Protein AF-0000000083386459 (afdb_homodimer)

pLDDT: mean 83.09, std 17.52, range [23.34, 98.5]

Foldseek 3Di:
DPPPDDDDPPPPPPPPPVLPPLQPDDQPPLPQQQWFDQQLDIDGKDFFFQDFFDFQQDGPDQVPDDPVSVVLVVVLLLVLLLVLLQVLLVLLLVLLLLLQFLLVVQLVVLQVCLVVVNQVVSLCSLLVLLLVLLLVQQQLCAPFPSNLFFLLQLVLLLVQLGMFDFPLQDPSSLVSLSSLLSSNLSSLFLFANLSSLLSNLLNSLLCLQQQHDVVVPSHDPSSLPNLGSNSSSLSSLLRSLSSNCSRLVQLVLSLVCSVFPRHLDDDPVSSVSSSVSSVSSNVSLVVVCVVCCVVPSDDRCNSDRLQLQLPCPPPPQLDDDPLCVVVLLVLLLVLQVLQLVLLVLLLVLLVVLSVQCNVDSVSLSVLSSVLSNVLSCLLSPVLVVFDKAAADPPDDDADPVQHHDVQLQFRQRNHDRRIGGPSNSQSSDRLSSNLSNLLHWPCLPPDDLVSLVSQLVSLSVSLSSRSNRGGNGHNLSSLLNNQLSVQLNSCNVCVVPDSHTSSLSSLSSSLSNCLNAQVDAPSSLSSSCSSHVDCSCSVSSNVSSVSSSVNNLLADDHNSVSVSVVRSSDGQDLAAAPVLQVDFQSLLFRDDAAAAEQKHFQLVLLVPQVVDPDFKHWYWHDPPVDPDIDTQAMATPLLNLLCLQLLPWAADSPDDDDSVVVSVSDDPSSSRHHRRNDGDGSVVRDDDPSSSGTIDRCNSRGRRDAAEDERGHGSRVVSNVCSNSVRQKYWYAYPDPPDHRTRGIDGSSSRDPVSVCVSVVVVVPPPRVPPSSPSCVVVVVVVVVVVVVVVVD/DPDDDDDDPPPPPPCPPPLPPLFADDQPPLPQQQWFDQQLDIDGKDFFFQDFFDFQQDGPDQVPDDPVSVVLVVVLLLVLLLVLLQVLLVLLLVLLLLLQFLLVVQLVVLQVCLVVVNQVVSLCSLLVLLLVLLLVQQQLCAPFPSNLFFLLQLVLLLLLLGMFDFPLQDPSSLVSLSSLLSSNLSSLFLFANLSSLLSNLLNSLLCLQQQHDVVVPSHDPSSLPNLGSNSSSLSSLLRSLSSNCSRLVQLVLSLVCSVFPRHLDDDPVSSVSSSVSSVSSNVSLVVVCVVCCVVPSDDRCNSDRLQLQLPCPPPPALPDDPLCVVVLLVLLLVLQVLQLVLLVLLLVLLVVLSVQPNVDSVSLSVLSSVLSNVLSCLLSPVLVVFDKDAADPPDDDADPVQHHDVQLQFRQRNHDRRIGRPSNSQSSDRLSSNLSNLLHWPCLPPDDLVSLVSQLVSLSVSLSSRSNRGGNGHNLSSLLNNQLSVQLNSCNVCVVPDSHTSSLSSLSSSLSNCLNAQVDAPSSLSSSCSSHVDCSCSVSSNVSSVSSSVNNVLADDHNSVSVSVVRSSDGQDLAAAPVLQVDFQSLLFRDDAAAAEQKHFQLVLLVPQVVDPDFKHWYWHDPPVDPDIDTQAMATPLVNLLCLQLLPWAADSPDDDDSVVVSVSDDPSSSRHHRRNDGDGSVVRDDDPSSSGTIDRCNSRGRRDAAEDERGHGSRVVSNVCSNSVRQKYWYAYPDPPDHRTRGIDGSSSRDPVSVCVSVVVVVPDPSVPPSSPSCVVVVVVVVVVVVVVVVD

Organism: Setaria viridis (NCBI:txid4556)

InterPro domains:
  IPR000644 CBS domain [PF00571] (703-752)
  IPR000644 CBS domain [PS51371] (702-762)
  IPR000644 CBS domain [SM00116] (592-645)
  IPR000644 CBS domain [SM00116] (705-756)
  IPR001807 Chloride channel [PF00654] (134-553)
  IPR001807 Chloride channel [PR00762] (146-163)
  IPR001807 Chloride channel [PR00762] (177-196)
  IPR001807 Chloride channel [PR00762] (241-260)
  IPR001807 Chloride channel [PR00762] (471-491)
  IPR001807 Chloride channel [PR00762] (503-519)
  IPR001807 Chloride channel [PR00762] (521-540)
  IPR001807 Chloride channel [PR00762] (559-573)
  IPR002251 Chloride channel ClC-plant [PR01120] (51-59)
  IPR002251 Chloride channel ClC-plant [PR01120] (262-270)
  IPR002251 Chloride channel ClC-plant [PR01120] (276-286)
  IPR002251 Chloride channel ClC-plant [PR01120] (294-301)
  IPR002251 Chloride channel ClC-plant [PR01120] (423-439)
  IPR014743 Chloride channel, core [SSF81340] (55-574)
  IPR046342 CBS domain superfamily [G3DSA:3.10.580.10] (572-753)
  IPR046342 CBS domain superfamily [SSF54631] (575-752)

Secondary structure (DSSP, 8-state):
-----------TTS---GGGGGGG-------TTSEEEETTEEEE-EE---SPPB-SS-B--GGGS-HHHHHHHHHHHHHHHHHHHHHHHHHHHHHHHHHHHHHHHHHHHHHHHHHTT-HHHHHHHHHHHHHHHHHHHHHHHHHT-GGG-B-SHHHHHHHHHTEE-TTTT-HHHHHHHHHHHHHHHHTT-S-BSHHHHHHHHHHHHHHHHHT-BTTTTB--TTGGGG-SHHHHHHHHHHHHHHHHHHHHT-HHHHHHHIIIII-S---HHHHHHHHHHHHHHHHHHHHHHHHIIIIIS-SS-----S--------TTTT---GGGHHHHHHHHHHHHHHHHHHHHHHHHHHHHHHHHHTT-HHHHHHHHHHHHHHHHHHHHHGGGGSPEEEPP-SSS---TTS-S-GGGT---TTSPTTEEEHHHHHHTS-HHHHHHHHH-TT-TTTS-HHHHHHHHHHHHHHHHHHTTSSSB-BSHHHHHHHHHHHHHHHHHHSTTT----HHHHHHHHHHHHHHHHH---HHHHHHHHHHHT-GGGHHHHHHHHHHHHHHHHTT---HHHHHHHHTT-----SS--GGGGG-BGGGTPPSPPP-EESEEEHHHHHHHHHH---SEEEEEE-TTS-SS-EEEEEEEHHHHHHHHHHT--BSSTT----HHHHHHH--GGGGPPPSTT----GGG----HHHHTSEEE-GGGSBS---EEETTSBHHHHHHHHHHTT-S-EEEE-SSTTS-S--EEE-GGGGSHHHHHHH-THHHHSGGGG-S--HHHHHHHHHHHHHHHHHH-/-----------TTS---GGGTTSS-------TTSEEEETTEEEE-EE---SPPB-SS-B--GGGS-HHHHHHHHHHHHHHHHHHHHHHHHHHHHHHHHHHHHHHHHHHHHHHHHHTT-HHHHHHHHHHHHHHHHHHHHHHHHHT-GGG-B-SHHHHHHHHHTEE-TTTT-HHHHHHHHHHHHHHHHTT-S-BSHHHHHHHHHHHHHHHHTT-BTTTTB--TTGGGG-SHHHHHHHHHHHHHHHHHHHHT-HHHHHHHIIIII-S---HHHHHHHHHHHHHHHHHHHHHHHHIIIIIS-SS-----S--------TTTT---GGGHHHHHHHHHHHHHHHHHHHHHHHHHHHHHHHHHTT-HHHHHHHHHHHHHHHHHHHHHGGGGSPEEEPPSSSS---TTS-S-GGGT---TTSPTTEEEHHHHHHTS-HHHHHHHHH-TT-TTTS-HHHHHHHHHHHHHHHHHHTTSSSB-BSHHHHHHHHHHHHHHHHHHSTTT----HHHHHHHHHHHHHHHHH---HHHHHHHHHHHT-GGGHHHHHHHHHHHHHHHHTT---HHHHHHHHTT-----SS--GGGGG-BGGGTPPSPPP-EESEEEHHHHHHHHHH---SEEEEEE-TTS-SS-EEEEEEEHHHHHHHHHHT--BSSTT----HHHHHHH--GGGGPPPSTT----GGG----HHHHTSEEE-GGGSBS---EEETTSBHHHHHHHHHHTT-S-EEEE-SSTTS-S--EEE-GGGGSHHHHHHH-THHHHSGGGS-S--HHHHHHHHHHHHHHHHHH-

Sequence (1586 aa):
MASPLEDLPVEGEEQRPPLTRALLHRSATNNTSQVAMVGSNPCPIESLDYEMIENDLFDENWRTRSKADQVRYVVLKWTFCFAIGILTGIVGFVVNLAVENVAGFKHNAVSALMESSSYWTAFWVFAGSNLVLLLFASSITAFVSPAAGGSGIPEVKAYLNGVDAPNIFSLRTLAVKIAGNIAAVSSSLHVGKAGPMVHTGACIAAIFGQGGSRKYGLTCRWLRYFKNDRDRRDLVTIGAGAGVAAAFRAPVGGVLFALESLSSWWRSALIWRSFFTTAVVAVVLRLFIELCGSGRCGMFGQGGLIMYGVSTMFNDLITYHLKDIPIVILIGVAGALLGGLYNFLMMKVLRVYNMINEGGRAHKLLMAATVSILTSCCLFGLPWLAPCRPCPTTGSPPSPDGTCHALNRFRRFHCPPGHYNDLASLFLNINDDAIRNLYSTGTNDVYHTGSMITFFVASYALGVLSYGVVAPSGLFVPIILTGATYGRLVAMLLDGHSGLDHGLVAILGSASFLGGTLRMTVSVCVIILELTNNLLLLPLVMLVLLISKTVADSFNSSIYDLILQLKGLPHLDGHAEPYMRQLTVGDVVAGPLRSFNGVEKVGNIVHILRTTGHNAFPVVDEPPFSPAPVLYGLVLRAHLLVLLKKREFLRAQELRYPKEYVAGRFQAEDFDKRGSGKQDTIGAVQLSPEEMEMYVDLHPFTNTSPYTVVETMSLAKALVLFREVGLRHLLVVPKACDRSPVVGILTRHDFMPEHILGLHPVLLGSRWKRLRWQKGAVAKYFRSLLVWIANSSMASPLEDLPVEGEEQRPPLTRALLHRSATNNTSQVAMVGSNPCPIESLDYEMIENDLFDENWRTRSKADQVRYVVLKWTFCFAIGILTGIVGFVVNLAVENVAGFKHNAVSALMESSSYWTAFWVFAGSNLVLLLFASSITAFVSPAAGGSGIPEVKAYLNGVDAPNIFSLRTLAVKIAGNIAAVSSSLHVGKAGPMVHTGACIAAIFGQGGSRKYGLTCRWLRYFKNDRDRRDLVTIGAGAGVAAAFRAPVGGVLFALESLSSWWRSALIWRSFFTTAVVAVVLRLFIELCGSGRCGMFGQGGLIMYGVSTMFNDLITYHLKDIPIVILIGVAGALLGGLYNFLMMKVLRVYNMINEGGRAHKLLMAATVSILTSCCLFGLPWLAPCRPCPTTGSPPSPDGTCHALNRFRRFHCPPGHYNDLASLFLNINDDAIRNLYSTGTNDVYHTGSMITFFVASYALGVLSYGVVAPSGLFVPIILTGATYGRLVAMLLDGHSGLDHGLVAILGSASFLGGTLRMTVSVCVIILELTNNLLLLPLVMLVLLISKTVADSFNSSIYDLILQLKGLPHLDGHAEPYMRQLTVGDVVAGPLRSFNGVEKVGNIVHILRTTGHNAFPVVDEPPFSPAPVLYGLVLRAHLLVLLKKREFLRAQELRYPKEYVAGRFQAEDFDKRGSGKQDTIGAVQLSPEEMEMYVDLHPFTNTSPYTVVETMSLAKALVLFREVGLRHLLVVPKACDRSPVVGILTRHDFMPEHILGLHPVLLGSRWKRLRWQKGAVAKYFRSLLVWIANSS

Nearest PDB structures (foldseek):
  7xa9-assembly1_B  TM=9.669E-01  e=7.666E-63  Arabidopsis thaliana
  7cq7-assembly1_C  TM=8.995E-01  e=1.674E-40  Homo sapiens
  8jpo-assembly1_A  TM=8.703E-01  e=3.475E-40  Homo sapiens
  8jpr-assembly1_B  TM=8.722E-01  e=1.498E-39  Homo sapiens
  8jpj-assembly1_B  TM=8.695E-01  e=1.375E-39  Homo sapiens

Solvent-accessible surface area (backbone atoms only — not comparable to full-atom values): 80832 Å² total; per-residue (Å²): 134,81,77,77,82,79,82,79,81,86,71,78,77,70,79,59,69,72,78,69,69,64,64,84,64,80,67,65,78,85,65,83,75,40,51,24,46,46,53,85,39,81,36,68,47,45,71,40,58,50,60,81,56,48,34,76,67,45,74,70,53,55,79,69,47,55,60,70,54,34,51,48,51,54,52,50,54,52,49,49,37,51,49,42,10,46,51,31,14,50,50,33,49,50,44,53,42,50,27,35,40,55,31,40,52,52,45,48,53,30,51,55,29,30,71,70,68,36,56,69,62,23,48,50,50,50,35,48,52,19,35,53,29,34,48,50,12,26,46,45,18,66,72,73,26,34,45,24,30,30,26,36,54,45,59,50,29,27,38,54,66,33,32,45,55,55,43,58,51,35,72,63,20,44,53,42,30,55,55,13,27,34,26,28,46,40,28,71,45,47,40,20,62,40,29,31,28,21,32,44,14,20,25,54,21,32,33,52,20,38,16,40,39,75,90,76,63,47,58,44,80,79,30,48,69,40,27,41,55,46,58,21,47,53,36,22,46,34,17,26,10,25,10,34,11,34,54,43,61,15,34,70,20,7,39,37,35,27,52,71,71,35,43,77,74,87,52,73,68,54,51,52,51,23,48,50,18,10,46,40,17,51,52,44,43,51,52,50,30,57,51,13,64,74,63,72,45,54,96,56,16,64,38,68,63,68,58,50,61,42,71,71,80,54,74,78,72,67,65,81,51,81,83,49,50,64,58,42,51,50,43,4,49,50,17,4,54,53,14,33,48,49,44,54,52,31,53,54,46,39,54,53,40,49,61,45,41,66,72,36,70,66,45,39,50,50,50,38,46,51,52,37,49,53,49,38,49,50,48,65,51,54,34,76,75,43,66,70,37,70,46,75,82,86,69,69,72,53,45,89,85,48,42,42,38,67,88,55,60,53,29,36,65,88,40,59,91,48,26,26,21,56,41,34,25,41,52,69,44,57,68,69,52,28,42,38,48,50,40,35,68,90,50,70,82,67,62,55,72,68,45,42,51,52,50,29,54,48,41,50,50,41,32,46,60,44,61,55,41,55,21,19,31,10,61,60,48,32,41,38,44,32,12,24,36,48,18,27,47,54,37,63,75,39,44,93,79,42,94,64,51,31,9,59,35,6,49,45,15,16,46,3,22,39,7,14,27,57,59,48,53,73,27,54,51,43,30,52,30,50,28,32,58,41,64,80,48,46,67,59,46,49,49,17,23,53,43,0,27,60,56,11,57,47,43,4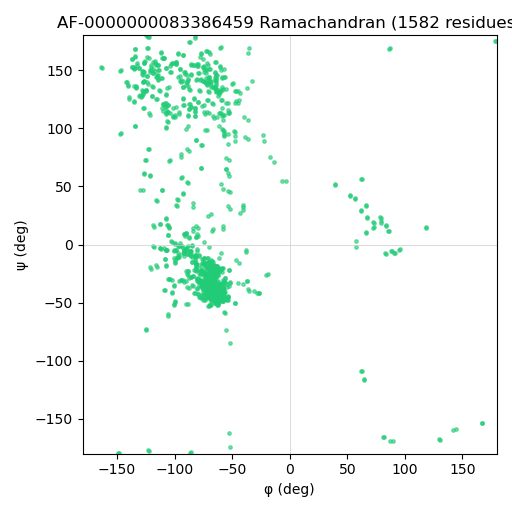5,76,31,44,54,59,52,50,25,54,72,32,41,49,75,74,86,68,98,69,67,59,58,72,32,59,81,31,32,39,53,74,60,47,62,56,86,72,66,66,41,43,38,64,29,46,39,41,58,54,53,51,49,57,72,76,42,90,69,59,61,31,44,25,35,32,42,70,89,80,24,96,55,64,30,68,52,28,37,31,44,43,72,54,49,50,46,50,60,68,68,61,77,62,31,87,45,81,82,62,72,79,54,68,68,58,51,54,73,74,49,56,70,72,71,68,45,49,63,45,67,69,53,72,90,56,72,86,77,60,83,77,54,77,71,54,34,70,17,20,36,75,42,63,51,70,20,20,46,50,62,58,49,38,49,30,66,25,30,32,30,59,49,47,51,53,38,59,65,66,39,53,47,65,38,37,24,25,50,72,53,63,86,56,61,62,60,66,28,60,43,44,71,61,59,71,34,63,72,49,46,40,66,75,39,52,70,61,64,74,38,77,71,74,58,66,52,72,48,28,41,53,57,39,45,46,43,45,46,41,45,48,45,49,53,66,68,94,135,83,77,79,83,78,80,79,82,83,72,77,76,68,79,62,71,70,80,68,70,63,56,83,66,80,66,66,78,83,66,83,77,38,50,23,46,46,51,87,38,80,36,68,48,46,71,40,57,51,59,78,55,47,35,76,68,46,76,70,50,55,77,67,46,54,62,69,53,34,52,48,50,53,52,48,53,51,49,49,38,50,49,45,10,46,51,30,15,49,51,32,49,50,45,52,42,48,27,36,38,56,31,41,53,51,46,49,51,31,50,54,29,30,71,69,70,36,56,69,62,22,48,50,52,50,36,47,52,20,35,53,29,35,46,49,13,26,47,44,17,67,72,72,25,34,46,24,29,29,25,36,54,44,59,51,29,27,39,53,68,33,33,45,56,57,43,58,50,35,72,63,20,44,54,42,30,54,55,12,28,36,25,29,45,40,28,71,44,47,40,21,65,42,28,32,28,22,34,43,15,21,24,53,22,31,33,51,20,39,15,41,39,74,90,76,64,47,56,47,80,78,30,49,70,40,26,39,55,46,58,22,47,53,35,22,46,33,16,26,11,25,9,35,11,33,55,46,61,15,32,69,20,8,38,37,36,28,54,73,72,36,42,77,74,86,53,73,67,55,52,53,51,23,48,50,18,8,46,41,17,50,51,44,43,50,54,51,30,56,51,13,64,74,64,72,46,54,94,56,14,64,39,67,63,68,59,49,61,41,72,70,80,54,74,79,72,66,64,80,52,81,83,47,49,63,59,43,52,49,44,4,48,50,16,4,52,52,14,33,48,48,44,54,51,31,53,55,46,40,54,53,40,50,60,46,39,66,72,36,70,65,44,38,51,50,48,41,46,50,53,35,49,52,49,37,49,49,48,66,49,54,33,75,74,42,66,71,37,70,46,73,82,86,70,67,73,53,44,90,86,48,40,39,37,66,90,54,58,52,29,35,66,88,40,59,92,49,26,28,20,56,40,33,24,41,50,68,44,56,68,69,53,28,42,38,48,50,39,35,66,88,49,69,82,66,62,56,72,70,44,40,51,52,49,28,53,49,42,50,52,40,34,46,60,44,60,54,38,54,21,20,31,10,62,60,48,32,39,37,45,32,13,24,37,49,18,27,47,53,38,63,74,40,43,92,78,42,95,67,51,31,10,60,33,5,50,46,16,17,46,2,22,38,7,13,27,58,60,49,52,71,26,54,51,42,30,53,30,49,26,33,59,42,66,80,47,45,65,60,46,49,51,18,23,53,43,0,27,60,57,11,58,48,46,45,76,31,44,54,59,51,49,26,55,72,32,41,50,74,74,85,66,96,67,67,57,58,70,32,60,78,30,32,39,48,70,58,45,62,53,85,72,66,66,40,45,37,63,28,47,40,41,57,52,53,50,49,57,71,74,42,90,69,61,63,30,44,25,36,31,42,69,92,80,24,96,55,66,30,68,51,28,38,32,44,42,72,54,50,53,45,50,60,71,68,62,74,62,31,88,45,80,84,62,72,78,54,68,67,59,52,53,71,73,50,56,71,73,72,67,45,48,63,44,67,68,54,72,91,57,72,85,76,60,84,76,54,77,72,55,34,70,16,21,36,77,42,62,50,70,20,19,46,49,63,60,48,39,49,28,67,23,29,33,30,59,49,48,50,52,38,59,67,66,38,53,47,65,37,36,25,24,51,70,52,60,86,57,60,60,60,66,27,60,42,43,71,61,58,70,34,63,72,50,47,40,65,76,40,53,71,62,63,76,35,76,73,73,57,66,50,71,51,30,40,53,58,39,43,45,45,45,47,43,45,49,44,47,54,68,70,93

Structure (mmCIF, N/CA/C/O backbone):
data_AF-0000000083386459-model_v1
#
loop_
_entity.id
_entity.type
_entity.pdbx_description
1 polymer 'Chloride channel protein'
#
loop_
_atom_site.group_PDB
_atom_site.id
_atom_site.type_symbol
_atom_site.label_atom_id
_atom_site.label_alt_id
_atom_site.label_comp_id
_atom_site.label_asym_id
_atom_site.label_entity_id
_atom_site.label_seq_id
_atom_site.pdbx_PDB_ins_code
_atom_site.Cartn_x
_atom_site.Cartn_y
_atom_site.Cartn_z
_atom_site.occupancy
_atom_site.B_iso_or_equiv
_atom_site.auth_seq_id
_atom_site.auth_comp_id
_atom_site.auth_asym_id
_atom_site.auth_atom_id
_atom_site.pdbx_PDB_model_num
ATOM 1 N N . MET A 1 1 ? -7.238 87.688 -13.25 1 23.59 1 MET A N 1
ATOM 2 C CA . MET A 1 1 ? -8.391 86.812 -13.008 1 23.59 1 MET A CA 1
ATOM 3 C C . MET A 1 1 ? -8.016 85.375 -13.219 1 23.59 1 MET A C 1
ATOM 5 O O . MET A 1 1 ? -7.926 84.875 -14.359 1 23.59 1 MET A O 1
ATOM 9 N N . ALA A 1 2 ? -7.094 85 -12.484 1 31.06 2 ALA A N 1
ATOM 10 C CA . ALA A 1 2 ? -6.305 83.75 -12.531 1 31.06 2 ALA A CA 1
ATOM 11 C C . ALA A 1 2 ? -7.203 82.562 -12.406 1 31.06 2 ALA A C 1
ATOM 13 O O . ALA A 1 2 ? -8 82.438 -11.469 1 31.06 2 ALA A O 1
ATOM 14 N N . SER A 1 3 ? -7.582 81.875 -13.516 1 30.53 3 SER A N 1
ATOM 15 C CA . SER A 1 3 ? -8.555 80.812 -13.711 1 30.53 3 SER A CA 1
ATOM 16 C C . SER A 1 3 ? -8.219 79.562 -12.859 1 30.53 3 SER A C 1
ATOM 18 O O . SER A 1 3 ? -7.062 79.188 -12.797 1 30.53 3 SER A O 1
ATOM 20 N N . PRO A 1 4 ? -8.992 79.188 -11.867 1 30.41 4 PRO A N 1
ATOM 21 C CA . PRO A 1 4 ? -8.812 78.188 -10.805 1 30.41 4 PRO A CA 1
ATOM 22 C C . PRO A 1 4 ? -8.641 76.812 -11.336 1 30.41 4 PRO A C 1
ATOM 24 O O . PRO A 1 4 ? -9.281 76.438 -12.32 1 30.41 4 PRO A O 1
ATOM 27 N N . LEU A 1 5 ? -7.426 76.312 -11.367 1 30.61 5 LEU A N 1
ATOM 28 C CA . LEU A 1 5 ? -7.023 75 -11.891 1 30.61 5 LEU A CA 1
ATOM 29 C C . LEU A 1 5 ? -7.934 73.875 -11.352 1 30.61 5 LEU A C 1
ATOM 31 O O . LEU A 1 5 ? -8.086 73.75 -10.141 1 30.61 5 LEU A O 1
ATOM 35 N N . GLU A 1 6 ? -8.961 73.375 -12.008 1 27.44 6 GLU A N 1
ATOM 36 C CA . GLU A 1 6 ? -10.023 72.375 -11.805 1 27.44 6 GLU A CA 1
ATOM 37 C C . GLU A 1 6 ? -9.445 71.062 -11.383 1 27.44 6 GLU A C 1
ATOM 39 O O . GLU A 1 6 ? -8.477 70.562 -11.984 1 27.44 6 GLU A O 1
ATOM 44 N N . ASP A 1 7 ? -9.68 70.5 -10.125 1 28.12 7 ASP A N 1
ATOM 45 C CA . ASP A 1 7 ? -9.305 69.312 -9.32 1 28.12 7 ASP A CA 1
ATOM 46 C C . ASP A 1 7 ? -9.656 68 -10.039 1 28.12 7 ASP A C 1
ATOM 48 O O . ASP A 1 7 ? -10.797 67.812 -10.453 1 28.12 7 ASP A O 1
ATOM 52 N N . LEU A 1 8 ? -8.742 67.375 -10.742 1 31.08 8 LEU A N 1
ATOM 53 C CA . LEU A 1 8 ? -8.938 66.125 -11.508 1 31.08 8 LEU A CA 1
ATOM 54 C C . LEU A 1 8 ? -9.445 65 -10.609 1 31.08 8 LEU A C 1
ATOM 56 O O . LEU A 1 8 ? -8.867 64.75 -9.555 1 31.08 8 LEU A O 1
ATOM 60 N N . PRO A 1 9 ? -10.734 64.438 -10.68 1 31.5 9 PRO A N 1
ATOM 61 C CA . PRO A 1 9 ? -11.375 63.438 -9.836 1 31.5 9 PRO A CA 1
ATOM 62 C C . PRO A 1 9 ? -10.609 62.125 -9.82 1 31.5 9 PRO A C 1
ATOM 64 O O . PRO A 1 9 ? -10.078 61.688 -10.844 1 31.5 9 PRO A O 1
ATOM 67 N N . VAL A 1 10 ? -9.938 61.688 -8.719 1 33.44 10 VAL A N 1
ATOM 68 C CA . VAL A 1 10 ? -9.219 60.469 -8.344 1 33.44 10 VAL A CA 1
ATOM 69 C C . VAL A 1 10 ? -10.109 59.25 -8.562 1 33.44 10 VAL A C 1
ATOM 71 O O . VAL A 1 10 ? -11.031 59 -7.785 1 33.44 10 VAL A O 1
ATOM 74 N N . GLU A 1 11 ? -10.617 58.875 -9.766 1 28.77 11 GLU A N 1
ATOM 75 C CA . GLU A 1 11 ? -11.539 57.812 -10.125 1 28.77 11 GLU A CA 1
ATOM 76 C C . GLU A 1 11 ? -10.953 56.438 -9.773 1 28.77 11 GLU A C 1
ATOM 78 O O . GLU A 1 11 ? -11.539 55.406 -10.109 1 28.77 11 GLU A O 1
ATOM 83 N N . GLY A 1 12 ? -9.656 56.312 -9.422 1 28.44 12 GLY A N 1
ATOM 84 C CA . GLY A 1 12 ? -9.062 55 -9.633 1 28.44 12 GLY A CA 1
ATOM 85 C C . GLY A 1 12 ? -9.539 53.938 -8.641 1 28.44 12 GLY A C 1
ATOM 86 O O . GLY A 1 12 ? -8.992 52.844 -8.578 1 28.44 12 GLY A O 1
ATOM 87 N N . GLU A 1 13 ? -10.172 54.281 -7.496 1 28.52 13 GLU A N 1
ATOM 88 C CA . GLU A 1 13 ? -10.336 53.344 -6.402 1 28.52 13 GLU A CA 1
ATOM 89 C C . GLU A 1 13 ? -11.281 52.188 -6.797 1 28.52 13 GLU A C 1
ATOM 91 O O . GLU A 1 13 ? -11.547 51.312 -6 1 28.52 13 GLU A O 1
ATOM 96 N N . GLU A 1 14 ? -12.094 52.312 -7.805 1 29.81 14 GLU A N 1
ATOM 97 C CA . GLU A 1 14 ? -13.289 51.469 -7.875 1 29.81 14 GLU A CA 1
ATOM 98 C C . GLU A 1 14 ? -12.922 50 -8.133 1 29.81 14 GLU A C 1
ATOM 100 O O . GLU A 1 14 ? -13.688 49.094 -7.801 1 29.81 14 GLU A O 1
ATOM 105 N N . GLN A 1 15 ? -12.031 49.719 -9.078 1 29.91 15 GLN A N 1
ATOM 106 C CA . GLN A 1 15 ? -12.188 48.375 -9.641 1 29.91 15 GLN A CA 1
ATOM 107 C C . GLN A 1 15 ? -11.484 47.344 -8.789 1 29.91 15 GLN A C 1
ATOM 109 O O . GLN A 1 15 ? -10.398 46.875 -9.133 1 29.91 15 GLN A O 1
ATOM 114 N N . ARG A 1 16 ? -11.414 47.531 -7.531 1 35.19 16 ARG A N 1
ATOM 115 C CA . ARG A 1 16 ? -10.852 46.406 -6.789 1 35.19 16 ARG A CA 1
ATOM 116 C C . ARG A 1 16 ? -11.594 45.094 -7.109 1 35.19 16 ARG A C 1
ATOM 118 O O . ARG A 1 16 ? -12.82 45.094 -7.215 1 35.19 16 ARG A O 1
ATOM 125 N N . PRO A 1 17 ? -10.922 44.156 -7.699 1 34.69 17 PRO A N 1
ATOM 126 C CA . PRO A 1 17 ? -11.602 42.969 -8.156 1 34.69 17 PRO A CA 1
ATOM 127 C C . PRO A 1 17 ? -12.562 42.375 -7.105 1 34.69 17 PRO A C 1
ATOM 129 O O . PRO A 1 17 ? -12.352 42.562 -5.906 1 34.69 17 PRO A O 1
ATOM 132 N N . PRO A 1 18 ? -13.922 42.188 -7.445 1 32.94 18 PRO A N 1
ATOM 133 C CA . PRO A 1 18 ? -15.07 41.781 -6.625 1 32.94 18 PRO A CA 1
ATOM 134 C C . PRO A 1 18 ? -14.758 40.625 -5.711 1 32.94 18 PRO A C 1
ATOM 136 O O . PRO A 1 18 ? -15.57 40.25 -4.855 1 32.94 18 PRO A O 1
ATOM 139 N N . LEU A 1 19 ? -13.664 39.969 -6.02 1 34.78 19 LEU A N 1
ATOM 140 C CA . LEU A 1 19 ? -13.625 38.719 -5.289 1 34.78 19 LEU A CA 1
ATOM 141 C C . LEU A 1 19 ? -13.438 38.969 -3.795 1 34.78 19 LEU A C 1
ATOM 143 O O . LEU A 1 19 ? -13.57 38.031 -2.99 1 34.78 19 LEU A O 1
ATOM 147 N N . THR A 1 20 ? -12.789 40.156 -3.373 1 32.25 20 THR A N 1
ATOM 148 C CA . THR A 1 20 ? -12.492 40.375 -1.961 1 32.25 20 THR A CA 1
ATOM 149 C C . THR A 1 20 ? -13.773 40.656 -1.176 1 32.25 20 THR A C 1
ATOM 151 O O . THR A 1 20 ? -13.742 40.75 0.052 1 32.25 20 THR A O 1
ATOM 154 N N . ARG A 1 21 ? -14.719 41.375 -1.732 1 33.41 21 ARG A N 1
ATOM 155 C CA . ARG A 1 21 ? -15.836 41.875 -0.94 1 33.41 21 ARG A CA 1
ATOM 156 C C . ARG A 1 21 ? -16.625 40.719 -0.323 1 33.41 21 ARG A C 1
ATOM 158 O O . ARG A 1 21 ? -17.625 40.938 0.354 1 33.41 21 ARG A O 1
ATOM 165 N N . ALA A 1 22 ? -16.547 39.594 -0.875 1 33.09 22 ALA A N 1
ATOM 166 C CA . ALA A 1 22 ? -17.516 38.594 -0.417 1 33.09 22 ALA A CA 1
ATOM 167 C C . ALA A 1 22 ? -17.234 38.188 1.03 1 33.09 22 ALA A C 1
ATOM 169 O O . ALA A 1 22 ? -17.656 37.125 1.472 1 33.09 22 ALA A O 1
ATOM 170 N N . LEU A 1 23 ? -16.391 38.875 1.764 1 31.92 23 LEU A N 1
ATOM 171 C CA . LEU A 1 23 ? -16.094 38.438 3.123 1 31.92 23 LEU A CA 1
ATOM 172 C C . LEU A 1 23 ? -17.375 38.312 3.939 1 31.92 23 LEU A C 1
ATOM 174 O O . LEU A 1 23 ? -17.516 37.375 4.723 1 31.92 23 LEU A O 1
ATOM 178 N N . LEU A 1 24 ? -18.016 39.562 4.348 1 31.33 24 LEU A N 1
ATOM 179 C CA . LEU A 1 24 ? -18.906 39.562 5.508 1 31.33 24 LEU A CA 1
ATOM 180 C C . LEU A 1 24 ? -20.203 38.812 5.188 1 31.33 24 LEU A C 1
ATOM 182 O O . LEU A 1 24 ? -21.266 39.219 5.676 1 31.33 24 LEU A O 1
ATOM 186 N N . HIS A 1 25 ? -20.406 38.312 4.004 1 31.94 25 HIS A N 1
ATOM 187 C CA . HIS A 1 25 ? -21.781 38 3.662 1 31.94 25 HIS A CA 1
ATOM 188 C C . HIS A 1 25 ? -22.438 37.125 4.738 1 31.94 25 HIS A C 1
ATOM 190 O O . HIS A 1 25 ? -21.75 36.531 5.559 1 31.94 25 HIS A O 1
ATOM 196 N N . ARG A 1 26 ? -23.797 36.656 4.398 1 33.31 26 ARG A N 1
ATOM 197 C CA . ARG A 1 26 ? -24.953 36 5.035 1 33.31 26 ARG A CA 1
ATOM 198 C C . ARG A 1 26 ? -24.562 34.656 5.59 1 33.31 26 ARG A C 1
ATOM 200 O O . ARG A 1 26 ? -23.719 33.969 5.023 1 33.31 26 ARG A O 1
ATOM 207 N N . SER A 1 27 ? -24.953 34.281 6.805 1 39.84 27 SER A N 1
ATOM 208 C CA . SER A 1 27 ? -25 33.062 7.605 1 39.84 27 SER A CA 1
ATOM 209 C C . SER A 1 27 ? -25.422 31.859 6.762 1 39.84 27 SER A C 1
ATOM 211 O O . SER A 1 27 ? -26.609 31.594 6.598 1 39.84 27 SER A O 1
ATOM 213 N N . ALA A 1 28 ? -25.125 31.703 5.551 1 41.16 28 ALA A N 1
ATOM 214 C CA . ALA A 1 28 ? -25.688 30.531 4.867 1 41.16 28 ALA A CA 1
ATOM 215 C C . ALA A 1 28 ? -25.281 29.25 5.566 1 41.16 28 ALA A C 1
ATOM 217 O O . ALA A 1 28 ? -24.094 28.953 5.707 1 41.16 28 ALA A O 1
ATOM 218 N N . THR A 1 29 ? -26.156 28.719 6.383 1 47.56 29 THR A N 1
ATOM 219 C CA . THR A 1 29 ? -26.047 27.391 6.969 1 47.56 29 THR A CA 1
ATOM 220 C C . THR A 1 29 ? -25.703 26.359 5.898 1 47.56 29 THR A C 1
ATOM 222 O O . THR A 1 29 ? -26.359 26.297 4.855 1 47.56 29 THR A O 1
ATOM 225 N N . ASN A 1 30 ? -24.5 26 5.711 1 49.66 30 ASN A N 1
ATOM 226 C CA . ASN A 1 30 ? -24.016 24.969 4.805 1 49.66 30 ASN A CA 1
ATOM 227 C C . ASN A 1 30 ? -24.703 23.625 5.078 1 49.66 30 ASN A C 1
ATOM 229 O O . ASN A 1 30 ? -24.219 22.844 5.891 1 49.66 30 ASN A O 1
ATOM 233 N N . ASN A 1 31 ? -26.016 23.406 4.691 1 55.12 31 ASN A N 1
ATOM 234 C CA . ASN A 1 31 ? -26.734 22.141 4.898 1 55.12 31 ASN A CA 1
ATOM 235 C C . ASN A 1 31 ? -26.594 21.219 3.695 1 55.12 31 ASN A C 1
ATOM 237 O O . ASN A 1 31 ? -27.297 20.219 3.594 1 55.12 31 ASN A O 1
ATOM 241 N N . THR A 1 32 ? -25.812 21.469 2.754 1 51.28 32 THR A N 1
ATOM 242 C CA . THR A 1 32 ? -25.875 20.734 1.491 1 51.28 32 THR A CA 1
ATOM 243 C C . THR A 1 32 ? -25.297 19.328 1.641 1 51.28 32 THR A C 1
ATOM 245 O O . THR A 1 32 ? -25.672 18.422 0.905 1 51.28 32 THR A O 1
ATOM 248 N N . SER A 1 33 ? -24.469 19 2.57 1 62.34 33 SER A N 1
ATOM 249 C CA . SER A 1 33 ? -23.812 17.688 2.602 1 62.34 33 SER A CA 1
ATOM 250 C C . SER A 1 33 ? -23.953 17.047 3.975 1 62.34 33 SER A C 1
ATOM 252 O O . SER A 1 33 ? -23.031 16.391 4.457 1 62.34 33 SER A O 1
ATOM 254 N N . GLN A 1 34 ? -25.25 17.156 4.379 1 72.06 34 GLN A N 1
ATOM 255 C CA . GLN A 1 34 ? -25.406 16.656 5.742 1 72.06 34 GLN A CA 1
ATOM 256 C C . GLN A 1 34 ? -26.344 15.453 5.781 1 72.06 34 GLN A C 1
ATOM 258 O O . GLN A 1 34 ? -26.547 14.859 6.84 1 72.06 34 GLN A O 1
ATOM 263 N N . VAL A 1 35 ? -26.875 15.141 4.512 1 72.12 35 VAL A N 1
ATOM 264 C CA . VAL A 1 35 ? -27.781 14 4.449 1 72.12 35 VAL A CA 1
ATOM 265 C C . VAL A 1 35 ? -27.312 13.023 3.369 1 72.12 35 VAL A C 1
ATOM 267 O O . VAL A 1 35 ? -26.812 13.445 2.324 1 72.12 35 VAL A O 1
ATOM 270 N N . ALA A 1 36 ? -27.406 11.75 3.676 1 73.06 36 ALA A N 1
ATOM 271 C CA . ALA A 1 36 ? -27.047 10.703 2.719 1 73.06 36 ALA A CA 1
ATOM 272 C C . ALA A 1 36 ? -28.062 9.57 2.742 1 73.06 36 ALA A C 1
ATOM 274 O O . ALA A 1 36 ? -28.844 9.453 3.684 1 73.06 36 ALA A O 1
ATOM 275 N N . MET A 1 37 ? -28.078 8.82 1.677 1 73 37 MET A N 1
ATOM 276 C CA . MET A 1 37 ? -29 7.691 1.578 1 73 37 MET A CA 1
ATOM 277 C C . MET A 1 37 ? -28.391 6.43 2.174 1 73 37 MET A C 1
ATOM 279 O O . MET A 1 37 ? -27.297 6.023 1.785 1 73 37 MET A O 1
ATOM 283 N N . VAL A 1 38 ? -28.984 5.957 3.178 1 71.44 38 VAL A N 1
ATOM 284 C CA . VAL A 1 38 ? -28.656 4.641 3.719 1 71.44 38 VAL A CA 1
ATOM 285 C C . VAL A 1 38 ? -29.766 3.648 3.367 1 71.44 38 VAL A C 1
ATOM 287 O O . VAL A 1 38 ? -30.906 3.799 3.811 1 71.44 38 VAL A O 1
ATOM 290 N N . GLY A 1 39 ? -29.391 2.777 2.623 1 67.44 39 GLY A N 1
ATOM 291 C CA . GLY A 1 39 ? -30.469 2.037 1.997 1 67.44 39 GLY A CA 1
ATOM 292 C C . GLY A 1 39 ? -31.328 2.891 1.075 1 67.44 39 GLY A C 1
ATOM 293 O O . GLY A 1 39 ? -30.828 3.451 0.1 1 67.44 39 GLY A O 1
ATOM 294 N N . SER A 1 40 ? -32.531 3.041 1.406 1 66.44 40 SER A N 1
ATOM 295 C CA . SER A 1 40 ? -33.438 3.869 0.604 1 66.44 40 SER A CA 1
ATOM 296 C C . SER A 1 40 ? -33.969 5.051 1.409 1 66.44 40 SER A C 1
ATOM 298 O O . SER A 1 40 ? -34.875 5.754 0.964 1 66.44 40 SER A O 1
ATOM 300 N N . ASN A 1 41 ? -33.219 5.285 2.607 1 72.06 41 ASN A N 1
ATOM 301 C CA . ASN A 1 41 ? -33.688 6.359 3.471 1 72.06 41 ASN A CA 1
ATOM 302 C C . ASN A 1 41 ? -32.656 7.453 3.646 1 72.06 41 ASN A C 1
ATOM 304 O O . ASN A 1 41 ? -31.469 7.16 3.838 1 72.06 41 ASN A O 1
ATOM 308 N N . PRO A 1 42 ? -33.094 8.648 3.561 1 77 42 PRO A N 1
ATOM 309 C CA . PRO A 1 42 ? -32.188 9.742 3.863 1 77 42 PRO A CA 1
ATOM 310 C C . PRO A 1 42 ? -31.859 9.852 5.352 1 77 42 PRO A C 1
ATOM 312 O O . PRO A 1 42 ? -32.781 9.844 6.184 1 77 42 PRO A O 1
ATOM 315 N N . CYS A 1 43 ? -30.609 9.82 5.633 1 77.94 43 CYS A N 1
ATOM 316 C CA . CYS A 1 43 ? -30.156 9.891 7.02 1 77.94 43 CYS A CA 1
ATOM 317 C C . CYS A 1 43 ? -29.109 10.984 7.203 1 77.94 43 CYS A C 1
ATOM 319 O O . CYS A 1 43 ? -28.344 11.273 6.285 1 77.94 43 CYS A O 1
ATOM 321 N N . PRO A 1 44 ? -29.172 11.562 8.391 1 79.94 44 PRO A N 1
ATOM 322 C CA . PRO A 1 44 ? -28.125 12.531 8.68 1 79.94 44 PRO A CA 1
ATOM 323 C C . PRO A 1 44 ? -26.75 11.875 8.883 1 79.94 44 PRO A C 1
ATOM 325 O O . PRO A 1 44 ? -26.672 10.773 9.445 1 79.94 44 PRO A O 1
ATOM 328 N N . ILE A 1 45 ? -25.75 12.477 8.406 1 82.94 45 ILE A N 1
ATOM 329 C CA . ILE A 1 45 ? -24.406 11.93 8.508 1 82.94 45 ILE A CA 1
ATOM 330 C C . ILE A 1 45 ? -23.547 12.836 9.383 1 82.94 45 ILE A C 1
ATOM 332 O O . ILE A 1 45 ? -23.766 14.047 9.445 1 82.94 45 ILE A O 1
ATOM 336 N N . GLU A 1 46 ? -22.656 12.234 10.109 1 83.19 46 GLU A N 1
ATOM 337 C CA . GLU A 1 46 ? -21.719 12.961 10.953 1 83.19 46 GLU A CA 1
ATOM 338 C C . GLU A 1 46 ? -20.266 12.594 10.617 1 83.19 46 GLU A C 1
ATOM 340 O O . GLU A 1 46 ? -19.984 11.445 10.266 1 83.19 46 GLU A O 1
ATOM 345 N N . SER A 1 47 ? -19.406 13.539 10.711 1 86.38 47 SER A N 1
ATOM 346 C CA . SER A 1 47 ? -17.984 13.281 10.484 1 86.38 47 SER A CA 1
ATOM 347 C C . SER A 1 47 ? -17.344 12.656 11.719 1 86.38 47 SER A C 1
ATOM 349 O O . SER A 1 47 ? -17.844 12.82 12.836 1 86.38 47 SER A O 1
ATOM 351 N N . LEU A 1 48 ? -16.344 11.945 11.477 1 86.81 48 LEU A N 1
ATOM 352 C CA . LEU A 1 48 ? -15.633 11.242 12.539 1 86.81 48 LEU A CA 1
ATOM 353 C C . LEU A 1 48 ? -14.383 12.016 12.961 1 86.81 48 LEU A C 1
ATOM 355 O O . LEU A 1 48 ? -13.891 12.859 12.211 1 86.81 48 LEU A O 1
ATOM 359 N N . ASP A 1 49 ? -13.969 11.719 14.188 1 87.62 49 ASP A N 1
ATOM 360 C CA . ASP A 1 49 ? -12.773 12.367 14.734 1 87.62 49 ASP A CA 1
ATOM 361 C C . ASP A 1 49 ? -11.594 11.398 14.781 1 87.62 49 ASP A C 1
ATOM 363 O O . ASP A 1 49 ? -11.453 10.633 15.734 1 87.62 49 ASP A O 1
ATOM 367 N N . TYR A 1 50 ? -10.672 11.578 13.898 1 84.5 50 TYR A N 1
ATOM 368 C CA . TYR A 1 50 ? -9.508 10.695 13.875 1 84.5 50 TYR A CA 1
ATOM 369 C C . TYR A 1 50 ? -8.32 11.344 14.586 1 84.5 50 TYR A C 1
ATOM 371 O O . TYR A 1 50 ? -7.305 10.688 14.82 1 84.5 50 TYR A O 1
ATOM 379 N N . GLU A 1 51 ? -8.477 12.586 15 1 85.94 51 GLU A N 1
ATOM 380 C CA . GLU A 1 51 ? -7.398 13.312 15.664 1 85.94 51 GLU A CA 1
ATOM 381 C C . GLU A 1 51 ? -7.246 12.875 17.109 1 85.94 51 GLU A C 1
ATOM 383 O O . GLU A 1 51 ? -8.234 12.641 17.812 1 85.94 51 GLU A O 1
ATOM 388 N N . MET A 1 52 ? -5.996 12.805 17.547 1 83.25 52 MET A N 1
ATOM 389 C CA . MET A 1 52 ? -5.727 12.516 18.953 1 83.25 52 MET A CA 1
ATOM 390 C C . MET A 1 52 ? -5.895 13.773 19.812 1 83.25 52 MET A C 1
ATOM 392 O O . MET A 1 52 ? -5.195 14.766 19.594 1 83.25 52 MET A O 1
ATOM 396 N N . ILE A 1 53 ? -6.758 13.648 20.75 1 86 53 ILE A N 1
ATOM 397 C CA . ILE A 1 53 ? -7 14.797 21.609 1 86 53 ILE A CA 1
ATOM 398 C C . ILE A 1 53 ? -5.949 14.852 22.719 1 86 53 ILE A C 1
ATOM 400 O O . ILE A 1 53 ? -5.695 13.844 23.391 1 86 53 ILE A O 1
ATOM 404 N N . GLU A 1 54 ? -5.348 15.938 22.766 1 86.75 54 GLU A N 1
ATOM 405 C CA . GLU A 1 54 ? -4.371 16.188 23.828 1 86.75 54 GLU A CA 1
ATOM 406 C C . GLU A 1 54 ? -4.906 17.172 24.859 1 86.75 54 GLU A C 1
ATOM 408 O O . GLU A 1 54 ? -4.973 18.375 24.594 1 86.75 54 GLU A O 1
ATOM 413 N N . ASN A 1 55 ? -5.355 16.656 25.953 1 86.38 55 ASN A N 1
ATOM 414 C CA . ASN A 1 55 ? -5.812 17.516 27.031 1 86.38 55 ASN A CA 1
ATOM 415 C C . ASN A 1 55 ? -5.086 17.203 28.344 1 86.38 55 ASN A C 1
ATOM 417 O O . ASN A 1 55 ? -4.188 16.359 28.375 1 86.38 55 ASN A O 1
ATOM 421 N N . ASP A 1 56 ? -5.375 17.859 29.344 1 79.88 56 ASP A N 1
ATOM 422 C CA . ASP A 1 56 ? -4.645 17.75 30.609 1 79.88 56 ASP A CA 1
ATOM 423 C C . ASP A 1 56 ? -5.109 16.547 31.406 1 79.88 56 ASP A C 1
ATOM 425 O O . ASP A 1 56 ? -4.383 16.062 32.281 1 79.88 56 ASP A O 1
ATOM 429 N N . LEU A 1 57 ? -6.234 16.141 31.109 1 77.56 57 LEU A N 1
ATOM 430 C CA . LEU A 1 57 ? -6.812 15.078 31.938 1 77.56 57 LEU A CA 1
ATOM 431 C C . LEU A 1 57 ? -6.441 13.703 31.391 1 77.56 57 LEU A C 1
ATOM 433 O O . LEU A 1 57 ? -6.082 12.805 32.156 1 77.56 57 LEU A O 1
ATOM 437 N N . PHE A 1 58 ? -6.688 13.531 30.062 1 73.75 58 PHE A N 1
ATOM 438 C CA . PHE A 1 58 ? -6.461 12.203 29.5 1 73.75 58 PHE A CA 1
ATOM 439 C C . PHE A 1 58 ? -5.473 12.273 28.344 1 73.75 58 PHE A C 1
ATOM 441 O O . PHE A 1 58 ? -5.434 13.258 27.609 1 73.75 58 PHE A O 1
ATOM 448 N N . ASP A 1 59 ? -4.586 11.203 28.422 1 69.62 59 ASP A N 1
ATOM 449 C CA . ASP A 1 59 ? -3.684 10.992 27.297 1 69.62 59 ASP A CA 1
ATOM 450 C C . ASP A 1 59 ? -4.199 9.883 26.375 1 69.62 59 ASP A C 1
ATOM 452 O O . ASP A 1 59 ? -4.254 8.711 26.781 1 69.62 59 ASP A O 1
ATOM 456 N N . GLU A 1 60 ? -4.621 10.305 25.234 1 72.62 60 GLU A N 1
ATOM 457 C CA . GLU A 1 60 ? -5.156 9.312 24.297 1 72.62 60 GLU A CA 1
ATOM 458 C C . GLU A 1 60 ? -4.035 8.492 23.656 1 72.62 60 GLU A C 1
ATOM 460 O O . GLU A 1 60 ? -4.285 7.426 23.109 1 72.62 60 GLU A O 1
ATOM 465 N N . ASN A 1 61 ? -2.836 9.023 23.875 1 70 61 ASN A N 1
ATOM 466 C CA . ASN A 1 61 ? -1.711 8.281 23.328 1 70 61 ASN A CA 1
ATOM 467 C C . ASN A 1 61 ? -1.285 7.133 24.234 1 70 61 ASN A C 1
ATOM 469 O O . ASN A 1 61 ? -0.757 7.363 25.328 1 70 61 ASN A O 1
ATOM 473 N N . TRP A 1 62 ? -1.501 5.938 23.828 1 68.38 62 TRP A N 1
ATOM 474 C CA . TRP A 1 62 ? -1.231 4.75 24.625 1 68.38 62 TRP A CA 1
ATOM 475 C C . TRP A 1 62 ? 0.25 4.652 24.984 1 68.38 62 TRP A C 1
ATOM 477 O O . TRP A 1 62 ? 0.623 4.023 25.969 1 68.38 62 TRP A O 1
ATOM 487 N N . ARG A 1 63 ? 1.046 5.348 24.203 1 69.06 63 ARG A N 1
ATOM 488 C CA . ARG A 1 63 ? 2.488 5.23 24.391 1 69.06 63 ARG A CA 1
ATOM 489 C C . ARG A 1 63 ? 2.938 6.008 25.625 1 69.06 63 ARG A C 1
ATOM 491 O O . ARG A 1 63 ? 4.043 5.801 26.125 1 69.06 63 ARG A O 1
ATOM 498 N N . THR A 1 64 ? 2.074 6.891 26.094 1 69.94 64 THR A N 1
ATOM 499 C CA . THR A 1 64 ? 2.422 7.703 27.25 1 69.94 64 THR A CA 1
ATOM 500 C C . THR A 1 64 ? 1.861 7.086 28.531 1 69.94 64 THR A C 1
ATOM 502 O O . THR A 1 64 ? 2.131 7.574 29.625 1 69.94 64 THR A O 1
ATOM 505 N N . ARG A 1 65 ? 1.18 5.992 28.328 1 76.38 65 ARG A N 1
ATOM 506 C CA . ARG A 1 65 ? 0.565 5.344 29.484 1 76.38 65 ARG A CA 1
ATOM 507 C C . ARG A 1 65 ? 1.572 4.469 30.219 1 76.38 65 ARG A C 1
ATOM 509 O O . ARG A 1 65 ? 2.756 4.449 29.875 1 76.38 65 ARG A O 1
ATOM 516 N N . SER A 1 66 ? 1.085 3.879 31.266 1 76.75 66 SER A N 1
ATOM 517 C CA . SER A 1 66 ? 1.947 2.986 32.031 1 76.75 66 SER A CA 1
ATOM 518 C C . SER A 1 66 ? 2.359 1.771 31.219 1 76.75 66 SER A C 1
ATOM 520 O O . SER A 1 66 ? 1.719 1.444 30.219 1 76.75 66 SER A O 1
ATOM 522 N N . LYS A 1 67 ? 3.406 1.169 31.547 1 80.12 67 LYS A N 1
ATOM 523 C CA . LYS A 1 67 ? 3.945 0.03 30.812 1 80.12 67 LYS A CA 1
ATOM 524 C C . LYS A 1 67 ? 2.92 -1.097 30.719 1 80.12 67 LYS A C 1
ATOM 526 O O . LYS A 1 67 ? 2.771 -1.723 29.656 1 80.12 67 LYS A O 1
ATOM 531 N N . ALA A 1 68 ? 2.314 -1.35 31.812 1 82.19 68 ALA A N 1
ATOM 532 C CA . ALA A 1 68 ? 1.305 -2.406 31.812 1 82.19 68 ALA A CA 1
ATOM 533 C C . ALA A 1 68 ? 0.175 -2.086 30.844 1 82.19 68 ALA A C 1
ATOM 535 O O . ALA A 1 68 ? -0.327 -2.975 30.156 1 82.19 68 ALA A O 1
ATOM 536 N N . ASP A 1 69 ? -0.124 -0.815 30.734 1 81.12 69 ASP A N 1
ATOM 537 C CA . ASP A 1 69 ? -1.197 -0.393 29.844 1 81.12 69 ASP A CA 1
ATOM 538 C C . ASP A 1 69 ? -0.746 -0.433 28.391 1 81.12 69 ASP A C 1
ATOM 540 O O . ASP A 1 69 ? -1.551 -0.689 27.484 1 81.12 69 ASP A O 1
ATOM 544 N N . GLN A 1 70 ? 0.523 -0.16 28.281 1 82.69 70 GLN A N 1
ATOM 545 C CA . GLN A 1 70 ? 1.063 -0.244 26.922 1 82.69 70 GLN A CA 1
ATOM 546 C C . GLN A 1 70 ? 1.014 -1.676 26.406 1 82.69 70 GLN A C 1
ATOM 548 O O . GLN A 1 70 ? 0.59 -1.913 25.266 1 82.69 70 GLN A O 1
ATOM 553 N N . VAL A 1 71 ? 1.463 -2.553 27.234 1 84.12 71 VAL A N 1
ATOM 554 C CA . VAL A 1 71 ? 1.476 -3.959 26.844 1 84.12 71 VAL A CA 1
ATOM 555 C C . VAL A 1 71 ? 0.044 -4.453 26.641 1 84.12 71 VAL A C 1
ATOM 557 O O . VAL A 1 71 ? -0.237 -5.191 25.703 1 84.12 71 VAL A O 1
ATOM 560 N N . ARG A 1 72 ? -0.801 -4.051 27.547 1 84.38 72 ARG A N 1
ATOM 561 C CA . ARG A 1 72 ? -2.203 -4.438 27.422 1 84.38 72 ARG A CA 1
ATOM 562 C C . ARG A 1 72 ? -2.803 -3.928 26.125 1 84.38 72 ARG A C 1
ATOM 564 O O . ARG A 1 72 ? -3.549 -4.645 25.453 1 84.38 72 ARG A O 1
ATOM 571 N N . TYR A 1 73 ? -2.488 -2.705 25.781 1 86.31 73 TYR A N 1
ATOM 572 C CA . TYR A 1 73 ? -3.002 -2.117 24.547 1 86.31 73 TYR A CA 1
ATOM 573 C C . TYR A 1 73 ? -2.547 -2.914 23.328 1 86.31 73 TYR A C 1
ATOM 575 O O . TYR A 1 73 ? -3.348 -3.221 22.438 1 86.31 73 TYR A O 1
ATOM 583 N N . VAL A 1 74 ? -1.307 -3.24 23.312 1 86.12 74 VAL A N 1
ATOM 584 C CA . VAL A 1 74 ? -0.732 -3.939 22.172 1 86.12 74 VAL A CA 1
ATOM 585 C C . VAL A 1 74 ? -1.289 -5.359 22.094 1 86.12 74 VAL A C 1
ATOM 587 O O . VAL A 1 74 ? -1.667 -5.832 21.016 1 86.12 74 VAL A O 1
ATOM 590 N N . VAL A 1 75 ? -1.388 -6.023 23.172 1 87.88 75 VAL A N 1
ATOM 591 C CA . VAL A 1 75 ? -1.876 -7.398 23.219 1 87.88 75 VAL A CA 1
ATOM 592 C C . VAL A 1 75 ? -3.352 -7.434 22.828 1 87.88 75 VAL A C 1
ATOM 594 O O . VAL A 1 75 ? -3.779 -8.305 22.078 1 87.88 75 VAL A O 1
ATOM 597 N N . LEU A 1 76 ? -4.074 -6.512 23.344 1 89.5 76 LEU A N 1
ATOM 598 C CA . LEU A 1 76 ? -5.5 -6.48 23.047 1 89.5 76 LEU A CA 1
ATOM 599 C C . LEU A 1 76 ? -5.73 -6.176 21.562 1 89.5 76 LEU A C 1
ATOM 601 O O . LEU A 1 76 ? -6.656 -6.715 20.953 1 89.5 76 LEU A O 1
ATOM 605 N N . LYS A 1 77 ? -4.961 -5.273 21.062 1 90.69 77 LYS A N 1
ATOM 606 C CA . LYS A 1 77 ? -5.102 -4.949 19.641 1 90.69 77 LYS A CA 1
ATOM 607 C C . LYS A 1 77 ? -4.852 -6.18 18.781 1 90.69 77 LYS A C 1
ATOM 609 O O . LYS A 1 77 ? -5.59 -6.43 17.828 1 90.69 77 LYS A O 1
ATOM 614 N N . TRP A 1 78 ? -3.898 -6.969 19.062 1 91.56 78 TRP A N 1
ATOM 615 C CA . TRP A 1 78 ? -3.576 -8.172 18.297 1 91.56 78 TRP A CA 1
ATOM 616 C C . TRP A 1 78 ? -4.613 -9.258 18.531 1 91.56 78 TRP A C 1
ATOM 618 O O . TRP A 1 78 ? -4.926 -10.039 17.625 1 91.56 78 TRP A O 1
ATOM 628 N N . THR A 1 79 ? -5.105 -9.305 19.719 1 93.12 79 THR A N 1
ATOM 629 C CA . THR A 1 79 ? -6.156 -10.273 20.016 1 93.12 79 THR A CA 1
ATOM 630 C C . THR A 1 79 ? -7.422 -9.961 19.219 1 93.12 79 THR A C 1
ATOM 632 O O . THR A 1 79 ? -8.086 -10.867 18.734 1 93.12 79 THR A O 1
ATOM 635 N N . PHE A 1 80 ? -7.715 -8.688 19.109 1 94.81 80 PHE A N 1
ATOM 636 C CA . PHE A 1 80 ? -8.867 -8.297 18.312 1 94.81 80 PHE A CA 1
ATOM 637 C C . PHE A 1 80 ? -8.656 -8.664 16.844 1 94.81 80 PHE A C 1
ATOM 639 O O . PHE A 1 80 ? -9.57 -9.18 16.188 1 94.81 80 PHE A O 1
ATOM 646 N N . CYS A 1 81 ? -7.445 -8.406 16.375 1 96.12 81 CYS A N 1
ATOM 647 C CA . CYS A 1 81 ? -7.141 -8.766 14.992 1 96.12 81 CYS A CA 1
ATOM 648 C C . CYS A 1 81 ? -7.289 -10.266 14.773 1 96.12 81 CYS A C 1
ATOM 650 O O . CYS A 1 81 ? -7.809 -10.695 13.742 1 96.12 81 CYS A O 1
ATOM 652 N N . PHE A 1 82 ? -6.852 -11.039 15.711 1 95.94 82 PHE A N 1
ATOM 653 C CA . PHE A 1 82 ? -6.961 -12.492 15.656 1 95.94 82 PHE A CA 1
ATOM 654 C C . PHE A 1 82 ? -8.422 -12.922 15.664 1 95.94 82 PHE A C 1
ATOM 656 O O . PHE A 1 82 ? -8.836 -13.758 14.852 1 95.94 82 PHE A O 1
ATOM 663 N N . ALA A 1 83 ? -9.188 -12.336 16.516 1 96.38 83 ALA A N 1
ATOM 664 C CA . ALA A 1 83 ? -10.602 -12.68 16.641 1 96.38 83 ALA A CA 1
ATOM 665 C C . ALA A 1 83 ? -11.375 -12.281 15.383 1 96.38 83 ALA A C 1
ATOM 667 O O . ALA A 1 83 ? -12.242 -13.031 14.922 1 96.38 83 ALA A O 1
ATOM 668 N N . ILE A 1 84 ? -11.086 -11.148 14.859 1 97.81 84 ILE A N 1
ATOM 669 C CA . ILE A 1 84 ? -11.734 -10.688 13.641 1 97.81 84 ILE A CA 1
ATOM 670 C C . ILE A 1 84 ? -11.438 -11.656 12.5 1 97.81 84 ILE A C 1
ATOM 672 O O . ILE A 1 84 ? -12.32 -11.992 11.711 1 97.81 84 ILE A O 1
ATOM 676 N N . GLY A 1 85 ? -10.148 -12.094 12.406 1 97.94 85 GLY A N 1
ATOM 677 C CA . GLY A 1 85 ? -9.789 -13.062 11.383 1 97.94 85 GLY A CA 1
ATOM 678 C C . GLY A 1 85 ? -10.539 -14.375 11.516 1 97.94 85 GLY A C 1
ATOM 679 O O . GLY A 1 85 ? -11.047 -14.906 10.523 1 97.94 85 GLY A O 1
ATOM 680 N N . ILE A 1 86 ? -10.688 -14.859 12.695 1 97.44 86 ILE A N 1
ATOM 681 C CA . ILE A 1 86 ? -11.352 -16.141 12.945 1 97.44 86 ILE A CA 1
ATOM 682 C C . ILE A 1 86 ? -12.844 -16.016 12.625 1 97.44 86 ILE A C 1
ATOM 684 O O . ILE A 1 86 ? -13.398 -16.844 11.898 1 97.44 86 ILE A O 1
ATOM 688 N N . LEU A 1 87 ? -13.422 -14.984 13.133 1 98.12 87 LEU A N 1
ATOM 689 C CA . LEU A 1 87 ? -14.859 -14.82 12.969 1 98.12 87 LEU A CA 1
ATOM 690 C C . LEU A 1 87 ? -15.219 -14.562 11.508 1 98.12 87 LEU A C 1
ATOM 692 O O . LEU A 1 87 ? -16.203 -15.117 11 1 98.12 87 LEU A O 1
ATOM 696 N N . THR A 1 88 ? -14.477 -13.688 10.883 1 98.12 88 THR A N 1
ATOM 697 C CA . THR A 1 88 ? -14.75 -13.414 9.477 1 98.12 88 THR A CA 1
ATOM 698 C C . THR A 1 88 ? -14.531 -14.672 8.633 1 98.12 88 THR A C 1
ATOM 700 O O . THR A 1 88 ? -15.281 -14.93 7.691 1 98.12 88 THR A O 1
ATOM 703 N N . GLY A 1 89 ? -13.461 -15.445 8.938 1 96.56 89 GLY A N 1
ATOM 704 C CA . GLY A 1 89 ? -13.234 -16.703 8.25 1 96.56 89 GLY A CA 1
ATOM 705 C C . GLY A 1 89 ? -14.375 -17.688 8.438 1 96.56 89 GLY A C 1
ATOM 706 O O . GLY A 1 89 ? -14.797 -18.344 7.484 1 96.56 89 GLY A O 1
ATOM 707 N N . ILE A 1 90 ? -14.922 -17.766 9.594 1 96.25 90 ILE A N 1
ATOM 708 C CA . ILE A 1 90 ? -16.031 -18.672 9.898 1 96.25 90 ILE A CA 1
ATOM 709 C C . ILE A 1 90 ? -17.281 -18.219 9.141 1 96.25 90 ILE A C 1
ATOM 711 O O . ILE A 1 90 ? -17.969 -19.047 8.531 1 96.25 90 ILE A O 1
ATOM 715 N N . VAL A 1 91 ? -17.516 -16.938 9.195 1 97.38 91 VAL A N 1
ATOM 716 C CA . VAL A 1 91 ? -18.688 -16.422 8.5 1 97.38 91 VAL A CA 1
ATOM 717 C C . VAL A 1 91 ? -18.562 -16.672 7.004 1 97.38 91 VAL A C 1
ATOM 719 O O . VAL A 1 91 ? -19.531 -17.062 6.34 1 97.38 91 VAL A O 1
ATOM 722 N N . GLY A 1 92 ? -17.375 -16.375 6.488 1 95.12 92 GLY A N 1
ATOM 723 C CA . GLY A 1 92 ? -17.156 -16.672 5.078 1 95.12 92 GLY A CA 1
ATOM 724 C C . GLY A 1 92 ? -17.391 -18.125 4.719 1 95.12 92 GLY A C 1
ATOM 725 O O . GLY A 1 92 ? -18.016 -18.422 3.699 1 95.12 92 GLY A O 1
ATOM 726 N N . PHE A 1 93 ? -17 -19.031 5.5 1 92.31 93 PHE A N 1
ATOM 727 C CA . PHE A 1 93 ? -17.203 -20.469 5.281 1 92.31 93 PHE A CA 1
ATOM 728 C C . PHE A 1 93 ? -18.688 -20.812 5.359 1 92.31 93 PHE A C 1
ATOM 730 O O . PHE A 1 93 ? -19.203 -21.562 4.516 1 92.31 93 PHE A O 1
ATOM 737 N N . VAL A 1 94 ? -19.344 -20.297 6.355 1 93 94 VAL A N 1
ATOM 738 C CA . VAL A 1 94 ? -20.75 -20.594 6.559 1 93 94 VAL A CA 1
ATOM 739 C C . VAL A 1 94 ? -21.578 -20.062 5.379 1 93 94 VAL A C 1
ATOM 741 O O . VAL A 1 94 ? -22.484 -20.734 4.898 1 93 94 VAL A O 1
ATOM 744 N N . VAL A 1 95 ? -21.266 -18.875 4.93 1 94.5 95 VAL A N 1
ATOM 745 C CA . VAL A 1 95 ? -21.969 -18.297 3.793 1 94.5 95 VAL A CA 1
ATOM 746 C C . VAL A 1 95 ? -21.766 -19.172 2.555 1 94.5 95 VAL A C 1
ATOM 748 O O . VAL A 1 95 ? -22.719 -19.484 1.84 1 94.5 95 VAL A O 1
ATOM 751 N N . ASN A 1 96 ? -20.578 -19.562 2.324 1 91.06 96 ASN A N 1
ATOM 752 C CA . ASN A 1 96 ? -20.297 -20.406 1.171 1 91.06 96 ASN A CA 1
ATOM 753 C C . ASN A 1 96 ? -21 -21.75 1.272 1 91.06 96 ASN A C 1
ATOM 755 O O . ASN A 1 96 ? -21.547 -22.25 0.286 1 91.06 96 ASN A O 1
ATOM 759 N N . LEU A 1 97 ? -20.938 -22.359 2.404 1 89.75 97 LEU A N 1
ATOM 760 C CA . LEU A 1 97 ? -21.562 -23.656 2.627 1 89.75 97 LEU A CA 1
ATOM 761 C C . LEU A 1 97 ? -23.078 -23.562 2.457 1 89.75 97 LEU A C 1
ATOM 763 O O . LEU A 1 97 ? -23.703 -24.438 1.841 1 89.75 97 LEU A O 1
ATOM 767 N N . ALA A 1 98 ? -23.625 -22.547 3.049 1 92.88 98 ALA A N 1
ATOM 768 C CA . ALA A 1 98 ? -25.062 -22.359 2.971 1 92.88 98 ALA A CA 1
ATOM 769 C C . ALA A 1 98 ? -25.516 -22.141 1.529 1 92.88 98 ALA A C 1
ATOM 771 O O . ALA A 1 98 ? -26.516 -22.719 1.091 1 92.88 98 ALA A O 1
ATOM 772 N N . VAL A 1 99 ? -24.844 -21.328 0.787 1 92.69 99 VAL A N 1
ATOM 773 C CA . VAL A 1 99 ? -25.203 -21.047 -0.601 1 92.69 99 VAL A CA 1
ATOM 774 C C . VAL A 1 99 ? -25.094 -22.328 -1.428 1 92.69 99 VAL A C 1
ATOM 776 O O . VAL A 1 99 ? -26 -22.641 -2.223 1 92.69 99 VAL A O 1
ATOM 779 N N . GLU A 1 100 ? -24.031 -23.094 -1.264 1 88.62 100 GLU A N 1
ATOM 780 C CA . GLU A 1 100 ? -23.828 -24.328 -2.025 1 88.62 100 GLU A CA 1
ATOM 781 C C . GLU A 1 100 ? -24.906 -25.359 -1.71 1 88.62 100 GLU A C 1
ATOM 783 O O . GLU A 1 100 ? -25.391 -26.062 -2.605 1 88.62 100 GLU A O 1
ATOM 788 N N . ASN A 1 101 ? -25.281 -25.422 -0.484 1 89.38 101 ASN A N 1
ATOM 789 C CA . ASN A 1 101 ? -26.266 -26.422 -0.099 1 89.38 101 ASN A CA 1
ATOM 790 C C . ASN A 1 101 ? -27.672 -26 -0.527 1 89.38 101 ASN A C 1
ATOM 792 O O . ASN A 1 101 ? -28.422 -26.812 -1.071 1 89.38 101 ASN A O 1
ATOM 796 N N . VAL A 1 102 ? -28.031 -24.766 -0.282 1 92.81 102 VAL A N 1
ATOM 797 C CA . VAL A 1 102 ? -29.359 -24.312 -0.642 1 92.81 102 VAL A CA 1
ATOM 798 C C . VAL A 1 102 ? -29.531 -24.328 -2.16 1 92.81 102 VAL A C 1
ATOM 800 O O . VAL A 1 102 ? -30.516 -24.859 -2.672 1 92.81 102 VAL A O 1
ATOM 803 N N . ALA A 1 103 ? -28.609 -23.75 -2.857 1 91.31 103 ALA A N 1
ATOM 804 C CA . ALA A 1 103 ? -28.656 -23.766 -4.316 1 91.31 103 ALA A CA 1
ATOM 805 C C . ALA A 1 103 ? -28.531 -25.188 -4.859 1 91.31 103 ALA A C 1
ATOM 807 O O . ALA A 1 103 ? -29.141 -25.531 -5.871 1 91.31 103 ALA A O 1
ATOM 808 N N . GLY A 1 104 ? -27.688 -25.984 -4.207 1 87 104 GLY A N 1
ATOM 809 C CA . GLY A 1 104 ? -27.531 -27.375 -4.617 1 87 104 GLY A CA 1
ATOM 810 C C . GLY A 1 104 ? -28.828 -28.172 -4.52 1 87 104 GLY A C 1
ATOM 811 O O . GLY A 1 104 ? -29.172 -28.922 -5.434 1 87 104 GLY A O 1
ATOM 812 N N . PHE A 1 105 ? -29.547 -28.016 -3.484 1 89.81 105 PHE A N 1
ATOM 813 C CA . PHE A 1 105 ? -30.828 -28.688 -3.303 1 89.81 105 PHE A CA 1
ATOM 814 C C . PHE A 1 105 ? -31.844 -28.219 -4.336 1 89.81 105 PHE A C 1
ATOM 816 O O . PHE A 1 105 ? -32.594 -29.031 -4.887 1 89.81 105 PHE A O 1
ATOM 823 N N . LYS A 1 106 ? -31.828 -27 -4.566 1 93.06 106 LYS A N 1
ATOM 824 C CA . LYS A 1 106 ? -32.719 -26.422 -5.555 1 93.06 106 LYS A CA 1
ATOM 825 C C . LYS A 1 106 ? -32.438 -26.969 -6.953 1 93.06 106 LYS A C 1
ATOM 827 O O . LYS A 1 106 ? -33.344 -27.422 -7.652 1 93.06 106 LYS A O 1
ATOM 832 N N . HIS A 1 107 ? -31.188 -26.922 -7.375 1 90.12 107 HIS A N 1
ATOM 833 C CA . HIS A 1 107 ? -30.797 -27.359 -8.711 1 90.12 107 HIS A CA 1
ATOM 834 C C . HIS A 1 107 ? -30.969 -28.875 -8.875 1 90.12 107 HIS A C 1
ATOM 836 O O . HIS A 1 107 ? -31.312 -29.344 -9.961 1 90.12 107 HIS A O 1
ATOM 842 N N . ASN A 1 108 ? -30.719 -29.578 -7.797 1 88.12 108 ASN A N 1
ATOM 843 C CA . ASN A 1 108 ? -30.938 -31.016 -7.859 1 88.12 108 ASN A CA 1
ATOM 844 C C . ASN A 1 108 ? -32.406 -31.359 -8.031 1 88.12 108 ASN A C 1
ATOM 846 O O . ASN A 1 108 ? -32.781 -32.281 -8.75 1 88.12 108 ASN A O 1
ATOM 850 N N . ALA A 1 109 ? -33.25 -30.672 -7.344 1 92.69 109 ALA A N 1
ATOM 851 C CA . ALA A 1 109 ? -34.688 -30.859 -7.488 1 92.69 109 ALA A CA 1
ATOM 852 C C . ALA A 1 109 ? -35.156 -30.547 -8.914 1 92.69 109 ALA A C 1
ATOM 854 O O . ALA A 1 109 ? -35.969 -31.281 -9.484 1 92.69 109 ALA A O 1
ATOM 855 N N . VAL A 1 110 ? -34.656 -29.516 -9.43 1 94 110 VAL A N 1
ATOM 856 C CA . VAL A 1 110 ? -35 -29.109 -10.789 1 94 110 VAL A CA 1
ATOM 857 C C . VAL A 1 110 ? -34.5 -30.141 -11.789 1 94 110 VAL A C 1
ATOM 859 O O . VAL A 1 110 ? -35.219 -30.5 -12.727 1 94 110 VAL A O 1
ATOM 862 N N . SER A 1 111 ? -33.25 -30.609 -11.633 1 89.62 111 SER A N 1
ATOM 863 C CA . SER A 1 111 ? -32.656 -31.594 -12.531 1 89.62 111 SER A CA 1
ATOM 864 C C . SER A 1 111 ? -33.438 -32.906 -12.492 1 89.62 111 SER A C 1
ATOM 866 O O . SER A 1 111 ? -33.625 -33.562 -13.523 1 89.62 111 SER A O 1
ATOM 868 N N . ALA A 1 112 ? -33.906 -33.312 -11.336 1 90.75 112 ALA A N 1
ATOM 869 C CA . ALA A 1 112 ? -34.688 -34.531 -11.195 1 90.75 112 ALA A CA 1
ATOM 870 C C . ALA A 1 112 ? -36 -34.406 -11.914 1 90.75 112 ALA A C 1
ATOM 872 O O . ALA A 1 112 ? -36.469 -35.375 -12.539 1 90.75 112 ALA A O 1
ATOM 873 N N . LEU A 1 113 ? -36.562 -33.25 -11.82 1 94.31 113 LEU A N 1
ATOM 874 C CA . LEU A 1 113 ? -37.844 -33.031 -12.477 1 94.31 113 LEU A CA 1
ATOM 875 C C . LEU A 1 113 ? -37.688 -32.938 -13.992 1 94.31 113 LEU A C 1
ATOM 877 O O . LEU A 1 113 ? -38.562 -33.375 -14.742 1 94.31 113 LEU A O 1
ATOM 881 N N . MET A 1 114 ? -36.625 -32.438 -14.43 1 91.62 114 MET A N 1
ATOM 882 C CA . MET A 1 114 ? -36.344 -32.344 -15.859 1 91.62 114 MET A CA 1
ATOM 883 C C . MET A 1 114 ? -36.094 -33.75 -16.438 1 91.62 114 MET A C 1
ATOM 885 O O . MET A 1 114 ? -36.5 -34.031 -17.562 1 91.62 114 MET A O 1
ATOM 889 N N . GLU A 1 115 ? -35.406 -34.562 -15.727 1 88.19 115 GLU A N 1
ATOM 890 C CA . GLU A 1 115 ? -35.156 -35.938 -16.172 1 88.19 115 GLU A CA 1
ATOM 891 C C . GLU A 1 115 ? -36.438 -36.75 -16.281 1 88.19 115 GLU A C 1
ATOM 893 O O . GLU A 1 115 ? -36.562 -37.656 -17.094 1 88.19 115 GLU A O 1
ATOM 898 N N . SER A 1 116 ? -37.438 -36.406 -15.516 1 91.12 116 SER A N 1
ATOM 899 C CA . SER A 1 116 ? -38.75 -37.094 -15.562 1 91.12 116 SER A CA 1
ATOM 900 C C . SER A 1 116 ? -39.656 -36.469 -16.609 1 91.12 116 SER A C 1
ATOM 902 O O . SER A 1 116 ? -40.844 -36.781 -16.672 1 91.12 116 SER A O 1
ATOM 904 N N . SER A 1 117 ? -39.156 -35.531 -17.375 1 90.06 117 SER A N 1
ATOM 905 C CA . SER A 1 117 ? -39.844 -34.875 -18.469 1 90.06 117 SER A CA 1
ATOM 906 C C . SER A 1 117 ? -41 -34.031 -17.969 1 90.06 117 SER A C 1
ATOM 908 O O . SER A 1 117 ? -42 -33.844 -18.672 1 90.06 117 SER A O 1
ATOM 910 N N . SER A 1 118 ? -40.938 -33.625 -16.734 1 94.12 118 SER A N 1
ATOM 911 C CA . SER A 1 118 ? -41.906 -32.656 -16.188 1 94.12 118 SER A CA 1
ATOM 912 C C . SER A 1 118 ? -41.344 -31.234 -16.281 1 94.12 118 SER A C 1
ATOM 914 O O . SER A 1 118 ? -41 -30.625 -15.25 1 94.12 118 SER A O 1
ATOM 916 N N . TYR A 1 119 ? -41.375 -30.656 -17.359 1 94.5 119 TYR A N 1
ATOM 917 C CA . TYR A 1 119 ? -40.688 -29.406 -17.641 1 94.5 119 TYR A CA 1
ATOM 918 C C . TYR A 1 119 ? -41.375 -28.234 -16.984 1 94.5 119 TYR A C 1
ATOM 920 O O . TYR A 1 119 ? -40.75 -27.344 -16.422 1 94.5 119 TYR A O 1
ATOM 928 N N . TRP A 1 120 ? -42.719 -28.188 -17 1 95.44 120 TRP A N 1
ATOM 929 C CA . TRP A 1 120 ? -43.469 -27.078 -16.422 1 95.44 120 TRP A CA 1
ATOM 930 C C . TRP A 1 120 ? -43.344 -27.078 -14.898 1 95.44 120 TRP A C 1
ATOM 932 O O . TRP A 1 120 ? -43.188 -26.016 -14.289 1 95.44 120 TRP A O 1
ATOM 942 N N . THR A 1 121 ? -43.375 -28.25 -14.289 1 96.44 121 THR A N 1
ATOM 943 C CA . THR A 1 121 ? -43.219 -28.328 -12.844 1 96.44 121 THR A CA 1
ATOM 944 C C . THR A 1 121 ? -41.781 -27.922 -12.453 1 96.44 121 THR A C 1
ATOM 946 O O . THR A 1 121 ? -41.594 -27.297 -11.406 1 96.44 121 THR A O 1
ATOM 949 N N . ALA A 1 122 ? -40.844 -28.359 -13.312 1 96.56 122 ALA A N 1
ATOM 950 C CA . ALA A 1 122 ? -39.469 -27.969 -13.062 1 96.56 122 ALA A CA 1
ATOM 951 C C . ALA A 1 122 ? -39.312 -26.438 -13.086 1 96.56 122 ALA A C 1
ATOM 953 O O . ALA A 1 122 ? -38.625 -25.875 -12.242 1 96.56 122 ALA A O 1
ATOM 954 N N . PHE A 1 123 ? -39.969 -25.734 -13.977 1 97 123 PHE A N 1
ATOM 955 C CA . PHE A 1 123 ? -39.906 -24.297 -14.094 1 97 123 PHE A CA 1
ATOM 956 C C . PHE A 1 123 ? -40.5 -23.625 -12.859 1 97 123 PHE A C 1
ATOM 958 O O . PHE A 1 123 ? -39.906 -22.672 -12.32 1 97 123 PHE A O 1
ATOM 965 N N . TRP A 1 124 ? -41.656 -24.078 -12.414 1 97.06 124 TRP A N 1
ATOM 966 C CA . TRP A 1 124 ? -42.344 -23.453 -11.289 1 97.06 124 TRP A CA 1
ATOM 967 C C . TRP A 1 124 ? -41.562 -23.688 -9.992 1 97.06 124 TRP A C 1
ATOM 969 O O . TRP A 1 124 ? -41.562 -22.828 -9.102 1 97.06 124 TRP A O 1
ATOM 979 N N . VAL A 1 125 ? -40.938 -24.844 -9.898 1 97.06 125 VAL A N 1
ATOM 980 C CA . VAL A 1 125 ? -40.094 -25.094 -8.719 1 97.06 125 VAL A CA 1
ATOM 981 C C . VAL A 1 125 ? -38.875 -24.172 -8.75 1 97.06 125 VAL A C 1
ATOM 983 O O . VAL A 1 125 ? -38.5 -23.609 -7.723 1 97.06 125 VAL A O 1
ATOM 986 N N . PHE A 1 126 ? -38.312 -24.078 -9.93 1 97.12 126 PHE A N 1
ATOM 987 C CA . PHE A 1 126 ? -37.156 -23.219 -10.086 1 97.12 126 PHE A CA 1
ATOM 988 C C . PHE A 1 126 ? -37.5 -21.766 -9.828 1 97.12 126 PHE A C 1
ATOM 990 O O . PHE A 1 126 ? -36.906 -21.094 -8.992 1 97.12 126 PHE A O 1
ATOM 997 N N . ALA A 1 127 ? -38.531 -21.234 -10.438 1 98.12 127 ALA A N 1
ATOM 998 C CA . ALA A 1 127 ? -38.969 -19.844 -10.312 1 98.12 127 ALA A CA 1
ATOM 999 C C . ALA A 1 127 ? -39.531 -19.562 -8.922 1 98.12 127 ALA A C 1
ATOM 1001 O O . ALA A 1 127 ? -39.312 -18.484 -8.367 1 98.12 127 ALA A O 1
ATOM 1002 N N . GLY A 1 128 ? -40.281 -20.516 -8.43 1 98 128 GLY A N 1
ATOM 1003 C CA . GLY A 1 128 ? -40.875 -20.359 -7.109 1 98 128 GLY A CA 1
ATOM 1004 C C . GLY A 1 128 ? -39.844 -20.297 -5.996 1 98 128 GLY A C 1
ATOM 1005 O O . GLY A 1 128 ? -39.969 -19.469 -5.086 1 98 128 GLY A O 1
ATOM 1006 N N . SER A 1 129 ? -38.938 -21.219 -6.051 1 98.12 129 SER A N 1
ATOM 1007 C CA . SER A 1 129 ? -37.875 -21.203 -5.043 1 98.12 129 SER A CA 1
ATOM 1008 C C . SER A 1 129 ? -37.062 -19.906 -5.117 1 98.12 129 SER A C 1
ATOM 1010 O O . SER A 1 129 ? -36.719 -19.328 -4.086 1 98.12 129 SER A O 1
ATOM 1012 N N . ASN A 1 130 ? -36.719 -19.453 -6.328 1 98.44 130 ASN A N 1
ATOM 1013 C CA . ASN A 1 130 ? -36 -18.203 -6.496 1 98.44 130 ASN A CA 1
ATOM 1014 C C . ASN A 1 130 ? -36.812 -17.016 -5.953 1 98.44 130 ASN A C 1
ATOM 1016 O O . ASN A 1 130 ? -36.25 -16.141 -5.309 1 98.44 130 ASN A O 1
ATOM 1020 N N . LEU A 1 131 ? -38.062 -17 -6.203 1 98.44 131 LEU A N 1
ATOM 1021 C CA . LEU A 1 131 ? -38.938 -15.93 -5.758 1 98.44 131 LEU A CA 1
ATOM 1022 C C . LEU A 1 131 ? -39 -15.867 -4.234 1 98.44 131 LEU A C 1
ATOM 1024 O O . LEU A 1 131 ? -38.875 -14.797 -3.645 1 98.44 131 LEU A O 1
ATOM 1028 N N . VAL A 1 132 ? -39.156 -17 -3.621 1 98.44 132 VAL A N 1
ATOM 1029 C CA . VAL A 1 132 ? -39.281 -17.062 -2.168 1 98.44 132 VAL A CA 1
ATOM 1030 C C . VAL A 1 132 ? -37.969 -16.609 -1.522 1 98.44 132 VAL A C 1
ATOM 1032 O O . VAL A 1 132 ? -37.969 -15.844 -0.562 1 98.44 132 VAL A O 1
ATOM 1035 N N . LEU A 1 133 ? -36.906 -17.094 -2.025 1 98.5 133 LEU A N 1
ATOM 1036 C CA . LEU A 1 133 ? -35.625 -16.75 -1.467 1 98.5 133 LEU A CA 1
ATOM 1037 C C . LEU A 1 133 ? -35.312 -15.266 -1.626 1 98.5 133 LEU A C 1
ATOM 1039 O O . LEU A 1 133 ? -34.875 -14.609 -0.68 1 98.5 133 LEU A O 1
ATOM 1043 N N . LEU A 1 134 ? -35.562 -14.695 -2.803 1 98.44 134 LEU A N 1
ATOM 1044 C CA . LEU A 1 134 ? -35.25 -13.289 -3.037 1 98.44 134 LEU A CA 1
ATOM 1045 C C . LEU A 1 134 ? -36.188 -12.391 -2.256 1 98.44 134 LEU A C 1
ATOM 1047 O O . LEU A 1 134 ? -35.781 -11.336 -1.759 1 98.44 134 LEU A O 1
ATOM 1051 N N . LEU A 1 135 ? -37.469 -12.789 -2.182 1 98.31 135 LEU A N 1
ATOM 1052 C CA . LEU A 1 135 ? -38.406 -12 -1.393 1 98.31 135 LEU A CA 1
ATOM 1053 C C . LEU A 1 135 ? -38.031 -12.023 0.085 1 98.31 135 LEU A C 1
ATOM 1055 O O . LEU A 1 135 ? -38.25 -11.039 0.796 1 98.31 135 LEU A O 1
ATOM 1059 N N . PHE A 1 136 ? -37.562 -13.086 0.496 1 98.31 136 PHE A N 1
ATOM 1060 C CA . PHE A 1 136 ? -37.094 -13.172 1.871 1 98.31 136 PHE A CA 1
ATOM 1061 C C . PHE A 1 136 ? -35.906 -12.219 2.096 1 98.31 136 PHE A C 1
ATOM 1063 O O . PHE A 1 136 ? -35.906 -11.461 3.064 1 98.31 136 PHE A O 1
ATOM 1070 N N . ALA A 1 137 ? -34.938 -12.258 1.229 1 98.19 137 ALA A N 1
ATOM 1071 C CA . ALA A 1 137 ? -33.781 -11.383 1.333 1 98.19 137 ALA A CA 1
ATOM 1072 C C . ALA A 1 137 ? -34.188 -9.914 1.299 1 98.19 137 ALA A C 1
ATOM 1074 O O . ALA A 1 137 ? -33.719 -9.109 2.098 1 98.19 137 ALA A O 1
ATOM 1075 N N . SER A 1 138 ? -35.062 -9.562 0.426 1 97.62 138 SER A N 1
ATOM 1076 C CA . SER A 1 138 ? -35.5 -8.18 0.272 1 97.62 138 SER A CA 1
ATOM 1077 C C . SER A 1 138 ? -36.344 -7.734 1.467 1 97.62 138 SER A C 1
ATOM 1079 O O . SER A 1 138 ? -36.25 -6.586 1.902 1 97.62 138 SER A O 1
ATOM 1081 N N . SER A 1 139 ? -37.156 -8.617 1.995 1 97.44 139 SER A N 1
ATOM 1082 C CA . SER A 1 139 ? -38.031 -8.281 3.119 1 97.44 139 SER A CA 1
ATOM 1083 C C . SER A 1 139 ? -37.219 -7.996 4.379 1 97.44 139 SER A C 1
ATOM 1085 O O . SER A 1 139 ? -37.438 -6.992 5.055 1 97.44 139 SER A O 1
ATOM 1087 N N . ILE A 1 140 ? -36.25 -8.797 4.645 1 97.31 140 ILE A N 1
ATOM 1088 C CA . ILE A 1 140 ? -35.469 -8.586 5.859 1 97.31 140 ILE A CA 1
ATOM 1089 C C . ILE A 1 140 ? -34.594 -7.348 5.703 1 97.31 140 ILE A C 1
ATOM 1091 O O . ILE A 1 140 ? -34.344 -6.641 6.68 1 97.31 140 ILE A O 1
ATOM 1095 N N . THR A 1 141 ? -34.188 -7.051 4.52 1 96.25 141 THR A N 1
ATOM 1096 C CA . THR A 1 141 ? -33.375 -5.863 4.289 1 96.25 141 THR A CA 1
ATOM 1097 C C . THR A 1 141 ? -34.219 -4.598 4.391 1 96.25 141 THR A C 1
ATOM 1099 O O . THR A 1 141 ? -33.781 -3.604 4.977 1 96.25 141 THR A O 1
ATOM 1102 N N . ALA A 1 142 ? -35.406 -4.645 3.908 1 94.19 142 ALA A N 1
ATOM 1103 C CA . ALA A 1 142 ? -36.25 -3.465 3.879 1 94.19 142 ALA A CA 1
ATOM 1104 C C . ALA A 1 142 ? -36.875 -3.201 5.25 1 94.19 142 ALA A C 1
ATOM 1106 O O . ALA A 1 142 ? -37.031 -2.045 5.652 1 94.19 142 ALA A O 1
ATOM 1107 N N . PHE A 1 143 ? -37.156 -4.277 6.012 1 93.94 143 PHE A N 1
ATOM 1108 C CA . PHE A 1 143 ? -37.938 -4.102 7.227 1 93.94 143 PHE A CA 1
ATOM 1109 C C . PHE A 1 143 ? -37.031 -4.121 8.461 1 93.94 143 PHE A C 1
ATOM 1111 O O . PHE A 1 143 ? -37.344 -3.469 9.461 1 93.94 143 PHE A O 1
ATOM 1118 N N . VAL A 1 144 ? -36 -4.82 8.391 1 94.38 144 VAL A N 1
ATOM 1119 C CA . VAL A 1 144 ? -35.219 -5.008 9.609 1 94.38 144 VAL A CA 1
ATOM 1120 C C . VAL A 1 144 ? -34 -4.066 9.594 1 94.38 144 VAL A C 1
ATOM 1122 O O . VAL A 1 144 ? -33.75 -3.35 10.57 1 94.38 144 VAL A O 1
ATOM 1125 N N . SER A 1 145 ? -33.219 -4.062 8.539 1 94.31 145 SER A N 1
ATOM 1126 C CA . SER A 1 145 ? -32.031 -3.207 8.469 1 94.31 145 SER A CA 1
ATOM 1127 C C . SER A 1 145 ? -31.781 -2.742 7.043 1 94.31 145 SER A C 1
ATOM 1129 O O . SER A 1 145 ? -31.016 -3.373 6.312 1 94.31 145 SER A O 1
ATOM 1131 N N . PRO A 1 146 ? -32.219 -1.62 6.719 1 91.5 146 PRO A N 1
ATOM 1132 C CA . PRO A 1 146 ? -32.031 -1.082 5.371 1 91.5 146 PRO A CA 1
ATOM 1133 C C . PRO A 1 146 ? -30.547 -0.8 5.062 1 91.5 146 PRO A C 1
ATOM 1135 O O . PRO A 1 146 ? -30.156 -0.777 3.893 1 91.5 146 PRO A O 1
ATOM 1138 N N . ALA A 1 147 ? -29.719 -0.687 6.094 1 92.25 147 ALA A N 1
ATOM 1139 C CA . ALA A 1 147 ? -28.297 -0.4 5.91 1 92.25 147 ALA A CA 1
ATOM 1140 C C . ALA A 1 147 ? -27.562 -1.605 5.332 1 92.25 147 ALA A C 1
ATOM 1142 O O . ALA A 1 147 ? -26.438 -1.479 4.836 1 92.25 147 ALA A O 1
ATOM 1143 N N . ALA A 1 148 ? -28.219 -2.711 5.32 1 95.5 148 ALA A N 1
ATOM 1144 C CA . ALA A 1 148 ? -27.609 -3.941 4.832 1 95.5 148 ALA A CA 1
ATOM 1145 C C . ALA A 1 148 ? -27.75 -4.066 3.318 1 95.5 148 ALA A C 1
ATOM 1147 O O . ALA A 1 148 ? -27.156 -4.957 2.703 1 95.5 148 ALA A O 1
ATOM 1148 N N . GLY A 1 149 ? -28.484 -3.146 2.699 1 93.25 149 GLY A N 1
ATOM 1149 C CA . GLY A 1 149 ? -28.719 -3.205 1.265 1 93.25 149 GLY A CA 1
ATOM 1150 C C . GLY A 1 149 ? -27.484 -2.9 0.444 1 93.25 149 GLY A C 1
ATOM 1151 O O . GLY A 1 149 ? -26.672 -2.047 0.819 1 93.25 149 GLY A O 1
ATOM 1152 N N . GLY A 1 150 ? -27.344 -3.598 -0.713 1 93.25 150 GLY A N 1
ATOM 1153 C CA . GLY A 1 150 ? -26.219 -3.369 -1.601 1 93.25 150 GLY A CA 1
ATOM 1154 C C . GLY A 1 150 ? -24.953 -4.094 -1.164 1 93.25 150 GLY A C 1
ATOM 1155 O O . GLY A 1 150 ? -25.016 -5.02 -0.352 1 93.25 150 GLY A O 1
ATOM 1156 N N . SER A 1 151 ? -23.859 -3.723 -1.712 1 94.69 151 SER A N 1
ATOM 1157 C CA . SER A 1 151 ? -22.594 -4.375 -1.401 1 94.69 151 SER A CA 1
ATOM 1158 C C . SER A 1 151 ? -22.062 -3.92 -0.048 1 94.69 151 SER A C 1
ATOM 1160 O O . SER A 1 151 ? -21.453 -4.711 0.687 1 94.69 151 SER A O 1
ATOM 1162 N N . GLY A 1 152 ? -22.234 -2.67 0.344 1 95.25 152 GLY A N 1
ATOM 1163 C CA . GLY A 1 152 ? -21.703 -2.1 1.571 1 95.25 152 GLY A CA 1
ATOM 1164 C C . GLY A 1 152 ? -20.344 -1.475 1.393 1 95.25 152 GLY A C 1
ATOM 1165 O O . GLY A 1 152 ? -19.844 -0.771 2.279 1 95.25 152 GLY A O 1
ATOM 1166 N N . ILE A 1 153 ? -19.703 -1.647 0.165 1 96 153 ILE A N 1
ATOM 1167 C CA . ILE A 1 153 ? -18.344 -1.177 -0.086 1 96 153 ILE A CA 1
ATOM 1168 C C . ILE A 1 153 ? -18.328 0.35 -0.114 1 96 153 ILE A C 1
ATOM 1170 O O . ILE A 1 153 ? -17.484 0.977 0.532 1 96 153 ILE A O 1
ATOM 1174 N N . PRO A 1 154 ? -19.328 1.057 -0.779 1 94.5 154 PRO A N 1
ATOM 1175 C CA . PRO A 1 154 ? -19.312 2.521 -0.762 1 94.5 154 PRO A CA 1
ATOM 1176 C C . PRO A 1 154 ? -19.484 3.096 0.643 1 94.5 154 PRO A C 1
ATOM 1178 O O . PRO A 1 154 ? -18.859 4.102 0.98 1 94.5 154 PRO A O 1
ATOM 1181 N N . GLU A 1 155 ? -20.297 2.459 1.476 1 94.19 155 GLU A N 1
ATOM 1182 C CA . GLU A 1 155 ? -20.5 2.916 2.846 1 94.19 155 GLU A CA 1
ATOM 1183 C C . GLU A 1 155 ? -19.234 2.75 3.684 1 94.19 155 GLU A C 1
ATOM 1185 O O . GLU A 1 155 ? -18.891 3.627 4.477 1 94.19 155 GLU A O 1
ATOM 1190 N N . VAL A 1 156 ? -18.594 1.604 3.508 1 95.81 156 VAL A N 1
ATOM 1191 C CA . VAL A 1 156 ? -17.344 1.368 4.234 1 95.81 156 VAL A CA 1
ATOM 1192 C C . VAL A 1 156 ? -16.281 2.367 3.779 1 95.81 156 VAL A C 1
ATOM 1194 O O . VAL A 1 156 ? -15.531 2.896 4.598 1 95.81 156 VAL A O 1
ATOM 1197 N N . LYS A 1 157 ? -16.219 2.592 2.492 1 94.94 157 LYS A N 1
ATOM 1198 C CA . LYS A 1 157 ? -15.281 3.568 1.933 1 94.94 157 LYS A CA 1
ATOM 1199 C C . LYS A 1 157 ? -15.531 4.961 2.506 1 94.94 157 LYS A C 1
ATOM 1201 O O . LYS A 1 157 ? -14.586 5.676 2.848 1 94.94 157 LYS A O 1
ATOM 1206 N N . ALA A 1 158 ? -16.781 5.359 2.633 1 93.56 158 ALA A N 1
ATOM 1207 C CA . ALA A 1 158 ? -17.141 6.656 3.199 1 93.56 158 ALA A CA 1
ATOM 1208 C C . ALA A 1 158 ? -16.75 6.734 4.676 1 93.56 158 ALA A C 1
ATOM 1210 O O . ALA A 1 158 ? -16.266 7.77 5.141 1 93.56 158 ALA A O 1
ATOM 1211 N N . TYR A 1 159 ? -17 5.664 5.402 1 93.38 159 TYR A N 1
ATOM 1212 C CA . TYR A 1 159 ? -16.641 5.621 6.816 1 93.38 159 TYR A CA 1
ATOM 1213 C C . TYR A 1 159 ? -15.141 5.82 7.004 1 93.38 159 TYR A C 1
ATOM 1215 O O . TYR A 1 159 ? -14.711 6.566 7.883 1 93.38 159 TYR A O 1
ATOM 1223 N N . LEU A 1 160 ? -14.375 5.156 6.168 1 93.81 160 LEU A N 1
ATOM 1224 C CA . LEU A 1 160 ? -12.922 5.219 6.289 1 93.81 160 LEU A CA 1
ATOM 1225 C C . LEU A 1 160 ? -12.398 6.578 5.852 1 93.81 160 LEU A C 1
ATOM 1227 O O . LEU A 1 160 ? -11.281 6.969 6.211 1 93.81 160 LEU A O 1
ATOM 1231 N N . ASN A 1 161 ? -13.234 7.289 5.066 1 92.88 161 ASN A N 1
ATOM 1232 C CA . ASN A 1 161 ? -12.891 8.656 4.68 1 92.88 161 ASN A CA 1
ATOM 1233 C C . ASN A 1 161 ? -13.305 9.664 5.746 1 92.88 161 ASN A C 1
ATOM 1235 O O . ASN A 1 161 ? -12.922 10.828 5.688 1 92.88 161 ASN A O 1
ATOM 1239 N N . GLY A 1 162 ? -14.125 9.227 6.777 1 90.94 162 GLY A N 1
ATOM 1240 C CA . GLY A 1 162 ? -14.43 10.078 7.918 1 90.94 162 GLY A CA 1
ATOM 1241 C C . GLY A 1 162 ? -15.906 10.383 8.055 1 90.94 162 GLY A C 1
ATOM 1242 O O . GLY A 1 162 ? -16.297 11.273 8.812 1 90.94 162 GLY A O 1
ATOM 1243 N N . VAL A 1 163 ? -16.75 9.641 7.352 1 90.62 163 VAL A N 1
ATOM 1244 C CA . VAL A 1 163 ? -18.188 9.898 7.402 1 90.62 163 VAL A CA 1
ATOM 1245 C C . VAL A 1 163 ? -18.906 8.711 8.031 1 90.62 163 VAL A C 1
ATOM 1247 O O . VAL A 1 163 ? -18.734 7.57 7.598 1 90.62 163 VAL A O 1
ATOM 1250 N N . ASP A 1 164 ? -19.625 8.992 9.008 1 87.75 164 ASP A N 1
ATOM 1251 C CA . ASP A 1 164 ? -20.375 7.945 9.703 1 87.75 164 ASP A CA 1
ATOM 1252 C C . ASP A 1 164 ? -21.844 7.953 9.281 1 87.75 164 ASP A C 1
ATOM 1254 O O . ASP A 1 164 ? -22.562 8.906 9.562 1 87.75 164 ASP A O 1
ATOM 1258 N N . ALA A 1 165 ? -22.219 6.969 8.578 1 85.44 165 ALA A N 1
ATOM 1259 C CA . ALA A 1 165 ? -23.625 6.773 8.273 1 85.44 165 ALA A CA 1
ATOM 1260 C C . ALA A 1 165 ? -24.312 5.922 9.344 1 85.44 165 ALA A C 1
ATOM 1262 O O . ALA A 1 165 ? -23.734 4.938 9.82 1 85.44 165 ALA A O 1
ATOM 1263 N N . PRO A 1 166 ? -25.438 6.234 9.703 1 85 166 PRO A N 1
ATOM 1264 C CA . PRO A 1 166 ? -26.078 5.562 10.828 1 85 166 PRO A CA 1
ATOM 1265 C C . PRO A 1 166 ? -26.359 4.09 10.562 1 85 166 PRO A C 1
ATOM 1267 O O . PRO A 1 166 ? -26.766 3.727 9.445 1 85 166 PRO A O 1
ATOM 1270 N N . ASN A 1 167 ? -26.094 3.219 11.461 1 86.69 167 ASN A N 1
ATOM 1271 C CA . ASN A 1 167 ? -26.5 1.816 11.547 1 86.69 167 ASN A CA 1
ATOM 1272 C C . ASN A 1 167 ? -25.75 0.961 10.523 1 86.69 167 ASN A C 1
ATOM 1274 O O . ASN A 1 167 ? -26.172 -0.16 10.227 1 86.69 167 ASN A O 1
ATOM 1278 N N . ILE A 1 168 ? -24.766 1.452 9.977 1 90.12 168 ILE A N 1
ATOM 1279 C CA . ILE A 1 168 ? -24.016 0.66 9.008 1 90.12 168 ILE A CA 1
ATOM 1280 C C . ILE A 1 168 ? -23.266 -0.459 9.727 1 90.12 168 ILE A C 1
ATOM 1282 O O . ILE A 1 168 ? -23.016 -1.516 9.148 1 90.12 168 ILE A O 1
ATOM 1286 N N . PHE A 1 169 ? -22.969 -0.177 11.023 1 92.31 169 PHE A N 1
ATOM 1287 C CA . PHE A 1 169 ? -22.203 -1.167 11.781 1 92.31 169 PHE A CA 1
ATOM 1288 C C . PHE A 1 169 ? -22.984 -1.611 13.016 1 92.31 169 PHE A C 1
ATOM 1290 O O . PHE A 1 169 ? -22.516 -1.415 14.141 1 92.31 169 PHE A O 1
ATOM 1297 N N . SER A 1 170 ? -24.125 -2.148 12.859 1 91 170 SER A N 1
ATOM 1298 C CA . SER A 1 170 ? -24.938 -2.686 13.953 1 91 170 SER A CA 1
ATOM 1299 C C . SER A 1 170 ? -25.016 -4.207 13.875 1 91 170 SER A C 1
ATOM 1301 O O . SER A 1 170 ? -24.719 -4.801 12.836 1 91 170 SER A O 1
ATOM 1303 N N . LEU A 1 171 ? -25.344 -4.844 14.93 1 92.19 171 LEU A N 1
ATOM 1304 C CA . LEU A 1 171 ? -25.5 -6.293 14.977 1 92.19 171 LEU A CA 1
ATOM 1305 C C . LEU A 1 171 ? -26.672 -6.738 14.109 1 92.19 171 LEU A C 1
ATOM 1307 O O . LEU A 1 171 ? -26.641 -7.824 13.523 1 92.19 171 LEU A O 1
ATOM 1311 N N . ARG A 1 172 ? -27.672 -5.926 14.078 1 93.19 172 ARG A N 1
ATOM 1312 C CA . ARG A 1 172 ? -28.812 -6.215 13.211 1 93.19 172 ARG A CA 1
ATOM 1313 C C . ARG A 1 172 ? -28.406 -6.195 11.742 1 93.19 172 ARG A C 1
ATOM 1315 O O . ARG A 1 172 ? -28.812 -7.07 10.969 1 93.19 172 ARG A O 1
ATOM 1322 N N . THR A 1 173 ? -27.656 -5.16 11.422 1 94.75 173 THR A N 1
ATOM 1323 C CA . THR A 1 173 ? -27.188 -5.055 10.047 1 94.75 173 THR A CA 1
ATOM 1324 C C . THR A 1 173 ? -26.297 -6.242 9.688 1 94.75 173 THR A C 1
ATOM 1326 O O . THR A 1 173 ? -26.375 -6.77 8.578 1 94.75 173 THR A O 1
ATOM 1329 N N . LEU A 1 174 ? -25.469 -6.711 10.617 1 96.69 174 LEU A N 1
ATOM 1330 C CA . LEU A 1 174 ? -24.594 -7.863 10.398 1 96.69 174 LEU A CA 1
ATOM 1331 C C . LEU A 1 174 ? -25.406 -9.117 10.125 1 96.69 174 LEU A C 1
ATOM 1333 O O . LEU A 1 174 ? -25.141 -9.844 9.164 1 96.69 174 LEU A O 1
ATOM 1337 N N . ALA A 1 175 ? -26.391 -9.414 10.891 1 96.88 175 ALA A N 1
ATOM 1338 C CA . ALA A 1 175 ? -27.219 -10.602 10.758 1 96.88 175 ALA A CA 1
ATOM 1339 C C . ALA A 1 175 ? -28 -10.586 9.438 1 96.88 175 ALA A C 1
ATOM 1341 O O . ALA A 1 175 ? -28.062 -11.594 8.742 1 96.88 175 ALA A O 1
ATOM 1342 N N . VAL A 1 176 ? -28.547 -9.43 9.133 1 97.69 176 VAL A N 1
ATOM 1343 C CA . VAL A 1 176 ? -29.344 -9.297 7.91 1 97.69 176 VAL A CA 1
ATOM 1344 C C . VAL A 1 176 ? -28.422 -9.414 6.691 1 97.69 176 VAL A C 1
ATOM 1346 O O . VAL A 1 176 ? -28.828 -9.977 5.668 1 97.69 176 VAL A O 1
ATOM 1349 N N . LYS A 1 177 ? -27.219 -8.852 6.789 1 97.81 177 LYS A N 1
ATOM 1350 C CA . LYS A 1 177 ? -26.266 -8.938 5.688 1 97.81 177 LYS A CA 1
ATOM 1351 C C . LYS A 1 177 ? -25.891 -10.383 5.402 1 97.81 177 LYS A C 1
ATOM 1353 O O . LYS A 1 177 ? -25.797 -10.789 4.242 1 97.81 177 LYS A O 1
ATOM 1358 N N . ILE A 1 178 ? -25.688 -11.203 6.41 1 98.06 178 ILE A N 1
ATOM 1359 C CA . ILE A 1 178 ? -25.297 -12.602 6.258 1 98.06 178 ILE A CA 1
ATOM 1360 C C . ILE A 1 178 ? -26.469 -13.406 5.703 1 98.06 178 ILE A C 1
ATOM 1362 O O . ILE A 1 178 ? -26.344 -14.047 4.656 1 98.06 178 ILE A O 1
ATOM 1366 N N . ALA A 1 179 ? -27.609 -13.336 6.312 1 98.31 179 ALA A N 1
ATOM 1367 C CA . ALA A 1 179 ? -28.781 -14.109 5.902 1 98.31 179 ALA A CA 1
ATOM 1368 C C . ALA A 1 179 ? -29.297 -13.648 4.539 1 98.31 179 ALA A C 1
ATOM 1370 O O . ALA A 1 179 ? -29.672 -14.469 3.701 1 98.31 179 ALA A O 1
ATOM 1371 N N . GLY A 1 180 ? -29.328 -12.305 4.391 1 98.06 180 GLY A N 1
ATOM 1372 C CA . GLY A 1 180 ? -29.766 -11.766 3.117 1 98.06 180 GLY A CA 1
ATOM 1373 C C . GLY A 1 180 ? -28.859 -12.133 1.963 1 98.06 180 GLY A C 1
ATOM 1374 O O . GLY A 1 180 ? -29.328 -12.391 0.852 1 98.06 180 GLY A O 1
ATOM 1375 N N . ASN A 1 181 ? -27.562 -12.133 2.211 1 97.56 181 ASN A N 1
ATOM 1376 C CA . ASN A 1 181 ? -26.609 -12.508 1.188 1 97.56 181 ASN A CA 1
ATOM 1377 C C . ASN A 1 181 ? -26.766 -13.969 0.767 1 97.56 181 ASN A C 1
ATOM 1379 O O . ASN A 1 181 ? -26.75 -14.281 -0.424 1 97.56 181 ASN A O 1
ATOM 1383 N N . ILE A 1 182 ? -26.938 -14.883 1.706 1 97 182 ILE A N 1
ATOM 1384 C CA . ILE A 1 182 ? -27.141 -16.297 1.431 1 97 182 ILE A CA 1
ATOM 1385 C C . ILE A 1 182 ? -28.391 -16.484 0.577 1 97 182 ILE A C 1
ATOM 1387 O O . ILE A 1 182 ? -28.359 -17.172 -0.443 1 97 182 ILE A O 1
ATOM 1391 N N . ALA A 1 183 ? -29.422 -15.797 0.953 1 98.19 183 ALA A N 1
ATOM 1392 C CA . ALA A 1 183 ? -30.688 -15.945 0.251 1 98.19 183 ALA A CA 1
ATOM 1393 C C . ALA A 1 183 ? -30.625 -15.328 -1.143 1 98.19 183 ALA A C 1
ATOM 1395 O O . ALA A 1 183 ? -31.109 -15.914 -2.111 1 98.19 183 ALA A O 1
ATOM 1396 N N . ALA A 1 184 ? -30.031 -14.188 -1.24 1 97.69 184 ALA A N 1
ATOM 1397 C CA . ALA A 1 184 ? -29.953 -13.5 -2.525 1 97.69 184 ALA A CA 1
ATOM 1398 C C . ALA A 1 184 ? -29.109 -14.289 -3.521 1 97.69 184 ALA A C 1
ATOM 1400 O O . ALA A 1 184 ? -29.516 -14.477 -4.672 1 97.69 184 ALA A O 1
ATOM 1401 N N . VAL A 1 185 ? -28 -14.797 -3.115 1 95.94 185 VAL A N 1
ATOM 1402 C CA . VAL A 1 185 ? -27.109 -15.531 -4.004 1 95.94 185 VAL A CA 1
ATOM 1403 C C . VAL A 1 185 ? -27.719 -16.875 -4.363 1 95.94 185 VAL A C 1
ATOM 1405 O O . VAL A 1 185 ? -27.594 -17.344 -5.496 1 95.94 185 VAL A O 1
ATOM 1408 N N . SER A 1 186 ? -28.453 -17.516 -3.447 1 95.88 186 SER A N 1
ATOM 1409 C CA . SER A 1 186 ? -29.062 -18.812 -3.68 1 95.88 186 SER A CA 1
ATOM 1410 C C . SER A 1 186 ? -30.281 -18.703 -4.578 1 95.88 186 SER A C 1
ATOM 1412 O O . SER A 1 186 ? -30.766 -19.703 -5.117 1 95.88 186 SER A O 1
ATOM 1414 N N . SER A 1 187 ? -30.828 -17.5 -4.742 1 97.12 187 SER A N 1
ATOM 1415 C CA . SER A 1 187 ? -32 -17.281 -5.586 1 97.12 187 SER A CA 1
ATOM 1416 C C . SER A 1 187 ? -31.609 -17.219 -7.062 1 97.12 187 SER A C 1
ATOM 1418 O O . SER A 1 187 ? -32.438 -16.844 -7.906 1 97.12 187 SER A O 1
ATOM 1420 N N . SER A 1 188 ? -30.391 -17.5 -7.469 1 95.06 188 SER A N 1
ATOM 1421 C CA . SER A 1 188 ? -29.859 -17.5 -8.836 1 95.06 188 SER A CA 1
ATOM 1422 C C . SER A 1 188 ? -29.844 -16.094 -9.414 1 95.06 188 SER A C 1
ATOM 1424 O O . SER A 1 188 ? -29.719 -15.922 -10.633 1 95.06 188 SER A O 1
ATOM 1426 N N . LEU A 1 189 ? -30.094 -15.102 -8.547 1 95.06 189 LEU A N 1
ATOM 1427 C CA . LEU A 1 189 ? -29.859 -13.727 -8.969 1 95.06 189 LEU A CA 1
ATOM 1428 C C . LEU A 1 189 ? -28.422 -13.523 -9.414 1 95.06 189 LEU A C 1
ATOM 1430 O O . LEU A 1 189 ? -27.5 -14.156 -8.883 1 95.06 189 LEU A O 1
ATOM 1434 N N . HIS A 1 190 ? -28.219 -12.672 -10.438 1 95.88 190 HIS A N 1
ATOM 1435 C CA . HIS A 1 190 ? -26.875 -12.43 -10.953 1 95.88 190 HIS A CA 1
ATOM 1436 C C . HIS A 1 190 ? -26.078 -11.5 -10.031 1 95.88 190 HIS A C 1
ATOM 1438 O O . HIS A 1 190 ? -25.734 -10.383 -10.422 1 95.88 190 HIS A O 1
ATOM 1444 N N . VAL A 1 191 ? -25.812 -12 -8.836 1 96.12 191 VAL A N 1
ATOM 1445 C CA . VAL A 1 191 ? -25.094 -11.234 -7.816 1 96.12 191 VAL A CA 1
ATOM 1446 C C . VAL A 1 191 ? -24.016 -12.102 -7.176 1 96.12 191 VAL A C 1
ATOM 1448 O O . VAL A 1 191 ? -23.938 -13.305 -7.438 1 96.12 191 VAL A O 1
ATOM 1451 N N . GLY A 1 192 ? -23.156 -11.453 -6.418 1 94.25 192 GLY A N 1
ATOM 1452 C CA . GLY A 1 192 ? -22.062 -12.172 -5.77 1 94.25 192 GLY A CA 1
ATOM 1453 C C . GLY A 1 192 ? -22.047 -11.992 -4.266 1 94.25 192 GLY A C 1
ATOM 1454 O O . GLY A 1 192 ? -22.766 -11.156 -3.725 1 94.25 192 GLY A O 1
ATOM 1455 N N . LYS A 1 193 ? -21.25 -12.773 -3.658 1 94.44 193 LYS A N 1
ATOM 1456 C CA . LYS A 1 193 ? -21.188 -12.758 -2.199 1 94.44 193 LYS A CA 1
ATOM 1457 C C . LYS A 1 193 ? -20.016 -11.906 -1.705 1 94.44 193 LYS A C 1
ATOM 1459 O O . LYS A 1 193 ? -19.953 -11.555 -0.524 1 94.44 193 LYS A O 1
ATOM 1464 N N . ALA A 1 194 ? -19.062 -11.461 -2.545 1 93.94 194 ALA A N 1
ATOM 1465 C CA . ALA A 1 194 ? -17.812 -10.82 -2.125 1 93.94 194 ALA A CA 1
ATOM 1466 C C . ALA A 1 194 ? -18.078 -9.43 -1.559 1 93.94 194 ALA A C 1
ATOM 1468 O O . ALA A 1 194 ? -17.516 -9.062 -0.525 1 93.94 194 ALA A O 1
ATOM 1469 N N . GLY A 1 195 ? -18.906 -8.656 -2.207 1 95.5 195 GLY A N 1
ATOM 1470 C CA . GLY A 1 195 ? -19.219 -7.324 -1.72 1 95.5 195 GLY A CA 1
ATOM 1471 C C . GLY A 1 195 ? -19.781 -7.32 -0.311 1 95.5 195 GLY A C 1
ATOM 1472 O O . GLY A 1 195 ? -19.188 -6.727 0.597 1 95.5 195 GLY A O 1
ATOM 1473 N N . PRO A 1 196 ? -20.844 -8.023 -0.165 1 97.62 196 PRO A N 1
ATOM 1474 C CA . PRO A 1 196 ? -21.422 -8.117 1.173 1 97.62 196 PRO A CA 1
ATOM 1475 C C . PRO A 1 196 ? -20.453 -8.68 2.207 1 97.62 196 PRO A C 1
ATOM 1477 O O . PRO A 1 196 ? -20.516 -8.305 3.381 1 97.62 196 PRO A O 1
ATOM 1480 N N . MET A 1 197 ? -19.562 -9.516 1.812 1 97.75 197 MET A N 1
ATOM 1481 C CA . MET A 1 197 ? -18.594 -10.078 2.746 1 97.75 197 MET A CA 1
ATOM 1482 C C . MET A 1 197 ? -17.609 -9.008 3.215 1 97.75 197 MET A C 1
ATOM 1484 O O . MET A 1 197 ? -17.141 -9.055 4.352 1 97.75 197 MET A O 1
ATOM 1488 N N . VAL A 1 198 ? -17.266 -8.047 2.357 1 97.75 198 VAL A N 1
ATOM 1489 C CA . VAL A 1 198 ? -16.422 -6.922 2.754 1 97.75 198 VAL A CA 1
ATOM 1490 C C . VAL A 1 198 ? -17.109 -6.133 3.867 1 97.75 198 VAL A C 1
ATOM 1492 O O . VAL A 1 198 ? -16.484 -5.793 4.875 1 97.75 198 VAL A O 1
ATOM 1495 N N . HIS A 1 199 ? -18.391 -5.902 3.66 1 97.94 199 HIS A N 1
ATOM 1496 C CA . HIS A 1 199 ? -19.172 -5.195 4.664 1 97.94 199 HIS A CA 1
ATOM 1497 C C . HIS A 1 199 ? -19.312 -6.016 5.945 1 97.94 199 HIS A C 1
ATOM 1499 O O . HIS A 1 199 ? -19.234 -5.465 7.047 1 97.94 199 HIS A O 1
ATOM 1505 N N . THR A 1 200 ? -19.5 -7.27 5.793 1 98.44 200 THR A N 1
ATOM 1506 C CA . THR A 1 200 ? -19.609 -8.164 6.941 1 98.44 200 THR A CA 1
ATOM 1507 C C . THR A 1 200 ? -18.328 -8.156 7.766 1 98.44 200 THR A C 1
ATOM 1509 O O . THR A 1 200 ? -18.375 -8.039 8.992 1 98.44 200 THR A O 1
ATOM 1512 N N . GLY A 1 201 ? -17.219 -8.312 7.074 1 98.44 201 GLY A N 1
ATOM 1513 C CA . GLY A 1 201 ? -15.945 -8.234 7.777 1 98.44 201 GLY A CA 1
ATOM 1514 C C . GLY A 1 201 ? -15.734 -6.906 8.484 1 98.44 201 GLY A C 1
ATOM 1515 O O . GLY A 1 201 ? -15.266 -6.871 9.625 1 98.44 201 GLY A O 1
ATOM 1516 N N . ALA A 1 202 ? -16.078 -5.824 7.855 1 98 202 ALA A N 1
ATOM 1517 C CA . ALA A 1 202 ? -15.977 -4.492 8.445 1 98 202 ALA A CA 1
ATOM 1518 C C . ALA A 1 202 ? -16.891 -4.359 9.656 1 98 202 ALA A C 1
ATOM 1520 O O . ALA A 1 202 ? -16.516 -3.752 10.664 1 98 202 ALA A O 1
ATOM 1521 N N . CYS A 1 203 ? -18.062 -4.941 9.562 1 97.19 203 CYS A N 1
ATOM 1522 C CA . CYS A 1 203 ? -19.047 -4.883 10.648 1 97.19 203 CYS A CA 1
ATOM 1523 C C . CYS A 1 203 ? -18.547 -5.641 11.875 1 97.19 203 CYS A C 1
ATOM 1525 O O . CYS A 1 203 ? -18.656 -5.156 13 1 97.19 203 CYS A O 1
ATOM 1527 N N . ILE A 1 204 ? -18 -6.777 11.656 1 97.5 204 ILE A N 1
ATOM 1528 C CA . ILE A 1 204 ? -17.453 -7.562 12.758 1 97.5 204 ILE A CA 1
ATOM 1529 C C . ILE A 1 204 ? -16.359 -6.762 13.469 1 97.5 204 ILE A C 1
ATOM 1531 O O . ILE A 1 204 ? -16.344 -6.672 14.695 1 97.5 204 ILE A O 1
ATOM 1535 N N . ALA A 1 205 ? -15.516 -6.207 12.695 1 97.06 205 ALA A N 1
ATOM 1536 C CA . ALA A 1 205 ? -14.422 -5.422 13.258 1 97.06 205 ALA A CA 1
ATOM 1537 C C . ALA A 1 205 ? -14.945 -4.199 14 1 97.06 205 ALA A C 1
ATOM 1539 O O . ALA A 1 205 ? -14.453 -3.857 15.078 1 97.06 205 ALA A O 1
ATOM 1540 N N . ALA A 1 206 ? -15.961 -3.551 13.422 1 94.62 206 ALA A N 1
ATOM 1541 C CA . ALA A 1 206 ? -16.531 -2.361 14.047 1 94.62 206 ALA A CA 1
ATOM 1542 C C . ALA A 1 206 ? -17.188 -2.707 15.383 1 94.62 206 ALA A C 1
ATOM 1544 O O . ALA A 1 206 ? -17.141 -1.92 16.328 1 94.62 206 ALA A O 1
ATOM 1545 N N . ILE A 1 207 ? -17.812 -3.811 15.453 1 92.25 207 ILE A N 1
ATOM 1546 C CA . ILE A 1 207 ? -18.484 -4.23 16.672 1 92.25 207 ILE A CA 1
ATOM 1547 C C . ILE A 1 207 ? -17.453 -4.461 17.781 1 92.25 207 ILE A C 1
ATOM 1549 O O . ILE A 1 207 ? -17.672 -4.094 18.938 1 92.25 207 ILE A O 1
ATOM 1553 N N . PHE A 1 208 ? -16.312 -4.984 17.406 1 89.75 208 PHE A N 1
ATOM 1554 C CA . PHE A 1 208 ? -15.227 -5.133 18.375 1 89.75 208 PHE A CA 1
ATOM 1555 C C . PHE A 1 208 ? -14.703 -3.768 18.797 1 89.75 208 PHE A C 1
ATOM 1557 O O . PHE A 1 208 ? -14.383 -3.568 19.984 1 89.75 208 PHE A O 1
ATOM 1564 N N . GLY A 1 209 ? -14.68 -2.826 17.875 1 88.06 209 GLY A N 1
ATOM 1565 C CA . GLY A 1 209 ? -14.164 -1.498 18.172 1 88.06 209 GLY A CA 1
ATOM 1566 C C . GLY A 1 209 ? -15.133 -0.641 18.969 1 88.06 209 GLY A C 1
ATOM 1567 O O . GLY A 1 209 ? -14.734 0.31 19.641 1 88.06 209 GLY A O 1
ATOM 1568 N N . GLN A 1 210 ? -16.406 -1.009 18.891 1 86.19 210 GLN A N 1
ATOM 1569 C CA . GLN A 1 210 ? -17.438 -0.239 19.594 1 86.19 210 GLN A CA 1
ATOM 1570 C C . GLN A 1 210 ? -17.625 -0.741 21.016 1 86.19 210 GLN A C 1
ATOM 1572 O O . GLN A 1 210 ? -18.328 -0.114 21.812 1 86.19 210 GLN A O 1
ATOM 1577 N N . GLY A 1 211 ? -16.922 -1.748 21.422 1 81.25 211 GLY A N 1
ATOM 1578 C CA . GLY A 1 211 ? -17.062 -2.285 22.766 1 81.25 211 GLY A CA 1
ATOM 1579 C C . GLY A 1 211 ? -18.219 -3.264 22.906 1 81.25 211 GLY A C 1
ATOM 1580 O O . GLY A 1 211 ? -18.672 -3.543 24.016 1 81.25 211 GLY A O 1
ATOM 1581 N N . GLY A 1 212 ? -18.641 -3.67 21.859 1 76.62 212 GLY A N 1
ATOM 1582 C CA . GLY A 1 212 ? -19.75 -4.598 21.875 1 76.62 212 GLY A CA 1
ATOM 1583 C C . GLY A 1 212 ? -21.109 -3.908 21.844 1 76.62 212 GLY A C 1
ATOM 1584 O O . GLY A 1 212 ? -21.219 -2.785 21.344 1 76.62 212 GLY A O 1
ATOM 1585 N N . SER A 1 213 ? -22.156 -4.617 22.062 1 71.88 213 SER A N 1
ATOM 1586 C CA . SER A 1 213 ? -23.516 -4.07 22.094 1 71.88 213 SER A CA 1
ATOM 1587 C C . SER A 1 213 ? -24.094 -4.078 23.5 1 71.88 213 SER A C 1
ATOM 1589 O O . SER A 1 213 ? -24.109 -5.121 24.156 1 71.88 213 SER A O 1
ATOM 1591 N N . ARG A 1 214 ? -24.438 -2.949 23.969 1 69.19 214 ARG A N 1
ATOM 1592 C CA . ARG A 1 214 ? -25.078 -2.865 25.281 1 69.19 214 ARG A CA 1
ATOM 1593 C C . ARG A 1 214 ? -26.453 -3.494 25.25 1 69.19 214 ARG A C 1
ATOM 1595 O O . ARG A 1 214 ? -26.875 -4.141 26.219 1 69.19 214 ARG A O 1
ATOM 1602 N N . LYS A 1 215 ? -27.125 -3.363 24.141 1 70.38 215 LYS A N 1
ATOM 1603 C CA . LYS A 1 215 ? -28.484 -3.865 23.984 1 70.38 215 LYS A CA 1
ATOM 1604 C C . LYS A 1 215 ? -28.531 -5.383 24.109 1 70.38 215 LYS A C 1
ATOM 1606 O O . LYS A 1 215 ? -29.453 -5.934 24.734 1 70.38 215 LYS A O 1
ATOM 1611 N N . TYR A 1 216 ? -27.516 -5.996 23.625 1 74.5 216 TYR A N 1
ATOM 1612 C CA . TYR A 1 216 ? -27.516 -7.457 23.625 1 74.5 216 TYR A CA 1
ATOM 1613 C C . TYR A 1 216 ? -26.594 -8.008 24.688 1 74.5 216 TYR A C 1
ATOM 1615 O O . TYR A 1 216 ? -26.25 -9.195 24.688 1 74.5 216 TYR A O 1
ATOM 1623 N N . GLY A 1 217 ? -26.078 -7.156 25.531 1 71.31 217 GLY A N 1
ATOM 1624 C CA . GLY A 1 217 ? -25.281 -7.543 26.688 1 71.31 217 GLY A CA 1
ATOM 1625 C C . GLY A 1 217 ? -23.891 -8.039 26.312 1 71.31 217 GLY A C 1
ATOM 1626 O O . GLY A 1 217 ? -23.312 -8.859 27.031 1 71.31 217 GLY A O 1
ATOM 1627 N N . LEU A 1 218 ? -23.484 -7.707 25.172 1 74.19 218 LEU A N 1
ATOM 1628 C CA . LEU A 1 218 ? -22.172 -8.156 24.719 1 74.19 218 LEU A CA 1
ATOM 1629 C C . LEU A 1 218 ? -21.094 -7.125 25.047 1 74.19 218 LEU A C 1
ATOM 1631 O O . LEU A 1 218 ? -20.438 -6.594 24.156 1 74.19 218 LEU A O 1
ATOM 1635 N N . THR A 1 219 ? -21.125 -6.586 26.266 1 75.62 219 THR A N 1
ATOM 1636 C CA . THR A 1 219 ? -20.125 -5.602 26.656 1 75.62 219 THR A CA 1
ATOM 1637 C C . THR A 1 219 ? -19.172 -6.18 27.703 1 75.62 219 THR A C 1
ATOM 1639 O O . THR A 1 219 ? -19.594 -6.93 28.578 1 75.62 219 THR A O 1
ATOM 1642 N N . CYS A 1 220 ? -17.938 -6.312 27.312 1 73.19 220 CYS A N 1
ATOM 1643 C CA . CYS A 1 220 ? -16.891 -6.723 28.25 1 73.19 220 CYS A CA 1
ATOM 1644 C C . CYS A 1 220 ? -15.844 -5.629 28.406 1 73.19 220 CYS A C 1
ATOM 1646 O O . CYS A 1 220 ? -15.719 -4.75 27.547 1 73.19 220 CYS A O 1
ATOM 1648 N N . ARG A 1 221 ? -15.281 -5.605 29.594 1 72.75 221 ARG A N 1
ATOM 1649 C CA . ARG A 1 221 ? -14.297 -4.586 29.922 1 72.75 221 ARG A CA 1
ATOM 1650 C C . ARG A 1 221 ? -13.188 -4.527 28.875 1 72.75 221 ARG A C 1
ATOM 1652 O O . ARG A 1 221 ? -12.719 -3.445 28.516 1 72.75 221 ARG A O 1
ATOM 1659 N N . TRP A 1 222 ? -12.922 -5.684 28.328 1 75.62 222 TRP A N 1
ATOM 1660 C CA . TRP A 1 222 ? -11.82 -5.75 27.375 1 75.62 222 TRP A CA 1
ATOM 1661 C C . TRP A 1 222 ? -12.234 -5.18 26.016 1 75.62 222 TRP A C 1
ATOM 1663 O O . TRP A 1 222 ? -11.406 -4.633 25.281 1 75.62 222 TRP A O 1
ATOM 1673 N N . LEU A 1 223 ? -13.5 -5.172 25.75 1 77.19 223 LEU A N 1
ATOM 1674 C CA . LEU A 1 223 ? -14 -4.695 24.469 1 77.19 223 LEU A CA 1
ATOM 1675 C C . LEU A 1 223 ? -14.094 -3.172 24.453 1 77.19 223 LEU A C 1
ATOM 1677 O O . LEU A 1 223 ? -14.109 -2.557 23.391 1 77.19 223 LEU A O 1
ATOM 1681 N N . ARG A 1 224 ? -14.086 -2.627 25.594 1 76.75 224 ARG A N 1
ATOM 1682 C CA . ARG A 1 224 ? -14.312 -1.189 25.703 1 76.75 224 ARG A CA 1
ATOM 1683 C C . ARG A 1 224 ? -12.992 -0.425 25.625 1 76.75 224 ARG A C 1
ATOM 1685 O O . ARG A 1 224 ? -12.984 0.808 25.656 1 76.75 224 ARG A O 1
ATOM 1692 N N . TYR A 1 225 ? -12.031 -1.088 25.312 1 76.44 225 TYR A N 1
ATOM 1693 C CA . TYR A 1 225 ? -10.703 -0.479 25.391 1 76.44 225 TYR A CA 1
ATOM 1694 C C . TYR A 1 225 ? -10.445 0.404 24.172 1 76.44 225 TYR A C 1
ATOM 1696 O O . TYR A 1 225 ? -9.773 1.434 24.281 1 76.44 225 TYR A O 1
ATOM 1704 N N . PHE A 1 226 ? -11.023 0.089 23.031 1 79.44 226 PHE A N 1
ATOM 1705 C CA . PHE A 1 226 ? -10.734 0.807 21.781 1 79.44 226 PHE A CA 1
ATOM 1706 C C . PHE A 1 226 ? -11.945 1.621 21.344 1 79.44 226 PHE A C 1
ATOM 1708 O O . PHE A 1 226 ? -12.289 1.625 20.156 1 79.44 226 PHE A O 1
ATOM 1715 N N . LYS A 1 227 ? -12.539 2.342 22.234 1 80.88 227 LYS A N 1
ATOM 1716 C CA . LYS A 1 227 ? -13.727 3.123 21.906 1 80.88 227 LYS A CA 1
ATOM 1717 C C . LYS A 1 227 ? -13.344 4.516 21.406 1 80.88 227 LYS A C 1
ATOM 1719 O O . LYS A 1 227 ? -13.781 5.52 21.969 1 80.88 227 LYS A O 1
ATOM 1724 N N . ASN A 1 228 ? -12.523 4.531 20.469 1 85.62 228 ASN A N 1
ATOM 1725 C CA . ASN A 1 228 ? -12.156 5.746 19.75 1 85.62 228 ASN A CA 1
ATOM 1726 C C . ASN A 1 228 ? -12.227 5.551 18.234 1 85.62 228 ASN A C 1
ATOM 1728 O O . ASN A 1 228 ? -12.164 4.422 17.75 1 85.62 228 ASN A O 1
ATOM 1732 N N . ASP A 1 229 ? -12.477 6.582 17.562 1 88.94 229 ASP A N 1
ATOM 1733 C CA . ASP A 1 229 ? -12.703 6.504 16.109 1 88.94 229 ASP A CA 1
ATOM 1734 C C . ASP A 1 229 ? -11.43 6.082 15.383 1 88.94 229 ASP A C 1
ATOM 1736 O O . ASP A 1 229 ? -11.492 5.426 14.344 1 88.94 229 ASP A O 1
ATOM 1740 N N . ARG A 1 230 ? -10.312 6.398 15.891 1 88.62 230 ARG A N 1
ATOM 1741 C CA . ARG A 1 230 ? -9.055 6.098 15.219 1 88.62 230 ARG A CA 1
ATOM 1742 C C . ARG A 1 230 ? -8.789 4.598 15.195 1 88.62 230 ARG A C 1
ATOM 1744 O O . ARG A 1 230 ? -8.484 4.031 14.148 1 88.62 230 ARG A O 1
ATOM 1751 N N . ASP A 1 231 ? -8.859 4 16.359 1 90.31 231 ASP A N 1
ATOM 1752 C CA . ASP A 1 231 ? -8.648 2.559 16.438 1 90.31 231 ASP A CA 1
ATOM 1753 C C . ASP A 1 231 ? -9.742 1.801 15.695 1 90.31 231 ASP A C 1
ATOM 1755 O O . ASP A 1 231 ? -9.477 0.773 15.07 1 90.31 231 ASP A O 1
ATOM 1759 N N . ARG A 1 232 ? -10.922 2.299 15.797 1 91.94 232 ARG A N 1
ATOM 1760 C CA . ARG A 1 232 ? -12.023 1.65 15.094 1 91.94 232 ARG A CA 1
ATOM 1761 C C . ARG A 1 232 ? -11.82 1.714 13.586 1 91.94 232 ARG A C 1
ATOM 1763 O O . ARG A 1 232 ? -12.141 0.763 12.867 1 91.94 232 ARG A O 1
ATOM 1770 N N . ARG A 1 233 ? -11.406 2.85 13.102 1 92.44 233 ARG A N 1
ATOM 1771 C CA . ARG A 1 233 ? -11.102 2.99 11.688 1 92.44 233 ARG A CA 1
ATOM 1772 C C . ARG A 1 233 ? -10.109 1.932 11.227 1 92.44 233 ARG A C 1
ATOM 1774 O O . ARG A 1 233 ? -10.289 1.307 10.18 1 92.44 233 ARG A O 1
ATOM 1781 N N . ASP A 1 234 ? -9.086 1.736 12.008 1 93.06 234 ASP A N 1
ATOM 1782 C CA . ASP A 1 234 ? -8.07 0.743 11.664 1 93.06 234 ASP A CA 1
ATOM 1783 C C . ASP A 1 234 ? -8.664 -0.666 11.664 1 93.06 234 ASP A C 1
ATOM 1785 O O . ASP A 1 234 ? -8.398 -1.455 10.75 1 93.06 234 ASP A O 1
ATOM 1789 N N . LEU A 1 235 ? -9.43 -0.922 12.695 1 95.56 235 LEU A N 1
ATOM 1790 C CA . LEU A 1 235 ? -10.039 -2.244 12.781 1 95.56 235 LEU A CA 1
ATOM 1791 C C . LEU A 1 235 ? -10.984 -2.488 11.609 1 95.56 235 LEU A C 1
ATOM 1793 O O . LEU A 1 235 ? -11 -3.578 11.031 1 95.56 235 LEU A O 1
ATOM 1797 N N . VAL A 1 236 ? -11.766 -1.502 11.266 1 96.19 236 VAL A N 1
ATOM 1798 C CA . VAL A 1 236 ? -12.719 -1.628 10.172 1 96.19 236 VAL A CA 1
ATOM 1799 C C . VAL A 1 236 ? -11.969 -1.876 8.859 1 96.19 236 VAL A C 1
ATOM 1801 O O . VAL A 1 236 ? -12.406 -2.676 8.031 1 96.19 236 VAL A O 1
ATOM 1804 N N . THR A 1 237 ? -10.844 -1.184 8.672 1 96.62 237 THR A N 1
ATOM 1805 C CA . THR A 1 237 ? -10.016 -1.418 7.492 1 96.62 237 THR A CA 1
ATOM 1806 C C . THR A 1 237 ? -9.531 -2.865 7.453 1 96.62 237 THR A C 1
ATOM 1808 O O . THR A 1 237 ? -9.602 -3.518 6.41 1 96.62 237 THR A O 1
ATOM 1811 N N . ILE A 1 238 ? -9.086 -3.357 8.57 1 97.25 238 ILE A N 1
ATOM 1812 C CA . ILE A 1 238 ? -8.602 -4.727 8.703 1 97.25 238 ILE A CA 1
ATOM 1813 C C . ILE A 1 238 ? -9.742 -5.707 8.438 1 97.25 238 ILE A C 1
ATOM 1815 O O . ILE A 1 238 ? -9.562 -6.695 7.719 1 97.25 238 ILE A O 1
ATOM 1819 N N . GLY A 1 239 ? -10.867 -5.402 8.984 1 98.31 239 GLY A N 1
ATOM 1820 C CA . GLY A 1 239 ? -12.023 -6.254 8.781 1 98.31 239 GLY A CA 1
ATOM 1821 C C . GLY A 1 239 ? -12.477 -6.309 7.332 1 98.31 239 GLY A C 1
ATOM 1822 O O . GLY A 1 239 ? -12.859 -7.371 6.832 1 98.31 239 GLY A O 1
ATOM 1823 N N . ALA A 1 240 ? -12.492 -5.207 6.668 1 98.12 240 ALA A N 1
ATOM 1824 C CA . ALA A 1 240 ? -12.875 -5.172 5.258 1 98.12 240 ALA A CA 1
ATOM 1825 C C . ALA A 1 240 ? -11.945 -6.047 4.418 1 98.12 240 ALA A C 1
ATOM 1827 O O . ALA A 1 240 ? -12.406 -6.793 3.549 1 98.12 240 ALA A O 1
ATOM 1828 N N . GLY A 1 241 ? -10.648 -5.934 4.652 1 97.69 241 GLY A N 1
ATOM 1829 C CA . GLY A 1 241 ? -9.711 -6.809 3.971 1 97.69 241 GLY A CA 1
ATOM 1830 C C . GLY A 1 241 ? -9.945 -8.281 4.258 1 97.69 241 GLY A C 1
ATOM 1831 O O . GLY A 1 241 ? -9.828 -9.117 3.363 1 97.69 241 GLY A O 1
ATOM 1832 N N . ALA A 1 242 ? -10.266 -8.594 5.504 1 98.25 242 ALA A N 1
ATOM 1833 C CA . ALA A 1 242 ? -10.57 -9.969 5.895 1 98.25 242 ALA A CA 1
ATOM 1834 C C . ALA A 1 242 ? -11.797 -10.492 5.145 1 98.25 242 ALA A C 1
ATOM 1836 O O . ALA A 1 242 ? -11.859 -11.672 4.805 1 98.25 242 ALA A O 1
ATOM 1837 N N . GLY A 1 243 ? -12.727 -9.617 4.957 1 98 243 GLY A N 1
ATOM 1838 C CA . GLY A 1 243 ? -13.898 -10.008 4.195 1 98 243 GLY A CA 1
ATOM 1839 C C . GLY A 1 243 ? -13.578 -10.453 2.783 1 98 243 GLY A C 1
ATOM 1840 O O . GLY A 1 243 ? -14.078 -11.477 2.322 1 98 243 GLY A O 1
ATOM 1841 N N . VAL A 1 244 ? -12.773 -9.711 2.102 1 96.44 244 VAL A N 1
ATOM 1842 C CA . VAL A 1 244 ? -12.367 -10.078 0.746 1 96.44 244 VAL A CA 1
ATOM 1843 C C . VAL A 1 244 ? -11.586 -11.391 0.774 1 96.44 244 VAL A C 1
ATOM 1845 O O . VAL A 1 244 ? -11.797 -12.258 -0.077 1 96.44 244 VAL A O 1
ATOM 1848 N N . ALA A 1 245 ? -10.688 -11.5 1.759 1 96.25 245 ALA A N 1
ATOM 1849 C CA . ALA A 1 245 ? -9.906 -12.727 1.909 1 96.25 245 ALA A CA 1
ATOM 1850 C C . ALA A 1 245 ? -10.812 -13.938 2.096 1 96.25 245 ALA A C 1
ATOM 1852 O O . ALA A 1 245 ? -10.562 -15.008 1.529 1 96.25 245 ALA A O 1
ATOM 1853 N N . ALA A 1 246 ? -11.836 -13.758 2.822 1 95.62 246 ALA A N 1
ATOM 1854 C CA . ALA A 1 246 ? -12.758 -14.859 3.096 1 95.62 246 ALA A CA 1
ATOM 1855 C C . ALA A 1 246 ? -13.617 -15.18 1.873 1 95.62 246 ALA A C 1
ATOM 1857 O O . ALA A 1 246 ? -13.945 -16.344 1.623 1 95.62 246 ALA A O 1
ATOM 1858 N N . ALA A 1 247 ? -13.922 -14.18 1.153 1 94.19 247 ALA A N 1
ATOM 1859 C CA . ALA A 1 247 ? -14.805 -14.367 0.006 1 94.19 247 ALA A CA 1
ATOM 1860 C C . ALA A 1 247 ? -14.07 -15.023 -1.154 1 94.19 247 ALA A C 1
ATOM 1862 O O . ALA A 1 247 ? -14.633 -15.867 -1.86 1 94.19 247 ALA A O 1
ATOM 1863 N N . PHE A 1 248 ? -12.82 -14.672 -1.393 1 91.25 248 PHE A N 1
ATOM 1864 C CA . PHE A 1 248 ? -12.102 -15.117 -2.578 1 91.25 248 PHE A CA 1
ATOM 1865 C C . PHE A 1 248 ? -10.969 -16.062 -2.197 1 91.25 248 PHE A C 1
ATOM 1867 O O . PHE A 1 248 ? -10.266 -16.578 -3.068 1 91.25 248 PHE A O 1
ATOM 1874 N N . ARG A 1 249 ? -10.781 -16.266 -0.894 1 89.94 249 ARG A N 1
ATOM 1875 C CA . ARG A 1 249 ? -9.602 -17 -0.443 1 89.94 249 ARG A CA 1
ATOM 1876 C C . ARG A 1 249 ? -8.32 -16.328 -0.943 1 89.94 249 ARG A C 1
ATOM 1878 O O . ARG A 1 249 ? -7.453 -17 -1.509 1 89.94 249 ARG A O 1
ATOM 1885 N N . ALA A 1 250 ? -8.32 -15.102 -0.916 1 93.62 250 ALA A N 1
ATOM 1886 C CA . ALA A 1 250 ? -7.191 -14.297 -1.371 1 93.62 250 ALA A CA 1
ATOM 1887 C C . ALA A 1 250 ? -6.695 -13.375 -0.262 1 93.62 250 ALA A C 1
ATOM 1889 O O . ALA A 1 250 ? -7.004 -12.18 -0.254 1 93.62 250 ALA A O 1
ATOM 1890 N N . PRO A 1 251 ? -5.891 -13.898 0.6 1 94.62 251 PRO A N 1
ATOM 1891 C CA . PRO A 1 251 ? -5.469 -13.117 1.762 1 94.62 251 PRO A CA 1
ATOM 1892 C C . PRO A 1 251 ? -4.648 -11.891 1.378 1 94.62 251 PRO A C 1
ATOM 1894 O O . PRO A 1 251 ? -4.871 -10.797 1.911 1 94.62 251 PRO A O 1
ATOM 1897 N N . VAL A 1 252 ? -3.678 -12.031 0.46 1 94.38 252 VAL A N 1
ATOM 1898 C CA . VAL A 1 252 ? -2.871 -10.883 0.053 1 94.38 252 VAL A CA 1
ATOM 1899 C C . VAL A 1 252 ? -3.729 -9.906 -0.75 1 94.38 252 VAL A C 1
ATOM 1901 O O . VAL A 1 252 ? -3.615 -8.688 -0.584 1 94.38 252 VAL A O 1
ATOM 1904 N N . GLY A 1 253 ? -4.582 -10.508 -1.599 1 95.12 253 GLY A N 1
ATOM 1905 C CA . GLY A 1 253 ? -5.516 -9.68 -2.342 1 95.12 253 GLY A CA 1
ATOM 1906 C C . GLY A 1 253 ? -6.434 -8.867 -1.447 1 95.12 253 GLY A C 1
ATOM 1907 O O . GLY A 1 253 ? -6.758 -7.719 -1.762 1 95.12 253 GLY A O 1
ATOM 1908 N N . GLY A 1 254 ? -6.82 -9.445 -0.353 1 96.31 254 GLY A N 1
ATOM 1909 C CA . GLY A 1 254 ? -7.668 -8.734 0.594 1 96.31 254 GLY A CA 1
ATOM 1910 C C . GLY A 1 254 ? -6.98 -7.543 1.233 1 96.31 254 GLY A C 1
ATOM 1911 O O . GLY A 1 254 ? -7.582 -6.48 1.382 1 96.31 254 GLY A O 1
ATOM 1912 N N . VAL A 1 255 ? -5.73 -7.703 1.593 1 95.06 255 VAL A N 1
ATOM 1913 C CA . VAL A 1 255 ? -4.961 -6.609 2.174 1 95.06 255 VAL A CA 1
ATOM 1914 C C . VAL A 1 255 ? -4.852 -5.465 1.169 1 95.06 255 VAL A C 1
ATOM 1916 O O . VAL A 1 255 ? -5.094 -4.305 1.512 1 95.06 255 VAL A O 1
ATOM 1919 N N . LEU A 1 256 ? -4.555 -5.812 -0.053 1 94 256 LEU A N 1
ATOM 1920 C CA . LEU A 1 256 ? -4.332 -4.812 -1.089 1 94 256 LEU A CA 1
ATOM 1921 C C . LEU A 1 256 ? -5.637 -4.129 -1.479 1 94 256 LEU A C 1
ATOM 1923 O O . LEU A 1 256 ? -5.648 -2.943 -1.812 1 94 256 LEU A O 1
ATOM 1927 N N . PHE A 1 257 ? -6.684 -4.871 -1.453 1 95 257 PHE A N 1
ATOM 1928 C CA . PHE A 1 257 ? -7.984 -4.281 -1.751 1 95 257 PHE A CA 1
ATOM 1929 C C . PHE A 1 257 ? -8.336 -3.205 -0.731 1 95 257 PHE A C 1
ATOM 1931 O O . PHE A 1 257 ? -8.812 -2.129 -1.097 1 95 257 PHE A O 1
ATOM 1938 N N . ALA A 1 258 ? -8.18 -3.545 0.522 1 94.62 258 ALA A N 1
ATOM 1939 C CA . ALA A 1 258 ? -8.453 -2.578 1.582 1 94.62 258 ALA A CA 1
ATOM 1940 C C . ALA A 1 258 ? -7.574 -1.34 1.436 1 94.62 258 ALA A C 1
ATOM 1942 O O . ALA A 1 258 ? -8.031 -0.216 1.661 1 94.62 258 ALA A O 1
ATOM 1943 N N . LEU A 1 259 ? -6.395 -1.55 0.981 1 87.94 259 LEU A N 1
ATOM 1944 C CA . LEU A 1 259 ? -5.434 -0.459 0.88 1 87.94 259 LEU A CA 1
ATOM 1945 C C . LEU A 1 259 ? -5.703 0.393 -0.355 1 87.94 259 LEU A C 1
ATOM 1947 O O . LEU A 1 259 ? -5.676 1.624 -0.284 1 87.94 259 LEU A O 1
ATOM 1951 N N . GLU A 1 260 ? -5.992 -0.195 -1.487 1 88.44 260 GLU A N 1
ATOM 1952 C CA . GLU A 1 260 ? -6.102 0.519 -2.756 1 88.44 260 GLU A CA 1
ATOM 1953 C C . GLU A 1 260 ? -7.496 1.112 -2.936 1 88.44 260 GLU A C 1
ATOM 1955 O O . GLU A 1 260 ? -7.645 2.223 -3.449 1 88.44 260 GLU A O 1
ATOM 1960 N N . SER A 1 261 ? -8.477 0.415 -2.463 1 88.44 261 SER A N 1
ATOM 1961 C CA . SER A 1 261 ? -9.836 0.821 -2.814 1 88.44 261 SER A CA 1
ATOM 1962 C C . SER A 1 261 ? -10.531 1.497 -1.638 1 88.44 261 SER A C 1
ATOM 1964 O O . SER A 1 261 ? -11.43 2.316 -1.83 1 88.44 261 SER A O 1
ATOM 1966 N N . LEU A 1 262 ? -10.18 1.127 -0.429 1 90.88 262 LEU A N 1
ATOM 1967 C CA . LEU A 1 262 ? -11.047 1.542 0.671 1 90.88 262 LEU A CA 1
ATOM 1968 C C . LEU A 1 262 ? -10.367 2.613 1.519 1 90.88 262 LEU A C 1
ATOM 1970 O O . LEU A 1 262 ? -11 3.605 1.893 1 90.88 262 LEU A O 1
ATOM 1974 N N . SER A 1 263 ? -9.117 2.455 1.73 1 87.19 263 SER A N 1
ATOM 1975 C CA . SER A 1 263 ? -8.469 3.295 2.73 1 87.19 263 SER A CA 1
ATOM 1976 C C . SER A 1 263 ? -7.965 4.598 2.117 1 87.19 263 SER A C 1
ATOM 1978 O O . SER A 1 263 ? -7.492 4.613 0.979 1 87.19 263 SER A O 1
ATOM 1980 N N . SER A 1 264 ? -8.102 5.664 2.918 1 79.81 264 SER A N 1
ATOM 1981 C CA . SER A 1 264 ? -7.566 6.969 2.535 1 79.81 264 SER A CA 1
ATOM 1982 C C . SER A 1 264 ? -6.172 7.18 3.111 1 79.81 264 SER A C 1
ATOM 1984 O O . SER A 1 264 ? -5.371 7.934 2.551 1 79.81 264 SER A O 1
ATOM 1986 N N . TRP A 1 265 ? -5.957 6.551 4.289 1 78.06 265 TRP A N 1
ATOM 1987 C CA . TRP A 1 265 ? -4.688 6.68 4.996 1 78.06 265 TRP A CA 1
ATOM 1988 C C . TRP A 1 265 ? -4.082 5.312 5.281 1 78.06 265 TRP A C 1
ATOM 1990 O O . TRP A 1 265 ? -4.797 4.367 5.629 1 78.06 265 TRP A O 1
ATOM 2000 N N . TRP A 1 266 ? -2.791 5.223 4.961 1 76.19 266 TRP A N 1
ATOM 2001 C CA . TRP A 1 266 ? -2.18 3.941 5.301 1 76.19 266 TRP A CA 1
ATOM 2002 C C . TRP A 1 266 ? -0.834 4.145 5.992 1 76.19 266 TRP A C 1
ATOM 2004 O O . TRP A 1 266 ? -0.088 5.066 5.648 1 76.19 266 TRP A O 1
ATOM 2014 N N . ARG A 1 267 ? -0.688 3.363 7.027 1 80.12 267 ARG A N 1
ATOM 2015 C CA . ARG A 1 267 ? 0.56 3.279 7.781 1 80.12 267 ARG A CA 1
ATOM 2016 C C . ARG A 1 267 ? 1.116 1.86 7.766 1 80.12 267 ARG A C 1
ATOM 2018 O O . ARG A 1 267 ? 0.372 0.898 7.566 1 80.12 267 ARG A O 1
ATOM 2025 N N . SER A 1 268 ? 2.34 1.73 7.926 1 81.56 268 SER A N 1
ATOM 2026 C CA . SER A 1 268 ? 3.008 0.434 7.902 1 81.56 268 SER A CA 1
ATOM 2027 C C . SER A 1 268 ? 2.426 -0.509 8.953 1 81.56 268 SER A C 1
ATOM 2029 O O . SER A 1 268 ? 2.289 -1.709 8.703 1 81.56 268 SER A O 1
ATOM 2031 N N . ALA A 1 269 ? 2.066 0.019 10.094 1 85.06 269 ALA A N 1
ATOM 2032 C CA . ALA A 1 269 ? 1.508 -0.81 11.156 1 85.06 269 ALA A CA 1
ATOM 2033 C C . ALA A 1 269 ? 0.159 -1.395 10.742 1 85.06 269 ALA A C 1
ATOM 2035 O O . ALA A 1 269 ? -0.173 -2.523 11.117 1 85.06 269 ALA A O 1
ATOM 2036 N N . LEU A 1 270 ? -0.55 -0.619 10.055 1 90.12 270 LEU A N 1
ATOM 2037 C CA . LEU A 1 270 ? -1.854 -1.078 9.586 1 90.12 270 LEU A CA 1
ATOM 2038 C C . LEU A 1 270 ? -1.704 -2.201 8.57 1 90.12 270 LEU A C 1
ATOM 2040 O O . LEU A 1 270 ? -2.479 -3.16 8.578 1 90.12 270 LEU A O 1
ATOM 2044 N N . ILE A 1 271 ? -0.721 -2.143 7.699 1 89.12 271 ILE A N 1
ATOM 2045 C CA . ILE A 1 271 ? -0.465 -3.182 6.707 1 89.12 271 ILE A CA 1
ATOM 2046 C C . ILE A 1 271 ? -0.106 -4.488 7.41 1 89.12 271 ILE A C 1
ATOM 2048 O O . ILE A 1 271 ? -0.598 -5.555 7.039 1 89.12 271 ILE A O 1
ATOM 2052 N N . TRP A 1 272 ? 0.659 -4.367 8.383 1 89.62 272 TRP A N 1
ATOM 2053 C CA . TRP A 1 272 ? 1.113 -5.527 9.141 1 89.62 272 TRP A CA 1
ATOM 2054 C C . TRP A 1 272 ? -0.058 -6.219 9.836 1 89.62 272 TRP A C 1
ATOM 2056 O O . TRP A 1 272 ? -0.19 -7.445 9.766 1 89.62 272 TRP A O 1
ATOM 2066 N N . ARG A 1 273 ? -0.86 -5.488 10.469 1 93.81 273 ARG A N 1
ATOM 2067 C CA . ARG A 1 273 ? -2.004 -6.059 11.18 1 93.81 273 ARG A CA 1
ATOM 2068 C C . ARG A 1 273 ? -3.021 -6.629 10.195 1 93.81 273 ARG A C 1
ATOM 2070 O O . ARG A 1 273 ? -3.65 -7.652 10.469 1 93.81 273 ARG A O 1
ATOM 2077 N N . SER A 1 274 ? -3.242 -5.914 9.086 1 95.19 274 SER A N 1
ATOM 2078 C CA . SER A 1 274 ? -4.145 -6.43 8.062 1 95.19 274 SER A CA 1
ATOM 2079 C C . SER A 1 274 ? -3.629 -7.742 7.484 1 95.19 274 SER A C 1
ATOM 2081 O O . SER A 1 274 ? -4.402 -8.68 7.262 1 95.19 274 SER A O 1
ATOM 2083 N N . PHE A 1 275 ? -2.32 -7.773 7.238 1 95.12 275 PHE A N 1
ATOM 2084 C CA . PHE A 1 275 ? -1.677 -8.977 6.727 1 95.12 275 PHE A CA 1
ATOM 2085 C C . PHE A 1 275 ? -1.852 -10.141 7.703 1 95.12 275 PHE A C 1
ATOM 2087 O O . PHE A 1 275 ? -2.172 -11.258 7.293 1 95.12 275 PHE A O 1
ATOM 2094 N N . PHE A 1 276 ? -1.715 -9.891 8.922 1 94.38 276 PHE A N 1
ATOM 2095 C CA . PHE A 1 276 ? -1.897 -10.883 9.969 1 94.38 276 PHE A CA 1
ATOM 2096 C C . PHE A 1 276 ? -3.33 -11.406 9.984 1 94.38 276 PHE A C 1
ATOM 2098 O O . PHE A 1 276 ? -3.557 -12.617 10 1 94.38 276 PHE A O 1
ATOM 2105 N N . THR A 1 277 ? -4.266 -10.516 10.031 1 97.06 277 THR A N 1
ATOM 2106 C CA . THR A 1 277 ? -5.672 -10.883 10.109 1 97.06 277 THR A CA 1
ATOM 2107 C C . THR A 1 277 ? -6.078 -11.719 8.898 1 97.06 277 THR A C 1
ATOM 2109 O O . THR A 1 277 ? -6.77 -12.734 9.031 1 97.06 277 THR A O 1
ATOM 2112 N N . THR A 1 278 ? -5.699 -11.32 7.688 1 96.81 278 THR A N 1
ATOM 2113 C CA . THR A 1 278 ? -6.059 -12.062 6.484 1 96.81 278 THR A CA 1
ATOM 2114 C C . THR A 1 278 ? -5.371 -13.422 6.465 1 96.81 278 THR A C 1
ATOM 2116 O O . THR A 1 278 ? -5.914 -14.391 5.93 1 96.81 278 THR A O 1
ATOM 2119 N N . ALA A 1 279 ? -4.184 -13.523 7.031 1 93.38 279 ALA A N 1
ATOM 2120 C CA . ALA A 1 279 ? -3.527 -14.82 7.164 1 93.38 279 ALA A CA 1
ATOM 2121 C C . ALA A 1 279 ? -4.34 -15.758 8.055 1 93.38 279 ALA A C 1
ATOM 2123 O O . ALA A 1 279 ? -4.453 -16.953 7.766 1 93.38 279 ALA A O 1
ATOM 2124 N N . VAL A 1 280 ? -4.836 -15.219 9.125 1 93.62 280 VAL A N 1
ATOM 2125 C CA . VAL A 1 280 ? -5.68 -16 10.016 1 93.62 280 VAL A CA 1
ATOM 2126 C C . VAL A 1 280 ? -6.906 -16.516 9.266 1 93.62 280 VAL A C 1
ATOM 2128 O O . VAL A 1 280 ? -7.301 -17.672 9.414 1 93.62 280 VAL A O 1
ATOM 2131 N N . VAL A 1 281 ? -7.484 -15.641 8.461 1 95.81 281 VAL A N 1
ATOM 2132 C CA . VAL A 1 281 ? -8.633 -16.047 7.66 1 95.81 281 VAL A CA 1
ATOM 2133 C C . VAL A 1 281 ? -8.25 -17.219 6.762 1 95.81 281 VAL A C 1
ATOM 2135 O O . VAL A 1 281 ? -9.008 -18.188 6.641 1 95.81 281 VAL A O 1
ATOM 2138 N N . ALA A 1 282 ? -7.105 -17.109 6.129 1 90.5 282 ALA A N 1
ATOM 2139 C CA . ALA A 1 282 ? -6.648 -18.156 5.227 1 90.5 282 ALA A CA 1
ATOM 2140 C C . ALA A 1 282 ? -6.5 -19.484 5.965 1 90.5 282 ALA A C 1
ATOM 2142 O O . ALA A 1 282 ? -6.863 -20.547 5.438 1 90.5 282 ALA A O 1
ATOM 2143 N N . VAL A 1 283 ? -6.012 -19.484 7.16 1 85.62 283 VAL A N 1
ATOM 2144 C CA . VAL A 1 283 ? -5.816 -20.688 7.957 1 85.62 283 VAL A CA 1
ATOM 2145 C C . VAL A 1 283 ? -7.172 -21.25 8.383 1 85.62 283 VAL A C 1
ATOM 2147 O O . VAL A 1 283 ? -7.387 -22.469 8.344 1 85.62 283 VAL A O 1
ATOM 2150 N N . VAL A 1 284 ? -8.031 -20.391 8.789 1 89.94 284 VAL A N 1
ATOM 2151 C CA . VAL A 1 284 ? -9.352 -20.812 9.219 1 89.94 284 VAL A CA 1
ATOM 2152 C C . VAL A 1 284 ? -10.094 -21.469 8.055 1 89.94 284 VAL A C 1
ATOM 2154 O O . VAL A 1 284 ? -10.695 -22.531 8.211 1 89.94 284 VAL A O 1
ATOM 2157 N N . LEU A 1 285 ? -10.055 -20.844 6.957 1 88.56 285 LEU A N 1
ATOM 2158 C CA . LEU A 1 285 ? -10.719 -21.406 5.789 1 88.56 285 LEU A CA 1
ATOM 2159 C C . LEU A 1 285 ? -10.109 -22.766 5.422 1 88.56 285 LEU A C 1
ATOM 2161 O O . LEU A 1 285 ? -10.836 -23.688 5.066 1 88.56 285 LEU A O 1
ATOM 2165 N N . ARG A 1 286 ? -8.844 -22.891 5.488 1 82.62 286 ARG A N 1
ATOM 2166 C CA . ARG A 1 286 ? -8.18 -24.156 5.176 1 82.62 286 ARG A CA 1
ATOM 2167 C C . ARG A 1 286 ? -8.602 -25.25 6.156 1 82.62 286 ARG A C 1
ATOM 2169 O O . ARG A 1 286 ? -8.781 -26.406 5.766 1 82.62 286 ARG A O 1
ATOM 2176 N N . LEU A 1 287 ? -8.703 -24.906 7.398 1 82.31 287 LEU A N 1
ATOM 2177 C CA . LEU A 1 287 ? -9.133 -25.859 8.414 1 82.31 287 LEU A CA 1
ATOM 2178 C C . LEU A 1 287 ? -10.539 -26.375 8.117 1 82.31 287 LEU A C 1
ATOM 2180 O O . LEU A 1 287 ? -10.789 -27.578 8.211 1 82.31 287 LEU A O 1
ATOM 2184 N N . PHE A 1 288 ? -11.359 -25.531 7.723 1 85.38 288 PHE A N 1
ATOM 2185 C CA . PHE A 1 288 ? -12.734 -25.938 7.469 1 85.38 288 PHE A CA 1
ATOM 2186 C C . PHE A 1 288 ? -12.844 -26.688 6.148 1 85.38 288 PHE A C 1
ATOM 2188 O O . PHE A 1 288 ? -13.672 -27.594 6.012 1 85.38 288 PHE A O 1
ATOM 2195 N N . ILE A 1 289 ? -12.055 -26.344 5.215 1 79.62 289 ILE A N 1
ATOM 2196 C CA . ILE A 1 289 ? -12.031 -27.094 3.959 1 79.62 289 ILE A CA 1
ATOM 2197 C C . ILE A 1 289 ? -11.586 -28.531 4.219 1 79.62 289 ILE A C 1
ATOM 2199 O O . ILE A 1 289 ? -12.156 -29.469 3.656 1 79.62 289 ILE A O 1
ATOM 2203 N N . GLU A 1 290 ? -10.594 -28.703 5.016 1 76.5 290 GLU A N 1
ATOM 2204 C CA . GLU A 1 290 ? -10.125 -30.047 5.367 1 76.5 290 GLU A CA 1
ATOM 2205 C C . GLU A 1 290 ? -11.195 -30.828 6.125 1 76.5 290 GLU A C 1
ATOM 2207 O O . GLU A 1 290 ? -11.344 -32.031 5.934 1 76.5 290 GLU A O 1
ATOM 2212 N N . LEU A 1 291 ? -11.906 -30.109 6.906 1 78.69 291 LEU A N 1
ATOM 2213 C CA . LEU A 1 291 ? -12.984 -30.75 7.645 1 78.69 291 LEU A CA 1
ATOM 2214 C C . LEU A 1 291 ? -14.102 -31.188 6.703 1 78.69 291 LEU A C 1
ATOM 2216 O O . LEU A 1 291 ? -14.695 -32.25 6.883 1 78.69 291 LEU A O 1
ATOM 2220 N N . CYS A 1 292 ? -14.391 -30.406 5.727 1 79.25 292 CYS A N 1
ATOM 2221 C CA . CYS A 1 292 ? -15.43 -30.734 4.762 1 79.25 292 CYS A CA 1
ATOM 2222 C C . CYS A 1 292 ? -14.977 -31.859 3.838 1 79.25 292 CYS A C 1
ATOM 2224 O O . CYS A 1 292 ? -15.805 -32.625 3.307 1 79.25 292 CYS A O 1
ATOM 2226 N N . GLY A 1 293 ? -13.688 -31.891 3.584 1 72.44 293 GLY A N 1
ATOM 2227 C CA . GLY A 1 293 ? -13.156 -33 2.787 1 72.44 293 GLY A CA 1
ATOM 2228 C C . GLY A 1 293 ? -13.43 -34.344 3.391 1 72.44 293 GLY A C 1
ATOM 2229 O O . GLY A 1 293 ? -13.477 -35.344 2.674 1 72.44 293 GLY A O 1
ATOM 2230 N N . SER A 1 294 ? -13.719 -34.406 4.668 1 71.19 294 SER A N 1
ATOM 2231 C CA . SER A 1 294 ? -14.039 -35.656 5.336 1 71.19 294 SER A CA 1
ATOM 2232 C C . SER A 1 294 ? -15.492 -36.062 5.109 1 71.19 294 SER A C 1
ATOM 2234 O O . SER A 1 294 ? -15.922 -37.125 5.543 1 71.19 294 SER A O 1
ATOM 2236 N N . GLY A 1 295 ? -16.25 -35.344 4.25 1 68.5 295 GLY A N 1
ATOM 2237 C CA . GLY A 1 295 ? -17.594 -35.688 3.848 1 68.5 295 GLY A CA 1
ATOM 2238 C C . GLY A 1 295 ? -18.656 -35.188 4.801 1 68.5 295 GLY A C 1
ATOM 2239 O O . GLY A 1 295 ? -19.828 -35.531 4.688 1 68.5 295 GLY A O 1
ATOM 2240 N N . ARG A 1 296 ? -18.438 -34.406 5.676 1 69.38 296 ARG A N 1
ATOM 2241 C CA . ARG A 1 296 ? -19.375 -34.031 6.723 1 69.38 296 ARG A CA 1
ATOM 2242 C C . ARG A 1 296 ? -20.094 -32.719 6.348 1 69.38 296 ARG A C 1
ATOM 2244 O O . ARG A 1 296 ? -20.891 -32.219 7.129 1 69.38 296 ARG A O 1
ATOM 2251 N N . CYS A 1 297 ? -19.734 -31.984 5.254 1 74.5 297 CYS A N 1
ATOM 2252 C CA . CYS A 1 297 ? -20.25 -30.641 5 1 74.5 297 CYS A CA 1
ATOM 2253 C C . CYS A 1 297 ? -21.406 -30.672 4.008 1 74.5 297 CYS A C 1
ATOM 2255 O O . CYS A 1 297 ? -21.656 -29.688 3.312 1 74.5 297 CYS A O 1
ATOM 2257 N N . GLY A 1 298 ? -22.156 -31.641 4.035 1 65.12 298 GLY A N 1
ATOM 2258 C CA . GLY A 1 298 ? -23.344 -31.75 3.213 1 65.12 298 GLY A CA 1
ATOM 2259 C C . GLY A 1 298 ? -23.078 -32.344 1.841 1 65.12 298 GLY A C 1
ATOM 2260 O O . GLY A 1 298 ? -21.922 -32.562 1.477 1 65.12 298 GLY A O 1
ATOM 2261 N N . MET A 1 299 ? -24.094 -32.656 1.169 1 54.81 299 MET A N 1
ATOM 2262 C CA . MET A 1 299 ? -24.047 -33.375 -0.108 1 54.81 299 MET A CA 1
ATOM 2263 C C . MET A 1 299 ? -23.328 -32.562 -1.163 1 54.81 299 MET A C 1
ATOM 2265 O O . MET A 1 299 ? -22.672 -33.094 -2.055 1 54.81 299 MET A O 1
ATOM 2269 N N . PHE A 1 300 ? -23.5 -31.234 -1.112 1 52.47 300 PHE A N 1
ATOM 2270 C CA . PHE A 1 300 ? -23 -30.438 -2.227 1 52.47 300 PHE A CA 1
ATOM 2271 C C . PHE A 1 300 ? -21.812 -29.578 -1.787 1 52.47 300 PHE A C 1
ATOM 2273 O O . PHE A 1 300 ? -21.25 -28.844 -2.59 1 52.47 300 PHE A O 1
ATOM 2280 N N . GLY A 1 301 ? -21.578 -29.688 -0.54 1 54.94 301 GLY A N 1
ATOM 2281 C CA . GLY A 1 301 ? -20.547 -28.781 -0.021 1 54.94 301 GLY A CA 1
ATOM 2282 C C . GLY A 1 301 ? -19.172 -29.406 -0.001 1 54.94 301 GLY A C 1
ATOM 2283 O O . GLY A 1 301 ? -18.891 -30.297 0.813 1 54.94 301 GLY A O 1
ATOM 2284 N N . GLN A 1 302 ? -18.578 -29.906 -1.223 1 52.31 302 GLN A N 1
ATOM 2285 C CA . GLN A 1 302 ? -17.203 -30.328 -1.076 1 52.31 302 GLN A CA 1
ATOM 2286 C C . GLN A 1 302 ? -16.344 -29.25 -0.421 1 52.31 302 GLN A C 1
ATOM 2288 O O . GLN A 1 302 ? -15.125 -29.391 -0.322 1 52.31 302 GLN A O 1
ATOM 2293 N N . GLY A 1 303 ? -17.188 -28.531 0.436 1 47.97 303 GLY A N 1
ATOM 2294 C CA . GLY A 1 303 ? -16.391 -27.547 1.15 1 47.97 303 GLY A CA 1
ATOM 2295 C C . GLY A 1 303 ? -15.641 -26.594 0.229 1 47.97 303 GLY A C 1
ATOM 2296 O O . GLY A 1 303 ? -14.742 -25.875 0.664 1 47.97 303 GLY A O 1
ATOM 2297 N N . GLY A 1 304 ? -15.703 -26.719 -1.087 1 46.28 304 GLY A N 1
ATOM 2298 C CA . GLY A 1 304 ? -14.867 -26.219 -2.158 1 46.28 304 GLY A CA 1
ATOM 2299 C C . GLY A 1 304 ? -14.781 -24.703 -2.178 1 46.28 304 GLY A C 1
ATOM 2300 O O . GLY A 1 304 ? -15.586 -24.031 -2.84 1 46.28 304 GLY A O 1
ATOM 2301 N N . LEU A 1 305 ? -14.477 -24.188 -1.149 1 49.66 305 LEU A N 1
ATOM 2302 C CA . LEU A 1 305 ? -14.109 -22.797 -1.333 1 49.66 305 LEU A CA 1
ATOM 2303 C C . LEU A 1 305 ? -13.445 -22.578 -2.689 1 49.66 305 LEU A C 1
ATOM 2305 O O . LEU A 1 305 ? -12.906 -23.516 -3.279 1 49.66 305 LEU A O 1
ATOM 2309 N N . ILE A 1 306 ? -13.742 -21.438 -3.412 1 47.06 306 ILE A N 1
ATOM 2310 C CA . ILE A 1 306 ? -13.562 -20.891 -4.754 1 47.06 306 ILE A CA 1
ATOM 2311 C C . ILE A 1 306 ? -12.141 -21.172 -5.234 1 47.06 306 ILE A C 1
ATOM 2313 O O . ILE A 1 306 ? -11.203 -20.453 -4.859 1 47.06 306 ILE A O 1
ATOM 2317 N N . MET A 1 307 ? -11.398 -22.266 -4.777 1 46.69 307 MET A N 1
ATOM 2318 C CA . MET A 1 307 ? -10.156 -22.312 -5.551 1 46.69 307 MET A CA 1
ATOM 2319 C C . MET A 1 307 ? -10.422 -22.812 -6.969 1 46.69 307 MET A C 1
ATOM 2321 O O . MET A 1 307 ? -10.961 -23.906 -7.16 1 46.69 307 MET A O 1
ATOM 2325 N N . TYR A 1 308 ? -10.531 -21.828 -7.953 1 43.59 308 TYR A N 1
ATOM 2326 C CA . TYR A 1 308 ? -10.727 -22.203 -9.352 1 43.59 308 TYR A CA 1
ATOM 2327 C C . TYR A 1 308 ? -9.594 -23.094 -9.836 1 43.59 308 TYR A C 1
ATOM 2329 O O . TYR A 1 308 ? -9.703 -23.719 -10.898 1 43.59 308 TYR A O 1
ATOM 2337 N N . GLY A 1 309 ? -8.734 -23.641 -8.75 1 47.56 309 GLY A N 1
ATOM 2338 C CA . GLY A 1 309 ? -7.559 -24.453 -9.008 1 47.56 309 GLY A CA 1
ATOM 2339 C C . GLY A 1 309 ? -7.344 -24.75 -10.484 1 47.56 309 GLY A C 1
ATOM 2340 O O . GLY A 1 309 ? -7.648 -25.844 -10.953 1 47.56 309 GLY A O 1
ATOM 2341 N N . VAL A 1 310 ? -7.27 -23.766 -11.398 1 43.38 310 VAL A N 1
ATOM 2342 C CA . VAL A 1 310 ? -6.992 -23.969 -12.812 1 43.38 310 VAL A CA 1
ATOM 2343 C C . VAL A 1 310 ? -5.68 -24.734 -12.977 1 43.38 310 VAL A C 1
ATOM 2345 O O . VAL A 1 310 ? -4.609 -24.219 -12.664 1 43.38 310 VAL A O 1
ATOM 2348 N N . SER A 1 311 ? -5.668 -26.094 -12.469 1 43.19 311 SER A N 1
ATOM 2349 C CA . SER A 1 311 ? -4.543 -27.016 -12.562 1 43.19 311 SER A CA 1
ATOM 2350 C C . SER A 1 311 ? -3.828 -26.875 -13.906 1 43.19 311 SER A C 1
ATOM 2352 O O . SER A 1 311 ? -4.461 -26.906 -14.961 1 43.19 311 SER A O 1
ATOM 2354 N N . THR A 1 312 ? -2.859 -26.094 -13.984 1 42.19 312 THR A N 1
ATOM 2355 C CA . THR A 1 312 ? -1.971 -26.047 -15.141 1 42.19 312 THR A CA 1
ATOM 2356 C C . THR A 1 312 ? -1.423 -27.438 -15.453 1 42.19 312 THR A C 1
ATOM 2358 O O . THR A 1 312 ? -0.355 -27.812 -14.969 1 42.19 312 THR A O 1
ATOM 2361 N N . MET A 1 313 ? -2.184 -28.453 -15.477 1 37.09 313 MET A N 1
ATOM 2362 C CA . MET A 1 313 ? -1.619 -29.719 -15.938 1 37.09 313 MET A CA 1
ATOM 2363 C C . MET A 1 313 ? -0.61 -29.484 -17.062 1 37.09 313 MET A C 1
ATOM 2365 O O . MET A 1 313 ? 0.175 -30.375 -17.391 1 37.09 313 MET A O 1
ATOM 2369 N N . PHE A 1 314 ? -0.808 -28.531 -18.094 1 35.31 314 PHE A N 1
ATOM 2370 C CA . PHE A 1 314 ? 0.029 -28.547 -19.281 1 35.31 314 PHE A CA 1
ATOM 2371 C C . PHE A 1 314 ? 1.055 -27.422 -19.219 1 35.31 314 PHE A C 1
ATOM 2373 O O . PHE A 1 314 ? 0.758 -26.281 -19.594 1 35.31 314 PHE A O 1
ATOM 2380 N N . ASN A 1 315 ? 2.002 -27.469 -18.469 1 42.69 315 ASN A N 1
ATOM 2381 C CA . ASN A 1 315 ? 3.182 -26.609 -18.391 1 42.69 315 ASN A CA 1
ATOM 2382 C C . ASN A 1 315 ? 3.5 -25.969 -19.734 1 42.69 315 ASN A C 1
ATOM 2384 O O . ASN A 1 315 ? 3.939 -24.812 -19.781 1 42.69 315 ASN A O 1
ATOM 2388 N N . ASP A 1 316 ? 3.393 -26.734 -20.797 1 43 316 ASP A N 1
ATOM 2389 C CA . ASP A 1 316 ? 3.797 -26.328 -22.141 1 43 316 ASP A CA 1
ATOM 2390 C C . ASP A 1 316 ? 2.82 -25.297 -22.719 1 43 316 ASP A C 1
ATOM 2392 O O . ASP A 1 316 ? 3.16 -24.562 -23.641 1 43 316 ASP A O 1
ATOM 2396 N N . LEU A 1 317 ? 1.659 -25.359 -22.359 1 40.69 317 LEU A N 1
ATOM 2397 C CA . LEU A 1 317 ? 0.58 -24.609 -23 1 40.69 317 LEU A CA 1
ATOM 2398 C C . LEU A 1 317 ? 0.526 -23.172 -22.5 1 40.69 317 LEU A C 1
ATOM 2400 O O . LEU A 1 317 ? -0.143 -22.328 -23.109 1 40.69 317 LEU A O 1
ATOM 2404 N N . ILE A 1 318 ? 1.083 -22.828 -21.312 1 49.41 318 ILE A N 1
ATOM 2405 C CA . ILE A 1 318 ? 0.898 -21.516 -20.703 1 49.41 318 ILE A CA 1
ATOM 2406 C C . ILE A 1 318 ? 2.02 -20.578 -21.141 1 49.41 318 ILE A C 1
ATOM 2408 O O . ILE A 1 318 ? 2.146 -19.453 -20.625 1 49.41 318 ILE A O 1
ATOM 2412 N N . THR A 1 319 ? 2.838 -21 -22.109 1 55 319 THR A N 1
ATOM 2413 C CA . THR A 1 319 ? 3.896 -20.094 -22.562 1 55 319 THR A CA 1
ATOM 2414 C C . THR A 1 319 ? 3.357 -19.078 -23.562 1 55 319 THR A C 1
ATOM 2416 O O . THR A 1 319 ? 2.795 -19.453 -24.594 1 55 319 THR A O 1
ATOM 2419 N N . TYR A 1 320 ? 2.896 -17.953 -22.984 1 61 320 TYR A N 1
ATOM 2420 C CA . TYR A 1 320 ? 2.506 -16.906 -23.922 1 61 320 TYR A CA 1
ATOM 2421 C C . TYR A 1 320 ? 3.697 -16.453 -24.75 1 61 320 TYR A C 1
ATOM 2423 O O . TYR A 1 320 ? 4.836 -16.469 -24.281 1 61 320 TYR A O 1
ATOM 2431 N N . HIS A 1 321 ? 3.377 -16.438 -26.031 1 68.19 321 HIS A N 1
ATOM 2432 C CA . HIS A 1 321 ? 4.348 -15.945 -27 1 68.19 321 HIS A CA 1
ATOM 2433 C C . HIS A 1 321 ? 4.059 -14.5 -27.391 1 68.19 321 HIS A C 1
ATOM 2435 O O . HIS A 1 321 ? 2.975 -13.984 -27.109 1 68.19 321 HIS A O 1
ATOM 2441 N N . LEU A 1 322 ? 4.996 -13.82 -27.797 1 69.19 322 LEU A N 1
ATOM 2442 C CA . LEU A 1 322 ? 4.875 -12.43 -28.203 1 69.19 322 LEU A CA 1
ATOM 2443 C C . LEU A 1 322 ? 3.756 -12.258 -29.234 1 69.19 322 LEU A C 1
ATOM 2445 O O . LEU A 1 322 ? 3.146 -11.195 -29.328 1 69.19 322 LEU A O 1
ATOM 2449 N N . LYS A 1 323 ? 3.4 -13.344 -29.922 1 73.81 323 LYS A N 1
ATOM 2450 C CA . LYS A 1 323 ? 2.35 -13.289 -30.922 1 73.81 323 LYS A CA 1
ATOM 2451 C C . LYS A 1 323 ? 0.978 -13.094 -30.281 1 73.81 323 LYS A C 1
ATOM 2453 O O . LYS A 1 323 ? 0.025 -12.688 -30.953 1 73.81 323 LYS A O 1
ATOM 2458 N N . ASP A 1 324 ? 0.935 -13.32 -28.984 1 78.06 324 ASP A N 1
ATOM 2459 C CA . ASP A 1 324 ? -0.345 -13.258 -28.281 1 78.06 324 ASP A CA 1
ATOM 2460 C C . ASP A 1 324 ? -0.621 -11.852 -27.75 1 78.06 324 ASP A C 1
ATOM 2462 O O . ASP A 1 324 ? -1.724 -11.562 -27.281 1 78.06 324 ASP A O 1
ATOM 2466 N N . ILE A 1 325 ? 0.322 -10.914 -27.906 1 79.94 325 ILE A N 1
ATOM 2467 C CA . ILE A 1 325 ? 0.227 -9.594 -27.297 1 79.94 325 ILE A CA 1
ATOM 2468 C C . ILE A 1 325 ? -0.888 -8.797 -27.969 1 79.94 325 ILE A C 1
ATOM 2470 O O . ILE A 1 325 ? -1.661 -8.109 -27.297 1 79.94 325 ILE A O 1
ATOM 2474 N N . PRO A 1 326 ? -1.093 -8.914 -29.266 1 83.69 326 PRO A N 1
ATOM 2475 C CA . PRO A 1 326 ? -2.18 -8.148 -29.891 1 83.69 326 PRO A CA 1
ATOM 2476 C C . PRO A 1 326 ? -3.559 -8.578 -29.391 1 83.69 326 PRO A C 1
ATOM 2478 O O . PRO A 1 326 ? -4.453 -7.742 -29.234 1 83.69 326 PRO A O 1
ATOM 2481 N N . ILE A 1 327 ? -3.74 -9.828 -29.172 1 86.25 327 ILE A N 1
ATOM 2482 C CA . ILE A 1 327 ? -5.016 -10.32 -28.656 1 86.25 327 ILE A CA 1
ATOM 2483 C C . ILE A 1 327 ? -5.246 -9.797 -27.25 1 86.25 327 ILE A C 1
ATOM 2485 O O . ILE A 1 327 ? -6.379 -9.484 -26.875 1 86.25 327 ILE A O 1
ATOM 2489 N N . VAL A 1 328 ? -4.188 -9.734 -26.562 1 88.19 328 VAL A N 1
ATOM 2490 C CA . VAL A 1 328 ? -4.277 -9.234 -25.188 1 88.19 328 VAL A CA 1
ATOM 2491 C C . VAL A 1 328 ? -4.656 -7.758 -25.203 1 88.19 328 VAL A C 1
ATOM 2493 O O . VAL A 1 328 ? -5.453 -7.309 -24.375 1 88.19 328 VAL A O 1
ATOM 2496 N N . ILE A 1 329 ? -4.129 -7.027 -26.141 1 90.62 329 ILE A N 1
ATOM 2497 C CA . ILE A 1 329 ? -4.449 -5.609 -26.281 1 90.62 329 ILE A CA 1
ATOM 2498 C C . ILE A 1 329 ? -5.918 -5.449 -26.672 1 90.62 329 ILE A C 1
ATOM 2500 O O . ILE A 1 329 ? -6.621 -4.598 -26.125 1 90.62 329 ILE A O 1
ATOM 2504 N N . LEU A 1 330 ? -6.344 -6.266 -27.484 1 93.44 330 LEU A N 1
ATOM 2505 C CA . LEU A 1 330 ? -7.73 -6.219 -27.938 1 93.44 330 LEU A CA 1
ATOM 2506 C C . LEU A 1 330 ? -8.68 -6.508 -26.781 1 93.44 330 LEU A C 1
ATOM 2508 O O . LEU A 1 330 ? -9.695 -5.82 -26.609 1 93.44 330 LEU A O 1
ATOM 2512 N N . ILE A 1 331 ? -8.336 -7.488 -26.016 1 95.44 331 ILE A N 1
ATOM 2513 C CA . ILE A 1 331 ? -9.156 -7.852 -24.859 1 95.44 331 ILE A CA 1
ATOM 2514 C C . ILE A 1 331 ? -9.18 -6.699 -23.859 1 95.44 331 ILE A C 1
ATOM 2516 O O . ILE A 1 331 ? -10.227 -6.391 -23.281 1 95.44 331 ILE A O 1
ATOM 2520 N N . GLY A 1 332 ? -8.016 -6.105 -23.656 1 95.88 332 GLY A N 1
ATOM 2521 C CA . GLY A 1 332 ? -7.934 -4.98 -22.75 1 95.88 332 GLY A CA 1
ATOM 2522 C C . GLY A 1 332 ? -8.805 -3.807 -23.156 1 95.88 332 GLY A C 1
ATOM 2523 O O . GLY A 1 332 ? -9.539 -3.25 -22.344 1 95.88 332 GLY A O 1
ATOM 2524 N N . VAL A 1 333 ? -8.781 -3.494 -24.391 1 96 333 VAL A N 1
ATOM 2525 C CA . VAL A 1 333 ? -9.547 -2.357 -24.906 1 96 333 VAL A CA 1
ATOM 2526 C C . VAL A 1 333 ? -11.031 -2.686 -24.891 1 96 333 VAL A C 1
ATOM 2528 O O . VAL A 1 333 ? -11.852 -1.864 -24.469 1 96 333 VAL A O 1
ATOM 2531 N N . ALA A 1 334 ? -11.367 -3.852 -25.312 1 96.44 334 ALA A N 1
ATOM 2532 C CA . ALA A 1 334 ? -12.766 -4.266 -25.312 1 96.44 334 ALA A CA 1
ATOM 2533 C C . ALA A 1 334 ? -13.328 -4.305 -23.906 1 96.44 334 ALA A C 1
ATOM 2535 O O . ALA A 1 334 ? -14.469 -3.891 -23.672 1 96.44 334 ALA A O 1
ATOM 2536 N N . GLY A 1 335 ? -12.547 -4.816 -23.031 1 96.56 335 GLY A N 1
ATOM 2537 C CA . GLY A 1 335 ? -12.977 -4.84 -21.641 1 96.56 335 GLY A CA 1
ATOM 2538 C C . GLY A 1 335 ? -13.203 -3.455 -21.062 1 96.56 335 GLY A C 1
ATOM 2539 O O . GLY A 1 335 ? -14.117 -3.254 -20.266 1 96.56 335 GLY A O 1
ATOM 2540 N N . ALA A 1 336 ? -12.414 -2.533 -21.469 1 96.81 336 ALA A N 1
ATOM 2541 C CA . ALA A 1 336 ? -12.555 -1.151 -21.016 1 96.81 336 ALA A CA 1
ATOM 2542 C C . ALA A 1 336 ? -13.852 -0.533 -21.531 1 96.81 336 ALA A C 1
ATOM 2544 O O . ALA A 1 336 ? -14.57 0.134 -20.781 1 96.81 336 ALA A O 1
ATOM 2545 N N . LEU A 1 337 ? -14.109 -0.77 -22.75 1 96.88 337 LEU A N 1
ATOM 2546 C CA . LEU A 1 337 ? -15.305 -0.203 -23.375 1 96.88 337 LEU A CA 1
ATOM 2547 C C . LEU A 1 337 ? -16.562 -0.833 -22.797 1 96.88 337 LEU A C 1
ATOM 2549 O O . LEU A 1 337 ? -17.516 -0.126 -22.453 1 96.88 337 LEU A O 1
ATOM 2553 N N . LEU A 1 338 ? -16.531 -2.102 -22.656 1 97.69 338 LEU A N 1
ATOM 2554 C CA . LEU A 1 338 ? -17.672 -2.803 -22.078 1 97.69 338 LEU A CA 1
ATOM 2555 C C . LEU A 1 338 ? -17.859 -2.441 -20.609 1 97.69 338 LEU A C 1
ATOM 2557 O O . LEU A 1 338 ? -19 -2.324 -20.141 1 97.69 338 LEU A O 1
ATOM 2561 N N . GLY A 1 339 ? -16.75 -2.316 -19.938 1 97.62 339 GLY A N 1
ATOM 2562 C CA . GLY A 1 339 ? -16.828 -1.924 -18.547 1 97.62 339 GLY A CA 1
ATOM 2563 C C . GLY A 1 339 ? -17.375 -0.519 -18.344 1 97.62 339 GLY A C 1
ATOM 2564 O O . GLY A 1 339 ? -18.203 -0.284 -17.469 1 97.62 339 GLY A O 1
ATOM 2565 N N . GLY A 1 340 ? -16.859 0.422 -19.141 1 96.88 340 GLY A N 1
ATOM 2566 C CA . GLY A 1 340 ? -17.406 1.772 -19.094 1 96.88 340 GLY A CA 1
ATOM 2567 C C . GLY A 1 340 ? -18.891 1.832 -19.391 1 96.88 340 GLY A C 1
ATOM 2568 O O . GLY A 1 340 ? -19.625 2.588 -18.75 1 96.88 340 GLY A O 1
ATOM 2569 N N . LEU A 1 341 ? -19.297 1.041 -20.297 1 97.06 341 LEU A N 1
ATOM 2570 C CA . LEU A 1 341 ? -20.719 0.979 -20.641 1 97.06 341 LEU A CA 1
ATOM 2571 C C . LEU A 1 341 ? -21.516 0.336 -19.5 1 97.06 341 LEU A C 1
ATOM 2573 O O . LEU A 1 341 ? -22.641 0.753 -19.219 1 97.06 341 LEU A O 1
ATOM 2577 N N . TYR A 1 342 ? -20.953 -0.667 -18.969 1 97.75 342 TYR A N 1
ATOM 2578 C CA . TYR A 1 342 ? -21.578 -1.332 -17.828 1 97.75 342 TYR A CA 1
ATOM 2579 C C . TYR A 1 342 ? -21.859 -0.343 -16.703 1 97.75 342 TYR A C 1
ATOM 2581 O O . TYR A 1 342 ? -22.953 -0.33 -16.141 1 97.75 342 TYR A O 1
ATOM 2589 N N . ASN A 1 343 ? -20.891 0.512 -16.344 1 97.62 343 ASN A N 1
ATOM 2590 C CA . ASN A 1 343 ? -21.047 1.512 -15.289 1 97.62 343 ASN A CA 1
ATOM 2591 C C . ASN A 1 343 ? -22.094 2.553 -15.656 1 97.62 343 ASN A C 1
ATOM 2593 O O . ASN A 1 343 ? -22.875 2.982 -14.797 1 97.62 343 ASN A O 1
ATOM 2597 N N . PHE A 1 344 ? -22.109 2.91 -16.875 1 96.62 344 PHE A N 1
ATOM 2598 C CA . PHE A 1 344 ? -23.078 3.898 -17.344 1 96.62 344 PHE A CA 1
ATOM 2599 C C . PHE A 1 344 ? -24.5 3.367 -17.234 1 96.62 344 PHE A C 1
ATOM 2601 O O . PHE A 1 344 ? -25.375 4.043 -16.703 1 96.62 344 PHE A O 1
ATOM 2608 N N . LEU A 1 345 ? -24.703 2.152 -17.703 1 96.69 345 LEU A N 1
ATOM 2609 C CA . LEU A 1 345 ? -26.016 1.54 -17.688 1 96.69 345 LEU A CA 1
ATOM 2610 C C . LEU A 1 345 ? -26.469 1.271 -16.25 1 96.69 345 LEU A C 1
ATOM 2612 O O . LEU A 1 345 ? -27.641 1.451 -15.906 1 96.69 345 LEU A O 1
ATOM 2616 N N . MET A 1 346 ? -25.578 0.835 -15.484 1 96.38 346 MET A N 1
ATOM 2617 C CA . MET A 1 346 ? -25.875 0.552 -14.086 1 96.38 346 MET A CA 1
ATOM 2618 C C . MET A 1 346 ? -26.375 1.807 -13.375 1 96.38 346 MET A C 1
ATOM 2620 O O . MET A 1 346 ? -27.328 1.75 -12.594 1 96.38 346 MET A O 1
ATOM 2624 N N . MET A 1 347 ? -25.781 2.945 -13.594 1 95 347 MET A N 1
ATOM 2625 C CA . MET A 1 347 ? -26.172 4.195 -12.953 1 95 347 MET A CA 1
ATOM 2626 C C . MET A 1 347 ? -27.578 4.602 -13.383 1 95 347 MET A C 1
ATOM 2628 O O . MET A 1 347 ? -28.375 5.09 -12.57 1 95 347 MET A O 1
ATOM 2632 N N . LYS A 1 348 ? -27.906 4.344 -14.594 1 94.81 348 LYS A N 1
ATOM 2633 C CA . LYS A 1 348 ? -29.25 4.668 -15.078 1 94.81 348 LYS A CA 1
ATOM 2634 C C . LYS A 1 348 ? -30.297 3.773 -14.438 1 94.81 348 LYS A C 1
ATOM 2636 O O . LYS A 1 348 ? -31.359 4.25 -14.023 1 94.81 348 LYS A O 1
ATOM 2641 N N . VAL A 1 349 ? -29.922 2.561 -14.375 1 95.12 349 VAL A N 1
ATOM 2642 C CA . VAL A 1 349 ? -30.859 1.604 -13.797 1 95.12 349 VAL A CA 1
ATOM 2643 C C . VAL A 1 349 ? -31.031 1.893 -12.305 1 95.12 349 VAL A C 1
ATOM 2645 O O . VAL A 1 349 ? -32.156 1.833 -11.781 1 95.12 349 VAL A O 1
ATOM 2648 N N . LEU A 1 350 ? -29.969 2.205 -11.633 1 94.31 350 LEU A N 1
ATOM 2649 C CA . LEU A 1 350 ? -30.031 2.49 -10.203 1 94.31 350 LEU A CA 1
ATOM 2650 C C . LEU A 1 350 ? -30.875 3.736 -9.938 1 94.31 350 LEU A C 1
ATOM 2652 O O . LEU A 1 350 ? -31.578 3.809 -8.93 1 94.31 350 LEU A O 1
ATOM 2656 N N . ARG A 1 351 ? -30.844 4.695 -10.781 1 93.06 351 ARG A N 1
ATOM 2657 C CA . ARG A 1 351 ? -31.656 5.895 -10.633 1 93.06 351 ARG A CA 1
ATOM 2658 C C . ARG A 1 351 ? -33.125 5.562 -10.75 1 93.06 351 ARG A C 1
ATOM 2660 O O . ARG A 1 351 ? -33.969 6.078 -9.984 1 93.06 351 ARG A O 1
ATOM 2667 N N . VAL A 1 352 ? -33.438 4.715 -11.703 1 93.19 352 VAL A N 1
ATOM 2668 C CA . VAL A 1 352 ? -34.812 4.297 -11.898 1 93.19 352 VAL A CA 1
ATOM 2669 C C . VAL A 1 352 ? -35.281 3.494 -10.688 1 93.19 352 VAL A C 1
ATOM 2671 O O . VAL A 1 352 ? -36.406 3.701 -10.195 1 93.19 352 VAL A O 1
ATOM 2674 N N . TYR A 1 353 ? -34.5 2.566 -10.25 1 93.56 353 TYR A N 1
ATOM 2675 C CA . TYR A 1 353 ? -34.844 1.752 -9.086 1 93.56 353 TYR A CA 1
ATOM 2676 C C . TYR A 1 353 ? -35.031 2.623 -7.852 1 93.56 353 TYR A C 1
ATOM 2678 O O . TYR A 1 353 ? -35.938 2.363 -7.047 1 93.56 353 TYR A O 1
ATOM 2686 N N . ASN A 1 354 ? -34.188 3.639 -7.668 1 88.56 354 ASN A N 1
ATOM 2687 C CA . ASN A 1 354 ? -34.344 4.539 -6.527 1 88.56 354 ASN A CA 1
ATOM 2688 C C . ASN A 1 354 ? -35.688 5.285 -6.562 1 88.56 354 ASN A C 1
ATOM 2690 O O . ASN A 1 354 ? -36.281 5.523 -5.52 1 88.56 354 ASN A O 1
ATOM 2694 N N . MET A 1 355 ? -36.125 5.609 -7.742 1 88.94 355 MET A N 1
ATOM 2695 C CA . MET A 1 355 ? -37.406 6.289 -7.891 1 88.94 355 MET A CA 1
ATOM 2696 C C . MET A 1 355 ? -38.562 5.375 -7.477 1 88.94 355 MET A C 1
ATOM 2698 O O . MET A 1 355 ? -39.531 5.82 -6.828 1 88.94 355 MET A O 1
ATOM 2702 N N . ILE A 1 356 ? -38.406 4.172 -7.789 1 90.06 356 ILE A N 1
ATOM 2703 C CA . ILE A 1 356 ? -39.438 3.205 -7.469 1 90.06 356 ILE A CA 1
ATOM 2704 C C . ILE A 1 356 ? -39.406 2.885 -5.977 1 90.06 356 ILE A C 1
ATOM 2706 O O . ILE A 1 356 ? -40.469 2.805 -5.324 1 90.06 356 ILE A O 1
ATOM 2710 N N . ASN A 1 357 ? -38.281 2.719 -5.477 1 86.75 357 ASN A N 1
ATOM 2711 C CA . ASN A 1 357 ? -38.094 2.34 -4.078 1 86.75 357 ASN A CA 1
ATOM 2712 C C . ASN A 1 357 ? -38.531 3.457 -3.135 1 86.75 357 ASN A C 1
ATOM 2714 O O . ASN A 1 357 ? -38.844 3.207 -1.967 1 86.75 357 ASN A O 1
ATOM 2718 N N . GLU A 1 358 ? -38.531 4.691 -3.641 1 84.81 358 GLU A N 1
ATOM 2719 C CA . GLU A 1 358 ? -39 5.82 -2.838 1 84.81 358 GLU A CA 1
ATOM 2720 C C . GLU A 1 358 ? -40.469 5.711 -2.521 1 84.81 358 GLU A C 1
ATOM 2722 O O . GLU A 1 358 ? -40.969 6.316 -1.562 1 84.81 358 GLU A O 1
ATOM 2727 N N . GLY A 1 359 ? -41.156 4.848 -3.324 1 84.44 359 GLY A N 1
ATOM 2728 C CA . GLY A 1 359 ? -42.594 4.691 -3.148 1 84.44 359 GLY A CA 1
ATOM 2729 C C . GLY A 1 359 ? -42.969 3.887 -1.916 1 84.44 359 GLY A C 1
ATOM 2730 O O . GLY A 1 359 ? -44.125 3.826 -1.533 1 84.44 359 GLY A O 1
ATOM 2731 N N . GLY A 1 360 ? -42 3.232 -1.279 1 87.06 360 GLY A N 1
ATOM 2732 C CA . GLY A 1 360 ? -42.281 2.514 -0.047 1 87.06 360 GLY A CA 1
ATOM 2733 C C . GLY A 1 360 ? -41.781 1.085 -0.057 1 87.06 360 GLY A C 1
ATOM 2734 O O . GLY A 1 360 ? -41.156 0.654 -1.019 1 87.06 360 GLY A O 1
ATOM 2735 N N . ARG A 1 361 ? -42.219 0.295 0.916 1 89.31 361 ARG A N 1
ATOM 2736 C CA . ARG A 1 361 ? -41.719 -1.062 1.129 1 89.31 361 ARG A CA 1
ATOM 2737 C C . ARG A 1 361 ? -42.375 -2.045 0.18 1 89.31 361 ARG A C 1
ATOM 2739 O O . ARG A 1 361 ? -41.75 -2.998 -0.287 1 89.31 361 ARG A O 1
ATOM 2746 N N . ALA A 1 362 ? -43.531 -1.769 -0.149 1 92.69 362 ALA A N 1
ATOM 2747 C CA . ALA A 1 362 ? -44.25 -2.646 -1.065 1 92.69 362 ALA A CA 1
ATOM 2748 C C . ALA A 1 362 ? -43.656 -2.592 -2.467 1 92.69 362 ALA A C 1
ATOM 2750 O O . ALA A 1 362 ? -43.562 -3.611 -3.156 1 92.69 362 ALA A O 1
ATOM 2751 N N . HIS A 1 363 ? -43.25 -1.457 -2.859 1 94.06 363 HIS A N 1
ATOM 2752 C CA . HIS A 1 363 ? -42.656 -1.297 -4.176 1 94.06 363 HIS A CA 1
ATOM 2753 C C . HIS A 1 363 ? -41.312 -1.984 -4.25 1 94.06 363 HIS A C 1
ATOM 2755 O O . HIS A 1 363 ? -40.906 -2.496 -5.301 1 94.06 363 HIS A O 1
ATOM 2761 N N . LYS A 1 364 ? -40.625 -1.952 -3.15 1 94.62 364 LYS A N 1
ATOM 2762 C CA . LYS A 1 364 ? -39.344 -2.648 -3.094 1 94.62 364 LYS A CA 1
ATOM 2763 C C . LYS A 1 364 ? -39.531 -4.148 -3.303 1 94.62 364 LYS A C 1
ATOM 2765 O O . LYS A 1 364 ? -38.781 -4.77 -4.055 1 94.62 364 LYS A O 1
ATOM 2770 N N . LEU A 1 365 ? -40.531 -4.738 -2.67 1 96.44 365 LEU A N 1
ATOM 2771 C CA . LEU A 1 365 ? -40.781 -6.172 -2.781 1 96.44 365 LEU A CA 1
ATOM 2772 C C . LEU A 1 365 ? -41.312 -6.523 -4.164 1 96.44 365 LEU A C 1
ATOM 2774 O O . LEU A 1 365 ? -40.969 -7.578 -4.711 1 96.44 365 LEU A O 1
ATOM 2778 N N . LEU A 1 366 ? -42.094 -5.613 -4.73 1 96.06 366 LEU A N 1
ATOM 2779 C CA . LEU A 1 366 ? -42.625 -5.855 -6.07 1 96.06 366 LEU A CA 1
ATOM 2780 C C . LEU A 1 366 ? -41.5 -5.84 -7.105 1 96.06 366 LEU A C 1
ATOM 2782 O O . LEU A 1 366 ? -41.5 -6.629 -8.047 1 96.06 366 LEU A O 1
ATOM 2786 N N . MET A 1 367 ? -40.719 -4.918 -6.883 1 95.62 367 MET A N 1
ATOM 2787 C CA . MET A 1 367 ? -39.562 -4.859 -7.789 1 95.62 367 MET A CA 1
ATOM 2788 C C . MET A 1 367 ? -38.719 -6.125 -7.676 1 95.62 367 MET A C 1
ATOM 2790 O O . MET A 1 367 ? -38.281 -6.676 -8.688 1 95.62 367 MET A O 1
ATOM 2794 N N . ALA A 1 368 ? -38.438 -6.59 -6.465 1 97.25 368 ALA A N 1
ATOM 2795 C CA . ALA A 1 368 ? -37.688 -7.82 -6.254 1 97.25 368 ALA A CA 1
ATOM 2796 C C . ALA A 1 368 ? -38.375 -9.016 -6.898 1 97.25 368 ALA A C 1
ATOM 2798 O O . ALA A 1 368 ? -37.719 -9.859 -7.52 1 97.25 368 ALA A O 1
ATOM 2799 N N . ALA A 1 369 ? -39.625 -9.062 -6.789 1 97.75 369 ALA A N 1
ATOM 2800 C CA . ALA A 1 369 ? -40.406 -10.156 -7.371 1 97.75 369 ALA A CA 1
ATOM 2801 C C . ALA A 1 369 ? -40.312 -10.133 -8.898 1 97.75 369 ALA A C 1
ATOM 2803 O O . ALA A 1 369 ? -40.188 -11.18 -9.531 1 97.75 369 ALA A O 1
ATOM 2804 N N . THR A 1 370 ? -40.438 -8.961 -9.43 1 97.19 370 THR A N 1
ATOM 2805 C CA . THR A 1 370 ? -40.375 -8.82 -10.883 1 97.19 370 THR A CA 1
ATOM 2806 C C . THR A 1 370 ? -39.031 -9.25 -11.422 1 97.19 370 THR A C 1
ATOM 2808 O O . THR A 1 370 ? -38.938 -9.977 -12.414 1 97.19 370 THR A O 1
ATOM 2811 N N . VAL A 1 371 ? -38 -8.773 -10.773 1 97.44 371 VAL A N 1
ATOM 2812 C CA . VAL A 1 371 ? -36.656 -9.117 -11.219 1 97.44 371 VAL A CA 1
ATOM 2813 C C . VAL A 1 371 ? -36.406 -10.625 -11.062 1 97.44 371 VAL A C 1
ATOM 2815 O O . VAL A 1 371 ? -35.75 -11.25 -11.906 1 97.44 371 VAL A O 1
ATOM 2818 N N . SER A 1 372 ? -36.906 -11.234 -9.977 1 98.06 372 SER A N 1
ATOM 2819 C CA . SER A 1 372 ? -36.781 -12.664 -9.75 1 98.06 372 SER A CA 1
ATOM 2820 C C . SER A 1 372 ? -37.469 -13.469 -10.852 1 98.06 372 SER A C 1
ATOM 2822 O O . SER A 1 372 ? -36.875 -14.43 -11.375 1 98.06 372 SER A O 1
ATOM 2824 N N . ILE A 1 373 ? -38.625 -13.086 -11.211 1 97.69 373 ILE A N 1
ATOM 2825 C CA . ILE A 1 373 ? -39.406 -13.789 -12.234 1 97.69 373 ILE A CA 1
ATOM 2826 C C . ILE A 1 373 ? -38.719 -13.617 -13.594 1 97.69 373 ILE A C 1
ATOM 2828 O O . ILE A 1 373 ? -38.594 -14.57 -14.367 1 97.69 373 ILE A O 1
ATOM 2832 N N . LEU A 1 374 ? -38.312 -12.438 -13.852 1 97.44 374 LEU A N 1
ATOM 2833 C CA . LEU A 1 374 ? -37.594 -12.18 -15.109 1 97.44 374 LEU A CA 1
ATOM 2834 C C . LEU A 1 374 ? -36.312 -12.992 -15.203 1 97.44 374 LEU A C 1
ATOM 2836 O O . LEU A 1 374 ? -36.031 -13.586 -16.25 1 97.44 374 LEU A O 1
ATOM 2840 N N . THR A 1 375 ? -35.594 -13 -14.156 1 97.69 375 THR A N 1
ATOM 2841 C CA . THR A 1 375 ? -34.344 -13.758 -14.117 1 97.69 375 THR A CA 1
ATOM 2842 C C . THR A 1 375 ? -34.594 -15.258 -14.281 1 97.69 375 THR A C 1
ATOM 2844 O O . THR A 1 375 ? -33.906 -15.945 -15.016 1 97.69 375 THR A O 1
ATOM 2847 N N . SER A 1 376 ? -35.656 -15.789 -13.625 1 97.88 376 SER A N 1
ATOM 2848 C CA . SER A 1 376 ? -35.969 -17.203 -13.727 1 97.88 376 SER A CA 1
ATOM 2849 C C . SER A 1 376 ? -36.438 -17.578 -15.133 1 97.88 376 SER A C 1
ATOM 2851 O O . SER A 1 376 ? -36.094 -18.656 -15.633 1 97.88 376 SER A O 1
ATOM 2853 N N . CYS A 1 377 ? -37.125 -16.672 -15.758 1 97.25 377 CYS A N 1
ATOM 2854 C CA . CYS A 1 377 ? -37.562 -16.891 -17.125 1 97.25 377 CYS A CA 1
ATOM 2855 C C . CYS A 1 377 ? -36.344 -16.938 -18.078 1 97.25 377 CYS A C 1
ATOM 2857 O O . CYS A 1 377 ? -36.281 -17.781 -18.969 1 97.25 377 CYS A O 1
ATOM 2859 N N . CYS A 1 378 ? -35.469 -16.125 -17.844 1 96.88 378 CYS A N 1
ATOM 2860 C CA . CYS A 1 378 ? -34.25 -16.078 -18.688 1 96.88 378 CYS A CA 1
ATOM 2861 C C . CYS A 1 378 ? -33.375 -17.297 -18.453 1 96.88 378 CYS A C 1
ATOM 2863 O O . CYS A 1 378 ? -32.938 -17.938 -19.422 1 96.88 378 CYS A O 1
ATOM 2865 N N . LEU A 1 379 ? -33.156 -17.672 -17.234 1 97 379 LEU A N 1
ATOM 2866 C CA . LEU A 1 379 ? -32.219 -18.766 -16.891 1 97 379 LEU A CA 1
ATOM 2867 C C . LEU A 1 379 ? -32.812 -20.109 -17.312 1 97 379 LEU A C 1
ATOM 2869 O O . LEU A 1 379 ? -32.062 -21.016 -17.703 1 97 379 LEU A O 1
ATOM 2873 N N . PHE A 1 380 ? -34.125 -20.266 -17.203 1 96.38 380 PHE A N 1
ATOM 2874 C CA . PHE A 1 380 ? -34.75 -21.531 -17.562 1 96.38 380 PHE A CA 1
ATOM 2875 C C . PHE A 1 380 ? -35.156 -21.531 -19.031 1 96.38 380 PHE A C 1
ATOM 2877 O O . PHE A 1 380 ? -35.188 -22.594 -19.656 1 96.38 380 PHE A O 1
ATOM 2884 N N . GLY A 1 381 ? -35.344 -20.391 -19.641 1 95.88 381 GLY A N 1
ATOM 2885 C CA . GLY A 1 381 ? -35.844 -20.297 -21 1 95.88 381 GLY A CA 1
ATOM 2886 C C . GLY A 1 381 ? -34.75 -20.312 -22.047 1 95.88 381 GLY A C 1
ATOM 2887 O O . GLY A 1 381 ? -34.875 -20.984 -23.078 1 95.88 381 GLY A O 1
ATOM 2888 N N . LEU A 1 382 ? -33.656 -19.734 -21.828 1 96.62 382 LEU A N 1
ATOM 2889 C CA . LEU A 1 382 ? -32.594 -19.547 -22.828 1 96.62 382 LEU A CA 1
ATOM 2890 C C . LEU A 1 382 ? -31.922 -20.875 -23.156 1 96.62 382 LEU A C 1
ATOM 2892 O O . LEU A 1 382 ? -31.516 -21.109 -24.297 1 96.62 382 LEU A O 1
ATOM 2896 N N . PRO A 1 383 ? -31.781 -21.766 -22.172 1 95.5 383 PRO A N 1
ATOM 2897 C CA . PRO A 1 383 ? -31.109 -23.031 -22.469 1 95.5 383 PRO A CA 1
ATOM 2898 C C . PRO A 1 383 ? -31.875 -23.875 -23.5 1 95.5 383 PRO A C 1
ATOM 2900 O O . PRO A 1 383 ? -31.297 -24.75 -24.141 1 95.5 383 PRO A O 1
ATOM 2903 N N . TRP A 1 384 ? -33.125 -23.609 -23.719 1 94.38 384 TRP A N 1
ATOM 2904 C CA . TRP A 1 384 ? -33.938 -24.328 -24.719 1 94.38 384 TRP A CA 1
ATOM 2905 C C . TRP A 1 384 ? -33.469 -24 -26.125 1 94.38 384 TRP A C 1
ATOM 2907 O O . TRP A 1 384 ? -33.75 -24.734 -27.078 1 94.38 384 TRP A O 1
ATOM 2917 N N . LEU A 1 385 ? -32.656 -22.922 -26.234 1 92 385 LEU A N 1
ATOM 2918 C CA . LEU A 1 385 ? -32.188 -22.5 -27.547 1 92 385 LEU A CA 1
ATOM 2919 C C . LEU A 1 385 ? -30.844 -23.141 -27.859 1 92 385 LEU A C 1
ATOM 2921 O O . LEU A 1 385 ? -30.391 -23.109 -29.016 1 92 385 LEU A O 1
ATOM 2925 N N . ALA A 1 386 ? -30.25 -23.812 -26.922 1 92.88 386 ALA A N 1
ATOM 2926 C CA . ALA A 1 386 ? -28.906 -24.359 -27.125 1 92.88 386 ALA A CA 1
ATOM 2927 C C . ALA A 1 386 ? -28.984 -25.812 -27.609 1 92.88 386 ALA A C 1
ATOM 2929 O O . ALA A 1 386 ? -29.859 -26.578 -27.172 1 92.88 386 ALA A O 1
ATOM 2930 N N . PRO A 1 387 ? -28.094 -26.219 -28.531 1 88.88 387 PRO A N 1
ATOM 2931 C CA . PRO A 1 387 ? -28.078 -27.594 -29 1 88.88 387 PRO A CA 1
ATOM 2932 C C . PRO A 1 387 ? -27.469 -28.562 -27.984 1 88.88 387 PRO A C 1
ATOM 2934 O O . PRO A 1 387 ? -26.672 -28.141 -27.141 1 88.88 387 PRO A O 1
ATOM 2937 N N . CYS A 1 388 ? -27.922 -29.797 -28.078 1 90.38 388 CYS A N 1
ATOM 2938 C CA . CYS A 1 388 ? -27.344 -30.844 -27.25 1 90.38 388 CYS A CA 1
ATOM 2939 C C . CYS A 1 388 ? -26.016 -31.312 -27.828 1 90.38 388 CYS A C 1
ATOM 2941 O O . CYS A 1 388 ? -25.891 -31.516 -29.031 1 90.38 388 CYS A O 1
ATOM 2943 N N . ARG A 1 389 ? -25.078 -31.406 -26.969 1 88.31 389 ARG A N 1
ATOM 2944 C CA . ARG A 1 389 ? -23.75 -31.828 -27.375 1 88.31 389 ARG A CA 1
ATOM 2945 C C . ARG A 1 389 ? -23.312 -33.094 -26.625 1 88.31 389 ARG A C 1
ATOM 2947 O O . ARG A 1 389 ? -23.703 -33.281 -25.484 1 88.31 389 ARG A O 1
ATOM 2954 N N . PRO A 1 390 ? -22.484 -33.875 -27.297 1 86.38 390 PRO A N 1
ATOM 2955 C CA . PRO A 1 390 ? -21.984 -35.062 -26.594 1 86.38 390 PRO A CA 1
ATOM 2956 C C . PRO A 1 390 ? -20.969 -34.719 -25.516 1 86.38 390 PRO A C 1
ATOM 2958 O O . PRO A 1 390 ? -20.219 -33.75 -25.656 1 86.38 390 PRO A O 1
ATOM 2961 N N . CYS A 1 391 ? -20.984 -35.531 -24.469 1 81.19 391 CYS A N 1
ATOM 2962 C CA . CYS A 1 391 ? -20.062 -35.312 -23.359 1 81.19 391 CYS A CA 1
ATOM 2963 C C . CYS A 1 391 ? -18.609 -35.406 -23.812 1 81.19 391 CYS A C 1
ATOM 2965 O O . CYS A 1 391 ? -18.266 -36.281 -24.625 1 81.19 391 CYS A O 1
ATOM 2967 N N . PRO A 1 392 ? -17.828 -34.406 -23.391 1 71.75 392 PRO A N 1
ATOM 2968 C CA . PRO A 1 392 ? -16.422 -34.438 -23.812 1 71.75 392 PRO A CA 1
ATOM 2969 C C . PRO A 1 392 ? -15.672 -35.656 -23.281 1 71.75 392 PRO A C 1
ATOM 2971 O O . PRO A 1 392 ? -15.945 -36.125 -22.172 1 71.75 392 PRO A O 1
ATOM 2974 N N . THR A 1 393 ? -14.961 -36.469 -24.125 1 58.5 393 THR A N 1
ATOM 2975 C CA . THR A 1 393 ? -14.219 -37.688 -23.797 1 58.5 393 THR A CA 1
ATOM 2976 C C . THR A 1 393 ? -12.93 -37.344 -23.062 1 58.5 393 THR A C 1
ATOM 2978 O O . THR A 1 393 ? -12.281 -38.219 -22.5 1 58.5 393 THR A O 1
ATOM 2981 N N . THR A 1 394 ? -12.359 -36.188 -23.234 1 49.81 394 THR A N 1
ATOM 2982 C CA . THR A 1 394 ? -11.039 -35.844 -22.734 1 49.81 394 THR A CA 1
ATOM 2983 C C . THR A 1 394 ? -11.133 -35.25 -21.328 1 49.81 394 THR A C 1
ATOM 2985 O O . THR A 1 394 ? -11.93 -34.344 -21.078 1 49.81 394 THR A O 1
ATOM 2988 N N . GLY A 1 395 ? -10.844 -36.156 -20.188 1 49.5 395 GLY A N 1
ATOM 2989 C CA . GLY A 1 395 ? -10.688 -35.906 -18.766 1 49.5 395 GLY A CA 1
ATOM 2990 C C . GLY A 1 395 ? -11.227 -37.031 -17.875 1 49.5 395 GLY A C 1
ATOM 2991 O O . GLY A 1 395 ? -11.359 -38.156 -18.328 1 49.5 395 GLY A O 1
ATOM 2992 N N . SER A 1 396 ? -11.539 -36.781 -16.609 1 48.31 396 SER A N 1
ATOM 2993 C CA . SER A 1 396 ? -11.906 -37.781 -15.633 1 48.31 396 SER A CA 1
ATOM 2994 C C . SER A 1 396 ? -13.148 -38.562 -16.078 1 48.31 396 SER A C 1
ATOM 2996 O O . SER A 1 396 ? -14.023 -38 -16.734 1 48.31 396 SER A O 1
ATOM 2998 N N . PRO A 1 397 ? -13.117 -39.906 -15.992 1 45.72 397 PRO A N 1
ATOM 2999 C CA . PRO A 1 397 ? -14.188 -40.812 -16.422 1 45.72 397 PRO A CA 1
ATOM 3000 C C . PRO A 1 397 ? -15.57 -40.312 -16.016 1 45.72 397 PRO A C 1
ATOM 3002 O O . PRO A 1 397 ? -15.719 -39.625 -14.984 1 45.72 397 PRO A O 1
ATOM 3005 N N . PRO A 1 398 ? -16.484 -40.281 -16.953 1 44.62 398 PRO A N 1
ATOM 3006 C CA . PRO A 1 398 ? -17.891 -39.938 -16.688 1 44.62 398 PRO A CA 1
ATOM 3007 C C . PRO A 1 398 ? -18.422 -40.656 -15.453 1 44.62 398 PRO A C 1
ATOM 3009 O O . PRO A 1 398 ? -17.984 -41.75 -15.125 1 44.62 398 PRO A O 1
ATOM 3012 N N . SER A 1 399 ? -18.875 -39.906 -14.508 1 47.16 399 SER A N 1
ATOM 3013 C CA . SER A 1 399 ? -19.562 -40.594 -13.414 1 47.16 399 SER A CA 1
ATOM 3014 C C . SER A 1 399 ? -20.578 -41.594 -13.945 1 47.16 399 SER A C 1
ATOM 3016 O O . SER A 1 399 ? -21.078 -41.438 -15.062 1 47.16 399 SER A O 1
ATOM 3018 N N . PRO A 1 400 ? -20.562 -42.812 -13.414 1 41.09 400 PRO A N 1
ATOM 3019 C CA . PRO A 1 400 ? -21.438 -43.906 -13.844 1 41.09 400 PRO A CA 1
ATOM 3020 C C . PRO A 1 400 ? -22.828 -43.438 -14.211 1 41.09 400 PRO A C 1
ATOM 3022 O O . PRO A 1 400 ? -23.594 -44.156 -14.859 1 41.09 400 PRO A O 1
ATOM 3025 N N . ASP A 1 401 ? -23.344 -42.438 -13.617 1 41.69 401 ASP A N 1
ATOM 3026 C CA . ASP A 1 401 ? -24.75 -42.094 -13.812 1 41.69 401 ASP A CA 1
ATOM 3027 C C . ASP A 1 401 ? -24.953 -41.344 -15.117 1 41.69 401 ASP A C 1
ATOM 3029 O O . ASP A 1 401 ? -26.047 -40.812 -15.367 1 41.69 401 ASP A O 1
ATOM 3033 N N . GLY A 1 402 ? -23.922 -41.344 -16.078 1 44.53 402 GLY A N 1
ATOM 3034 C CA . GLY A 1 402 ? -24.078 -40.75 -17.375 1 44.53 402 GLY A CA 1
ATOM 3035 C C . GLY A 1 402 ? -23.828 -39.25 -17.359 1 44.53 402 GLY A C 1
ATOM 3036 O O . GLY A 1 402 ? -24.078 -38.562 -18.359 1 44.53 402 GLY A O 1
ATOM 3037 N N . THR A 1 403 ? -23.688 -38.75 -16.266 1 53.47 403 THR A N 1
ATOM 3038 C CA . THR A 1 403 ? -23.453 -37.312 -16.141 1 53.47 403 THR A CA 1
ATOM 3039 C C . THR A 1 403 ? -22.031 -36.969 -16.578 1 53.47 403 THR A C 1
ATOM 3041 O O . THR A 1 403 ? -21.094 -37.75 -16.359 1 53.47 403 THR A O 1
ATOM 3044 N N . CYS A 1 404 ? -22.031 -36.25 -17.719 1 57.25 404 CYS A N 1
ATOM 3045 C CA . CYS A 1 404 ? -20.75 -35.844 -18.266 1 57.25 404 CYS A CA 1
ATOM 3046 C C . CYS A 1 404 ? -19.75 -35.5 -17.156 1 57.25 404 CYS A C 1
ATOM 3048 O O . CYS A 1 404 ? -20.141 -35.281 -16.016 1 57.25 404 CYS A O 1
ATOM 3050 N N . HIS A 1 405 ? -18.453 -35.406 -17.438 1 54.59 405 HIS A N 1
ATOM 3051 C CA . HIS A 1 405 ? -17.266 -35.25 -16.609 1 54.59 405 HIS A CA 1
ATOM 3052 C C . HIS A 1 405 ? -17.547 -34.344 -15.406 1 54.59 405 HIS A C 1
ATOM 3054 O O . HIS A 1 405 ? -18.109 -33.281 -15.547 1 54.59 405 HIS A O 1
ATOM 3060 N N . ALA A 1 406 ? -17.641 -35.031 -14.07 1 50.25 406 ALA A N 1
ATOM 3061 C CA . ALA A 1 406 ? -17.953 -34.594 -12.719 1 50.25 406 ALA A CA 1
ATOM 3062 C C . ALA A 1 406 ? -17.297 -33.219 -12.414 1 50.25 406 ALA A C 1
ATOM 3064 O O . ALA A 1 406 ? -17.859 -32.438 -11.664 1 50.25 406 ALA A O 1
ATOM 3065 N N . LEU A 1 407 ? -16.172 -33.031 -12.961 1 47.91 407 LEU A N 1
ATOM 3066 C CA . LEU A 1 407 ? -15.438 -31.859 -12.492 1 47.91 407 LEU A CA 1
ATOM 3067 C C . LEU A 1 407 ? -16.125 -30.578 -12.906 1 47.91 407 LEU A C 1
ATOM 3069 O O . LEU A 1 407 ? -16.125 -29.594 -12.164 1 47.91 407 LEU A O 1
ATOM 3073 N N . ASN A 1 408 ? -16.844 -30.578 -14.117 1 54.81 408 ASN A N 1
ATOM 3074 C CA . ASN A 1 408 ? -17.375 -29.312 -14.609 1 54.81 408 ASN A CA 1
ATOM 3075 C C . ASN A 1 408 ? -18.875 -29.219 -14.406 1 54.81 408 ASN A C 1
ATOM 3077 O O . ASN A 1 408 ? -19.484 -28.188 -14.727 1 54.81 408 ASN A O 1
ATOM 3081 N N . ARG A 1 409 ? -19.516 -30 -13.641 1 65.12 409 ARG A N 1
ATOM 3082 C CA . ARG A 1 409 ? -20.938 -29.969 -13.281 1 65.12 409 ARG A CA 1
ATOM 3083 C C . ARG A 1 409 ? -21.797 -29.609 -14.484 1 65.12 409 ARG A C 1
ATOM 3085 O O . ARG A 1 409 ? -22.625 -28.703 -14.422 1 65.12 409 ARG A O 1
ATOM 3092 N N . PHE A 1 410 ? -21.625 -30.312 -15.602 1 80.25 410 PHE A N 1
ATOM 3093 C CA . PHE A 1 410 ? -22.438 -30.109 -16.797 1 80.25 410 PHE A CA 1
ATOM 3094 C C . PHE A 1 410 ? -23.844 -30.656 -16.578 1 80.25 410 PHE A C 1
ATOM 3096 O O . PHE A 1 410 ? -24.016 -31.719 -15.961 1 80.25 410 PHE A O 1
ATOM 3103 N N . ARG A 1 411 ? -24.797 -29.906 -17.047 1 86.38 411 ARG A N 1
ATOM 3104 C CA . ARG A 1 411 ? -26.188 -30.281 -16.844 1 86.38 411 ARG A CA 1
ATOM 3105 C C . ARG A 1 411 ? -26.812 -30.797 -18.141 1 86.38 411 ARG A C 1
ATOM 3107 O O . ARG A 1 411 ? -26.578 -30.234 -19.219 1 86.38 411 ARG A O 1
ATOM 3114 N N . ARG A 1 412 ? -27.516 -31.875 -18.031 1 86.69 412 ARG A N 1
ATOM 3115 C CA . ARG A 1 412 ? -28.188 -32.5 -19.172 1 86.69 412 ARG A CA 1
ATOM 3116 C C . ARG A 1 412 ? -29.391 -31.672 -19.625 1 86.69 412 ARG A C 1
ATOM 3118 O O . ARG A 1 412 ? -29.516 -31.359 -20.812 1 86.69 412 ARG A O 1
ATOM 3125 N N . PHE A 1 413 ? -30.234 -31.156 -18.703 1 90.69 413 PHE A N 1
ATOM 3126 C CA . PHE A 1 413 ? -31.453 -30.391 -18.969 1 90.69 413 PHE A CA 1
ATOM 3127 C C . PHE A 1 413 ? -32.469 -31.234 -19.734 1 90.69 413 PHE A C 1
ATOM 3129 O O . PHE A 1 413 ? -32.938 -32.25 -19.234 1 90.69 413 PHE A O 1
ATOM 3136 N N . HIS A 1 414 ? -32.75 -30.984 -21.047 1 88.62 414 HIS A N 1
ATOM 3137 C CA . HIS A 1 414 ? -33.719 -31.75 -21.844 1 88.62 414 HIS A CA 1
ATOM 3138 C C . HIS A 1 414 ? -33 -32.719 -22.766 1 88.62 414 HIS A C 1
ATOM 3140 O O . HIS A 1 414 ? -33.656 -33.5 -23.469 1 88.62 414 HIS A O 1
ATOM 3146 N N . CYS A 1 415 ? -31.719 -32.812 -22.719 1 89.75 415 CYS A N 1
ATOM 3147 C CA . CYS A 1 415 ? -30.938 -33.625 -23.641 1 89.75 415 CYS A CA 1
ATOM 3148 C C . CYS A 1 415 ? -30.953 -35.094 -23.25 1 89.75 415 CYS A C 1
ATOM 3150 O O . CYS A 1 415 ? -31.188 -35.406 -22.078 1 89.75 415 CYS A O 1
ATOM 3152 N N . PRO A 1 416 ? -30.734 -35.969 -24.234 1 88 416 PRO A N 1
ATOM 3153 C CA . PRO A 1 416 ? -30.688 -37.406 -23.938 1 88 416 PRO A CA 1
ATOM 3154 C C . PRO A 1 416 ? -29.453 -37.812 -23.125 1 88 416 PRO A C 1
ATOM 3156 O O . PRO A 1 416 ? -28.531 -37 -22.969 1 88 416 PRO A O 1
ATOM 3159 N N . PRO A 1 417 ? -29.516 -39 -22.562 1 83.5 417 PRO A N 1
ATOM 3160 C CA . PRO A 1 417 ? -28.359 -39.469 -21.781 1 83.5 417 PRO A CA 1
ATOM 3161 C C . PRO A 1 417 ? -27.062 -39.438 -22.594 1 83.5 417 PRO A C 1
ATOM 3163 O O . PRO A 1 417 ? -27.062 -39.781 -23.781 1 83.5 417 PRO A O 1
ATOM 3166 N N . GLY A 1 418 ? -26 -38.938 -22.062 1 81.69 418 GLY A N 1
ATOM 3167 C CA . GLY A 1 418 ? -24.703 -38.844 -22.719 1 81.69 418 GLY A CA 1
ATOM 3168 C C . GLY A 1 418 ? -24.469 -37.5 -23.391 1 81.69 418 GLY A C 1
ATOM 3169 O O . GLY A 1 418 ? -23.422 -37.281 -24 1 81.69 418 GLY A O 1
ATOM 3170 N N . HIS A 1 419 ? -25.516 -36.719 -23.344 1 88.38 419 HIS A N 1
ATOM 3171 C CA . HIS A 1 419 ? -25.391 -35.375 -23.922 1 88.38 419 HIS A CA 1
ATOM 3172 C C . HIS A 1 419 ? -25.578 -34.312 -22.859 1 88.38 419 HIS A C 1
ATOM 3174 O O . HIS A 1 419 ? -26.109 -34.562 -21.766 1 88.38 419 HIS A O 1
ATOM 3180 N N . TYR A 1 420 ? -25.078 -33.125 -23.094 1 88.94 420 TYR A N 1
ATOM 3181 C CA . TYR A 1 420 ? -25.25 -32 -22.172 1 88.94 420 TYR A CA 1
ATOM 3182 C C . TYR A 1 420 ? -25.672 -30.75 -22.906 1 88.94 420 TYR A C 1
ATOM 3184 O O . TYR A 1 420 ? -25.531 -30.656 -24.125 1 88.94 420 TYR A O 1
ATOM 3192 N N . ASN A 1 421 ? -26.297 -29.906 -22.25 1 91.88 421 ASN A N 1
ATOM 3193 C CA . ASN A 1 421 ? -26.641 -28.562 -22.703 1 91.88 421 ASN A CA 1
ATOM 3194 C C . ASN A 1 421 ? -25.672 -27.516 -22.172 1 91.88 421 ASN A C 1
ATOM 3196 O O . ASN A 1 421 ? -25.609 -27.297 -20.953 1 91.88 421 ASN A O 1
ATOM 3200 N N . ASP A 1 422 ? -24.969 -26.828 -23.047 1 91.38 422 ASP A N 1
ATOM 3201 C CA . ASP A 1 422 ? -23.891 -25.938 -22.625 1 91.38 422 ASP A CA 1
ATOM 3202 C C . ASP A 1 422 ? -24.438 -24.719 -21.906 1 91.38 422 ASP A C 1
ATOM 3204 O O . ASP A 1 422 ? -23.875 -24.281 -20.906 1 91.38 422 ASP A O 1
ATOM 3208 N N . LEU A 1 423 ? -25.562 -24.219 -22.344 1 94.12 423 LEU A N 1
ATOM 3209 C CA . LEU A 1 423 ? -26.141 -23.047 -21.688 1 94.12 423 LEU A CA 1
ATOM 3210 C C . LEU A 1 423 ? -26.703 -23.406 -20.328 1 94.12 423 LEU A C 1
ATOM 3212 O O . LEU A 1 423 ? -26.562 -22.641 -19.359 1 94.12 423 LEU A O 1
ATOM 3216 N N . ALA A 1 424 ? -27.375 -24.531 -20.266 1 92.81 424 ALA A N 1
ATOM 3217 C CA . ALA A 1 424 ? -27.906 -25 -18.984 1 92.81 424 ALA A CA 1
ATOM 3218 C C . ALA A 1 424 ? -26.797 -25.266 -17.984 1 92.81 424 ALA A C 1
ATOM 3220 O O . ALA A 1 424 ? -26.953 -25.047 -16.781 1 92.81 424 ALA A O 1
ATOM 3221 N N . SER A 1 425 ? -25.656 -25.703 -18.484 1 90.69 425 SER A N 1
ATOM 3222 C CA . SER A 1 425 ? -24.5 -25.984 -17.641 1 90.69 425 SER A CA 1
ATOM 3223 C C . SER A 1 425 ? -23.906 -24.703 -17.062 1 90.69 425 SER A C 1
ATOM 3225 O O . SER A 1 425 ? -23.172 -24.734 -16.078 1 90.69 425 SER A O 1
ATOM 3227 N N . LEU A 1 426 ? -24.266 -23.562 -17.609 1 92.62 426 LEU A N 1
ATOM 3228 C CA . LEU A 1 426 ? -23.797 -22.281 -17.109 1 92.62 426 LEU A CA 1
ATOM 3229 C C . LEU A 1 426 ? -24.891 -21.594 -16.281 1 92.62 426 LEU A C 1
ATOM 3231 O O . LEU A 1 426 ? -24.625 -21.109 -15.18 1 92.62 426 LEU A O 1
ATOM 3235 N N . PHE A 1 427 ? -26.125 -21.656 -16.75 1 93.31 427 PHE A N 1
ATOM 3236 C CA . PHE A 1 427 ? -27.203 -20.906 -16.125 1 93.31 427 PHE A CA 1
ATOM 3237 C C . PHE A 1 427 ? -27.734 -21.625 -14.891 1 93.31 427 PHE A C 1
ATOM 3239 O O . PHE A 1 427 ? -28.125 -20.984 -13.914 1 93.31 427 PHE A O 1
ATOM 3246 N N . LEU A 1 428 ? -27.812 -22.938 -14.93 1 92.06 428 LEU A N 1
ATOM 3247 C CA . LEU A 1 428 ? -28.438 -23.703 -13.859 1 92.06 428 LEU A CA 1
ATOM 3248 C C . LEU A 1 428 ? -27.391 -24.234 -12.891 1 92.06 428 LEU A C 1
ATOM 3250 O O . LEU A 1 428 ? -27.422 -25.406 -12.508 1 92.06 428 LEU A O 1
ATOM 3254 N N . ASN A 1 429 ? -26.391 -23.484 -12.609 1 88.31 429 ASN A N 1
ATOM 3255 C CA . ASN A 1 429 ? -25.359 -23.688 -11.594 1 88.31 429 ASN A CA 1
ATOM 3256 C C . ASN A 1 429 ? -25.109 -22.406 -10.797 1 88.31 429 ASN A C 1
ATOM 3258 O O . ASN A 1 429 ? -25.562 -21.328 -11.172 1 88.31 429 ASN A O 1
ATOM 3262 N N . ILE A 1 430 ? -24.5 -22.594 -9.688 1 87.94 430 ILE A N 1
ATOM 3263 C CA . ILE A 1 430 ? -24.078 -21.406 -8.953 1 87.94 430 ILE A CA 1
ATOM 3264 C C . ILE A 1 430 ? -23.047 -20.625 -9.766 1 87.94 430 ILE A C 1
ATOM 3266 O O . ILE A 1 430 ? -22.281 -21.219 -10.539 1 87.94 430 ILE A O 1
ATOM 3270 N N . ASN A 1 431 ? -23.078 -19.375 -9.656 1 90.44 431 ASN A N 1
ATOM 3271 C CA . ASN A 1 431 ? -22.203 -18.5 -10.445 1 90.44 431 ASN A CA 1
ATOM 3272 C C . ASN A 1 431 ? -20.734 -18.875 -10.273 1 90.44 431 ASN A C 1
ATOM 3274 O O . ASN A 1 431 ? -19.953 -18.781 -11.211 1 90.44 431 ASN A O 1
ATOM 3278 N N . ASP A 1 432 ? -20.359 -19.328 -9.109 1 86.88 432 ASP A N 1
ATOM 3279 C CA . ASP A 1 432 ? -18.969 -19.734 -8.852 1 86.88 432 ASP A CA 1
ATOM 3280 C C . ASP A 1 432 ? -18.578 -20.938 -9.695 1 86.88 432 ASP A C 1
ATOM 3282 O O . ASP A 1 432 ? -17.453 -21 -10.211 1 86.88 432 ASP A O 1
ATOM 3286 N N . ASP A 1 433 ? -19.453 -21.859 -9.859 1 86.38 433 ASP A N 1
ATOM 3287 C CA . ASP A 1 433 ? -19.203 -23.031 -10.672 1 86.38 433 ASP A CA 1
ATOM 3288 C C . ASP A 1 433 ? -19.172 -22.688 -12.156 1 86.38 433 ASP A C 1
ATOM 3290 O O . ASP A 1 433 ? -18.422 -23.281 -12.93 1 86.38 433 ASP A O 1
ATOM 3294 N N . ALA A 1 434 ? -20.031 -21.828 -12.484 1 90.69 434 ALA A N 1
ATOM 3295 C CA . ALA A 1 434 ? -20 -21.359 -13.867 1 90.69 434 ALA A CA 1
ATOM 3296 C C . ALA A 1 434 ? -18.656 -20.719 -14.211 1 90.69 434 ALA A C 1
ATOM 3298 O O . ALA A 1 434 ? -18.141 -20.922 -15.312 1 90.69 434 ALA A O 1
ATOM 3299 N N . ILE A 1 435 ? -18.109 -19.953 -13.312 1 91.5 435 ILE A N 1
ATOM 3300 C CA . ILE A 1 435 ? -16.812 -19.328 -13.523 1 91.5 435 ILE A CA 1
ATOM 3301 C C . ILE A 1 435 ? -15.734 -20.406 -13.633 1 91.5 435 ILE A C 1
ATOM 3303 O O . ILE A 1 435 ? -14.859 -20.328 -14.5 1 91.5 435 ILE A O 1
ATOM 3307 N N . ARG A 1 436 ? -15.859 -21.406 -12.82 1 87 436 ARG A N 1
ATOM 3308 C CA . ARG A 1 436 ? -14.906 -22.5 -12.867 1 87 436 ARG A CA 1
ATOM 3309 C C . ARG A 1 436 ? -14.945 -23.203 -14.219 1 87 436 ARG A C 1
ATOM 3311 O O . ARG A 1 436 ? -13.906 -23.562 -14.773 1 87 436 ARG A O 1
ATOM 3318 N N . ASN A 1 437 ? -16.141 -23.391 -14.68 1 87.62 437 ASN A N 1
ATOM 3319 C CA . ASN A 1 437 ? -16.312 -24.031 -15.984 1 87.62 437 ASN A CA 1
ATOM 3320 C C . ASN A 1 437 ? -15.695 -23.188 -17.094 1 87.62 437 ASN A C 1
ATOM 3322 O O . ASN A 1 437 ? -15.062 -23.719 -18.016 1 87.62 437 ASN A O 1
ATOM 3326 N N . LEU A 1 438 ? -15.836 -21.984 -16.953 1 91.31 438 LEU A N 1
ATOM 3327 C CA . LEU A 1 438 ? -15.336 -21.094 -17.984 1 91.31 438 LEU A CA 1
ATOM 3328 C C . LEU A 1 438 ? -13.82 -20.984 -17.922 1 91.31 438 LEU A C 1
ATOM 3330 O O . LEU A 1 438 ? -13.156 -20.797 -18.953 1 91.31 438 LEU A O 1
ATOM 3334 N N . TYR A 1 439 ? -13.219 -21.094 -16.719 1 88.81 439 TYR A N 1
ATOM 3335 C CA . TYR A 1 439 ? -11.781 -20.938 -16.5 1 88.81 439 TYR A CA 1
ATOM 3336 C C . TYR A 1 439 ? -11.047 -22.234 -16.828 1 88.81 439 TYR A C 1
ATOM 3338 O O . TYR A 1 439 ? -9.82 -22.234 -16.984 1 88.81 439 TYR A O 1
ATOM 3346 N N . SER A 1 440 ? -11.773 -23.297 -16.969 1 83.31 440 SER A N 1
ATOM 3347 C CA . SER A 1 440 ? -11.141 -24.594 -17.172 1 83.31 440 SER A CA 1
ATOM 3348 C C . SER A 1 440 ? -10.375 -24.625 -18.484 1 83.31 440 SER A C 1
ATOM 3350 O O . SER A 1 440 ? -10.898 -24.25 -19.531 1 83.31 440 SER A O 1
ATOM 3352 N N . THR A 1 441 ? -9.164 -25.094 -18.391 1 78.94 441 THR A N 1
ATOM 3353 C CA . THR A 1 441 ? -8.312 -25.172 -19.562 1 78.94 441 THR A CA 1
ATOM 3354 C C . THR A 1 441 ? -8.555 -26.484 -20.328 1 78.94 441 THR A C 1
ATOM 3356 O O . THR A 1 441 ? -9.023 -27.469 -19.734 1 78.94 441 THR A O 1
ATOM 3359 N N . GLY A 1 442 ? -8.289 -26.516 -21.578 1 76.62 442 GLY A N 1
ATOM 3360 C CA . GLY A 1 442 ? -8.477 -27.703 -22.406 1 76.62 442 GLY A CA 1
ATOM 3361 C C . GLY A 1 442 ? -9.922 -27.922 -22.812 1 76.62 442 GLY A C 1
ATOM 3362 O O . GLY A 1 442 ? -10.32 -29.031 -23.156 1 76.62 442 GLY A O 1
ATOM 3363 N N . THR A 1 443 ? -10.727 -26.875 -22.75 1 81.62 443 THR A N 1
ATOM 3364 C CA . THR A 1 443 ? -12.148 -26.969 -23.062 1 81.62 443 THR A CA 1
ATOM 3365 C C . THR A 1 443 ? -12.492 -26.141 -24.297 1 81.62 443 THR A C 1
ATOM 3367 O O . THR A 1 443 ? -13.539 -25.484 -24.328 1 81.62 443 THR A O 1
ATOM 3370 N N . ASN A 1 444 ? -11.633 -26.141 -25.203 1 82.81 444 ASN A N 1
ATOM 3371 C CA . ASN A 1 444 ? -11.836 -25.297 -26.391 1 82.81 444 ASN A CA 1
ATOM 3372 C C . ASN A 1 444 ? -13.016 -25.781 -27.219 1 82.81 444 ASN A C 1
ATOM 3374 O O . ASN A 1 444 ? -13.617 -25 -27.969 1 82.81 444 ASN A O 1
ATOM 3378 N N . ASP A 1 445 ? -13.422 -27.062 -27.031 1 80.94 445 ASP A N 1
ATOM 3379 C CA . ASP A 1 445 ? -14.477 -27.594 -27.891 1 80.94 445 ASP A CA 1
ATOM 3380 C C . ASP A 1 445 ? -15.75 -27.859 -27.094 1 80.94 445 ASP A C 1
ATOM 3382 O O . ASP A 1 445 ? -16.656 -28.531 -27.562 1 80.94 445 ASP A O 1
ATOM 3386 N N . VAL A 1 446 ? -15.852 -27.312 -25.984 1 85.25 446 VAL A N 1
ATOM 3387 C CA . VAL A 1 446 ? -16.953 -27.641 -25.078 1 85.25 446 VAL A CA 1
ATOM 3388 C C . VAL A 1 446 ? -18.141 -26.719 -25.328 1 85.25 446 VAL A C 1
ATOM 3390 O O . VAL A 1 446 ? -19.297 -27.125 -25.203 1 85.25 446 VAL A O 1
ATOM 3393 N N . TYR A 1 447 ? -17.906 -25.484 -25.734 1 90.38 447 TYR A N 1
ATOM 3394 C CA . TYR A 1 447 ? -19 -24.531 -25.828 1 90.38 447 TYR A CA 1
ATOM 3395 C C . TYR A 1 447 ? -19.219 -24.094 -27.281 1 90.38 447 TYR A C 1
ATOM 3397 O O . TYR A 1 447 ? -18.25 -23.953 -28.047 1 90.38 447 TYR A O 1
ATOM 3405 N N . HIS A 1 448 ? -20.469 -23.891 -27.594 1 92.06 448 HIS A N 1
ATOM 3406 C CA . HIS A 1 448 ? -20.844 -23.359 -28.906 1 92.06 448 HIS A CA 1
ATOM 3407 C C . HIS A 1 448 ? -20.797 -21.828 -28.906 1 92.06 448 HIS A C 1
ATOM 3409 O O . HIS A 1 44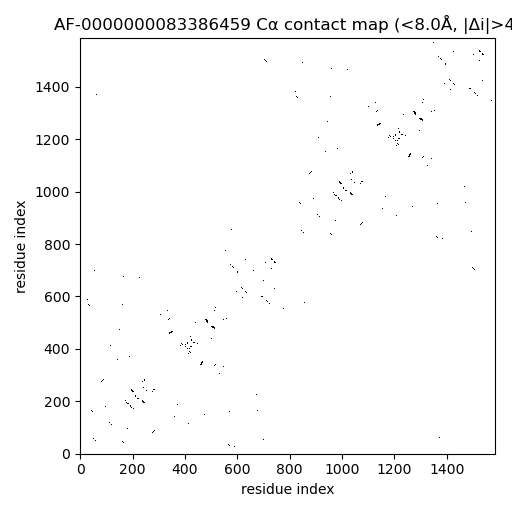8 ? -21.109 -21.188 -27.906 1 92.06 448 HIS A O 1
ATOM 3415 N N . THR A 1 449 ? -20.422 -21.219 -30.062 1 92.69 449 THR A N 1
ATOM 3416 C CA . THR A 1 449 ? -20.297 -19.781 -30.188 1 92.69 449 THR A CA 1
ATOM 3417 C C . THR A 1 449 ? -21.625 -19.078 -29.938 1 92.69 449 THR A C 1
ATOM 3419 O O . THR A 1 449 ? -21.688 -18.031 -29.281 1 92.69 449 THR A O 1
ATOM 3422 N N . GLY A 1 450 ? -22.734 -19.641 -30.453 1 93.88 450 GLY A N 1
ATOM 3423 C CA . GLY A 1 450 ? -24.047 -19.078 -30.219 1 93.88 450 GLY A CA 1
ATOM 3424 C C . GLY A 1 450 ? -24.453 -19.062 -28.75 1 93.88 450 GLY A C 1
ATOM 3425 O O . GLY A 1 450 ? -25.062 -18.109 -28.281 1 93.88 450 GLY A O 1
ATOM 3426 N N . SER A 1 451 ? -24.172 -20.141 -28.078 1 94 451 SER A N 1
ATOM 3427 C CA . SER A 1 451 ? -24.469 -20.219 -26.656 1 94 451 SER A CA 1
ATOM 3428 C C . SER A 1 451 ? -23.656 -19.219 -25.844 1 94 451 SER A C 1
ATOM 3430 O O . SER A 1 451 ? -24.156 -18.625 -24.891 1 94 451 SER A O 1
ATOM 3432 N N . MET A 1 452 ? -22.438 -19 -26.281 1 95.06 452 MET A N 1
ATOM 3433 C CA . MET A 1 452 ? -21.578 -18.062 -25.562 1 95.06 452 MET A CA 1
ATOM 3434 C C . MET A 1 452 ? -22.062 -16.625 -25.766 1 95.06 452 MET A C 1
ATOM 3436 O O . MET A 1 452 ? -21.984 -15.812 -24.844 1 95.06 452 MET A O 1
ATOM 3440 N N . ILE A 1 453 ? -22.5 -16.297 -26.891 1 96.62 453 ILE A N 1
ATOM 3441 C CA . ILE A 1 453 ? -23.047 -14.961 -27.156 1 96.62 453 ILE A CA 1
ATOM 3442 C C . ILE A 1 453 ? -24.297 -14.734 -26.312 1 96.62 453 ILE A C 1
ATOM 3444 O O . ILE A 1 453 ? -24.453 -13.672 -25.703 1 96.62 453 ILE A O 1
ATOM 3448 N N . THR A 1 454 ? -25.156 -15.742 -26.328 1 96.69 454 THR A N 1
ATOM 3449 C CA . THR A 1 454 ? -26.391 -15.641 -25.547 1 96.69 454 THR A CA 1
ATOM 3450 C C . THR A 1 454 ? -26.078 -15.484 -24.062 1 96.69 454 THR A C 1
ATOM 3452 O O . THR A 1 454 ? -26.688 -14.664 -23.375 1 96.69 454 THR A O 1
ATOM 3455 N N . PHE A 1 455 ? -25.156 -16.25 -23.609 1 97.06 455 PHE A N 1
ATOM 3456 C CA . PHE A 1 455 ? -24.781 -16.172 -22.203 1 97.06 455 PHE A CA 1
ATOM 3457 C C . PHE A 1 455 ? -24.172 -14.82 -21.875 1 97.06 455 PHE A C 1
ATOM 3459 O O . PHE A 1 455 ? -24.406 -14.266 -20.797 1 97.06 455 PHE A O 1
ATOM 3466 N N . PHE A 1 456 ? -23.359 -14.281 -22.75 1 97.75 456 PHE A N 1
ATOM 3467 C CA . PHE A 1 456 ? -22.719 -12.992 -22.562 1 97.75 456 PHE A CA 1
ATOM 3468 C C . PHE A 1 456 ? -23.75 -11.883 -22.453 1 97.75 456 PHE A C 1
ATOM 3470 O O . PHE A 1 456 ? -23.734 -11.078 -21.516 1 97.75 456 PHE A O 1
ATOM 3477 N N . VAL A 1 457 ? -24.656 -11.844 -23.312 1 97.38 457 VAL A N 1
ATOM 3478 C CA . VAL A 1 457 ? -25.672 -10.789 -23.344 1 97.38 457 VAL A CA 1
ATOM 3479 C C . VAL A 1 457 ? -26.594 -10.906 -22.125 1 97.38 457 VAL A C 1
ATOM 3481 O O . VAL A 1 457 ? -26.938 -9.898 -21.5 1 97.38 457 VAL A O 1
ATOM 3484 N N . ALA A 1 458 ? -26.938 -12.086 -21.812 1 97.31 458 ALA A N 1
ATOM 3485 C CA . ALA A 1 458 ? -27.812 -12.312 -20.672 1 97.31 458 ALA A CA 1
ATOM 3486 C C . ALA A 1 458 ? -27.109 -11.922 -19.359 1 97.31 458 ALA A C 1
ATOM 3488 O O . ALA A 1 458 ? -27.703 -11.25 -18.516 1 97.31 458 ALA A O 1
ATOM 3489 N N . SER A 1 459 ? -25.844 -12.391 -19.25 1 97 459 SER A N 1
ATOM 3490 C CA . SER A 1 459 ? -25.109 -12.078 -18.031 1 97 459 SER A CA 1
ATOM 3491 C C . SER A 1 459 ? -24.875 -10.578 -17.906 1 97 459 SER A C 1
ATOM 3493 O O . SER A 1 459 ? -24.938 -10.031 -16.797 1 97 459 SER A O 1
ATOM 3495 N N . TYR A 1 460 ? -24.594 -9.914 -18.969 1 97.88 460 TYR A N 1
ATOM 3496 C CA . TYR A 1 460 ? -24.391 -8.469 -18.984 1 97.88 460 TYR A CA 1
ATOM 3497 C C . TYR A 1 460 ? -25.672 -7.734 -18.562 1 97.88 460 TYR A C 1
ATOM 3499 O O . TYR A 1 460 ? -25.641 -6.875 -17.688 1 97.88 460 TYR A O 1
ATOM 3507 N N . ALA A 1 461 ? -26.766 -8.133 -19.078 1 97.31 461 ALA A N 1
ATOM 3508 C CA . ALA A 1 461 ? -28.047 -7.477 -18.797 1 97.31 461 ALA A CA 1
ATOM 3509 C C . ALA A 1 461 ? -28.531 -7.797 -17.391 1 97.31 461 ALA A C 1
ATOM 3511 O O . ALA A 1 461 ? -28.969 -6.902 -16.656 1 97.31 461 ALA A O 1
ATOM 3512 N N . LEU A 1 462 ? -28.469 -9.023 -17.047 1 97.19 462 LEU A N 1
ATOM 3513 C CA . LEU A 1 462 ? -28.938 -9.43 -15.734 1 97.19 462 LEU A CA 1
ATOM 3514 C C . LEU A 1 462 ? -28.031 -8.867 -14.641 1 97.19 462 LEU A C 1
ATOM 3516 O O . LEU A 1 462 ? -28.5 -8.578 -13.531 1 97.19 462 LEU A O 1
ATOM 3520 N N . GLY A 1 463 ? -26.734 -8.734 -15 1 96 463 GLY A N 1
ATOM 3521 C CA . GLY A 1 463 ? -25.844 -8.117 -14.031 1 96 463 GLY A CA 1
ATOM 3522 C C . GLY A 1 463 ? -26.219 -6.688 -13.695 1 96 463 GLY A C 1
ATOM 3523 O O . GLY A 1 463 ? -26.172 -6.285 -12.531 1 96 463 GLY A O 1
ATOM 3524 N N . VAL A 1 464 ? -26.625 -5.945 -14.609 1 96.25 464 VAL A N 1
ATOM 3525 C CA . VAL A 1 464 ? -27 -4.547 -14.438 1 96.25 464 VAL A CA 1
ATOM 3526 C C . VAL A 1 464 ? -28.344 -4.461 -13.719 1 96.25 464 VAL A C 1
ATOM 3528 O O . VAL A 1 464 ? -28.531 -3.621 -12.836 1 96.25 464 VAL A O 1
ATOM 3531 N N . LEU A 1 465 ? -29.203 -5.391 -13.945 1 95.75 465 LEU A N 1
ATOM 3532 C CA . LEU A 1 465 ? -30.578 -5.316 -13.438 1 95.75 465 LEU A CA 1
ATOM 3533 C C . LEU A 1 465 ? -30.656 -5.852 -12.008 1 95.75 465 LEU A C 1
ATOM 3535 O O . LEU A 1 465 ? -31.484 -5.406 -11.219 1 95.75 465 LEU A O 1
ATOM 3539 N N . SER A 1 466 ? -29.797 -6.727 -11.68 1 96.19 466 SER A N 1
ATOM 3540 C CA . SER A 1 466 ? -29.906 -7.418 -10.398 1 96.19 466 SER A CA 1
ATOM 3541 C C . SER A 1 466 ? -29.422 -6.535 -9.25 1 96.19 466 SER A C 1
ATOM 3543 O O . SER A 1 466 ? -29.922 -6.633 -8.133 1 96.19 466 SER A O 1
ATOM 3545 N N . TYR A 1 467 ? -28.5 -5.664 -9.453 1 92.56 467 TYR A N 1
ATOM 3546 C CA . TYR A 1 467 ? -27.844 -4.926 -8.383 1 92.56 467 TYR A CA 1
ATOM 3547 C C . TYR A 1 467 ? -28.797 -3.904 -7.762 1 92.56 467 TYR A C 1
ATOM 3549 O O . TYR A 1 467 ? -28.641 -3.533 -6.598 1 92.56 467 TYR A O 1
ATOM 3557 N N . GLY A 1 468 ? -29.844 -3.467 -8.367 1 89.81 468 GLY A N 1
ATOM 3558 C CA . GLY A 1 468 ? -30.734 -2.424 -7.871 1 89.81 468 GLY A CA 1
ATOM 3559 C C . GLY A 1 468 ? -31.766 -2.934 -6.879 1 89.81 468 GLY A C 1
ATOM 3560 O O . GLY A 1 468 ? -32.406 -2.146 -6.18 1 89.81 468 GLY A O 1
ATOM 3561 N N . VAL A 1 469 ? -31.844 -4.219 -6.766 1 94.5 469 VAL A N 1
ATOM 3562 C CA . VAL A 1 469 ? -32.812 -4.809 -5.844 1 94.5 469 VAL A CA 1
ATOM 3563 C C . VAL A 1 469 ? -32.344 -4.586 -4.402 1 94.5 469 VAL A C 1
ATOM 3565 O O . VAL A 1 469 ? -31.156 -4.613 -4.113 1 94.5 469 VAL A O 1
ATOM 3568 N N . VAL A 1 470 ? -33.344 -4.348 -3.514 1 95 470 VAL A N 1
ATOM 3569 C CA . VAL A 1 470 ? -33.031 -4.09 -2.111 1 95 470 VAL A CA 1
ATOM 3570 C C . VAL A 1 470 ? -32.688 -5.398 -1.406 1 95 470 VAL A C 1
ATOM 3572 O O . VAL A 1 470 ? -33.562 -6.012 -0.767 1 95 470 VAL A O 1
ATOM 3575 N N . ALA A 1 471 ? -31.516 -5.793 -1.483 1 96.62 471 ALA A N 1
ATOM 3576 C CA . ALA A 1 471 ? -30.938 -6.988 -0.875 1 96.62 471 ALA A CA 1
ATOM 3577 C C . ALA A 1 471 ? -29.406 -6.914 -0.849 1 96.62 471 ALA A C 1
ATOM 3579 O O . ALA A 1 471 ? -28.812 -6.148 -1.604 1 96.62 471 ALA A O 1
ATOM 3580 N N . PRO A 1 472 ? -28.797 -7.57 0.097 1 97 472 PRO A N 1
ATOM 3581 C CA . PRO A 1 472 ? -27.328 -7.648 0.04 1 97 472 PRO A CA 1
ATOM 3582 C C . PRO A 1 472 ? -26.828 -8.336 -1.225 1 97 472 PRO A C 1
ATOM 3584 O O . PRO A 1 472 ? -27.141 -9.508 -1.457 1 97 472 PRO A O 1
ATOM 3587 N N . SER A 1 473 ? -26.188 -7.59 -2.051 1 95.19 473 SER A N 1
ATOM 3588 C CA . SER A 1 473 ? -25.719 -8.109 -3.332 1 95.19 473 SER A CA 1
ATOM 3589 C C . SER A 1 473 ? -24.359 -7.543 -3.699 1 95.19 473 SER A C 1
ATOM 3591 O O . SER A 1 473 ? -24.062 -6.383 -3.402 1 95.19 473 SER A O 1
ATOM 3593 N N . GLY A 1 474 ? -23.5 -8.344 -4.242 1 95.38 474 GLY A N 1
ATOM 3594 C CA . GLY A 1 474 ? -22.172 -7.93 -4.676 1 95.38 474 GLY A CA 1
ATOM 3595 C C . GLY A 1 474 ? -22.016 -7.906 -6.184 1 95.38 474 GLY A C 1
ATOM 3596 O O . GLY A 1 474 ? -22.75 -8.609 -6.898 1 95.38 474 GLY A O 1
ATOM 3597 N N . LEU A 1 475 ? -21.016 -7.188 -6.641 1 95.81 475 LEU A N 1
ATOM 3598 C CA . LEU A 1 475 ? -20.844 -6.977 -8.078 1 95.81 475 LEU A CA 1
ATOM 3599 C C . LEU A 1 475 ? -19.656 -7.766 -8.602 1 95.81 475 LEU A C 1
ATOM 3601 O O . LEU A 1 475 ? -19.5 -7.93 -9.812 1 95.81 475 LEU A O 1
ATOM 3605 N N . PHE A 1 476 ? -18.812 -8.305 -7.809 1 94.62 476 PHE A N 1
ATOM 3606 C CA . PHE A 1 476 ? -17.562 -8.922 -8.242 1 94.62 476 PHE A CA 1
ATOM 3607 C C . PHE A 1 476 ? -17.844 -10.141 -9.117 1 94.62 476 PHE A C 1
ATOM 3609 O O . PHE A 1 476 ? -17.297 -10.266 -10.211 1 94.62 476 PHE A O 1
ATOM 3616 N N . VAL A 1 477 ? -18.703 -11.008 -8.641 1 94.31 477 VAL A N 1
ATOM 3617 C CA . VAL A 1 477 ? -18.922 -12.289 -9.305 1 94.31 477 VAL A CA 1
ATOM 3618 C C . VAL A 1 477 ? -19.594 -12.062 -10.656 1 94.31 477 VAL A C 1
ATOM 3620 O O . VAL A 1 477 ? -19.156 -12.594 -11.672 1 94.31 477 VAL A O 1
ATOM 3623 N N . PRO A 1 478 ? -20.609 -11.234 -10.727 1 96 478 PRO A N 1
ATOM 3624 C CA . PRO A 1 478 ? -21.203 -10.961 -12.039 1 96 478 PRO A CA 1
ATOM 3625 C C . PRO A 1 478 ? -20.203 -10.352 -13.023 1 96 478 PRO A C 1
ATOM 3627 O O . PRO A 1 478 ? -20.219 -10.68 -14.211 1 96 478 PRO A O 1
ATOM 3630 N N . ILE A 1 479 ? -19.344 -9.508 -12.547 1 97.69 479 ILE A N 1
ATOM 3631 C CA . ILE A 1 479 ? -18.359 -8.867 -13.406 1 97.69 479 ILE A CA 1
ATOM 3632 C C . ILE A 1 479 ? -17.344 -9.906 -13.883 1 97.69 479 ILE A C 1
ATOM 3634 O O . ILE A 1 479 ? -16.969 -9.922 -15.062 1 97.69 479 ILE A O 1
ATOM 3638 N N . ILE A 1 480 ? -16.953 -10.781 -13.016 1 96.56 480 ILE A N 1
ATOM 3639 C CA . ILE A 1 480 ? -16.016 -11.836 -13.375 1 96.56 480 ILE A CA 1
ATOM 3640 C C . ILE A 1 480 ? -16.656 -12.766 -14.398 1 96.56 480 ILE A C 1
ATOM 3642 O O . ILE A 1 480 ? -16.016 -13.125 -15.398 1 96.56 480 ILE A O 1
ATOM 3646 N N . LEU A 1 481 ? -17.906 -13.086 -14.164 1 96.38 481 LEU A N 1
ATOM 3647 C CA . LEU A 1 481 ? -18.625 -14.008 -15.039 1 96.38 481 LEU A CA 1
ATOM 3648 C C . LEU A 1 481 ? -18.797 -13.406 -16.438 1 96.38 481 LEU A C 1
ATOM 3650 O O . LEU A 1 481 ? -18.531 -14.07 -17.438 1 96.38 481 LEU A O 1
ATOM 3654 N N . THR A 1 482 ? -19.219 -12.211 -16.469 1 97.75 482 THR A N 1
ATOM 3655 C CA . THR A 1 482 ? -19.391 -11.531 -17.75 1 97.75 482 THR A CA 1
ATOM 3656 C C . THR A 1 482 ? -18.047 -11.375 -18.469 1 97.75 482 THR A C 1
ATOM 3658 O O . THR A 1 482 ? -17.969 -11.586 -19.672 1 97.75 482 THR A O 1
ATOM 3661 N N . GLY A 1 483 ? -17.047 -11.039 -17.719 1 97.88 483 GLY A N 1
ATOM 3662 C CA . GLY A 1 483 ? -15.719 -10.922 -18.297 1 97.88 483 GLY A CA 1
ATOM 3663 C C . GLY A 1 483 ? -15.188 -12.242 -18.828 1 97.88 483 GLY A C 1
ATOM 3664 O O . GLY A 1 483 ? -14.57 -12.273 -19.906 1 97.88 483 GLY A O 1
ATOM 3665 N N . ALA A 1 484 ? -15.438 -13.266 -18.125 1 96.88 484 ALA A N 1
ATOM 3666 C CA . ALA A 1 484 ? -14.977 -14.586 -18.547 1 96.88 484 ALA A CA 1
ATOM 3667 C C . ALA A 1 484 ? -15.656 -15.008 -19.844 1 96.88 484 ALA A C 1
ATOM 3669 O O . ALA A 1 484 ? -15.016 -15.586 -20.719 1 96.88 484 ALA A O 1
ATOM 3670 N N . THR A 1 485 ? -16.922 -14.703 -19.969 1 96.88 485 THR A N 1
ATOM 3671 C CA . THR A 1 485 ? -17.688 -15.094 -21.141 1 96.88 485 THR A CA 1
ATOM 3672 C C . THR A 1 485 ? -17.219 -14.328 -22.375 1 96.88 485 THR A C 1
ATOM 3674 O O . THR A 1 485 ? -17.016 -14.914 -23.438 1 96.88 485 THR A O 1
ATOM 3677 N N . TYR A 1 486 ? -17.031 -13.117 -22.156 1 96 486 TYR A N 1
ATOM 3678 C CA . TYR A 1 486 ? -16.609 -12.359 -23.328 1 96 486 TYR A CA 1
ATOM 3679 C C . TYR A 1 486 ? -15.172 -12.711 -23.719 1 96 486 TYR A C 1
ATOM 3681 O O . TYR A 1 486 ? -14.828 -12.75 -24.891 1 96 486 TYR A O 1
ATOM 3689 N N . GLY A 1 487 ? -14.289 -12.906 -22.719 1 95.19 487 GLY A N 1
ATOM 3690 C CA . GLY A 1 487 ? -12.945 -13.367 -23.016 1 95.19 487 GLY A CA 1
ATOM 3691 C C . GLY A 1 487 ? -12.922 -14.641 -23.844 1 95.19 487 GLY A C 1
ATOM 3692 O O . GLY A 1 487 ? -12.227 -14.727 -24.859 1 95.19 487 GLY A O 1
ATOM 3693 N N . ARG A 1 488 ? -13.703 -15.633 -23.453 1 94.06 488 ARG A N 1
ATOM 3694 C CA . ARG A 1 488 ? -13.797 -16.891 -24.188 1 94.06 488 ARG A CA 1
ATOM 3695 C C . ARG A 1 488 ? -14.359 -16.656 -25.594 1 94.06 488 ARG A C 1
ATOM 3697 O O . ARG A 1 488 ? -13.938 -17.297 -26.547 1 94.06 488 ARG A O 1
ATOM 3704 N N . LEU A 1 489 ? -15.328 -15.805 -25.672 1 94.62 489 LEU A N 1
ATOM 3705 C CA . LEU A 1 489 ? -15.938 -15.492 -26.969 1 94.62 489 LEU A CA 1
ATOM 3706 C C . LEU A 1 489 ? -14.906 -14.922 -27.922 1 94.62 489 LEU A C 1
ATOM 3708 O O . LEU A 1 489 ? -14.875 -15.289 -29.109 1 94.62 489 LEU A O 1
ATOM 3712 N N . VAL A 1 490 ? -14.086 -14.039 -27.438 1 92.81 490 VAL A N 1
ATOM 3713 C CA . VAL A 1 490 ? -13.039 -13.445 -28.266 1 92.81 490 VAL A CA 1
ATOM 3714 C C . VAL A 1 490 ? -12.062 -14.531 -28.703 1 92.81 490 VAL A C 1
ATOM 3716 O O . VAL A 1 490 ? -11.633 -14.547 -29.859 1 92.81 490 VAL A O 1
ATOM 3719 N N . ALA A 1 491 ? -11.727 -15.406 -27.797 1 91 491 ALA A N 1
ATOM 3720 C CA . ALA A 1 491 ? -10.82 -16.5 -28.125 1 91 491 ALA A CA 1
ATOM 3721 C C . ALA A 1 491 ? -11.438 -17.406 -29.188 1 91 491 ALA A C 1
ATOM 3723 O O . ALA A 1 491 ? -10.742 -17.875 -30.094 1 91 491 ALA A O 1
ATOM 3724 N N . MET A 1 492 ? -12.695 -17.672 -29.125 1 91.19 492 MET A N 1
ATOM 3725 C CA . MET A 1 492 ? -13.398 -18.547 -30.062 1 91.19 492 MET A CA 1
ATOM 3726 C C . MET A 1 492 ? -13.477 -17.906 -31.453 1 91.19 492 MET A C 1
ATOM 3728 O O . MET A 1 492 ? -13.344 -18.578 -32.469 1 91.19 492 MET A O 1
ATOM 3732 N N . LEU A 1 493 ? -13.617 -16.656 -31.422 1 89.12 493 LEU A N 1
ATOM 3733 C CA . LEU A 1 493 ? -13.75 -15.953 -32.688 1 89.12 493 LEU A CA 1
ATOM 3734 C C . LEU A 1 493 ? -12.398 -15.828 -33.375 1 89.12 493 LEU A C 1
ATOM 3736 O O . LEU A 1 493 ? -12.336 -15.781 -34.625 1 89.12 493 LEU A O 1
ATOM 3740 N N . LEU A 1 494 ? -11.367 -15.883 -32.562 1 84.44 494 LEU A N 1
ATOM 3741 C CA . LEU A 1 494 ? -10.039 -15.734 -33.125 1 84.44 494 LEU A CA 1
ATOM 3742 C C . LEU A 1 494 ? -9.359 -17.094 -33.281 1 84.44 494 LEU A C 1
ATOM 3744 O O . LEU A 1 494 ? -8.156 -17.172 -33.531 1 84.44 494 LEU A O 1
ATOM 3748 N N . ASP A 1 495 ? -9.836 -18.172 -32.75 1 72.31 495 ASP A N 1
ATOM 3749 C CA . ASP A 1 495 ? -9.305 -19.531 -32.688 1 72.31 495 ASP A CA 1
ATOM 3750 C C . ASP A 1 495 ? -8.453 -19.859 -33.906 1 72.31 495 ASP A C 1
ATOM 3752 O O . ASP A 1 495 ? -7.41 -20.5 -33.781 1 72.31 495 ASP A O 1
ATOM 3756 N N . GLY A 1 496 ? -8.711 -19.531 -35.031 1 61.16 496 GLY A N 1
ATOM 3757 C CA . GLY A 1 496 ? -7.895 -19.875 -36.188 1 61.16 496 GLY A CA 1
ATOM 3758 C C . GLY A 1 496 ? -6.543 -19.188 -36.188 1 61.16 496 GLY A C 1
ATOM 3759 O O . GLY A 1 496 ? -5.57 -19.719 -36.75 1 61.16 496 GLY A O 1
ATOM 3760 N N . HIS A 1 497 ? -6.367 -18.234 -35.406 1 63.47 497 HIS A N 1
ATOM 3761 C CA . HIS A 1 497 ? -5.164 -17.406 -35.5 1 63.47 497 HIS A CA 1
ATOM 3762 C C . HIS A 1 497 ? -4.391 -17.422 -34.188 1 63.47 497 HIS A C 1
ATOM 3764 O O . HIS A 1 497 ? -3.209 -17.078 -34.156 1 63.47 497 HIS A O 1
ATOM 3770 N N . SER A 1 498 ? -5.156 -17.828 -33.094 1 66.12 498 SER A N 1
ATOM 3771 C CA . SER A 1 498 ? -4.465 -17.734 -31.812 1 66.12 498 SER A CA 1
ATOM 3772 C C . SER A 1 498 ? -4.422 -19.094 -31.125 1 66.12 498 SER A C 1
ATOM 3774 O O . SER A 1 498 ? -5.348 -19.891 -31.25 1 66.12 498 SER A O 1
ATOM 3776 N N . GLY A 1 499 ? -3.348 -19.688 -30.953 1 68.5 499 GLY A N 1
ATOM 3777 C CA . GLY A 1 499 ? -3.154 -20.953 -30.25 1 68.5 499 GLY A CA 1
ATOM 3778 C C . GLY A 1 499 ? -3.346 -20.828 -28.75 1 68.5 499 GLY A C 1
ATOM 3779 O O . GLY A 1 499 ? -2.885 -21.688 -28 1 68.5 499 GLY A O 1
ATOM 3780 N N . LEU A 1 500 ? -4.117 -19.812 -28.375 1 77.81 500 LEU A N 1
ATOM 3781 C CA . LEU A 1 500 ? -4.273 -19.656 -26.938 1 77.81 500 LEU A CA 1
ATOM 3782 C C . LEU A 1 500 ? -5.465 -20.469 -26.422 1 77.81 500 LEU A C 1
ATOM 3784 O O . LEU A 1 500 ? -6.477 -20.594 -27.125 1 77.81 500 LEU A O 1
ATOM 3788 N N . ASP A 1 501 ? -5.316 -20.969 -25.25 1 84.69 501 ASP A N 1
ATOM 3789 C CA . ASP A 1 501 ? -6.387 -21.703 -24.578 1 84.69 501 ASP A CA 1
ATOM 3790 C C . ASP A 1 501 ? -7.555 -20.781 -24.234 1 84.69 501 ASP A C 1
ATOM 3792 O O . ASP A 1 501 ? -7.352 -19.641 -23.797 1 84.69 501 ASP A O 1
ATOM 3796 N N . HIS A 1 502 ? -8.781 -21.25 -24.5 1 89.62 502 HIS A N 1
ATOM 3797 C CA . HIS A 1 502 ? -9.977 -20.453 -24.25 1 89.62 502 HIS A CA 1
ATOM 3798 C C . HIS A 1 502 ? -10.141 -20.141 -22.766 1 89.62 502 HIS A C 1
ATOM 3800 O O . HIS A 1 502 ? -10.641 -19.078 -22.406 1 89.62 502 HIS A O 1
ATOM 3806 N N . GLY A 1 503 ? -9.789 -21.078 -21.906 1 88.31 503 GLY A N 1
ATOM 3807 C CA . GLY A 1 503 ? -9.867 -20.844 -20.469 1 88.31 503 GLY A CA 1
ATOM 3808 C C . GLY A 1 503 ? -8.938 -19.734 -20 1 88.31 503 GLY A C 1
ATOM 3809 O O . GLY A 1 503 ? -9.312 -18.922 -19.141 1 88.31 503 GLY A O 1
ATOM 3810 N N . LEU A 1 504 ? -7.781 -19.719 -20.594 1 87.62 504 LEU A N 1
ATOM 3811 C CA . LEU A 1 504 ? -6.816 -18.672 -20.234 1 87.62 504 LEU A CA 1
ATOM 3812 C C . LEU A 1 504 ? -7.297 -17.297 -20.688 1 87.62 504 LEU A C 1
ATOM 3814 O O . LEU A 1 504 ? -7.148 -16.328 -19.953 1 87.62 504 LEU A O 1
ATOM 3818 N N . VAL A 1 505 ? -7.848 -17.266 -21.812 1 91.94 505 VAL A N 1
ATOM 3819 C CA . VAL A 1 505 ? -8.32 -15.992 -22.344 1 91.94 505 VAL A CA 1
ATOM 3820 C C . VAL A 1 505 ? -9.555 -15.539 -21.562 1 91.94 505 VAL A C 1
ATOM 3822 O O . VAL A 1 505 ? -9.812 -14.336 -21.438 1 91.94 505 VAL A O 1
ATOM 3825 N N . ALA A 1 506 ? -10.297 -16.516 -21.031 1 94.56 506 ALA A N 1
ATOM 3826 C CA . ALA A 1 506 ? -11.43 -16.188 -20.156 1 94.56 506 ALA A CA 1
ATOM 3827 C C . ALA A 1 506 ? -10.961 -15.43 -18.922 1 94.56 506 ALA A C 1
ATOM 3829 O O . ALA A 1 506 ? -11.625 -14.5 -18.469 1 94.56 506 ALA A O 1
ATOM 3830 N N . ILE A 1 507 ? -9.844 -15.859 -18.406 1 94.19 507 ILE A N 1
ATOM 3831 C CA . ILE A 1 507 ? -9.289 -15.203 -17.219 1 94.19 507 ILE A CA 1
ATOM 3832 C C . ILE A 1 507 ? -8.883 -13.766 -17.578 1 94.19 507 ILE A C 1
ATOM 3834 O O . ILE A 1 507 ? -9.148 -12.836 -16.812 1 94.19 507 ILE A O 1
ATOM 3838 N N . LEU A 1 508 ? -8.312 -13.578 -18.719 1 94.81 508 LEU A N 1
ATOM 3839 C CA . LEU A 1 508 ? -7.918 -12.25 -19.172 1 94.81 508 LEU A CA 1
ATOM 3840 C C . LEU A 1 508 ? -9.141 -11.367 -19.406 1 94.81 508 LEU A C 1
ATOM 3842 O O . LEU A 1 508 ? -9.109 -10.164 -19.141 1 94.81 508 LEU A O 1
ATOM 3846 N N . GLY A 1 509 ? -10.148 -12.023 -19.891 1 97.25 509 GLY A N 1
ATOM 3847 C CA . GLY A 1 509 ? -11.398 -11.297 -20.047 1 97.25 509 GLY A CA 1
ATOM 3848 C C . GLY A 1 509 ? -11.969 -10.805 -18.734 1 97.25 509 GLY A C 1
ATOM 3849 O O . GLY A 1 509 ? -12.43 -9.664 -18.641 1 97.25 509 GLY A O 1
ATOM 3850 N N . SER A 1 510 ? -11.961 -11.625 -17.734 1 97.12 510 SER A N 1
ATOM 3851 C CA . SER A 1 510 ? -12.422 -11.219 -16.406 1 97.12 510 SER A CA 1
ATOM 3852 C C . SER A 1 510 ? -11.578 -10.07 -15.859 1 97.12 510 SER A C 1
ATOM 3854 O O . SER A 1 510 ? -12.117 -9.109 -15.32 1 97.12 510 SER A O 1
ATOM 3856 N N . ALA A 1 511 ? -10.289 -10.242 -16.016 1 96.94 511 ALA A N 1
ATOM 3857 C CA . ALA A 1 511 ? -9.383 -9.211 -15.523 1 96.94 511 ALA A CA 1
ATOM 3858 C C . ALA A 1 511 ? -9.648 -7.871 -16.203 1 96.94 511 ALA A C 1
ATOM 3860 O O . ALA A 1 511 ? -9.711 -6.832 -15.547 1 96.94 511 ALA A O 1
ATOM 3861 N N . SER A 1 512 ? -9.844 -7.898 -17.484 1 97.44 512 SER A N 1
ATOM 3862 C CA . SER A 1 512 ? -10.062 -6.668 -18.234 1 97.44 512 SER A CA 1
ATOM 3863 C C . SER A 1 512 ? -11.398 -6.027 -17.859 1 97.44 512 SER A C 1
ATOM 3865 O O . SER A 1 512 ? -11.492 -4.809 -17.734 1 97.44 512 SER A O 1
ATOM 3867 N N . PHE A 1 513 ? -12.398 -6.828 -17.719 1 98.19 513 PHE A N 1
ATOM 3868 C CA . PHE A 1 513 ? -13.711 -6.297 -17.375 1 98.19 513 PHE A CA 1
ATOM 3869 C C . PHE A 1 513 ? -13.719 -5.746 -15.953 1 98.19 513 PHE A C 1
ATOM 3871 O O . PHE A 1 513 ? -14.359 -4.73 -15.68 1 98.19 513 PHE A O 1
ATOM 3878 N N . LEU A 1 514 ? -13.047 -6.391 -15.094 1 97.44 514 LEU A N 1
ATOM 3879 C CA . LEU A 1 514 ? -12.891 -5.887 -13.734 1 97.44 514 LEU A CA 1
ATOM 3880 C C . LEU A 1 514 ? -12.141 -4.555 -13.727 1 97.44 514 LEU A C 1
ATOM 3882 O O . LEU A 1 514 ? -12.547 -3.617 -13.039 1 97.44 514 LEU A O 1
ATOM 3886 N N . GLY A 1 515 ? -11.047 -4.527 -14.484 1 95.81 515 GLY A N 1
ATOM 3887 C CA . GLY A 1 515 ? -10.305 -3.283 -14.594 1 95.81 515 GLY A CA 1
ATOM 3888 C C . GLY A 1 515 ? -11.133 -2.148 -15.172 1 95.81 515 GLY A C 1
ATOM 3889 O O . GLY A 1 515 ? -11 -1 -14.742 1 95.81 515 GLY A O 1
ATOM 3890 N N . GLY A 1 516 ? -11.984 -2.447 -16.078 1 96.5 516 GLY A N 1
ATOM 3891 C CA . GLY A 1 516 ? -12.812 -1.439 -16.719 1 96.5 516 GLY A CA 1
ATOM 3892 C C . GLY A 1 516 ? -13.953 -0.959 -15.844 1 96.5 516 GLY A C 1
ATOM 3893 O O . GLY A 1 516 ? -14.414 0.178 -15.977 1 96.5 516 GLY A O 1
ATOM 3894 N N . THR A 1 517 ? -14.359 -1.754 -14.938 1 97.19 517 THR A N 1
ATOM 3895 C CA . THR A 1 517 ? -15.516 -1.411 -14.117 1 97.19 517 THR A CA 1
ATOM 3896 C C . THR A 1 517 ? -15.078 -0.864 -12.766 1 97.19 517 THR A C 1
ATOM 3898 O O . THR A 1 517 ? -15.523 0.205 -12.344 1 97.19 517 THR A O 1
ATOM 3901 N N . LEU A 1 518 ? -14.172 -1.592 -12.117 1 95.81 518 LEU A N 1
ATOM 3902 C CA . LEU A 1 518 ? -13.773 -1.237 -10.766 1 95.81 518 LEU A CA 1
ATOM 3903 C C . LEU A 1 518 ? -12.609 -0.247 -10.781 1 95.81 518 LEU A C 1
ATOM 3905 O O . LEU A 1 518 ? -12.359 0.436 -9.789 1 95.81 518 LEU A O 1
ATOM 3909 N N . ARG A 1 519 ? -11.828 -0.144 -11.789 1 94.38 519 ARG A N 1
ATOM 3910 C CA . ARG A 1 519 ? -10.695 0.759 -11.961 1 94.38 519 ARG A CA 1
ATOM 3911 C C . ARG A 1 519 ? -9.617 0.503 -10.914 1 94.38 519 ARG A C 1
ATOM 3913 O O . ARG A 1 519 ? -9.055 1.445 -10.352 1 94.38 519 ARG A O 1
ATOM 3920 N N . MET A 1 520 ? -9.508 -0.702 -10.453 1 91.38 520 MET A N 1
ATOM 3921 C CA . MET A 1 520 ? -8.422 -1.128 -9.57 1 91.38 520 MET A CA 1
ATOM 3922 C C . MET A 1 520 ? -7.375 -1.925 -10.344 1 91.38 520 MET A C 1
ATOM 3924 O O . MET A 1 520 ? -7.684 -2.531 -11.367 1 91.38 520 MET A O 1
ATOM 3928 N N . THR A 1 521 ? -6.152 -1.931 -9.805 1 91.12 521 THR A N 1
ATOM 3929 C CA . THR A 1 521 ? -5.086 -2.543 -10.594 1 91.12 521 THR A CA 1
ATOM 3930 C C . THR A 1 521 ? -4.391 -3.641 -9.789 1 91.12 521 THR A C 1
ATOM 3932 O O . THR A 1 521 ? -4.758 -4.812 -9.891 1 91.12 521 THR A O 1
ATOM 3935 N N . VAL A 1 522 ? -3.547 -3.23 -8.758 1 91.94 522 VAL A N 1
ATOM 3936 C CA . VAL A 1 522 ? -2.691 -4.176 -8.047 1 91.94 522 VAL A CA 1
ATOM 3937 C C . VAL A 1 522 ? -3.553 -5.168 -7.27 1 91.94 522 VAL A C 1
ATOM 3939 O O . VAL A 1 522 ? -3.281 -6.371 -7.273 1 91.94 522 VAL A O 1
ATOM 3942 N N . SER A 1 523 ? -4.566 -4.727 -6.652 1 93.69 523 SER A N 1
ATOM 3943 C CA . SER A 1 523 ? -5.418 -5.598 -5.852 1 93.69 523 SER A CA 1
ATOM 3944 C C . SER A 1 523 ? -6.141 -6.621 -6.723 1 93.69 523 SER A C 1
ATOM 3946 O O . SER A 1 523 ? -6.148 -7.812 -6.414 1 93.69 523 SER A O 1
ATOM 3948 N N . VAL A 1 524 ? -6.727 -6.188 -7.844 1 95.25 524 VAL A N 1
ATOM 3949 C CA . VAL A 1 524 ? -7.449 -7.094 -8.734 1 95.25 524 VAL A CA 1
ATOM 3950 C C . VAL A 1 524 ? -6.473 -8.086 -9.359 1 95.25 524 VAL A C 1
ATOM 3952 O O . VAL A 1 524 ? -6.801 -9.266 -9.523 1 95.25 524 VAL A O 1
ATOM 3955 N N . CYS A 1 525 ? -5.301 -7.609 -9.688 1 94.75 525 CYS A N 1
ATOM 3956 C CA . CYS A 1 525 ? -4.277 -8.484 -10.25 1 94.75 525 CYS A CA 1
ATOM 3957 C C . CYS A 1 525 ? -3.951 -9.625 -9.305 1 94.75 525 CYS A C 1
ATOM 3959 O O . CYS A 1 525 ? -3.996 -10.797 -9.695 1 94.75 525 CYS A O 1
ATOM 3961 N N . VAL A 1 526 ? -3.727 -9.289 -8.062 1 93.75 526 VAL A N 1
ATOM 3962 C CA . VAL A 1 526 ? -3.326 -10.297 -7.082 1 93.75 526 VAL A CA 1
ATOM 3963 C C . VAL A 1 526 ? -4.516 -11.195 -6.746 1 93.75 526 VAL A C 1
ATOM 3965 O O . VAL A 1 526 ? -4.355 -12.406 -6.566 1 93.75 526 VAL A O 1
ATOM 3968 N N . ILE A 1 527 ? -5.68 -10.664 -6.703 1 93.88 527 ILE A N 1
ATOM 3969 C CA . ILE A 1 527 ? -6.871 -11.461 -6.414 1 93.88 527 ILE A CA 1
ATOM 3970 C C . ILE A 1 527 ? -7.074 -12.5 -7.512 1 93.88 527 ILE A C 1
ATOM 3972 O O . ILE A 1 527 ? -7.297 -13.68 -7.223 1 93.88 527 ILE A O 1
ATOM 3976 N N . ILE A 1 528 ? -6.977 -12.078 -8.758 1 93.5 528 ILE A N 1
ATOM 3977 C CA . ILE A 1 528 ? -7.188 -13 -9.875 1 93.5 528 ILE A CA 1
ATOM 3978 C C . ILE A 1 528 ? -6.117 -14.086 -9.859 1 93.5 528 ILE A C 1
ATOM 3980 O O . ILE A 1 528 ? -6.41 -15.258 -10.109 1 93.5 528 ILE A O 1
ATOM 3984 N N . LEU A 1 529 ? -4.902 -13.719 -9.547 1 91 529 LEU A N 1
ATOM 3985 C CA . LEU A 1 529 ? -3.822 -14.695 -9.508 1 91 529 LEU A CA 1
ATOM 3986 C C . LEU A 1 529 ? -4.02 -15.68 -8.359 1 91 529 LEU A C 1
ATOM 3988 O O . LEU A 1 529 ? -3.766 -16.875 -8.516 1 91 529 LEU A O 1
ATOM 3992 N N . GLU A 1 530 ? -4.418 -15.164 -7.223 1 89.69 530 GLU A N 1
ATOM 3993 C CA . GLU A 1 530 ? -4.668 -16.047 -6.082 1 89.69 530 GLU A CA 1
ATOM 3994 C C . GLU A 1 530 ? -5.859 -16.953 -6.344 1 89.69 530 GLU A C 1
ATOM 3996 O O . GLU A 1 530 ? -5.852 -18.125 -5.945 1 89.69 530 GLU A O 1
ATOM 4001 N N . LEU A 1 531 ? -6.805 -16.422 -7.07 1 87.12 531 LEU A N 1
ATOM 4002 C CA . LEU A 1 531 ? -8.008 -17.188 -7.375 1 87.12 531 LEU A CA 1
ATOM 4003 C C . LEU A 1 531 ? -7.695 -18.312 -8.367 1 87.12 531 LEU A C 1
ATOM 4005 O O . LEU A 1 531 ? -8.281 -19.391 -8.289 1 87.12 531 LEU A O 1
ATOM 4009 N N . THR A 1 532 ? -6.852 -18.031 -9.281 1 86.12 532 THR A N 1
ATOM 4010 C CA . THR A 1 532 ? -6.578 -18.984 -10.352 1 86.12 532 THR A CA 1
ATOM 4011 C C . THR A 1 532 ? -5.336 -19.812 -10.039 1 86.12 532 THR A C 1
ATOM 4013 O O . THR A 1 532 ? -5.07 -20.828 -10.703 1 86.12 532 THR A O 1
ATOM 4016 N N . ASN A 1 533 ? -4.594 -19.422 -9.016 1 82.38 533 ASN A N 1
ATOM 4017 C CA . ASN A 1 533 ? -3.35 -20.078 -8.641 1 82.38 533 ASN A CA 1
ATOM 4018 C C . ASN A 1 533 ? -2.4 -20.203 -9.828 1 82.38 533 ASN A C 1
ATOM 4020 O O . ASN A 1 533 ? -1.894 -21.297 -10.109 1 82.38 533 ASN A O 1
ATOM 4024 N N . ASN A 1 534 ? -2.318 -19.109 -10.617 1 81.19 534 ASN A N 1
ATOM 4025 C CA . ASN A 1 534 ? -1.47 -19.109 -11.805 1 81.19 534 ASN A CA 1
ATOM 4026 C C . ASN A 1 534 ? -0.644 -17.828 -11.898 1 81.19 534 ASN A C 1
ATOM 4028 O O . ASN A 1 534 ? -1.107 -16.828 -12.445 1 81.19 534 ASN A O 1
ATOM 4032 N N . LEU A 1 535 ? 0.569 -17.969 -11.531 1 82.62 535 LEU A N 1
ATOM 4033 C CA . LEU A 1 535 ? 1.436 -16.797 -11.516 1 82.62 535 LEU A CA 1
ATOM 4034 C C . LEU A 1 535 ? 2.035 -16.547 -12.898 1 82.62 535 LEU A C 1
ATOM 4036 O O . LEU A 1 535 ? 2.549 -15.461 -13.164 1 82.62 535 LEU A O 1
ATOM 4040 N N . LEU A 1 536 ? 1.961 -17.531 -13.789 1 76.75 536 LEU A N 1
ATOM 4041 C CA . LEU A 1 536 ? 2.529 -17.375 -15.117 1 76.75 536 LEU A CA 1
ATOM 4042 C C . LEU A 1 536 ? 1.734 -16.359 -15.938 1 76.75 536 LEU A C 1
ATOM 4044 O O . LEU A 1 536 ? 2.252 -15.797 -16.906 1 76.75 536 LEU A O 1
ATOM 4048 N N . LEU A 1 537 ? 0.513 -16.156 -15.484 1 82.56 537 LEU A N 1
ATOM 4049 C CA . LEU A 1 537 ? -0.346 -15.219 -16.203 1 82.56 537 LEU A CA 1
ATOM 4050 C C . LEU A 1 537 ? -0.096 -13.789 -15.734 1 82.56 537 LEU A C 1
ATOM 4052 O O . LEU A 1 537 ? -0.662 -12.844 -16.297 1 82.56 537 LEU A O 1
ATOM 4056 N N . LEU A 1 538 ? 0.757 -13.625 -14.844 1 87.44 538 LEU A N 1
ATOM 4057 C CA . LEU A 1 538 ? 0.931 -12.344 -14.164 1 87.44 538 LEU A CA 1
ATOM 4058 C C . LEU A 1 538 ? 1.226 -11.234 -15.164 1 87.44 538 LEU A C 1
ATOM 4060 O O . LEU A 1 538 ? 0.544 -10.203 -15.18 1 87.44 538 LEU A O 1
ATOM 4064 N N . PRO A 1 539 ? 2.146 -11.406 -16.125 1 83.38 539 PRO A N 1
ATOM 4065 C CA . PRO A 1 539 ? 2.436 -10.305 -17.047 1 83.38 539 PRO A CA 1
ATOM 4066 C C . PRO A 1 539 ? 1.259 -9.977 -17.969 1 83.38 539 PRO A C 1
ATOM 4068 O O . PRO A 1 539 ? 1.019 -8.805 -18.281 1 83.38 539 PRO A O 1
ATOM 4071 N N . LEU A 1 540 ? 0.549 -11 -18.359 1 87.81 540 LEU A N 1
ATOM 4072 C CA . LEU A 1 540 ? -0.593 -10.781 -19.25 1 87.81 540 LEU A CA 1
ATOM 4073 C C . LEU A 1 540 ? -1.729 -10.086 -18.5 1 87.81 540 LEU A C 1
ATOM 4075 O O . LEU A 1 540 ? -2.369 -9.18 -19.047 1 87.81 540 LEU A O 1
ATOM 4079 N N . VAL A 1 541 ? -1.934 -10.555 -17.297 1 92.69 541 VAL A N 1
ATOM 4080 C CA . VAL A 1 541 ? -2.988 -9.961 -16.484 1 92.69 541 VAL A CA 1
ATOM 4081 C C . VAL A 1 541 ? -2.656 -8.492 -16.203 1 92.69 541 VAL A C 1
ATOM 4083 O O . VAL A 1 541 ? -3.535 -7.633 -16.25 1 92.69 541 VAL A O 1
ATOM 4086 N N . MET A 1 542 ? -1.37 -8.195 -15.922 1 93.38 542 MET A N 1
ATOM 4087 C CA . MET A 1 542 ? -0.95 -6.82 -15.672 1 93.38 542 MET A CA 1
ATOM 4088 C C . MET A 1 542 ? -1.186 -5.949 -16.906 1 93.38 542 MET A C 1
ATOM 4090 O O . MET A 1 542 ? -1.685 -4.828 -16.781 1 93.38 542 MET A O 1
ATOM 4094 N N . LEU A 1 543 ? -0.888 -6.488 -18.047 1 89.19 543 LEU A N 1
ATOM 4095 C CA . LEU A 1 543 ? -1.014 -5.727 -19.281 1 89.19 543 LEU A CA 1
ATOM 4096 C C . LEU A 1 543 ? -2.475 -5.406 -19.578 1 89.19 543 LEU A C 1
ATOM 4098 O O . LEU A 1 543 ? -2.811 -4.27 -19.922 1 89.19 543 LEU A O 1
ATOM 4102 N N . VAL A 1 544 ? -3.293 -6.387 -19.453 1 93.94 544 VAL A N 1
ATOM 4103 C CA . VAL A 1 544 ? -4.707 -6.191 -19.766 1 93.94 544 VAL A CA 1
ATOM 4104 C C . VAL A 1 544 ? -5.316 -5.188 -18.797 1 93.94 544 VAL A C 1
ATOM 4106 O O . VAL A 1 544 ? -6.125 -4.344 -19.188 1 93.94 544 VAL A O 1
ATOM 4109 N N . LEU A 1 545 ? -4.965 -5.266 -17.547 1 95.5 545 LEU A N 1
ATOM 4110 C CA . LEU A 1 545 ? -5.504 -4.363 -16.531 1 95.5 545 LEU A CA 1
ATOM 4111 C C . LEU A 1 545 ? -5.055 -2.928 -16.797 1 95.5 545 LEU A C 1
ATOM 4113 O O . LEU A 1 545 ? -5.836 -1.989 -16.641 1 95.5 545 LEU A O 1
ATOM 4117 N N . LEU A 1 546 ? -3.834 -2.791 -17.203 1 91.94 546 LEU A N 1
ATOM 4118 C CA . LEU A 1 546 ? -3.289 -1.466 -17.484 1 91.94 546 LEU A CA 1
ATOM 4119 C C . LEU A 1 546 ? -4.008 -0.813 -18.656 1 91.94 546 LEU A C 1
ATOM 4121 O O . LEU A 1 546 ? -4.371 0.364 -18.594 1 91.94 546 LEU A O 1
ATOM 4125 N N . ILE A 1 547 ? -4.227 -1.584 -19.641 1 93.31 547 ILE A N 1
ATOM 4126 C CA . ILE A 1 547 ? -4.902 -1.063 -20.828 1 93.31 547 ILE A CA 1
ATOM 4127 C C . ILE A 1 547 ? -6.359 -0.76 -20.5 1 93.31 547 ILE A C 1
ATOM 4129 O O . ILE A 1 547 ? -6.871 0.312 -20.828 1 93.31 547 ILE A O 1
ATOM 4133 N N . SER A 1 548 ? -6.953 -1.684 -19.859 1 96.31 548 SER A N 1
ATOM 4134 C CA . SER A 1 548 ? -8.375 -1.544 -19.562 1 96.31 548 SER A CA 1
ATOM 4135 C C . SER A 1 548 ? -8.641 -0.335 -18.672 1 96.31 548 SER A C 1
ATOM 4137 O O . SER A 1 548 ? -9.539 0.46 -18.938 1 96.31 548 SER A O 1
ATOM 4139 N N . LYS A 1 549 ? -7.918 -0.158 -17.625 1 94 549 LYS A N 1
ATOM 4140 C CA . LYS A 1 549 ? -8.133 0.969 -16.719 1 94 549 LYS A CA 1
ATOM 4141 C C . LYS A 1 549 ? -7.875 2.297 -17.438 1 94 549 LYS A C 1
ATOM 4143 O O . LYS A 1 549 ? -8.641 3.25 -17.266 1 94 549 LYS A O 1
ATOM 4148 N N . THR A 1 550 ? -6.828 2.412 -18.234 1 89.94 550 THR A N 1
ATOM 4149 C CA . THR A 1 550 ? -6.465 3.652 -18.922 1 89.94 550 THR A CA 1
ATOM 4150 C C . THR A 1 550 ? -7.562 4.078 -19.891 1 89.94 550 THR A C 1
ATOM 4152 O O . THR A 1 550 ? -7.961 5.242 -19.906 1 89.94 550 THR A O 1
ATOM 4155 N N . VAL A 1 551 ? -8.023 3.119 -20.578 1 92.81 551 VAL A N 1
ATOM 4156 C CA . VAL A 1 551 ? -9.055 3.416 -21.578 1 92.81 551 VAL A CA 1
ATOM 4157 C C . VAL A 1 551 ? -10.375 3.727 -20.875 1 92.81 551 VAL A C 1
ATOM 4159 O O . VAL A 1 551 ? -11.07 4.684 -21.219 1 92.81 551 VAL A O 1
ATOM 4162 N N . ALA A 1 552 ? -10.688 3.008 -19.891 1 95.31 552 ALA A N 1
ATOM 4163 C CA . ALA A 1 552 ? -11.961 3.17 -19.203 1 95.31 552 ALA A CA 1
ATOM 4164 C C . ALA A 1 552 ? -12 4.484 -18.422 1 95.31 552 ALA A C 1
ATOM 4166 O O . ALA A 1 552 ? -13.062 5.09 -18.281 1 95.31 552 ALA A O 1
ATOM 4167 N N . ASP A 1 553 ? -10.875 4.914 -17.875 1 90.44 553 ASP A N 1
ATOM 4168 C CA . ASP A 1 553 ? -10.805 6.164 -17.125 1 90.44 553 ASP A CA 1
ATOM 4169 C C . ASP A 1 553 ? -11.203 7.355 -18 1 90.44 553 ASP A C 1
ATOM 4171 O O . ASP A 1 553 ? -11.594 8.406 -17.484 1 90.44 553 ASP A O 1
ATOM 4175 N N . SER A 1 554 ? -11.133 7.199 -19.234 1 88.38 554 SER A N 1
ATOM 4176 C CA . SER A 1 554 ? -11.477 8.289 -20.141 1 88.38 554 SER A CA 1
ATOM 4177 C C . SER A 1 554 ? -12.984 8.422 -20.297 1 88.38 554 SER A C 1
ATOM 4179 O O . SER A 1 554 ? -13.477 9.438 -20.781 1 88.38 554 SER A O 1
ATOM 4181 N N . PHE A 1 555 ? -13.727 7.441 -19.766 1 89.06 555 PHE A N 1
ATOM 4182 C CA . PHE A 1 555 ? -15.164 7.461 -19.969 1 89.06 555 PHE A CA 1
ATOM 4183 C C . PHE A 1 555 ? -15.891 7.867 -18.703 1 89.06 555 PHE A C 1
ATOM 4185 O O . PHE A 1 555 ? -16.656 8.836 -18.688 1 89.06 555 PHE A O 1
ATOM 4192 N N . ASN A 1 556 ? -15.711 7.121 -17.703 1 92.62 556 ASN A N 1
ATOM 4193 C CA . ASN A 1 556 ? -16.359 7.414 -16.422 1 92.62 556 ASN A CA 1
ATOM 4194 C C . ASN A 1 556 ? -15.5 6.949 -15.25 1 92.62 556 ASN A C 1
ATOM 4196 O O . ASN A 1 556 ? -14.359 6.531 -15.438 1 92.62 556 ASN A O 1
ATOM 4200 N N . SER A 1 557 ? -16.062 7.184 -14.055 1 92.56 557 SER A N 1
ATOM 4201 C CA . SER A 1 557 ? -15.352 6.812 -12.836 1 92.56 557 SER A CA 1
ATOM 4202 C C . SER A 1 557 ? -15.648 5.371 -12.445 1 92.56 557 SER A C 1
ATOM 4204 O O . SER A 1 557 ? -16.406 4.68 -13.117 1 92.56 557 SER A O 1
ATOM 4206 N N . SER A 1 558 ? -15 4.863 -11.453 1 94.38 558 SER A N 1
ATOM 4207 C CA . SER A 1 558 ? -15.219 3.51 -10.945 1 94.38 558 SER A CA 1
ATOM 4208 C C . SER A 1 558 ? -16.641 3.326 -10.453 1 94.38 558 SER A C 1
ATOM 4210 O O . SER A 1 558 ? -17.297 4.285 -10.023 1 94.38 558 SER A O 1
ATOM 4212 N N . ILE A 1 559 ? -17.125 2.189 -10.477 1 96 559 ILE A N 1
ATOM 4213 C CA . ILE A 1 559 ? -18.516 1.894 -10.148 1 96 559 ILE A CA 1
ATOM 4214 C C . ILE A 1 559 ? -18.797 2.264 -8.695 1 96 559 ILE A C 1
ATOM 4216 O O . ILE A 1 559 ? -19.859 2.814 -8.383 1 96 559 ILE A O 1
ATOM 4220 N N . TYR A 1 560 ? -17.938 2.023 -7.801 1 94.25 560 TYR A N 1
ATOM 4221 C CA . TYR A 1 560 ? -18.203 2.287 -6.391 1 94.25 560 TYR A CA 1
ATOM 4222 C C . TYR A 1 560 ? -18.125 3.779 -6.094 1 94.25 560 TYR A C 1
ATOM 4224 O O . TYR A 1 560 ? -18.844 4.277 -5.219 1 94.25 560 TYR A O 1
ATOM 4232 N N . ASP A 1 561 ? -17.312 4.516 -6.793 1 92.81 561 ASP A N 1
ATOM 4233 C CA . ASP A 1 561 ? -17.312 5.969 -6.652 1 92.81 561 ASP A CA 1
ATOM 4234 C C . ASP A 1 561 ? -18.609 6.57 -7.168 1 92.81 561 ASP A C 1
ATOM 4236 O O . ASP A 1 561 ? -19.125 7.535 -6.602 1 92.81 561 ASP A O 1
ATOM 4240 N N . LEU A 1 562 ? -19.094 5.977 -8.258 1 94.44 562 LEU A N 1
ATOM 4241 C CA . LEU A 1 562 ? -20.359 6.449 -8.812 1 94.44 562 LEU A CA 1
ATOM 4242 C C . LEU A 1 562 ? -21.516 6.176 -7.852 1 94.44 562 LEU A C 1
ATOM 4244 O O . LEU A 1 562 ? -22.391 7.023 -7.672 1 94.44 562 LEU A O 1
ATOM 4248 N N . ILE A 1 563 ? -21.484 5.047 -7.25 1 94.06 563 ILE A N 1
ATOM 4249 C CA . ILE A 1 563 ? -22.531 4.699 -6.301 1 94.06 563 ILE A CA 1
ATOM 4250 C C . ILE A 1 563 ? -22.422 5.578 -5.055 1 94.06 563 ILE A C 1
ATOM 4252 O O . ILE A 1 563 ? -23.422 6.004 -4.488 1 94.06 563 ILE A O 1
ATOM 4256 N N . LEU A 1 564 ? -21.234 5.84 -4.625 1 92.56 564 LEU A N 1
ATOM 4257 C CA . LEU A 1 564 ? -20.969 6.73 -3.494 1 92.56 564 LEU A CA 1
ATOM 4258 C C . LEU A 1 564 ? -21.562 8.109 -3.748 1 92.56 564 LEU A C 1
ATOM 4260 O O . LEU A 1 564 ? -22.203 8.695 -2.863 1 92.56 564 LEU A O 1
ATOM 4264 N N . GLN A 1 565 ? -21.406 8.594 -4.871 1 89.44 565 GLN A N 1
ATOM 4265 C CA . GLN A 1 565 ? -21.938 9.898 -5.25 1 89.44 565 GLN A CA 1
ATOM 4266 C C . GLN A 1 565 ? -23.469 9.867 -5.34 1 89.44 565 GLN A C 1
ATOM 4268 O O . GLN A 1 565 ? -24.141 10.82 -4.938 1 89.44 565 GLN A O 1
ATOM 4273 N N . LEU A 1 566 ? -23.922 8.797 -5.891 1 90.31 566 LEU A N 1
ATOM 4274 C CA . LEU A 1 566 ? -25.375 8.648 -6.023 1 90.31 566 LEU A CA 1
ATOM 4275 C C . LEU A 1 566 ? -26.047 8.617 -4.656 1 90.31 566 LEU A C 1
ATOM 4277 O O . LEU A 1 566 ? -27.141 9.148 -4.488 1 90.31 566 LEU A O 1
ATOM 4281 N N . LYS A 1 567 ? -25.375 8.031 -3.668 1 90.19 567 LYS A N 1
ATOM 4282 C CA . LYS A 1 567 ? -25.922 7.93 -2.318 1 90.19 567 LYS A CA 1
ATOM 4283 C C . LYS A 1 567 ? -25.719 9.227 -1.544 1 90.19 567 LYS A C 1
ATOM 4285 O O . LYS A 1 567 ? -26.219 9.375 -0.424 1 90.19 567 LYS A O 1
ATOM 4290 N N . GLY A 1 568 ? -24.938 10.125 -2.059 1 88.06 568 GLY A N 1
ATOM 4291 C CA . GLY A 1 568 ? -24.734 11.422 -1.443 1 88.06 568 GLY A CA 1
ATOM 4292 C C . GLY A 1 568 ? -23.766 11.383 -0.281 1 88.06 568 GLY A C 1
ATOM 4293 O O . GLY A 1 568 ? -23.844 12.203 0.638 1 88.06 568 GLY A O 1
ATOM 4294 N N . LEU A 1 569 ? -22.922 10.438 -0.229 1 89.19 569 LEU A N 1
ATOM 4295 C CA . LEU A 1 569 ? -21.906 10.352 0.817 1 89.19 569 LEU A CA 1
ATOM 4296 C C . LEU A 1 569 ? -20.703 11.227 0.479 1 89.19 569 LEU A C 1
ATOM 4298 O O . LEU A 1 569 ? -20.047 11.023 -0.546 1 89.19 569 LEU A O 1
ATOM 4302 N N . PRO A 1 570 ? -20.438 12.195 1.288 1 88.5 570 PRO A N 1
ATOM 4303 C CA . PRO A 1 570 ? -19.297 13.07 0.982 1 88.5 570 PRO A CA 1
ATOM 4304 C C . PRO A 1 570 ? -17.969 12.328 1.015 1 88.5 570 PRO A C 1
ATOM 4306 O O . PRO A 1 570 ? -17.75 11.477 1.88 1 88.5 570 PRO A O 1
ATOM 4309 N N . HIS A 1 571 ? -17.188 12.547 0.042 1 89.25 571 HIS A N 1
ATOM 4310 C CA . HIS A 1 571 ? -15.875 11.93 -0.066 1 89.25 571 HIS A CA 1
ATOM 4311 C C . HIS A 1 571 ? -14.812 12.945 -0.477 1 89.25 571 HIS A C 1
ATOM 4313 O O . HIS A 1 571 ? -14.977 13.641 -1.482 1 89.25 571 HIS A O 1
ATOM 4319 N N . LEU A 1 572 ? -13.773 13.078 0.334 1 88.62 572 LEU A N 1
ATOM 4320 C CA . LEU A 1 572 ? -12.656 13.953 0.003 1 88.62 572 LEU A CA 1
ATOM 4321 C C . LEU A 1 572 ? -11.633 13.227 -0.864 1 88.62 572 LEU A C 1
ATOM 4323 O O . LEU A 1 572 ? -11.031 12.242 -0.43 1 88.62 572 LEU A O 1
ATOM 4327 N N . ASP A 1 573 ? -11.453 13.734 -2.006 1 83.56 573 ASP A N 1
ATOM 4328 C CA . ASP A 1 573 ? -10.5 13.133 -2.93 1 83.56 573 ASP A CA 1
ATOM 4329 C C . ASP A 1 573 ? -9.062 13.477 -2.545 1 83.56 573 ASP A C 1
ATOM 4331 O O . ASP A 1 573 ? -8.828 14.406 -1.768 1 83.56 573 ASP A O 1
ATOM 4335 N N . GLY A 1 574 ? -8.156 12.773 -3.078 1 76.94 574 GLY A N 1
ATOM 4336 C CA . GLY A 1 574 ? -6.75 12.961 -2.746 1 76.94 574 GLY A CA 1
ATOM 4337 C C . GLY A 1 574 ? -6.117 14.125 -3.48 1 76.94 574 GLY A C 1
ATOM 4338 O O . GLY A 1 574 ? -4.969 14.484 -3.209 1 76.94 574 GLY A O 1
ATOM 4339 N N . HIS A 1 575 ? -6.848 14.781 -4.375 1 79.44 575 HIS A N 1
ATOM 4340 C CA . HIS A 1 575 ? -6.309 15.938 -5.09 1 79.44 575 HIS A CA 1
ATOM 4341 C C . HIS A 1 575 ? -7.246 17.141 -4.988 1 79.44 575 HIS A C 1
ATOM 4343 O O . HIS A 1 575 ? -8.461 16.969 -4.836 1 79.44 575 HIS A O 1
ATOM 4349 N N . ALA A 1 576 ? -6.617 18.328 -5.012 1 83.81 576 ALA A N 1
ATOM 4350 C CA . ALA A 1 576 ? -7.391 19.562 -4.973 1 83.81 576 ALA A CA 1
ATOM 4351 C C . ALA A 1 576 ? -7.754 20.031 -6.383 1 83.81 576 ALA A C 1
ATOM 4353 O O . ALA A 1 576 ? -6.941 19.922 -7.305 1 83.81 576 ALA A O 1
ATOM 4354 N N . GLU A 1 577 ? -8.953 20.438 -6.496 1 85.06 577 GLU A N 1
ATOM 4355 C CA . GLU A 1 577 ? -9.391 20.984 -7.773 1 85.06 577 GLU A CA 1
ATOM 4356 C C . GLU A 1 577 ? -8.734 22.328 -8.047 1 85.06 577 GLU A C 1
ATOM 4358 O O . GLU A 1 577 ? -8.445 23.094 -7.113 1 85.06 577 GLU A O 1
ATOM 4363 N N . PRO A 1 578 ? -8.547 22.656 -9.219 1 80.88 578 PRO A N 1
ATOM 4364 C CA . PRO A 1 578 ? -7.824 23.875 -9.578 1 80.88 578 PRO A CA 1
ATOM 4365 C C . PRO A 1 578 ? -8.484 25.141 -9.039 1 80.88 578 PRO A C 1
ATOM 4367 O O . PRO A 1 578 ? -7.793 26.094 -8.664 1 80.88 578 PRO A O 1
ATOM 4370 N N . TYR A 1 579 ? -9.781 25.156 -8.961 1 84.62 579 TYR A N 1
ATOM 4371 C CA . TYR A 1 579 ? -10.453 26.375 -8.508 1 84.62 579 TYR A CA 1
ATOM 4372 C C . TYR A 1 579 ? -10.164 26.641 -7.039 1 84.62 579 TYR A C 1
ATOM 4374 O O . TYR A 1 579 ? -10.305 27.781 -6.57 1 84.62 579 TYR A O 1
ATOM 4382 N N . MET A 1 580 ? -9.727 25.625 -6.363 1 88.12 580 MET A N 1
ATOM 4383 C CA . MET A 1 580 ? -9.477 25.766 -4.934 1 88.12 580 MET A CA 1
ATOM 4384 C C . MET A 1 580 ? -8.219 26.594 -4.68 1 88.12 580 MET A C 1
ATOM 4386 O O . MET A 1 580 ? -8.039 27.141 -3.592 1 88.12 580 MET A O 1
ATOM 4390 N N . ARG A 1 581 ? -7.43 26.703 -5.637 1 85 581 ARG A N 1
ATOM 4391 C CA . ARG A 1 581 ? -6.199 27.469 -5.488 1 85 581 ARG A CA 1
ATOM 4392 C C . ARG A 1 581 ? -6.48 28.969 -5.551 1 85 581 ARG A C 1
ATOM 4394 O O . ARG A 1 581 ? -5.695 29.781 -5.043 1 85 581 ARG A O 1
ATOM 4401 N N . GLN A 1 582 ? -7.547 29.25 -6.16 1 81.88 582 GLN A N 1
ATOM 4402 C CA . GLN A 1 582 ? -7.891 30.672 -6.32 1 81.88 582 GLN A CA 1
ATOM 4403 C C . GLN A 1 582 ? -8.656 31.188 -5.105 1 81.88 582 GLN A C 1
ATOM 4405 O O . GLN A 1 582 ? -8.875 32.406 -4.98 1 81.88 582 GLN A O 1
ATOM 4410 N N . LEU A 1 583 ? -8.922 30.266 -4.301 1 88.88 583 LEU A N 1
ATOM 4411 C CA . LEU A 1 583 ? -9.672 30.625 -3.104 1 88.88 583 LEU A CA 1
ATOM 4412 C C . LEU A 1 583 ? -8.805 30.5 -1.855 1 88.88 583 LEU A C 1
ATOM 4414 O O . LEU A 1 583 ? -7.93 29.625 -1.792 1 88.88 583 LEU A O 1
ATOM 4418 N N . THR A 1 584 ? -9.008 31.391 -0.966 1 89.94 584 THR A N 1
ATOM 4419 C CA . THR A 1 584 ? -8.367 31.266 0.342 1 89.94 584 THR A CA 1
ATOM 4420 C C . THR A 1 584 ? -9.328 30.641 1.354 1 89.94 584 THR A C 1
ATOM 4422 O O . THR A 1 584 ? -10.531 30.562 1.11 1 89.94 584 THR A O 1
ATOM 4425 N N . VAL A 1 585 ? -8.766 30.219 2.379 1 92.25 585 VAL A N 1
ATOM 4426 C CA . VAL A 1 585 ? -9.539 29.625 3.461 1 92.25 585 VAL A CA 1
ATOM 4427 C C . VAL A 1 585 ? -10.562 30.641 3.98 1 92.25 585 VAL A C 1
ATOM 4429 O O . VAL A 1 585 ? -11.695 30.266 4.301 1 92.25 585 VAL A O 1
ATOM 4432 N N . GLY A 1 586 ? -10.18 31.859 4.039 1 87 586 GLY A N 1
ATOM 4433 C CA . GLY A 1 586 ? -11.062 32.906 4.512 1 87 586 GLY A CA 1
ATOM 4434 C C . GLY A 1 586 ? -12.273 33.125 3.623 1 87 586 GLY A C 1
ATOM 4435 O O . GLY A 1 586 ? -13.32 33.562 4.086 1 87 586 GLY A O 1
ATOM 4436 N N . ASP A 1 587 ? -12.219 32.656 2.385 1 86.94 587 ASP A N 1
ATOM 4437 C CA . ASP A 1 587 ? -13.289 32.844 1.414 1 86.94 587 ASP A CA 1
ATOM 4438 C C . ASP A 1 587 ? -14.406 31.812 1.623 1 86.94 587 ASP A C 1
ATOM 4440 O O . ASP A 1 587 ? -15.516 32 1.119 1 86.94 587 ASP A O 1
ATOM 4444 N N . VAL A 1 588 ? -14.078 30.828 2.328 1 88.38 588 VAL A N 1
ATOM 4445 C CA . VAL A 1 588 ? -15.047 29.75 2.408 1 88.38 588 VAL A CA 1
ATOM 4446 C C . VAL A 1 588 ? -15.555 29.609 3.844 1 88.38 588 VAL A C 1
ATOM 4448 O O . VAL A 1 588 ? -16.609 29.016 4.086 1 88.38 588 VAL A O 1
ATOM 4451 N N . VAL A 1 589 ? -14.812 30.141 4.707 1 81.31 589 VAL A N 1
ATOM 4452 C CA . VAL A 1 589 ? -15.172 29.984 6.113 1 81.31 589 VAL A CA 1
ATOM 4453 C C . VAL A 1 589 ? -16.469 30.734 6.398 1 81.31 589 VAL A C 1
ATOM 4455 O O . VAL A 1 589 ? -16.656 31.875 5.953 1 81.31 589 VAL A O 1
ATOM 4458 N N . ALA A 1 590 ? -17.5 29.969 6.883 1 68.5 590 ALA A N 1
ATOM 4459 C CA . ALA A 1 590 ? -18.797 30.562 7.18 1 68.5 590 ALA A CA 1
ATOM 4460 C C . ALA A 1 590 ? -18.875 31 8.641 1 68.5 590 ALA A C 1
ATOM 4462 O O . ALA A 1 590 ? -18.25 30.391 9.516 1 68.5 590 ALA A O 1
ATOM 4463 N N . GLY A 1 591 ? -19.234 32.312 8.891 1 64.5 591 GLY A N 1
ATOM 4464 C CA . GLY A 1 591 ? -19.5 32.844 10.227 1 64.5 591 GLY A CA 1
ATOM 4465 C C . GLY A 1 591 ? -20.953 32.781 10.617 1 64.5 591 GLY A C 1
ATOM 4466 O O . GLY A 1 591 ? -21.797 32.312 9.836 1 64.5 591 GLY A O 1
ATOM 4467 N N . PRO A 1 592 ? -21.484 32.906 11.984 1 71.69 592 PRO A N 1
ATOM 4468 C CA . PRO A 1 592 ? -20.672 33.375 13.109 1 71.69 592 PRO A CA 1
ATOM 4469 C C . PRO A 1 592 ? -20.047 32.25 13.906 1 71.69 592 PRO A C 1
ATOM 4471 O O . PRO A 1 592 ? -20.672 31.203 14.117 1 71.69 592 PRO A O 1
ATOM 4474 N N . LEU A 1 593 ? -18.875 32.406 14.305 1 84.75 593 LEU A N 1
ATOM 4475 C CA . LEU A 1 593 ? -18.141 31.469 15.133 1 84.75 593 LEU A CA 1
ATOM 4476 C C . LEU A 1 593 ? -18.625 31.516 16.578 1 84.75 593 LEU A C 1
ATOM 4478 O O . LEU A 1 593 ? -18.828 32.594 17.141 1 84.75 593 LEU A O 1
ATOM 4482 N N . ARG A 1 594 ? -19.094 30.438 17.078 1 90.88 594 ARG A N 1
ATOM 4483 C CA . ARG A 1 594 ? -19.453 30.328 18.484 1 90.88 594 ARG A CA 1
ATOM 4484 C C . ARG A 1 594 ? -18.297 29.781 19.312 1 90.88 594 ARG A C 1
ATOM 4486 O O . ARG A 1 594 ? -17.75 28.719 19 1 90.88 594 ARG A O 1
ATOM 4493 N N . SER A 1 595 ? -17.828 30.531 20.281 1 92.94 595 SER A N 1
ATOM 4494 C CA . SER A 1 595 ? -16.719 30.125 21.141 1 92.94 595 SER A CA 1
ATOM 4495 C C . SER A 1 595 ? -17.109 30.156 22.609 1 92.94 595 SER A C 1
ATOM 4497 O O . SER A 1 595 ? -18.141 30.719 22.969 1 92.94 595 SER A O 1
ATOM 4499 N N . PHE A 1 596 ? -16.391 29.484 23.453 1 95.06 596 PHE A N 1
ATOM 4500 C CA . PHE A 1 596 ? -16.594 29.453 24.891 1 95.06 596 PHE A CA 1
ATOM 4501 C C . PHE A 1 596 ? -15.391 30.062 25.609 1 95.06 596 PHE A C 1
ATOM 4503 O O . PHE A 1 596 ? -14.273 30.031 25.094 1 95.06 596 PHE A O 1
ATOM 4510 N N . ASN A 1 597 ? -15.711 30.531 26.766 1 92.31 597 ASN A N 1
ATOM 4511 C CA . ASN A 1 597 ? -14.625 30.938 27.656 1 92.31 597 ASN A CA 1
ATOM 4512 C C . ASN A 1 597 ? -14.07 29.734 28.422 1 92.31 597 ASN A C 1
ATOM 4514 O O . ASN A 1 597 ? -14.75 28.719 28.594 1 92.31 597 ASN A O 1
ATOM 4518 N N . GLY A 1 598 ? -12.859 29.844 28.812 1 90.88 598 GLY A N 1
ATOM 4519 C CA . GLY A 1 598 ? -12.266 28.766 29.594 1 90.88 598 GLY A CA 1
ATOM 4520 C C . GLY A 1 598 ? -13.156 28.297 30.734 1 90.88 598 GLY A C 1
ATOM 4521 O O . GLY A 1 598 ? -13.273 27.109 30.984 1 90.88 598 GLY A O 1
ATOM 4522 N N . VAL A 1 599 ? -13.609 29.297 31.5 1 92.31 599 VAL A N 1
ATOM 4523 C CA . VAL A 1 599 ? -14.641 29.047 32.5 1 92.31 599 VAL A CA 1
ATOM 4524 C C . VAL A 1 599 ? -15.961 29.656 32.031 1 92.31 599 VAL A C 1
ATOM 4526 O O . VAL A 1 599 ? -16.078 30.875 31.922 1 92.31 599 VAL A O 1
ATOM 4529 N N . GLU A 1 600 ? -16.875 28.797 31.75 1 93.44 600 GLU A N 1
ATOM 4530 C CA . GLU A 1 600 ? -18.125 29.266 31.125 1 93.44 600 GLU A CA 1
ATOM 4531 C C . GLU A 1 600 ? -19.328 28.922 31.984 1 93.44 600 GLU A C 1
ATOM 4533 O O . GLU A 1 600 ? -19.312 27.922 32.719 1 93.44 600 GLU A O 1
ATOM 4538 N N . LYS A 1 601 ? -20.312 29.781 31.844 1 94.81 601 LYS A N 1
ATOM 4539 C CA . LYS A 1 601 ? -21.578 29.531 32.531 1 94.81 601 LYS A CA 1
ATOM 4540 C C . LYS A 1 601 ? -22.312 28.359 31.906 1 94.81 601 LYS A C 1
ATOM 4542 O O . LYS A 1 601 ? -22.375 28.25 30.672 1 94.81 601 LYS A O 1
ATOM 4547 N N . VAL A 1 602 ? -22.891 27.547 32.75 1 96.56 602 VAL A N 1
ATOM 4548 C CA . VAL A 1 602 ? -23.594 26.359 32.312 1 96.56 602 VAL A CA 1
ATOM 4549 C C . VAL A 1 602 ? -24.766 26.75 31.391 1 96.56 602 VAL A C 1
ATOM 4551 O O . VAL A 1 602 ? -25 26.141 30.359 1 96.56 602 VAL A O 1
ATOM 4554 N N . GLY A 1 603 ? -25.469 27.75 31.719 1 95.19 603 GLY A N 1
ATOM 4555 C CA . GLY A 1 603 ? -26.594 28.219 30.938 1 95.19 603 GLY A CA 1
ATOM 4556 C C . GLY A 1 603 ? -26.203 28.609 29.516 1 95.19 603 GLY A C 1
ATOM 4557 O O . GLY A 1 603 ? -26.953 28.359 28.578 1 95.19 603 GLY A O 1
ATOM 4558 N N . ASN A 1 604 ? -25.141 29.203 29.406 1 95.44 604 ASN A N 1
ATOM 4559 C CA . ASN A 1 604 ? -24.656 29.609 28.094 1 95.44 604 ASN A CA 1
ATOM 4560 C C . ASN A 1 604 ? -24.297 28.391 27.234 1 95.44 604 ASN A C 1
ATOM 4562 O O . ASN A 1 604 ? -24.531 28.375 26.031 1 95.44 604 ASN A O 1
ATOM 4566 N N . ILE A 1 605 ? -23.625 27.453 27.844 1 96.56 605 ILE A N 1
ATOM 4567 C CA . ILE A 1 605 ? -23.266 26.219 27.141 1 96.56 605 ILE A CA 1
ATOM 4568 C C . ILE A 1 605 ? -24.531 25.531 26.625 1 96.56 605 ILE A C 1
ATOM 4570 O O . ILE A 1 605 ? -24.609 25.125 25.469 1 96.56 605 ILE A O 1
ATOM 4574 N N . VAL A 1 606 ? -25.484 25.438 27.484 1 95.94 606 VAL A N 1
ATOM 4575 C CA . VAL A 1 606 ? -26.734 24.766 27.141 1 95.94 606 VAL A CA 1
ATOM 4576 C C . VAL A 1 606 ? -27.422 25.531 26.016 1 95.94 606 VAL A C 1
ATOM 4578 O O . VAL A 1 606 ? -27.953 24.938 25.062 1 95.94 606 VAL A O 1
ATOM 4581 N N . HIS A 1 607 ? -27.438 26.781 26.109 1 94.75 607 HIS A N 1
ATOM 4582 C CA . HIS A 1 607 ? -28.078 27.625 25.094 1 94.75 607 HIS A CA 1
ATOM 4583 C C . HIS A 1 607 ? -27.422 27.422 23.734 1 94.75 607 HIS A C 1
ATOM 4585 O O . HIS A 1 607 ? -28.125 27.234 22.719 1 94.75 607 HIS A O 1
ATOM 4591 N N . ILE A 1 608 ? -26.156 27.422 23.688 1 94.88 608 ILE A N 1
ATOM 4592 C CA . ILE A 1 608 ? -25.422 27.281 22.422 1 94.88 608 ILE A CA 1
ATOM 4593 C C . ILE A 1 608 ? -25.641 25.875 21.859 1 94.88 608 ILE A C 1
ATOM 4595 O O . ILE A 1 608 ? -25.797 25.719 20.656 1 94.88 608 ILE A O 1
ATOM 4599 N N . LEU A 1 609 ? -25.625 24.891 22.703 1 94.44 609 LEU A N 1
ATOM 4600 C CA . LEU A 1 609 ? -25.797 23.516 22.234 1 94.44 609 LEU A CA 1
ATOM 4601 C C . LEU A 1 609 ? -27.219 23.297 21.719 1 94.44 609 LEU A C 1
ATOM 4603 O O . LEU A 1 609 ? -27.438 22.484 20.812 1 94.44 609 LEU A O 1
ATOM 4607 N N . ARG A 1 610 ? -28.125 24 22.172 1 92.94 610 ARG A N 1
ATOM 4608 C CA . ARG A 1 610 ? -29.516 23.844 21.75 1 92.94 610 ARG A CA 1
ATOM 4609 C C . ARG A 1 610 ? -29.781 24.625 20.453 1 92.94 610 ARG A C 1
ATOM 4611 O O . ARG A 1 610 ? -30.625 24.234 19.656 1 92.94 610 ARG A O 1
ATOM 4618 N N . THR A 1 611 ? -29.047 25.641 20.234 1 90.81 611 THR A N 1
ATOM 4619 C CA . THR A 1 611 ? -29.328 26.547 19.125 1 90.81 611 THR A CA 1
ATOM 4620 C C . THR A 1 611 ? -28.422 26.234 17.922 1 90.81 611 THR A C 1
ATOM 4622 O O . THR A 1 611 ? -28.656 26.734 16.828 1 90.81 611 THR A O 1
ATOM 4625 N N . THR A 1 612 ? -27.422 25.516 18.188 1 88.69 612 THR A N 1
ATOM 4626 C CA . THR A 1 612 ? -26.531 25.188 17.094 1 88.69 612 THR A CA 1
ATOM 4627 C C . THR A 1 612 ? -26.312 23.688 16.984 1 88.69 612 THR A C 1
ATOM 4629 O O . THR A 1 612 ? -26.547 22.953 17.938 1 88.69 612 THR A O 1
ATOM 4632 N N . GLY A 1 613 ? -25.922 23.234 15.734 1 85.5 613 GLY A N 1
ATOM 4633 C CA . GLY A 1 613 ? -25.594 21.828 15.508 1 85.5 613 GLY A CA 1
ATOM 4634 C C . GLY A 1 613 ? -24.109 21.594 15.32 1 85.5 613 GLY A C 1
ATOM 4635 O O . GLY A 1 613 ? -23.703 20.578 14.734 1 85.5 613 GLY A O 1
ATOM 4636 N N . HIS A 1 614 ? -23.266 22.547 15.836 1 89.62 614 HIS A N 1
ATOM 4637 C CA . HIS A 1 614 ? -21.828 22.406 15.695 1 89.62 614 HIS A CA 1
ATOM 4638 C C . HIS A 1 614 ? -21.281 21.312 16.609 1 89.62 614 HIS A C 1
ATOM 4640 O O . HIS A 1 614 ? -21.844 21.047 17.672 1 89.62 614 HIS A O 1
ATOM 4646 N N . ASN A 1 615 ? -20.234 20.719 16.188 1 91.38 615 ASN A N 1
ATOM 4647 C CA . ASN A 1 615 ? -19.688 19.609 16.953 1 91.38 615 ASN A CA 1
ATOM 4648 C C . ASN A 1 615 ? -18.391 20 17.656 1 91.38 615 ASN A C 1
ATOM 4650 O O . ASN A 1 615 ? -17.828 19.219 18.438 1 91.38 615 ASN A O 1
ATOM 4654 N N . ALA A 1 616 ? -17.891 21.188 17.438 1 94.5 616 ALA A N 1
ATOM 4655 C CA . ALA A 1 616 ? -16.688 21.688 18.109 1 94.5 616 ALA A CA 1
ATOM 4656 C C . ALA A 1 616 ? -16.766 23.188 18.328 1 94.5 616 ALA A C 1
ATOM 4658 O O . ALA A 1 616 ? -17.391 23.906 17.547 1 94.5 616 ALA A O 1
ATOM 4659 N N . PHE A 1 617 ? -16.109 23.641 19.438 1 95.94 617 PHE A N 1
ATOM 4660 C CA . PHE A 1 617 ? -16.125 25.047 19.812 1 95.94 617 PHE A CA 1
ATOM 4661 C C . PHE A 1 617 ? -14.75 25.484 20.312 1 95.94 617 PHE A C 1
ATOM 4663 O O . PHE A 1 617 ? -14.156 24.844 21.172 1 95.94 617 PHE A O 1
ATOM 4670 N N . PRO A 1 618 ? -14.25 26.547 19.719 1 94.19 618 PRO A N 1
ATOM 4671 C CA . PRO A 1 618 ? -13.008 27.094 20.266 1 94.19 618 PRO A CA 1
ATOM 4672 C C . PRO A 1 618 ? -13.172 27.641 21.672 1 94.19 618 PRO A C 1
ATOM 4674 O O . PRO A 1 618 ? -14.211 28.219 22 1 94.19 618 PRO A O 1
ATOM 4677 N N . VAL A 1 619 ? -12.203 27.422 22.469 1 93.81 619 VAL A N 1
ATOM 4678 C CA . VAL A 1 619 ? -12.141 27.969 23.812 1 93.81 619 VAL A CA 1
ATOM 4679 C C . VAL A 1 619 ? -11.125 29.109 23.859 1 93.81 619 VAL A C 1
ATOM 4681 O O . VAL A 1 619 ? -9.945 28.906 23.562 1 93.81 619 VAL A O 1
ATOM 4684 N N . VAL A 1 620 ? -11.617 30.281 24.219 1 90.25 620 VAL A N 1
ATOM 4685 C CA . VAL A 1 620 ? -10.766 31.484 24.25 1 90.25 620 VAL A CA 1
ATOM 4686 C C . VAL A 1 620 ? -10.734 32.031 25.672 1 90.25 620 VAL A C 1
ATOM 4688 O O . VAL A 1 620 ? -11.781 32.219 26.281 1 90.25 620 VAL A O 1
ATOM 4691 N N . ASP A 1 621 ? -9.562 32.219 26.125 1 88.12 621 ASP A N 1
ATOM 4692 C CA . ASP A 1 621 ? -9.422 32.875 27.438 1 88.12 621 ASP A CA 1
ATOM 4693 C C . ASP A 1 621 ? -9.398 34.375 27.312 1 88.12 621 ASP A C 1
ATOM 4695 O O . ASP A 1 621 ? -8.586 34.938 26.578 1 88.12 621 ASP A O 1
ATOM 4699 N N . GLU A 1 622 ? -10.273 35.031 27.922 1 81.44 622 GLU A N 1
ATOM 4700 C CA . GLU A 1 622 ? -10.352 36.5 27.969 1 81.44 622 GLU A CA 1
ATOM 4701 C C . GLU A 1 622 ? -10.062 37 29.375 1 81.44 622 GLU A C 1
ATOM 4703 O O . GLU A 1 622 ? -10 36.219 30.328 1 81.44 622 GLU A O 1
ATOM 4708 N N . PRO A 1 623 ? -9.805 38.406 29.422 1 74.12 623 PRO A N 1
ATOM 4709 C CA . PRO A 1 623 ? -9.641 38.938 30.766 1 74.12 623 PRO A CA 1
ATOM 4710 C C . PRO A 1 623 ? -10.773 38.531 31.719 1 74.12 623 PRO A C 1
ATOM 4712 O O . PRO A 1 623 ? -11.93 38.469 31.312 1 74.12 623 PRO A O 1
ATOM 4715 N N . PRO A 1 624 ? -10.414 38.156 33 1 70.06 624 PRO A N 1
ATOM 4716 C CA . PRO A 1 624 ? -9.227 38.344 33.812 1 70.06 624 PRO A CA 1
ATOM 4717 C C . PRO A 1 624 ? -8.219 37.219 33.688 1 70.06 624 PRO A C 1
ATOM 4719 O O . PRO A 1 624 ? -7.133 37.281 34.281 1 70.06 624 PRO A O 1
ATOM 4722 N N . PHE A 1 625 ? -8.609 36.219 32.969 1 67.56 625 PHE A N 1
ATOM 4723 C CA . PHE A 1 625 ? -7.715 35.062 32.875 1 67.56 625 PHE A CA 1
ATOM 4724 C C . PHE A 1 625 ? -6.469 35.406 32.062 1 67.56 625 PHE A C 1
ATOM 4726 O O . PHE A 1 625 ? -5.387 34.875 32.344 1 67.56 625 PHE A O 1
ATOM 4733 N N . SER A 1 626 ? -6.664 36.219 31.031 1 70.38 626 SER A N 1
ATOM 4734 C CA . SER A 1 626 ? -5.547 36.656 30.203 1 70.38 626 SER A CA 1
ATOM 4735 C C . SER A 1 626 ? -5.691 38.125 29.812 1 70.38 626 SER A C 1
ATOM 4737 O O . SER A 1 626 ? -6.805 38.625 29.609 1 70.38 626 SER A O 1
ATOM 4739 N N . PRO A 1 627 ? -4.652 38.812 29.875 1 71.88 627 PRO A N 1
ATOM 4740 C CA . PRO A 1 627 ? -4.73 40.219 29.5 1 71.88 627 PRO A CA 1
ATOM 4741 C C . PRO A 1 627 ? -5.238 40.438 28.078 1 71.88 627 PRO A C 1
ATOM 4743 O O . PRO A 1 627 ? -5.938 41.438 27.812 1 71.88 627 PRO A O 1
ATOM 4746 N N . ALA A 1 628 ? -4.953 39.531 27.156 1 75.62 628 ALA A N 1
ATOM 4747 C CA . ALA A 1 628 ? -5.43 39.531 25.781 1 75.62 628 ALA A CA 1
ATOM 4748 C C . ALA A 1 628 ? -6.082 38.188 25.438 1 75.62 628 ALA A C 1
ATOM 4750 O O . ALA A 1 628 ? -5.797 37.188 26.062 1 75.62 628 ALA A O 1
ATOM 4751 N N . PRO A 1 629 ? -7.023 38.281 24.562 1 81.69 629 PRO A N 1
ATOM 4752 C CA . PRO A 1 629 ? -7.668 37.031 24.188 1 81.69 629 PRO A CA 1
ATOM 4753 C C . PRO A 1 629 ? -6.691 36 23.594 1 81.69 629 PRO A C 1
ATOM 4755 O O . PRO A 1 629 ? -5.922 36.344 22.688 1 81.69 629 PRO A O 1
ATOM 4758 N N . VAL A 1 630 ? -6.719 34.875 24.234 1 83.12 630 VAL A N 1
ATOM 4759 C CA . VAL A 1 630 ? -5.812 33.812 23.797 1 83.12 630 VAL A CA 1
ATOM 4760 C C . VAL A 1 630 ? -6.605 32.531 23.5 1 83.12 630 VAL A C 1
ATOM 4762 O O . VAL A 1 630 ? -7.516 32.188 24.25 1 83.12 630 VAL A O 1
ATOM 4765 N N . LEU A 1 631 ? -6.258 32 22.344 1 87.69 631 LEU A N 1
ATOM 4766 C CA . LEU A 1 631 ? -6.875 30.734 22 1 87.69 631 LEU A CA 1
ATOM 4767 C C . LEU A 1 631 ? -6.336 29.609 22.891 1 87.69 631 LEU A C 1
ATOM 4769 O O . LEU A 1 631 ? -5.148 29.297 22.844 1 87.69 631 LEU A O 1
ATOM 4773 N N . TYR A 1 632 ? -7.145 29.062 23.703 1 89.31 632 TYR A N 1
ATOM 4774 C CA . TYR A 1 632 ? -6.727 27.984 24.594 1 89.31 632 TYR A CA 1
ATOM 4775 C C . TYR A 1 632 ? -6.758 26.641 23.875 1 89.31 632 TYR A C 1
ATOM 4777 O O . TYR A 1 632 ? -5.883 25.797 24.078 1 89.31 632 TYR A O 1
ATOM 4785 N N . GLY A 1 633 ? -7.836 26.438 23.078 1 91.88 633 GLY A N 1
ATOM 4786 C CA . GLY A 1 633 ? -7.934 25.188 22.359 1 91.88 633 GLY A CA 1
ATOM 4787 C C . GLY A 1 633 ? -9.305 24.938 21.766 1 91.88 633 GLY A C 1
ATOM 4788 O O . GLY A 1 633 ? -9.977 25.875 21.328 1 91.88 633 GLY A O 1
ATOM 4789 N N . LEU A 1 634 ? -9.602 23.641 21.594 1 93.75 634 LEU A N 1
ATOM 4790 C CA . LEU A 1 634 ? -10.859 23.219 20.969 1 93.75 634 LEU A CA 1
ATOM 4791 C C . LEU A 1 634 ? -11.555 22.156 21.828 1 93.75 634 LEU A C 1
ATOM 4793 O O . LEU A 1 634 ? -10.922 21.203 22.266 1 93.75 634 LEU A O 1
ATOM 4797 N N . VAL A 1 635 ? -12.828 22.391 22.109 1 95.19 635 VAL A N 1
ATOM 4798 C CA . VAL A 1 635 ? -13.609 21.438 22.891 1 95.19 635 VAL A CA 1
ATOM 4799 C C . VAL A 1 635 ? -14.719 20.844 22.016 1 95.19 635 VAL A C 1
ATOM 4801 O O . VAL A 1 635 ? -15.344 21.562 21.234 1 95.19 635 VAL A O 1
ATOM 4804 N N . LEU A 1 636 ? -14.969 19.609 22.172 1 93.06 636 LEU A N 1
ATOM 4805 C CA . LEU A 1 636 ? -15.977 18.922 21.359 1 93.06 636 LEU A CA 1
ATOM 4806 C C . LEU A 1 636 ? -17.344 18.969 22.031 1 93.06 636 LEU A C 1
ATOM 4808 O O . LEU A 1 636 ? -17.422 19 23.266 1 93.06 636 LEU A O 1
ATOM 4812 N N . ARG A 1 637 ? -18.344 19 21.203 1 93.12 637 ARG A N 1
ATOM 4813 C CA . ARG A 1 637 ? -19.719 18.938 21.688 1 93.12 637 ARG A CA 1
ATOM 4814 C C . ARG A 1 637 ? -19.922 17.703 22.562 1 93.12 637 ARG A C 1
ATOM 4816 O O . ARG A 1 637 ? -20.562 17.797 23.625 1 93.12 637 ARG A O 1
ATOM 4823 N N . ALA A 1 638 ? -19.438 16.547 22.156 1 90 638 ALA A N 1
ATOM 4824 C CA . ALA A 1 638 ? -19.578 15.305 22.906 1 90 638 ALA A CA 1
ATOM 4825 C C . ALA A 1 638 ? -18.984 15.43 24.312 1 90 638 ALA A C 1
ATOM 4827 O O . ALA A 1 638 ? -19.516 14.867 25.266 1 90 638 ALA A O 1
ATOM 4828 N N . HIS A 1 639 ? -17.906 16.125 24.469 1 91.38 639 HIS A N 1
ATOM 4829 C CA . HIS A 1 639 ? -17.266 16.312 25.766 1 91.38 639 HIS A CA 1
ATOM 4830 C C . HIS A 1 639 ? -18.109 17.219 26.656 1 91.38 639 HIS A C 1
ATOM 4832 O O . HIS A 1 639 ? -18.219 16.984 27.859 1 91.38 639 HIS A O 1
ATOM 4838 N N . LEU A 1 640 ? -18.656 18.203 26.047 1 94.12 640 LEU A N 1
ATOM 4839 C CA . LEU A 1 640 ? -19.5 19.125 26.781 1 94.12 640 LEU A CA 1
ATOM 4840 C C . LEU A 1 640 ? -20.734 18.406 27.344 1 94.12 640 LEU A C 1
ATOM 4842 O O . LEU A 1 640 ? -21.156 18.672 28.469 1 94.12 640 LEU A O 1
ATOM 4846 N N . LEU A 1 641 ? -21.266 17.562 26.516 1 92.94 641 LEU A N 1
ATOM 4847 C CA . LEU A 1 641 ? -22.453 16.828 26.938 1 92.94 641 LEU A CA 1
ATOM 4848 C C . LEU A 1 641 ? -22.125 15.914 28.125 1 92.94 641 LEU A C 1
ATOM 4850 O O . LEU A 1 641 ? -22.953 15.758 29.031 1 92.94 641 LEU A O 1
ATOM 4854 N N . VAL A 1 642 ? -21 15.312 28.125 1 90.94 642 VAL A N 1
ATOM 4855 C CA . VAL A 1 642 ? -20.578 14.469 29.25 1 90.94 642 VAL A CA 1
ATOM 4856 C C . VAL A 1 642 ? -20.422 15.328 30.5 1 90.94 642 VAL A C 1
ATOM 4858 O O . VAL A 1 642 ? -20.797 14.906 31.594 1 90.94 642 VAL A O 1
ATOM 4861 N N . LEU A 1 643 ? -19.844 16.516 30.359 1 92.38 643 LEU A N 1
ATOM 4862 C CA . LEU A 1 643 ? -19.641 17.422 31.484 1 92.38 643 LEU A CA 1
ATOM 4863 C C . LEU A 1 643 ? -20.969 17.859 32.062 1 92.38 643 LEU A C 1
ATOM 4865 O O . LEU A 1 643 ? -21.125 17.953 33.281 1 92.38 643 LEU A O 1
ATOM 4869 N N . LEU A 1 644 ? -21.906 18.109 31.219 1 93.5 644 LEU A N 1
ATOM 4870 C CA . LEU A 1 644 ? -23.219 18.531 31.672 1 93.5 644 LEU A CA 1
ATOM 4871 C C . LEU A 1 644 ? -23.953 17.375 32.375 1 93.5 644 LEU A C 1
ATOM 4873 O O . LEU A 1 644 ? -24.688 17.609 33.344 1 93.5 644 LEU A O 1
ATOM 4877 N N . LYS A 1 645 ? -23.766 16.219 31.906 1 90.62 645 LYS A N 1
ATOM 4878 C CA . LYS A 1 645 ? -24.422 15.047 32.5 1 90.62 645 LYS A CA 1
ATOM 4879 C C . LYS A 1 645 ? -23.844 14.719 33.844 1 90.62 645 LYS A C 1
ATOM 4881 O O . LYS A 1 645 ? -24.562 14.266 34.75 1 90.62 645 LYS A O 1
ATOM 4886 N N . LYS A 1 646 ? -22.578 14.875 34 1 89.94 646 LYS A N 1
ATOM 4887 C CA . LYS A 1 646 ? -21.922 14.555 35.281 1 89.94 646 LYS A CA 1
ATOM 4888 C C . LYS A 1 646 ? -22.203 15.625 36.312 1 89.94 646 LYS A C 1
ATOM 4890 O O . LYS A 1 646 ? -22.094 15.367 37.531 1 89.94 646 LYS A O 1
ATOM 4895 N N . ARG A 1 647 ? -22.5 16.828 36 1 89.38 647 ARG A N 1
ATOM 4896 C CA . ARG A 1 647 ? -22.984 17.922 36.844 1 89.38 647 ARG A CA 1
ATOM 4897 C C . ARG A 1 647 ? -21.922 18.344 37.844 1 89.38 647 ARG A C 1
ATOM 4899 O O . ARG A 1 647 ? -22.219 18.531 39.031 1 89.38 647 ARG A O 1
ATOM 4906 N N . GLU A 1 648 ? -20.719 18.25 37.438 1 86.25 648 GLU A N 1
ATOM 4907 C CA . GLU A 1 648 ? -19.641 18.781 38.281 1 86.25 648 GLU A CA 1
ATOM 4908 C C . GLU A 1 648 ? -19.406 20.25 38 1 86.25 648 GLU A C 1
ATOM 4910 O O . GLU A 1 648 ? -18.422 20.625 37.344 1 86.25 648 GLU A O 1
ATOM 4915 N N . PHE A 1 649 ? -20.25 21.062 38.594 1 90.88 649 PHE A N 1
ATOM 4916 C CA . PHE A 1 649 ? -20.234 22.484 38.312 1 90.88 649 PHE A CA 1
ATOM 4917 C C . PHE A 1 649 ? -19.562 23.25 39.438 1 90.88 649 PHE A C 1
ATOM 4919 O O . PHE A 1 649 ? -19.484 22.766 40.562 1 90.88 649 PHE A O 1
ATOM 4926 N N . LEU A 1 650 ? -19.078 24.359 39.031 1 90.31 650 LEU A N 1
ATOM 4927 C CA . LEU A 1 650 ? -18.484 25.281 39.969 1 90.31 650 LEU A CA 1
ATOM 4928 C C . LEU A 1 650 ? -19.5 26.359 40.375 1 90.31 650 LEU A C 1
ATOM 4930 O O . LEU A 1 650 ? -20.281 26.828 39.562 1 90.31 650 LEU A O 1
ATOM 4934 N N . ARG A 1 651 ? -19.438 26.797 41.688 1 88 651 ARG A N 1
ATOM 4935 C CA . ARG A 1 651 ? -20.359 27.797 42.188 1 88 651 ARG A CA 1
ATOM 4936 C C . ARG A 1 651 ? -19.922 29.203 41.781 1 88 651 ARG A C 1
ATOM 4938 O O . ARG A 1 651 ? -20.75 30.109 41.688 1 88 651 ARG A O 1
ATOM 4945 N N . ALA A 1 652 ? -18.609 29.359 41.625 1 83.94 652 ALA A N 1
ATOM 4946 C CA . ALA A 1 652 ? -18.078 30.656 41.219 1 83.94 652 ALA A CA 1
ATOM 4947 C C . ALA A 1 652 ? -17.016 30.5 40.125 1 83.94 652 ALA A C 1
ATOM 4949 O O . ALA A 1 652 ? -16.359 29.453 40.031 1 83.94 652 ALA A O 1
ATOM 4950 N N . GLN A 1 653 ? -16.891 31.484 39.312 1 79.38 653 GLN A N 1
ATOM 4951 C CA . GLN A 1 653 ? -16 31.484 38.156 1 79.38 653 GLN A CA 1
ATOM 4952 C C . GLN A 1 653 ? -14.539 31.391 38.594 1 79.38 653 GLN A C 1
ATOM 4954 O O . GLN A 1 653 ? -13.703 30.844 37.875 1 79.38 653 GLN A O 1
ATOM 4959 N N . GLU A 1 654 ? -14.281 31.875 39.812 1 75.94 654 GLU A N 1
ATOM 4960 C CA . GLU A 1 654 ? -12.898 32 40.25 1 75.94 654 GLU A CA 1
ATOM 4961 C C . GLU A 1 654 ? -12.422 30.719 40.938 1 75.94 654 GLU A C 1
ATOM 4963 O O . GLU A 1 654 ? -11.219 30.516 41.094 1 75.94 654 GLU A O 1
ATOM 4968 N N . LEU A 1 655 ? -13.312 29.859 41.156 1 73.25 655 LEU A N 1
ATOM 4969 C CA . LEU A 1 655 ? -12.953 28.625 41.844 1 73.25 655 LEU A CA 1
ATOM 4970 C C . LEU A 1 655 ? -12.492 27.562 40.844 1 73.25 655 LEU A C 1
ATOM 4972 O O . LEU A 1 655 ? -13.133 27.344 39.812 1 73.25 655 LEU A O 1
ATOM 4976 N N . ARG A 1 656 ? -11.211 27.25 40.875 1 76.81 656 ARG A N 1
ATOM 4977 C CA . ARG A 1 656 ? -10.734 26.156 40.031 1 76.81 656 ARG A CA 1
ATOM 4978 C C . ARG A 1 656 ? -10.406 24.922 40.875 1 76.81 656 ARG A C 1
ATOM 4980 O O . ARG A 1 656 ? -9.789 25.031 41.938 1 76.81 656 ARG A O 1
ATOM 4987 N N . TYR A 1 657 ? -11.023 23.859 40.344 1 75.56 657 TYR A N 1
ATOM 4988 C CA . TYR A 1 657 ? -10.664 22.609 41.031 1 75.56 657 TYR A CA 1
ATOM 4989 C C . TYR A 1 657 ? -9.242 22.203 40.656 1 75.56 657 TYR A C 1
ATOM 4991 O O . TYR A 1 657 ? -8.789 22.406 39.531 1 75.56 657 TYR A O 1
ATOM 4999 N N . PRO A 1 658 ? -8.562 21.719 41.688 1 76 658 PRO A N 1
ATOM 5000 C CA . PRO A 1 658 ? -7.246 21.172 41.375 1 76 658 PRO A CA 1
ATOM 5001 C C . PRO A 1 658 ? -7.309 20.016 40.375 1 76 658 PRO A C 1
ATOM 5003 O O . PRO A 1 658 ? -8.336 19.344 40.25 1 76 658 PRO A O 1
ATOM 5006 N N . LYS A 1 659 ? -6.332 19.859 39.625 1 78.19 659 LYS A N 1
ATOM 5007 C CA . LYS A 1 659 ? -6.227 18.844 38.594 1 78.19 659 LYS A CA 1
ATOM 5008 C C . LYS A 1 659 ? -6.508 17.453 39.156 1 78.19 659 LYS A C 1
ATOM 5010 O O . LYS A 1 659 ? -7.145 16.625 38.5 1 78.19 659 LYS A O 1
ATOM 5015 N N . GLU A 1 660 ? -6.098 17.234 40.344 1 78 660 GLU A N 1
ATOM 5016 C CA . GLU A 1 660 ? -6.242 15.922 40.969 1 78 660 GLU A CA 1
ATOM 5017 C C . GLU A 1 660 ? -7.707 15.602 41.25 1 78 660 GLU A C 1
ATOM 5019 O O . GLU A 1 660 ? -8.133 14.453 41.125 1 78 660 GLU A O 1
ATOM 5024 N N . TYR A 1 661 ? -8.391 16.625 41.625 1 78.94 661 TYR A N 1
ATOM 5025 C CA . TYR A 1 661 ? -9.812 16.422 41.875 1 78.94 661 TYR A CA 1
ATOM 5026 C C . TYR A 1 661 ? -10.562 16.062 40.625 1 78.94 661 TYR A C 1
ATOM 5028 O O . TYR A 1 661 ? -11.383 15.133 40.625 1 78.94 661 TYR A O 1
ATOM 5036 N N . VAL A 1 662 ? -10.258 16.75 39.625 1 83.56 662 VAL A N 1
ATOM 5037 C CA . VAL A 1 662 ? -10.93 16.516 38.344 1 83.56 662 VAL A CA 1
ATOM 5038 C C . VAL A 1 662 ? -10.57 15.117 37.844 1 83.56 662 VAL A C 1
ATOM 5040 O O . VAL A 1 662 ? -11.422 14.414 37.281 1 83.56 662 VAL A O 1
ATOM 5043 N N . ALA A 1 663 ? -9.32 14.703 38.031 1 81.88 663 ALA A N 1
ATOM 5044 C CA . ALA A 1 663 ? -8.844 13.391 37.562 1 81.88 663 ALA A CA 1
ATOM 5045 C C . ALA A 1 663 ? -9.547 12.266 38.312 1 81.88 663 ALA A C 1
ATOM 5047 O O . ALA A 1 663 ? -9.68 11.156 37.781 1 81.88 663 ALA A O 1
ATOM 5048 N N . GLY A 1 664 ? -9.938 12.539 39.5 1 79.31 664 GLY A N 1
ATOM 5049 C CA . GLY A 1 664 ? -10.633 11.539 40.281 1 79.31 664 GLY A CA 1
ATOM 5050 C C . GLY A 1 664 ? -12.094 11.383 39.875 1 79.31 664 GLY A C 1
ATOM 5051 O O . GLY A 1 664 ? -12.688 10.328 40.094 1 79.31 664 GLY A O 1
ATOM 5052 N N . ARG A 1 665 ? -12.625 12.406 39.344 1 82.44 665 ARG A N 1
ATOM 5053 C CA . ARG A 1 665 ? -14.055 12.383 39.031 1 82.44 665 ARG A CA 1
ATOM 5054 C C . ARG A 1 665 ? -14.32 11.969 37.594 1 82.44 665 ARG A C 1
ATOM 5056 O O . ARG A 1 665 ? -15.398 11.461 37.281 1 82.44 665 ARG A O 1
ATOM 5063 N N . PHE A 1 666 ? -13.391 12.312 36.812 1 85.88 666 PHE A N 1
ATOM 5064 C CA . PHE A 1 666 ? -13.562 11.992 35.375 1 85.88 666 PHE A CA 1
ATOM 5065 C C . PHE A 1 666 ? -12.539 10.961 34.938 1 85.88 666 PHE A C 1
ATOM 5067 O O . PHE A 1 666 ? -11.359 11.055 35.281 1 85.88 666 PHE A O 1
ATOM 5074 N N . GLN A 1 667 ? -13.062 10.008 34.25 1 78.75 667 GLN A N 1
ATOM 5075 C CA . GLN A 1 667 ? -12.195 8.992 33.656 1 78.75 667 GLN A CA 1
ATOM 5076 C C . GLN A 1 667 ? -12.234 9.062 32.125 1 78.75 667 GLN A C 1
ATOM 5078 O O . GLN A 1 667 ? -13.195 9.594 31.562 1 78.75 667 GLN A O 1
ATOM 5083 N N . ALA A 1 668 ? -11.203 8.625 31.5 1 76.81 668 ALA A N 1
ATOM 5084 C CA . ALA A 1 668 ? -11.109 8.633 30.047 1 76.81 668 ALA A CA 1
ATOM 5085 C C . ALA A 1 668 ? -12.273 7.883 29.422 1 76.81 668 ALA A C 1
ATOM 5087 O O . ALA A 1 668 ? -12.742 8.25 28.328 1 76.81 668 ALA A O 1
ATOM 5088 N N . GLU A 1 669 ? -12.781 6.941 30.109 1 77.81 669 GLU A N 1
ATOM 5089 C CA . GLU A 1 669 ? -13.852 6.094 29.594 1 77.81 669 GLU A CA 1
ATOM 5090 C C . GLU A 1 669 ? -15.164 6.859 29.484 1 77.81 669 GLU A C 1
ATOM 5092 O O . GLU A 1 669 ? -16.047 6.492 28.703 1 77.81 669 GLU A O 1
ATOM 5097 N N . ASP A 1 670 ? -15.25 7.895 30.234 1 81.06 670 ASP A N 1
ATOM 5098 C CA . ASP A 1 670 ? -16.469 8.711 30.219 1 81.06 670 ASP A CA 1
ATOM 5099 C C . ASP A 1 670 ? -16.625 9.406 28.859 1 81.06 670 ASP A C 1
ATOM 5101 O O . ASP A 1 670 ? -17.734 9.758 28.469 1 81.06 670 ASP A O 1
ATOM 5105 N N . PHE A 1 671 ? -15.547 9.562 28.203 1 82.06 671 PHE A N 1
ATOM 5106 C CA . PHE A 1 671 ? -15.562 10.312 26.953 1 82.06 671 PHE A CA 1
ATOM 5107 C C . PHE A 1 671 ? -15.445 9.375 25.75 1 82.06 671 PHE A C 1
ATOM 5109 O O . PHE A 1 671 ? -15.148 9.82 24.641 1 82.06 671 PHE A O 1
ATOM 5116 N N . ASP A 1 672 ? -15.695 8.156 26 1 76.31 672 ASP A N 1
ATOM 5117 C CA . ASP A 1 672 ? -15.641 7.148 24.938 1 76.31 672 ASP A CA 1
ATOM 5118 C C . ASP A 1 672 ? -16.703 7.414 23.875 1 76.31 672 ASP A C 1
ATOM 5120 O O . ASP A 1 672 ? -17.812 7.836 24.188 1 76.31 672 ASP A O 1
ATOM 5124 N N . LYS A 1 673 ? -16.234 7.242 22.656 1 76.06 673 LYS A N 1
ATOM 5125 C CA . LYS A 1 673 ? -17.172 7.422 21.547 1 76.06 673 LYS A CA 1
ATOM 5126 C C . LYS A 1 673 ? -18.188 6.293 21.516 1 76.06 673 LYS A C 1
ATOM 5128 O O . LYS A 1 673 ? -17.844 5.125 21.703 1 76.06 673 LYS A O 1
ATOM 5133 N N . ARG A 1 674 ? -19.438 6.664 21.406 1 73.06 674 ARG A N 1
ATOM 5134 C CA . ARG A 1 674 ? -20.516 5.68 21.312 1 73.06 674 ARG A CA 1
ATOM 5135 C C . ARG A 1 674 ? -20.5 4.984 19.953 1 73.06 674 ARG A C 1
ATOM 5137 O O . ARG A 1 674 ? -19.703 5.336 19.078 1 73.06 674 ARG A O 1
ATOM 5144 N N . GLY A 1 675 ? -21.234 3.939 19.906 1 68.06 675 GLY A N 1
ATOM 5145 C CA . GLY A 1 675 ? -21.312 3.18 18.656 1 68.06 675 GLY A CA 1
ATOM 5146 C C . GLY A 1 675 ? -21.859 3.984 17.5 1 68.06 675 GLY A C 1
ATOM 5147 O O . GLY A 1 675 ? -22.328 5.109 17.688 1 68.06 675 GLY A O 1
ATOM 5148 N N . SER A 1 676 ? -21.75 3.473 16.359 1 67 676 SER A N 1
ATOM 5149 C CA . SER A 1 676 ? -22.156 4.113 15.109 1 67 676 SER A CA 1
ATOM 5150 C C . SER A 1 676 ? -23.609 4.578 15.156 1 67 676 SER A C 1
ATOM 5152 O O . SER A 1 676 ? -24.5 3.799 15.5 1 67 676 SER A O 1
ATOM 5154 N N . GLY A 1 677 ? -23.797 5.801 14.961 1 61.5 677 GLY A N 1
ATOM 5155 C CA . GLY A 1 677 ? -25.125 6.367 14.852 1 61.5 677 GLY A CA 1
ATOM 5156 C C . GLY A 1 677 ? -25.719 6.777 16.188 1 61.5 677 GLY A C 1
ATOM 5157 O O . GLY A 1 677 ? -26.812 7.336 16.234 1 61.5 677 GLY A O 1
ATOM 5158 N N . LYS A 1 678 ? -25.031 6.465 17.25 1 65 678 LYS A N 1
ATOM 5159 C CA . LYS A 1 678 ? -25.594 6.805 18.562 1 65 678 LYS A CA 1
ATOM 5160 C C . LYS A 1 678 ? -24.891 8.023 19.156 1 65 678 LYS A C 1
ATOM 5162 O O . LYS A 1 678 ? -23.656 8.078 19.203 1 65 678 LYS A O 1
ATOM 5167 N N . GLN A 1 679 ? -25.656 9.109 19.266 1 66.69 679 GLN A N 1
ATOM 5168 C CA . GLN A 1 679 ? -25.078 10.312 19.859 1 66.69 679 GLN A CA 1
ATOM 5169 C C . GLN A 1 679 ? -25.953 10.82 21.016 1 66.69 679 GLN A C 1
ATOM 5171 O O . GLN A 1 679 ? -27.172 10.648 21 1 66.69 679 GLN A O 1
ATOM 5176 N N . ASP A 1 680 ? -25.219 11.25 22 1 75.81 680 ASP A N 1
ATOM 5177 C CA . ASP A 1 680 ? -25.938 11.953 23.062 1 75.81 680 ASP A CA 1
ATOM 5178 C C . ASP A 1 680 ? -26.484 13.289 22.562 1 75.81 680 ASP A C 1
ATOM 5180 O O . ASP A 1 680 ? -25.891 13.922 21.703 1 75.81 680 ASP A O 1
ATOM 5184 N N . THR A 1 681 ? -27.688 13.555 22.953 1 83.94 681 THR A N 1
ATOM 5185 C CA . THR A 1 681 ? -28.297 14.812 22.531 1 83.94 681 THR A CA 1
ATOM 5186 C C . THR A 1 681 ? -28.531 15.734 23.734 1 83.94 681 THR A C 1
ATOM 5188 O O . THR A 1 681 ? -28.625 15.266 24.875 1 83.94 681 THR A O 1
ATOM 5191 N N . ILE A 1 682 ? -28.484 16.938 23.469 1 89.38 682 ILE A N 1
ATOM 5192 C CA . ILE A 1 682 ? -28.656 17.969 24.5 1 89.38 682 ILE A CA 1
ATOM 5193 C C . ILE A 1 682 ? -30.062 17.891 25.062 1 89.38 682 ILE A C 1
ATOM 5195 O O . ILE A 1 682 ? -30.297 18.281 26.219 1 89.38 682 ILE A O 1
ATOM 5199 N N . GLY A 1 683 ? -31 17.359 24.344 1 86.31 683 GLY A N 1
ATOM 5200 C CA . GLY A 1 683 ? -32.375 17.234 24.812 1 86.31 683 GLY A CA 1
ATOM 5201 C C . GLY A 1 683 ? -32.5 16.328 26.016 1 86.31 683 GLY A C 1
ATOM 5202 O O . GLY A 1 683 ? -33.438 16.469 26.797 1 86.31 683 GLY A O 1
ATOM 5203 N N . ALA A 1 684 ? -31.594 15.484 26.203 1 84.38 684 ALA A N 1
ATOM 5204 C CA . ALA A 1 684 ? -31.672 14.5 27.281 1 84.38 684 ALA A CA 1
ATOM 5205 C C . ALA A 1 684 ? -31.125 15.07 28.594 1 84.38 684 ALA A C 1
ATOM 5207 O O . ALA A 1 684 ? -31.281 14.461 29.656 1 84.38 684 ALA A O 1
ATOM 5208 N N . VAL A 1 685 ? -30.531 16.234 28.531 1 89.5 685 VAL A N 1
ATOM 5209 C CA . VAL A 1 685 ? -29.922 16.844 29.719 1 89.5 685 VAL A CA 1
ATOM 5210 C C . VAL A 1 685 ? -30.906 17.828 30.344 1 89.5 685 VAL A C 1
ATOM 5212 O O . VAL A 1 685 ? -31.312 18.797 29.719 1 89.5 685 VAL A O 1
ATOM 5215 N N . GLN A 1 686 ? -31.359 17.453 31.516 1 89 686 GLN A N 1
ATOM 5216 C CA . GLN A 1 686 ? -32.219 18.359 32.281 1 89 686 GLN A CA 1
ATOM 5217 C C . GLN A 1 686 ? -31.5 18.953 33.469 1 89 686 GLN A C 1
ATOM 5219 O O . GLN A 1 686 ? -31.031 18.234 34.344 1 89 686 GLN A O 1
ATOM 5224 N N . LEU A 1 687 ? -31.391 20.281 33.438 1 92.75 687 LEU A N 1
ATOM 5225 C CA . LEU A 1 687 ? -30.688 20.984 34.5 1 92.75 687 LEU A CA 1
ATOM 5226 C C . LEU A 1 687 ? -31.625 21.938 35.219 1 92.75 687 LEU A C 1
ATOM 5228 O O . LEU A 1 687 ? -32.562 22.484 34.625 1 92.75 687 LEU A O 1
ATOM 5232 N N . SER A 1 688 ? -31.391 22.125 36.531 1 93.12 688 SER A N 1
ATOM 5233 C CA . SER A 1 688 ? -32.156 23.062 37.375 1 93.12 688 SER A CA 1
ATOM 5234 C C . SER A 1 688 ? -31.75 24.5 37.094 1 93.12 688 SER A C 1
ATOM 5236 O O . SER A 1 688 ? -30.672 24.75 36.562 1 93.12 688 SER A O 1
ATOM 5238 N N . PRO A 1 689 ? -32.656 25.406 37.469 1 93.19 689 PRO A N 1
ATOM 5239 C CA . PRO A 1 689 ? -32.312 26.812 37.312 1 93.19 689 PRO A CA 1
ATOM 5240 C C . PRO A 1 689 ? -31.078 27.219 38.094 1 93.19 689 PRO A C 1
ATOM 5242 O O . PRO A 1 689 ? -30.312 28.078 37.656 1 93.19 689 PRO A O 1
ATOM 5245 N N . GLU A 1 690 ? -30.875 26.656 39.188 1 93.56 690 GLU A N 1
ATOM 5246 C CA . GLU A 1 690 ? -29.688 26.953 40 1 93.56 690 GLU A CA 1
ATOM 5247 C C . GLU A 1 690 ? -28.422 26.469 39.281 1 93.56 690 GLU A C 1
ATOM 5249 O O . GLU A 1 690 ? -27.391 27.156 39.312 1 93.56 690 GLU A O 1
ATOM 5254 N N . GLU A 1 691 ? -28.547 25.375 38.719 1 93.94 691 GLU A N 1
ATOM 5255 C CA . GLU A 1 691 ? -27.406 24.781 38 1 93.94 691 GLU A CA 1
ATOM 5256 C C . GLU A 1 691 ? -27.047 25.594 36.75 1 93.94 691 GLU A C 1
ATOM 5258 O O . GLU A 1 691 ? -25.875 25.672 36.375 1 93.94 691 GLU A O 1
ATOM 5263 N N . MET A 1 692 ? -28.016 26.172 36.156 1 94.69 692 MET A N 1
ATOM 5264 C CA . MET A 1 692 ? -27.797 26.953 34.938 1 94.69 692 MET A CA 1
ATOM 5265 C C . MET A 1 692 ? -26.984 28.219 35.25 1 94.69 692 MET A C 1
ATOM 5267 O O . MET A 1 692 ? -26.359 28.781 34.344 1 94.69 692 MET A O 1
ATOM 5271 N N . GLU A 1 693 ? -27.016 28.562 36.5 1 93.88 693 GLU A N 1
ATOM 5272 C CA . GLU A 1 693 ? -26.281 29.766 36.875 1 93.88 693 GLU A CA 1
ATOM 5273 C C . GLU A 1 693 ? -24.875 29.422 37.344 1 93.88 693 GLU A C 1
ATOM 5275 O O . GLU A 1 693 ? -24.047 30.312 37.562 1 93.88 693 GLU A O 1
ATOM 5280 N N . MET A 1 694 ? -24.562 28.203 37.375 1 94.88 694 MET A N 1
ATOM 5281 C CA . MET A 1 694 ? -23.25 27.766 37.812 1 94.88 694 MET A CA 1
ATOM 5282 C C . MET A 1 694 ? -22.266 27.781 36.625 1 94.88 694 MET A C 1
ATOM 5284 O O . MET A 1 694 ? -22.594 28.281 35.562 1 94.88 694 MET A O 1
ATOM 5288 N N . TYR A 1 695 ? -20.969 27.359 36.969 1 94.44 695 TYR A N 1
ATOM 5289 C CA . TYR A 1 695 ? -19.922 27.438 35.938 1 94.44 695 TYR A CA 1
ATOM 5290 C C . TYR A 1 695 ? -19.234 26.094 35.75 1 94.44 695 TYR A C 1
ATOM 5292 O O . TYR A 1 695 ? -19.328 25.219 36.625 1 94.44 695 TYR A O 1
ATOM 5300 N N . VAL A 1 696 ? -18.641 25.922 34.625 1 93.69 696 VAL A N 1
ATOM 5301 C CA . VAL A 1 696 ? -17.844 24.734 34.312 1 93.69 696 VAL A CA 1
ATOM 5302 C C . VAL A 1 696 ? -16.453 25.172 33.812 1 93.69 696 VAL A C 1
ATOM 5304 O O . VAL A 1 696 ? -16.344 26.078 33 1 93.69 696 VAL A O 1
ATOM 5307 N N . ASP A 1 697 ? -15.422 24.594 34.375 1 92.19 697 ASP A N 1
ATOM 5308 C CA . ASP A 1 697 ? -14.062 24.797 33.875 1 92.19 697 ASP A CA 1
ATOM 5309 C C . ASP A 1 697 ? -13.75 23.875 32.688 1 92.19 697 ASP A C 1
ATOM 5311 O O . ASP A 1 697 ? -13.633 22.656 32.875 1 92.19 697 ASP A O 1
ATOM 5315 N N . LEU A 1 698 ? -13.547 24.422 31.547 1 93.25 698 LEU A N 1
ATOM 5316 C CA . LEU A 1 698 ? -13.359 23.625 30.344 1 93.25 698 LEU A CA 1
ATOM 5317 C C . LEU A 1 698 ? -11.875 23.344 30.109 1 93.25 698 LEU A C 1
ATOM 5319 O O . LEU A 1 698 ? -11.531 22.516 29.266 1 93.25 698 LEU A O 1
ATOM 5323 N N . HIS A 1 699 ? -10.922 23.906 30.828 1 90.62 699 HIS A N 1
ATOM 5324 C CA . HIS A 1 699 ? -9.484 23.844 30.578 1 90.62 699 HIS A CA 1
ATOM 5325 C C . HIS A 1 699 ? -8.977 22.406 30.609 1 90.62 699 HIS A C 1
ATOM 5327 O O . HIS A 1 699 ? -8.273 21.984 29.688 1 90.62 699 HIS A O 1
ATOM 5333 N N . PRO A 1 700 ? -9.406 21.641 31.531 1 89.94 700 PRO A N 1
ATOM 5334 C CA . PRO A 1 700 ? -8.852 20.281 31.609 1 89.94 700 PRO A CA 1
ATOM 5335 C C . PRO A 1 700 ? -9.344 19.391 30.484 1 89.94 700 PRO A C 1
ATOM 5337 O O . PRO A 1 700 ? -8.719 18.359 30.188 1 89.94 700 PRO A O 1
ATOM 5340 N N . PHE A 1 701 ? -10.43 19.766 29.812 1 91.69 701 PHE A N 1
ATOM 5341 C CA . PHE A 1 701 ? -11.062 18.891 28.844 1 91.69 701 PHE A CA 1
ATOM 5342 C C . PHE A 1 701 ? -10.805 19.391 27.422 1 91.69 701 PHE A C 1
ATOM 5344 O O . PHE A 1 701 ? -11.164 18.719 26.453 1 91.69 701 PHE A O 1
ATOM 5351 N N . THR A 1 702 ? -10.195 20.484 27.281 1 92.19 702 THR A N 1
ATOM 5352 C CA . THR A 1 702 ? -9.984 21.141 25.984 1 92.19 702 THR A CA 1
ATOM 5353 C C . THR A 1 702 ? -8.703 20.609 25.328 1 92.19 702 THR A C 1
ATOM 5355 O O . THR A 1 702 ? -7.691 20.422 26 1 92.19 702 THR A O 1
ATOM 5358 N N . ASN A 1 703 ? -8.828 20.281 24 1 91.94 703 ASN A N 1
ATOM 5359 C CA . ASN A 1 703 ? -7.641 19.984 23.219 1 91.94 703 ASN A CA 1
ATOM 5360 C C . ASN A 1 703 ? -6.75 21.203 23.047 1 91.94 703 ASN A C 1
ATOM 5362 O O . ASN A 1 703 ? -7.082 22.125 22.297 1 91.94 703 ASN A O 1
ATOM 5366 N N . THR A 1 704 ? -5.641 21.234 23.641 1 89.31 704 THR A N 1
ATOM 5367 C CA . THR A 1 704 ? -4.781 22.406 23.703 1 89.31 704 THR A CA 1
ATOM 5368 C C . THR A 1 704 ? -3.945 22.531 22.438 1 89.31 704 THR A C 1
ATOM 5370 O O . THR A 1 704 ? -3.33 23.562 22.188 1 89.31 704 THR A O 1
ATOM 5373 N N . SER A 1 705 ? -3.99 21.484 21.609 1 90.25 705 SER A N 1
ATOM 5374 C CA . SER A 1 705 ? -3.146 21.516 20.422 1 90.25 705 SER A CA 1
ATOM 5375 C C . SER A 1 705 ? -3.965 21.266 19.156 1 90.25 705 SER A C 1
ATOM 5377 O O . SER A 1 705 ? -3.641 20.391 18.359 1 90.25 705 SER A O 1
ATOM 5379 N N . PRO A 1 706 ? -4.883 22.141 18.938 1 91.12 706 PRO A N 1
ATOM 5380 C CA . PRO A 1 706 ? -5.637 21.969 17.703 1 91.12 706 PRO A CA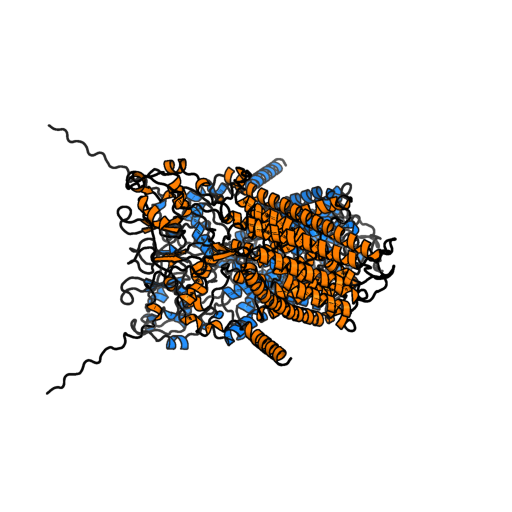 1
ATOM 5381 C C . PRO A 1 706 ? -4.836 22.375 16.453 1 91.12 706 PRO A C 1
ATOM 5383 O O . PRO A 1 706 ? -3.916 23.188 16.562 1 91.12 706 PRO A O 1
ATOM 5386 N N . TYR A 1 707 ? -5.129 21.828 15.367 1 94.12 707 TYR A N 1
ATOM 5387 C CA . TYR A 1 707 ? -4.516 22.234 14.109 1 94.12 707 TYR A CA 1
ATOM 5388 C C . TYR A 1 707 ? -5.098 23.562 13.625 1 94.12 707 TYR A C 1
ATOM 5390 O O . TYR A 1 707 ? -6.297 23.797 13.766 1 94.12 707 TYR A O 1
ATOM 5398 N N . THR A 1 708 ? -4.227 24.375 13.102 1 92.56 708 THR A N 1
ATOM 5399 C CA . THR A 1 708 ? -4.652 25.703 12.688 1 92.56 708 THR A CA 1
ATOM 5400 C C . THR A 1 708 ? -4.055 26.062 11.328 1 92.56 708 THR A C 1
ATOM 5402 O O . THR A 1 708 ? -3.041 25.5 10.922 1 92.56 708 THR A O 1
ATOM 5405 N N . VAL A 1 709 ? -4.777 26.938 10.602 1 92.44 709 VAL A N 1
ATOM 5406 C CA . VAL A 1 709 ? -4.281 27.516 9.359 1 92.44 709 VAL A CA 1
ATOM 5407 C C . VAL A 1 709 ? -4.559 29.016 9.328 1 92.44 709 VAL A C 1
ATOM 5409 O O . VAL A 1 709 ? -5.496 29.5 9.977 1 92.44 709 VAL A O 1
ATOM 5412 N N . VAL A 1 710 ? -3.734 29.719 8.625 1 88.88 710 VAL A N 1
ATOM 5413 C CA . VAL A 1 710 ? -3.945 31.156 8.484 1 88.88 710 VAL A CA 1
ATOM 5414 C C . VAL A 1 710 ? -5.027 31.422 7.441 1 88.88 710 VAL A C 1
ATOM 5416 O O . VAL A 1 710 ? -5.164 30.656 6.473 1 88.88 710 VAL A O 1
ATOM 5419 N N . GLU A 1 711 ? -5.746 32.406 7.594 1 88.44 711 GLU A N 1
ATOM 5420 C CA . GLU A 1 711 ? -6.902 32.719 6.758 1 88.44 711 GLU A CA 1
ATOM 5421 C C . GLU A 1 711 ? -6.492 32.938 5.309 1 88.44 711 GLU A C 1
ATOM 5423 O O . GLU A 1 711 ? -7.301 32.781 4.391 1 88.44 711 GLU A O 1
ATOM 5428 N N . THR A 1 712 ? -5.254 33.25 5.035 1 86.62 712 THR A N 1
ATOM 5429 C CA . THR A 1 712 ? -4.797 33.562 3.686 1 86.62 712 THR A CA 1
ATOM 5430 C C . THR A 1 712 ? -4.316 32.312 2.967 1 86.62 712 THR A C 1
ATOM 5432 O O . THR A 1 712 ? -3.955 32.375 1.789 1 86.62 712 THR A O 1
ATOM 5435 N N . MET A 1 713 ? -4.312 31.234 3.678 1 91.75 713 MET A N 1
ATOM 5436 C CA . MET A 1 713 ? -3.891 30 3.047 1 91.75 713 MET A CA 1
ATOM 5437 C C . MET A 1 713 ? -4.848 29.594 1.926 1 91.75 713 MET A C 1
ATOM 5439 O O . MET A 1 713 ? -6.055 29.812 2.031 1 91.75 713 MET A O 1
ATOM 5443 N N . SER A 1 714 ? -4.258 29.078 0.929 1 92.38 714 SER A N 1
ATOM 5444 C CA . SER A 1 714 ? -5.094 28.609 -0.169 1 92.38 714 SER A CA 1
ATOM 5445 C C . SER A 1 714 ? -5.984 27.453 0.273 1 92.38 714 SER A C 1
ATOM 5447 O O . SER A 1 714 ? -5.59 26.641 1.112 1 92.38 714 SER A O 1
ATOM 5449 N N . LEU A 1 715 ? -7.137 27.375 -0.313 1 93.12 715 LEU A N 1
ATOM 5450 C CA . LEU A 1 715 ? -8.07 26.312 0.015 1 93.12 715 LEU A CA 1
ATOM 5451 C C . LEU A 1 715 ? -7.516 24.953 -0.414 1 93.12 715 LEU A C 1
ATOM 5453 O O . LEU A 1 715 ? -7.781 23.938 0.234 1 93.12 715 LEU A O 1
ATOM 5457 N N . ALA A 1 716 ? -6.746 24.906 -1.454 1 92.06 716 ALA A N 1
ATOM 5458 C CA . ALA A 1 716 ? -6.141 23.672 -1.948 1 92.06 716 ALA A CA 1
ATOM 5459 C C . ALA A 1 716 ? -5.188 23.078 -0.915 1 92.06 716 ALA A C 1
ATOM 5461 O O . ALA A 1 716 ? -5.23 21.875 -0.642 1 92.06 716 ALA A O 1
ATOM 5462 N N . LYS A 1 717 ? -4.359 23.875 -0.377 1 93.19 717 LYS A N 1
ATOM 5463 C CA . LYS A 1 717 ? -3.402 23.406 0.619 1 93.19 717 LYS A CA 1
ATOM 5464 C C . LYS A 1 717 ? -4.102 23.031 1.92 1 93.19 717 LYS A C 1
ATOM 5466 O O . LYS A 1 717 ? -3.678 22.094 2.613 1 93.19 717 LYS A O 1
ATOM 5471 N N . ALA A 1 718 ? -5.102 23.797 2.221 1 94.81 718 ALA A N 1
ATOM 5472 C CA . ALA A 1 718 ? -5.879 23.453 3.412 1 94.81 718 ALA A CA 1
ATOM 5473 C C . ALA A 1 718 ? -6.539 22.094 3.27 1 94.81 718 ALA A C 1
ATOM 5475 O O . ALA A 1 718 ? -6.621 21.328 4.238 1 94.81 718 ALA A O 1
ATOM 5476 N N . LEU A 1 719 ? -7.023 21.844 2.08 1 94.44 719 LEU A N 1
ATOM 5477 C CA . LEU A 1 719 ? -7.641 20.547 1.824 1 94.44 719 LEU A CA 1
ATOM 5478 C C . LEU A 1 719 ? -6.629 19.422 2.004 1 94.44 719 LEU A C 1
ATOM 5480 O O . LEU A 1 719 ? -6.941 18.391 2.6 1 94.44 719 LEU A O 1
ATOM 5484 N N . VAL A 1 720 ? -5.449 19.609 1.504 1 91.38 720 VAL A N 1
ATOM 5485 C CA . VAL A 1 720 ? -4.406 18.594 1.602 1 91.38 720 VAL A CA 1
ATOM 5486 C C . VAL A 1 720 ? -4.082 18.328 3.068 1 91.38 720 VAL A C 1
ATOM 5488 O O . VAL A 1 720 ? -3.973 17.172 3.486 1 91.38 720 VAL A O 1
ATOM 5491 N N . LEU A 1 721 ? -3.945 19.344 3.791 1 93.56 721 LEU A N 1
ATOM 5492 C CA . LEU A 1 721 ? -3.672 19.219 5.219 1 93.56 721 LEU A CA 1
ATOM 5493 C C . LEU A 1 721 ? -4.82 18.5 5.926 1 93.56 721 LEU A C 1
ATOM 5495 O O . LEU A 1 721 ? -4.594 17.578 6.703 1 93.56 721 LEU A O 1
ATOM 5499 N N . PHE A 1 722 ? -6.012 18.938 5.621 1 93.56 722 PHE A N 1
ATOM 5500 C CA . PHE A 1 722 ? -7.211 18.391 6.246 1 93.56 722 PHE A CA 1
ATOM 5501 C C . PHE A 1 722 ? -7.324 16.891 5.984 1 93.56 722 PHE A C 1
ATOM 5503 O O . PHE A 1 722 ? -7.594 16.109 6.902 1 93.56 722 PHE A O 1
ATOM 5510 N N . ARG A 1 723 ? -7.086 16.516 4.844 1 91.44 723 ARG A N 1
ATOM 5511 C CA . ARG A 1 723 ? -7.262 15.125 4.434 1 91.44 723 ARG A CA 1
ATOM 5512 C C . ARG A 1 723 ? -6.105 14.258 4.914 1 91.44 723 ARG A C 1
ATOM 5514 O O . ARG A 1 723 ? -6.316 13.148 5.418 1 91.44 723 ARG A O 1
ATOM 5521 N N . GLU A 1 724 ? -4.875 14.711 4.754 1 88.88 724 GLU A N 1
ATOM 5522 C CA . GLU A 1 724 ? -3.705 13.891 5.043 1 88.88 724 GLU A CA 1
ATOM 5523 C C . GLU A 1 724 ? -3.576 13.617 6.535 1 88.88 724 GLU A C 1
ATOM 5525 O O . GLU A 1 724 ? -3.074 12.562 6.938 1 88.88 724 GLU A O 1
ATOM 5530 N N . VAL A 1 725 ? -4.105 14.562 7.359 1 89.56 725 VAL A N 1
ATOM 5531 C CA . VAL A 1 725 ? -3.986 14.375 8.805 1 89.56 725 VAL A CA 1
ATOM 5532 C C . VAL A 1 725 ? -5.297 13.828 9.359 1 89.56 725 VAL A C 1
ATOM 5534 O O . VAL A 1 725 ? -5.383 13.5 10.547 1 89.56 725 VAL A O 1
ATOM 5537 N N . GLY A 1 726 ? -6.293 13.586 8.531 1 88.94 726 GLY A N 1
ATOM 5538 C CA . GLY A 1 726 ? -7.559 13.008 8.953 1 88.94 726 GLY A CA 1
ATOM 5539 C C . GLY A 1 726 ? -8.305 13.875 9.945 1 88.94 726 GLY A C 1
ATOM 5540 O O . GLY A 1 726 ? -8.711 13.398 11.016 1 88.94 726 GLY A O 1
ATOM 5541 N N . LEU A 1 727 ? -8.57 15.117 9.578 1 92.81 727 LEU A N 1
ATOM 5542 C CA . LEU A 1 727 ? -9.156 16.078 10.508 1 92.81 727 LEU A CA 1
ATOM 5543 C C . LEU A 1 727 ? -10.672 16.125 10.359 1 92.81 727 LEU A C 1
ATOM 5545 O O . LEU A 1 727 ? -11.211 15.773 9.305 1 92.81 727 LEU A O 1
ATOM 5549 N N . ARG A 1 728 ? -11.312 16.453 11.445 1 93.44 728 ARG A N 1
ATOM 5550 C CA . ARG A 1 728 ? -12.734 16.797 11.445 1 93.44 728 ARG A CA 1
ATOM 5551 C C . ARG A 1 728 ? -12.922 18.312 11.484 1 93.44 728 ARG A C 1
ATOM 5553 O O . ARG A 1 728 ? -13.867 18.844 10.898 1 93.44 728 ARG A O 1
ATOM 5560 N N . HIS A 1 729 ? -12.023 18.969 12.203 1 94 729 HIS A N 1
ATOM 5561 C CA . HIS A 1 729 ? -12.07 20.406 12.375 1 94 729 HIS A CA 1
ATOM 5562 C C . HIS A 1 729 ? -10.695 21.031 12.156 1 94 729 HIS A C 1
ATOM 5564 O O . HIS A 1 729 ? -9.68 20.484 12.578 1 94 729 HIS A O 1
ATOM 5570 N N . LEU A 1 730 ? -10.68 22.062 11.453 1 94.88 730 LEU A N 1
ATOM 5571 C CA . LEU A 1 730 ? -9.484 22.859 11.211 1 94.88 730 LEU A CA 1
ATOM 5572 C C . LEU A 1 730 ? -9.727 24.328 11.547 1 94.88 730 LEU A C 1
ATOM 5574 O O . LEU A 1 730 ? -10.578 24.984 10.93 1 94.88 730 LEU A O 1
ATOM 5578 N N . LEU A 1 731 ? -8.977 24.859 12.547 1 93.5 731 LEU A N 1
ATOM 5579 C CA . LEU A 1 731 ? -9.188 26.234 13 1 93.5 731 LEU A CA 1
ATOM 5580 C C . LEU A 1 731 ? -8.492 27.219 12.07 1 93.5 731 LEU A C 1
ATOM 5582 O O . LEU A 1 731 ? -7.395 26.953 11.586 1 93.5 731 LEU A O 1
ATOM 5586 N N . VAL A 1 732 ? -9.148 28.312 11.867 1 91.69 732 VAL A N 1
ATOM 5587 C CA . VAL A 1 732 ? -8.602 29.375 11.039 1 91.69 732 VAL A CA 1
ATOM 5588 C C . VAL A 1 732 ? -8.195 30.562 11.922 1 91.69 732 VAL A C 1
ATOM 5590 O O . VAL A 1 732 ? -9.023 31.094 12.656 1 91.69 732 VAL A O 1
ATOM 5593 N N . VAL A 1 733 ? -6.98 30.922 11.867 1 86.69 733 VAL A N 1
ATOM 5594 C CA . VAL A 1 733 ? -6.465 32.062 12.641 1 86.69 733 VAL A CA 1
ATOM 5595 C C . VAL A 1 733 ? -6.281 33.25 11.727 1 86.69 733 VAL A C 1
ATOM 5597 O O . VAL A 1 733 ? -6.027 33.125 10.531 1 86.69 733 VAL A O 1
ATOM 5600 N N . PRO A 1 734 ? -6.469 34.375 12.297 1 81.5 734 PRO A N 1
ATOM 5601 C CA . PRO A 1 734 ? -6.355 35.594 11.484 1 81.5 734 PRO A CA 1
ATOM 5602 C C . PRO A 1 734 ? -4.914 35.906 11.094 1 81.5 734 PRO A C 1
ATOM 5604 O O . PRO A 1 734 ? -3.979 35.438 11.758 1 81.5 734 PRO A O 1
ATOM 5607 N N . LYS A 1 735 ? -4.859 36.656 10 1 76.19 735 LYS A N 1
ATOM 5608 C CA . LYS A 1 735 ? -3.551 37.094 9.539 1 76.19 735 LYS A CA 1
ATOM 5609 C C . LYS A 1 735 ? -3.01 38.219 10.422 1 76.19 735 LYS A C 1
ATOM 5611 O O . LYS A 1 735 ? -1.801 38.312 10.648 1 76.19 735 LYS A O 1
ATOM 5616 N N . ALA A 1 736 ? -3.957 39.094 10.852 1 69 736 ALA A N 1
ATOM 5617 C CA . ALA A 1 736 ? -3.562 40.25 11.633 1 69 736 ALA A CA 1
ATOM 5618 C C . ALA A 1 736 ? -3.957 40.094 13.094 1 69 736 ALA A C 1
ATOM 5620 O O . ALA A 1 736 ? -4.879 39.344 13.414 1 69 736 ALA A O 1
ATOM 5621 N N . CYS A 1 737 ? -3.219 40.719 13.977 1 64.88 737 CYS A N 1
ATOM 5622 C CA . CYS A 1 737 ? -3.414 40.562 15.414 1 64.88 737 CYS A CA 1
ATOM 5623 C C . CYS A 1 737 ? -4.508 41.5 15.914 1 64.88 737 CYS A C 1
ATOM 5625 O O . CYS A 1 737 ? -4.633 41.719 17.125 1 64.88 737 CYS A O 1
ATOM 5627 N N . ASP A 1 738 ? -5.27 42.062 15.086 1 63.84 738 ASP A N 1
ATOM 5628 C CA . ASP A 1 738 ? -6.246 43.062 15.539 1 63.84 738 ASP A CA 1
ATOM 5629 C C . ASP A 1 738 ? -7.613 42.406 15.758 1 63.84 738 ASP A C 1
ATOM 5631 O O . ASP A 1 738 ? -8.555 43.062 16.203 1 63.84 738 ASP A O 1
ATOM 5635 N N . ARG A 1 739 ? -7.676 41.188 15.508 1 72.94 739 ARG A N 1
ATOM 5636 C CA . ARG A 1 739 ? -8.977 40.5 15.586 1 72.94 739 ARG A CA 1
ATOM 5637 C C . ARG A 1 739 ? -8.938 39.344 16.578 1 72.94 739 ARG A C 1
ATOM 5639 O O . ARG A 1 739 ? -7.969 39.188 17.312 1 72.94 739 ARG A O 1
ATOM 5646 N N . SER A 1 740 ? -10.047 38.656 16.656 1 77.88 740 SER A N 1
ATOM 5647 C CA . SER A 1 740 ? -10.148 37.469 17.484 1 77.88 740 SER A CA 1
ATOM 5648 C C . SER A 1 740 ? -9.125 36.406 17.078 1 77.88 740 SER A C 1
ATOM 5650 O O . SER A 1 740 ? -8.773 36.312 15.898 1 77.88 740 SER A O 1
ATOM 5652 N N . PRO A 1 741 ? -8.633 35.75 18.062 1 83.12 741 PRO A N 1
ATOM 5653 C CA . PRO A 1 741 ? -7.602 34.781 17.766 1 83.12 741 PRO A CA 1
ATOM 5654 C C . PRO A 1 741 ? -8.086 33.688 16.812 1 83.12 741 PRO A C 1
ATOM 5656 O O . PRO A 1 741 ? -7.27 32.969 16.203 1 83.12 741 PRO A O 1
ATOM 5659 N N . VAL A 1 742 ? -9.352 33.469 16.703 1 87.06 742 VAL A N 1
ATOM 5660 C CA . VAL A 1 742 ? -9.922 32.5 15.781 1 87.06 742 VAL A CA 1
ATOM 5661 C C . VAL A 1 742 ? -11 33.188 14.93 1 87.06 742 VAL A C 1
ATOM 5663 O O . VAL A 1 742 ? -11.867 33.875 15.461 1 87.06 742 VAL A O 1
ATOM 5666 N N . VAL A 1 743 ? -10.938 32.969 13.633 1 86.12 743 VAL A N 1
ATOM 5667 C CA . VAL A 1 743 ? -11.859 33.625 12.727 1 86.12 743 VAL A CA 1
ATOM 5668 C C . VAL A 1 743 ? -12.883 32.625 12.195 1 86.12 743 VAL A C 1
ATOM 5670 O O . VAL A 1 743 ? -13.961 33.031 11.734 1 86.12 743 VAL A O 1
ATOM 5673 N N . GLY A 1 744 ? -12.578 31.391 12.312 1 89.88 744 GLY A N 1
ATOM 5674 C CA . GLY A 1 744 ? -13.516 30.391 11.82 1 89.88 744 GLY A CA 1
ATOM 5675 C C . GLY A 1 744 ? -13.016 28.969 12 1 89.88 744 GLY A C 1
ATOM 5676 O O . GLY A 1 744 ? -11.914 28.75 12.508 1 89.88 744 GLY A O 1
ATOM 5677 N N . ILE A 1 745 ? -13.922 27.984 11.648 1 93.12 745 ILE A N 1
ATOM 5678 C CA . ILE A 1 745 ? -13.602 26.562 11.68 1 93.12 745 ILE A CA 1
ATOM 5679 C C . ILE A 1 745 ? -13.961 25.922 10.336 1 93.12 745 ILE A C 1
ATOM 5681 O O . ILE A 1 745 ? -15.055 26.141 9.812 1 93.12 745 ILE A O 1
ATOM 5685 N N . LEU A 1 746 ? -13.023 25.25 9.789 1 93.44 746 LEU A N 1
ATOM 5686 C CA . LEU A 1 746 ? -13.281 24.5 8.57 1 93.44 746 LEU A CA 1
ATOM 5687 C C . LEU A 1 746 ? -13.672 23.062 8.891 1 93.44 746 LEU A C 1
ATOM 5689 O O . LEU A 1 746 ? -13.094 22.438 9.789 1 93.44 746 LEU A O 1
ATOM 5693 N N . THR A 1 747 ? -14.656 22.578 8.25 1 92.06 747 THR A N 1
ATOM 5694 C CA . THR A 1 747 ? -15.086 21.172 8.328 1 92.06 747 THR A CA 1
ATOM 5695 C C . THR A 1 747 ? -15.086 20.547 6.941 1 92.06 747 THR A C 1
ATOM 5697 O O . THR A 1 747 ? -14.766 21.203 5.949 1 92.06 747 THR A O 1
ATOM 5700 N N . ARG A 1 748 ? -15.414 19.328 6.863 1 90.56 748 ARG A N 1
ATOM 5701 C CA . ARG A 1 748 ? -15.438 18.578 5.613 1 90.56 748 ARG A CA 1
ATOM 5702 C C . ARG A 1 748 ? -16.391 19.219 4.609 1 90.56 748 ARG A C 1
ATOM 5704 O O . ARG A 1 748 ? -16.109 19.219 3.406 1 90.56 748 ARG A O 1
ATOM 5711 N N . HIS A 1 749 ? -17.438 19.75 5.027 1 87.06 749 HIS A N 1
ATOM 5712 C CA . HIS A 1 749 ? -18.469 20.328 4.172 1 87.06 749 HIS A CA 1
ATOM 5713 C C . HIS A 1 749 ? -17.938 21.562 3.443 1 87.06 749 HIS A C 1
ATOM 5715 O O . HIS A 1 749 ? -18.406 21.875 2.35 1 87.06 749 HIS A O 1
ATOM 5721 N N . ASP A 1 750 ? -17 22.172 4.051 1 90 750 ASP A N 1
ATOM 5722 C CA . ASP A 1 750 ? -16.469 23.406 3.48 1 90 750 ASP A CA 1
ATOM 5723 C C . ASP A 1 750 ? -15.602 23.125 2.26 1 90 750 ASP A C 1
ATOM 5725 O O . ASP A 1 750 ? -15.312 24.016 1.474 1 90 750 ASP A O 1
ATOM 5729 N N . PHE A 1 751 ? -15.211 21.875 2.117 1 91.19 751 PHE A N 1
ATOM 5730 C CA . PHE A 1 751 ? -14.352 21.516 0.998 1 91.19 751 PHE A CA 1
ATOM 5731 C C . PHE A 1 751 ? -15.156 20.875 -0.124 1 91.19 751 PHE A C 1
ATOM 5733 O O . PHE A 1 751 ? -14.625 20.594 -1.196 1 91.19 751 PHE A O 1
ATOM 5740 N N . MET A 1 752 ? -16.406 20.656 0.096 1 88.44 752 MET A N 1
ATOM 5741 C CA . MET A 1 752 ? -17.25 20 -0.908 1 88.44 752 MET A CA 1
ATOM 5742 C C . MET A 1 752 ? -17.547 20.953 -2.062 1 88.44 752 MET A C 1
ATOM 5744 O O . MET A 1 752 ? -17.766 22.141 -1.849 1 88.44 752 MET A O 1
ATOM 5748 N N . PRO A 1 753 ? -17.531 20.469 -3.232 1 84.06 753 PRO A N 1
ATOM 5749 C CA . PRO A 1 753 ? -17.766 21.312 -4.402 1 84.06 753 PRO A CA 1
ATOM 5750 C C . PRO A 1 753 ? -19.125 22 -4.359 1 84.06 753 PRO A C 1
ATOM 5752 O O . PRO A 1 753 ? -19.25 23.156 -4.793 1 84.06 753 PRO A O 1
ATOM 5755 N N . GLU A 1 754 ? -20.125 21.359 -3.852 1 80.94 754 GLU A N 1
ATOM 5756 C CA . GLU A 1 754 ? -21.469 21.938 -3.795 1 80.94 754 GLU A CA 1
ATOM 5757 C C . GLU A 1 754 ? -21.484 23.219 -2.945 1 80.94 754 GLU A C 1
ATOM 5759 O O . GLU A 1 754 ? -22.141 24.188 -3.289 1 80.94 754 GLU A O 1
ATOM 5764 N N . HIS A 1 755 ? -20.75 23.172 -1.932 1 82.25 755 HIS A N 1
ATOM 5765 C CA . HIS A 1 755 ? -20.688 24.328 -1.058 1 82.25 755 HIS A CA 1
ATOM 5766 C C . HIS A 1 755 ? -19.844 25.438 -1.687 1 82.25 755 HIS A C 1
ATOM 5768 O O . HIS A 1 755 ? -20.25 26.609 -1.708 1 82.25 755 HIS A O 1
ATOM 5774 N N . ILE A 1 756 ? -18.703 25.109 -2.172 1 85.25 756 ILE A N 1
ATOM 5775 C CA . ILE A 1 756 ? -17.766 26.078 -2.713 1 85.25 756 ILE A CA 1
ATOM 5776 C C . ILE A 1 756 ? -18.391 26.781 -3.922 1 85.25 756 ILE A C 1
ATOM 5778 O O . ILE A 1 756 ? -18.344 28 -4.031 1 85.25 756 ILE A O 1
ATOM 5782 N N . LEU A 1 757 ? -19 25.984 -4.793 1 81.88 757 LEU A N 1
ATOM 5783 C CA . LEU A 1 757 ? -19.547 26.531 -6.023 1 81.88 757 LEU A CA 1
ATOM 5784 C C . LEU A 1 757 ? -20.859 27.25 -5.758 1 81.88 757 LEU A C 1
ATOM 5786 O O . LEU A 1 757 ? -21.281 28.109 -6.539 1 81.88 757 LEU A O 1
ATOM 5790 N N . GLY A 1 758 ? -21.484 26.844 -4.703 1 78.44 758 GLY A N 1
ATOM 5791 C CA . GLY A 1 758 ? -22.656 27.609 -4.277 1 78.44 758 GLY A CA 1
ATOM 5792 C C . GLY A 1 758 ? -22.312 29 -3.783 1 78.44 758 GLY A C 1
ATOM 5793 O O . GLY A 1 758 ? -23.031 29.953 -4.066 1 78.44 758 GLY A O 1
ATOM 5794 N N . LEU A 1 759 ? -21.188 29.109 -3.1 1 80 759 LEU A N 1
ATOM 5795 C CA . LEU A 1 759 ? -20.719 30.375 -2.568 1 80 759 LEU A CA 1
ATOM 5796 C C . LEU A 1 759 ? -20.109 31.234 -3.67 1 80 759 LEU A C 1
ATOM 5798 O O . LEU A 1 759 ? -20.219 32.469 -3.643 1 80 759 LEU A O 1
ATOM 5802 N N . HIS A 1 760 ? -19.438 30.531 -4.559 1 81.62 760 HIS A N 1
ATOM 5803 C CA . HIS A 1 760 ? -18.75 31.219 -5.645 1 81.62 760 HIS A CA 1
ATOM 5804 C C . HIS A 1 760 ? -19.188 30.688 -7.004 1 81.62 760 HIS A C 1
ATOM 5806 O O . HIS A 1 760 ? -18.406 30.047 -7.703 1 81.62 760 HIS A O 1
ATOM 5812 N N . PRO A 1 761 ? -20.375 30.984 -7.465 1 76.81 761 PRO A N 1
ATOM 5813 C CA . PRO A 1 761 ? -20.922 30.438 -8.703 1 76.81 761 PRO A CA 1
ATOM 5814 C C . PRO A 1 761 ? -20.125 30.844 -9.938 1 76.81 761 PRO A C 1
ATOM 5816 O O . PRO A 1 761 ? -20.188 30.172 -10.969 1 76.81 761 PRO A O 1
ATOM 5819 N N . VAL A 1 762 ? -19.406 31.969 -9.836 1 70.62 762 VAL A N 1
ATOM 5820 C CA . VAL A 1 762 ? -18.641 32.469 -10.961 1 70.62 762 VAL A CA 1
ATOM 5821 C C . VAL A 1 762 ? -17.562 31.453 -11.352 1 70.62 762 VAL A C 1
ATOM 5823 O O . VAL A 1 762 ? -17.141 31.391 -12.508 1 70.62 762 VAL A O 1
ATOM 5826 N N . LEU A 1 763 ? -17.219 30.734 -10.398 1 73.06 763 LEU A N 1
ATOM 5827 C CA . LEU A 1 763 ? -16.188 29.75 -10.664 1 73.06 763 LEU A CA 1
ATOM 5828 C C . LEU A 1 763 ? -16.734 28.594 -11.492 1 73.06 763 LEU A C 1
ATOM 5830 O O . LEU A 1 763 ? -15.969 27.844 -12.102 1 73.06 763 LEU A O 1
ATOM 5834 N N . LEU A 1 764 ? -18.078 28.328 -11.445 1 62.28 764 LEU A N 1
ATOM 5835 C CA . LEU A 1 764 ? -18.719 27.266 -12.219 1 62.28 764 LEU A CA 1
ATOM 5836 C C . LEU A 1 764 ? -18.484 27.469 -13.711 1 62.28 764 LEU A C 1
ATOM 5838 O O . LEU A 1 764 ? -18.266 26.5 -14.445 1 62.28 764 LEU A O 1
ATOM 5842 N N . GLY A 1 765 ? -18.703 28.719 -14.188 1 54.09 765 GLY A N 1
ATOM 5843 C CA . GLY A 1 765 ? -18.547 29.062 -15.594 1 54.09 765 GLY A CA 1
ATOM 5844 C C . GLY A 1 765 ? -17.109 29.109 -16.047 1 54.09 765 GLY A C 1
ATOM 5845 O O . GLY A 1 765 ? -16.828 29.203 -17.25 1 54.09 765 GLY A O 1
ATOM 5846 N N . SER A 1 766 ? -16.391 29.375 -15.125 1 49.41 766 SER A N 1
ATOM 5847 C CA . SER A 1 766 ? -15 29.531 -15.555 1 49.41 766 SER A CA 1
ATOM 5848 C C . SER A 1 766 ? -14.43 28.219 -16.078 1 49.41 766 SER A C 1
ATOM 5850 O O . SER A 1 766 ? -14.922 27.141 -15.727 1 49.41 766 SER A O 1
ATOM 5852 N N . ARG A 1 767 ? -13.578 28.281 -17.188 1 44.06 767 ARG A N 1
ATOM 5853 C CA . ARG A 1 767 ? -12.922 27.281 -18.031 1 44.06 767 ARG A CA 1
ATOM 5854 C C . ARG A 1 767 ? -12.43 26.094 -17.219 1 44.06 767 ARG A C 1
ATOM 5856 O O . ARG A 1 767 ? -11.922 25.125 -17.766 1 44.06 767 ARG A O 1
ATOM 5863 N N . TRP A 1 768 ? -12.547 26.141 -15.953 1 44.5 768 TRP A N 1
ATOM 5864 C CA . TRP A 1 768 ? -11.719 25.188 -15.227 1 44.5 768 TRP A CA 1
ATOM 5865 C C . TRP A 1 768 ? -12.375 23.812 -15.195 1 44.5 768 TRP A C 1
ATOM 5867 O O . TRP A 1 768 ? -11.789 22.844 -14.688 1 44.5 768 TRP A O 1
ATOM 5877 N N . LYS A 1 769 ? -13.695 23.797 -15.414 1 40.31 769 LYS A N 1
ATOM 5878 C CA . LYS A 1 769 ? -14.359 22.484 -15.383 1 40.31 769 LYS A CA 1
ATOM 5879 C C . LYS A 1 769 ? -13.797 21.562 -16.453 1 40.31 769 LYS A C 1
ATOM 5881 O O . LYS A 1 769 ? -14.141 20.375 -16.5 1 40.31 769 LYS A O 1
ATOM 5886 N N . ARG A 1 770 ? -13.141 22.25 -17.516 1 35.25 770 ARG A N 1
ATOM 5887 C CA . ARG A 1 770 ? -12.984 21.547 -18.781 1 35.25 770 ARG A CA 1
ATOM 5888 C C . ARG A 1 770 ? -11.844 20.547 -18.703 1 35.25 770 ARG A C 1
ATOM 5890 O O . ARG A 1 770 ? -11.609 19.797 -19.656 1 35.25 770 ARG A O 1
ATOM 5897 N N . LEU A 1 771 ? -10.867 20.812 -17.938 1 35.78 771 LEU A N 1
ATOM 5898 C CA . LEU A 1 771 ? -9.602 20.109 -18.188 1 35.78 771 LEU A CA 1
ATOM 5899 C C . LEU A 1 771 ? -9.703 18.641 -17.797 1 35.78 771 LEU A C 1
ATOM 5901 O O . LEU A 1 771 ? -8.703 17.922 -17.844 1 35.78 771 LEU A O 1
ATOM 5905 N N . ARG A 1 772 ? -10.609 18.312 -16.891 1 36.09 772 ARG A N 1
ATOM 5906 C CA . ARG A 1 772 ? -10.766 16.859 -16.891 1 36.09 772 ARG A CA 1
ATOM 5907 C C . ARG A 1 772 ? -11.062 16.328 -18.297 1 36.09 772 ARG A C 1
ATOM 5909 O O . ARG A 1 772 ? -11.961 16.844 -18.969 1 36.09 772 ARG A O 1
ATOM 5916 N N . TRP A 1 773 ? -10.156 16.078 -19.016 1 36.69 773 TRP A N 1
ATOM 5917 C CA . TRP A 1 773 ? -10.57 15.359 -20.219 1 36.69 773 TRP A CA 1
ATOM 5918 C C . TRP A 1 773 ? -11.992 14.828 -20.078 1 36.69 773 TRP A C 1
ATOM 5920 O O . TRP A 1 773 ? -12.258 13.977 -19.219 1 36.69 773 TRP A O 1
ATOM 5930 N N . GLN A 1 774 ? -12.859 15.617 -20.094 1 35.09 774 GLN A N 1
ATOM 5931 C CA . GLN A 1 774 ? -14.289 15.375 -19.953 1 35.09 774 GLN A CA 1
ATOM 5932 C C . GLN A 1 774 ? -14.648 13.938 -20.344 1 35.09 774 GLN A C 1
ATOM 5934 O O . GLN A 1 774 ? -14.383 13.516 -21.469 1 35.09 774 GLN A O 1
ATOM 5939 N N . LYS A 1 775 ? -14.672 13.18 -19.391 1 38.62 775 LYS A N 1
ATOM 5940 C CA . LYS A 1 775 ? -15.32 11.875 -19.5 1 38.62 775 LYS A CA 1
ATOM 5941 C C . LYS A 1 775 ? -16.312 11.859 -20.672 1 38.62 775 LYS A C 1
ATOM 5943 O O . LYS A 1 775 ? -16.578 10.805 -21.25 1 38.62 775 LYS A O 1
ATOM 5948 N N . GLY A 1 776 ? -16.828 13.094 -21 1 36.72 776 GLY A N 1
ATOM 5949 C CA . GLY A 1 776 ? -17.969 13.172 -21.891 1 36.72 776 GLY A CA 1
ATOM 5950 C C . GLY A 1 776 ? -17.594 13.242 -23.359 1 36.72 776 GLY A C 1
ATOM 5951 O O . GLY A 1 776 ? -18.469 13.297 -24.234 1 36.72 776 GLY A O 1
ATOM 5952 N N . ALA A 1 777 ? -16.406 13.75 -23.547 1 39.03 777 ALA A N 1
ATOM 5953 C CA . ALA A 1 777 ? -16.312 13.953 -25 1 39.03 777 ALA A CA 1
ATOM 5954 C C . ALA A 1 777 ? -16.469 12.633 -25.75 1 39.03 777 ALA A C 1
ATOM 5956 O O . ALA A 1 777 ? -17.156 12.57 -26.766 1 39.03 777 ALA A O 1
ATOM 5957 N N . VAL A 1 778 ? -15.719 11.781 -25.172 1 41.34 778 VAL A N 1
ATOM 5958 C CA . VAL A 1 778 ? -15.961 10.516 -25.844 1 41.34 778 VAL A CA 1
ATOM 5959 C C . VAL A 1 778 ? -17.375 10.039 -25.547 1 41.34 778 VAL A C 1
ATOM 5961 O O . VAL A 1 778 ? -18.047 9.469 -26.406 1 41.34 778 VAL A O 1
ATOM 5964 N N . ALA A 1 779 ? -17.703 10.367 -24.312 1 42.94 779 ALA A N 1
ATOM 5965 C CA . ALA A 1 779 ? -19.094 10.078 -24 1 42.94 779 ALA A CA 1
ATOM 5966 C C . ALA A 1 779 ? -20.031 10.922 -24.844 1 42.94 779 ALA A C 1
ATOM 5968 O O . ALA A 1 779 ? -21.094 10.453 -25.266 1 42.94 779 ALA A O 1
ATOM 5969 N N . LYS A 1 780 ? -19.672 12.172 -25.078 1 47.5 780 LYS A N 1
ATOM 5970 C CA . LYS A 1 780 ? -20.469 12.969 -26 1 47.5 780 LYS A CA 1
ATOM 5971 C C . LYS A 1 780 ? -20.391 12.391 -27.422 1 47.5 780 LYS A C 1
ATOM 5973 O O . LYS A 1 780 ? -21.406 12.312 -28.109 1 47.5 780 LYS A O 1
ATOM 5978 N N . TYR A 1 781 ? -19.219 11.969 -27.672 1 46.59 781 TYR A N 1
ATOM 5979 C CA . TYR A 1 781 ? -19.141 11.352 -28.984 1 46.59 781 TYR A CA 1
ATOM 5980 C C . TYR A 1 781 ? -19.828 9.992 -29 1 46.59 781 TYR A C 1
ATOM 5982 O O . TYR A 1 781 ? -20.531 9.648 -29.953 1 46.59 781 TYR A O 1
ATOM 5990 N N . PHE A 1 782 ? -19.609 9.359 -27.859 1 46.5 782 PHE A N 1
ATOM 5991 C CA . PHE A 1 782 ? -20.359 8.109 -27.75 1 46.5 782 PHE A CA 1
ATOM 5992 C C . PHE A 1 782 ? -21.844 8.375 -27.609 1 46.5 782 PHE A C 1
ATOM 5994 O O . PHE A 1 782 ? -22.672 7.699 -28.234 1 46.5 782 PHE A O 1
ATOM 6001 N N . ARG A 1 783 ? -22.172 9.32 -26.844 1 48.81 783 ARG A N 1
ATOM 6002 C CA . ARG A 1 783 ? -23.562 9.742 -26.797 1 48.81 783 ARG A CA 1
ATOM 6003 C C . ARG A 1 783 ? -24.031 10.242 -28.156 1 48.81 783 ARG A C 1
ATOM 6005 O O . ARG A 1 783 ? -25.141 9.914 -28.594 1 48.81 783 ARG A O 1
ATOM 6012 N N . SER A 1 784 ? -23.203 11.055 -28.703 1 51.34 784 SER A N 1
ATOM 6013 C CA . SER A 1 784 ? -23.562 11.516 -30.047 1 51.34 784 SER A CA 1
ATOM 6014 C C . SER A 1 784 ? -23.625 10.352 -31.031 1 51.34 784 SER A C 1
ATOM 6016 O O . SER A 1 784 ? -24.484 10.312 -31.906 1 51.34 784 SER A O 1
ATOM 6018 N N . LEU A 1 785 ? -22.766 9.484 -30.75 1 47.06 785 LEU A N 1
ATOM 6019 C CA . LEU A 1 785 ? -22.797 8.289 -31.578 1 47.06 785 LEU A CA 1
ATOM 6020 C C . LEU A 1 785 ? -24.016 7.434 -31.266 1 47.06 785 LEU A C 1
ATOM 6022 O O . LEU A 1 785 ? -24.688 6.945 -32.188 1 47.06 785 LEU A O 1
ATOM 6026 N N . LEU A 1 786 ? -24.25 7.289 -30.078 1 47.69 786 LEU A N 1
ATOM 6027 C CA . LEU A 1 786 ? -25.438 6.535 -29.688 1 47.69 786 LEU A CA 1
ATOM 6028 C C . LEU A 1 786 ? -26.703 7.25 -30.156 1 47.69 786 LEU A C 1
ATOM 6030 O O . LEU A 1 786 ? -27.641 6.613 -30.656 1 47.69 786 LEU A O 1
ATOM 6034 N N . VAL A 1 787 ? -26.688 8.508 -29.859 1 51.97 787 VAL A N 1
ATOM 6035 C CA . VAL A 1 787 ? -27.812 9.297 -30.375 1 51.97 787 VAL A CA 1
ATOM 6036 C C . VAL A 1 787 ? -27.875 9.188 -31.891 1 51.97 787 VAL A C 1
ATOM 6038 O O . VAL A 1 787 ? -28.953 9.062 -32.469 1 51.97 787 VAL A O 1
ATOM 6041 N N . TRP A 1 788 ? -26.781 9.242 -32.469 1 51.84 788 TRP A N 1
ATOM 6042 C CA . TRP A 1 788 ? -26.719 9.078 -33.906 1 51.84 788 TRP A CA 1
ATOM 6043 C C . TRP A 1 788 ? -27.188 7.684 -34.312 1 51.84 788 TRP A C 1
ATOM 6045 O O . TRP A 1 788 ? -27.953 7.539 -35.281 1 51.84 788 TRP A O 1
ATOM 6055 N N . ILE A 1 789 ? -26.734 6.746 -33.594 1 48.62 789 ILE A N 1
ATOM 6056 C CA . ILE A 1 789 ? -27.156 5.383 -33.875 1 48.62 789 ILE A CA 1
ATOM 6057 C C . ILE A 1 789 ? -28.656 5.246 -33.625 1 48.62 789 ILE A C 1
ATOM 6059 O O . ILE A 1 789 ? -29.375 4.625 -34.406 1 48.62 789 ILE A O 1
ATOM 6063 N N . ALA A 1 790 ? -29.062 5.754 -32.562 1 47.69 790 ALA A N 1
ATOM 6064 C CA . ALA A 1 790 ? -30.484 5.719 -32.25 1 47.69 790 ALA A CA 1
ATOM 6065 C C . ALA A 1 790 ? -31.312 6.457 -33.281 1 47.69 790 ALA A C 1
ATOM 6067 O O . ALA A 1 790 ? -32.438 6.043 -33.625 1 47.69 790 ALA A O 1
ATOM 6068 N N . ASN A 1 791 ? -30.719 7.562 -33.594 1 50.88 791 ASN A N 1
ATOM 6069 C CA . ASN A 1 791 ? -31.453 8.305 -34.594 1 50.88 791 ASN A CA 1
ATOM 6070 C C . ASN A 1 791 ? -31.344 7.637 -35.969 1 50.88 791 ASN A C 1
ATOM 6072 O O . ASN A 1 791 ? -32.094 7.949 -36.875 1 50.88 791 ASN A O 1
ATOM 6076 N N . SER A 1 792 ? -30.281 7.031 -36.062 1 46.69 792 SER A N 1
ATOM 6077 C CA . SER A 1 792 ? -30.188 6.352 -37.375 1 46.69 792 SER A CA 1
ATOM 6078 C C . SER A 1 792 ? -31 5.059 -37.375 1 46.69 792 SER A C 1
ATOM 6080 O O . SER A 1 792 ? -31.109 4.395 -38.406 1 46.69 792 SER A O 1
ATOM 6082 N N . SER A 1 793 ? -31.328 4.562 -36.25 1 37.44 793 SER A N 1
ATOM 6083 C CA . SER A 1 793 ? -32.281 3.445 -36.312 1 37.44 793 SER A CA 1
ATOM 6084 C C . SER A 1 793 ? -33.719 3.936 -36.312 1 37.44 793 SER A C 1
ATOM 6086 O O . SER A 1 793 ? -34.062 4.859 -35.562 1 37.44 793 SER A O 1
ATOM 6088 N N . MET B 1 1 ? -0.743 49.25 73.938 1 23.34 1 MET B N 1
ATOM 6089 C CA . MET B 1 1 ? 0.364 49.156 73 1 23.34 1 MET B CA 1
ATOM 6090 C C . MET B 1 1 ? 0.139 48.031 72 1 23.34 1 MET B C 1
ATOM 6092 O O . MET B 1 1 ? 0.218 46.844 72.312 1 23.34 1 MET B O 1
ATOM 6096 N N . ALA B 1 2 ? -0.795 48.219 71.188 1 29.97 2 ALA B N 1
ATOM 6097 C CA . ALA B 1 2 ? -1.457 47.375 70.188 1 29.97 2 ALA B CA 1
ATOM 6098 C C . ALA B 1 2 ? -0.459 46.844 69.188 1 29.97 2 ALA B C 1
ATOM 6100 O O . ALA B 1 2 ? 0.251 47.594 68.5 1 29.97 2 ALA B O 1
ATOM 6101 N N . SER B 1 3 ? 0.116 45.656 69.375 1 30.14 3 SER B N 1
ATOM 6102 C CA . SER B 1 3 ? 1.214 45 68.625 1 30.14 3 SER B CA 1
ATOM 6103 C C . SER B 1 3 ? 0.88 44.812 67.188 1 30.14 3 SER B C 1
ATOM 6105 O O . SER B 1 3 ? -0.229 44.406 66.812 1 30.14 3 SER B O 1
ATOM 6107 N N . PRO B 1 4 ? 1.582 45.406 66.25 1 30.11 4 PRO B N 1
ATOM 6108 C CA . PRO B 1 4 ? 1.34 45.531 64.812 1 30.11 4 PRO B CA 1
ATOM 6109 C C . PRO B 1 4 ? 1.342 44.188 64.062 1 30.11 4 PRO B C 1
ATOM 6111 O O . PRO B 1 4 ? 2.051 43.25 64.5 1 30.11 4 PRO B O 1
ATOM 6114 N N . LEU B 1 5 ? 0.184 43.75 63.594 1 30.06 5 LEU B N 1
ATOM 6115 C CA . LEU B 1 5 ? -0.13 42.5 62.875 1 30.06 5 LEU B CA 1
ATOM 6116 C C . LEU B 1 5 ? 0.854 42.25 61.75 1 30.06 5 LEU B C 1
ATOM 6118 O O . LEU B 1 5 ? 0.977 43.094 60.844 1 30.06 5 LEU B O 1
ATOM 6122 N N . GLU B 1 6 ? 1.997 41.594 61.875 1 27.09 6 GLU B N 1
ATOM 6123 C CA . GLU B 1 6 ? 3.121 41.25 61 1 27.09 6 GLU B CA 1
ATOM 6124 C C . GLU B 1 6 ? 2.645 40.562 59.719 1 27.09 6 GLU B C 1
ATOM 6126 O O . GLU B 1 6 ? 1.79 39.688 59.75 1 27.09 6 GLU B O 1
ATOM 6131 N N . ASP B 1 7 ? 2.787 41.188 58.5 1 27.98 7 ASP B N 1
ATOM 6132 C CA . ASP B 1 7 ? 2.475 40.969 57.094 1 27.98 7 ASP B CA 1
ATOM 6133 C C . ASP B 1 7 ? 3.029 39.625 56.625 1 27.98 7 ASP B C 1
ATOM 6135 O O . ASP B 1 7 ? 4.219 39.344 56.781 1 27.98 7 ASP B O 1
ATOM 6139 N N . LEU B 1 8 ? 2.268 38.562 56.625 1 30.11 8 LEU B N 1
ATOM 6140 C CA . LEU B 1 8 ? 2.648 37.188 56.219 1 30.11 8 LEU B CA 1
ATOM 6141 C C . LEU B 1 8 ? 3.154 37.188 54.781 1 30.11 8 LEU B C 1
ATOM 6143 O O . LEU B 1 8 ? 2.486 37.688 53.875 1 30.11 8 LEU B O 1
ATOM 6147 N N . PRO B 1 9 ? 4.504 37.031 54.438 1 31.3 9 PRO B N 1
ATOM 6148 C CA . PRO B 1 9 ? 5.121 37.094 53.094 1 31.3 9 PRO B CA 1
ATOM 6149 C C . PRO B 1 9 ? 4.516 36.062 52.125 1 31.3 9 PRO B C 1
ATOM 6151 O O . PRO B 1 9 ? 4.168 34.969 52.531 1 31.3 9 PRO B O 1
ATOM 6154 N N . VAL B 1 10 ? 3.762 36.438 51.062 1 32.62 10 VAL B N 1
ATOM 6155 C CA . VAL B 1 10 ? 3.15 35.781 49.906 1 32.62 10 VAL B CA 1
ATOM 6156 C C . VAL B 1 10 ? 4.207 34.969 49.156 1 32.62 10 VAL B C 1
ATOM 6158 O O . VAL B 1 10 ? 5.051 35.531 48.469 1 32.62 10 VAL B O 1
ATOM 6161 N N . GLU B 1 11 ? 4.918 33.969 49.719 1 28.7 11 GLU B N 1
ATOM 6162 C CA . GLU B 1 11 ? 6 33.156 49.156 1 28.7 11 GLU B CA 1
ATOM 6163 C C . GLU B 1 11 ? 5.539 32.406 47.938 1 28.7 11 GLU B C 1
ATOM 6165 O O . GLU B 1 11 ? 6.266 31.531 47.406 1 28.7 11 GLU B O 1
ATOM 6170 N N . GLY B 1 12 ? 4.238 32.406 47.562 1 28.44 12 GLY B N 1
ATOM 6171 C CA . GLY B 1 12 ? 3.814 31.297 46.719 1 28.44 12 GLY B CA 1
ATOM 6172 C C . GLY B 1 12 ? 4.355 31.375 45.312 1 28.44 12 GLY B C 1
ATOM 6173 O O . GLY B 1 12 ? 3.934 30.625 44.438 1 28.44 12 GLY B O 1
ATOM 6174 N N . GLU B 1 13 ? 4.875 32.531 44.812 1 28.48 13 GLU B N 1
ATOM 6175 C CA . GLU B 1 13 ? 5.059 32.688 43.375 1 28.48 13 GLU B CA 1
ATOM 6176 C C . GLU B 1 13 ? 6.152 31.781 42.844 1 28.48 13 GLU B C 1
ATOM 6178 O O . GLU B 1 13 ? 6.457 31.797 41.656 1 28.48 13 GLU B O 1
ATOM 6183 N N . GLU B 1 14 ? 7.02 31.203 43.656 1 29.17 14 GLU B N 1
ATOM 6184 C CA . GLU B 1 14 ? 8.312 30.781 43.125 1 29.17 14 GLU B CA 1
ATOM 6185 C C . GLU B 1 14 ? 8.156 29.594 42.156 1 29.17 14 GLU B C 1
ATOM 6187 O O . GLU B 1 14 ? 8.945 29.422 41.25 1 29.17 14 GLU B O 1
ATOM 6192 N N . GLN B 1 15 ? 7.457 28.531 42.562 1 29.69 15 GLN B N 1
ATOM 6193 C CA . GLN B 1 15 ? 7.902 27.281 41.969 1 29.69 15 GLN B CA 1
ATOM 6194 C C . GLN B 1 15 ? 7.246 27.078 40.594 1 29.69 15 GLN B C 1
ATOM 6196 O O . GLN B 1 15 ? 6.262 26.344 40.5 1 29.69 15 GLN B O 1
ATOM 6201 N N . ARG B 1 16 ? 7.043 28.094 39.875 1 35.16 16 ARG B N 1
ATOM 6202 C CA . ARG B 1 16 ? 6.559 27.766 38.531 1 35.16 16 ARG B CA 1
ATOM 6203 C C . ARG B 1 16 ? 7.48 26.766 37.844 1 35.16 16 ARG B C 1
ATOM 6205 O O . ARG B 1 16 ? 8.703 26.875 37.938 1 35.16 16 ARG B O 1
ATOM 6212 N N . PRO B 1 17 ? 7.016 25.578 37.594 1 34.22 17 PRO B N 1
ATOM 6213 C CA . PRO B 1 17 ? 7.887 24.531 37.062 1 34.22 17 PRO B CA 1
ATOM 6214 C C . PRO B 1 17 ? 8.789 25.031 35.938 1 34.22 17 PRO B C 1
ATOM 6216 O O . PRO B 1 17 ? 8.438 25.984 35.219 1 34.22 17 PRO B O 1
ATOM 6219 N N . PRO B 1 18 ? 10.188 24.859 36.062 1 32.22 18 PRO B N 1
ATOM 6220 C CA . PRO B 1 18 ? 11.289 25.344 35.219 1 32.22 18 PRO B CA 1
ATOM 6221 C C . PRO B 1 18 ? 11.047 25.109 33.719 1 32.22 18 PRO B C 1
ATOM 6223 O O . PRO B 1 18 ? 11.852 25.547 32.906 1 32.22 18 PRO B O 1
ATOM 6226 N N . LEU B 1 19 ? 10.062 24.297 33.469 1 34.72 19 LEU B N 1
ATOM 6227 C CA . LEU B 1 19 ? 10.125 23.938 32.062 1 34.72 19 LEU B CA 1
ATOM 6228 C C . LEU B 1 19 ? 9.836 25.156 31.172 1 34.72 19 LEU B C 1
ATOM 6230 O O . LEU B 1 19 ? 10.023 25.094 29.953 1 34.72 19 LEU B O 1
ATOM 6234 N N . THR B 1 20 ? 9.062 26.219 31.719 1 31.95 20 THR B N 1
ATOM 6235 C CA . THR B 1 20 ? 8.672 27.344 30.875 1 31.95 20 THR B CA 1
ATOM 6236 C C . THR B 1 20 ? 9.867 28.219 30.547 1 31.95 20 THR B C 1
ATOM 6238 O O . THR B 1 20 ? 9.758 29.172 29.766 1 31.95 20 THR B O 1
ATOM 6241 N N . ARG B 1 21 ? 10.766 28.422 31.484 1 32.62 21 ARG B N 1
ATOM 6242 C CA . ARG B 1 21 ? 11.773 29.453 31.328 1 32.62 21 ARG B CA 1
ATOM 6243 C C . ARG B 1 21 ? 12.672 29.172 30.125 1 32.62 21 ARG B C 1
ATOM 6245 O O . ARG B 1 21 ? 13.625 29.922 29.859 1 32.62 21 ARG B O 1
ATOM 6252 N N . ALA B 1 22 ? 12.766 27.953 29.734 1 31.94 22 ALA B N 1
ATOM 6253 C CA . ALA B 1 22 ? 13.812 27.703 28.734 1 31.94 22 ALA B CA 1
ATOM 6254 C C . ALA B 1 22 ? 13.484 28.406 27.422 1 31.94 22 ALA B C 1
ATOM 6256 O O . ALA B 1 22 ? 13.992 28.016 26.359 1 31.94 22 ALA B O 1
ATOM 6257 N N . LEU B 1 23 ? 12.531 29.328 27.375 1 31.88 23 LEU B N 1
ATOM 6258 C CA . LEU B 1 23 ? 12.164 29.938 26.109 1 31.88 23 LEU B CA 1
ATOM 6259 C C . LEU B 1 23 ? 13.398 30.469 25.391 1 31.88 23 LEU B C 1
ATOM 6261 O O . LEU B 1 23 ? 13.578 30.234 24.188 1 31.88 23 LEU B O 1
ATOM 6265 N N . LEU B 1 24 ? 13.844 31.828 25.797 1 31.5 24 LEU B N 1
ATOM 6266 C CA . LEU B 1 24 ? 14.617 32.688 24.906 1 31.5 24 LEU B CA 1
ATOM 6267 C C . LEU B 1 24 ? 16.062 32.219 24.797 1 31.5 24 LEU B C 1
ATOM 6269 O O . LEU B 1 24 ? 16.969 33.031 24.578 1 31.5 24 LEU B O 1
ATOM 6273 N N . HIS B 1 25 ? 16.453 31.156 25.422 1 31.67 25 HIS B N 1
ATOM 6274 C CA . HIS B 1 25 ? 17.891 31 25.578 1 31.67 25 HIS B CA 1
ATOM 6275 C C . HIS B 1 25 ? 18.609 31.125 24.234 1 31.67 25 HIS B C 1
ATOM 6277 O O . HIS B 1 25 ? 17.969 31.078 23.172 1 31.67 25 HIS B O 1
ATOM 6283 N N . ARG B 1 26 ? 20.016 30.562 24.219 1 33.38 26 ARG B N 1
ATOM 6284 C CA . ARG B 1 26 ? 21.219 30.672 23.406 1 33.38 26 ARG B CA 1
ATOM 6285 C C . ARG B 1 26 ? 20.984 30.109 22.016 1 33.38 26 ARG B C 1
ATOM 6287 O O . ARG B 1 26 ? 20.219 29.156 21.844 1 33.38 26 ARG B O 1
ATOM 6294 N N . SER B 1 27 ? 21.406 30.766 20.938 1 39.28 27 SER B N 1
ATOM 6295 C CA . SER B 1 27 ? 21.578 30.531 19.516 1 39.28 27 SER B CA 1
ATOM 6296 C C . SER B 1 27 ? 22.141 29.141 19.25 1 39.28 27 SER B C 1
ATOM 6298 O O . SER B 1 27 ? 23.359 28.953 19.25 1 39.28 27 SER B O 1
ATOM 6300 N N . ALA B 1 28 ? 21.922 28.109 19.953 1 40.56 28 ALA B N 1
ATOM 6301 C CA . ALA B 1 28 ? 22.625 26.891 19.609 1 40.56 28 ALA B CA 1
ATOM 6302 C C . ALA B 1 28 ? 22.359 26.484 18.156 1 40.56 28 ALA B C 1
ATOM 6304 O O . ALA B 1 28 ? 21.203 26.25 17.781 1 40.56 28 ALA B O 1
ATOM 6305 N N . THR B 1 29 ? 23.266 26.828 17.281 1 47 29 THR B N 1
ATOM 6306 C CA . THR B 1 29 ? 23.281 26.344 15.898 1 47 29 THR B CA 1
ATOM 6307 C C . THR B 1 29 ? 23.078 24.828 15.852 1 47 29 THR B C 1
ATOM 6309 O O . THR B 1 29 ? 23.781 24.094 16.547 1 47 29 THR B O 1
ATOM 6312 N N . ASN B 1 30 ? 21.922 24.359 15.711 1 49.66 30 ASN B N 1
ATOM 6313 C CA . ASN B 1 30 ? 21.562 22.953 15.547 1 49.66 30 ASN B CA 1
ATOM 6314 C C . ASN B 1 30 ? 22.344 22.297 14.414 1 49.66 30 ASN B C 1
ATOM 6316 O O . ASN B 1 30 ? 21.906 22.297 13.266 1 49.66 30 ASN B O 1
ATOM 6320 N N . ASN B 1 31 ? 23.703 22 14.539 1 54.94 31 ASN B N 1
ATOM 6321 C CA . ASN B 1 31 ? 24.516 21.375 13.508 1 54.94 31 ASN B CA 1
ATOM 6322 C C . ASN B 1 31 ? 24.516 19.844 13.641 1 54.94 31 ASN B C 1
ATOM 6324 O O . ASN B 1 31 ? 25.281 19.156 12.977 1 54.94 31 ASN B O 1
ATOM 6328 N N . THR B 1 32 ? 23.781 19.234 14.445 1 51.44 32 THR B N 1
ATOM 6329 C CA . THR B 1 32 ? 23.969 17.828 14.766 1 51.44 32 THR B CA 1
ATOM 6330 C C . THR B 1 32 ? 23.5 16.938 13.625 1 51.44 32 THR B C 1
ATOM 6332 O O . THR B 1 32 ? 24 15.828 13.438 1 51.44 32 THR B O 1
ATOM 6335 N N . SER B 1 33 ? 22.625 17.297 12.742 1 62.16 33 SER B N 1
ATOM 6336 C CA . SER B 1 33 ? 22.094 16.375 11.742 1 62.16 33 SER B CA 1
ATOM 6337 C C . SER B 1 33 ? 22.234 16.953 10.336 1 62.16 33 SER B C 1
ATOM 6339 O O . SER B 1 33 ? 21.344 16.781 9.5 1 62.16 33 SER B O 1
ATOM 6341 N N . GLN B 1 34 ? 23.5 17.438 10.18 1 72 34 GLN B N 1
ATOM 6342 C CA . GLN B 1 34 ? 23.641 18.094 8.891 1 72 34 GLN B CA 1
ATOM 6343 C C . GLN B 1 34 ? 24.688 17.406 8.031 1 72 34 GLN B C 1
ATOM 6345 O O . GLN B 1 34 ? 24.922 17.797 6.883 1 72 34 GLN B O 1
ATOM 6350 N N . VAL B 1 35 ? 25.297 16.312 8.688 1 71.88 35 VAL B N 1
ATOM 6351 C CA . VAL B 1 35 ? 26.312 15.578 7.938 1 71.88 35 VAL B CA 1
ATOM 6352 C C . VAL B 1 35 ? 25.984 14.086 7.945 1 71.88 35 VAL B C 1
ATOM 6354 O O . VAL B 1 35 ? 25.484 13.562 8.945 1 71.88 35 VAL B O 1
ATOM 6357 N N . ALA B 1 36 ? 26.188 13.453 6.812 1 73.19 36 ALA B N 1
ATOM 6358 C CA . ALA B 1 36 ? 25.969 12.016 6.691 1 73.19 36 ALA B CA 1
ATOM 6359 C C . ALA B 1 36 ? 27.094 11.359 5.891 1 73.19 36 ALA B C 1
ATOM 6361 O O . ALA B 1 36 ? 27.844 12.039 5.195 1 73.19 36 ALA B O 1
ATOM 6362 N N . MET B 1 37 ? 27.219 10.07 6.086 1 73 37 MET B N 1
ATOM 6363 C CA . MET B 1 37 ? 28.25 9.32 5.375 1 73 37 MET B CA 1
ATOM 6364 C C . MET B 1 37 ? 27.75 8.836 4.023 1 73 37 MET B C 1
ATOM 6366 O O . MET B 1 37 ? 26.703 8.18 3.945 1 73 37 MET B O 1
ATOM 6370 N N . VAL B 1 38 ? 28.344 9.297 3.014 1 71.06 38 VAL B N 1
ATOM 6371 C CA . VAL B 1 38 ? 28.125 8.773 1.67 1 71.06 38 VAL B CA 1
ATOM 6372 C C . VAL B 1 38 ? 29.328 7.949 1.232 1 71.06 38 VAL B C 1
ATOM 6374 O O . VAL B 1 38 ? 30.438 8.484 1.094 1 71.06 38 VAL B O 1
ATOM 6377 N N . GLY B 1 39 ? 29.062 6.781 1.09 1 67.88 39 GLY B N 1
ATOM 6378 C CA . GLY B 1 39 ? 30.234 5.926 1.018 1 67.88 39 GLY B CA 1
ATOM 6379 C C . GLY B 1 39 ? 31.031 5.906 2.303 1 67.88 39 GLY B C 1
ATOM 6380 O O . GLY B 1 39 ? 30.531 5.527 3.359 1 67.88 39 GLY B O 1
ATOM 6381 N N . SER B 1 40 ? 32.219 6.371 2.23 1 66.5 40 SER B N 1
ATOM 6382 C CA . SER B 1 40 ? 33.062 6.426 3.416 1 66.5 40 SER B CA 1
ATOM 6383 C C . SER B 1 40 ? 33.469 7.859 3.758 1 66.5 40 SER B C 1
ATOM 6385 O O . SER B 1 40 ? 34.312 8.094 4.609 1 66.5 40 SER B O 1
ATOM 6387 N N . ASN B 1 41 ? 32.625 8.828 3.076 1 72.06 41 ASN B N 1
ATOM 6388 C CA . ASN B 1 41 ? 32.969 10.234 3.293 1 72.06 41 ASN B CA 1
ATOM 6389 C C . ASN B 1 41 ? 31.828 11 3.928 1 72.06 41 ASN B C 1
ATOM 6391 O O . ASN B 1 41 ? 30.672 10.828 3.539 1 72.06 41 ASN B O 1
ATOM 6395 N N . PRO B 1 42 ? 32.156 11.797 4.879 1 76.69 42 PRO B N 1
ATOM 6396 C CA . PRO B 1 42 ? 31.125 12.68 5.434 1 76.69 42 PRO B CA 1
ATOM 6397 C C . PRO B 1 42 ? 30.734 13.805 4.48 1 76.69 42 PRO B C 1
ATOM 6399 O O . PRO B 1 42 ? 31.609 14.484 3.936 1 76.69 42 PRO B O 1
ATOM 6402 N N . CYS B 1 43 ? 29.469 13.875 4.207 1 77.5 43 CYS B N 1
ATOM 6403 C CA . CYS B 1 43 ? 28.953 14.883 3.285 1 77.5 43 CYS B CA 1
ATOM 6404 C C . CYS B 1 43 ? 27.812 15.664 3.912 1 77.5 43 CYS B C 1
ATOM 6406 O O . CYS B 1 43 ? 27.047 15.109 4.711 1 77.5 43 CYS B O 1
ATOM 6408 N N . PRO B 1 44 ? 27.766 16.938 3.541 1 79.62 44 PRO B N 1
ATOM 6409 C CA . PRO B 1 44 ? 26.609 17.703 3.998 1 79.62 44 PRO B CA 1
ATOM 6410 C C . PRO B 1 44 ? 25.312 17.266 3.322 1 79.62 44 PRO B C 1
ATOM 6412 O O . PRO B 1 44 ? 25.312 16.922 2.137 1 79.62 44 PRO B O 1
ATOM 6415 N N . ILE B 1 45 ? 24.266 17.234 4.047 1 82.81 45 ILE B N 1
ATOM 6416 C CA . ILE B 1 45 ? 22.984 16.797 3.518 1 82.81 45 ILE B CA 1
ATOM 6417 C C . ILE B 1 45 ? 22 17.969 3.545 1 82.81 45 ILE B C 1
ATOM 6419 O O . ILE B 1 45 ? 22.109 18.859 4.387 1 82.81 45 ILE B O 1
ATOM 6423 N N . GLU B 1 46 ? 21.141 18 2.561 1 83.19 46 GLU B N 1
ATOM 6424 C CA . GLU B 1 46 ? 20.094 19.016 2.471 1 83.19 46 GLU B CA 1
ATOM 6425 C C . GLU B 1 46 ? 18.719 18.375 2.363 1 83.19 46 GLU B C 1
ATOM 6427 O O . GLU B 1 46 ? 18.547 17.312 1.759 1 83.19 46 GLU B O 1
ATOM 6432 N N . SER B 1 47 ? 17.766 19.016 2.949 1 86.5 47 SER B N 1
ATOM 6433 C CA . SER B 1 47 ? 16.391 18.531 2.85 1 86.5 47 SER B CA 1
ATOM 6434 C C . SER B 1 47 ? 15.75 18.938 1.521 1 86.5 47 SER B C 1
ATOM 6436 O O . SER B 1 47 ? 16.188 19.906 0.895 1 86.5 47 SER B O 1
ATOM 6438 N N . LEU B 1 48 ? 14.844 18.188 1.127 1 87.12 48 LEU B N 1
ATOM 6439 C CA . LEU B 1 48 ? 14.164 18.406 -0.143 1 87.12 48 LEU B CA 1
ATOM 6440 C C . LEU B 1 48 ? 12.836 19.125 0.073 1 87.12 48 LEU B C 1
ATOM 6442 O O . LEU B 1 48 ? 12.297 19.125 1.183 1 87.12 48 LEU B O 1
ATOM 6446 N N . ASP B 1 49 ? 12.398 19.781 -1.003 1 87.75 49 ASP B N 1
ATOM 6447 C CA . ASP B 1 49 ? 11.141 20.516 -0.961 1 87.75 49 ASP B CA 1
ATOM 6448 C C . ASP B 1 49 ? 10.047 19.766 -1.732 1 87.75 49 ASP B C 1
ATOM 6450 O O . ASP B 1 49 ? 9.93 19.922 -2.949 1 87.75 49 ASP B O 1
ATOM 6454 N N . TYR B 1 50 ? 9.148 19.172 -1.022 1 84.69 50 TYR B N 1
ATOM 6455 C CA . TYR B 1 50 ? 8.07 18.438 -1.683 1 84.69 50 TYR B CA 1
ATOM 6456 C C . TYR B 1 50 ? 6.797 19.281 -1.744 1 84.69 50 TYR B C 1
ATOM 6458 O O . TYR B 1 50 ? 5.836 18.922 -2.428 1 84.69 50 TYR B O 1
ATOM 6466 N N . GLU B 1 51 ? 6.824 20.438 -1.13 1 86.12 51 GLU B N 1
ATOM 6467 C CA . GLU B 1 51 ? 5.656 21.312 -1.094 1 86.12 51 GLU B CA 1
ATOM 6468 C C . GLU B 1 51 ? 5.48 22.062 -2.414 1 86.12 51 GLU B C 1
ATOM 6470 O O . GLU B 1 51 ? 6.461 22.5 -3.02 1 86.12 51 GLU B O 1
ATOM 6475 N N . MET B 1 52 ? 4.215 22.203 -2.807 1 83.88 52 MET B N 1
ATOM 6476 C CA . MET B 1 52 ? 3.918 23.016 -3.984 1 83.88 52 MET B CA 1
ATOM 6477 C C . MET B 1 52 ? 3.92 24.5 -3.641 1 83.88 52 MET B C 1
ATOM 6479 O O . MET B 1 52 ? 3.131 24.953 -2.811 1 83.88 52 MET B O 1
ATOM 6483 N N . ILE B 1 53 ? 4.754 25.188 -4.336 1 86.5 53 ILE B N 1
ATOM 6484 C CA . ILE B 1 53 ? 4.844 26.625 -4.07 1 86.5 53 ILE B CA 1
ATOM 6485 C C . ILE B 1 53 ? 3.748 27.359 -4.836 1 86.5 53 ILE B C 1
ATOM 6487 O O . ILE B 1 53 ? 3.57 27.141 -6.039 1 86.5 53 ILE B O 1
ATOM 6491 N N . GLU B 1 54 ? 3.045 28.078 -4.109 1 87.25 54 GLU B N 1
ATOM 6492 C CA . GLU B 1 54 ? 2.006 28.922 -4.699 1 87.25 54 GLU B CA 1
ATOM 6493 C C . GLU B 1 54 ? 2.4 30.391 -4.656 1 87.25 54 GLU B C 1
ATOM 6495 O O . GLU B 1 54 ? 2.354 31.016 -3.596 1 87.25 54 GLU B O 1
ATOM 6500 N N . ASN B 1 55 ? 2.85 30.875 -5.762 1 86.81 55 ASN B N 1
ATOM 6501 C CA . ASN B 1 55 ? 3.176 32.281 -5.859 1 86.81 55 ASN B CA 1
ATOM 6502 C C . ASN B 1 55 ? 2.42 32.969 -7.004 1 86.81 55 ASN B C 1
ATOM 6504 O O . ASN B 1 55 ? 1.602 32.344 -7.672 1 86.81 55 ASN B O 1
ATOM 6508 N N . ASP B 1 56 ? 2.592 34.188 -7.207 1 80.44 56 ASP B N 1
ATOM 6509 C CA . ASP B 1 56 ? 1.818 34.969 -8.172 1 80.44 56 ASP B CA 1
ATOM 6510 C C . ASP B 1 56 ? 2.361 34.781 -9.586 1 80.44 56 ASP B C 1
ATOM 6512 O O . ASP B 1 56 ? 1.65 35 -10.562 1 80.44 56 ASP B O 1
ATOM 6516 N N . LEU B 1 57 ? 3.541 34.406 -9.641 1 78 57 LEU B N 1
ATOM 6517 C CA . LEU B 1 57 ? 4.18 34.344 -10.945 1 78 57 LEU B CA 1
ATOM 6518 C C . LEU B 1 57 ? 3.953 32.969 -11.602 1 78 57 LEU B C 1
ATOM 6520 O O . LEU B 1 57 ? 3.639 32.906 -12.789 1 78 57 LEU B O 1
ATOM 6524 N N . PHE B 1 58 ? 4.273 31.906 -10.82 1 74.5 58 PHE B N 1
ATOM 6525 C CA . PHE B 1 58 ? 4.18 30.578 -11.422 1 74.5 58 PHE B CA 1
ATOM 6526 C C . PHE B 1 58 ? 3.262 29.688 -10.609 1 74.5 58 PHE B C 1
ATOM 6528 O O . PHE B 1 58 ? 3.189 29.797 -9.383 1 74.5 58 PHE B O 1
ATOM 6535 N N . ASP B 1 59 ? 2.471 28.922 -11.469 1 70.44 59 ASP B N 1
ATOM 6536 C CA . ASP B 1 59 ? 1.653 27.859 -10.883 1 70.44 59 ASP B CA 1
ATOM 6537 C C . ASP B 1 59 ? 2.32 26.5 -11.047 1 70.44 59 ASP B C 1
ATOM 6539 O O . ASP B 1 59 ? 2.482 26 -12.164 1 70.44 59 ASP B O 1
ATOM 6543 N N . GLU B 1 60 ? 2.738 25.969 -9.922 1 73.44 60 GLU B N 1
ATOM 6544 C CA . GLU B 1 60 ? 3.412 24.672 -9.984 1 73.44 60 GLU B CA 1
ATOM 6545 C C . GLU B 1 60 ? 2.414 23.547 -10.195 1 73.44 60 GLU B C 1
ATOM 6547 O O . GLU B 1 60 ? 2.795 22.438 -10.578 1 73.44 60 GLU B O 1
ATOM 6552 N N . ASN B 1 61 ? 1.156 23.922 -10.023 1 71 61 ASN B N 1
ATOM 6553 C CA . ASN B 1 61 ? 0.139 22.906 -10.234 1 71 61 ASN B CA 1
ATOM 6554 C C . ASN B 1 61 ? -0.199 22.734 -11.711 1 71 61 ASN B C 1
ATOM 6556 O O . ASN B 1 61 ? -0.78 23.641 -12.32 1 71 61 ASN B O 1
ATOM 6560 N N . TRP B 1 62 ? 0.157 21.641 -12.281 1 70.06 62 TRP B N 1
ATOM 6561 C CA . TRP B 1 62 ? -0.022 21.391 -13.703 1 70.06 62 TRP B CA 1
ATOM 6562 C C . TRP B 1 62 ? -1.499 21.422 -14.078 1 70.06 62 TRP B C 1
ATOM 6564 O O . TRP B 1 62 ? -1.844 21.672 -15.234 1 70.06 62 TRP B O 1
ATOM 6574 N N . ARG B 1 63 ? -2.33 21.25 -13.078 1 70.75 63 ARG B N 1
ATOM 6575 C CA . ARG B 1 63 ? -3.76 21.172 -13.359 1 70.75 63 ARG B CA 1
ATOM 6576 C C . ARG B 1 63 ? -4.34 22.547 -13.656 1 70.75 63 ARG B C 1
ATOM 6578 O O . ARG B 1 63 ? -5.441 22.656 -14.195 1 70.75 63 ARG B O 1
ATOM 6585 N N . THR B 1 64 ? -3.586 23.578 -13.297 1 70.75 64 THR B N 1
ATOM 6586 C CA . THR B 1 64 ? -4.066 24.938 -13.523 1 70.75 64 THR B CA 1
ATOM 6587 C C . THR B 1 64 ? -3.496 25.5 -14.812 1 70.75 64 THR B C 1
ATOM 6589 O O . THR B 1 64 ? -3.855 26.609 -15.219 1 70.75 64 THR B O 1
ATOM 6592 N N . ARG B 1 65 ? -2.703 24.703 -15.438 1 76.88 65 ARG B N 1
ATOM 6593 C CA . ARG B 1 65 ? -2.074 25.156 -16.672 1 76.88 65 ARG B CA 1
ATOM 6594 C C . ARG B 1 65 ? -3.016 25 -17.859 1 76.88 65 ARG B C 1
ATOM 6596 O O . ARG B 1 65 ? -4.176 24.625 -17.688 1 76.88 65 ARG B O 1
ATOM 6603 N N . SER B 1 66 ? -2.514 25.438 -18.984 1 77.31 66 SER B N 1
ATOM 6604 C CA . SER B 1 66 ? -3.312 25.312 -20.203 1 77.31 66 SER B CA 1
ATOM 6605 C C . SER B 1 66 ? -3.561 23.844 -20.547 1 77.31 66 SER B C 1
ATOM 6607 O O . SER B 1 66 ? -2.846 22.953 -20.078 1 77.31 66 SER B O 1
ATOM 6609 N N . LYS B 1 67 ? -4.551 23.562 -21.266 1 80.62 67 LYS B N 1
ATOM 6610 C CA . LYS B 1 67 ? -4.941 22.188 -21.609 1 80.62 67 LYS B CA 1
ATOM 6611 C C . LYS B 1 67 ? -3.805 21.469 -22.328 1 80.62 67 LYS B C 1
ATOM 6613 O O . LYS B 1 67 ? -3.551 20.281 -22.047 1 80.62 67 LYS B O 1
ATOM 6618 N N . ALA B 1 68 ? -3.227 22.156 -23.219 1 82.44 68 ALA B N 1
ATOM 6619 C CA . ALA B 1 68 ? -2.117 21.547 -23.938 1 82.44 68 ALA B CA 1
ATOM 6620 C C . ALA B 1 68 ? -0.986 21.156 -23 1 82.44 68 ALA B C 1
ATOM 6622 O O . ALA B 1 68 ? -0.372 20.094 -23.141 1 82.44 68 ALA B O 1
ATOM 6623 N N . ASP B 1 69 ? -0.812 21.969 -21.984 1 81.5 69 ASP B N 1
ATOM 6624 C CA . ASP B 1 69 ? 0.249 21.719 -21.016 1 81.5 69 ASP B CA 1
ATOM 6625 C C . ASP B 1 69 ? -0.139 20.578 -20.062 1 81.5 69 ASP B C 1
ATOM 6627 O O . ASP B 1 69 ? 0.722 19.828 -19.609 1 81.5 69 ASP B O 1
ATOM 6631 N N . GLN B 1 70 ? -1.415 20.562 -19.859 1 83.31 70 GLN B N 1
ATOM 6632 C CA . GLN B 1 70 ? -1.892 19.469 -19.016 1 83.31 70 GLN B CA 1
ATOM 6633 C C . GLN B 1 70 ? -1.682 18.125 -19.703 1 83.31 70 GLN B C 1
ATOM 6635 O O . GLN B 1 70 ? -1.191 17.172 -19.094 1 83.31 70 GLN B O 1
ATOM 6640 N N . VAL B 1 71 ? -2.074 18.094 -20.938 1 84.5 71 VAL B N 1
ATOM 6641 C CA . VAL B 1 71 ? -1.934 16.844 -21.703 1 84.5 71 VAL B CA 1
ATOM 6642 C C . VAL B 1 71 ? -0.454 16.5 -21.859 1 84.5 71 VAL B C 1
ATOM 6644 O O . VAL B 1 71 ? -0.065 15.344 -21.734 1 84.5 71 VAL B O 1
ATOM 6647 N N . ARG B 1 72 ? 0.309 17.516 -22.141 1 84.81 72 ARG B N 1
ATOM 6648 C CA . ARG B 1 72 ? 1.746 17.297 -22.281 1 84.81 72 ARG B CA 1
ATOM 6649 C C . ARG B 1 72 ? 2.344 16.75 -20.984 1 84.81 72 ARG B C 1
ATOM 6651 O O . ARG B 1 72 ? 3.186 15.844 -21.016 1 84.81 72 ARG B O 1
ATOM 6658 N N . TYR B 1 73 ? 1.921 17.297 -19.875 1 86.75 73 TYR B N 1
ATOM 6659 C CA . TYR B 1 73 ? 2.424 16.844 -18.578 1 86.75 73 TYR B CA 1
ATOM 6660 C C . TYR B 1 73 ? 2.096 15.375 -18.344 1 86.75 73 TYR B C 1
ATOM 6662 O O . TYR B 1 73 ? 2.959 14.602 -17.938 1 86.75 73 TYR B O 1
ATOM 6670 N N . VAL B 1 74 ? 0.906 15.023 -18.625 1 86.38 74 VAL B N 1
ATOM 6671 C CA . VAL B 1 74 ? 0.448 13.656 -18.375 1 86.38 74 VAL B CA 1
ATOM 6672 C C . VAL B 1 74 ? 1.141 12.695 -19.344 1 86.38 74 VAL B C 1
ATOM 6674 O O . VAL B 1 74 ? 1.607 11.633 -18.938 1 86.38 74 VAL B O 1
ATOM 6677 N N . VAL B 1 75 ? 1.258 13.039 -20.562 1 88.25 75 VAL B N 1
ATOM 6678 C CA . VAL B 1 75 ? 1.875 12.188 -21.578 1 88.25 75 VAL B CA 1
ATOM 6679 C C . VAL B 1 75 ? 3.363 12.023 -21.266 1 88.25 75 VAL B C 1
ATOM 6681 O O . VAL B 1 75 ? 3.904 10.922 -21.375 1 88.25 75 VAL B O 1
ATOM 6684 N N . LEU B 1 76 ? 3.971 13.094 -20.906 1 89.75 76 LEU B N 1
ATOM 6685 C CA . LEU B 1 76 ? 5.398 13.031 -20.625 1 89.75 76 LEU B CA 1
ATOM 6686 C C . LEU B 1 76 ? 5.656 12.18 -19.375 1 89.75 76 LEU B C 1
ATOM 6688 O O . LEU B 1 76 ? 6.656 11.461 -19.312 1 89.75 76 LEU B O 1
ATOM 6692 N N . LYS B 1 77 ? 4.816 12.359 -18.422 1 90.94 77 LYS B N 1
ATOM 6693 C CA . LYS B 1 77 ? 4.98 11.562 -17.203 1 90.94 77 LYS B CA 1
ATOM 6694 C C . LYS B 1 77 ? 4.891 10.07 -17.516 1 90.94 77 LYS B C 1
ATOM 6696 O O . LYS B 1 77 ? 5.688 9.273 -17.016 1 90.94 77 LYS B O 1
ATOM 6701 N N . TRP B 1 78 ? 4.004 9.648 -18.328 1 91.81 78 TRP B N 1
ATOM 6702 C CA . TRP B 1 78 ? 3.83 8.25 -18.688 1 91.81 78 TRP B CA 1
ATOM 6703 C C . TRP B 1 78 ? 4.961 7.785 -19.594 1 91.81 78 TRP B C 1
ATOM 6705 O O . TRP B 1 78 ? 5.383 6.629 -19.531 1 91.81 78 TRP B O 1
ATOM 6715 N N . THR B 1 79 ? 5.402 8.648 -20.422 1 93.31 79 THR B N 1
ATOM 6716 C CA . THR B 1 79 ? 6.531 8.32 -21.281 1 93.31 79 THR B CA 1
ATOM 6717 C C . THR B 1 79 ? 7.789 8.07 -20.453 1 93.31 79 THR B C 1
ATOM 6719 O O . THR B 1 79 ? 8.562 7.16 -20.75 1 93.31 79 THR B O 1
ATOM 6722 N N . PHE B 1 80 ? 7.961 8.891 -19.438 1 94.94 80 PHE B N 1
ATOM 6723 C CA . PHE B 1 80 ? 9.102 8.68 -18.547 1 94.94 80 PHE B CA 1
ATOM 6724 C C . PHE B 1 80 ? 8.992 7.348 -17.828 1 94.94 80 PHE B C 1
ATOM 6726 O O . PHE B 1 80 ? 9.977 6.613 -17.703 1 94.94 80 PHE B O 1
ATOM 6733 N N . CYS B 1 81 ? 7.777 7.059 -17.375 1 96.25 81 CYS B N 1
ATOM 6734 C CA . CYS B 1 81 ? 7.562 5.785 -16.703 1 96.25 81 CYS B CA 1
ATOM 6735 C C . CYS B 1 81 ? 7.863 4.617 -17.625 1 96.25 81 CYS B C 1
ATOM 6737 O O . CYS B 1 81 ? 8.461 3.623 -17.219 1 96.25 81 CYS B O 1
ATOM 6739 N N . PHE B 1 82 ? 7.469 4.727 -18.859 1 96 82 PHE B N 1
ATOM 6740 C CA . PHE B 1 82 ? 7.723 3.711 -19.875 1 96 82 PHE B CA 1
ATOM 6741 C C . PHE B 1 82 ? 9.219 3.562 -20.125 1 96 82 PHE B C 1
ATOM 6743 O O . PHE B 1 82 ? 9.742 2.445 -20.156 1 96 82 PHE B O 1
ATOM 6750 N N . ALA B 1 83 ? 9.883 4.656 -20.25 1 96.44 83 ALA B N 1
ATOM 6751 C CA . ALA B 1 83 ? 11.312 4.652 -20.516 1 96.44 83 ALA B CA 1
ATOM 6752 C C . ALA B 1 83 ? 12.094 4.078 -19.344 1 96.44 83 ALA B C 1
ATOM 6754 O O . ALA B 1 83 ? 13.047 3.322 -19.531 1 96.44 83 ALA B O 1
ATOM 6755 N N . ILE B 1 84 ? 11.727 4.445 -18.172 1 97.88 84 ILE B N 1
ATOM 6756 C CA . ILE B 1 84 ? 12.375 3.932 -16.969 1 97.88 84 ILE B CA 1
ATOM 6757 C C . ILE B 1 84 ? 12.219 2.414 -16.906 1 97.88 84 ILE B C 1
ATOM 6759 O O . ILE B 1 84 ? 13.172 1.7 -16.578 1 97.88 84 ILE B O 1
ATOM 6763 N N . GLY B 1 85 ? 10.984 1.926 -17.219 1 97.94 85 GLY B N 1
ATOM 6764 C CA . GLY B 1 85 ? 10.766 0.489 -17.234 1 97.94 85 GLY B CA 1
ATOM 6765 C C . GLY B 1 85 ? 11.633 -0.235 -18.25 1 97.94 85 GLY B C 1
ATOM 6766 O O . GLY B 1 85 ? 12.227 -1.269 -17.938 1 97.94 85 GLY B O 1
ATOM 6767 N N . ILE B 1 86 ? 11.773 0.3 -19.406 1 97.44 86 ILE B N 1
ATOM 6768 C CA . ILE B 1 86 ? 12.555 -0.315 -20.469 1 97.44 86 ILE B CA 1
ATOM 6769 C C . ILE B 1 86 ? 14.031 -0.322 -20.094 1 97.44 86 ILE B C 1
ATOM 6771 O O . ILE B 1 86 ? 14.695 -1.359 -20.172 1 97.44 86 ILE B O 1
ATOM 6775 N N . LEU B 1 87 ? 14.492 0.798 -19.672 1 98.12 87 LEU B N 1
ATOM 6776 C CA . LEU B 1 87 ? 15.914 0.931 -19.391 1 98.12 87 LEU B CA 1
ATOM 6777 C C . LEU B 1 87 ? 16.312 0.083 -18.188 1 98.12 87 LEU B C 1
ATOM 6779 O O . LEU B 1 87 ? 17.359 -0.569 -18.188 1 98.12 87 LEU B O 1
ATOM 6783 N N . THR B 1 88 ? 15.5 0.154 -17.141 1 98.19 88 THR B N 1
ATOM 6784 C CA . THR B 1 88 ? 15.812 -0.659 -15.969 1 98.19 88 THR B CA 1
ATOM 6785 C C . THR B 1 88 ? 15.75 -2.145 -16.312 1 98.19 88 THR B C 1
ATOM 6787 O O . THR B 1 88 ? 16.562 -2.932 -15.82 1 98.19 88 THR B O 1
ATOM 6790 N N . GLY B 1 89 ? 14.75 -2.557 -17.141 1 96.5 89 GLY B N 1
ATOM 6791 C CA . GLY B 1 89 ? 14.68 -3.936 -17.594 1 96.5 89 GLY B CA 1
ATOM 6792 C C . GLY B 1 89 ? 15.898 -4.363 -18.391 1 96.5 89 GLY B C 1
ATOM 6793 O O . GLY B 1 89 ? 16.422 -5.461 -18.188 1 96.5 89 GLY B O 1
ATOM 6794 N N . ILE B 1 90 ? 16.406 -3.514 -19.203 1 96.19 90 ILE B N 1
ATOM 6795 C CA . ILE B 1 90 ? 17.578 -3.803 -20.031 1 96.19 90 ILE B CA 1
ATOM 6796 C C . ILE B 1 90 ? 18.812 -3.93 -19.125 1 96.19 90 ILE B C 1
ATOM 6798 O O . ILE B 1 90 ? 19.594 -4.863 -19.281 1 96.19 90 ILE B O 1
ATOM 6802 N N . VAL B 1 91 ? 18.922 -2.986 -18.219 1 97.31 91 VAL B N 1
ATOM 6803 C CA . VAL B 1 91 ? 20.062 -3.031 -17.312 1 97.31 91 VAL B CA 1
ATOM 6804 C C . VAL B 1 91 ? 20.016 -4.309 -16.484 1 97.31 91 VAL B C 1
ATOM 6806 O O . VAL B 1 91 ? 21.047 -4.957 -16.266 1 97.31 91 VAL B O 1
ATOM 6809 N N . GLY B 1 92 ? 18.828 -4.605 -15.969 1 95 92 GLY B N 1
ATOM 6810 C CA . GLY B 1 92 ? 18.703 -5.848 -15.219 1 95 92 GLY B CA 1
ATOM 6811 C C . GLY B 1 92 ? 19.094 -7.074 -16.016 1 95 92 GLY B C 1
ATOM 6812 O O . GLY B 1 92 ? 19.781 -7.957 -15.508 1 95 92 GLY B O 1
ATOM 6813 N N . PHE B 1 93 ? 18.75 -7.16 -17.234 1 92.25 93 PHE B N 1
ATOM 6814 C CA . PHE B 1 93 ? 19.109 -8.273 -18.125 1 92.25 93 PHE B CA 1
ATOM 6815 C C . PHE B 1 93 ? 20.609 -8.312 -18.359 1 92.25 93 PHE B C 1
ATOM 6817 O O . PHE B 1 93 ? 21.219 -9.383 -18.312 1 92.25 93 PHE B O 1
ATOM 6824 N N . VAL B 1 94 ? 21.172 -7.168 -18.641 1 92.88 94 VAL B N 1
ATOM 6825 C CA . VAL B 1 94 ? 22.594 -7.09 -18.938 1 92.88 94 VAL B CA 1
ATOM 6826 C C . VAL B 1 94 ? 23.406 -7.508 -17.703 1 92.88 94 VAL B C 1
ATOM 6828 O O . VAL B 1 94 ? 24.406 -8.219 -17.828 1 92.88 94 VAL B O 1
ATOM 6831 N N . VAL B 1 95 ? 23 -7.059 -16.547 1 94.38 95 VAL B N 1
ATOM 6832 C CA . VAL B 1 95 ? 23.703 -7.422 -15.32 1 94.38 95 VAL B CA 1
ATOM 6833 C C . VAL B 1 95 ? 23.625 -8.938 -15.109 1 94.38 95 VAL B C 1
ATOM 6835 O O . VAL B 1 95 ? 24.625 -9.578 -14.805 1 94.38 95 VAL B O 1
ATOM 6838 N N . ASN B 1 96 ? 22.5 -9.484 -15.289 1 90.88 96 ASN B N 1
ATOM 6839 C CA . ASN B 1 96 ? 22.344 -10.93 -15.125 1 90.88 96 ASN B CA 1
ATOM 6840 C C . ASN B 1 96 ? 23.172 -11.703 -16.141 1 90.88 96 ASN B C 1
ATOM 6842 O O . ASN B 1 96 ? 23.797 -12.703 -15.805 1 90.88 96 ASN B O 1
ATOM 6846 N N . LEU B 1 97 ? 23.125 -11.297 -17.359 1 89.5 97 LEU B N 1
ATOM 6847 C CA . LEU B 1 97 ? 23.859 -11.953 -18.422 1 89.5 97 LEU B CA 1
ATOM 6848 C C . LEU B 1 97 ? 25.375 -11.867 -18.172 1 89.5 97 LEU B C 1
ATOM 6850 O O . LEU B 1 97 ? 26.094 -12.852 -18.359 1 89.5 97 LEU B O 1
ATOM 6854 N N . ALA B 1 98 ? 25.781 -10.695 -17.812 1 92.75 98 ALA B N 1
ATOM 6855 C CA . ALA B 1 98 ? 27.203 -10.492 -17.562 1 92.75 98 ALA B CA 1
ATOM 6856 C C . ALA B 1 98 ? 27.688 -11.352 -16.406 1 92.75 98 ALA B C 1
ATOM 6858 O O . ALA B 1 98 ? 28.75 -11.961 -16.469 1 92.75 98 ALA B O 1
ATOM 6859 N N . VAL B 1 99 ? 26.984 -11.398 -15.336 1 92.56 99 VAL B N 1
ATOM 6860 C CA . VAL B 1 99 ? 27.359 -12.188 -14.164 1 92.56 99 VAL B CA 1
ATOM 6861 C C . VAL B 1 99 ? 27.422 -13.664 -14.531 1 92.56 99 VAL B C 1
ATOM 6863 O O . VAL B 1 99 ? 28.359 -14.367 -14.172 1 92.56 99 VAL B O 1
ATOM 6866 N N . GLU B 1 100 ? 26.422 -14.172 -15.25 1 88.56 100 GLU B N 1
ATOM 6867 C CA . GLU B 1 100 ? 26.359 -15.586 -15.633 1 88.56 100 GLU B CA 1
ATOM 6868 C C . GLU B 1 100 ? 27.531 -15.945 -16.547 1 88.56 100 GLU B C 1
ATOM 6870 O O . GLU B 1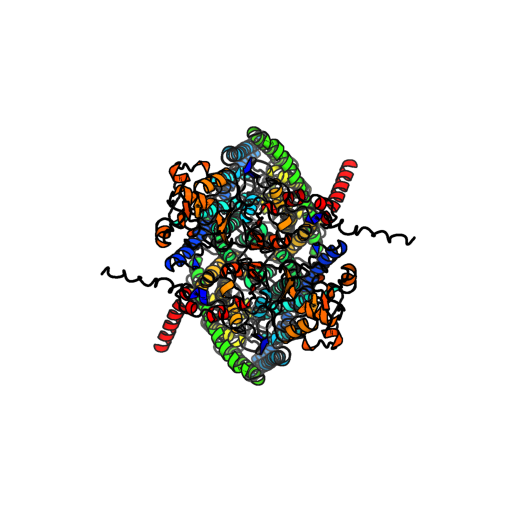 100 ? 28.109 -17.031 -16.422 1 88.56 100 GLU B O 1
ATOM 6875 N N . ASN B 1 101 ? 27.844 -15.062 -17.422 1 89.19 101 ASN B N 1
ATOM 6876 C CA . ASN B 1 101 ? 28.922 -15.359 -18.359 1 89.19 101 ASN B CA 1
ATOM 6877 C C . ASN B 1 101 ? 30.297 -15.25 -17.703 1 89.19 101 ASN B C 1
ATOM 6879 O O . ASN B 1 101 ? 31.141 -16.125 -17.891 1 89.19 101 ASN B O 1
ATOM 6883 N N . VAL B 1 102 ? 30.516 -14.195 -16.969 1 92.69 102 VAL B N 1
ATOM 6884 C CA . VAL B 1 102 ? 31.812 -14.016 -16.328 1 92.69 102 VAL B CA 1
ATOM 6885 C C . VAL B 1 102 ? 32.031 -15.117 -15.297 1 92.69 102 VAL B C 1
ATOM 6887 O O . VAL B 1 102 ? 33.094 -15.758 -15.289 1 92.69 102 VAL B O 1
ATOM 6890 N N . ALA B 1 103 ? 31.094 -15.328 -14.438 1 91.19 103 ALA B N 1
ATOM 6891 C CA . ALA B 1 103 ? 31.219 -16.391 -13.438 1 91.19 103 ALA B CA 1
ATOM 6892 C C . ALA B 1 103 ? 31.234 -17.766 -14.109 1 91.19 103 ALA B C 1
ATOM 6894 O O . ALA B 1 103 ? 31.938 -18.672 -13.641 1 91.19 103 ALA B O 1
ATOM 6895 N N . GLY B 1 104 ? 30.453 -17.922 -15.172 1 86.88 104 GLY B N 1
ATOM 6896 C CA . GLY B 1 104 ? 30.453 -19.172 -15.898 1 86.88 104 GLY B CA 1
ATOM 6897 C C . GLY B 1 104 ? 31.812 -19.516 -16.484 1 86.88 104 GLY B C 1
ATOM 6898 O O . GLY B 1 104 ? 32.25 -20.672 -16.406 1 86.88 104 GLY B O 1
ATOM 6899 N N . PHE B 1 105 ? 32.469 -18.594 -17.047 1 89.75 105 PHE B N 1
ATOM 6900 C CA . PHE B 1 105 ? 33.781 -18.812 -17.625 1 89.75 105 PHE B CA 1
ATOM 6901 C C . PHE B 1 105 ? 34.812 -19.141 -16.531 1 89.75 105 PHE B C 1
ATOM 6903 O O . PHE B 1 105 ? 35.656 -20.016 -16.703 1 89.75 105 PHE B O 1
ATOM 6910 N N . LYS B 1 106 ? 34.688 -18.484 -15.484 1 93 106 LYS B N 1
ATOM 6911 C CA . LYS B 1 106 ? 35.562 -18.719 -14.352 1 93 106 LYS B CA 1
ATOM 6912 C C . LYS B 1 106 ? 35.375 -20.125 -13.797 1 93 106 LYS B C 1
ATOM 6914 O O . LYS B 1 106 ? 36.344 -20.859 -13.609 1 93 106 LYS B O 1
ATOM 6919 N N . HIS B 1 107 ? 34.156 -20.531 -13.531 1 90.12 107 HIS B N 1
ATOM 6920 C CA . HIS B 1 107 ? 33.875 -21.828 -12.945 1 90.12 107 HIS B CA 1
ATOM 6921 C C . HIS B 1 107 ? 34.188 -22.969 -13.922 1 90.12 107 HIS B C 1
ATOM 6923 O O . HIS B 1 107 ? 34.625 -24.047 -13.508 1 90.12 107 HIS B O 1
ATOM 6929 N N . ASN B 1 108 ? 33.969 -22.688 -15.188 1 88.12 108 ASN B N 1
ATOM 6930 C CA . ASN B 1 108 ? 34.344 -23.688 -16.188 1 88.12 108 ASN B CA 1
ATOM 6931 C C . ASN B 1 108 ? 35.844 -23.906 -16.25 1 88.12 108 ASN B C 1
ATOM 6933 O O . ASN B 1 108 ? 36.312 -25.031 -16.422 1 88.12 108 ASN B O 1
ATOM 6937 N N . ALA B 1 109 ? 36.594 -22.844 -16.188 1 92.62 109 ALA B N 1
ATOM 6938 C CA . ALA B 1 109 ? 38.031 -22.953 -16.172 1 92.62 109 ALA B CA 1
ATOM 6939 C C . ALA B 1 109 ? 38.531 -23.719 -14.945 1 92.62 109 ALA B C 1
ATOM 6941 O O . ALA B 1 109 ? 39.406 -24.562 -15.047 1 92.62 109 ALA B O 1
ATOM 6942 N N . VAL B 1 110 ? 37.938 -23.453 -13.852 1 93.94 110 VAL B N 1
ATOM 6943 C CA . VAL B 1 110 ? 38.312 -24.125 -12.617 1 93.94 110 VAL B CA 1
ATOM 6944 C C . VAL B 1 110 ? 37.938 -25.609 -12.703 1 93.94 110 VAL B C 1
ATOM 6946 O O . VAL B 1 110 ? 38.719 -26.469 -12.305 1 93.94 110 VAL B O 1
ATOM 6949 N N . SER B 1 111 ? 36.75 -25.922 -13.211 1 89.62 111 SER B N 1
ATOM 6950 C CA . SER B 1 111 ? 36.312 -27.312 -13.336 1 89.62 111 SER B CA 1
ATOM 6951 C C . SER B 1 111 ? 37.188 -28.094 -14.281 1 89.62 111 SER B C 1
ATOM 6953 O O . SER B 1 111 ? 37.5 -29.266 -14.039 1 89.62 111 SER B O 1
ATOM 6955 N N . ALA B 1 112 ? 37.625 -27.484 -15.344 1 90.75 112 ALA B N 1
ATOM 6956 C CA . ALA B 1 112 ? 38.531 -28.141 -16.297 1 90.75 112 ALA B CA 1
ATOM 6957 C C . ALA B 1 112 ? 39.875 -28.438 -15.656 1 90.75 112 ALA B C 1
ATOM 6959 O O . ALA B 1 112 ? 40.469 -29.5 -15.906 1 90.75 112 ALA B O 1
ATOM 6960 N N . LEU B 1 113 ? 40.312 -27.547 -14.867 1 94.31 113 LEU B N 1
ATOM 6961 C CA . LEU B 1 113 ? 41.594 -27.734 -14.188 1 94.31 113 LEU B CA 1
ATOM 6962 C C . LEU B 1 113 ? 41.469 -28.797 -13.102 1 94.31 113 LEU B C 1
ATOM 6964 O O . LEU B 1 113 ? 42.406 -29.562 -12.875 1 94.31 113 LEU B O 1
ATOM 6968 N N . MET B 1 114 ? 40.406 -28.875 -12.477 1 91.56 114 MET B N 1
ATOM 6969 C CA . MET B 1 114 ? 40.156 -29.891 -11.453 1 91.56 114 MET B CA 1
ATOM 6970 C C . MET B 1 114 ? 40.094 -31.281 -12.078 1 91.56 114 MET B C 1
ATOM 6972 O O . MET B 1 114 ? 40.562 -32.25 -11.492 1 91.56 114 MET B O 1
ATOM 6976 N N . GLU B 1 115 ? 39.469 -31.391 -13.188 1 88.19 115 GLU B N 1
ATOM 6977 C CA . GLU B 1 115 ? 39.344 -32.656 -13.891 1 88.19 115 GLU B CA 1
ATOM 6978 C C . GLU B 1 115 ? 40.719 -33.156 -14.344 1 88.19 115 GLU B C 1
ATOM 6980 O O . GLU B 1 115 ? 40.938 -34.375 -14.438 1 88.19 115 GLU B O 1
ATOM 6985 N N . SER B 1 116 ? 41.656 -32.281 -14.586 1 91.12 116 SER B N 1
ATOM 6986 C CA . SER B 1 116 ? 43 -32.656 -14.984 1 91.12 116 SER B CA 1
ATOM 6987 C C . SER B 1 116 ? 43.906 -32.906 -13.773 1 91.12 116 SER B C 1
ATOM 6989 O O . SER B 1 116 ? 45.125 -33.062 -13.914 1 91.12 116 SER B O 1
ATOM 6991 N N . SER B 1 117 ? 43.344 -32.875 -12.609 1 90.12 117 SER B N 1
ATOM 6992 C CA . SER B 1 117 ? 44.031 -33.156 -11.344 1 90.12 117 SER B CA 1
ATOM 6993 C C . SER B 1 117 ? 45.062 -32.094 -11.023 1 90.12 117 SER B C 1
ATOM 6995 O O . SER B 1 117 ? 46.094 -32.375 -10.383 1 90.12 117 SER B O 1
ATOM 6997 N N . SER B 1 118 ? 44.906 -30.922 -11.57 1 94.12 118 SER B N 1
ATOM 6998 C CA . SER B 1 118 ? 45.719 -29.781 -11.203 1 94.12 118 SER B CA 1
ATOM 6999 C C . SER B 1 118 ? 45.062 -28.922 -10.133 1 94.12 118 SER B C 1
ATOM 7001 O O . SER B 1 118 ? 44.625 -27.812 -10.406 1 94.12 118 SER B O 1
ATOM 7003 N N . TYR B 1 119 ? 45.062 -29.328 -8.977 1 94.5 119 TYR B N 1
ATOM 7004 C CA . TYR B 1 119 ? 44.281 -28.75 -7.895 1 94.5 119 TYR B CA 1
ATOM 7005 C C . TYR B 1 119 ? 44.844 -27.391 -7.473 1 94.5 119 TYR B C 1
ATOM 7007 O O . TYR B 1 119 ? 44.094 -26.453 -7.227 1 94.5 119 TYR B O 1
ATOM 7015 N N . TRP B 1 120 ? 46.188 -27.25 -7.379 1 95.44 120 TRP B N 1
ATOM 7016 C CA . TRP B 1 120 ? 46.781 -26 -6.941 1 95.44 120 TRP B CA 1
ATOM 7017 C C . TRP B 1 120 ? 46.594 -24.906 -7.984 1 95.44 120 TRP B C 1
ATOM 7019 O O . TRP B 1 120 ? 46.312 -23.75 -7.637 1 95.44 120 TRP B O 1
ATOM 7029 N N . THR B 1 121 ? 46.719 -25.25 -9.242 1 96.44 121 THR B N 1
ATOM 7030 C CA . THR B 1 121 ? 46.469 -24.281 -10.305 1 96.44 121 THR B CA 1
ATOM 7031 C C . THR B 1 121 ? 45.031 -23.859 -10.336 1 96.44 121 THR B C 1
ATOM 7033 O O . THR B 1 121 ? 44.719 -22.688 -10.602 1 96.44 121 THR B O 1
ATOM 7036 N N . ALA B 1 122 ? 44.156 -24.859 -10.094 1 96.5 122 ALA B N 1
ATOM 7037 C CA . ALA B 1 122 ? 42.75 -24.562 -10.039 1 96.5 122 ALA B CA 1
ATOM 7038 C C . ALA B 1 122 ? 42.438 -23.547 -8.922 1 96.5 122 ALA B C 1
ATOM 7040 O O . ALA B 1 122 ? 41.656 -22.609 -9.117 1 96.5 122 ALA B O 1
ATOM 7041 N N . PHE B 1 123 ? 43.062 -23.656 -7.781 1 97 123 PHE B N 1
ATOM 7042 C CA . PHE B 1 123 ? 42.844 -22.766 -6.652 1 97 123 PHE B CA 1
ATOM 7043 C C . PHE B 1 123 ? 43.312 -21.359 -6.988 1 97 123 PHE B C 1
ATOM 7045 O O . PHE B 1 123 ? 42.625 -20.375 -6.699 1 97 123 PHE B O 1
ATOM 7052 N N . TRP B 1 124 ? 44.5 -21.219 -7.578 1 97.12 124 TRP B N 1
ATOM 7053 C CA . TRP B 1 124 ? 45.062 -19.906 -7.855 1 97.12 124 TRP B CA 1
ATOM 7054 C C . TRP B 1 124 ? 44.281 -19.203 -8.953 1 97.12 124 TRP B C 1
ATOM 7056 O O . TRP B 1 124 ? 44.156 -17.969 -8.938 1 97.12 124 TRP B O 1
ATOM 7066 N N . VAL B 1 125 ? 43.75 -19.984 -9.891 1 97 125 VAL B N 1
ATOM 7067 C CA . VAL B 1 125 ? 42.906 -19.375 -10.906 1 97 125 VAL B CA 1
ATOM 7068 C C . VAL B 1 125 ? 41.594 -18.891 -10.273 1 97 125 VAL B C 1
ATOM 7070 O O . VAL B 1 125 ? 41.125 -17.797 -10.586 1 97 125 VAL B O 1
ATOM 7073 N N . PHE B 1 126 ? 41.062 -19.75 -9.422 1 97.06 126 PHE B N 1
ATOM 7074 C CA . PHE B 1 126 ? 39.844 -19.391 -8.742 1 97.06 126 PHE B CA 1
ATOM 7075 C C . PHE B 1 126 ? 40.031 -18.172 -7.848 1 97.06 126 PHE B C 1
ATOM 7077 O O . PHE B 1 126 ? 39.312 -17.172 -7.965 1 97.06 126 PHE B O 1
ATOM 7084 N N . ALA B 1 127 ? 41.031 -18.156 -7.004 1 98.12 127 ALA B N 1
ATOM 7085 C CA . ALA B 1 127 ? 41.312 -17.078 -6.059 1 98.12 127 ALA B CA 1
ATOM 7086 C C . ALA B 1 127 ? 41.812 -15.828 -6.785 1 98.12 127 ALA B C 1
ATOM 7088 O O . ALA B 1 127 ? 41.469 -14.711 -6.398 1 98.12 127 ALA B O 1
ATOM 7089 N N . GLY B 1 128 ? 42.625 -16.031 -7.781 1 97.94 128 GLY B N 1
ATOM 7090 C CA . GLY B 1 128 ? 43.156 -14.914 -8.547 1 97.94 128 GLY B CA 1
ATOM 7091 C C . GLY B 1 128 ? 42.062 -14.164 -9.305 1 97.94 128 GLY B C 1
ATOM 7092 O O . GLY B 1 128 ? 42.062 -12.93 -9.336 1 97.94 128 GLY B O 1
ATOM 7093 N N . SER B 1 129 ? 41.25 -14.922 -9.977 1 98.06 129 SER B N 1
ATOM 7094 C CA . SER B 1 129 ? 40.156 -14.281 -10.695 1 98.06 129 SER B CA 1
ATOM 7095 C C . SER B 1 129 ? 39.219 -13.539 -9.742 1 98.06 129 SER B C 1
ATOM 7097 O O . SER B 1 129 ? 38.75 -12.43 -10.047 1 98.06 129 SER B O 1
ATOM 7099 N N . ASN B 1 130 ? 38.906 -14.141 -8.602 1 98.44 130 ASN B N 1
ATOM 7100 C CA . ASN B 1 130 ? 38.062 -13.477 -7.602 1 98.44 130 ASN B CA 1
ATOM 7101 C C . ASN B 1 130 ? 38.719 -12.203 -7.082 1 98.44 130 ASN B C 1
ATOM 7103 O O . ASN B 1 130 ? 38.062 -11.188 -6.906 1 98.44 130 ASN B O 1
ATOM 7107 N N . LEU B 1 131 ? 39.969 -12.242 -6.848 1 98.44 131 LEU B N 1
ATOM 7108 C CA . LEU B 1 131 ? 40.719 -11.102 -6.34 1 98.44 131 LEU B CA 1
ATOM 7109 C C . LEU B 1 131 ? 40.719 -9.953 -7.34 1 98.44 131 LEU B C 1
ATOM 7111 O O . LEU B 1 131 ? 40.469 -8.805 -6.973 1 98.44 131 LEU B O 1
ATOM 7115 N N . VAL B 1 132 ? 40.938 -10.266 -8.586 1 98.38 132 VAL B N 1
ATOM 7116 C CA . VAL B 1 132 ? 41 -9.242 -9.617 1 98.38 132 VAL B CA 1
ATOM 7117 C C . VAL B 1 132 ? 39.656 -8.594 -9.789 1 98.38 132 VAL B C 1
ATOM 7119 O O . VAL B 1 132 ? 39.531 -7.367 -9.883 1 98.38 132 VAL B O 1
ATOM 7122 N N . LEU B 1 133 ? 38.656 -9.383 -9.828 1 98.5 133 LEU B N 1
ATOM 7123 C CA . LEU B 1 133 ? 37.312 -8.867 -10.016 1 98.5 133 LEU B CA 1
ATOM 7124 C C . LEU B 1 133 ? 36.875 -8 -8.836 1 98.5 133 LEU B C 1
ATOM 7126 O O . LEU B 1 133 ? 36.344 -6.91 -9.031 1 98.5 133 LEU B O 1
ATOM 7130 N N . LEU B 1 134 ? 37.125 -8.445 -7.609 1 98.44 134 LEU B N 1
ATOM 7131 C CA . LEU B 1 134 ? 36.688 -7.688 -6.441 1 98.44 134 LEU B CA 1
ATOM 7132 C C . LEU B 1 134 ? 37.531 -6.414 -6.285 1 98.44 134 LEU B C 1
ATOM 7134 O O . LEU B 1 134 ? 37 -5.375 -5.879 1 98.44 134 LEU B O 1
ATOM 7138 N N . LEU B 1 135 ? 38.812 -6.504 -6.578 1 98.31 135 LEU B N 1
ATOM 7139 C CA . LEU B 1 135 ? 39.625 -5.309 -6.512 1 98.31 135 LEU B CA 1
ATOM 7140 C C . LEU B 1 135 ? 39.219 -4.285 -7.559 1 98.31 135 LEU B C 1
ATOM 7142 O O . LEU B 1 135 ? 39.281 -3.078 -7.32 1 98.31 135 LEU B O 1
ATOM 7146 N N . PHE B 1 136 ? 38.812 -4.762 -8.625 1 98.31 136 PHE B N 1
ATOM 7147 C CA . PHE B 1 136 ? 38.281 -3.869 -9.648 1 98.31 136 PHE B CA 1
ATOM 7148 C C . PHE B 1 136 ? 37.031 -3.172 -9.164 1 98.31 136 PHE B C 1
ATOM 7150 O O . PHE B 1 136 ? 36.906 -1.951 -9.281 1 98.31 136 PHE B O 1
ATOM 7157 N N . ALA B 1 137 ? 36.094 -3.91 -8.633 1 98.19 137 ALA B N 1
ATOM 7158 C CA . ALA B 1 137 ? 34.875 -3.35 -8.117 1 98.19 137 ALA B CA 1
ATOM 7159 C C . ALA B 1 137 ? 35.125 -2.334 -7.008 1 98.19 137 ALA B C 1
ATOM 7161 O O . ALA B 1 137 ? 34.562 -1.25 -6.992 1 98.19 137 ALA B O 1
ATOM 7162 N N . SER B 1 138 ? 36.031 -2.648 -6.117 1 97.62 138 SER B N 1
ATOM 7163 C CA . SER B 1 138 ? 36.344 -1.777 -4.992 1 97.62 138 SER B CA 1
ATOM 7164 C C . SER B 1 138 ? 37.062 -0.526 -5.453 1 97.62 138 SER B C 1
ATOM 7166 O O . SER B 1 138 ? 36.844 0.563 -4.918 1 97.62 138 SER B O 1
ATOM 7168 N N . SER B 1 139 ? 37.938 -0.667 -6.426 1 97.38 139 SER B N 1
ATOM 7169 C CA . SER B 1 139 ? 38.719 0.466 -6.918 1 97.38 139 SER B CA 1
ATOM 7170 C C . SER B 1 139 ? 37.812 1.493 -7.605 1 97.38 139 SER B C 1
ATOM 7172 O O . SER B 1 139 ? 37.938 2.691 -7.332 1 97.38 139 SER B O 1
ATOM 7174 N N . ILE B 1 140 ? 36.938 1.056 -8.414 1 97.31 140 ILE B N 1
ATOM 7175 C CA . ILE B 1 140 ? 36.094 2.004 -9.125 1 97.31 140 ILE B CA 1
ATOM 7176 C C . ILE B 1 140 ? 35.125 2.652 -8.148 1 97.31 140 ILE B C 1
ATOM 7178 O O . ILE B 1 140 ? 34.75 3.818 -8.312 1 97.31 140 ILE B O 1
ATOM 7182 N N . THR B 1 141 ? 34.719 1.948 -7.141 1 96.25 141 THR B N 1
ATOM 7183 C CA . THR B 1 141 ? 33.812 2.51 -6.152 1 96.25 141 THR B CA 1
ATOM 7184 C C . THR B 1 141 ? 34.5 3.525 -5.266 1 96.25 141 THR B C 1
ATOM 7186 O O . THR B 1 141 ? 33.969 4.59 -4.969 1 96.25 141 THR B O 1
ATOM 7189 N N . ALA B 1 142 ? 35.719 3.258 -4.922 1 94.25 142 ALA B N 1
ATOM 7190 C CA . ALA B 1 142 ? 36.469 4.121 -4.012 1 94.25 142 ALA B CA 1
ATOM 7191 C C . ALA B 1 142 ? 37 5.359 -4.734 1 94.25 142 ALA B C 1
ATOM 7193 O O . ALA B 1 142 ? 37 6.453 -4.168 1 94.25 142 ALA B O 1
ATOM 7194 N N . PHE B 1 143 ? 37.312 5.207 -6.031 1 94 143 PHE B N 1
ATOM 7195 C CA . PHE B 1 143 ? 38.031 6.285 -6.703 1 94 143 PHE B CA 1
ATOM 7196 C C . PHE B 1 143 ? 37.094 7.078 -7.602 1 94 143 PHE B C 1
ATOM 7198 O O . PHE B 1 143 ? 37.281 8.273 -7.812 1 94 143 PHE B O 1
ATOM 7205 N N . VAL B 1 144 ? 36.125 6.449 -8.094 1 94.31 144 VAL B N 1
ATOM 7206 C CA . VAL B 1 144 ? 35.312 7.125 -9.102 1 94.31 144 VAL B CA 1
ATOM 7207 C C . VAL B 1 144 ? 34.031 7.641 -8.461 1 94.31 144 VAL B C 1
ATOM 7209 O O . VAL B 1 144 ? 33.656 8.805 -8.625 1 94.31 144 VAL B O 1
ATOM 7212 N N . SER B 1 145 ? 33.312 6.797 -7.762 1 94.25 145 SER B N 1
ATOM 7213 C CA . SER B 1 145 ? 32.031 7.215 -7.145 1 94.25 145 SER B CA 1
ATOM 7214 C C . SER B 1 145 ? 31.797 6.469 -5.84 1 94.25 145 SER B C 1
ATOM 7216 O O . SER B 1 145 ? 31.141 5.43 -5.828 1 94.25 145 SER B O 1
ATOM 7218 N N . PRO B 1 146 ? 32.156 7.043 -4.781 1 91.5 146 PRO B N 1
ATOM 7219 C CA . PRO B 1 146 ? 31.938 6.41 -3.475 1 91.5 146 PRO B CA 1
ATOM 7220 C C . PRO B 1 146 ? 30.469 6.238 -3.121 1 91.5 146 PRO B C 1
ATOM 7222 O O . PRO B 1 146 ? 30.125 5.367 -2.32 1 91.5 146 PRO B O 1
ATOM 7225 N N . ALA B 1 147 ? 29.594 6.988 -3.787 1 92.25 147 ALA B N 1
ATOM 7226 C CA . ALA B 1 147 ? 28.172 6.91 -3.518 1 92.25 147 ALA B CA 1
ATOM 7227 C C . ALA B 1 147 ? 27.578 5.598 -4.023 1 92.25 147 ALA B C 1
ATOM 7229 O O . ALA B 1 147 ? 26.469 5.211 -3.639 1 92.25 147 ALA B O 1
ATOM 7230 N N . ALA B 1 148 ? 28.344 4.902 -4.789 1 95.56 148 ALA B N 1
ATOM 7231 C CA . ALA B 1 148 ? 27.859 3.652 -5.371 1 95.56 148 ALA B CA 1
ATOM 7232 C C . ALA B 1 148 ? 28.078 2.482 -4.414 1 95.56 148 ALA B C 1
ATOM 7234 O O . ALA B 1 148 ? 27.609 1.374 -4.664 1 95.56 148 ALA B O 1
ATOM 7235 N N . GLY B 1 149 ? 28.75 2.727 -3.291 1 93.31 149 GLY B N 1
ATOM 7236 C CA . GLY B 1 149 ? 29.062 1.668 -2.338 1 93.31 149 GLY B CA 1
ATOM 7237 C C . GLY B 1 149 ? 27.828 1.163 -1.605 1 93.31 149 GLY B C 1
ATOM 7238 O O . GLY B 1 149 ? 26.938 1.942 -1.271 1 93.31 149 GLY B O 1
ATOM 7239 N N . GLY B 1 150 ? 27.797 -0.176 -1.328 1 93.19 150 GLY B N 1
ATOM 7240 C CA . GLY B 1 150 ? 26.688 -0.773 -0.602 1 93.19 150 GLY B CA 1
ATOM 7241 C C . GLY B 1 150 ? 25.484 -1.065 -1.48 1 93.19 150 GLY B C 1
ATOM 7242 O O . GLY B 1 150 ? 25.594 -1.079 -2.707 1 93.19 150 GLY B O 1
ATOM 7243 N N . SER B 1 151 ? 24.391 -1.317 -0.877 1 94.69 151 SER B N 1
ATOM 7244 C CA . SER B 1 151 ? 23.172 -1.653 -1.616 1 94.69 151 SER B CA 1
ATOM 7245 C C . SER B 1 151 ? 22.547 -0.412 -2.234 1 94.69 151 SER B C 1
ATOM 7247 O O . SER B 1 151 ? 21.984 -0.472 -3.334 1 94.69 151 SER B O 1
ATOM 7249 N N . GLY B 1 152 ? 22.594 0.739 -1.588 1 95.19 152 GLY B N 1
ATOM 7250 C CA . GLY B 1 152 ? 21.953 1.968 -2.033 1 95.19 152 GLY B CA 1
ATOM 7251 C C . GLY B 1 152 ? 20.547 2.129 -1.511 1 95.19 152 GLY B C 1
ATOM 7252 O O . GLY B 1 152 ? 19.953 3.205 -1.625 1 95.19 152 GLY B O 1
ATOM 7253 N N . ILE B 1 153 ? 19.984 1.059 -0.826 1 95.94 153 ILE B N 1
ATOM 7254 C CA . ILE B 1 153 ? 18.594 1.064 -0.368 1 95.94 153 ILE B CA 1
ATOM 7255 C C . ILE B 1 153 ? 18.438 2.08 0.759 1 95.94 153 ILE B C 1
ATOM 7257 O O . ILE B 1 153 ? 17.516 2.896 0.737 1 95.94 153 ILE B O 1
ATOM 7261 N N . PRO B 1 154 ? 19.391 2.174 1.769 1 94.5 154 PRO B N 1
ATOM 7262 C CA . PRO B 1 154 ? 19.234 3.18 2.822 1 94.5 154 PRO B CA 1
ATOM 7263 C C . PRO B 1 154 ? 19.281 4.609 2.283 1 94.5 154 PRO B C 1
ATOM 7265 O O . PRO B 1 154 ? 18.547 5.473 2.758 1 94.5 154 PRO B O 1
ATOM 7268 N N . GLU B 1 155 ? 20.109 4.859 1.273 1 94.19 155 GLU B N 1
ATOM 7269 C CA . GLU B 1 155 ? 20.219 6.188 0.674 1 94.19 155 GLU B CA 1
ATOM 7270 C C . GLU B 1 155 ? 18.938 6.559 -0.073 1 94.19 155 GLU B C 1
ATOM 7272 O O . GLU B 1 155 ? 18.469 7.699 0.006 1 94.19 155 GLU B O 1
ATOM 7277 N N . VAL B 1 156 ? 18.406 5.59 -0.81 1 95.81 156 VAL B N 1
ATOM 7278 C CA . VAL B 1 156 ? 17.172 5.836 -1.53 1 95.81 156 VAL B CA 1
ATOM 7279 C C . VAL B 1 156 ? 16.031 6.082 -0.536 1 95.81 156 VAL B C 1
ATOM 7281 O O . VAL B 1 156 ? 15.195 6.961 -0.745 1 95.81 156 VAL B O 1
ATOM 7284 N N . LYS B 1 157 ? 15.992 5.293 0.512 1 94.88 157 LYS B N 1
ATOM 7285 C CA . LYS B 1 157 ? 15 5.461 1.565 1 94.88 157 LYS B CA 1
ATOM 7286 C C . LYS B 1 157 ? 15.094 6.848 2.193 1 94.88 157 LYS B C 1
ATOM 7288 O O . LYS B 1 157 ? 14.07 7.492 2.445 1 94.88 157 LYS B O 1
ATOM 7293 N N . ALA B 1 158 ? 16.281 7.332 2.445 1 93.5 158 ALA B N 1
ATOM 7294 C CA . ALA B 1 158 ? 16.5 8.664 3.014 1 93.5 158 ALA B CA 1
ATOM 7295 C C . ALA B 1 158 ? 16.047 9.75 2.045 1 93.5 158 ALA B C 1
ATOM 7297 O O . ALA B 1 158 ? 15.438 10.742 2.455 1 93.5 158 ALA B O 1
ATOM 7298 N N . TYR B 1 159 ? 16.359 9.57 0.777 1 93.38 159 TYR B N 1
ATOM 7299 C CA . TYR B 1 159 ? 15.938 10.531 -0.236 1 93.38 159 TYR B CA 1
ATOM 7300 C C . TYR B 1 159 ? 14.422 10.656 -0.284 1 93.38 159 TYR B C 1
ATOM 7302 O O . TYR B 1 159 ? 13.883 11.766 -0.363 1 93.38 159 TYR B O 1
ATOM 7310 N N . LEU B 1 160 ? 13.758 9.531 -0.227 1 93.81 160 LEU B N 1
ATOM 7311 C CA . LEU B 1 160 ? 12.305 9.516 -0.326 1 93.81 160 LEU B CA 1
ATOM 7312 C C . LEU B 1 160 ? 11.664 10.07 0.944 1 93.81 160 LEU B C 1
ATOM 7314 O O . LEU B 1 160 ? 10.508 10.484 0.932 1 93.81 160 LEU B O 1
ATOM 7318 N N . ASN B 1 161 ? 12.469 10.07 2.031 1 92.81 161 ASN B N 1
ATOM 7319 C CA . ASN B 1 161 ? 12.008 10.688 3.275 1 92.81 161 ASN B CA 1
ATOM 7320 C C . ASN B 1 161 ? 12.289 12.188 3.293 1 92.81 161 ASN B C 1
ATOM 7322 O O . ASN B 1 161 ? 11.781 12.906 4.156 1 92.81 161 ASN B O 1
ATOM 7326 N N . GLY B 1 162 ? 13.086 12.719 2.309 1 90.88 162 GLY B N 1
ATOM 7327 C CA . GLY B 1 162 ? 13.258 14.148 2.158 1 90.88 162 GLY B CA 1
ATOM 7328 C C . GLY B 1 162 ? 14.695 14.602 2.344 1 90.88 162 GLY B C 1
ATOM 7329 O O . GLY B 1 162 ? 14.961 15.797 2.492 1 90.88 162 GLY B O 1
ATOM 7330 N N . VAL B 1 163 ? 15.648 13.672 2.312 1 90.5 163 VAL B N 1
ATOM 7331 C CA . VAL B 1 163 ? 17.047 14.031 2.525 1 90.5 163 VAL B CA 1
ATOM 7332 C C . VAL B 1 163 ? 17.844 13.734 1.26 1 90.5 163 VAL B C 1
ATOM 7334 O O . VAL B 1 163 ? 17.812 12.625 0.73 1 90.5 163 VAL B O 1
ATOM 7337 N N . ASP B 1 164 ? 18.484 14.695 0.813 1 87.69 164 ASP B N 1
ATOM 7338 C CA . ASP B 1 164 ? 19.297 14.555 -0.386 1 87.69 164 ASP B CA 1
ATOM 7339 C C . ASP B 1 164 ? 20.781 14.398 -0.027 1 87.69 164 ASP B C 1
ATOM 7341 O O . ASP B 1 164 ? 21.391 15.32 0.508 1 87.69 164 ASP B O 1
ATOM 7345 N N . ALA B 1 165 ? 21.281 13.25 -0.25 1 85.31 165 ALA B N 1
ATOM 7346 C CA . ALA B 1 165 ? 22.719 13.031 -0.125 1 85.31 165 ALA B CA 1
ATOM 7347 C C . ALA B 1 165 ? 23.438 13.305 -1.448 1 85.31 165 ALA B C 1
ATOM 7349 O O . ALA B 1 165 ? 22.938 12.922 -2.514 1 85.31 165 ALA B O 1
ATOM 7350 N N . PRO B 1 166 ? 24.516 13.891 -1.412 1 84.88 166 PRO B N 1
ATOM 7351 C CA . PRO B 1 166 ? 25.172 14.32 -2.648 1 84.88 166 PRO B CA 1
ATOM 7352 C C . PRO B 1 166 ? 25.609 13.148 -3.525 1 84.88 166 PRO B C 1
ATOM 7354 O O . PRO B 1 166 ? 26.078 12.133 -3.012 1 84.88 166 PRO B O 1
ATOM 7357 N N . ASN B 1 167 ? 25.375 13.18 -4.781 1 86.62 167 ASN B N 1
ATOM 7358 C CA . ASN B 1 167 ? 25.906 12.328 -5.848 1 86.62 167 ASN B CA 1
ATOM 7359 C C . ASN B 1 167 ? 25.297 10.93 -5.801 1 86.62 167 ASN B C 1
ATOM 7361 O O . ASN B 1 167 ? 25.828 10 -6.402 1 86.62 167 ASN B O 1
ATOM 7365 N N . ILE B 1 168 ? 24.281 10.781 -5.109 1 90.12 168 ILE B N 1
ATOM 7366 C CA . ILE B 1 168 ? 23.656 9.469 -5.051 1 90.12 168 ILE B CA 1
ATOM 7367 C C . ILE B 1 168 ? 23 9.156 -6.391 1 90.12 168 ILE B C 1
ATOM 7369 O O . ILE B 1 168 ? 22.875 7.984 -6.766 1 90.12 168 ILE B O 1
ATOM 7373 N N . PHE B 1 169 ? 22.609 10.25 -7.082 1 92.38 169 PHE B N 1
ATOM 7374 C CA . PHE B 1 169 ? 21.922 10.047 -8.352 1 92.38 169 PHE B CA 1
ATOM 7375 C C . PHE B 1 169 ? 22.688 10.719 -9.492 1 92.38 169 PHE B C 1
ATOM 7377 O O . PHE B 1 169 ? 22.156 11.602 -10.164 1 92.38 169 PHE B O 1
ATOM 7384 N N . SER B 1 170 ? 23.875 10.359 -9.711 1 91.06 170 SER B N 1
ATOM 7385 C CA . SER B 1 170 ? 24.688 10.867 -10.812 1 91.06 170 SER B CA 1
ATOM 7386 C C . SER B 1 170 ? 24.922 9.789 -11.867 1 91.06 170 SER B C 1
ATOM 7388 O O . SER B 1 170 ? 24.734 8.594 -11.594 1 91.06 170 SER B O 1
ATOM 7390 N N . LEU B 1 171 ? 25.281 10.148 -13.039 1 92.25 171 LEU B N 1
ATOM 7391 C CA . LEU B 1 171 ? 25.578 9.211 -14.117 1 92.25 171 LEU B CA 1
ATOM 7392 C C . LEU B 1 171 ? 26.828 8.391 -13.797 1 92.25 171 LEU B C 1
ATOM 7394 O O . LEU B 1 171 ? 26.922 7.227 -14.18 1 92.25 171 LEU B O 1
ATOM 7398 N N . ARG B 1 172 ? 27.734 9.023 -13.133 1 93.19 172 ARG B N 1
ATOM 7399 C CA . ARG B 1 172 ? 28.922 8.312 -12.703 1 93.19 172 ARG B CA 1
ATOM 7400 C C . ARG B 1 172 ? 28.578 7.219 -11.703 1 93.19 172 ARG B C 1
ATOM 7402 O O . ARG B 1 172 ? 29.094 6.102 -11.789 1 93.19 172 ARG B O 1
ATOM 7409 N N . THR B 1 173 ? 27.766 7.613 -10.766 1 94.75 173 THR B N 1
ATOM 7410 C CA . THR B 1 173 ? 27.328 6.637 -9.766 1 94.75 173 THR B CA 1
ATOM 7411 C C . THR B 1 173 ? 26.578 5.484 -10.422 1 94.75 173 THR B C 1
ATOM 7413 O O . THR B 1 173 ? 26.75 4.324 -10.039 1 94.75 173 THR B O 1
ATOM 7416 N N . LEU B 1 174 ? 25.766 5.766 -11.43 1 96.75 174 LEU B N 1
ATOM 7417 C CA . LEU B 1 174 ? 25.016 4.742 -12.156 1 96.75 174 LEU B CA 1
ATOM 7418 C C . LEU B 1 174 ? 25.969 3.766 -12.852 1 96.75 174 LEU B C 1
ATOM 7420 O O . LEU B 1 174 ? 25.812 2.549 -12.727 1 96.75 174 LEU B O 1
ATOM 7424 N N . ALA B 1 175 ? 26.922 4.215 -13.539 1 96.81 175 ALA B N 1
ATOM 7425 C CA . ALA B 1 175 ? 27.875 3.385 -14.281 1 96.81 175 ALA B CA 1
ATOM 7426 C C . ALA B 1 175 ? 28.703 2.52 -13.336 1 96.81 175 ALA B C 1
ATOM 7428 O O . ALA B 1 175 ? 28.906 1.331 -13.586 1 96.81 175 ALA B O 1
ATOM 7429 N N . VAL B 1 176 ? 29.156 3.135 -12.258 1 97.69 176 VAL B N 1
ATOM 7430 C CA . VAL B 1 176 ? 29.984 2.416 -11.297 1 97.69 176 VAL B CA 1
ATOM 7431 C C . VAL B 1 176 ? 29.141 1.361 -10.578 1 97.69 176 VAL B C 1
ATOM 7433 O O . VAL B 1 176 ? 29.625 0.272 -10.273 1 97.69 176 VAL B O 1
ATOM 7436 N N . LYS B 1 177 ? 27.875 1.692 -10.289 1 97.81 177 LYS B N 1
ATOM 7437 C CA . LYS B 1 177 ? 26.984 0.739 -9.633 1 97.81 177 LYS B CA 1
ATOM 7438 C C . LYS B 1 177 ? 26.766 -0.493 -10.508 1 97.81 177 LYS B C 1
ATOM 7440 O O . LYS B 1 177 ? 26.766 -1.621 -10.008 1 97.81 177 LYS B O 1
ATOM 7445 N N . ILE B 1 178 ? 26.594 -0.332 -11.797 1 98.06 178 ILE B N 1
ATOM 7446 C CA . ILE B 1 178 ? 26.344 -1.432 -12.727 1 98.06 178 ILE B CA 1
ATOM 7447 C C . ILE B 1 178 ? 27.609 -2.27 -12.883 1 98.06 178 ILE B C 1
ATOM 7449 O O . ILE B 1 178 ? 27.609 -3.479 -12.641 1 98.06 178 ILE B O 1
ATOM 7453 N N . ALA B 1 179 ? 28.734 -1.674 -13.211 1 98.31 179 ALA B N 1
ATOM 7454 C CA . ALA B 1 179 ? 29.984 -2.379 -13.438 1 98.31 179 ALA B CA 1
ATOM 7455 C C . ALA B 1 179 ? 30.5 -3.008 -12.148 1 98.31 179 ALA B C 1
ATOM 7457 O O . ALA B 1 179 ? 31 -4.137 -12.156 1 98.31 179 ALA B O 1
ATOM 7458 N N . GLY B 1 180 ? 30.406 -2.199 -11.07 1 98 180 GLY B N 1
ATOM 7459 C CA . GLY B 1 180 ? 30.859 -2.713 -9.781 1 98 180 GLY B CA 1
ATOM 7460 C C . GLY B 1 180 ? 30.031 -3.891 -9.297 1 98 180 GLY B C 1
ATOM 7461 O O . GLY B 1 180 ? 30.562 -4.824 -8.695 1 98 180 GLY B O 1
ATOM 7462 N N . ASN B 1 181 ? 28.734 -3.83 -9.523 1 97.5 181 ASN B N 1
ATOM 7463 C CA . ASN B 1 181 ? 27.859 -4.926 -9.133 1 97.5 181 ASN B CA 1
ATOM 7464 C C . ASN B 1 181 ? 28.188 -6.207 -9.891 1 97.5 181 ASN B C 1
ATOM 7466 O O . ASN B 1 181 ? 28.234 -7.289 -9.305 1 97.5 181 ASN B O 1
ATOM 7470 N N . ILE B 1 182 ? 28.391 -6.133 -11.195 1 96.88 182 ILE B N 1
ATOM 7471 C CA . ILE B 1 182 ? 28.734 -7.281 -12.023 1 96.88 182 ILE B CA 1
ATOM 7472 C C . ILE B 1 182 ? 30.047 -7.906 -11.516 1 96.88 182 ILE B C 1
ATOM 7474 O O . ILE B 1 182 ? 30.109 -9.117 -11.32 1 96.88 182 ILE B O 1
ATOM 7478 N N . ALA B 1 183 ? 30.984 -7.066 -11.227 1 98.12 183 ALA B N 1
ATOM 7479 C CA . ALA B 1 183 ? 32.281 -7.551 -10.805 1 98.12 183 ALA B CA 1
ATOM 7480 C C . ALA B 1 183 ? 32.219 -8.148 -9.398 1 98.12 183 ALA B C 1
ATOM 7482 O O . ALA B 1 183 ? 32.812 -9.203 -9.141 1 98.12 183 ALA B O 1
ATOM 7483 N N . ALA B 1 184 ? 31.531 -7.508 -8.539 1 97.69 184 ALA B N 1
ATOM 7484 C CA . ALA B 1 184 ? 31.438 -7.98 -7.156 1 97.69 184 ALA B CA 1
ATOM 7485 C C . ALA B 1 184 ? 30.719 -9.32 -7.082 1 97.69 184 ALA B C 1
ATOM 7487 O O . ALA B 1 184 ? 31.172 -10.25 -6.41 1 97.69 184 ALA B O 1
ATOM 7488 N N . VAL B 1 185 ? 29.641 -9.477 -7.777 1 95.81 185 VAL B N 1
ATOM 7489 C CA . VAL B 1 185 ? 28.859 -10.703 -7.738 1 95.81 185 VAL B CA 1
ATOM 7490 C C . VAL B 1 185 ? 29.625 -11.82 -8.445 1 95.81 185 VAL B C 1
ATOM 7492 O O . VAL B 1 185 ? 29.578 -12.977 -8.016 1 95.81 185 VAL B O 1
ATOM 7495 N N . SER B 1 186 ? 30.359 -11.523 -9.508 1 95.75 186 SER B N 1
ATOM 7496 C CA . SER B 1 186 ? 31.109 -12.523 -10.266 1 95.75 186 SER B CA 1
ATOM 7497 C C . SER B 1 186 ? 32.344 -12.977 -9.516 1 95.75 186 SER B C 1
ATOM 7499 O O . SER B 1 186 ? 32.938 -14 -9.852 1 95.75 186 SER B O 1
ATOM 7501 N N . SER B 1 187 ? 32.781 -12.227 -8.508 1 97.12 187 SER B N 1
ATOM 7502 C CA . SER B 1 187 ? 33.969 -12.578 -7.719 1 97.12 187 SER B CA 1
ATOM 7503 C C . SER B 1 187 ? 33.625 -13.633 -6.676 1 97.12 187 SER B C 1
ATOM 7505 O O . SER B 1 187 ? 34.438 -13.93 -5.801 1 97.12 187 SER B O 1
ATOM 7507 N N . SER B 1 188 ? 32.469 -14.25 -6.652 1 94.94 188 SER B N 1
ATOM 7508 C CA . SER B 1 188 ? 32 -15.289 -5.742 1 94.94 188 SER B CA 1
ATOM 7509 C C . SER B 1 188 ? 31.859 -14.758 -4.32 1 94.94 188 SER B C 1
ATOM 7511 O O . SER B 1 188 ? 31.766 -15.539 -3.367 1 94.94 188 SER B O 1
ATOM 7513 N N . LEU B 1 189 ? 31.984 -13.43 -4.176 1 95 189 LEU B N 1
ATOM 7514 C CA . LEU B 1 189 ? 31.641 -12.812 -2.898 1 95 189 LEU B CA 1
ATOM 7515 C C . LEU B 1 189 ? 30.203 -13.141 -2.506 1 95 189 LEU B C 1
ATOM 7517 O O . LEU B 1 189 ? 29.328 -13.266 -3.371 1 95 189 LEU B O 1
ATOM 7521 N N . HIS B 1 190 ? 29.953 -13.328 -1.197 1 95.88 190 HIS B N 1
ATOM 7522 C CA . HIS B 1 190 ? 28.609 -13.664 -0.726 1 95.88 190 HIS B CA 1
ATOM 7523 C C . HIS B 1 190 ? 27.703 -12.438 -0.712 1 95.88 190 HIS B C 1
ATOM 7525 O O . HIS B 1 190 ? 27.266 -12 0.352 1 95.88 190 HIS B O 1
ATOM 7531 N N . VAL B 1 191 ? 27.438 -11.93 -1.915 1 96.06 191 VAL B N 1
ATOM 7532 C CA . VAL B 1 191 ? 26.609 -10.734 -2.09 1 96.06 191 VAL B CA 1
ATOM 7533 C C . VAL B 1 191 ? 25.594 -10.961 -3.205 1 96.06 191 VAL B C 1
ATOM 7535 O O . VAL B 1 191 ? 25.656 -11.977 -3.902 1 96.06 191 VAL B O 1
ATOM 7538 N N . GLY B 1 192 ? 24.641 -10.055 -3.291 1 94.19 192 GLY B N 1
ATOM 7539 C CA . GLY B 1 192 ? 23.594 -10.18 -4.301 1 94.19 192 GLY B CA 1
ATOM 7540 C C . GLY B 1 192 ? 23.5 -8.969 -5.207 1 94.19 192 GLY B C 1
ATOM 7541 O O . GLY B 1 192 ? 24.125 -7.945 -4.953 1 94.19 192 GLY B O 1
ATOM 7542 N N . LYS B 1 193 ? 22.75 -9.141 -6.219 1 94.25 193 LYS B N 1
ATOM 7543 C CA . LYS B 1 193 ? 22.625 -8.078 -7.219 1 94.25 193 LYS B CA 1
ATOM 7544 C C . LYS B 1 193 ? 21.359 -7.25 -6.984 1 94.25 193 LYS B C 1
ATOM 7546 O O . LYS B 1 193 ? 21.219 -6.164 -7.547 1 94.25 193 LYS B O 1
ATOM 7551 N N . ALA B 1 194 ? 20.406 -7.648 -6.129 1 93.88 194 ALA B N 1
ATOM 7552 C CA . ALA B 1 194 ? 19.078 -7.031 -6.008 1 93.88 194 ALA B CA 1
ATOM 7553 C C . ALA B 1 194 ? 19.188 -5.648 -5.371 1 93.88 194 ALA B C 1
ATOM 7555 O O . ALA B 1 194 ? 18.547 -4.699 -5.832 1 93.88 194 ALA B O 1
ATOM 7556 N N . GLY B 1 195 ? 19.969 -5.504 -4.332 1 95.5 195 GLY B N 1
ATOM 7557 C CA . GLY B 1 195 ? 20.141 -4.215 -3.686 1 95.5 195 GLY B CA 1
ATOM 7558 C C . GLY B 1 195 ? 20.625 -3.135 -4.629 1 95.5 195 GLY B C 1
ATOM 7559 O O . GLY B 1 195 ? 19.953 -2.131 -4.848 1 95.5 195 GLY B O 1
ATOM 7560 N N . PRO B 1 196 ? 21.734 -3.4 -5.191 1 97.62 196 PRO B N 1
ATOM 7561 C CA . PRO B 1 196 ? 22.281 -2.439 -6.16 1 97.62 196 PRO B CA 1
ATOM 7562 C C . PRO B 1 196 ? 21.312 -2.164 -7.312 1 97.62 196 PRO B C 1
ATOM 7564 O O . PRO B 1 196 ? 21.297 -1.051 -7.848 1 97.62 196 PRO B O 1
ATOM 7567 N N . MET B 1 197 ? 20.531 -3.111 -7.684 1 97.75 197 MET B N 1
ATOM 7568 C CA . MET B 1 197 ? 19.578 -2.91 -8.773 1 97.75 197 MET B CA 1
ATOM 7569 C C . MET B 1 197 ? 18.484 -1.938 -8.359 1 97.75 197 MET B C 1
ATOM 7571 O O . MET B 1 197 ? 17.969 -1.19 -9.188 1 97.75 197 MET B O 1
ATOM 7575 N N . VAL B 1 198 ? 18.078 -1.938 -7.086 1 97.75 198 VAL B N 1
ATOM 7576 C CA . VAL B 1 198 ? 17.125 -0.965 -6.578 1 97.75 198 VAL B CA 1
ATOM 7577 C C . VAL B 1 198 ? 17.688 0.447 -6.734 1 97.75 198 VAL B C 1
ATOM 7579 O O . VAL B 1 198 ? 16.984 1.35 -7.203 1 97.75 198 VAL B O 1
ATOM 7582 N N . HIS B 1 199 ? 18.938 0.578 -6.375 1 97.94 199 HIS B N 1
ATOM 7583 C CA . HIS B 1 199 ? 19.609 1.862 -6.516 1 97.94 199 HIS B CA 1
ATOM 7584 C C . HIS B 1 199 ? 19.766 2.248 -7.984 1 97.94 199 HIS B C 1
ATOM 7586 O O . HIS B 1 199 ? 19.609 3.418 -8.344 1 97.94 199 HIS B O 1
ATOM 7592 N N . THR B 1 200 ? 20.078 1.305 -8.781 1 98.44 200 THR B N 1
ATOM 7593 C CA . THR B 1 200 ? 20.234 1.54 -10.211 1 98.44 200 THR B CA 1
ATOM 7594 C C . THR B 1 200 ? 18.922 2.021 -10.82 1 98.44 200 THR B C 1
ATOM 7596 O O . THR B 1 200 ? 18.906 2.992 -11.586 1 98.44 200 THR B O 1
ATOM 7599 N N . GLY B 1 201 ? 17.859 1.302 -10.508 1 98.44 201 GLY B N 1
ATOM 7600 C CA . GLY B 1 201 ? 16.562 1.745 -10.984 1 98.44 201 GLY B CA 1
ATOM 7601 C C . GLY B 1 201 ? 16.188 3.141 -10.516 1 98.44 201 GLY B C 1
ATOM 7602 O O . GLY B 1 201 ? 15.68 3.947 -11.297 1 98.44 201 GLY B O 1
ATOM 7603 N N . ALA B 1 202 ? 16.453 3.453 -9.289 1 98.06 202 ALA B N 1
ATOM 7604 C CA . ALA B 1 202 ? 16.203 4.781 -8.727 1 98.06 202 ALA B CA 1
ATOM 7605 C C . ALA B 1 202 ? 17.047 5.84 -9.43 1 98.06 202 ALA B C 1
ATOM 7607 O O . ALA B 1 202 ? 16.578 6.945 -9.695 1 98.06 202 ALA B O 1
ATOM 7608 N N . CYS B 1 203 ? 18.266 5.48 -9.734 1 97.25 203 CYS B N 1
ATOM 7609 C CA . CYS B 1 203 ? 19.188 6.402 -10.391 1 97.25 203 CYS B CA 1
ATOM 7610 C C . CYS B 1 203 ? 18.719 6.727 -11.805 1 97.25 203 CYS B C 1
ATOM 7612 O O . CYS B 1 203 ? 18.75 7.883 -12.227 1 97.25 203 CYS B O 1
ATOM 7614 N N . ILE B 1 204 ? 18.297 5.754 -12.508 1 97.5 204 ILE B N 1
ATOM 7615 C CA . ILE B 1 204 ? 17.781 5.965 -13.852 1 97.5 204 ILE B CA 1
ATOM 7616 C C . ILE B 1 204 ? 16.594 6.922 -13.805 1 97.5 204 ILE B C 1
ATOM 7618 O O . ILE B 1 204 ? 16.531 7.875 -14.586 1 97.5 204 ILE B O 1
ATOM 7622 N N . ALA B 1 205 ? 15.727 6.656 -12.914 1 97.19 205 ALA B N 1
ATOM 7623 C CA . ALA B 1 205 ? 14.539 7.492 -12.773 1 97.19 205 ALA B CA 1
ATOM 7624 C C . ALA B 1 205 ? 14.914 8.922 -12.375 1 97.19 205 ALA B C 1
ATOM 7626 O O . ALA B 1 205 ? 14.344 9.883 -12.891 1 97.19 205 ALA B O 1
ATOM 7627 N N . ALA B 1 206 ? 15.891 9.031 -11.469 1 94.75 206 ALA B N 1
ATOM 7628 C CA . ALA B 1 206 ? 16.312 10.352 -11.008 1 94.75 206 ALA B CA 1
ATOM 7629 C C . ALA B 1 206 ? 16.953 11.148 -12.148 1 94.75 206 ALA B C 1
ATOM 7631 O O . ALA B 1 206 ? 16.781 12.367 -12.227 1 94.75 206 ALA B O 1
ATOM 7632 N N . ILE B 1 207 ? 17.672 10.508 -12.969 1 92.44 207 ILE B N 1
ATOM 7633 C CA . ILE B 1 207 ? 18.328 11.172 -14.086 1 92.44 207 ILE B CA 1
ATOM 7634 C C . ILE B 1 207 ? 17.281 11.719 -15.055 1 92.44 207 ILE B C 1
ATOM 7636 O O . ILE B 1 207 ? 17.422 12.836 -15.57 1 92.44 207 ILE B O 1
ATOM 7640 N N . PHE B 1 208 ? 16.219 10.992 -15.219 1 89.94 208 PHE B N 1
ATOM 7641 C CA . PHE B 1 208 ? 15.109 11.492 -16.031 1 89.94 208 PHE B CA 1
ATOM 7642 C C . PHE B 1 208 ? 14.445 12.688 -15.359 1 89.94 208 PHE B C 1
ATOM 7644 O O . PHE B 1 208 ? 14.055 13.648 -16.031 1 89.94 208 PHE B O 1
ATOM 7651 N N . GLY B 1 209 ? 14.359 12.648 -14.031 1 88.19 209 GLY B N 1
ATOM 7652 C CA . GLY B 1 209 ? 13.703 13.711 -13.289 1 88.19 209 GLY B CA 1
ATOM 7653 C C . GLY B 1 209 ? 14.555 14.961 -13.164 1 88.19 209 GLY B C 1
ATOM 7654 O O . GLY B 1 209 ? 14.031 16.062 -12.953 1 88.19 209 GLY B O 1
ATOM 7655 N N . GLN B 1 210 ? 15.859 14.781 -13.344 1 86.31 210 GLN B N 1
ATOM 7656 C CA . GLN B 1 210 ? 16.781 15.906 -13.219 1 86.31 210 GLN B CA 1
ATOM 7657 C C . GLN B 1 210 ? 16.953 16.625 -14.555 1 86.31 210 GLN B C 1
ATOM 7659 O O . GLN B 1 210 ? 17.562 17.688 -14.609 1 86.31 210 GLN B O 1
ATOM 7664 N N . GLY B 1 211 ? 16.344 16.172 -15.586 1 81.69 211 GLY B N 1
ATOM 7665 C CA . GLY B 1 211 ? 16.484 16.797 -16.891 1 81.69 211 GLY B CA 1
ATOM 7666 C C . GLY B 1 211 ? 17.719 16.344 -17.641 1 81.69 211 GLY B C 1
ATOM 7667 O O . GLY B 1 211 ? 18.156 17 -18.594 1 81.69 211 GLY B O 1
ATOM 7668 N N . GLY B 1 212 ? 18.203 15.32 -17.203 1 76.94 212 GLY B N 1
ATOM 7669 C CA . GLY B 1 212 ? 19.406 14.812 -17.844 1 76.94 212 GLY B CA 1
ATOM 7670 C C . GLY B 1 212 ? 20.688 15.391 -17.281 1 76.94 212 GLY B C 1
ATOM 7671 O O . GLY B 1 212 ? 20.719 15.812 -16.109 1 76.94 212 GLY B O 1
ATOM 7672 N N . SER B 1 213 ? 21.797 15.172 -17.906 1 72.25 213 SER B N 1
ATOM 7673 C CA . SER B 1 213 ? 23.094 15.695 -17.484 1 72.25 213 SER B CA 1
ATOM 7674 C C . SER B 1 213 ? 23.594 16.766 -18.438 1 72.25 213 SER B C 1
ATOM 7676 O O . SER B 1 213 ? 23.703 16.531 -19.641 1 72.25 213 SER B O 1
ATOM 7678 N N . ARG B 1 214 ? 23.812 17.906 -17.922 1 69.25 214 ARG B N 1
ATOM 7679 C CA . ARG B 1 214 ? 24.375 18.984 -18.734 1 69.25 214 ARG B CA 1
ATOM 7680 C C . ARG B 1 214 ? 25.828 18.672 -19.109 1 69.25 214 ARG B C 1
ATOM 7682 O O . ARG B 1 214 ? 26.25 18.984 -20.219 1 69.25 214 ARG B O 1
ATOM 7689 N N . LYS B 1 215 ? 26.5 18.016 -18.219 1 70.19 215 LYS B N 1
ATOM 7690 C CA . LYS B 1 215 ? 27.922 17.703 -18.406 1 70.19 215 LYS B CA 1
ATOM 7691 C C . LYS B 1 215 ? 28.109 16.766 -19.609 1 70.19 215 LYS B C 1
ATOM 7693 O O . LYS B 1 215 ? 29.062 16.938 -20.375 1 70.19 215 LYS B O 1
ATOM 7698 N N . TYR B 1 216 ? 27.172 15.891 -19.766 1 74.5 216 TYR B N 1
ATOM 7699 C CA . TYR B 1 216 ? 27.328 14.906 -20.828 1 74.5 216 TYR B CA 1
ATOM 7700 C C . TYR B 1 216 ? 26.422 15.219 -22 1 74.5 216 TYR B C 1
ATOM 7702 O O . TYR B 1 216 ? 26.203 14.375 -22.875 1 74.5 216 TYR B O 1
ATOM 7710 N N . GLY B 1 217 ? 25.781 16.359 -21.984 1 71.5 217 GLY B N 1
ATOM 7711 C CA . GLY B 1 217 ? 24.984 16.844 -23.094 1 71.5 217 GLY B CA 1
ATOM 7712 C C . GLY B 1 217 ? 23.672 16.094 -23.25 1 71.5 217 GLY B C 1
ATOM 7713 O O . GLY B 1 217 ? 23.141 16 -24.359 1 71.5 217 GLY B O 1
ATOM 7714 N N . LEU B 1 218 ? 23.281 15.445 -22.25 1 74.25 218 LEU B N 1
ATOM 7715 C CA . LEU B 1 218 ? 22.047 14.672 -22.312 1 74.25 218 LEU B CA 1
ATOM 7716 C C . LEU B 1 218 ? 20.859 15.492 -21.828 1 74.25 218 LEU B C 1
ATOM 7718 O O . LEU B 1 218 ? 20.203 15.133 -20.859 1 74.25 218 LEU B O 1
ATOM 7722 N N . THR B 1 219 ? 20.781 16.75 -22.25 1 75.75 219 THR B N 1
ATOM 7723 C CA . THR B 1 219 ? 19.656 17.594 -21.844 1 75.75 219 THR B CA 1
ATOM 7724 C C . THR B 1 219 ? 18.75 17.891 -23.031 1 75.75 219 THR B C 1
ATOM 7726 O O . THR B 1 219 ? 19.219 18.062 -24.156 1 75.75 219 THR B O 1
ATOM 7729 N N . CYS B 1 220 ? 17.531 17.438 -22.922 1 73.75 220 CYS B N 1
ATOM 7730 C CA . CYS B 1 220 ? 16.516 17.766 -23.906 1 73.75 220 CYS B CA 1
ATOM 7731 C C . CYS B 1 220 ? 15.359 18.516 -23.266 1 73.75 220 CYS B C 1
ATOM 7733 O O . CYS B 1 220 ? 15.188 18.484 -22.047 1 73.75 220 CYS B O 1
ATOM 7735 N N . ARG B 1 221 ? 14.742 19.344 -24.078 1 73.06 221 ARG B N 1
ATOM 7736 C CA . ARG B 1 221 ? 13.641 20.172 -23.594 1 73.06 221 ARG B CA 1
ATOM 7737 C C . ARG B 1 221 ? 12.586 19.344 -22.875 1 73.06 221 ARG B C 1
ATOM 7739 O O . ARG B 1 221 ? 12.031 19.781 -21.875 1 73.06 221 ARG B O 1
ATOM 7746 N N . TRP B 1 222 ? 12.445 18.125 -23.359 1 76.19 222 TRP B N 1
ATOM 7747 C CA . TRP B 1 222 ? 11.398 17.281 -22.781 1 76.19 222 TRP B CA 1
ATOM 7748 C C . TRP B 1 222 ? 11.82 16.734 -21.438 1 76.19 222 TRP B C 1
ATOM 7750 O O . TRP B 1 222 ? 10.977 16.484 -20.562 1 76.19 222 TRP B O 1
ATOM 7760 N N . LEU B 1 223 ? 13.078 16.672 -21.203 1 77.62 223 LEU B N 1
ATOM 7761 C CA . LEU B 1 223 ? 13.594 16.109 -19.953 1 77.62 223 LEU B CA 1
ATOM 7762 C C . LEU B 1 223 ? 13.539 17.125 -18.828 1 77.62 223 LEU B C 1
ATOM 7764 O O . LEU B 1 223 ? 13.547 16.766 -17.656 1 77.62 223 LEU B O 1
ATOM 7768 N N . ARG B 1 224 ? 13.438 18.344 -19.219 1 77.19 224 ARG B N 1
ATOM 7769 C CA . ARG B 1 224 ? 13.523 19.422 -18.234 1 77.19 224 ARG B CA 1
ATOM 7770 C C . ARG B 1 224 ? 12.141 19.766 -17.672 1 77.19 224 ARG B C 1
ATOM 7772 O O . ARG B 1 224 ? 12.016 20.609 -16.797 1 77.19 224 ARG B O 1
ATOM 7779 N N . TYR B 1 225 ? 11.258 18.984 -17.984 1 76.44 225 TYR B N 1
ATOM 7780 C CA . TYR B 1 225 ? 9.883 19.312 -17.641 1 76.44 225 TYR B CA 1
ATOM 7781 C C . TYR B 1 225 ? 9.586 19.016 -16.172 1 76.44 225 TYR B C 1
ATOM 7783 O O . TYR B 1 225 ? 8.812 19.719 -15.523 1 76.44 225 TYR B O 1
ATOM 7791 N N . PHE B 1 226 ? 10.25 18.016 -15.609 1 79.25 226 PHE B N 1
ATOM 7792 C CA . PHE B 1 226 ? 9.945 17.578 -14.25 1 79.25 226 PHE B CA 1
ATOM 7793 C C . PHE B 1 226 ? 11.086 17.922 -13.297 1 79.25 226 PHE B C 1
ATOM 7795 O O . PHE B 1 226 ? 11.477 17.109 -12.469 1 79.25 226 PHE B O 1
ATOM 7802 N N . LYS B 1 227 ? 11.562 19.125 -13.367 1 80.94 227 LYS B N 1
ATOM 7803 C CA . LYS B 1 227 ? 12.68 19.516 -12.516 1 80.94 227 LYS B CA 1
ATOM 7804 C C . LYS B 1 227 ? 12.188 20.078 -11.18 1 80.94 227 LYS B C 1
ATOM 7806 O O . LYS B 1 227 ? 12.484 21.219 -10.828 1 80.94 227 LYS B O 1
ATOM 7811 N N . ASN B 1 228 ? 11.406 19.312 -10.562 1 85.81 228 ASN B N 1
ATOM 7812 C CA . ASN B 1 228 ? 10.945 19.578 -9.203 1 85.81 228 ASN B CA 1
ATOM 7813 C C . ASN B 1 228 ? 11.102 18.359 -8.305 1 85.81 228 ASN B C 1
ATOM 7815 O O . ASN B 1 228 ? 11.156 17.234 -8.797 1 85.81 228 ASN B O 1
ATOM 7819 N N . ASP B 1 229 ? 11.273 18.594 -7.074 1 89.12 229 ASP B N 1
ATOM 7820 C CA . ASP B 1 229 ? 11.562 17.516 -6.137 1 89.12 229 ASP B CA 1
ATOM 7821 C C . ASP B 1 229 ? 10.375 16.578 -5.996 1 89.12 229 ASP B C 1
ATOM 7823 O O . ASP B 1 229 ? 10.547 15.375 -5.758 1 89.12 229 ASP B O 1
ATOM 7827 N N . ARG B 1 230 ? 9.211 17.047 -6.176 1 88.81 230 ARG B N 1
ATOM 7828 C CA . ARG B 1 230 ? 8.016 16.234 -5.988 1 88.81 230 ARG B CA 1
ATOM 7829 C C . ARG B 1 230 ? 7.895 15.164 -7.074 1 88.81 230 ARG B C 1
ATOM 7831 O O . ARG B 1 230 ? 7.695 13.984 -6.777 1 88.81 230 ARG B O 1
ATOM 7838 N N . ASP B 1 231 ? 7.977 15.617 -8.297 1 90.56 231 ASP B N 1
ATOM 7839 C CA . ASP B 1 231 ? 7.902 14.672 -9.406 1 90.56 231 ASP B CA 1
ATOM 7840 C C . ASP B 1 231 ? 9.094 13.719 -9.398 1 90.56 231 ASP B C 1
ATOM 7842 O O . ASP B 1 231 ? 8.953 12.539 -9.727 1 90.56 231 ASP B O 1
ATOM 7846 N N . ARG B 1 232 ? 10.211 14.25 -9.055 1 92.12 232 ARG B N 1
ATOM 7847 C CA . ARG B 1 232 ? 11.398 13.406 -9 1 92.12 232 ARG B CA 1
ATOM 7848 C C . ARG B 1 232 ? 11.25 12.328 -7.922 1 92.12 232 ARG B C 1
ATOM 7850 O O . ARG B 1 232 ? 11.695 11.195 -8.109 1 92.12 232 ARG B O 1
ATOM 7857 N N . ARG B 1 233 ? 10.75 12.711 -6.785 1 92.5 233 ARG B N 1
ATOM 7858 C CA . ARG B 1 233 ? 10.492 11.75 -5.719 1 92.5 233 ARG B CA 1
ATOM 7859 C C . ARG B 1 233 ? 9.617 10.602 -6.219 1 92.5 233 ARG B C 1
ATOM 7861 O O . ARG B 1 233 ? 9.898 9.438 -5.945 1 92.5 233 ARG B O 1
ATOM 7868 N N . ASP B 1 234 ? 8.594 10.93 -6.941 1 93.12 234 ASP B N 1
ATOM 7869 C CA . ASP B 1 234 ? 7.699 9.914 -7.473 1 93.12 234 ASP B CA 1
ATOM 7870 C C . ASP B 1 234 ? 8.422 9.008 -8.469 1 93.12 234 ASP B C 1
ATOM 7872 O O . ASP B 1 234 ? 8.273 7.785 -8.43 1 93.12 234 ASP B O 1
ATOM 7876 N N . LEU B 1 235 ? 9.172 9.656 -9.328 1 95.69 235 LEU B N 1
ATOM 7877 C CA . LEU B 1 235 ? 9.898 8.883 -10.328 1 95.69 235 LEU B CA 1
ATOM 7878 C C . LEU B 1 235 ? 10.914 7.957 -9.656 1 95.69 235 LEU B C 1
ATOM 7880 O O . LEU B 1 235 ? 11.055 6.801 -10.055 1 95.69 235 LEU B O 1
ATOM 7884 N N . VAL B 1 236 ? 11.602 8.461 -8.672 1 96.19 236 VAL B N 1
ATOM 7885 C CA . VAL B 1 236 ? 12.609 7.668 -7.969 1 96.19 236 VAL B CA 1
ATOM 7886 C C . VAL B 1 236 ? 11.945 6.477 -7.281 1 96.19 236 VAL B C 1
ATOM 7888 O O . VAL B 1 236 ? 12.492 5.371 -7.273 1 96.19 236 VAL B O 1
ATOM 7891 N N . THR B 1 237 ? 10.766 6.695 -6.695 1 96.62 237 THR B N 1
ATOM 7892 C CA . THR B 1 237 ? 10.008 5.602 -6.094 1 96.62 237 THR B CA 1
ATOM 7893 C C . THR B 1 237 ? 9.672 4.543 -7.137 1 96.62 237 THR B C 1
ATOM 7895 O O . THR B 1 237 ? 9.844 3.346 -6.895 1 96.62 237 THR B O 1
ATOM 7898 N N . ILE B 1 238 ? 9.234 4.984 -8.281 1 97.25 238 ILE B N 1
ATOM 7899 C CA . ILE B 1 238 ? 8.875 4.098 -9.391 1 97.25 238 ILE B CA 1
ATOM 7900 C C . ILE B 1 238 ? 10.117 3.348 -9.867 1 97.25 238 ILE B C 1
ATOM 7902 O O . ILE B 1 238 ? 10.062 2.137 -10.102 1 97.25 238 ILE B O 1
ATOM 7906 N N . GLY B 1 239 ? 11.188 4.062 -9.977 1 98.38 239 GLY B N 1
ATOM 7907 C CA . GLY B 1 239 ? 12.438 3.443 -10.406 1 98.38 239 GLY B CA 1
ATOM 7908 C C . GLY B 1 239 ? 12.945 2.398 -9.438 1 98.38 239 GLY B C 1
ATOM 7909 O O . GLY B 1 239 ? 13.453 1.351 -9.852 1 98.38 239 GLY B O 1
ATOM 7910 N N . ALA B 1 240 ? 12.883 2.666 -8.18 1 98.12 240 ALA B N 1
ATOM 7911 C CA . ALA B 1 240 ? 13.312 1.701 -7.172 1 98.12 240 ALA B CA 1
ATOM 7912 C C . ALA B 1 240 ? 12.516 0.407 -7.273 1 98.12 240 ALA B C 1
ATOM 7914 O O . ALA B 1 240 ? 13.078 -0.688 -7.195 1 98.12 240 ALA B O 1
ATOM 7915 N N . GLY B 1 241 ? 11.203 0.529 -7.406 1 97.75 241 GLY B N 1
ATOM 7916 C CA . GLY B 1 241 ? 10.383 -0.653 -7.613 1 97.75 241 GLY B CA 1
ATOM 7917 C C . GLY B 1 241 ? 10.75 -1.422 -8.867 1 97.75 241 GLY B C 1
ATOM 7918 O O . GLY B 1 241 ? 10.75 -2.654 -8.867 1 97.75 241 GLY B O 1
ATOM 7919 N N . ALA B 1 242 ? 11.039 -0.7 -9.945 1 98.31 242 ALA B N 1
ATOM 7920 C CA . ALA B 1 242 ? 11.469 -1.319 -11.195 1 98.31 242 ALA B CA 1
ATOM 7921 C C . ALA B 1 242 ? 12.758 -2.104 -11.008 1 98.31 242 ALA B C 1
ATOM 7923 O O . ALA B 1 242 ? 12.961 -3.148 -11.633 1 98.31 242 ALA B O 1
ATOM 7924 N N . GLY B 1 243 ? 13.609 -1.56 -10.195 1 98 243 GLY B N 1
ATOM 7925 C CA . GLY B 1 243 ? 14.852 -2.264 -9.906 1 98 243 GLY B CA 1
ATOM 7926 C C . GLY B 1 243 ? 14.633 -3.627 -9.281 1 98 243 GLY B C 1
ATOM 7927 O O . GLY B 1 243 ? 15.25 -4.609 -9.688 1 98 243 GLY B O 1
ATOM 7928 N N . VAL B 1 244 ? 13.789 -3.697 -8.312 1 96.44 244 VAL B N 1
ATOM 7929 C CA . VAL B 1 244 ? 13.477 -4.969 -7.664 1 96.44 244 VAL B CA 1
ATOM 7930 C C . VAL B 1 244 ? 12.828 -5.914 -8.672 1 96.44 244 VAL B C 1
ATOM 7932 O O . VAL B 1 244 ? 13.148 -7.105 -8.711 1 96.44 244 VAL B O 1
ATOM 7935 N N . ALA B 1 245 ? 11.898 -5.363 -9.461 1 96.19 245 ALA B N 1
ATOM 7936 C CA . ALA B 1 245 ? 11.234 -6.16 -10.492 1 96.19 245 ALA B CA 1
ATOM 7937 C C . ALA B 1 245 ? 12.25 -6.762 -11.461 1 96.19 245 ALA B C 1
ATOM 7939 O O . ALA B 1 245 ? 12.117 -7.922 -11.859 1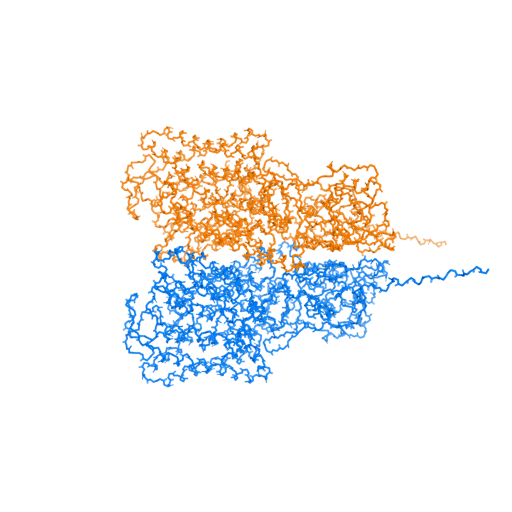 96.19 245 ALA B O 1
ATOM 7940 N N . ALA B 1 246 ? 13.219 -6.012 -11.781 1 95.56 246 ALA B N 1
ATOM 7941 C CA . ALA B 1 246 ? 14.227 -6.473 -12.734 1 95.56 246 ALA B CA 1
ATOM 7942 C C . ALA B 1 246 ? 15.156 -7.496 -12.094 1 95.56 246 ALA B C 1
ATOM 7944 O O . ALA B 1 246 ? 15.602 -8.438 -12.75 1 95.56 246 ALA B O 1
ATOM 7945 N N . ALA B 1 247 ? 15.406 -7.316 -10.859 1 94.06 247 ALA B N 1
ATOM 7946 C CA . ALA B 1 247 ? 16.344 -8.195 -10.172 1 94.06 247 ALA B CA 1
ATOM 7947 C C . ALA B 1 247 ? 15.727 -9.555 -9.891 1 94.06 247 ALA B C 1
ATOM 7949 O O . ALA B 1 247 ? 16.391 -10.586 -9.992 1 94.06 247 ALA B O 1
ATOM 7950 N N . PHE B 1 248 ? 14.461 -9.602 -9.516 1 91.19 248 PHE B N 1
ATOM 7951 C CA . PHE B 1 248 ? 13.836 -10.844 -9.062 1 91.19 248 PHE B CA 1
ATOM 7952 C C . PHE B 1 248 ? 12.781 -11.312 -10.055 1 91.19 248 PHE B C 1
ATOM 7954 O O . PHE B 1 248 ? 12.164 -12.359 -9.859 1 91.19 248 PHE B O 1
ATOM 7961 N N . ARG B 1 249 ? 12.562 -10.523 -11.102 1 89.94 249 ARG B N 1
ATOM 7962 C CA . ARG B 1 249 ? 11.445 -10.805 -11.992 1 89.94 249 ARG B CA 1
ATOM 7963 C C . ARG B 1 249 ? 10.125 -10.836 -11.227 1 89.94 249 ARG B C 1
ATOM 7965 O O . ARG B 1 249 ? 9.352 -11.789 -11.352 1 89.94 249 ARG B O 1
ATOM 7972 N N . ALA B 1 250 ? 10 -9.984 -10.344 1 93.62 250 ALA B N 1
ATOM 7973 C CA . ALA B 1 250 ? 8.82 -9.867 -9.484 1 93.62 250 ALA B CA 1
ATOM 7974 C C . ALA B 1 250 ? 8.195 -8.484 -9.602 1 93.62 250 ALA B C 1
ATOM 7976 O O . ALA B 1 250 ? 8.383 -7.637 -8.727 1 93.62 250 ALA B O 1
ATOM 7977 N N . PRO B 1 251 ? 7.41 -8.289 -10.617 1 94.62 251 PRO B N 1
ATOM 7978 C CA . PRO B 1 251 ? 6.867 -6.957 -10.859 1 94.62 251 PRO B CA 1
ATOM 7979 C C . PRO B 1 251 ? 5.945 -6.477 -9.742 1 94.62 251 PRO B C 1
ATOM 7981 O O . PRO B 1 251 ? 6.035 -5.328 -9.312 1 94.62 251 PRO B O 1
ATOM 7984 N N . VAL B 1 252 ? 5.031 -7.332 -9.258 1 94.5 252 VAL B N 1
ATOM 7985 C CA . VAL B 1 252 ? 4.133 -6.926 -8.18 1 94.5 252 VAL B CA 1
ATOM 7986 C C . VAL B 1 252 ? 4.922 -6.762 -6.887 1 94.5 252 VAL B C 1
ATOM 7988 O O . VAL B 1 252 ? 4.684 -5.824 -6.121 1 94.5 252 VAL B O 1
ATOM 7991 N N . GLY B 1 253 ? 5.867 -7.711 -6.711 1 95.19 253 GLY B N 1
ATOM 7992 C CA . GLY B 1 253 ? 6.746 -7.598 -5.559 1 95.19 253 GLY B CA 1
ATOM 7993 C C . GLY B 1 253 ? 7.543 -6.309 -5.539 1 95.19 253 GLY B C 1
ATOM 7994 O O . GLY B 1 253 ? 7.77 -5.723 -4.477 1 95.19 253 GLY B O 1
ATOM 7995 N N . GLY B 1 254 ? 7.941 -5.867 -6.691 1 96.38 254 GLY B N 1
ATOM 7996 C CA . GLY B 1 254 ? 8.68 -4.617 -6.789 1 96.38 254 GLY B CA 1
ATOM 7997 C C . GLY B 1 254 ? 7.852 -3.404 -6.391 1 96.38 254 GLY B C 1
ATOM 7998 O O . GLY B 1 254 ? 8.344 -2.514 -5.695 1 96.38 254 GLY B O 1
ATOM 7999 N N . VAL B 1 255 ? 6.613 -3.371 -6.801 1 95.12 255 VAL B N 1
ATOM 8000 C CA . VAL B 1 255 ? 5.715 -2.277 -6.438 1 95.12 255 VAL B CA 1
ATOM 8001 C C . VAL B 1 255 ? 5.539 -2.238 -4.922 1 95.12 255 VAL B C 1
ATOM 8003 O O . VAL B 1 255 ? 5.656 -1.177 -4.305 1 95.12 255 VAL B O 1
ATOM 8006 N N . LEU B 1 256 ? 5.328 -3.393 -4.352 1 94 256 LEU B N 1
ATOM 8007 C CA . LEU B 1 256 ? 5.051 -3.482 -2.922 1 94 256 LEU B CA 1
ATOM 8008 C C . LEU B 1 256 ? 6.301 -3.176 -2.104 1 94 256 LEU B C 1
ATOM 8010 O O . LEU B 1 256 ? 6.207 -2.609 -1.012 1 94 256 LEU B O 1
ATOM 8014 N N . PHE B 1 257 ? 7.406 -3.564 -2.617 1 94.88 257 PHE B N 1
ATOM 8015 C CA . PHE B 1 257 ? 8.656 -3.254 -1.928 1 94.88 257 PHE B CA 1
ATOM 8016 C C . PHE B 1 257 ? 8.859 -1.748 -1.832 1 94.88 257 PHE B C 1
ATOM 8018 O O . PHE B 1 257 ? 9.25 -1.234 -0.781 1 94.88 257 PHE B O 1
ATOM 8025 N N . ALA B 1 258 ? 8.688 -1.079 -2.941 1 94.62 258 ALA B N 1
ATOM 8026 C CA . ALA B 1 258 ? 8.828 0.375 -2.957 1 94.62 258 ALA B CA 1
ATOM 8027 C C . ALA B 1 258 ? 7.836 1.029 -1.996 1 94.62 258 ALA B C 1
ATOM 8029 O O . ALA B 1 258 ? 8.172 2.002 -1.316 1 94.62 258 ALA B O 1
ATOM 8030 N N . LEU B 1 259 ? 6.707 0.444 -1.887 1 87.81 259 LEU B N 1
ATOM 8031 C CA . LEU B 1 259 ? 5.652 1.03 -1.068 1 87.81 259 LEU B CA 1
ATOM 8032 C C . LEU B 1 259 ? 5.879 0.731 0.409 1 87.81 259 LEU B C 1
ATOM 8034 O O . LEU B 1 259 ? 5.727 1.613 1.257 1 87.81 259 LEU B O 1
ATOM 8038 N N . GLU B 1 260 ? 6.258 -0.471 0.767 1 88.25 260 GLU B N 1
ATOM 8039 C CA . GLU B 1 260 ? 6.352 -0.9 2.16 1 88.25 260 GLU B CA 1
ATOM 8040 C C . GLU B 1 260 ? 7.688 -0.495 2.775 1 88.25 260 GLU B C 1
ATOM 8042 O O . GLU B 1 260 ? 7.742 -0.1 3.943 1 88.25 260 GLU B O 1
ATOM 8047 N N . SER B 1 261 ? 8.711 -0.534 1.987 1 88.12 261 SER B N 1
ATOM 8048 C CA . SER B 1 261 ? 10.039 -0.385 2.584 1 88.12 261 SER B CA 1
ATOM 8049 C C . SER B 1 261 ? 10.617 0.996 2.301 1 88.12 261 SER B C 1
ATOM 8051 O O . SER B 1 261 ? 11.445 1.495 3.064 1 88.12 261 SER B O 1
ATOM 8053 N N . LEU B 1 262 ? 10.258 1.587 1.188 1 91 262 LEU B N 1
ATOM 8054 C CA . LEU B 1 262 ? 11.031 2.75 0.774 1 91 262 LEU B CA 1
ATOM 8055 C C . LEU B 1 262 ? 10.227 4.031 0.944 1 91 262 LEU B C 1
ATOM 8057 O O . LEU B 1 262 ? 10.742 5.039 1.434 1 91 262 LEU B O 1
ATOM 8061 N N . SER B 1 263 ? 8.977 3.955 0.633 1 87.25 263 SER B N 1
ATOM 8062 C CA . SER B 1 263 ? 8.203 5.191 0.535 1 87.25 263 SER B CA 1
ATOM 8063 C C . SER B 1 263 ? 7.609 5.578 1.885 1 87.25 263 SER B C 1
ATOM 8065 O O . SER B 1 263 ? 7.184 4.715 2.652 1 87.25 263 SER B O 1
ATOM 8067 N N . SER B 1 264 ? 7.621 6.898 2.125 1 79.88 264 SER B N 1
ATOM 8068 C CA . SER B 1 264 ? 6.98 7.449 3.314 1 79.88 264 SER B CA 1
ATOM 8069 C C . SER B 1 264 ? 5.543 7.867 3.023 1 79.88 264 SER B C 1
ATOM 8071 O O . SER B 1 264 ? 4.699 7.883 3.924 1 79.88 264 SER B O 1
ATOM 8073 N N . TRP B 1 265 ? 5.344 8.273 1.73 1 77.56 265 TRP B N 1
ATOM 8074 C CA . TRP B 1 265 ? 4.035 8.742 1.286 1 77.56 265 TRP B CA 1
ATOM 8075 C C . TRP B 1 265 ? 3.564 7.969 0.06 1 77.56 265 TRP B C 1
ATOM 8077 O O . TRP B 1 265 ? 4.359 7.668 -0.834 1 77.56 265 TRP B O 1
ATOM 8087 N N . TRP B 1 266 ? 2.316 7.523 0.154 1 76.06 266 TRP B N 1
ATOM 8088 C CA . TRP B 1 266 ? 1.848 6.887 -1.073 1 76.06 266 TRP B CA 1
ATOM 8089 C C . TRP B 1 266 ? 0.435 7.348 -1.419 1 76.06 266 TRP B C 1
ATOM 8091 O O . TRP B 1 266 ? -0.392 7.555 -0.528 1 76.06 266 TRP B O 1
ATOM 8101 N N . ARG B 1 267 ? 0.309 7.621 -2.688 1 80.06 267 ARG B N 1
ATOM 8102 C CA . ARG B 1 267 ? -0.963 7.98 -3.305 1 80.06 267 ARG B CA 1
ATOM 8103 C C . ARG B 1 267 ? -1.377 6.945 -4.344 1 80.06 267 ARG B C 1
ATOM 8105 O O . ARG B 1 267 ? -0.534 6.215 -4.875 1 80.06 267 ARG B O 1
ATOM 8112 N N . SER B 1 268 ? -2.59 6.863 -4.609 1 81.56 268 SER B N 1
ATOM 8113 C CA . SER B 1 268 ? -3.125 5.898 -5.566 1 81.56 268 SER B CA 1
ATOM 8114 C C . SER B 1 268 ? -2.498 6.074 -6.941 1 81.56 268 SER B C 1
ATOM 8116 O O . SER B 1 268 ? -2.234 5.094 -7.641 1 81.56 268 SER B O 1
ATOM 8118 N N . ALA B 1 269 ? -2.24 7.297 -7.324 1 85.19 269 ALA B N 1
ATOM 8119 C CA . ALA B 1 269 ? -1.649 7.562 -8.633 1 85.19 269 ALA B CA 1
ATOM 8120 C C . ALA B 1 269 ? -0.236 6.996 -8.719 1 85.19 269 ALA B C 1
ATOM 8122 O O . ALA B 1 269 ? 0.187 6.531 -9.781 1 85.19 269 ALA B O 1
ATOM 8123 N N . LEU B 1 270 ? 0.429 7.09 -7.648 1 90.19 270 LEU B N 1
ATOM 8124 C CA . LEU B 1 270 ? 1.789 6.562 -7.613 1 90.19 270 LEU B CA 1
ATOM 8125 C C . LEU B 1 270 ? 1.788 5.043 -7.738 1 90.19 270 LEU B C 1
ATOM 8127 O O . LEU B 1 270 ? 2.646 4.473 -8.414 1 90.19 270 LEU B O 1
ATOM 8131 N N . ILE B 1 271 ? 0.835 4.352 -7.148 1 89.25 271 ILE B N 1
ATOM 8132 C CA . ILE B 1 271 ? 0.718 2.898 -7.238 1 89.25 271 ILE B CA 1
ATOM 8133 C C . ILE B 1 271 ? 0.456 2.492 -8.688 1 89.25 271 ILE B C 1
ATOM 8135 O O . ILE B 1 271 ? 1.062 1.544 -9.195 1 89.25 271 ILE B O 1
ATOM 8139 N N . TRP B 1 272 ? -0.346 3.217 -9.305 1 89.75 272 TRP B N 1
ATOM 8140 C CA . TRP B 1 272 ? -0.718 2.943 -10.688 1 89.75 272 TRP B CA 1
ATOM 8141 C C . TRP B 1 272 ? 0.486 3.084 -11.617 1 89.75 272 TRP B C 1
ATOM 8143 O O . TRP B 1 272 ? 0.738 2.213 -12.453 1 89.75 272 TRP B O 1
ATOM 8153 N N . ARG B 1 273 ? 1.188 4.121 -11.492 1 93.81 273 ARG B N 1
ATOM 8154 C CA . ARG B 1 273 ? 2.352 4.352 -12.336 1 93.81 273 ARG B CA 1
ATOM 8155 C C . ARG B 1 273 ? 3.459 3.348 -12.039 1 93.81 273 ARG B C 1
ATOM 8157 O O . ARG B 1 273 ? 4.172 2.914 -12.945 1 93.81 273 ARG B O 1
ATOM 8164 N N . SER B 1 274 ? 3.65 3.055 -10.742 1 95.31 274 SER B N 1
ATOM 8165 C CA . SER B 1 274 ? 4.641 2.047 -10.375 1 95.31 274 SER B CA 1
ATOM 8166 C C . SER B 1 274 ? 4.277 0.682 -10.953 1 95.31 274 SER B C 1
ATOM 8168 O O . SER B 1 274 ? 5.145 -0.04 -11.453 1 95.31 274 SER B O 1
ATOM 8170 N N . PHE B 1 275 ? 2.986 0.364 -10.867 1 95.19 275 PHE B N 1
ATOM 8171 C CA . PHE B 1 275 ? 2.482 -0.888 -11.422 1 95.19 275 PHE B CA 1
ATOM 8172 C C . PHE B 1 275 ? 2.729 -0.953 -12.93 1 95.19 275 PHE B C 1
ATOM 8174 O O . PHE B 1 275 ? 3.168 -1.981 -13.445 1 95.19 275 PHE B O 1
ATOM 8181 N N . PHE B 1 276 ? 2.533 0.084 -13.586 1 94.31 276 PHE B N 1
ATOM 8182 C CA . PHE B 1 276 ? 2.77 0.188 -15.016 1 94.31 276 PHE B CA 1
ATOM 8183 C C . PHE B 1 276 ? 4.242 -0.021 -15.344 1 94.31 276 PHE B C 1
ATOM 8185 O O . PHE B 1 276 ? 4.586 -0.809 -16.219 1 94.31 276 PHE B O 1
ATOM 8192 N N . THR B 1 277 ? 5.074 0.708 -14.688 1 97.06 277 THR B N 1
ATOM 8193 C CA . THR B 1 277 ? 6.508 0.646 -14.953 1 97.06 277 THR B CA 1
ATOM 8194 C C . THR B 1 277 ? 7.043 -0.763 -14.711 1 97.06 277 THR B C 1
ATOM 8196 O O . THR B 1 277 ? 7.824 -1.284 -15.508 1 97.06 277 THR B O 1
ATOM 8199 N N . THR B 1 278 ? 6.672 -1.403 -13.602 1 96.88 278 THR B N 1
ATOM 8200 C CA . THR B 1 278 ? 7.152 -2.748 -13.305 1 96.88 278 THR B CA 1
ATOM 8201 C C . THR B 1 278 ? 6.602 -3.756 -14.305 1 96.88 278 THR B C 1
ATOM 8203 O O . THR B 1 278 ? 7.254 -4.75 -14.617 1 96.88 278 THR B O 1
ATOM 8206 N N . ALA B 1 279 ? 5.414 -3.525 -14.82 1 93.38 279 ALA B N 1
ATOM 8207 C CA . ALA B 1 279 ? 4.879 -4.371 -15.883 1 93.38 279 ALA B CA 1
ATOM 8208 C C . ALA B 1 279 ? 5.746 -4.285 -17.141 1 93.38 279 ALA B C 1
ATOM 8210 O O . ALA B 1 279 ? 5.984 -5.297 -17.812 1 93.38 279 ALA B O 1
ATOM 8211 N N . VAL B 1 280 ? 6.145 -3.094 -17.453 1 93.62 280 VAL B N 1
ATOM 8212 C CA . VAL B 1 280 ? 7.02 -2.898 -18.609 1 93.62 280 VAL B CA 1
ATOM 8213 C C . VAL B 1 280 ? 8.32 -3.676 -18.406 1 93.62 280 VAL B C 1
ATOM 8215 O O . VAL B 1 280 ? 8.82 -4.316 -19.328 1 93.62 280 VAL B O 1
ATOM 8218 N N . VAL B 1 281 ? 8.844 -3.613 -17.203 1 95.75 281 VAL B N 1
ATOM 8219 C CA . VAL B 1 281 ? 10.055 -4.363 -16.891 1 95.75 281 VAL B CA 1
ATOM 8220 C C . VAL B 1 281 ? 9.828 -5.852 -17.141 1 95.75 281 VAL B C 1
ATOM 8222 O O . VAL B 1 281 ? 10.672 -6.527 -17.734 1 95.75 281 VAL B O 1
ATOM 8225 N N . ALA B 1 282 ? 8.703 -6.348 -16.688 1 90.44 282 ALA B N 1
ATOM 8226 C CA . ALA B 1 282 ? 8.383 -7.766 -16.844 1 90.44 282 ALA B CA 1
ATOM 8227 C C . ALA B 1 282 ? 8.328 -8.148 -18.328 1 90.44 282 ALA B C 1
ATOM 8229 O O . ALA B 1 282 ? 8.82 -9.211 -18.719 1 90.44 282 ALA B O 1
ATOM 8230 N N . VAL B 1 283 ? 7.805 -7.32 -19.156 1 85.56 283 VAL B N 1
ATOM 8231 C CA . VAL B 1 283 ? 7.695 -7.582 -20.594 1 85.56 283 VAL B CA 1
ATOM 8232 C C . VAL B 1 283 ? 9.078 -7.523 -21.234 1 85.56 283 VAL B C 1
ATOM 8234 O O . VAL B 1 283 ? 9.414 -8.359 -22.078 1 85.56 283 VAL B O 1
ATOM 8237 N N . VAL B 1 284 ? 9.828 -6.555 -20.844 1 89.75 284 VAL B N 1
ATOM 8238 C CA . VAL B 1 284 ? 11.172 -6.406 -21.391 1 89.75 284 VAL B CA 1
ATOM 8239 C C . VAL B 1 284 ? 12.016 -7.629 -21.047 1 89.75 284 VAL B C 1
ATOM 8241 O O . VAL B 1 284 ? 12.711 -8.18 -21.906 1 89.75 284 VAL B O 1
ATOM 8244 N N . LEU B 1 285 ? 11.969 -8 -19.844 1 88.38 285 LEU B N 1
ATOM 8245 C CA . LEU B 1 285 ? 12.727 -9.172 -19.422 1 88.38 285 LEU B CA 1
ATOM 8246 C C . LEU B 1 285 ? 12.266 -10.422 -20.188 1 88.38 285 LEU B C 1
ATOM 8248 O O . LEU B 1 285 ? 13.094 -11.242 -20.594 1 88.38 285 LEU B O 1
ATOM 8252 N N . ARG B 1 286 ? 11.023 -10.578 -20.375 1 82.62 286 ARG B N 1
ATOM 8253 C CA . ARG B 1 286 ? 10.5 -11.727 -21.109 1 82.62 286 ARG B CA 1
ATOM 8254 C C . ARG B 1 286 ? 10.977 -11.719 -22.547 1 82.62 286 ARG B C 1
ATOM 8256 O O . ARG B 1 286 ? 11.281 -12.773 -23.125 1 82.62 286 ARG B O 1
ATOM 8263 N N . LEU B 1 287 ? 10.992 -10.578 -23.156 1 82.12 287 LEU B N 1
ATOM 8264 C CA . LEU B 1 287 ? 11.469 -10.445 -24.531 1 82.12 287 LEU B CA 1
ATOM 8265 C C . LEU B 1 287 ? 12.922 -10.875 -24.641 1 82.12 287 LEU B C 1
ATOM 8267 O O . LEU B 1 287 ? 13.289 -11.609 -25.578 1 82.12 287 LEU B O 1
ATOM 8271 N N . PHE B 1 288 ? 13.68 -10.516 -23.734 1 85.25 288 PHE B N 1
ATOM 8272 C CA . PHE B 1 288 ? 15.102 -10.844 -23.797 1 85.25 288 PHE B CA 1
ATOM 8273 C C . PHE B 1 288 ? 15.336 -12.305 -23.422 1 85.25 288 PHE B C 1
ATOM 8275 O O . PHE B 1 288 ? 16.25 -12.938 -23.953 1 85.25 288 PHE B O 1
ATOM 8282 N N . ILE B 1 289 ? 14.555 -12.836 -22.578 1 79.56 289 ILE B N 1
ATOM 8283 C CA . ILE B 1 289 ? 14.656 -14.25 -22.25 1 79.56 289 ILE B CA 1
ATOM 8284 C C . ILE B 1 289 ? 14.336 -15.086 -23.5 1 79.56 289 ILE B C 1
ATOM 8286 O O . ILE B 1 289 ? 15.008 -16.078 -23.766 1 79.56 289 ILE B O 1
ATOM 8290 N N . GLU B 1 290 ? 13.336 -14.727 -24.219 1 76.38 290 GLU B N 1
ATOM 8291 C CA . GLU B 1 290 ? 12.992 -15.422 -25.453 1 76.38 290 GLU B CA 1
ATOM 8292 C C . GLU B 1 290 ? 14.102 -15.297 -26.484 1 76.38 290 GLU B C 1
ATOM 8294 O O . GLU B 1 290 ? 14.375 -16.234 -27.234 1 76.38 290 GLU B O 1
ATOM 8299 N N . LEU B 1 291 ? 14.703 -14.172 -26.484 1 78.44 291 LEU B N 1
ATOM 8300 C CA . LEU B 1 291 ? 15.805 -13.961 -27.406 1 78.44 291 LEU B CA 1
ATOM 8301 C C . LEU B 1 291 ? 17 -14.836 -27.031 1 78.44 291 LEU B C 1
ATOM 8303 O O . LEU B 1 291 ? 17.672 -15.375 -27.922 1 78.44 291 LEU B O 1
ATOM 8307 N N . CYS B 1 292 ? 17.25 -14.984 -25.797 1 79.25 292 CYS B N 1
ATOM 8308 C CA . CYS B 1 292 ? 18.359 -15.812 -25.328 1 79.25 292 CYS B CA 1
ATOM 8309 C C . CYS B 1 292 ? 18.047 -17.297 -25.531 1 79.25 292 CYS B C 1
ATOM 8311 O O . CYS B 1 292 ? 18.969 -18.109 -25.672 1 79.25 292 CYS B O 1
ATOM 8313 N N . GLY B 1 293 ? 16.781 -17.625 -25.438 1 72.56 293 GLY B N 1
ATOM 8314 C CA . GLY B 1 293 ? 16.391 -19 -25.703 1 72.56 293 GLY B CA 1
ATOM 8315 C C . GLY B 1 293 ? 16.781 -19.453 -27.094 1 72.56 293 GLY B C 1
ATOM 8316 O O . GLY B 1 293 ? 16.953 -20.656 -27.328 1 72.56 293 GLY B O 1
ATOM 8317 N N . SER B 1 294 ? 17.016 -18.547 -27.984 1 71.19 294 SER B N 1
ATOM 8318 C CA . SER B 1 294 ? 17.422 -18.875 -29.344 1 71.19 294 SER B CA 1
ATOM 8319 C C . SER B 1 294 ? 18.922 -19.172 -29.422 1 71.19 294 SER B C 1
ATOM 8321 O O . SER B 1 294 ? 19.438 -19.531 -30.484 1 71.19 294 SER B O 1
ATOM 8323 N N . GLY B 1 295 ? 19.641 -19.234 -28.266 1 68.19 295 GLY B N 1
ATOM 8324 C CA . GLY B 1 295 ? 21.031 -19.625 -28.188 1 68.19 295 GLY B CA 1
ATOM 8325 C C . GLY B 1 295 ? 22 -18.469 -28.422 1 68.19 295 GLY B C 1
ATOM 8326 O O . GLY B 1 295 ? 23.203 -18.688 -28.578 1 68.19 295 GLY B O 1
ATOM 8327 N N . ARG B 1 296 ? 21.688 -17.359 -28.453 1 67.88 296 ARG B N 1
ATOM 8328 C CA . ARG B 1 296 ? 22.531 -16.234 -28.844 1 67.88 296 ARG B CA 1
ATOM 8329 C C . ARG B 1 296 ? 23.141 -15.555 -27.625 1 67.88 296 ARG B C 1
ATOM 8331 O O . ARG B 1 296 ? 23.859 -14.562 -27.766 1 67.88 296 ARG B O 1
ATOM 8338 N N . CYS B 1 297 ? 22.75 -15.867 -26.359 1 74.19 297 CYS B N 1
ATOM 8339 C CA . CYS B 1 297 ? 23.125 -15.086 -25.203 1 74.19 297 CYS B CA 1
ATOM 8340 C C . CYS B 1 297 ? 24.328 -15.711 -24.5 1 74.19 297 CYS B C 1
ATOM 8342 O O . CYS B 1 297 ? 24.531 -15.5 -23.297 1 74.19 297 CYS B O 1
ATOM 8344 N N . GLY B 1 298 ? 25.188 -16.297 -25.172 1 64.56 298 GLY B N 1
ATOM 8345 C CA . GLY B 1 298 ? 26.422 -16.859 -24.641 1 64.56 298 GLY B CA 1
ATOM 8346 C C . GLY B 1 298 ? 26.25 -18.266 -24.125 1 64.56 298 GLY B C 1
ATOM 8347 O O . GLY B 1 298 ? 25.141 -18.797 -24.094 1 64.56 298 GLY B O 1
ATOM 8348 N N . MET B 1 299 ? 27.312 -18.891 -23.859 1 54.56 299 MET B N 1
ATOM 8349 C CA . MET B 1 299 ? 27.391 -20.297 -23.5 1 54.56 299 MET B CA 1
ATOM 8350 C C . MET B 1 299 ? 26.609 -20.578 -22.219 1 54.56 299 MET B C 1
ATOM 8352 O O . MET B 1 299 ? 26.062 -21.656 -22.047 1 54.56 299 MET B O 1
ATOM 8356 N N . PHE B 1 300 ? 26.672 -19.641 -21.281 1 52.25 300 PHE B N 1
ATOM 8357 C CA . PHE B 1 300 ? 26.125 -19.953 -19.969 1 52.25 300 PHE B CA 1
ATOM 8358 C C . PHE B 1 300 ? 24.844 -19.172 -19.703 1 52.25 300 PHE B C 1
ATOM 8360 O O . PHE B 1 300 ? 24.234 -19.297 -18.641 1 52.25 300 PHE B O 1
ATOM 8367 N N . GLY B 1 301 ? 24.531 -18.359 -20.656 1 54.91 301 GLY B N 1
ATOM 8368 C CA . GLY B 1 301 ? 23.406 -17.469 -20.406 1 54.91 301 GLY B CA 1
ATOM 8369 C C . GLY B 1 301 ? 22.094 -18.016 -20.922 1 54.91 301 GLY B C 1
ATOM 8370 O O . GLY B 1 301 ? 21.875 -18.062 -22.141 1 54.91 301 GLY B O 1
ATOM 8371 N N . GLN B 1 302 ? 21.625 -19.312 -20.469 1 52.38 302 GLN B N 1
ATOM 8372 C CA . GLN B 1 302 ? 20.281 -19.609 -20.938 1 52.38 302 GLN B CA 1
ATOM 8373 C C . GLN B 1 302 ? 19.312 -18.484 -20.578 1 52.38 302 GLN B C 1
ATOM 8375 O O . GLN B 1 302 ? 18.094 -18.625 -20.75 1 52.38 302 GLN B O 1
ATOM 8380 N N . GLY B 1 303 ? 20.031 -17.312 -20.625 1 47.53 303 GLY B N 1
ATOM 8381 C CA . GLY B 1 303 ? 19.125 -16.188 -20.391 1 47.53 303 GLY B CA 1
ATOM 8382 C C . GLY B 1 303 ? 18.375 -16.281 -19.078 1 47.53 303 GLY B C 1
ATOM 8383 O O . GLY B 1 303 ? 17.375 -15.602 -18.875 1 47.53 303 GLY B O 1
ATOM 8384 N N . GLY B 1 304 ? 18.594 -17.266 -18.219 1 46.47 304 GLY B N 1
ATOM 8385 C CA . GLY B 1 304 ? 17.844 -17.828 -17.109 1 46.47 304 GLY B CA 1
ATOM 8386 C C . GLY B 1 304 ? 17.516 -16.797 -16.031 1 46.47 304 GLY B C 1
ATOM 8387 O O . GLY B 1 304 ? 18.25 -16.672 -15.055 1 46.47 304 GLY B O 1
ATOM 8388 N N . LEU B 1 305 ? 17.062 -15.758 -16.422 1 50.16 305 LEU B N 1
ATOM 8389 C CA . LEU B 1 305 ? 16.547 -14.977 -15.32 1 50.16 305 LEU B CA 1
ATOM 8390 C C . LEU B 1 305 ? 15.898 -15.875 -14.273 1 50.16 305 LEU B C 1
ATOM 8392 O O . LEU B 1 305 ? 15.461 -16.984 -14.586 1 50.16 305 LEU B O 1
ATOM 8396 N N . ILE B 1 306 ? 16.172 -15.68 -12.953 1 46.69 306 ILE B N 1
ATOM 8397 C CA . ILE B 1 306 ? 15.992 -16.344 -11.672 1 46.69 306 ILE B CA 1
ATOM 8398 C C . ILE B 1 306 ? 14.602 -16.984 -11.617 1 46.69 306 ILE B C 1
ATOM 8400 O O . ILE B 1 306 ? 13.602 -16.281 -11.422 1 46.69 306 ILE B O 1
ATOM 8404 N N . MET B 1 307 ? 13.938 -17.453 -12.742 1 46.97 307 MET B N 1
ATOM 8405 C CA . MET B 1 307 ? 12.734 -18.141 -12.297 1 46.97 307 MET B CA 1
ATOM 8406 C C . MET B 1 307 ? 13.086 -19.469 -11.641 1 46.97 307 MET B C 1
ATOM 8408 O O . MET B 1 307 ? 13.75 -20.312 -12.25 1 46.97 307 MET B O 1
ATOM 8412 N N . TYR B 1 308 ? 13.125 -19.469 -10.242 1 44.16 308 TYR B N 1
ATOM 8413 C CA . TYR B 1 308 ? 13.391 -20.719 -9.547 1 44.16 308 TYR B CA 1
ATOM 8414 C C . TYR B 1 308 ? 12.352 -21.781 -9.914 1 44.16 308 TYR B C 1
ATOM 8416 O O . TYR B 1 308 ? 12.523 -22.953 -9.602 1 44.16 308 TYR B O 1
ATOM 8424 N N . GLY B 1 309 ? 11.555 -21.484 -11.125 1 47.16 309 GLY B N 1
ATOM 8425 C CA . GLY B 1 309 ? 10.469 -22.328 -11.594 1 47.16 309 GLY B CA 1
ATOM 8426 C C . GLY B 1 309 ? 10.344 -23.625 -10.805 1 47.16 309 GLY B C 1
ATOM 8427 O O . GLY B 1 309 ? 10.781 -24.672 -11.258 1 47.16 309 GLY B O 1
ATOM 8428 N N . VAL B 1 310 ? 10.219 -23.625 -9.461 1 42.66 310 VAL B N 1
ATOM 8429 C CA . VAL B 1 310 ? 10.023 -24.828 -8.664 1 42.66 310 VAL B CA 1
ATOM 8430 C C . VAL B 1 310 ? 8.797 -25.594 -9.172 1 42.66 310 VAL B C 1
ATOM 8432 O O . VAL B 1 310 ? 7.668 -25.109 -9.062 1 42.66 310 VAL B O 1
ATOM 8435 N N . SER B 1 311 ? 8.891 -26.125 -10.508 1 42.75 311 SER B N 1
ATOM 8436 C CA . SER B 1 311 ? 7.875 -26.938 -11.164 1 42.75 311 SER B CA 1
ATOM 8437 C C . SER B 1 311 ? 7.195 -27.875 -10.172 1 42.75 311 SER B C 1
ATOM 8439 O O . SER B 1 311 ? 7.863 -28.609 -9.438 1 42.75 311 SER B O 1
ATOM 8441 N N . THR B 1 312 ? 6.172 -27.484 -9.586 1 41.88 312 THR B N 1
ATOM 8442 C CA . THR B 1 312 ? 5.32 -28.375 -8.797 1 41.88 312 THR B CA 1
ATOM 8443 C C . THR B 1 312 ? 4.922 -29.594 -9.609 1 41.88 312 THR B C 1
ATOM 8445 O O . THR B 1 312 ? 3.879 -29.609 -10.266 1 41.88 312 THR B O 1
ATOM 8448 N N . MET B 1 313 ? 5.77 -30.234 -10.305 1 36.84 313 MET B N 1
ATOM 8449 C CA . MET B 1 313 ? 5.352 -31.484 -10.914 1 36.84 313 MET B CA 1
ATOM 8450 C C . MET B 1 313 ? 4.387 -32.25 -10.008 1 36.84 313 MET B C 1
ATOM 8452 O O . MET B 1 313 ? 3.719 -33.188 -10.453 1 36.84 313 MET B O 1
ATOM 8456 N N . PHE B 1 314 ? 4.539 -32.281 -8.617 1 35.09 314 PHE B N 1
ATOM 8457 C CA . PHE B 1 314 ? 3.77 -33.25 -7.824 1 35.09 314 PHE B CA 1
ATOM 8458 C C . PHE B 1 314 ? 2.619 -32.531 -7.109 1 35.09 314 PHE B C 1
ATOM 8460 O O . PHE B 1 314 ? 2.797 -32 -6.02 1 35.09 314 PHE B O 1
ATOM 8467 N N . ASN B 1 315 ? 1.659 -32.125 -7.723 1 42.47 315 ASN B N 1
ATOM 8468 C CA . ASN B 1 315 ? 0.387 -31.609 -7.23 1 42.47 315 ASN B CA 1
ATOM 8469 C C . ASN B 1 315 ? 0.049 -32.188 -5.852 1 42.47 315 ASN B C 1
ATOM 8471 O O . ASN B 1 315 ? -0.504 -31.469 -5.008 1 42.47 315 ASN B O 1
ATOM 8475 N N . ASP B 1 316 ? 0.282 -33.469 -5.664 1 43.03 316 ASP B N 1
ATOM 8476 C CA . ASP B 1 316 ? -0.111 -34.188 -4.461 1 43.03 316 ASP B CA 1
ATOM 8477 C C . ASP B 1 316 ? 0.773 -33.812 -3.277 1 43.03 316 ASP B C 1
ATOM 8479 O O . ASP B 1 316 ? 0.398 -34 -2.121 1 43.03 316 ASP B O 1
ATOM 8483 N N . LEU B 1 317 ? 1.929 -33.469 -3.504 1 40.66 317 LEU B N 1
ATOM 8484 C CA . LEU B 1 317 ? 2.951 -33.344 -2.471 1 40.66 317 LEU B CA 1
ATOM 8485 C C . LEU B 1 317 ? 2.844 -31.984 -1.765 1 40.66 317 LEU B C 1
ATOM 8487 O O . LEU B 1 317 ? 3.455 -31.781 -0.714 1 40.66 317 LEU B O 1
ATOM 8491 N N . ILE B 1 318 ? 2.23 -30.922 -2.355 1 49.38 318 ILE B N 1
ATOM 8492 C CA . ILE B 1 318 ? 2.271 -29.562 -1.804 1 49.38 318 ILE B CA 1
ATOM 8493 C C . ILE B 1 318 ? 1.087 -29.359 -0.864 1 49.38 318 ILE B C 1
ATOM 8495 O O . ILE B 1 318 ? 0.822 -28.234 -0.43 1 49.38 318 ILE B O 1
ATOM 8499 N N . THR B 1 319 ? 0.35 -30.438 -0.541 1 54.81 319 THR B N 1
ATOM 8500 C CA . THR B 1 319 ? -0.77 -30.25 0.375 1 54.81 319 THR B CA 1
ATOM 8501 C C . THR B 1 319 ? -0.287 -30.234 1.822 1 54.81 319 THR B C 1
ATOM 8503 O O . THR B 1 319 ? 0.354 -31.172 2.283 1 54.81 319 THR B O 1
ATOM 8506 N N . TYR B 1 320 ? 0.043 -29 2.268 1 60.75 320 TYR B N 1
ATOM 8507 C CA . TYR B 1 320 ? 0.367 -28.938 3.688 1 60.75 320 TYR B CA 1
ATOM 8508 C C . TYR B 1 320 ? -0.826 -29.359 4.539 1 60.75 320 TYR B C 1
ATOM 8510 O O . TYR B 1 320 ? -1.977 -29.125 4.16 1 60.75 320 TYR B O 1
ATOM 8518 N N . HIS B 1 321 ? -0.452 -30.25 5.434 1 68.06 321 HIS B N 1
ATOM 8519 C CA . HIS B 1 321 ? -1.423 -30.719 6.414 1 68.06 321 HIS B CA 1
ATOM 8520 C C . HIS B 1 321 ? -1.258 -29.984 7.746 1 68.06 321 HIS B C 1
ATOM 8522 O O . HIS B 1 321 ? -0.238 -29.344 7.977 1 68.06 321 HIS B O 1
ATOM 8528 N N . LEU B 1 322 ? -2.242 -29.922 8.477 1 68.69 322 LEU B N 1
ATOM 8529 C CA . LEU B 1 322 ? -2.236 -29.25 9.781 1 68.69 322 LEU B CA 1
ATOM 8530 C C . LEU B 1 322 ? -1.095 -29.781 10.648 1 68.69 322 LEU B C 1
ATOM 8532 O O . LEU B 1 322 ? -0.59 -29.062 11.508 1 68.69 322 LEU B O 1
ATOM 8536 N N . LYS B 1 323 ? -0.608 -30.969 10.352 1 73.62 323 LYS B N 1
ATOM 8537 C CA . LYS B 1 323 ? 0.477 -31.562 11.125 1 73.62 323 LYS B CA 1
ATOM 8538 C C . LYS B 1 323 ? 1.795 -30.828 10.875 1 73.62 323 LYS B C 1
ATOM 8540 O O . LYS B 1 323 ? 2.732 -30.953 11.664 1 73.62 323 LYS B O 1
ATOM 8545 N N . ASP B 1 324 ? 1.792 -30.031 9.82 1 77.94 324 ASP B N 1
ATOM 8546 C CA . ASP B 1 324 ? 3.029 -29.359 9.43 1 77.94 324 ASP B CA 1
ATOM 8547 C C . ASP B 1 324 ? 3.146 -28 10.109 1 77.94 324 ASP B C 1
ATOM 8549 O O . ASP B 1 324 ? 4.199 -27.359 10.047 1 77.94 324 ASP B O 1
ATOM 8553 N N . ILE B 1 325 ? 2.133 -27.562 10.844 1 79.62 325 ILE B N 1
ATOM 8554 C CA . ILE B 1 325 ? 2.076 -26.219 11.406 1 79.62 325 ILE B CA 1
ATOM 8555 C C . ILE B 1 325 ? 3.139 -26.062 12.492 1 79.62 325 ILE B C 1
ATOM 8557 O O . ILE B 1 325 ? 3.814 -25.031 12.562 1 79.62 325 ILE B O 1
ATOM 8561 N N . PRO B 1 326 ? 3.406 -27.062 13.297 1 83.56 326 PRO B N 1
ATOM 8562 C CA . PRO B 1 326 ? 4.441 -26.891 14.32 1 83.56 326 PRO B CA 1
ATOM 8563 C C . PRO B 1 326 ? 5.832 -26.688 13.719 1 83.56 326 PRO B C 1
ATOM 8565 O O . PRO B 1 326 ? 6.633 -25.922 14.266 1 83.56 326 PRO B O 1
ATOM 8568 N N . ILE B 1 327 ? 6.121 -27.359 12.672 1 86.25 327 ILE B N 1
ATOM 8569 C CA . ILE B 1 327 ? 7.414 -27.203 12.016 1 86.25 327 ILE B CA 1
ATOM 8570 C C . ILE B 1 327 ? 7.535 -25.797 11.445 1 86.25 327 ILE B C 1
ATOM 8572 O O . ILE B 1 327 ? 8.617 -25.203 11.461 1 86.25 327 ILE B O 1
ATOM 8576 N N . VAL B 1 328 ? 6.441 -25.359 10.969 1 88.12 328 VAL B N 1
ATOM 8577 C CA . VAL B 1 328 ? 6.426 -24.016 10.398 1 88.12 328 VAL B CA 1
ATOM 8578 C C . VAL B 1 328 ? 6.664 -22.984 11.492 1 88.12 328 VAL B C 1
ATOM 8580 O O . VAL B 1 328 ? 7.379 -22 11.289 1 88.12 328 VAL B O 1
ATOM 8583 N N . ILE B 1 329 ? 6.109 -23.219 12.656 1 90.5 329 ILE B N 1
ATOM 8584 C CA . ILE B 1 329 ? 6.305 -22.312 13.781 1 90.5 329 ILE B CA 1
ATOM 8585 C C . ILE B 1 329 ? 7.766 -22.344 14.227 1 90.5 329 ILE B C 1
ATOM 8587 O O . ILE B 1 329 ? 8.359 -21.297 14.5 1 90.5 329 ILE B O 1
ATOM 8591 N N . LEU B 1 330 ? 8.297 -23.469 14.219 1 93.38 330 LEU B N 1
ATOM 8592 C CA . LEU B 1 330 ? 9.695 -23.625 14.609 1 93.38 330 LEU B CA 1
ATOM 8593 C C . LEU B 1 330 ? 10.617 -22.891 13.648 1 93.38 330 LEU B C 1
ATOM 8595 O O . LEU B 1 330 ? 11.547 -22.203 14.078 1 93.38 330 LEU B O 1
ATOM 8599 N N . ILE B 1 331 ? 10.328 -23.031 12.398 1 95.38 331 ILE B N 1
ATOM 8600 C CA . ILE B 1 331 ? 11.133 -22.375 11.383 1 95.38 331 ILE B CA 1
ATOM 8601 C C . ILE B 1 331 ? 11.008 -20.859 11.531 1 95.38 331 ILE B C 1
ATOM 8603 O O . ILE B 1 331 ? 11.992 -20.125 11.406 1 95.38 331 ILE B O 1
ATOM 8607 N N . GLY B 1 332 ? 9.781 -20.422 11.773 1 95.81 332 GLY B N 1
ATOM 8608 C CA . GLY B 1 332 ? 9.555 -19 11.961 1 95.81 332 GLY B CA 1
ATOM 8609 C C . GLY B 1 332 ? 10.32 -18.406 13.133 1 95.81 332 GLY B C 1
ATOM 8610 O O . GLY B 1 332 ? 10.969 -17.375 13.008 1 95.81 332 GLY B O 1
ATOM 8611 N N . VAL B 1 333 ? 10.328 -19.094 14.211 1 95.94 333 VAL B N 1
ATOM 8612 C CA . VAL B 1 333 ? 10.992 -18.625 15.414 1 95.94 333 VAL B CA 1
ATOM 8613 C C . VAL B 1 333 ? 12.508 -18.688 15.234 1 95.94 333 VAL B C 1
ATOM 8615 O O . VAL B 1 333 ? 13.227 -17.75 15.578 1 95.94 333 VAL B O 1
ATOM 8618 N N . ALA B 1 334 ? 12.961 -19.766 14.688 1 96.25 334 ALA B N 1
ATOM 8619 C CA . ALA B 1 334 ? 14.398 -19.906 14.445 1 96.25 334 ALA B CA 1
ATOM 8620 C C . ALA B 1 334 ? 14.898 -18.844 13.477 1 96.25 334 ALA B C 1
ATOM 8622 O O . ALA B 1 334 ? 15.984 -18.297 13.664 1 96.25 334 ALA B O 1
ATOM 8623 N N . GLY B 1 335 ? 14.133 -18.641 12.477 1 96.44 335 GLY B N 1
ATOM 8624 C CA . GLY B 1 335 ? 14.508 -17.609 11.523 1 96.44 335 GLY B CA 1
ATOM 8625 C C . GLY B 1 335 ? 14.578 -16.234 12.148 1 96.44 335 GLY B C 1
ATOM 8626 O O . GLY B 1 335 ? 15.43 -15.414 11.781 1 96.44 335 GLY B O 1
ATOM 8627 N N . ALA B 1 336 ? 13.727 -15.969 13.055 1 96.75 336 ALA B N 1
ATOM 8628 C CA . ALA B 1 336 ? 13.711 -14.688 13.758 1 96.75 336 ALA B CA 1
ATOM 8629 C C . ALA B 1 336 ? 14.961 -14.516 14.617 1 96.75 336 ALA B C 1
ATOM 8631 O O . ALA B 1 336 ? 15.578 -13.453 14.617 1 96.75 336 ALA B O 1
ATOM 8632 N N . LEU B 1 337 ? 15.281 -15.539 15.281 1 96.75 337 LEU B N 1
ATOM 8633 C CA . LEU B 1 337 ? 16.438 -15.492 16.172 1 96.75 337 LEU B CA 1
ATOM 8634 C C . LEU B 1 337 ? 17.734 -15.383 15.375 1 96.75 337 LEU B C 1
ATOM 8636 O O . LEU B 1 337 ? 18.594 -14.555 15.688 1 96.75 337 LEU B O 1
ATOM 8640 N N . LEU B 1 338 ? 17.812 -16.141 14.352 1 97.62 338 LEU B N 1
ATOM 8641 C CA . LEU B 1 338 ? 19 -16.094 13.5 1 97.62 338 LEU B CA 1
ATOM 8642 C C . LEU B 1 338 ? 19.094 -14.766 12.766 1 97.62 338 LEU B C 1
ATOM 8644 O O . LEU B 1 338 ? 20.188 -14.227 12.57 1 97.62 338 LEU B O 1
ATOM 8648 N N . GLY B 1 339 ? 17.938 -14.297 12.352 1 97.62 339 GLY B N 1
ATOM 8649 C CA . GLY B 1 339 ? 17.922 -13 11.68 1 97.62 339 GLY B CA 1
ATOM 8650 C C . GLY B 1 339 ? 18.312 -11.852 12.594 1 97.62 339 GLY B C 1
ATOM 8651 O O . GLY B 1 339 ? 19.078 -10.977 12.195 1 97.62 339 GLY B O 1
ATOM 8652 N N . GLY B 1 340 ? 17.75 -11.836 13.805 1 96.81 340 GLY B N 1
ATOM 8653 C CA . GLY B 1 340 ? 18.156 -10.828 14.773 1 96.81 340 GLY B CA 1
ATOM 8654 C C . GLY B 1 340 ? 19.641 -10.859 15.078 1 96.81 340 GLY B C 1
ATOM 8655 O O . GLY B 1 340 ? 20.281 -9.805 15.211 1 96.81 340 GLY B O 1
ATOM 8656 N N . LEU B 1 341 ? 20.172 -12.023 15.141 1 97 341 LEU B N 1
ATOM 8657 C CA . LEU B 1 341 ? 21.609 -12.172 15.383 1 97 341 LEU B CA 1
ATOM 8658 C C . LEU B 1 341 ? 22.422 -11.711 14.18 1 97 341 LEU B C 1
ATOM 8660 O O . LEU B 1 341 ? 23.484 -11.117 14.328 1 97 341 LEU B O 1
ATOM 8664 N N . TYR B 1 342 ? 21.922 -12.062 13.055 1 97.69 342 TYR B N 1
ATOM 8665 C CA . TYR B 1 342 ? 22.562 -11.625 11.82 1 97.69 342 TYR B CA 1
ATOM 8666 C C . TYR B 1 342 ? 22.703 -10.109 11.781 1 97.69 342 TYR B C 1
ATOM 8668 O O . TYR B 1 342 ? 23.766 -9.586 11.445 1 97.69 342 TYR B O 1
ATOM 8676 N N . ASN B 1 343 ? 21.641 -9.359 12.109 1 97.56 343 ASN B N 1
ATOM 8677 C CA . ASN B 1 343 ? 21.656 -7.898 12.117 1 97.56 343 ASN B CA 1
ATOM 8678 C C . ASN B 1 343 ? 22.625 -7.352 13.172 1 97.56 343 ASN B C 1
ATOM 8680 O O . ASN B 1 343 ? 23.312 -6.367 12.922 1 97.56 343 ASN B O 1
ATOM 8684 N N . PHE B 1 344 ? 22.656 -7.98 14.266 1 96.5 344 PHE B N 1
ATOM 8685 C CA . PHE B 1 344 ? 23.531 -7.562 15.344 1 96.5 344 PHE B CA 1
ATOM 8686 C C . PHE B 1 344 ? 25 -7.707 14.945 1 96.5 344 PHE B C 1
ATOM 8688 O O . PHE B 1 344 ? 25.781 -6.773 15.102 1 96.5 344 PHE B O 1
ATOM 8695 N N . LEU B 1 345 ? 25.328 -8.859 14.398 1 96.56 345 LEU B N 1
ATOM 8696 C CA . LEU B 1 345 ? 26.703 -9.125 13.984 1 96.56 345 LEU B CA 1
ATOM 8697 C C . LEU B 1 345 ? 27.109 -8.227 12.828 1 96.56 345 LEU B C 1
ATOM 8699 O O . LEU B 1 345 ? 28.25 -7.746 12.773 1 96.56 345 LEU B O 1
ATOM 8703 N N . MET B 1 346 ? 26.234 -8.062 11.945 1 96.31 346 MET B N 1
ATOM 8704 C CA . MET B 1 346 ? 26.5 -7.211 10.797 1 96.31 346 MET B CA 1
ATOM 8705 C C . MET B 1 346 ? 26.844 -5.789 11.234 1 96.31 346 MET B C 1
ATOM 8707 O O . MET B 1 346 ? 27.766 -5.168 10.703 1 96.31 346 MET B O 1
ATOM 8711 N N . MET B 1 347 ? 26.141 -5.234 12.195 1 94.88 347 MET B N 1
ATOM 8712 C CA . MET B 1 347 ? 26.391 -3.879 12.68 1 94.88 347 MET B CA 1
ATOM 8713 C C . MET B 1 347 ? 27.766 -3.779 13.328 1 94.88 347 MET B C 1
ATOM 8715 O O . MET B 1 347 ? 28.469 -2.781 13.156 1 94.88 347 MET B O 1
ATOM 8719 N N . LYS B 1 348 ? 28.172 -4.797 13.984 1 94.62 348 LYS B N 1
ATOM 8720 C CA . LYS B 1 348 ? 29.484 -4.797 14.609 1 94.62 348 LYS B CA 1
ATOM 8721 C C . LYS B 1 348 ? 30.594 -4.84 13.555 1 94.62 348 LYS B C 1
ATOM 8723 O O . LYS B 1 348 ? 31.594 -4.113 13.664 1 94.62 348 LYS B O 1
ATOM 8728 N N . VAL B 1 349 ? 30.344 -5.66 12.625 1 95.06 349 VAL B N 1
ATOM 8729 C CA . VAL B 1 349 ? 31.344 -5.801 11.57 1 95.06 349 VAL B CA 1
ATOM 8730 C C . VAL B 1 349 ? 31.422 -4.504 10.766 1 95.06 349 VAL B C 1
ATOM 8732 O O . VAL B 1 349 ? 32.531 -4.059 10.406 1 95.06 349 VAL B O 1
ATOM 8735 N N . LEU B 1 350 ? 30.312 -3.902 10.484 1 94.31 350 LEU B N 1
ATOM 8736 C CA . LEU B 1 350 ? 30.281 -2.664 9.711 1 94.31 350 LEU B CA 1
ATOM 8737 C C . LEU B 1 350 ? 30.984 -1.542 10.469 1 94.31 350 LEU B C 1
ATOM 8739 O O . LEU B 1 350 ? 31.641 -0.694 9.859 1 94.31 350 LEU B O 1
ATOM 8743 N N . ARG B 1 351 ? 30.906 -1.497 11.742 1 93 351 ARG B N 1
ATOM 8744 C CA . ARG B 1 351 ? 31.594 -0.494 12.547 1 93 351 ARG B CA 1
ATOM 8745 C C . ARG B 1 351 ? 33.094 -0.662 12.445 1 93 351 ARG B C 1
ATOM 8747 O O . ARG B 1 351 ? 33.844 0.323 12.336 1 93 351 ARG B O 1
ATOM 8754 N N . VAL B 1 352 ? 33.531 -1.909 12.492 1 93.12 352 VAL B N 1
ATOM 8755 C CA . VAL B 1 352 ? 34.938 -2.201 12.383 1 93.12 352 VAL B CA 1
ATOM 8756 C C . VAL B 1 352 ? 35.438 -1.82 10.984 1 93.12 352 VAL B C 1
ATOM 8758 O O . VAL B 1 352 ? 36.5 -1.213 10.844 1 93.12 352 VAL B O 1
ATOM 8761 N N . TYR B 1 353 ? 34.719 -2.213 9.977 1 93.56 353 TYR B N 1
ATOM 8762 C CA . TYR B 1 353 ? 35.094 -1.888 8.609 1 93.56 353 TYR B CA 1
ATOM 8763 C C . TYR B 1 353 ? 35.156 -0.379 8.398 1 93.56 353 TYR B C 1
ATOM 8765 O O . TYR B 1 353 ? 36.031 0.118 7.699 1 93.56 353 TYR B O 1
ATOM 8773 N N . ASN B 1 354 ? 34.219 0.36 8.984 1 88.56 354 ASN B N 1
ATOM 8774 C CA . ASN B 1 354 ? 34.219 1.813 8.867 1 88.56 354 ASN B CA 1
ATOM 8775 C C . ASN B 1 354 ? 35.469 2.426 9.484 1 88.56 354 ASN B C 1
ATOM 8777 O O . ASN B 1 354 ? 36 3.406 8.969 1 88.56 354 ASN B O 1
ATOM 8781 N N . MET B 1 355 ? 35.938 1.843 10.547 1 88.94 355 MET B N 1
ATOM 8782 C CA . MET B 1 355 ? 37.156 2.318 11.195 1 88.94 355 MET B CA 1
ATOM 8783 C C . MET B 1 355 ? 38.375 2.111 10.289 1 88.94 355 MET B C 1
ATOM 8785 O O . MET B 1 355 ? 39.25 2.977 10.211 1 88.94 355 MET B O 1
ATOM 8789 N N . ILE B 1 356 ? 38.344 1.039 9.617 1 90.12 356 ILE B N 1
ATOM 8790 C CA . ILE B 1 356 ? 39.469 0.718 8.734 1 90.12 356 ILE B CA 1
ATOM 8791 C C . ILE B 1 356 ? 39.375 1.581 7.48 1 90.12 356 ILE B C 1
ATOM 8793 O O . ILE B 1 356 ? 40.406 2.104 7.016 1 90.12 356 ILE B O 1
ATOM 8797 N N . ASN B 1 357 ? 38.25 1.721 6.973 1 86.88 357 ASN B N 1
ATOM 8798 C CA . ASN B 1 357 ? 38.062 2.463 5.734 1 86.88 357 ASN B CA 1
ATOM 8799 C C . ASN B 1 357 ? 38.344 3.951 5.918 1 86.88 357 ASN B C 1
ATOM 8801 O O . ASN B 1 357 ? 38.625 4.66 4.949 1 86.88 357 ASN B O 1
ATOM 8805 N N . GLU B 1 358 ? 38.25 4.426 7.16 1 85 358 GLU B N 1
ATOM 8806 C CA . GLU B 1 358 ? 38.562 5.82 7.453 1 85 358 GLU B CA 1
ATOM 8807 C C . GLU B 1 358 ? 40.031 6.117 7.219 1 85 358 GLU B C 1
ATOM 8809 O O . GLU B 1 358 ? 40.406 7.273 7.02 1 85 358 GLU B O 1
ATOM 8814 N N . GLY B 1 359 ? 40.844 5.008 7.164 1 84.56 359 GLY B N 1
ATOM 8815 C CA . GLY B 1 359 ? 42.25 5.168 6.996 1 84.56 359 GLY B CA 1
ATOM 8816 C C . GLY B 1 359 ? 42.656 5.551 5.582 1 84.56 359 GLY B C 1
ATOM 8817 O O . GLY B 1 359 ? 43.812 5.902 5.324 1 84.56 359 GLY B O 1
ATOM 8818 N N . GLY B 1 360 ? 41.75 5.473 4.637 1 87.19 360 GLY B N 1
ATOM 8819 C CA . GLY B 1 360 ? 42.062 5.906 3.283 1 87.19 360 GLY B CA 1
ATOM 8820 C C . GLY B 1 360 ? 41.688 4.879 2.229 1 87.19 360 GLY B C 1
ATOM 8821 O O . GLY B 1 360 ? 41.156 3.824 2.547 1 87.19 360 GLY B O 1
ATOM 8822 N N . ARG B 1 361 ? 42.156 5.102 1 1 89.31 361 ARG B N 1
ATOM 8823 C CA . ARG B 1 361 ? 41.781 4.285 -0.153 1 89.31 361 ARG B CA 1
ATOM 8824 C C . ARG B 1 361 ? 42.594 2.992 -0.185 1 89.31 361 ARG B C 1
ATOM 8826 O O . ARG B 1 361 ? 42.062 1.944 -0.58 1 89.31 361 ARG B O 1
ATOM 8833 N N . ALA B 1 362 ? 43.719 3.045 0.294 1 92.75 362 ALA B N 1
ATOM 8834 C CA . ALA B 1 362 ? 44.562 1.851 0.318 1 92.75 362 ALA B CA 1
ATOM 8835 C C . ALA B 1 362 ? 44 0.813 1.292 1 92.75 362 ALA B C 1
ATOM 8837 O O . ALA B 1 362 ? 44.062 -0.389 1.022 1 92.75 362 ALA B O 1
ATOM 8838 N N . HIS B 1 363 ? 43.531 1.255 2.371 1 94.06 363 HIS B N 1
ATOM 8839 C CA . HIS B 1 363 ? 42.969 0.349 3.365 1 94.06 363 HIS B CA 1
ATOM 8840 C C . HIS B 1 363 ? 41.688 -0.302 2.857 1 94.06 363 HIS B C 1
ATOM 8842 O O . HIS B 1 363 ? 41.375 -1.452 3.193 1 94.06 363 HIS B O 1
ATOM 8848 N N . LYS B 1 364 ? 40.969 0.456 2.098 1 94.62 364 LYS B N 1
ATOM 8849 C CA . LYS B 1 364 ? 39.75 -0.1 1.497 1 94.62 364 LYS B CA 1
ATOM 8850 C C . LYS B 1 364 ? 40.094 -1.257 0.56 1 94.62 364 LYS B C 1
ATOM 8852 O O . LYS B 1 364 ? 39.438 -2.299 0.592 1 94.62 364 LYS B O 1
ATOM 8857 N N . LEU B 1 365 ? 41.094 -1.095 -0.257 1 96.5 365 LEU B N 1
ATOM 8858 C CA . LEU B 1 365 ? 41.5 -2.123 -1.211 1 96.5 365 LEU B CA 1
ATOM 8859 C C . LEU B 1 365 ? 42.125 -3.318 -0.493 1 96.5 365 LEU B C 1
ATOM 8861 O O . LEU B 1 365 ? 41.906 -4.465 -0.901 1 96.5 365 LEU B O 1
ATOM 8865 N N . LEU B 1 366 ? 42.844 -3.035 0.583 1 96.06 366 LEU B N 1
ATOM 8866 C CA . LEU B 1 366 ? 43.438 -4.125 1.349 1 96.06 366 LEU B CA 1
ATOM 8867 C C . LEU B 1 366 ? 42.375 -4.969 2.023 1 96.06 366 LEU B C 1
ATOM 8869 O O . LEU B 1 366 ? 42.5 -6.195 2.098 1 96.06 366 LEU B O 1
ATOM 8873 N N . MET B 1 367 ? 41.469 -4.266 2.5 1 95.56 367 MET B N 1
ATOM 8874 C CA . MET B 1 367 ? 40.375 -4.992 3.115 1 95.56 367 MET B CA 1
ATOM 8875 C C . MET B 1 367 ? 39.656 -5.852 2.084 1 95.56 367 MET B C 1
ATOM 8877 O O . MET B 1 367 ? 39.312 -7.008 2.359 1 95.56 367 MET B O 1
ATOM 8881 N N . ALA B 1 368 ? 39.344 -5.32 0.91 1 97.19 368 ALA B N 1
ATOM 8882 C CA . ALA B 1 368 ? 38.719 -6.078 -0.162 1 97.19 368 ALA B CA 1
ATOM 8883 C C . ALA B 1 368 ? 39.531 -7.289 -0.556 1 97.19 368 ALA B C 1
ATOM 8885 O O . ALA B 1 368 ? 39 -8.383 -0.77 1 97.19 368 ALA B O 1
ATOM 8886 N N . ALA B 1 369 ? 40.812 -7.121 -0.614 1 97.75 369 ALA B N 1
ATOM 8887 C CA . ALA B 1 369 ? 41.719 -8.211 -0.975 1 97.75 369 ALA B CA 1
ATOM 8888 C C . ALA B 1 369 ? 41.688 -9.312 0.082 1 97.75 369 ALA B C 1
ATOM 8890 O O . ALA B 1 369 ? 41.656 -10.5 -0.249 1 97.75 369 ALA B O 1
ATOM 8891 N N . THR B 1 370 ? 41.688 -8.898 1.297 1 97.25 370 THR B N 1
ATOM 8892 C CA . THR B 1 370 ? 41.688 -9.859 2.391 1 97.25 370 THR B CA 1
ATOM 8893 C C . THR B 1 370 ? 40.406 -10.68 2.396 1 97.25 370 THR B C 1
ATOM 8895 O O . THR B 1 370 ? 40.438 -11.898 2.545 1 97.25 370 THR B O 1
ATOM 8898 N N . VAL B 1 371 ? 39.312 -9.977 2.262 1 97.44 371 VAL B N 1
ATOM 8899 C CA . VAL B 1 371 ? 38.031 -10.664 2.262 1 97.44 371 VAL B CA 1
ATOM 8900 C C . VAL B 1 371 ? 37.938 -11.602 1.057 1 97.44 371 VAL B C 1
ATOM 8902 O O . VAL B 1 371 ? 37.375 -12.695 1.152 1 97.44 371 VAL B O 1
ATOM 8905 N N . SER B 1 372 ? 38.438 -11.172 -0.11 1 98.06 372 SER B N 1
ATOM 8906 C CA . SER B 1 372 ? 38.438 -12 -1.314 1 98.06 372 SER B CA 1
ATOM 8907 C C . SER B 1 372 ? 39.219 -13.281 -1.119 1 98.06 372 SER B C 1
ATOM 8909 O O . SER B 1 372 ? 38.781 -14.367 -1.475 1 98.06 372 SER B O 1
ATOM 8911 N N . ILE B 1 373 ? 40.375 -13.172 -0.542 1 97.69 373 ILE B N 1
ATOM 8912 C CA . ILE B 1 373 ? 41.25 -14.32 -0.326 1 97.69 373 ILE B CA 1
ATOM 8913 C C . ILE B 1 373 ? 40.625 -15.25 0.707 1 97.69 373 ILE B C 1
ATOM 8915 O O . ILE B 1 373 ? 40.625 -16.469 0.535 1 97.69 373 ILE B O 1
ATOM 8919 N N . LEU B 1 374 ? 40.094 -14.68 1.729 1 97.38 374 LEU B N 1
ATOM 8920 C CA . LEU B 1 374 ? 39.438 -15.484 2.75 1 97.38 374 LEU B CA 1
ATOM 8921 C C . LEU B 1 374 ? 38.25 -16.234 2.166 1 97.38 374 LEU B C 1
ATOM 8923 O O . LEU B 1 374 ? 38.062 -17.422 2.445 1 97.38 374 LEU B O 1
ATOM 8927 N N . THR B 1 375 ? 37.469 -15.547 1.411 1 97.62 375 THR B N 1
ATOM 8928 C CA . THR B 1 375 ? 36.312 -16.156 0.788 1 97.62 375 THR B CA 1
ATOM 8929 C C . THR B 1 375 ? 36.719 -17.266 -0.176 1 97.62 375 THR B C 1
ATOM 8931 O O . THR B 1 375 ? 36.125 -18.328 -0.201 1 97.62 375 THR B O 1
ATOM 8934 N N . SER B 1 376 ? 37.781 -17.047 -0.973 1 97.88 376 SER B N 1
ATOM 8935 C CA . SER B 1 376 ? 38.25 -18.047 -1.922 1 97.88 376 SER B CA 1
ATOM 8936 C C . SER B 1 376 ? 38.781 -19.281 -1.203 1 97.88 376 SER B C 1
ATOM 8938 O O . SER B 1 376 ? 38.594 -20.406 -1.656 1 97.88 376 SER B O 1
ATOM 8940 N N . CYS B 1 377 ? 39.438 -19.047 -0.083 1 97.25 377 CYS B N 1
ATOM 8941 C CA . CYS B 1 377 ? 39.938 -20.172 0.711 1 97.25 377 CYS B CA 1
ATOM 8942 C C . CYS B 1 377 ? 38.781 -21 1.274 1 97.25 377 CYS B C 1
ATOM 8944 O O . CYS B 1 377 ? 38.844 -22.219 1.278 1 97.25 377 CYS B O 1
ATOM 8946 N N . CYS B 1 378 ? 37.812 -20.359 1.668 1 96.81 378 CYS B N 1
ATOM 8947 C CA . CYS B 1 378 ? 36.656 -21.047 2.23 1 96.81 378 CYS B CA 1
ATOM 8948 C C . CYS B 1 378 ? 35.875 -21.812 1.147 1 96.81 378 CYS B C 1
ATOM 8950 O O . CYS B 1 378 ? 35.562 -22.984 1.321 1 96.81 378 CYS B O 1
ATOM 8952 N N . LEU B 1 379 ? 35.625 -21.203 0.018 1 96.94 379 LEU B N 1
ATOM 8953 C CA . LEU B 1 379 ? 34.812 -21.781 -1.034 1 96.94 379 LEU B CA 1
ATOM 8954 C C . LEU B 1 379 ? 35.531 -22.953 -1.702 1 96.94 379 LEU B C 1
ATOM 8956 O O . LEU B 1 379 ? 34.875 -23.922 -2.131 1 96.94 379 LEU B O 1
ATOM 8960 N N . PHE B 1 380 ? 36.844 -22.844 -1.833 1 96.31 380 PHE B N 1
ATOM 8961 C CA . PHE B 1 380 ? 37.625 -23.906 -2.479 1 96.31 380 PHE B CA 1
ATOM 8962 C C . PHE B 1 380 ? 38.062 -24.938 -1.459 1 96.31 380 PHE B C 1
ATOM 8964 O O . PHE B 1 380 ? 38.25 -26.109 -1.792 1 96.31 380 PHE B O 1
ATOM 8971 N N . GLY B 1 381 ? 38.188 -24.578 -0.208 1 95.88 381 GLY B N 1
ATOM 8972 C CA . GLY B 1 381 ? 38.719 -25.453 0.825 1 95.88 381 GLY B CA 1
ATOM 8973 C C . GLY B 1 381 ? 37.688 -26.328 1.477 1 95.88 381 GLY B C 1
ATOM 8974 O O . GLY B 1 381 ? 37.906 -27.516 1.699 1 95.88 381 GLY B O 1
ATOM 8975 N N . LEU B 1 382 ? 36.531 -25.891 1.701 1 96.56 382 LEU B N 1
ATOM 8976 C CA . LEU B 1 382 ? 35.5 -26.594 2.482 1 96.56 382 LEU B CA 1
ATOM 8977 C C . LEU B 1 382 ? 34.969 -27.797 1.717 1 96.56 382 LEU B C 1
ATOM 8979 O O . LEU B 1 382 ? 34.625 -28.828 2.316 1 96.56 382 LEU B O 1
ATOM 8983 N N . PRO B 1 383 ? 34.875 -27.703 0.383 1 95.44 383 PRO B N 1
ATOM 8984 C CA . PRO B 1 383 ? 34.344 -28.859 -0.353 1 95.44 383 PRO B CA 1
ATOM 8985 C C . PRO B 1 383 ? 35.219 -30.094 -0.223 1 95.44 383 PRO B C 1
ATOM 8987 O O . PRO B 1 383 ? 34.75 -31.219 -0.455 1 95.44 383 PRO B O 1
ATOM 8990 N N . TRP B 1 384 ? 36.469 -29.953 0.167 1 94.25 384 TRP B N 1
ATOM 8991 C CA . TRP B 1 384 ? 37.375 -31.094 0.348 1 94.25 384 TRP B CA 1
ATOM 8992 C C . TRP B 1 384 ? 36.938 -31.938 1.546 1 94.25 384 TRP B C 1
ATOM 8994 O O . TRP B 1 384 ? 37.344 -33.094 1.668 1 94.25 384 TRP B O 1
ATOM 9004 N N . LEU B 1 385 ? 36.031 -31.359 2.357 1 91.88 385 LEU B N 1
ATOM 9005 C CA . LEU B 1 385 ? 35.562 -32.062 3.545 1 91.88 385 LEU B CA 1
ATOM 9006 C C . LEU B 1 385 ? 34.312 -32.875 3.238 1 91.88 385 LEU B C 1
ATOM 9008 O O . LEU B 1 385 ? 33.906 -33.719 4.031 1 91.88 385 LEU B O 1
ATOM 9012 N N . ALA B 1 386 ? 33.75 -32.688 2.09 1 92.75 386 ALA B N 1
ATOM 9013 C CA . ALA B 1 386 ? 32.469 -33.344 1.766 1 92.75 386 ALA B CA 1
ATOM 9014 C C . ALA B 1 386 ? 32.688 -34.688 1.045 1 92.75 386 ALA B C 1
ATOM 9016 O O . ALA B 1 386 ? 33.625 -34.781 0.23 1 92.75 386 ALA B O 1
ATOM 9017 N N . PRO B 1 387 ? 31.906 -35.688 1.35 1 88.81 387 PRO B N 1
ATOM 9018 C CA . PRO B 1 387 ? 32.031 -37 0.665 1 88.81 387 PRO B CA 1
ATOM 9019 C C . PRO B 1 387 ? 31.484 -36.969 -0.754 1 88.81 387 PRO B C 1
ATOM 9021 O O . PRO B 1 387 ? 30.609 -36.156 -1.06 1 88.81 387 PRO B O 1
ATOM 9024 N N . CYS B 1 388 ? 32.062 -37.812 -1.556 1 90.38 388 CYS B N 1
ATOM 9025 C CA . CYS B 1 388 ? 31.547 -38 -2.91 1 90.38 388 CYS B CA 1
ATOM 9026 C C . CYS B 1 388 ? 30.297 -38.875 -2.916 1 90.38 388 CYS B C 1
ATOM 9028 O O . CYS B 1 388 ? 30.234 -39.875 -2.229 1 90.38 388 CYS B O 1
ATOM 9030 N N . ARG B 1 389 ? 29.328 -38.375 -3.615 1 88.31 389 ARG B N 1
ATOM 9031 C CA . ARG B 1 389 ? 28.062 -39.125 -3.697 1 88.31 389 ARG B CA 1
ATOM 9032 C C . ARG B 1 389 ? 27.719 -39.469 -5.145 1 88.31 389 ARG B C 1
ATOM 9034 O O . ARG B 1 389 ? 28.094 -38.719 -6.066 1 88.31 389 ARG B O 1
ATOM 9041 N N . PRO B 1 390 ? 26.984 -40.562 -5.289 1 86.38 390 PRO B N 1
ATOM 9042 C CA . PRO B 1 390 ? 26.594 -40.906 -6.652 1 86.38 390 PRO B CA 1
ATOM 9043 C C . PRO B 1 390 ? 25.5 -40 -7.195 1 86.38 390 PRO B C 1
ATOM 9045 O O . PRO B 1 390 ? 24.672 -39.5 -6.43 1 86.38 390 PRO B O 1
ATOM 9048 N N . CYS B 1 391 ? 25.547 -39.781 -8.5 1 81.31 391 CYS B N 1
ATOM 9049 C CA . CYS B 1 391 ? 24.562 -38.906 -9.156 1 81.31 391 CYS B CA 1
ATOM 9050 C C . CYS B 1 391 ? 23.156 -39.438 -8.969 1 81.31 391 CYS B C 1
ATOM 9052 O O . CYS B 1 391 ? 22.922 -40.656 -9.047 1 81.31 391 CYS B O 1
ATOM 9054 N N . PRO B 1 392 ? 22.25 -38.5 -8.547 1 72 392 PRO B N 1
ATOM 9055 C CA . PRO B 1 392 ? 20.875 -38.969 -8.336 1 72 392 PRO B CA 1
ATOM 9056 C C . PRO B 1 392 ? 20.234 -39.5 -9.609 1 72 392 PRO B C 1
ATOM 9058 O O . PRO B 1 392 ? 20.5 -39 -10.703 1 72 392 PRO B O 1
ATOM 9061 N N . THR B 1 393 ? 19.609 -40.75 -9.641 1 58.97 393 THR B N 1
ATOM 9062 C CA . THR B 1 393 ? 18.984 -41.406 -10.773 1 58.97 393 THR B CA 1
ATOM 9063 C C . THR B 1 393 ? 17.641 -40.75 -11.102 1 58.97 393 THR B C 1
ATOM 9065 O O . THR B 1 393 ? 17.062 -41 -12.156 1 58.97 393 THR B O 1
ATOM 9068 N N . THR B 1 394 ? 16.969 -40.156 -10.164 1 50.5 394 THR B N 1
ATOM 9069 C CA . THR B 1 394 ? 15.594 -39.656 -10.336 1 50.5 394 THR B CA 1
ATOM 9070 C C . THR B 1 394 ? 15.594 -38.219 -10.859 1 50.5 394 THR B C 1
ATOM 9072 O O . THR B 1 394 ? 16.297 -37.375 -10.32 1 50.5 394 THR B O 1
ATOM 9075 N N . GLY B 1 395 ? 15.312 -38.031 -12.32 1 49.91 395 GLY B N 1
ATOM 9076 C CA . GLY B 1 395 ? 15.102 -36.812 -13.086 1 49.91 395 GLY B CA 1
ATOM 9077 C C . GLY B 1 395 ? 15.727 -36.875 -14.477 1 49.91 395 GLY B C 1
ATOM 9078 O O . GLY B 1 395 ? 15.977 -37.938 -15.008 1 49.91 395 GLY B O 1
ATOM 9079 N N . SER B 1 396 ? 15.977 -35.75 -15.133 1 49.12 396 SER B N 1
ATOM 9080 C CA . SER B 1 396 ? 16.406 -35.688 -16.531 1 49.12 396 SER B CA 1
ATOM 9081 C C . SER B 1 396 ? 17.734 -36.406 -16.719 1 49.12 396 SER B C 1
ATOM 9083 O O . SER B 1 396 ? 18.594 -36.406 -15.828 1 49.12 396 SER B O 1
ATOM 9085 N N . PRO B 1 397 ? 17.828 -37.25 -17.75 1 46.16 397 PRO B N 1
ATOM 9086 C CA . PRO B 1 397 ? 19 -38.094 -18.062 1 46.16 397 PRO B CA 1
ATOM 9087 C C . PRO B 1 397 ? 20.312 -37.312 -17.938 1 46.16 397 PRO B C 1
ATOM 9089 O O . PRO B 1 397 ? 20.359 -36.125 -18.156 1 46.16 397 PRO B O 1
ATOM 9092 N N . PRO B 1 398 ? 21.281 -37.906 -17.234 1 44.88 398 PRO B N 1
ATOM 9093 C CA . PRO B 1 398 ? 22.625 -37.344 -17.125 1 44.88 398 PRO B CA 1
ATOM 9094 C C . PRO B 1 398 ? 23.188 -36.906 -18.484 1 44.88 398 PRO B C 1
ATOM 9096 O O . PRO B 1 398 ? 22.828 -37.438 -19.516 1 44.88 398 PRO B O 1
ATOM 9099 N N . SER B 1 399 ? 23.516 -35.656 -18.562 1 47.5 399 SER B N 1
ATOM 9100 C CA . SER B 1 399 ? 24.219 -35.25 -19.781 1 47.5 399 SER B CA 1
ATOM 9101 C C . SER B 1 399 ? 25.344 -36.219 -20.125 1 47.5 399 SER B C 1
ATOM 9103 O O . SER B 1 399 ? 25.891 -36.875 -19.234 1 47.5 399 SER B O 1
ATOM 9105 N N . PRO B 1 400 ? 25.422 -36.656 -21.375 1 41.19 400 PRO B N 1
ATOM 9106 C CA . PRO B 1 400 ? 26.422 -37.625 -21.844 1 41.19 400 PRO B CA 1
ATOM 9107 C C . PRO B 1 400 ? 27.781 -37.438 -21.188 1 41.19 400 PRO B C 1
ATOM 9109 O O . PRO B 1 400 ? 28.641 -38.312 -21.234 1 41.19 400 PRO B O 1
ATOM 9112 N N . ASP B 1 401 ? 28.156 -36.281 -20.844 1 41.97 401 ASP B N 1
ATOM 9113 C CA . ASP B 1 401 ? 29.531 -36.062 -20.422 1 41.97 401 ASP B CA 1
ATOM 9114 C C . ASP B 1 401 ? 29.734 -36.469 -18.953 1 41.97 401 ASP B C 1
ATOM 9116 O O . ASP B 1 401 ? 30.781 -36.188 -18.359 1 41.97 401 ASP B O 1
ATOM 9120 N N . GLY B 1 402 ? 28.75 -37.281 -18.359 1 44.56 402 GLY B N 1
ATOM 9121 C CA . GLY B 1 402 ? 28.906 -37.781 -17.016 1 44.56 402 GLY B CA 1
ATOM 9122 C C . GLY B 1 402 ? 28.5 -36.812 -15.938 1 44.56 402 GLY B C 1
ATOM 9123 O O . GLY B 1 402 ? 28.734 -37.031 -14.75 1 44.56 402 GLY B O 1
ATOM 9124 N N . THR B 1 403 ? 28.234 -35.688 -16.359 1 53.81 403 THR B N 1
ATOM 9125 C CA . THR B 1 403 ? 27.844 -34.656 -15.398 1 53.81 403 THR B CA 1
ATOM 9126 C C . THR B 1 403 ? 26.422 -34.906 -14.906 1 53.81 403 THR B C 1
ATOM 9128 O O . THR B 1 403 ? 25.562 -35.375 -15.664 1 53.81 403 THR B O 1
ATOM 9131 N N . CYS B 1 404 ? 26.391 -35.219 -13.594 1 57.84 404 CYS B N 1
ATOM 9132 C CA . CYS B 1 404 ? 25.094 -35.469 -12.977 1 57.84 404 CYS B CA 1
ATOM 9133 C C . CYS B 1 404 ? 24.016 -34.562 -13.562 1 57.84 404 CYS B C 1
ATOM 9135 O O . CYS B 1 404 ? 24.328 -33.562 -14.203 1 57.84 404 CYS B O 1
ATOM 9137 N N . HIS B 1 405 ? 22.719 -34.781 -13.289 1 54.72 405 HIS B N 1
ATOM 9138 C CA . HIS B 1 405 ? 21.5 -34.188 -13.789 1 54.72 405 HIS B CA 1
ATOM 9139 C C . HIS B 1 405 ? 21.656 -32.688 -13.969 1 54.72 405 HIS B C 1
ATOM 9141 O O . HIS B 1 405 ? 22.125 -31.984 -13.07 1 54.72 405 HIS B O 1
ATOM 9147 N N . ALA B 1 406 ? 21.703 -32.156 -15.367 1 50.31 406 ALA B N 1
ATOM 9148 C CA . ALA B 1 406 ? 21.938 -30.844 -15.961 1 50.31 406 ALA B CA 1
ATOM 9149 C C . ALA B 1 406 ? 21.141 -29.766 -15.219 1 50.31 406 ALA B C 1
ATOM 9151 O O . ALA B 1 406 ? 21.594 -28.625 -15.117 1 50.31 406 ALA B O 1
ATOM 9152 N N . LEU B 1 407 ? 20.031 -30.125 -14.742 1 48.16 407 LEU B N 1
ATOM 9153 C CA . LEU B 1 407 ? 19.172 -29.062 -14.242 1 48.16 407 LEU B CA 1
ATOM 9154 C C . LEU B 1 407 ? 19.766 -28.438 -12.984 1 48.16 407 LEU B C 1
ATOM 9156 O O . LEU B 1 407 ? 19.656 -27.219 -12.781 1 48.16 407 LEU B O 1
ATOM 9160 N N . ASN B 1 408 ? 20.531 -29.266 -12.133 1 54.06 408 ASN B N 1
ATOM 9161 C CA . ASN B 1 408 ? 20.969 -28.719 -10.859 1 54.06 408 ASN B CA 1
ATOM 9162 C C . ASN B 1 408 ? 22.453 -28.359 -10.883 1 54.06 408 ASN B C 1
ATOM 9164 O O . ASN B 1 408 ? 22.984 -27.844 -9.898 1 54.06 408 ASN B O 1
ATOM 9168 N N . ARG B 1 409 ? 23.109 -28.281 -11.945 1 64.56 409 ARG B N 1
ATOM 9169 C CA . ARG B 1 409 ? 24.5 -27.875 -12.125 1 64.56 409 ARG B CA 1
ATOM 9170 C C . ARG B 1 409 ? 25.391 -28.422 -11.008 1 64.56 409 ARG B C 1
ATOM 9172 O O . ARG B 1 409 ? 26.125 -27.672 -10.367 1 64.56 409 ARG B O 1
ATOM 9179 N N . PHE B 1 410 ? 25.312 -29.75 -10.758 1 79.88 410 PHE B N 1
ATOM 9180 C CA . PHE B 1 410 ? 26.156 -30.391 -9.766 1 79.88 410 PHE B CA 1
ATOM 9181 C C . PHE B 1 410 ? 27.609 -30.469 -10.25 1 79.88 410 PHE B C 1
ATOM 9183 O O . PHE B 1 410 ? 27.859 -30.719 -11.43 1 79.88 410 PHE B O 1
ATOM 9190 N N . ARG B 1 411 ? 28.484 -30.188 -9.344 1 86.25 411 ARG B N 1
ATOM 9191 C CA . ARG B 1 411 ? 29.906 -30.172 -9.688 1 86.25 411 ARG B CA 1
ATOM 9192 C C . ARG B 1 411 ? 30.625 -31.406 -9.148 1 86.25 411 ARG B C 1
ATOM 9194 O O . ARG B 1 411 ? 30.391 -31.828 -8.016 1 86.25 411 ARG B O 1
ATOM 9201 N N . ARG B 1 412 ? 31.438 -31.969 -9.969 1 86.62 412 ARG B N 1
ATOM 9202 C CA . ARG B 1 412 ? 32.188 -33.156 -9.609 1 86.62 412 ARG B CA 1
ATOM 9203 C C . ARG B 1 412 ? 33.344 -32.812 -8.656 1 86.62 412 ARG B C 1
ATOM 9205 O O . ARG B 1 412 ? 33.5 -33.438 -7.605 1 86.62 412 ARG B O 1
ATOM 9212 N N . PHE B 1 413 ? 34.094 -31.719 -8.891 1 90.56 413 PHE B N 1
ATOM 9213 C CA . PHE B 1 413 ? 35.25 -31.266 -8.102 1 90.56 413 PHE B CA 1
ATOM 9214 C C . PHE B 1 413 ? 36.375 -32.312 -8.141 1 90.56 413 PHE B C 1
ATOM 9216 O O . PHE B 1 413 ? 36.906 -32.594 -9.211 1 90.56 413 PHE B O 1
ATOM 9223 N N . HIS B 1 414 ? 36.688 -33.062 -7.059 1 88.56 414 HIS B N 1
ATOM 9224 C CA . HIS B 1 414 ? 37.75 -34.062 -7.02 1 88.56 414 HIS B CA 1
ATOM 9225 C C . HIS B 1 414 ? 37.188 -35.469 -7.129 1 88.56 414 HIS B C 1
ATOM 9227 O O . HIS B 1 414 ? 37.938 -36.438 -7.172 1 88.56 414 HIS B O 1
ATOM 9233 N N . CYS B 1 415 ? 35.906 -35.625 -7.281 1 89.69 415 CYS B N 1
ATOM 9234 C CA . CYS B 1 415 ? 35.25 -36.906 -7.262 1 89.69 415 CYS B CA 1
ATOM 9235 C C . CYS B 1 415 ? 35.375 -37.625 -8.602 1 89.69 415 CYS B C 1
ATOM 9237 O O . CYS B 1 415 ? 35.594 -36.969 -9.625 1 89.69 415 CYS B O 1
ATOM 9239 N N . PRO B 1 416 ? 35.281 -38.969 -8.586 1 88 416 PRO B N 1
ATOM 9240 C CA . PRO B 1 416 ? 35.375 -39.719 -9.828 1 88 416 PRO B CA 1
ATOM 9241 C C . PRO B 1 416 ? 34.156 -39.531 -10.719 1 88 416 PRO B C 1
ATOM 9243 O O . PRO B 1 416 ? 33.125 -38.969 -10.289 1 88 416 PRO B O 1
ATOM 9246 N N . PRO B 1 417 ? 34.281 -39.938 -11.969 1 83.62 417 PRO B N 1
ATOM 9247 C CA . PRO B 1 417 ? 33.156 -39.781 -12.875 1 83.62 417 PRO B CA 1
ATOM 9248 C C . PRO B 1 417 ? 31.906 -40.5 -12.359 1 83.62 417 PRO B C 1
ATOM 9250 O O . PRO B 1 417 ? 31.984 -41.594 -11.797 1 83.62 417 PRO B O 1
ATOM 9253 N N . GLY B 1 418 ? 30.766 -39.875 -12.391 1 81.81 418 GLY B N 1
ATOM 9254 C CA . GLY B 1 418 ? 29.5 -40.406 -11.922 1 81.81 418 GLY B CA 1
ATOM 9255 C C . GLY B 1 418 ? 29.156 -40 -10.5 1 81.81 418 GLY B C 1
ATOM 9256 O O . GLY B 1 418 ? 28.125 -40.406 -9.961 1 81.81 418 GLY B O 1
ATOM 9257 N N . HIS B 1 419 ? 30.109 -39.312 -9.922 1 88.38 419 HIS B N 1
ATOM 9258 C CA . HIS B 1 419 ? 29.891 -38.844 -8.562 1 88.38 419 HIS B CA 1
ATOM 9259 C C . HIS B 1 419 ? 29.938 -37.312 -8.508 1 88.38 419 HIS B C 1
ATOM 9261 O O . HIS B 1 419 ? 30.438 -36.656 -9.43 1 88.38 419 HIS B O 1
ATOM 9267 N N . TYR B 1 420 ? 29.328 -36.75 -7.512 1 89 420 TYR B N 1
ATOM 9268 C CA . TYR B 1 420 ? 29.359 -35.281 -7.328 1 89 420 TYR B CA 1
ATOM 9269 C C . TYR B 1 420 ? 29.703 -34.938 -5.887 1 89 420 TYR B C 1
ATOM 9271 O O . TYR B 1 420 ? 29.594 -35.781 -4.988 1 89 420 TYR B O 1
ATOM 9279 N N . ASN B 1 421 ? 30.203 -33.812 -5.695 1 91.88 421 ASN B N 1
ATOM 9280 C CA . ASN B 1 421 ? 30.453 -33.219 -4.395 1 91.88 421 ASN B CA 1
ATOM 9281 C C . ASN B 1 421 ? 29.359 -32.188 -4.043 1 91.88 421 ASN B C 1
ATOM 9283 O O . ASN B 1 421 ? 29.203 -31.172 -4.723 1 91.88 421 ASN B O 1
ATOM 9287 N N . ASP B 1 422 ? 28.625 -32.438 -2.982 1 91.31 422 ASP B N 1
ATOM 9288 C CA . ASP B 1 422 ? 27.453 -31.625 -2.668 1 91.31 422 ASP B CA 1
ATOM 9289 C C . ASP B 1 422 ? 27.844 -30.219 -2.25 1 91.31 422 ASP B C 1
ATOM 9291 O O . ASP B 1 422 ? 27.203 -29.25 -2.641 1 91.31 422 ASP B O 1
ATOM 9295 N N . LEU B 1 423 ? 28.938 -30.094 -1.521 1 94.12 423 LEU B N 1
ATOM 9296 C CA . LEU B 1 423 ? 29.375 -28.766 -1.1 1 94.12 423 LEU B CA 1
ATOM 9297 C C . LEU B 1 423 ? 29.906 -27.969 -2.281 1 94.12 423 LEU B C 1
ATOM 9299 O O . LEU B 1 423 ? 29.656 -26.766 -2.391 1 94.12 423 LEU B O 1
ATOM 9303 N N . ALA B 1 424 ? 30.672 -28.625 -3.127 1 92.81 424 ALA B N 1
ATOM 9304 C CA . ALA B 1 424 ? 31.203 -27.953 -4.312 1 92.81 424 ALA B CA 1
ATOM 9305 C C . ALA B 1 424 ? 30.062 -27.516 -5.242 1 92.81 424 ALA B C 1
ATOM 9307 O O . ALA B 1 424 ? 30.172 -26.484 -5.902 1 92.81 424 ALA B O 1
ATOM 9308 N N . SER B 1 425 ? 29 -28.281 -5.254 1 90.69 425 SER B N 1
ATOM 9309 C CA . SER B 1 425 ? 27.844 -27.984 -6.086 1 90.69 425 SER B CA 1
ATOM 9310 C C . SER B 1 425 ? 27.109 -26.75 -5.574 1 90.69 425 SER B C 1
ATOM 9312 O O . SER B 1 425 ? 26.328 -26.125 -6.309 1 90.69 425 SER B O 1
ATOM 9314 N N . LEU B 1 426 ? 27.391 -26.344 -4.363 1 92.56 426 LEU B N 1
ATOM 9315 C CA . LEU B 1 426 ? 26.781 -25.141 -3.795 1 92.56 426 LEU B CA 1
ATOM 9316 C C . LEU B 1 426 ? 27.75 -23.969 -3.814 1 92.56 426 LEU B C 1
ATOM 9318 O O . LEU B 1 426 ? 27.391 -22.859 -4.23 1 92.56 426 LEU B O 1
ATOM 9322 N N . PHE B 1 427 ? 29.016 -24.234 -3.494 1 93.25 427 PHE B N 1
ATOM 9323 C CA . PHE B 1 427 ? 30 -23.172 -3.33 1 93.25 427 PHE B CA 1
ATOM 9324 C C . PHE B 1 427 ? 30.531 -22.703 -4.684 1 93.25 427 PHE B C 1
ATOM 9326 O O . PHE B 1 427 ? 30.812 -21.531 -4.875 1 93.25 427 PHE B O 1
ATOM 9333 N N . LEU B 1 428 ? 30.719 -23.625 -5.598 1 92 428 LEU B N 1
ATOM 9334 C CA . LEU B 1 428 ? 31.375 -23.297 -6.863 1 92 428 LEU B CA 1
ATOM 9335 C C . LEU B 1 428 ? 30.344 -23.062 -7.961 1 92 428 LEU B C 1
ATOM 9337 O O . LEU B 1 428 ? 30.484 -23.578 -9.07 1 92 428 LEU B O 1
ATOM 9341 N N . ASN B 1 429 ? 29.281 -22.438 -7.648 1 88.25 429 ASN B N 1
ATOM 9342 C CA . ASN B 1 429 ? 28.219 -21.938 -8.531 1 88.25 429 ASN B CA 1
ATOM 9343 C C . ASN B 1 429 ? 27.812 -20.516 -8.164 1 88.25 429 ASN B C 1
ATOM 9345 O O . ASN B 1 429 ? 28.188 -20.016 -7.102 1 88.25 429 ASN B O 1
ATOM 9349 N N . ILE B 1 430 ? 27.188 -19.891 -9.094 1 87.94 430 ILE B N 1
ATOM 9350 C CA . ILE B 1 430 ? 26.625 -18.594 -8.75 1 87.94 430 ILE B CA 1
ATOM 9351 C C . ILE B 1 430 ? 25.562 -18.75 -7.668 1 87.94 430 ILE B C 1
ATOM 9353 O O . ILE B 1 430 ? 24.891 -19.797 -7.598 1 87.94 430 ILE B O 1
ATOM 9357 N N . ASN B 1 431 ? 25.453 -17.812 -6.828 1 90.38 431 ASN B N 1
ATOM 9358 C CA . ASN B 1 431 ? 24.547 -17.875 -5.695 1 90.38 431 ASN B CA 1
ATOM 9359 C C . ASN B 1 431 ? 23.109 -18.141 -6.148 1 90.38 431 ASN B C 1
ATOM 9361 O O . ASN B 1 431 ? 22.359 -18.844 -5.465 1 90.38 431 ASN B O 1
ATOM 9365 N N . ASP B 1 432 ? 22.719 -17.656 -7.289 1 86.69 432 ASP B N 1
ATOM 9366 C CA . ASP B 1 432 ? 21.375 -17.875 -7.816 1 86.69 432 ASP B CA 1
ATOM 9367 C C . ASP B 1 432 ? 21.141 -19.344 -8.125 1 86.69 432 ASP B C 1
ATOM 9369 O O . ASP B 1 432 ? 20.062 -19.875 -7.867 1 86.69 432 ASP B O 1
ATOM 9373 N N . ASP B 1 433 ? 22.109 -20 -8.641 1 86.19 433 ASP B N 1
ATOM 9374 C CA . ASP B 1 433 ? 22 -21.422 -8.953 1 86.19 433 ASP B CA 1
ATOM 9375 C C . ASP B 1 433 ? 22 -22.266 -7.68 1 86.19 433 ASP B C 1
ATOM 9377 O O . ASP B 1 433 ? 21.344 -23.312 -7.613 1 86.19 433 ASP B O 1
ATOM 9381 N N . ALA B 1 434 ? 22.797 -21.828 -6.797 1 90.56 434 ALA B N 1
ATOM 9382 C CA . ALA B 1 434 ? 22.781 -22.516 -5.512 1 90.56 434 ALA B CA 1
ATOM 9383 C C . ALA B 1 434 ? 21.406 -22.469 -4.867 1 90.56 434 ALA B C 1
ATOM 9385 O O . ALA B 1 434 ? 20.953 -23.453 -4.273 1 90.56 434 ALA B O 1
ATOM 9386 N N . ILE B 1 435 ? 20.75 -21.359 -4.949 1 91.44 435 ILE B N 1
ATOM 9387 C CA . ILE B 1 435 ? 19.406 -21.203 -4.41 1 91.44 435 ILE B CA 1
ATOM 9388 C C . ILE B 1 435 ? 18.438 -22.125 -5.156 1 91.44 435 ILE B C 1
ATOM 9390 O O . ILE B 1 435 ? 17.594 -22.781 -4.543 1 91.44 435 ILE B O 1
ATOM 9394 N N . ARG B 1 436 ? 18.625 -22.188 -6.43 1 86.88 436 ARG B N 1
ATOM 9395 C CA . ARG B 1 436 ? 17.781 -23.062 -7.238 1 86.88 436 ARG B CA 1
ATOM 9396 C C . ARG B 1 436 ? 17.953 -24.531 -6.816 1 86.88 436 ARG B C 1
ATOM 9398 O O . ARG B 1 436 ? 16.969 -25.266 -6.742 1 86.88 436 ARG B O 1
ATOM 9405 N N . ASN B 1 437 ? 19.172 -24.875 -6.59 1 87.56 437 ASN B N 1
ATOM 9406 C CA . ASN B 1 437 ? 19.453 -26.234 -6.141 1 87.56 437 ASN B CA 1
ATOM 9407 C C . ASN B 1 437 ? 18.812 -26.531 -4.793 1 87.56 437 ASN B C 1
ATOM 9409 O O . ASN B 1 437 ? 18.266 -27.609 -4.582 1 87.56 437 ASN B O 1
ATOM 9413 N N . LEU B 1 438 ? 18.828 -25.594 -4.016 1 91.25 438 LEU B N 1
ATOM 9414 C CA . LEU B 1 438 ? 18.281 -25.781 -2.678 1 91.25 438 LEU B CA 1
ATOM 9415 C C . LEU B 1 438 ? 16.75 -25.812 -2.709 1 91.25 438 LEU B C 1
ATOM 9417 O O . LEU B 1 438 ? 16.125 -26.5 -1.907 1 91.25 438 LEU B O 1
ATOM 9421 N N . TYR B 1 439 ? 16.125 -25.062 -3.643 1 88.75 439 TYR B N 1
ATOM 9422 C CA . TYR B 1 439 ? 14.672 -24.938 -3.736 1 88.75 439 TYR B CA 1
ATOM 9423 C C . TYR B 1 439 ? 14.07 -26.125 -4.484 1 88.75 439 TYR B C 1
ATOM 9425 O O . TYR B 1 439 ? 12.867 -26.359 -4.422 1 88.75 439 TYR B O 1
ATOM 9433 N N . SER B 1 440 ? 14.898 -26.875 -5.141 1 83.25 440 SER B N 1
ATOM 9434 C CA . SER B 1 440 ? 14.406 -27.969 -5.973 1 83.25 440 SER B CA 1
ATOM 9435 C C . SER B 1 440 ? 13.703 -29.031 -5.129 1 83.25 440 SER B C 1
ATOM 9437 O O . SER B 1 440 ? 14.242 -29.469 -4.113 1 83.25 440 SER B O 1
ATOM 9439 N N . THR B 1 441 ? 12.539 -29.391 -5.574 1 78.69 441 THR B N 1
ATOM 9440 C CA . THR B 1 441 ? 11.758 -30.391 -4.859 1 78.69 441 THR B CA 1
ATOM 9441 C C . THR B 1 441 ? 12.156 -31.797 -5.289 1 78.69 441 THR B C 1
ATOM 9443 O O . THR B 1 441 ? 12.688 -32 -6.383 1 78.69 441 THR B O 1
ATOM 9446 N N . GLY B 1 442 ? 11.945 -32.781 -4.461 1 76.62 442 GLY B N 1
ATOM 9447 C CA . GLY B 1 442 ? 12.289 -34.156 -4.754 1 76.62 442 GLY B CA 1
ATOM 9448 C C . GLY B 1 442 ? 13.758 -34.469 -4.562 1 76.62 442 GLY B C 1
ATOM 9449 O O . GLY B 1 442 ? 14.281 -35.406 -5.133 1 76.62 442 GLY B O 1
ATOM 9450 N N . THR B 1 443 ? 14.453 -33.625 -3.809 1 81.44 443 THR B N 1
ATOM 9451 C CA . THR B 1 443 ? 15.891 -33.781 -3.609 1 81.44 443 THR B CA 1
ATOM 9452 C C . THR B 1 443 ? 16.203 -34.062 -2.146 1 81.44 443 THR B C 1
ATOM 9454 O O . THR B 1 443 ? 17.188 -33.562 -1.601 1 81.44 443 THR B O 1
ATOM 9457 N N . ASN B 1 444 ? 15.391 -34.812 -1.549 1 82.56 444 ASN B N 1
ATOM 9458 C CA . ASN B 1 444 ? 15.547 -35.094 -0.123 1 82.56 444 ASN B CA 1
ATOM 9459 C C . ASN B 1 444 ? 16.797 -35.906 0.155 1 82.56 444 ASN B C 1
ATOM 9461 O O . ASN B 1 444 ? 17.359 -35.844 1.254 1 82.56 444 ASN B O 1
ATOM 9465 N N . ASP B 1 445 ? 17.312 -36.594 -0.891 1 80.81 445 ASP B N 1
ATOM 9466 C CA . ASP B 1 445 ? 18.453 -37.5 -0.652 1 80.81 445 ASP B CA 1
ATOM 9467 C C . ASP B 1 445 ? 19.703 -36.969 -1.341 1 80.81 445 ASP B C 1
ATOM 9469 O O . ASP B 1 445 ? 20.703 -37.688 -1.453 1 80.81 445 ASP B O 1
ATOM 9473 N N . VAL B 1 446 ? 19.719 -35.781 -1.688 1 85.06 446 VAL B N 1
ATOM 9474 C CA . VAL B 1 446 ? 20.812 -35.25 -2.506 1 85.06 446 VAL B CA 1
ATOM 9475 C C . VAL B 1 446 ? 21.906 -34.688 -1.608 1 85.06 446 VAL B C 1
ATOM 9477 O O . VAL B 1 446 ? 23.094 -34.75 -1.938 1 85.06 446 VAL B O 1
ATOM 9480 N N . TYR B 1 447 ? 21.578 -34.156 -0.465 1 90.31 447 TYR B N 1
ATOM 9481 C CA . TYR B 1 447 ? 22.578 -33.469 0.351 1 90.31 447 TYR B CA 1
ATOM 9482 C C . TYR B 1 447 ? 22.797 -34.188 1.667 1 90.31 447 TYR B C 1
ATOM 9484 O O . TYR B 1 447 ? 21.859 -34.75 2.254 1 90.31 447 TYR B O 1
ATOM 9492 N N . HIS B 1 448 ? 24.047 -34.156 2.096 1 92.06 448 HIS B N 1
ATOM 9493 C CA . HIS B 1 448 ? 24.422 -34.719 3.396 1 92.06 448 HIS B CA 1
ATOM 9494 C C . HIS B 1 448 ? 24.219 -33.688 4.504 1 92.06 448 HIS B C 1
ATOM 9496 O O . HIS B 1 448 ? 24.438 -32.5 4.293 1 92.06 448 HIS B O 1
ATOM 9502 N N . THR B 1 449 ? 23.844 -34.156 5.711 1 92.62 449 THR B N 1
ATOM 9503 C CA . THR B 1 449 ? 23.578 -33.25 6.84 1 92.62 449 THR B CA 1
ATOM 9504 C C . THR B 1 449 ? 24.828 -32.469 7.223 1 92.62 449 THR B C 1
ATOM 9506 O O . THR B 1 449 ? 24.75 -31.281 7.543 1 92.62 449 THR B O 1
ATOM 9509 N N . GLY B 1 450 ? 26 -33.125 7.219 1 93.81 450 GLY B N 1
ATOM 9510 C CA . GLY B 1 450 ? 27.234 -32.438 7.539 1 93.81 450 GLY B CA 1
ATOM 9511 C C . GLY B 1 450 ? 27.578 -31.344 6.555 1 93.81 450 GLY B C 1
ATOM 9512 O O . GLY B 1 450 ? 28.078 -30.281 6.949 1 93.81 450 GLY B O 1
ATOM 9513 N N . SER B 1 451 ? 27.375 -31.609 5.305 1 93.94 451 SER B N 1
ATOM 9514 C CA . SER B 1 451 ? 27.625 -30.609 4.273 1 93.94 451 SER B CA 1
ATOM 9515 C C . SER B 1 451 ? 26.688 -29.422 4.418 1 93.94 451 SER B C 1
ATOM 9517 O O . SER B 1 451 ? 27.094 -28.266 4.215 1 93.94 451 SER B O 1
ATOM 9519 N N . MET B 1 452 ? 25.484 -29.703 4.801 1 95 452 MET B N 1
ATOM 9520 C CA . MET B 1 452 ? 24.5 -28.625 4.957 1 95 452 MET B CA 1
ATOM 9521 C C . MET B 1 452 ? 24.844 -27.75 6.152 1 95 452 MET B C 1
ATOM 9523 O O . MET B 1 452 ? 24.641 -26.531 6.109 1 95 452 MET B O 1
ATOM 9527 N N . ILE B 1 453 ? 25.297 -28.297 7.191 1 96.62 453 ILE B N 1
ATOM 9528 C CA . ILE B 1 453 ? 25.719 -27.531 8.367 1 96.62 453 ILE B CA 1
ATOM 9529 C C . ILE B 1 453 ? 26.906 -26.641 8.016 1 96.62 453 ILE B C 1
ATOM 9531 O O . ILE B 1 453 ? 26.922 -25.469 8.367 1 96.62 453 ILE B O 1
ATOM 9535 N N . THR B 1 454 ? 27.859 -27.25 7.32 1 96.62 454 THR B N 1
ATOM 9536 C CA . THR B 1 454 ? 29.047 -26.5 6.918 1 96.62 454 THR B CA 1
ATOM 9537 C C . THR B 1 454 ? 28.656 -25.344 6 1 96.62 454 THR B C 1
ATOM 9539 O O . THR B 1 454 ? 29.172 -24.219 6.152 1 96.62 454 THR B O 1
ATOM 9542 N N . PHE B 1 455 ? 27.797 -25.625 5.09 1 97 455 PHE B N 1
ATOM 9543 C CA . PHE B 1 455 ? 27.359 -24.594 4.164 1 97 455 PHE B CA 1
ATOM 9544 C C . PHE B 1 455 ? 26.609 -23.484 4.898 1 97 455 PHE B C 1
ATOM 9546 O O . PHE B 1 455 ? 26.75 -22.312 4.574 1 97 455 PHE B O 1
ATOM 9553 N N . PHE B 1 456 ? 25.781 -23.844 5.855 1 97.75 456 PHE B N 1
ATOM 9554 C CA . PHE B 1 456 ? 25.016 -22.875 6.633 1 97.75 456 PHE B CA 1
ATOM 9555 C C . PHE B 1 456 ? 25.938 -21.953 7.418 1 97.75 456 PHE B C 1
ATOM 9557 O O . PHE B 1 456 ? 25.797 -20.734 7.355 1 97.75 456 PHE B O 1
ATOM 9564 N N . VAL B 1 457 ? 26.875 -22.469 8.07 1 97.38 457 VAL B N 1
ATOM 9565 C CA . VAL B 1 457 ? 27.781 -21.672 8.898 1 97.38 457 VAL B CA 1
ATOM 9566 C C . VAL B 1 457 ? 28.641 -20.781 8.023 1 97.38 457 VAL B C 1
ATOM 9568 O O . VAL B 1 457 ? 28.859 -19.609 8.336 1 97.38 457 VAL B O 1
ATOM 9571 N N . ALA B 1 458 ? 29.094 -21.312 6.957 1 97.25 458 ALA B N 1
ATOM 9572 C CA . ALA B 1 458 ? 29.938 -20.547 6.047 1 97.25 458 ALA B CA 1
ATOM 9573 C C . ALA B 1 458 ? 29.156 -19.406 5.41 1 97.25 458 ALA B C 1
ATOM 9575 O O . ALA B 1 458 ? 29.641 -18.266 5.344 1 97.25 458 ALA B O 1
ATOM 9576 N N . SER B 1 459 ? 27.938 -19.766 4.938 1 97 459 SER B N 1
ATOM 9577 C CA . SER B 1 459 ? 27.109 -18.734 4.301 1 97 459 SER B CA 1
ATOM 9578 C C . SER B 1 459 ? 26.734 -17.641 5.289 1 97 459 SER B C 1
ATOM 9580 O O . SER B 1 459 ? 26.688 -16.469 4.934 1 97 459 SER B O 1
ATOM 9582 N N . TYR B 1 460 ? 26.438 -18 6.496 1 97.81 460 TYR B N 1
ATOM 9583 C CA . TYR B 1 460 ? 26.109 -17.047 7.547 1 97.81 460 TYR B CA 1
ATOM 9584 C C . TYR B 1 460 ? 27.281 -16.125 7.848 1 97.81 460 TYR B C 1
ATOM 9586 O O . TYR B 1 460 ? 27.125 -14.898 7.863 1 97.81 460 TYR B O 1
ATOM 9594 N N . ALA B 1 461 ? 28.422 -16.656 7.945 1 97.31 461 ALA B N 1
ATOM 9595 C CA . ALA B 1 461 ? 29.625 -15.883 8.289 1 97.31 461 ALA B CA 1
ATOM 9596 C C . ALA B 1 461 ? 30.078 -15.031 7.109 1 97.31 461 ALA B C 1
ATOM 9598 O O . ALA B 1 461 ? 30.391 -13.852 7.277 1 97.31 461 ALA B O 1
ATOM 9599 N N . LEU B 1 462 ? 30.125 -15.633 5.984 1 97.12 462 LEU B N 1
ATOM 9600 C CA . LEU B 1 462 ? 30.578 -14.898 4.805 1 97.12 462 LEU B CA 1
ATOM 9601 C C . LEU B 1 462 ? 29.578 -13.805 4.43 1 97.12 462 LEU B C 1
ATOM 9603 O O . LEU B 1 462 ? 29.969 -12.766 3.898 1 97.12 462 LEU B O 1
ATOM 9607 N N . GLY B 1 463 ? 28.281 -14.102 4.715 1 95.94 463 GLY B N 1
ATOM 9608 C CA . GLY B 1 463 ? 27.297 -13.062 4.469 1 95.94 463 GLY B CA 1
ATOM 9609 C C . GLY B 1 463 ? 27.516 -11.812 5.293 1 95.94 463 GLY B C 1
ATOM 9610 O O . GLY B 1 463 ? 27.391 -10.695 4.785 1 95.94 463 GLY B O 1
ATOM 9611 N N . VAL B 1 464 ? 27.891 -11.938 6.473 1 96.19 464 VAL B N 1
ATOM 9612 C CA . VAL B 1 464 ? 28.125 -10.82 7.387 1 96.19 464 VAL B CA 1
ATOM 9613 C C . VAL B 1 464 ? 29.422 -10.109 7.02 1 96.19 464 VAL B C 1
ATOM 9615 O O . VAL B 1 464 ? 29.5 -8.875 7.039 1 96.19 464 VAL B O 1
ATOM 9618 N N . LEU B 1 465 ? 30.375 -10.828 6.523 1 95.75 465 LEU B N 1
ATOM 9619 C CA . LEU B 1 465 ? 31.703 -10.281 6.289 1 95.75 465 LEU B CA 1
ATOM 9620 C C . LEU B 1 465 ? 31.781 -9.594 4.93 1 95.75 465 LEU B C 1
ATOM 9622 O O . LEU B 1 465 ? 32.562 -8.648 4.746 1 95.75 465 LEU B O 1
ATOM 9626 N N . SER B 1 466 ? 31 -10.031 4.031 1 96.19 466 SER B N 1
ATOM 9627 C CA . SER B 1 466 ? 31.125 -9.562 2.656 1 96.19 466 SER B CA 1
ATOM 9628 C C . SER B 1 466 ? 30.516 -8.172 2.49 1 96.19 466 SER B C 1
ATOM 9630 O O . SER B 1 466 ? 30.984 -7.375 1.677 1 96.19 466 SER B O 1
ATOM 9632 N N . TYR B 1 467 ? 29.516 -7.812 3.209 1 92.56 467 TYR B N 1
ATOM 9633 C CA . TYR B 1 467 ? 28.75 -6.594 2.979 1 92.56 467 TYR B CA 1
ATOM 9634 C C . TYR B 1 467 ? 29.562 -5.355 3.342 1 92.56 467 TYR B C 1
ATOM 9636 O O . TYR B 1 467 ? 29.312 -4.27 2.809 1 92.56 467 TYR B O 1
ATOM 9644 N N . GLY B 1 468 ? 30.594 -5.395 4.117 1 89.75 468 GLY B N 1
ATOM 9645 C CA . GLY B 1 468 ? 31.359 -4.242 4.578 1 89.75 468 GLY B CA 1
ATOM 9646 C C . GLY B 1 468 ? 32.375 -3.764 3.572 1 89.75 468 GLY B C 1
ATOM 9647 O O . GLY B 1 468 ? 32.938 -2.66 3.699 1 89.75 468 GLY B O 1
ATOM 9648 N N . VAL B 1 469 ? 32.594 -4.547 2.555 1 94.5 469 VAL B N 1
ATOM 9649 C CA . VAL B 1 469 ? 33.562 -4.188 1.535 1 94.5 469 VAL B CA 1
ATOM 9650 C C . VAL B 1 469 ? 33.031 -3.033 0.689 1 94.5 469 VAL B C 1
ATOM 9652 O O . VAL B 1 469 ? 31.844 -2.953 0.424 1 94.5 469 VAL B O 1
ATOM 9655 N N . VAL B 1 470 ? 33.969 -2.135 0.296 1 95 470 VAL B N 1
ATOM 9656 C CA . VAL B 1 470 ? 33.594 -0.97 -0.493 1 95 470 VAL B CA 1
ATOM 9657 C C . VAL B 1 470 ? 33.344 -1.385 -1.941 1 95 470 VAL B C 1
ATOM 9659 O O . VAL B 1 470 ? 34.219 -1.257 -2.789 1 95 470 VAL B O 1
ATOM 9662 N N . ALA B 1 471 ? 32.188 -1.812 -2.225 1 96.62 471 ALA B N 1
ATOM 9663 C CA . ALA B 1 471 ? 31.703 -2.242 -3.533 1 96.62 471 ALA B CA 1
ATOM 9664 C C . ALA B 1 471 ? 30.188 -2.316 -3.559 1 96.62 471 ALA B C 1
ATOM 9666 O O . ALA B 1 471 ? 29.547 -2.389 -2.508 1 96.62 471 ALA B O 1
ATOM 9667 N N . PRO B 1 472 ? 29.594 -2.137 -4.711 1 97 472 PRO B N 1
ATOM 9668 C CA . PRO B 1 472 ? 28.156 -2.371 -4.781 1 97 472 PRO B CA 1
ATOM 9669 C C . PRO B 1 472 ? 27.766 -3.811 -4.438 1 97 472 PRO B C 1
ATOM 9671 O O . PRO B 1 472 ? 28.203 -4.746 -5.113 1 97 472 PRO B O 1
ATOM 9674 N N . SER B 1 473 ? 27.094 -3.961 -3.35 1 95.06 473 SER B N 1
ATOM 9675 C CA . SER B 1 473 ? 26.734 -5.293 -2.871 1 95.06 473 SER B CA 1
ATOM 9676 C C . SER B 1 473 ? 25.328 -5.309 -2.264 1 95.06 473 SER B C 1
ATOM 9678 O O . SER B 1 473 ? 24.922 -4.332 -1.638 1 95.06 473 SER B O 1
ATOM 9680 N N . GLY B 1 474 ? 24.578 -6.332 -2.516 1 95.31 474 GLY B N 1
ATOM 9681 C CA . GLY B 1 474 ? 23.25 -6.5 -1.978 1 95.31 474 GLY B CA 1
ATOM 9682 C C . GLY B 1 474 ? 23.156 -7.594 -0.927 1 95.31 474 GLY B C 1
ATOM 9683 O O . GLY B 1 474 ? 23.969 -8.516 -0.911 1 95.31 474 GLY B O 1
ATOM 9684 N N . LEU B 1 475 ? 22.109 -7.527 -0.134 1 95.75 475 LEU B N 1
ATOM 9685 C CA . LEU B 1 475 ? 21.984 -8.445 0.996 1 95.75 475 LEU B CA 1
ATOM 9686 C C . LEU B 1 475 ? 20.891 -9.477 0.735 1 95.75 475 LEU B C 1
ATOM 9688 O O . LEU B 1 475 ? 20.797 -10.484 1.44 1 95.75 475 LEU B O 1
ATOM 9692 N N . PHE B 1 476 ? 20.062 -9.352 -0.233 1 94.5 476 PHE B N 1
ATOM 9693 C CA . PHE B 1 476 ? 18.906 -10.211 -0.434 1 94.5 476 PHE B CA 1
ATOM 9694 C C . PHE B 1 476 ? 19.344 -11.641 -0.718 1 94.5 476 PHE B C 1
ATOM 9696 O O . PHE B 1 476 ? 18.859 -12.578 -0.076 1 94.5 476 PHE B O 1
ATOM 9703 N N . VAL B 1 477 ? 20.25 -11.805 -1.633 1 94.25 477 VAL B N 1
ATOM 9704 C CA . VAL B 1 477 ? 20.625 -13.133 -2.102 1 94.25 477 VAL B CA 1
ATOM 9705 C C . VAL B 1 477 ? 21.344 -13.891 -0.983 1 94.25 477 VAL B C 1
ATOM 9707 O O . VAL B 1 477 ? 20.984 -15.039 -0.693 1 94.25 477 VAL B O 1
ATOM 9710 N N . PRO B 1 478 ? 22.266 -13.289 -0.29 1 96 478 PRO B N 1
ATOM 9711 C CA . PRO B 1 478 ? 22.891 -14.008 0.831 1 96 478 PRO B CA 1
ATOM 9712 C C . PRO B 1 478 ? 21.875 -14.398 1.905 1 96 478 PRO B C 1
ATOM 9714 O O . PRO B 1 478 ? 21.984 -15.484 2.486 1 96 478 PRO B O 1
ATOM 9717 N N . ILE B 1 479 ? 20.906 -13.562 2.158 1 97.62 479 ILE B N 1
ATOM 9718 C CA . ILE B 1 479 ? 19.906 -13.852 3.172 1 97.62 479 ILE B CA 1
ATOM 9719 C C . ILE B 1 479 ? 19.016 -15 2.705 1 97.62 479 ILE B C 1
ATOM 9721 O O . ILE B 1 479 ? 18.703 -15.906 3.482 1 97.62 479 ILE B O 1
ATOM 9725 N N . ILE B 1 480 ? 18.672 -14.992 1.456 1 96.5 480 ILE B N 1
ATOM 9726 C CA . ILE B 1 480 ? 17.859 -16.062 0.893 1 96.5 480 ILE B CA 1
ATOM 9727 C C . ILE B 1 480 ? 18.625 -17.375 0.949 1 96.5 480 ILE B C 1
ATOM 9729 O O . ILE B 1 480 ? 18.078 -18.406 1.344 1 96.5 480 ILE B O 1
ATOM 9733 N N . LEU B 1 481 ? 19.906 -17.297 0.607 1 96.31 481 LEU B N 1
ATOM 9734 C CA . LEU B 1 481 ? 20.734 -18.5 0.573 1 96.31 481 LEU B CA 1
ATOM 9735 C C . LEU B 1 481 ? 20.906 -19.078 1.971 1 96.31 481 LEU B C 1
ATOM 9737 O O . LEU B 1 481 ? 20.75 -20.297 2.164 1 96.31 481 LEU B O 1
ATOM 9741 N N . THR B 1 482 ? 21.203 -18.266 2.883 1 97.75 482 THR B N 1
ATOM 9742 C CA . THR B 1 482 ? 21.375 -18.719 4.262 1 97.75 482 THR B CA 1
ATOM 9743 C C . THR B 1 482 ? 20.047 -19.25 4.812 1 97.75 482 THR B C 1
ATOM 9745 O O . THR B 1 482 ? 20.031 -20.281 5.488 1 97.75 482 THR B O 1
ATOM 9748 N N . GLY B 1 483 ? 18.984 -18.578 4.504 1 97.88 483 GLY B N 1
ATOM 9749 C CA . GLY B 1 483 ? 17.672 -19.047 4.926 1 97.88 483 GLY B CA 1
ATOM 9750 C C . GLY B 1 483 ? 17.297 -20.391 4.32 1 97.88 483 GLY B C 1
ATOM 9751 O O . GLY B 1 483 ? 16.734 -21.234 5.004 1 97.88 483 GLY B O 1
ATOM 9752 N N . ALA B 1 484 ? 17.609 -20.547 3.088 1 96.81 484 ALA B N 1
ATOM 9753 C CA . ALA B 1 484 ? 17.297 -21.797 2.402 1 96.81 484 ALA B CA 1
ATOM 9754 C C . ALA B 1 484 ? 18.062 -22.953 3.014 1 96.81 484 ALA B C 1
ATOM 9756 O O . ALA B 1 484 ? 17.531 -24.062 3.17 1 96.81 484 ALA B O 1
ATOM 9757 N N . THR B 1 485 ? 19.312 -22.719 3.369 1 96.81 485 THR B N 1
ATOM 9758 C CA . THR B 1 485 ? 20.172 -23.766 3.922 1 96.81 485 THR B CA 1
ATOM 9759 C C . THR B 1 485 ? 19.672 -24.188 5.301 1 96.81 485 THR B C 1
ATOM 9761 O O . THR B 1 485 ? 19.594 -25.375 5.594 1 96.81 485 THR B O 1
ATOM 9764 N N . TYR B 1 486 ? 19.375 -23.234 6.039 1 95.94 486 TYR B N 1
ATOM 9765 C CA . TYR B 1 486 ? 18.922 -23.625 7.367 1 95.94 486 TYR B CA 1
ATOM 9766 C C . TYR B 1 486 ? 17.547 -24.266 7.312 1 95.94 486 TYR B C 1
ATOM 9768 O O . TYR B 1 486 ? 17.25 -25.188 8.078 1 95.94 486 TYR B O 1
ATOM 9776 N N . GLY B 1 487 ? 16.641 -23.766 6.453 1 95.19 487 GLY B N 1
ATOM 9777 C CA . GLY B 1 487 ? 15.359 -24.422 6.266 1 95.19 487 GLY B CA 1
ATOM 9778 C C . GLY B 1 487 ? 15.492 -25.891 5.902 1 95.19 487 GLY B C 1
ATOM 9779 O O . GLY B 1 487 ? 14.844 -26.734 6.508 1 95.19 487 GLY B O 1
ATOM 9780 N N . ARG B 1 488 ? 16.344 -26.188 4.945 1 94 488 ARG B N 1
ATOM 9781 C CA . ARG B 1 488 ? 16.594 -27.578 4.551 1 94 488 ARG B CA 1
ATOM 9782 C C . ARG B 1 488 ? 17.188 -28.391 5.703 1 94 488 ARG B C 1
ATOM 9784 O O . ARG B 1 488 ? 16.859 -29.562 5.871 1 94 488 ARG B O 1
ATOM 9791 N N . LEU B 1 489 ? 18.078 -27.766 6.422 1 94.56 489 LEU B N 1
ATOM 9792 C CA . LEU B 1 489 ? 18.703 -28.438 7.555 1 94.56 489 LEU B CA 1
ATOM 9793 C C . LEU B 1 489 ? 17.656 -28.844 8.586 1 94.56 489 LEU B C 1
ATOM 9795 O O . LEU B 1 489 ? 17.719 -29.953 9.125 1 94.56 489 LEU B O 1
ATOM 9799 N N . VAL B 1 490 ? 16.734 -27.969 8.859 1 92.75 490 VAL B N 1
ATOM 9800 C CA . VAL B 1 490 ? 15.672 -28.281 9.812 1 92.75 490 VAL B CA 1
ATOM 9801 C C . VAL B 1 490 ? 14.828 -29.438 9.289 1 92.75 490 VAL B C 1
ATOM 9803 O O . VAL B 1 490 ? 14.445 -30.328 10.055 1 92.75 490 VAL B O 1
ATOM 9806 N N . ALA B 1 491 ? 14.539 -29.375 8.016 1 90.88 491 ALA B N 1
ATOM 9807 C CA . ALA B 1 491 ? 13.766 -30.453 7.41 1 90.88 491 ALA B CA 1
ATOM 9808 C C . ALA B 1 491 ? 14.508 -31.797 7.504 1 90.88 491 ALA B C 1
ATOM 9810 O O . ALA B 1 491 ? 13.898 -32.844 7.762 1 90.88 491 ALA B O 1
ATOM 9811 N N . MET B 1 492 ? 15.781 -31.797 7.328 1 91 492 MET B N 1
ATOM 9812 C CA . MET B 1 492 ? 16.594 -33 7.371 1 91 492 MET B CA 1
ATOM 9813 C C . MET B 1 492 ? 16.672 -33.562 8.789 1 91 492 MET B C 1
ATOM 9815 O O . MET B 1 492 ? 16.656 -34.781 8.984 1 91 492 MET B O 1
ATOM 9819 N N . LEU B 1 493 ? 16.688 -32.688 9.672 1 89.06 493 LEU B N 1
ATOM 9820 C CA . LEU B 1 493 ? 16.812 -33.125 11.062 1 89.06 493 LEU B CA 1
ATOM 9821 C C . LEU B 1 493 ? 15.484 -33.656 11.57 1 89.06 493 LEU B C 1
ATOM 9823 O O . LEU B 1 493 ? 15.461 -34.531 12.453 1 89.06 493 LEU B O 1
ATOM 9827 N N . LEU B 1 494 ? 14.438 -33.188 10.922 1 84.12 494 LEU B N 1
ATOM 9828 C CA . LEU B 1 494 ? 13.117 -33.625 11.367 1 84.12 494 LEU B CA 1
ATOM 9829 C C . LEU B 1 494 ? 12.586 -34.75 10.461 1 84.12 494 LEU B C 1
ATOM 9831 O O . LEU B 1 494 ? 11.414 -35.094 10.547 1 84.12 494 LEU B O 1
ATOM 9835 N N . ASP B 1 495 ? 13.133 -35.031 9.312 1 71.88 495 ASP B N 1
ATOM 9836 C CA . ASP B 1 495 ? 12.742 -35.969 8.258 1 71.88 495 ASP B CA 1
ATOM 9837 C C . ASP B 1 495 ? 11.977 -37.156 8.836 1 71.88 495 ASP B C 1
ATOM 9839 O O . ASP B 1 495 ? 10.992 -37.625 8.25 1 71.88 495 ASP B O 1
ATOM 9843 N N . GLY B 1 496 ? 12.266 -37.75 9.867 1 61.03 496 GLY B N 1
ATOM 9844 C CA . GLY B 1 496 ? 11.547 -38.906 10.383 1 61.03 496 GLY B CA 1
ATOM 9845 C C . GLY B 1 496 ? 10.133 -38.562 10.82 1 61.03 496 GLY B C 1
ATOM 9846 O O . GLY B 1 496 ? 9.242 -39.406 10.75 1 61.03 496 GLY B O 1
ATOM 9847 N N . HIS B 1 497 ? 9.836 -37.344 10.977 1 63.09 497 HIS B N 1
ATOM 9848 C CA . HIS B 1 497 ? 8.562 -36.969 11.586 1 63.09 497 HIS B CA 1
ATOM 9849 C C . HIS B 1 497 ? 7.734 -36.125 10.648 1 63.09 497 HIS B C 1
ATOM 9851 O O . HIS B 1 497 ? 6.52 -36 10.82 1 63.09 497 HIS B O 1
ATOM 9857 N N . SER B 1 498 ? 8.484 -35.5 9.641 1 66 498 SER B N 1
ATOM 9858 C CA . SER B 1 498 ? 7.73 -34.594 8.797 1 66 498 SER B CA 1
ATOM 9859 C C . SER B 1 498 ? 7.797 -35 7.328 1 66 498 SER B C 1
ATOM 9861 O O . SER B 1 498 ? 8.805 -35.562 6.875 1 66 498 SER B O 1
ATOM 9863 N N . GLY B 1 499 ? 6.77 -35.438 6.734 1 68.62 499 GLY B N 1
ATOM 9864 C CA . GLY B 1 499 ? 6.664 -35.812 5.332 1 68.62 499 GLY B CA 1
ATOM 9865 C C . GLY B 1 499 ? 6.77 -34.594 4.398 1 68.62 499 GLY B C 1
ATOM 9866 O O . GLY B 1 499 ? 6.34 -34.688 3.246 1 68.62 499 GLY B O 1
ATOM 9867 N N . LEU B 1 500 ? 7.457 -33.562 4.891 1 77.69 500 LEU B N 1
ATOM 9868 C CA . LEU B 1 500 ? 7.531 -32.406 4.027 1 77.69 500 LEU B CA 1
ATOM 9869 C C . LEU B 1 500 ? 8.766 -32.469 3.137 1 77.69 500 LEU B C 1
ATOM 9871 O O . LEU B 1 500 ? 9.812 -32.969 3.553 1 77.69 500 LEU B O 1
ATOM 9875 N N . ASP B 1 501 ? 8.617 -31.938 1.956 1 84.5 501 ASP B N 1
ATOM 9876 C CA . ASP B 1 501 ? 9.719 -31.844 1.007 1 84.5 501 ASP B CA 1
ATOM 9877 C C . ASP B 1 501 ? 10.781 -30.859 1.492 1 84.5 501 ASP B C 1
ATOM 9879 O O . ASP B 1 501 ? 10.445 -29.797 2.008 1 84.5 501 ASP B O 1
ATOM 9883 N N . HIS B 1 502 ? 12.047 -31.25 1.371 1 89.44 502 HIS B N 1
ATOM 9884 C CA . HIS B 1 502 ? 13.148 -30.422 1.842 1 89.44 502 HIS B CA 1
ATOM 9885 C C . HIS B 1 502 ? 13.219 -29.109 1.061 1 89.44 502 HIS B C 1
ATOM 9887 O O . HIS B 1 502 ? 13.594 -28.078 1.61 1 89.44 502 HIS B O 1
ATOM 9893 N N . GLY B 1 503 ? 12.922 -29.141 -0.228 1 88.25 503 GLY B N 1
ATOM 9894 C CA . GLY B 1 503 ? 12.914 -27.938 -1.035 1 88.25 503 GLY B CA 1
ATOM 9895 C C . GLY B 1 503 ? 11.867 -26.922 -0.596 1 88.25 503 GLY B C 1
ATOM 9896 O O . GLY B 1 503 ? 12.125 -25.719 -0.577 1 88.25 503 GLY B O 1
ATOM 9897 N N . LEU B 1 504 ? 10.742 -27.469 -0.216 1 87.5 504 LEU B N 1
ATOM 9898 C CA . LEU B 1 504 ? 9.664 -26.594 0.247 1 87.5 504 LEU B CA 1
ATOM 9899 C C . LEU B 1 504 ? 10.031 -25.938 1.574 1 87.5 504 LEU B C 1
ATOM 9901 O O . LEU B 1 504 ? 9.758 -24.75 1.782 1 87.5 504 LEU B O 1
ATOM 9905 N N . VAL B 1 505 ? 10.617 -26.688 2.4 1 91.81 505 VAL B N 1
ATOM 9906 C CA . VAL B 1 505 ? 10.984 -26.156 3.709 1 91.81 505 VAL B CA 1
ATOM 9907 C C . VAL B 1 505 ? 12.133 -25.156 3.559 1 91.81 505 VAL B C 1
ATOM 9909 O O . VAL B 1 505 ? 12.273 -24.234 4.359 1 91.81 505 VAL B O 1
ATOM 9912 N N . ALA B 1 506 ? 12.945 -25.359 2.508 1 94.5 506 ALA B N 1
ATOM 9913 C CA . ALA B 1 506 ? 14 -24.391 2.209 1 94.5 506 ALA B CA 1
ATOM 9914 C C . ALA B 1 506 ? 13.414 -23.031 1.877 1 94.5 506 ALA B C 1
ATOM 9916 O O . ALA B 1 506 ? 13.969 -22 2.273 1 94.5 506 ALA B O 1
ATOM 9917 N N . ILE B 1 507 ? 12.328 -23.047 1.164 1 94.12 507 ILE B N 1
ATOM 9918 C CA . ILE B 1 507 ? 11.656 -21.797 0.811 1 94.12 507 ILE B CA 1
ATOM 9919 C C . ILE B 1 507 ? 11.133 -21.125 2.074 1 94.12 507 ILE B C 1
ATOM 9921 O O . ILE B 1 507 ? 11.273 -19.906 2.238 1 94.12 507 ILE B O 1
ATOM 9925 N N . LEU B 1 508 ? 10.594 -21.875 2.967 1 94.75 508 LEU B N 1
ATOM 9926 C CA . LEU B 1 508 ? 10.086 -21.344 4.227 1 94.75 508 LEU B CA 1
ATOM 9927 C C . LEU B 1 508 ? 11.234 -20.797 5.078 1 94.75 508 LEU B C 1
ATOM 9929 O O . LEU B 1 508 ? 11.07 -19.797 5.773 1 94.75 508 LEU B O 1
ATOM 9933 N N . GLY B 1 509 ? 12.312 -21.5 4.98 1 97.19 509 GLY B N 1
ATOM 9934 C CA . GLY B 1 509 ? 13.492 -21 5.668 1 97.19 509 GLY B CA 1
ATOM 9935 C C . GLY B 1 509 ? 13.953 -19.656 5.152 1 97.19 509 GLY B C 1
ATOM 9936 O O . GLY B 1 509 ? 14.297 -18.766 5.938 1 97.19 509 GLY B O 1
ATOM 9937 N N . SER B 1 510 ? 13.984 -19.484 3.867 1 97.12 510 SER B N 1
ATOM 9938 C CA . SER B 1 510 ? 14.352 -18.203 3.273 1 97.12 510 SER B CA 1
ATOM 9939 C C . SER B 1 510 ? 13.383 -17.109 3.697 1 97.12 510 SER B C 1
ATOM 9941 O O . SER B 1 510 ? 13.805 -16 4.055 1 97.12 510 SER B O 1
ATOM 9943 N N . ALA B 1 511 ? 12.117 -17.469 3.635 1 96.94 511 ALA B N 1
ATOM 9944 C CA . ALA B 1 511 ? 11.102 -16.484 4.008 1 96.94 511 ALA B CA 1
ATOM 9945 C C . ALA B 1 511 ? 11.266 -16.047 5.461 1 96.94 511 ALA B C 1
ATOM 9947 O O . ALA B 1 511 ? 11.195 -14.852 5.766 1 96.94 511 ALA B O 1
ATOM 9948 N N . SER B 1 512 ? 11.516 -16.969 6.316 1 97.44 512 SER B N 1
ATOM 9949 C CA . SER B 1 512 ? 11.648 -16.656 7.734 1 97.44 512 SER B CA 1
ATOM 9950 C C . SER B 1 512 ? 12.898 -15.836 8.008 1 97.44 512 SER B C 1
ATOM 9952 O O . SER B 1 512 ? 12.867 -14.898 8.805 1 97.44 512 SER B O 1
ATOM 9954 N N . PHE B 1 513 ? 13.961 -16.172 7.359 1 98.19 513 PHE B N 1
ATOM 9955 C CA . PHE B 1 513 ? 15.203 -15.43 7.562 1 98.19 513 PHE B CA 1
ATOM 9956 C C . PHE B 1 513 ? 15.094 -14.023 6.992 1 98.19 513 PHE B C 1
ATOM 9958 O O . PHE B 1 513 ? 15.625 -13.07 7.57 1 98.19 513 PHE B O 1
ATOM 9965 N N . LEU B 1 514 ? 14.445 -13.898 5.906 1 97.44 514 LEU B N 1
ATOM 9966 C CA . LEU B 1 514 ? 14.188 -12.586 5.332 1 97.44 514 LEU B CA 1
ATOM 9967 C C . LEU B 1 514 ? 13.312 -11.75 6.266 1 97.44 514 LEU B C 1
ATOM 9969 O O . LEU B 1 514 ? 13.594 -10.57 6.492 1 97.44 514 LEU B O 1
ATOM 9973 N N . GLY B 1 515 ? 12.258 -12.383 6.758 1 95.75 515 GLY B N 1
ATOM 9974 C CA . GLY B 1 515 ? 11.406 -11.695 7.711 1 95.75 515 GLY B CA 1
ATOM 9975 C C . GLY B 1 515 ? 12.141 -11.258 8.969 1 95.75 515 GLY B C 1
ATOM 9976 O O . GLY B 1 515 ? 11.875 -10.18 9.5 1 95.75 515 GLY B O 1
ATOM 9977 N N . GLY B 1 516 ? 13.055 -12.039 9.406 1 96.5 516 GLY B N 1
ATOM 9978 C CA . GLY B 1 516 ? 13.812 -11.742 10.609 1 96.5 516 GLY B CA 1
ATOM 9979 C C . GLY B 1 516 ? 14.867 -10.664 10.406 1 96.5 516 GLY B C 1
ATOM 9980 O O . GLY B 1 516 ? 15.211 -9.945 11.344 1 96.5 516 GLY B O 1
ATOM 9981 N N . THR B 1 517 ? 15.305 -10.508 9.219 1 97.19 517 THR B N 1
ATOM 9982 C CA . THR B 1 517 ? 16.391 -9.562 8.953 1 97.19 517 THR B CA 1
ATOM 9983 C C . THR B 1 517 ? 15.836 -8.25 8.398 1 97.19 517 THR B C 1
ATOM 9985 O O . THR B 1 517 ? 16.172 -7.176 8.906 1 97.19 517 THR B O 1
ATOM 9988 N N . LEU B 1 518 ? 14.977 -8.367 7.398 1 95.81 518 LEU B N 1
ATOM 9989 C CA . LEU B 1 518 ? 14.484 -7.18 6.711 1 95.81 518 LEU B CA 1
ATOM 9990 C C . LEU B 1 518 ? 13.234 -6.633 7.395 1 95.81 518 LEU B C 1
ATOM 9992 O O . LEU B 1 518 ? 12.875 -5.469 7.199 1 95.81 518 LEU B O 1
ATOM 9996 N N . ARG B 1 519 ? 12.484 -7.367 8.125 1 94.31 519 ARG B N 1
ATOM 9997 C CA . ARG B 1 519 ? 11.281 -6.992 8.859 1 94.31 519 ARG B CA 1
ATOM 9998 C C . ARG B 1 519 ? 10.195 -6.504 7.906 1 94.31 519 ARG B C 1
ATOM 10000 O O . ARG B 1 519 ? 9.508 -5.52 8.195 1 94.31 519 ARG B O 1
ATOM 10007 N N . MET B 1 520 ? 10.188 -6.988 6.707 1 91.38 520 MET B N 1
ATOM 10008 C CA . MET B 1 520 ? 9.117 -6.742 5.746 1 91.38 520 MET B CA 1
ATOM 10009 C C . MET B 1 520 ? 8.18 -7.945 5.652 1 91.38 520 MET B C 1
ATOM 10011 O O . MET B 1 520 ? 8.594 -9.078 5.93 1 91.38 520 MET B O 1
ATOM 10015 N N . THR B 1 521 ? 6.945 -7.688 5.223 1 91.12 521 THR B N 1
ATOM 10016 C CA . THR B 1 521 ? 5.984 -8.781 5.273 1 91.12 521 THR B CA 1
ATOM 10017 C C . THR B 1 521 ? 5.359 -9.016 3.898 1 91.12 521 THR B C 1
ATOM 10019 O O . THR B 1 521 ? 5.836 -9.852 3.129 1 91.12 521 THR B O 1
ATOM 10022 N N . VAL B 1 522 ? 4.438 -8.055 3.455 1 91.94 522 VAL B N 1
ATOM 10023 C CA . VAL B 1 522 ? 3.648 -8.266 2.246 1 91.94 522 VAL B CA 1
ATOM 10024 C C . VAL B 1 522 ? 4.57 -8.297 1.027 1 91.94 522 VAL B C 1
ATOM 10026 O O . VAL B 1 522 ? 4.414 -9.141 0.145 1 91.94 522 VAL B O 1
ATOM 10029 N N . SER B 1 523 ? 5.504 -7.441 0.964 1 93.75 523 SER B N 1
ATOM 10030 C CA . SER B 1 523 ? 6.402 -7.371 -0.182 1 93.75 523 SER B CA 1
ATOM 10031 C C . SER B 1 523 ? 7.254 -8.633 -0.296 1 93.75 523 SER B C 1
ATOM 10033 O O . SER B 1 523 ? 7.367 -9.211 -1.375 1 93.75 523 SER B O 1
ATOM 10035 N N . VAL B 1 524 ? 7.844 -9.102 0.816 1 95.25 524 VAL B N 1
ATOM 10036 C CA . VAL B 1 524 ? 8.688 -10.289 0.798 1 95.25 524 VAL B CA 1
ATOM 10037 C C . VAL B 1 524 ? 7.84 -11.516 0.462 1 95.25 524 VAL B C 1
ATOM 10039 O O . VAL B 1 524 ? 8.289 -12.406 -0.268 1 95.25 524 VAL B O 1
ATOM 10042 N N . CYS B 1 525 ? 6.641 -11.547 0.989 1 94.75 525 CYS B N 1
ATOM 10043 C CA . CYS B 1 525 ? 5.734 -12.648 0.703 1 94.75 525 CYS B CA 1
ATOM 10044 C C . CYS B 1 525 ? 5.48 -12.773 -0.795 1 94.75 525 CYS B C 1
ATOM 10046 O O . CYS B 1 525 ? 5.652 -13.852 -1.372 1 94.75 525 CYS B O 1
ATOM 10048 N N . VAL B 1 526 ? 5.172 -11.664 -1.413 1 93.81 526 VAL B N 1
ATOM 10049 C CA . VAL B 1 526 ? 4.828 -11.672 -2.832 1 93.81 526 VAL B CA 1
ATOM 10050 C C . VAL B 1 526 ? 6.082 -11.922 -3.666 1 93.81 526 VAL B C 1
ATOM 10052 O O . VAL B 1 526 ? 6.031 -12.633 -4.676 1 93.81 526 VAL B O 1
ATOM 10055 N N . ILE B 1 527 ? 7.195 -11.406 -3.266 1 93.94 527 ILE B N 1
ATOM 10056 C CA . ILE B 1 527 ? 8.445 -11.625 -3.99 1 93.94 527 ILE B CA 1
ATOM 10057 C C . ILE B 1 527 ? 8.789 -13.109 -3.986 1 93.94 527 ILE B C 1
ATOM 10059 O O . ILE B 1 527 ? 9.117 -13.68 -5.031 1 93.94 527 ILE B O 1
ATOM 10063 N N . ILE B 1 528 ? 8.703 -13.75 -2.83 1 93.5 528 ILE B N 1
ATOM 10064 C CA . ILE B 1 528 ? 9.047 -15.164 -2.721 1 93.5 528 ILE B CA 1
ATOM 10065 C C . ILE B 1 528 ? 8.086 -15.992 -3.568 1 93.5 528 ILE B C 1
ATOM 10067 O O . ILE B 1 528 ? 8.5 -16.938 -4.238 1 93.5 528 ILE B O 1
ATOM 10071 N N . LEU B 1 529 ? 6.836 -15.633 -3.568 1 90.94 529 LEU B N 1
ATOM 10072 C CA . LEU B 1 529 ? 5.852 -16.375 -4.348 1 90.94 529 LEU B CA 1
ATOM 10073 C C . LEU B 1 529 ? 6.094 -16.203 -5.844 1 90.94 529 LEU B C 1
ATOM 10075 O O . LEU B 1 529 ? 5.965 -17.156 -6.613 1 90.94 529 LEU B O 1
ATOM 10079 N N . GLU B 1 530 ? 6.398 -14.977 -6.227 1 89.81 530 GLU B N 1
ATOM 10080 C CA . GLU B 1 530 ? 6.684 -14.727 -7.637 1 89.81 530 GLU B CA 1
ATOM 10081 C C . GLU B 1 530 ? 7.969 -15.422 -8.07 1 89.81 530 GLU B C 1
ATOM 10083 O O . GLU B 1 530 ? 8.055 -15.93 -9.195 1 89.81 530 GLU B O 1
ATOM 10088 N N . LEU B 1 531 ? 8.883 -15.492 -7.148 1 87.12 531 LEU B N 1
ATOM 10089 C CA . LEU B 1 531 ? 10.164 -16.125 -7.445 1 87.12 531 LEU B CA 1
ATOM 10090 C C . LEU B 1 531 ? 10.008 -17.625 -7.586 1 87.12 531 LEU B C 1
ATOM 10092 O O . LEU B 1 531 ? 10.688 -18.25 -8.406 1 87.12 531 LEU B O 1
ATOM 10096 N N . THR B 1 532 ? 9.18 -18.188 -6.793 1 86.06 532 THR B N 1
ATOM 10097 C CA . THR B 1 532 ? 9.047 -19.641 -6.762 1 86.06 532 THR B CA 1
ATOM 10098 C C . THR B 1 532 ? 7.879 -20.094 -7.629 1 86.06 532 THR B C 1
ATOM 10100 O O . THR B 1 532 ? 7.738 -21.281 -7.918 1 86.06 532 THR B O 1
ATOM 10103 N N . ASN B 1 533 ? 7.059 -19.172 -8.086 1 82.38 533 ASN B N 1
ATOM 10104 C CA . ASN B 1 533 ? 5.867 -19.469 -8.875 1 82.38 533 ASN B CA 1
ATOM 10105 C C . ASN B 1 533 ? 4.984 -20.5 -8.188 1 82.38 533 ASN B C 1
ATOM 10107 O O . ASN B 1 533 ? 4.594 -21.484 -8.805 1 82.38 533 ASN B O 1
ATOM 10111 N N . ASN B 1 534 ? 4.832 -20.344 -6.859 1 81.31 534 ASN B N 1
ATOM 10112 C CA . ASN B 1 534 ? 4.035 -21.281 -6.078 1 81.31 534 ASN B CA 1
ATOM 10113 C C . ASN B 1 534 ? 3.094 -20.547 -5.121 1 81.31 534 ASN B C 1
ATOM 10115 O O . ASN B 1 534 ? 3.477 -20.219 -3.994 1 81.31 534 ASN B O 1
ATOM 10119 N N . LEU B 1 535 ? 1.892 -20.5 -5.531 1 82.62 535 LEU B N 1
ATOM 10120 C CA . LEU B 1 535 ? 0.915 -19.766 -4.73 1 82.62 535 LEU B CA 1
ATOM 10121 C C . LEU B 1 535 ? 0.349 -20.656 -3.627 1 82.62 535 LEU B C 1
ATOM 10123 O O . LEU B 1 535 ? -0.26 -20.156 -2.676 1 82.62 535 LEU B O 1
ATOM 10127 N N . LEU B 1 536 ? 0.552 -21.953 -3.721 1 76.81 536 LEU B N 1
ATOM 10128 C CA . LEU B 1 536 ? 0.027 -22.875 -2.723 1 76.81 536 LEU B CA 1
ATOM 10129 C C . LEU B 1 536 ? 0.752 -22.719 -1.392 1 76.81 536 LEU B C 1
ATOM 10131 O O . LEU B 1 536 ? 0.223 -23.078 -0.341 1 76.81 536 LEU B O 1
ATOM 10135 N N . LEU B 1 537 ? 1.931 -22.125 -1.494 1 82.56 537 LEU B N 1
ATOM 10136 C CA . LEU B 1 537 ? 2.723 -21.922 -0.285 1 82.56 537 LEU B CA 1
ATOM 10137 C C . LEU B 1 537 ? 2.314 -20.641 0.429 1 82.56 537 LEU B C 1
ATOM 10139 O O . LEU B 1 537 ? 2.803 -20.359 1.523 1 82.56 537 LEU B O 1
ATOM 10143 N N . LEU B 1 538 ? 1.419 -19.953 -0.105 1 87.44 538 LEU B N 1
ATOM 10144 C CA . LEU B 1 538 ? 1.095 -18.609 0.351 1 87.44 538 LEU B CA 1
ATOM 10145 C C . LEU B 1 538 ? 0.735 -18.609 1.833 1 87.44 538 LEU B C 1
ATOM 10147 O O . LEU B 1 538 ? 1.314 -17.859 2.615 1 87.44 538 LEU B O 1
ATOM 10151 N N . PRO B 1 539 ? -0.126 -19.516 2.332 1 83.31 539 PRO B N 1
ATOM 10152 C CA . PRO B 1 539 ? -0.482 -19.469 3.752 1 83.31 539 PRO B CA 1
ATOM 10153 C C . PRO B 1 539 ? 0.695 -19.797 4.668 1 83.31 539 PRO B C 1
ATOM 10155 O O . PRO B 1 539 ? 0.833 -19.203 5.738 1 83.31 539 PRO B O 1
ATOM 10158 N N . LEU B 1 540 ? 1.512 -20.719 4.23 1 87.81 540 LEU B N 1
ATOM 10159 C CA . LEU B 1 540 ? 2.662 -21.094 5.039 1 87.81 540 LEU B CA 1
ATOM 10160 C C . LEU B 1 540 ? 3.695 -19.984 5.082 1 87.81 540 LEU B C 1
ATOM 10162 O O . LEU B 1 540 ? 4.266 -19.688 6.137 1 87.81 540 LEU B O 1
ATOM 10166 N N . VAL B 1 541 ? 3.893 -19.406 3.928 1 92.69 541 VAL B N 1
ATOM 10167 C CA . VAL B 1 541 ? 4.852 -18.297 3.852 1 92.69 541 VAL B CA 1
ATOM 10168 C C . VAL B 1 541 ? 4.367 -17.141 4.703 1 92.69 541 VAL B C 1
ATOM 10170 O O . VAL B 1 541 ? 5.16 -16.5 5.398 1 92.69 541 VAL B O 1
ATOM 10173 N N . MET B 1 542 ? 3.055 -16.859 4.672 1 93.31 542 MET B N 1
ATOM 10174 C CA . MET B 1 542 ? 2.492 -15.781 5.488 1 93.31 542 MET B CA 1
ATOM 10175 C C . MET B 1 542 ? 2.697 -16.062 6.973 1 93.31 542 MET B C 1
ATOM 10177 O O . MET B 1 542 ? 3.08 -15.172 7.73 1 93.31 542 MET B O 1
ATOM 10181 N N . LEU B 1 543 ? 2.502 -17.281 7.348 1 89.19 543 LEU B N 1
ATOM 10182 C CA . LEU B 1 543 ? 2.604 -17.656 8.75 1 89.19 543 LEU B CA 1
ATOM 10183 C C . LEU B 1 543 ? 4.035 -17.516 9.25 1 89.19 543 LEU B C 1
ATOM 10185 O O . LEU B 1 543 ? 4.273 -16.953 10.32 1 89.19 543 LEU B O 1
ATOM 10189 N N . VAL B 1 544 ? 4.941 -18 8.492 1 94 544 VAL B N 1
ATOM 10190 C CA . VAL B 1 544 ? 6.34 -17.969 8.906 1 94 544 VAL B CA 1
ATOM 10191 C C . VAL B 1 544 ? 6.812 -16.516 8.992 1 94 544 VAL B C 1
ATOM 10193 O O . VAL B 1 544 ? 7.551 -16.156 9.914 1 94 544 VAL B O 1
ATOM 10196 N N . LEU B 1 545 ? 6.414 -15.695 8.062 1 95.56 545 LEU B N 1
ATOM 10197 C CA . LEU B 1 545 ? 6.82 -14.289 8.055 1 95.56 545 LEU B CA 1
ATOM 10198 C C . LEU B 1 545 ? 6.246 -13.547 9.258 1 95.56 545 LEU B C 1
ATOM 10200 O O . LEU B 1 545 ? 6.93 -12.727 9.867 1 95.56 545 LEU B O 1
ATOM 10204 N N . LEU B 1 546 ? 5.035 -13.875 9.578 1 91.88 546 LEU B N 1
ATOM 10205 C CA . LEU B 1 546 ? 4.371 -13.227 10.711 1 91.88 546 LEU B CA 1
ATOM 10206 C C . LEU B 1 546 ? 5.074 -13.57 12.016 1 91.88 546 LEU B C 1
ATOM 10208 O O . LEU B 1 546 ? 5.32 -12.688 12.844 1 91.88 546 LEU B O 1
ATOM 10212 N N . ILE B 1 547 ? 5.402 -14.789 12.141 1 93.25 547 ILE B N 1
ATOM 10213 C CA . ILE B 1 547 ? 6.07 -15.227 13.359 1 93.25 547 ILE B CA 1
ATOM 10214 C C . ILE B 1 547 ? 7.48 -14.648 13.422 1 93.25 547 ILE B C 1
ATOM 10216 O O . ILE B 1 547 ? 7.895 -14.117 14.453 1 93.25 547 ILE B O 1
ATOM 10220 N N . SER B 1 548 ? 8.133 -14.75 12.336 1 96.31 548 SER B N 1
ATOM 10221 C CA . SER B 1 548 ? 9.523 -14.305 12.297 1 96.31 548 SER B CA 1
ATOM 10222 C C . SER B 1 548 ? 9.625 -12.812 12.578 1 96.31 548 SER B C 1
ATOM 10224 O O . SER B 1 548 ? 10.461 -12.383 13.383 1 96.31 548 SER B O 1
ATOM 10226 N N . LYS B 1 549 ? 8.859 -12 11.961 1 93.94 549 LYS B N 1
ATOM 10227 C CA . LYS B 1 549 ? 8.922 -10.555 12.172 1 93.94 549 LYS B CA 1
ATOM 10228 C C . LYS B 1 549 ? 8.57 -10.195 13.609 1 93.94 549 LYS B C 1
ATOM 10230 O O . LYS B 1 549 ? 9.227 -9.359 14.227 1 93.94 549 LYS B O 1
ATOM 10235 N N . THR B 1 550 ? 7.551 -10.805 14.203 1 89.69 550 THR B N 1
ATOM 10236 C CA . THR B 1 550 ? 7.102 -10.492 15.555 1 89.69 550 THR B CA 1
ATOM 10237 C C . THR B 1 550 ? 8.195 -10.805 16.578 1 89.69 550 THR B C 1
ATOM 10239 O O . THR B 1 550 ? 8.477 -9.992 17.453 1 89.69 550 THR B O 1
ATOM 10242 N N . VAL B 1 551 ? 8.773 -11.914 16.375 1 92.56 551 VAL B N 1
ATOM 10243 C CA . VAL B 1 551 ? 9.812 -12.328 17.312 1 92.56 551 VAL B CA 1
ATOM 10244 C C . VAL B 1 551 ? 11.062 -11.477 17.109 1 92.56 551 VAL B C 1
ATOM 10246 O O . VAL B 1 551 ? 11.68 -11.023 18.078 1 92.56 551 VAL B O 1
ATOM 10249 N N . ALA B 1 552 ? 11.398 -11.227 15.922 1 95.19 552 ALA B N 1
ATOM 10250 C CA . ALA B 1 552 ? 12.617 -10.484 15.617 1 95.19 552 ALA B CA 1
ATOM 10251 C C . ALA B 1 552 ? 12.5 -9.023 16.047 1 95.19 552 ALA B C 1
ATOM 10253 O O . ALA B 1 552 ? 13.492 -8.406 16.438 1 95.19 552 ALA B O 1
ATOM 10254 N N . ASP B 1 553 ? 11.312 -8.445 15.945 1 90.19 553 ASP B N 1
ATOM 10255 C CA . ASP B 1 553 ? 11.086 -7.055 16.328 1 90.19 553 ASP B CA 1
ATOM 10256 C C . ASP B 1 553 ? 11.406 -6.844 17.812 1 90.19 553 ASP B C 1
ATOM 10258 O O . ASP B 1 553 ? 11.664 -5.719 18.25 1 90.19 553 ASP B O 1
ATOM 10262 N N . SER B 1 554 ? 11.398 -7.852 18.547 1 87.94 554 SER B N 1
ATOM 10263 C CA . SER B 1 554 ? 11.68 -7.742 19.969 1 87.94 554 SER B CA 1
ATOM 10264 C C . SER B 1 554 ? 13.18 -7.621 20.234 1 87.94 554 SER B C 1
ATOM 10266 O O . SER B 1 554 ? 13.594 -7.242 21.328 1 87.94 554 SER B O 1
ATOM 10268 N N . PHE B 1 555 ? 13.984 -7.832 19.203 1 88.94 555 PHE B N 1
ATOM 10269 C CA . PHE B 1 555 ? 15.422 -7.828 19.406 1 88.94 555 PHE B CA 1
ATOM 10270 C C . PHE B 1 555 ? 16.047 -6.551 18.859 1 88.94 555 PHE B C 1
ATOM 10272 O O . PHE B 1 555 ? 16.688 -5.805 19.594 1 88.94 555 PHE B O 1
ATOM 10279 N N . ASN B 1 556 ? 15.906 -6.359 17.609 1 92.5 556 ASN B N 1
ATOM 10280 C CA . ASN B 1 556 ? 16.453 -5.168 16.984 1 92.5 556 ASN B CA 1
ATOM 10281 C C . ASN B 1 556 ? 15.602 -4.711 15.805 1 92.5 556 ASN B C 1
ATOM 10283 O O . ASN B 1 556 ? 14.516 -5.246 15.57 1 92.5 556 ASN B O 1
ATOM 10287 N N . SER B 1 557 ? 16.078 -3.623 15.188 1 92.44 557 SER B N 1
ATOM 10288 C CA . SER B 1 557 ? 15.359 -3.059 14.055 1 92.44 557 SER B CA 1
ATOM 10289 C C . SER B 1 557 ? 15.781 -3.725 12.75 1 92.44 557 SER B C 1
ATOM 10291 O O . SER B 1 557 ? 16.641 -4.609 12.742 1 92.44 557 SER B O 1
ATOM 10293 N N . SER B 1 558 ? 15.148 -3.416 11.664 1 94.31 558 SER B N 1
ATOM 10294 C CA . SER B 1 558 ? 15.469 -3.949 10.344 1 94.31 558 SER B CA 1
ATOM 10295 C C . SER B 1 558 ? 16.891 -3.578 9.93 1 94.31 558 SER B C 1
ATOM 10297 O O . SER B 1 558 ? 17.422 -2.553 10.367 1 94.31 558 SER B O 1
ATOM 10299 N N . ILE B 1 559 ? 17.484 -4.316 9.133 1 95.94 559 ILE B N 1
ATOM 10300 C CA . ILE B 1 559 ? 18.875 -4.148 8.758 1 95.94 559 ILE B CA 1
ATOM 10301 C C . ILE B 1 559 ? 19.062 -2.811 8.039 1 95.94 559 ILE B C 1
ATOM 10303 O O . ILE B 1 559 ? 20.047 -2.107 8.273 1 95.94 559 ILE B O 1
ATOM 10307 N N . TYR B 1 560 ? 18.203 -2.412 7.223 1 94.25 560 TYR B N 1
ATOM 10308 C CA . TYR B 1 560 ? 18.375 -1.184 6.457 1 94.25 560 TYR B CA 1
ATOM 10309 C C . TYR B 1 560 ? 18.141 0.043 7.336 1 94.25 560 TYR B C 1
ATOM 10311 O O . TYR B 1 560 ? 18.781 1.084 7.125 1 94.25 560 TYR B O 1
ATOM 10319 N N . ASP B 1 561 ? 17.297 -0.045 8.312 1 92.75 561 ASP B N 1
ATOM 10320 C CA . ASP B 1 561 ? 17.141 1.045 9.273 1 92.75 561 ASP B CA 1
ATOM 10321 C C . ASP B 1 561 ? 18.406 1.205 10.117 1 92.75 561 ASP B C 1
ATOM 10323 O O . ASP B 1 561 ? 18.797 2.326 10.453 1 92.75 561 ASP B O 1
ATOM 10327 N N . LEU B 1 562 ? 18.984 0.058 10.453 1 94.31 562 LEU B N 1
ATOM 10328 C CA . LEU B 1 562 ? 20.219 0.095 11.234 1 94.31 562 LEU B CA 1
ATOM 10329 C C . LEU B 1 562 ? 21.359 0.718 10.422 1 94.31 562 LEU B C 1
ATOM 10331 O O . LEU B 1 562 ? 22.141 1.51 10.953 1 94.31 562 LEU B O 1
ATOM 10335 N N . ILE B 1 563 ? 21.406 0.388 9.188 1 94.06 563 ILE B N 1
ATOM 10336 C CA . ILE B 1 563 ? 22.453 0.944 8.328 1 94.06 563 ILE B CA 1
ATOM 10337 C C . ILE B 1 563 ? 22.188 2.434 8.109 1 94.06 563 ILE B C 1
ATOM 10339 O O . ILE B 1 563 ? 23.141 3.232 8.07 1 94.06 563 ILE B O 1
ATOM 10343 N N . LEU B 1 564 ? 20.969 2.814 7.961 1 92.5 564 LEU B N 1
ATOM 10344 C CA . LEU B 1 564 ? 20.594 4.215 7.824 1 92.5 564 LEU B CA 1
ATOM 10345 C C . LEU B 1 564 ? 21.062 5.027 9.023 1 92.5 564 LEU B C 1
ATOM 10347 O O . LEU B 1 564 ? 21.594 6.129 8.867 1 92.5 564 LEU B O 1
ATOM 10351 N N . GLN B 1 565 ? 20.891 4.523 10.141 1 89.25 565 GLN B N 1
ATOM 10352 C CA . GLN B 1 565 ? 21.312 5.184 11.367 1 89.25 565 GLN B CA 1
ATOM 10353 C C . GLN B 1 565 ? 22.844 5.242 11.469 1 89.25 565 GLN B C 1
ATOM 10355 O O . GLN B 1 565 ? 23.406 6.246 11.914 1 89.25 565 GLN B O 1
ATOM 10360 N N . LEU B 1 566 ? 23.422 4.16 11.078 1 90.12 566 LEU B N 1
ATOM 10361 C CA . LEU B 1 566 ? 24.875 4.098 11.125 1 90.12 566 LEU B CA 1
ATOM 10362 C C . LEU B 1 566 ? 25.5 5.137 10.188 1 90.12 566 LEU B C 1
ATOM 10364 O O . LEU B 1 566 ? 26.531 5.719 10.5 1 90.12 566 LEU B O 1
ATOM 10368 N N . LYS B 1 567 ? 24.828 5.395 9.062 1 90.19 567 LYS B N 1
ATOM 10369 C CA . LYS B 1 567 ? 25.328 6.363 8.086 1 90.19 567 LYS B CA 1
ATOM 10370 C C . LYS B 1 567 ? 24.969 7.789 8.492 1 90.19 567 LYS B C 1
ATOM 10372 O O . LYS B 1 567 ? 25.406 8.75 7.852 1 90.19 567 LYS B O 1
ATOM 10377 N N . GLY B 1 568 ? 24.141 7.957 9.469 1 88 568 GLY B N 1
ATOM 10378 C CA . GLY B 1 568 ? 23.781 9.266 9.984 1 88 568 GLY B CA 1
ATOM 10379 C C . GLY B 1 568 ? 22.766 9.992 9.117 1 88 568 GLY B C 1
ATOM 10380 O O . GLY B 1 568 ? 22.734 11.227 9.086 1 88 568 GLY B O 1
ATOM 10381 N N . LEU B 1 569 ? 22.016 9.305 8.359 1 89.12 569 LEU B N 1
ATOM 10382 C CA . LEU B 1 569 ? 20.969 9.906 7.539 1 89.12 569 LEU B CA 1
ATOM 10383 C C . LEU B 1 569 ? 19.703 10.141 8.359 1 89.12 569 LEU B C 1
ATOM 10385 O O . LEU B 1 569 ? 19.125 9.188 8.883 1 89.12 569 LEU B O 1
ATOM 10389 N N . PRO B 1 570 ? 19.312 11.359 8.492 1 88.44 570 PRO B N 1
ATOM 10390 C CA . PRO B 1 570 ? 18.109 11.617 9.289 1 88.44 570 PRO B CA 1
ATOM 10391 C C . PRO B 1 570 ? 16.859 11.008 8.672 1 88.44 570 PRO B C 1
ATOM 10393 O O . PRO B 1 570 ? 16.688 11.039 7.453 1 88.44 570 PRO B O 1
ATOM 10396 N N . HIS B 1 571 ? 16.094 10.375 9.461 1 89.25 571 HIS B N 1
ATOM 10397 C CA . HIS B 1 571 ? 14.859 9.742 9.031 1 89.25 571 HIS B CA 1
ATOM 10398 C C . HIS B 1 571 ? 13.727 10.031 10.008 1 89.25 571 HIS B C 1
ATOM 10400 O O . HIS B 1 571 ? 13.852 9.789 11.211 1 89.25 571 HIS B O 1
ATOM 10406 N N . LEU B 1 572 ? 12.641 10.625 9.516 1 88.75 572 LEU B N 1
ATOM 10407 C CA . LEU B 1 572 ? 11.461 10.875 10.336 1 88.75 572 LEU B CA 1
ATOM 10408 C C . LEU B 1 572 ? 10.547 9.656 10.352 1 88.75 572 LEU B C 1
ATOM 10410 O O . LEU B 1 572 ? 10.023 9.25 9.312 1 88.75 572 LEU B O 1
ATOM 10414 N N . ASP B 1 573 ? 10.359 9.141 11.492 1 83.56 573 ASP B N 1
ATOM 10415 C CA . ASP B 1 573 ? 9.508 7.965 11.641 1 83.56 573 ASP B CA 1
ATOM 10416 C C . ASP B 1 573 ? 8.031 8.344 11.57 1 83.56 573 ASP B C 1
ATOM 10418 O O . ASP B 1 573 ? 7.68 9.523 11.711 1 83.56 573 ASP B O 1
ATOM 10422 N N . GLY B 1 574 ? 7.23 7.398 11.391 1 76.75 574 GLY B N 1
ATOM 10423 C CA . GLY B 1 574 ? 5.801 7.633 11.242 1 76.75 574 GLY B CA 1
ATOM 10424 C C . GLY B 1 574 ? 5.094 7.84 12.57 1 76.75 574 GLY B C 1
ATOM 10425 O O . GLY B 1 574 ? 3.912 8.195 12.594 1 76.75 574 GLY B O 1
ATOM 10426 N N . HIS B 1 575 ? 5.785 7.68 13.688 1 79.5 575 HIS B N 1
ATOM 10427 C CA . HIS B 1 575 ? 5.172 7.891 14.992 1 79.5 575 HIS B CA 1
ATOM 10428 C C . HIS B 1 575 ? 5.988 8.867 15.836 1 79.5 575 HIS B C 1
ATOM 10430 O O . HIS B 1 575 ? 7.207 8.969 15.672 1 79.5 575 HIS B O 1
ATOM 10436 N N . ALA B 1 576 ? 5.25 9.617 16.688 1 83.75 576 ALA B N 1
ATOM 10437 C CA . ALA B 1 576 ? 5.902 10.555 17.594 1 83.75 576 ALA B CA 1
ATOM 10438 C C . ALA B 1 576 ? 6.281 9.875 18.906 1 83.75 576 ALA B C 1
ATOM 10440 O O . ALA B 1 576 ? 5.523 9.062 19.422 1 83.75 576 ALA B O 1
ATOM 10441 N N . GLU B 1 577 ? 7.438 10.172 19.312 1 84.94 577 GLU B N 1
ATOM 10442 C CA . GLU B 1 577 ? 7.879 9.656 20.609 1 84.94 577 GLU B CA 1
ATOM 10443 C C . GLU B 1 577 ? 7.109 10.305 21.75 1 84.94 577 GLU B C 1
ATOM 10445 O O . GLU B 1 577 ? 6.707 11.469 21.656 1 84.94 577 GLU B O 1
ATOM 10450 N N . PRO B 1 578 ? 6.945 9.656 22.797 1 80.44 578 PRO B N 1
ATOM 10451 C CA . PRO B 1 578 ? 6.125 10.141 23.906 1 80.44 578 PRO B CA 1
ATOM 10452 C C . PRO B 1 578 ? 6.633 11.461 24.484 1 80.44 578 PRO B C 1
ATOM 10454 O O . PRO B 1 578 ? 5.836 12.305 24.891 1 80.44 578 PRO B O 1
ATOM 10457 N N . TYR B 1 579 ? 7.914 11.656 24.484 1 84.31 579 TYR B N 1
ATOM 10458 C CA . TYR B 1 579 ? 8.445 12.875 25.094 1 84.31 579 TYR B CA 1
ATOM 10459 C C . TYR B 1 579 ? 8.07 14.102 24.281 1 84.31 579 TYR B C 1
ATOM 10461 O O . TYR B 1 579 ? 8.086 15.227 24.781 1 84.31 579 TYR B O 1
ATOM 10469 N N . MET B 1 580 ? 7.703 13.859 23.062 1 87.94 580 MET B N 1
ATOM 10470 C CA . MET B 1 580 ? 7.379 14.977 22.172 1 87.94 580 MET B CA 1
ATOM 10471 C C . MET B 1 580 ? 6.035 15.594 22.547 1 87.94 580 MET B C 1
ATOM 10473 O O . MET B 1 580 ? 5.754 16.734 22.188 1 87.94 580 MET B O 1
ATOM 10477 N N . ARG B 1 581 ? 5.277 14.891 23.25 1 84.5 581 ARG B N 1
ATOM 10478 C CA . ARG B 1 581 ? 3.975 15.398 23.656 1 84.5 581 ARG B CA 1
ATOM 10479 C C . ARG B 1 581 ? 4.109 16.391 24.812 1 84.5 581 ARG B C 1
ATOM 10481 O O . ARG B 1 581 ? 3.23 17.234 25.016 1 84.5 581 ARG B O 1
ATOM 10488 N N . GLN B 1 582 ? 5.18 16.25 25.469 1 81.5 582 GLN B N 1
ATOM 10489 C CA . GLN B 1 582 ? 5.395 17.125 26.609 1 81.5 582 GLN B CA 1
ATOM 10490 C C . GLN B 1 582 ? 6.055 18.438 26.203 1 81.5 582 GLN B C 1
ATOM 10492 O O . GLN B 1 582 ? 6.168 19.359 27 1 81.5 582 GLN B O 1
ATOM 10497 N N . LEU B 1 583 ? 6.367 18.422 24.969 1 88.69 583 LEU B N 1
ATOM 10498 C CA . LEU B 1 583 ? 7.023 19.609 24.453 1 88.69 583 LEU B CA 1
ATOM 10499 C C . LEU B 1 583 ? 6.125 20.344 23.469 1 88.69 583 LEU B C 1
ATOM 10501 O O . LEU B 1 583 ? 5.344 19.719 22.75 1 88.69 583 LEU B O 1
ATOM 10505 N N . THR B 1 584 ? 6.211 21.625 23.516 1 89.69 584 THR B N 1
ATOM 10506 C CA . THR B 1 584 ? 5.535 22.438 22.5 1 89.69 584 THR B CA 1
ATOM 10507 C C . THR B 1 584 ? 6.504 22.844 21.391 1 89.69 584 THR B C 1
ATOM 10509 O O . THR B 1 584 ? 7.719 22.734 21.562 1 89.69 584 THR B O 1
ATOM 10512 N N . VAL B 1 585 ? 5.934 23.266 20.375 1 92.12 585 VAL B N 1
ATOM 10513 C CA . VAL B 1 585 ? 6.719 23.719 19.234 1 92.12 585 VAL B CA 1
ATOM 10514 C C . VAL B 1 585 ? 7.613 24.875 19.656 1 92.12 585 VAL B C 1
ATOM 10516 O O . VAL B 1 585 ? 8.766 24.969 19.203 1 92.12 585 VAL B O 1
ATOM 10519 N N . GLY B 1 586 ? 7.117 25.703 20.484 1 86.69 586 GLY B N 1
ATOM 10520 C CA . GLY B 1 586 ? 7.871 26.859 20.953 1 86.69 586 GLY B CA 1
ATOM 10521 C C . GLY B 1 586 ? 9.094 26.469 21.781 1 86.69 586 GLY B C 1
ATOM 10522 O O . GLY B 1 586 ? 10.07 27.219 21.828 1 86.69 586 GLY B O 1
ATOM 10523 N N . ASP B 1 587 ? 9.125 25.234 22.281 1 86.75 587 ASP B N 1
ATOM 10524 C CA . ASP B 1 587 ? 10.219 24.766 23.125 1 86.75 587 ASP B CA 1
ATOM 10525 C C . ASP B 1 587 ? 11.422 24.328 22.281 1 86.75 587 ASP B C 1
ATOM 10527 O O . ASP B 1 587 ? 12.531 24.188 22.812 1 86.75 587 ASP B O 1
ATOM 10531 N N . VAL B 1 588 ? 11.156 24.141 21.078 1 88.12 588 VAL B N 1
ATOM 10532 C CA . VAL B 1 588 ? 12.227 23.562 20.281 1 88.12 588 VAL B CA 1
ATOM 10533 C C . VAL B 1 588 ? 12.672 24.547 19.203 1 88.12 588 VAL B C 1
ATOM 10535 O O . VAL B 1 588 ? 13.773 24.422 18.656 1 88.12 588 VAL B O 1
ATOM 10538 N N . VAL B 1 589 ? 11.852 25.469 18.969 1 80.88 589 VAL B N 1
ATOM 10539 C CA . VAL B 1 589 ? 12.164 26.422 17.891 1 80.88 589 VAL B CA 1
ATOM 10540 C C . VAL B 1 589 ? 13.375 27.266 18.297 1 80.88 589 VAL B C 1
ATOM 10542 O O . VAL B 1 589 ? 13.453 27.734 19.438 1 80.88 589 VAL B O 1
ATOM 10545 N N . ALA B 1 590 ? 14.453 27.203 17.453 1 67.62 590 ALA B N 1
ATOM 10546 C CA . ALA B 1 590 ? 15.672 27.953 17.734 1 67.62 590 ALA B CA 1
ATOM 10547 C C . ALA B 1 590 ? 15.648 29.312 17.047 1 67.62 590 ALA B C 1
ATOM 10549 O O . ALA B 1 590 ? 15.062 29.469 15.977 1 67.62 590 ALA B O 1
ATOM 10550 N N . GLY B 1 591 ? 15.844 30.422 17.844 1 63.97 591 GLY B N 1
ATOM 10551 C CA . GLY B 1 591 ? 15.992 31.781 17.312 1 63.97 591 GLY B CA 1
ATOM 10552 C C . GLY B 1 591 ? 17.438 32.156 17.078 1 63.97 591 GLY B C 1
ATOM 10553 O O . GLY B 1 591 ? 18.344 31.359 17.297 1 63.97 591 GLY B O 1
ATOM 10554 N N . PRO B 1 592 ? 17.922 33.281 16.234 1 70.81 592 PRO B N 1
ATOM 10555 C CA . PRO B 1 592 ? 17.031 34.344 15.781 1 70.81 592 PRO B CA 1
ATOM 10556 C C . PRO B 1 592 ? 16.469 34.094 14.383 1 70.81 592 PRO B C 1
ATOM 10558 O O . PRO B 1 592 ? 17.172 33.625 13.508 1 70.81 592 PRO B O 1
ATOM 10561 N N . LEU B 1 593 ? 15.281 34.406 14.195 1 84.31 593 LEU B N 1
ATOM 10562 C CA . LEU B 1 593 ? 14.586 34.281 12.922 1 84.31 593 LEU B CA 1
ATOM 10563 C C . LEU B 1 593 ? 15.016 35.406 11.984 1 84.31 593 LEU B C 1
ATOM 10565 O O . LEU B 1 593 ? 15.102 36.562 12.398 1 84.31 593 LEU B O 1
ATOM 10569 N N . ARG B 1 594 ? 15.578 35.094 10.875 1 90.81 594 ARG B N 1
ATOM 10570 C CA . ARG B 1 594 ? 15.883 36.094 9.844 1 90.81 594 ARG B CA 1
ATOM 10571 C C . ARG B 1 594 ? 14.75 36.219 8.836 1 90.81 594 ARG B C 1
ATOM 10573 O O . ARG B 1 594 ? 14.32 35.219 8.25 1 90.81 594 ARG B O 1
ATOM 10580 N N . SER B 1 595 ? 14.164 37.375 8.711 1 92.88 595 SER B N 1
ATOM 10581 C CA . SER B 1 595 ? 13.062 37.625 7.789 1 92.88 595 SER B CA 1
ATOM 10582 C C . SER B 1 595 ? 13.383 38.75 6.809 1 92.88 595 SER B C 1
ATOM 10584 O O . SER B 1 595 ? 14.336 39.5 7.02 1 92.88 595 SER B O 1
ATOM 10586 N N . PHE B 1 596 ? 12.711 38.844 5.715 1 95 596 PHE B N 1
ATOM 10587 C CA . PHE B 1 596 ? 12.852 39.906 4.719 1 95 596 PHE B CA 1
ATOM 10588 C C . PHE B 1 596 ? 11.562 40.719 4.617 1 95 596 PHE B C 1
ATOM 10590 O O . PHE B 1 596 ? 10.477 40.219 4.91 1 95 596 PHE B O 1
ATOM 10597 N N . ASN B 1 597 ? 11.781 41.906 4.184 1 92.19 597 ASN B N 1
ATOM 10598 C CA . ASN B 1 597 ? 10.625 42.719 3.82 1 92.19 597 ASN B CA 1
ATOM 10599 C C . ASN B 1 597 ? 10.156 42.406 2.4 1 92.19 597 ASN B C 1
ATOM 10601 O O . ASN B 1 597 ? 10.93 41.906 1.58 1 92.19 597 ASN B O 1
ATOM 10605 N N . GLY B 1 598 ? 8.922 42.656 2.17 1 90.81 598 GLY B N 1
ATOM 10606 C CA . GLY B 1 598 ? 8.406 42.438 0.828 1 90.81 598 GLY B CA 1
ATOM 10607 C C . GLY B 1 598 ? 9.281 43.031 -0.255 1 90.81 598 GLY B C 1
ATOM 10608 O O . GLY B 1 598 ? 9.5 42.406 -1.3 1 90.81 598 GLY B O 1
ATOM 10609 N N . VAL B 1 599 ? 9.617 44.312 -0.039 1 92.31 599 VAL B N 1
ATOM 10610 C CA . VAL B 1 599 ? 10.625 44.969 -0.868 1 92.31 599 VAL B CA 1
ATOM 10611 C C . VAL B 1 599 ? 11.906 45.156 -0.057 1 92.31 599 VAL B C 1
ATOM 10613 O O . VAL B 1 599 ? 11.914 45.938 0.918 1 92.31 599 VAL B O 1
ATOM 10616 N N . GLU B 1 600 ? 12.906 44.469 -0.446 1 93.44 600 GLU B N 1
ATOM 10617 C CA . GLU B 1 600 ? 14.117 44.438 0.367 1 93.44 600 GLU B CA 1
ATOM 10618 C C . GLU B 1 600 ? 15.32 44.938 -0.422 1 93.44 600 GLU B C 1
ATOM 10620 O O . GLU B 1 600 ? 15.367 44.781 -1.646 1 93.44 600 GLU B O 1
ATOM 10625 N N . LYS B 1 601 ? 16.203 45.531 0.346 1 94.75 601 LYS B N 1
ATOM 10626 C CA . LYS B 1 601 ? 17.453 45.969 -0.253 1 94.75 601 LYS B CA 1
ATOM 10627 C C . LYS B 1 601 ? 18.328 44.812 -0.643 1 94.75 601 LYS B C 1
ATOM 10629 O O . LYS B 1 601 ? 18.453 43.844 0.113 1 94.75 601 LYS B O 1
ATOM 10634 N N . VAL B 1 602 ? 18.953 44.938 -1.795 1 96.56 602 VAL B N 1
ATOM 10635 C CA . VAL B 1 602 ? 19.781 43.844 -2.32 1 96.56 602 VAL B CA 1
ATOM 10636 C C . VAL B 1 602 ? 20.953 43.594 -1.361 1 96.56 602 VAL B C 1
ATOM 10638 O O . VAL B 1 602 ? 21.281 42.438 -1.093 1 96.56 602 VAL B O 1
ATOM 10641 N N . GLY B 1 603 ? 21.531 44.562 -0.83 1 95.12 603 GLY B N 1
ATOM 10642 C CA . GLY B 1 603 ? 22.641 44.438 0.1 1 95.12 603 GLY B CA 1
ATOM 10643 C C . GLY B 1 603 ? 22.281 43.625 1.331 1 95.12 603 GLY B C 1
ATOM 10644 O O . GLY B 1 603 ? 23.109 42.844 1.831 1 95.12 603 GLY B O 1
ATOM 10645 N N . ASN B 1 604 ? 21.172 43.844 1.798 1 95.44 604 ASN B N 1
ATOM 10646 C CA . ASN B 1 604 ? 20.703 43.094 2.967 1 95.44 604 ASN B CA 1
ATOM 10647 C C . ASN B 1 604 ? 20.5 41.625 2.646 1 95.44 604 ASN B C 1
ATOM 10649 O O . ASN B 1 604 ? 20.797 40.75 3.473 1 95.44 604 ASN B O 1
ATOM 10653 N N . ILE B 1 605 ? 19.906 41.344 1.526 1 96.56 605 ILE B N 1
ATOM 10654 C CA . ILE B 1 605 ? 19.703 39.969 1.104 1 96.56 605 ILE B CA 1
ATOM 10655 C C . ILE B 1 605 ? 21.047 39.25 0.998 1 96.56 605 ILE B C 1
ATOM 10657 O O . ILE B 1 605 ? 21.203 38.156 1.504 1 96.56 605 ILE B O 1
ATOM 10661 N N . VAL B 1 606 ? 21.969 39.906 0.378 1 96 606 VAL B N 1
ATOM 10662 C CA . VAL B 1 606 ? 23.297 39.312 0.192 1 96 606 VAL B CA 1
ATOM 10663 C C . VAL B 1 606 ? 23.953 39.094 1.55 1 96 606 VAL B C 1
ATOM 10665 O O . VAL B 1 606 ? 24.562 38.031 1.779 1 96 606 VAL B O 1
ATOM 10668 N N . HIS B 1 607 ? 23.828 40 2.395 1 94.69 607 HIS B N 1
ATOM 10669 C CA . HIS B 1 607 ? 24.438 39.906 3.721 1 94.69 607 HIS B CA 1
ATOM 10670 C C . HIS B 1 607 ? 23.859 38.719 4.48 1 94.69 607 HIS B C 1
ATOM 10672 O O . HIS B 1 607 ? 24.609 37.906 5.062 1 94.69 607 HIS B O 1
ATOM 10678 N N . ILE B 1 608 ? 22.594 38.562 4.461 1 94.88 608 ILE B N 1
ATOM 10679 C CA . ILE B 1 608 ? 21.938 37.469 5.191 1 94.88 608 ILE B CA 1
ATOM 10680 C C . ILE B 1 608 ? 22.312 36.125 4.562 1 94.88 608 ILE B C 1
ATOM 10682 O O . ILE B 1 608 ? 22.547 35.156 5.273 1 94.88 608 ILE B O 1
ATOM 10686 N N . LEU B 1 609 ? 22.359 36.062 3.262 1 94.44 609 LEU B N 1
ATOM 10687 C CA . LEU B 1 609 ? 22.688 34.812 2.592 1 94.44 609 LEU B CA 1
ATOM 10688 C C . LEU B 1 609 ? 24.141 34.438 2.848 1 94.44 609 LEU B C 1
ATOM 10690 O O . LEU B 1 609 ? 24.469 33.25 2.881 1 94.44 609 LEU B O 1
ATOM 10694 N N . ARG B 1 610 ? 24.969 35.312 3.08 1 92.88 610 ARG B N 1
ATOM 10695 C CA . ARG B 1 610 ? 26.375 35.031 3.322 1 92.88 610 ARG B CA 1
ATOM 10696 C C . ARG B 1 610 ? 26.609 34.656 4.777 1 92.88 610 ARG B C 1
ATOM 10698 O O . ARG B 1 610 ? 27.547 33.906 5.082 1 92.88 610 ARG B O 1
ATOM 10705 N N . THR B 1 611 ? 25.781 35.125 5.648 1 90.69 611 THR B N 1
ATOM 10706 C CA . THR B 1 611 ? 26.031 34.938 7.074 1 90.69 611 THR B CA 1
ATOM 10707 C C . THR B 1 611 ? 25.219 33.781 7.629 1 90.69 611 THR B C 1
ATOM 10709 O O . THR B 1 611 ? 25.438 33.344 8.758 1 90.69 611 THR B O 1
ATOM 10712 N N . THR B 1 612 ? 24.281 33.375 6.887 1 88.56 612 THR B N 1
ATOM 10713 C CA . THR B 1 612 ? 23.453 32.281 7.371 1 88.56 612 THR B CA 1
ATOM 10714 C C . THR B 1 612 ? 23.406 31.156 6.344 1 88.56 612 THR B C 1
ATOM 10716 O O . THR B 1 612 ? 23.672 31.375 5.16 1 88.56 612 THR B O 1
ATOM 10719 N N . GLY B 1 613 ? 23.109 29.891 6.859 1 85.31 613 GLY B N 1
ATOM 10720 C CA . GLY B 1 613 ? 22.922 28.734 5.988 1 85.31 613 GLY B CA 1
ATOM 10721 C C . GLY B 1 613 ? 21.484 28.297 5.875 1 85.31 613 GLY B C 1
ATOM 10722 O O . GLY B 1 613 ? 21.203 27.156 5.516 1 85.31 613 GLY B O 1
ATOM 10723 N N . HIS B 1 614 ? 20.531 29.234 6.176 1 89.56 614 HIS B N 1
ATOM 10724 C CA . HIS B 1 614 ? 19.109 28.906 6.113 1 89.56 614 HIS B CA 1
ATOM 10725 C C . HIS B 1 614 ? 18.641 28.781 4.672 1 89.56 614 HIS B C 1
ATOM 10727 O O . HIS B 1 614 ? 19.188 29.438 3.775 1 89.56 614 HIS B O 1
ATOM 10733 N N . ASN B 1 615 ? 17.672 27.969 4.484 1 91.31 615 ASN B N 1
ATOM 10734 C CA . ASN B 1 615 ? 17.203 27.719 3.125 1 91.31 615 ASN B CA 1
ATOM 10735 C C . ASN B 1 615 ? 15.852 28.375 2.873 1 91.31 615 ASN B C 1
ATOM 10737 O O . ASN B 1 615 ? 15.352 28.359 1.747 1 91.31 615 ASN B O 1
ATOM 10741 N N . ALA B 1 616 ? 15.25 28.969 3.869 1 94.44 616 ALA B N 1
ATOM 10742 C CA . ALA B 1 616 ? 13.984 29.672 3.717 1 94.44 616 ALA B CA 1
ATOM 10743 C C . ALA B 1 616 ? 13.914 30.875 4.66 1 94.44 616 ALA B C 1
ATOM 10745 O O . ALA B 1 616 ? 14.484 30.844 5.75 1 94.44 616 ALA B O 1
ATOM 10746 N N . PHE B 1 617 ? 13.164 31.922 4.203 1 95.88 617 PHE B N 1
ATOM 10747 C CA . PHE B 1 617 ? 13.031 33.156 4.965 1 95.88 617 PHE B CA 1
ATOM 10748 C C . PHE B 1 617 ? 11.602 33.688 4.898 1 95.88 617 PHE B C 1
ATOM 10750 O O . PHE B 1 617 ? 11.031 33.812 3.814 1 95.88 617 PHE B O 1
ATOM 10757 N N . PRO B 1 618 ? 11.016 33.906 6.059 1 94.12 618 PRO B N 1
ATOM 10758 C CA . PRO B 1 618 ? 9.695 34.562 6.027 1 94.12 618 PRO B CA 1
ATOM 10759 C C . PRO B 1 618 ? 9.75 35.969 5.465 1 94.12 618 PRO B C 1
ATOM 10761 O O . PRO B 1 618 ? 10.719 36.719 5.695 1 94.12 618 PRO B O 1
ATOM 10764 N N . VAL B 1 619 ? 8.781 36.312 4.715 1 93.88 619 VAL B N 1
ATOM 10765 C CA . VAL B 1 619 ? 8.617 37.656 4.195 1 93.88 619 VAL B CA 1
ATOM 10766 C C . VAL B 1 619 ? 7.488 38.375 4.949 1 93.88 619 VAL B C 1
ATOM 10768 O O . VAL B 1 619 ? 6.348 37.906 4.961 1 93.88 619 VAL B O 1
ATOM 10771 N N . VAL B 1 620 ? 7.84 39.469 5.582 1 90.19 620 VAL B N 1
ATOM 10772 C CA . VAL B 1 620 ? 6.883 40.219 6.387 1 90.19 620 VAL B CA 1
ATOM 10773 C C . VAL B 1 620 ? 6.73 41.656 5.824 1 90.19 620 VAL B C 1
ATOM 10775 O O . VAL B 1 620 ? 7.727 42.312 5.562 1 90.19 620 VAL B O 1
ATOM 10778 N N . ASP B 1 621 ? 5.527 42 5.609 1 88 621 ASP B N 1
ATOM 10779 C CA . ASP B 1 621 ? 5.266 43.344 5.164 1 88 621 ASP B CA 1
ATOM 10780 C C . ASP B 1 621 ? 5.105 44.312 6.355 1 88 621 ASP B C 1
ATOM 10782 O O . ASP B 1 621 ? 4.277 44.062 7.234 1 88 621 ASP B O 1
ATOM 10786 N N . GLU B 1 622 ? 5.879 45.281 6.449 1 81.12 622 GLU B N 1
ATOM 10787 C CA . GLU B 1 622 ? 5.82 46.312 7.473 1 81.12 622 GLU B CA 1
ATOM 10788 C C . GLU B 1 622 ? 5.418 47.656 6.875 1 81.12 622 GLU B C 1
ATOM 10790 O O . GLU B 1 622 ? 5.391 47.812 5.652 1 81.12 622 GLU B O 1
ATOM 10795 N N . PRO B 1 623 ? 5.023 48.594 7.84 1 73.75 623 PRO B N 1
ATOM 10796 C CA . PRO B 1 623 ? 4.75 49.938 7.301 1 73.75 623 PRO B CA 1
ATOM 10797 C C . PRO B 1 623 ? 5.867 50.438 6.395 1 73.75 623 PRO B C 1
ATOM 10799 O O . PRO B 1 623 ? 7.047 50.219 6.68 1 73.75 623 PRO B O 1
ATOM 10802 N N . PRO B 1 624 ? 5.504 51.094 5.246 1 69.75 624 PRO B N 1
ATOM 10803 C CA . PRO B 1 624 ? 4.262 51.719 4.777 1 69.75 624 PRO B CA 1
ATOM 10804 C C . PRO B 1 624 ? 3.377 50.719 3.998 1 69.75 624 PRO B C 1
ATOM 10806 O O . PRO B 1 624 ? 2.266 51.094 3.6 1 69.75 624 PRO B O 1
ATOM 10809 N N . PHE B 1 625 ? 3.898 49.562 3.787 1 67.62 625 PHE B N 1
ATOM 10810 C CA . PHE B 1 625 ? 3.123 48.625 2.963 1 67.62 625 PHE B CA 1
ATOM 10811 C C . PHE B 1 625 ? 1.89 48.156 3.711 1 67.62 625 PHE B C 1
ATOM 10813 O O . PHE B 1 625 ? 0.855 47.875 3.1 1 67.62 625 PHE B O 1
ATOM 10820 N N . SER B 1 626 ? 2.051 47.969 5.031 1 70.31 626 SER B N 1
ATOM 10821 C CA . SER B 1 626 ? 0.934 47.562 5.871 1 70.31 626 SER B CA 1
ATOM 10822 C C . SER B 1 626 ? 0.954 48.281 7.215 1 70.31 626 SER B C 1
ATOM 10824 O O . SER B 1 626 ? 2.023 48.562 7.754 1 70.31 626 SER B O 1
ATOM 10826 N N . PRO B 1 627 ? -0.152 48.719 7.625 1 71.81 627 PRO B N 1
ATOM 10827 C CA . PRO B 1 627 ? -0.195 49.406 8.914 1 71.81 627 PRO B CA 1
ATOM 10828 C C . PRO B 1 627 ? 0.351 48.562 10.062 1 71.81 627 PRO B C 1
ATOM 10830 O O . PRO B 1 627 ? 0.961 49.094 10.992 1 71.81 627 PRO B O 1
ATOM 10833 N N . ALA B 1 628 ? 0.188 47.25 10.023 1 75.38 628 ALA B N 1
ATOM 10834 C CA . ALA B 1 628 ? 0.725 46.281 10.984 1 75.38 628 ALA B CA 1
ATOM 10835 C C . ALA B 1 628 ? 1.517 45.188 10.273 1 75.38 628 ALA B C 1
ATOM 10837 O O . ALA B 1 628 ? 1.287 44.938 9.094 1 75.38 628 ALA B O 1
ATOM 10838 N N . PRO B 1 629 ? 2.494 44.719 10.977 1 81.56 629 PRO B N 1
ATOM 10839 C CA . PRO B 1 629 ? 3.275 43.656 10.352 1 81.56 629 PRO B CA 1
ATOM 10840 C C . PRO B 1 629 ? 2.424 42.438 9.977 1 81.56 629 PRO B C 1
ATOM 10842 O O . PRO B 1 629 ? 1.667 41.938 10.812 1 81.56 629 PRO B O 1
ATOM 10845 N N . VAL B 1 630 ? 2.527 42.125 8.711 1 83.06 630 VAL B N 1
ATOM 10846 C CA . VAL B 1 630 ? 1.748 41 8.203 1 83.06 630 VAL B CA 1
ATOM 10847 C C . VAL B 1 630 ? 2.674 40 7.52 1 83.06 630 VAL B C 1
ATOM 10849 O O . VAL B 1 630 ? 3.58 40.375 6.777 1 83.06 630 VAL B O 1
ATOM 10852 N N . LEU B 1 631 ? 2.424 38.75 7.91 1 87.75 631 LEU B N 1
ATOM 10853 C CA . LEU B 1 631 ? 3.174 37.719 7.234 1 87.75 631 LEU B CA 1
ATOM 10854 C C . LEU B 1 631 ? 2.705 37.531 5.793 1 87.75 631 LEU B C 1
ATOM 10856 O O . LEU B 1 631 ? 1.559 37.156 5.547 1 87.75 631 LEU B O 1
ATOM 10860 N N . TYR B 1 632 ? 3.535 37.844 4.867 1 89.38 632 TYR B N 1
ATOM 10861 C CA . TYR B 1 632 ? 3.186 37.719 3.457 1 89.38 632 TYR B CA 1
ATOM 10862 C C . TYR B 1 632 ? 3.379 36.281 2.969 1 89.38 632 TYR B C 1
ATOM 10864 O O . TYR B 1 632 ? 2.582 35.781 2.174 1 89.38 632 TYR B O 1
ATOM 10872 N N . GLY B 1 633 ? 4.492 35.688 3.408 1 92 633 GLY B N 1
ATOM 10873 C CA . GLY B 1 633 ? 4.738 34.312 2.994 1 92 633 GLY B CA 1
ATOM 10874 C C . GLY B 1 633 ? 6.156 33.844 3.279 1 92 633 GLY B C 1
ATOM 10875 O O . GLY B 1 633 ? 6.75 34.25 4.285 1 92 633 GLY B O 1
ATOM 10876 N N . LEU B 1 634 ? 6.594 32.875 2.467 1 93.88 634 LEU B N 1
ATOM 10877 C CA . LEU B 1 634 ? 7.906 32.25 2.635 1 93.88 634 LEU B CA 1
ATOM 10878 C C . LEU B 1 634 ? 8.664 32.219 1.31 1 93.88 634 LEU B C 1
ATOM 10880 O O . LEU B 1 634 ? 8.109 31.828 0.285 1 93.88 634 LEU B O 1
ATOM 10884 N N . VAL B 1 635 ? 9.906 32.719 1.33 1 95.31 635 VAL B N 1
ATOM 10885 C CA . VAL B 1 635 ? 10.734 32.688 0.13 1 95.31 635 VAL B CA 1
ATOM 10886 C C . VAL B 1 635 ? 11.93 31.766 0.345 1 95.31 635 VAL B C 1
ATOM 10888 O O . VAL B 1 635 ? 12.516 31.75 1.429 1 95.31 635 VAL B O 1
ATOM 10891 N N . LEU B 1 636 ? 12.305 31.062 -0.647 1 93.19 636 LEU B N 1
ATOM 10892 C CA . LEU B 1 636 ? 13.398 30.109 -0.544 1 93.19 636 LEU B CA 1
ATOM 10893 C C . LEU B 1 636 ? 14.727 30.75 -0.926 1 93.19 636 LEU B C 1
ATOM 10895 O O . LEU B 1 636 ? 14.758 31.688 -1.74 1 93.19 636 LEU B O 1
ATOM 10899 N N . ARG B 1 637 ? 15.758 30.266 -0.283 1 93.19 637 ARG B N 1
ATOM 10900 C CA . ARG B 1 637 ? 17.109 30.703 -0.611 1 93.19 637 ARG B CA 1
ATOM 10901 C C . ARG B 1 637 ? 17.406 30.531 -2.098 1 93.19 637 ARG B C 1
ATOM 10903 O O . ARG B 1 637 ? 17.969 31.422 -2.732 1 93.19 637 ARG B O 1
ATOM 10910 N N . ALA B 1 638 ? 17.031 29.406 -2.676 1 90.06 638 ALA B N 1
ATOM 10911 C CA . ALA B 1 638 ? 17.266 29.109 -4.09 1 90.06 638 ALA B CA 1
ATOM 10912 C C . ALA B 1 638 ? 16.609 30.156 -4.984 1 90.06 638 ALA B C 1
ATOM 10914 O O . ALA B 1 638 ? 17.156 30.531 -6.027 1 90.06 638 ALA B O 1
ATOM 10915 N N . HIS B 1 639 ? 15.453 30.641 -4.637 1 91.5 639 HIS B N 1
ATOM 10916 C CA . HIS B 1 639 ? 14.758 31.656 -5.418 1 91.5 639 HIS B CA 1
ATOM 10917 C C . HIS B 1 639 ? 15.461 33 -5.328 1 91.5 639 HIS B C 1
ATOM 10919 O O . HIS B 1 639 ? 15.555 33.719 -6.324 1 91.5 639 HIS B O 1
ATOM 10925 N N . LEU B 1 640 ? 15.93 33.281 -4.168 1 94.19 640 LEU B N 1
ATOM 10926 C CA . LEU B 1 640 ? 16.656 34.531 -3.975 1 94.19 640 LEU B CA 1
ATOM 10927 C C . LEU B 1 640 ? 17.922 34.562 -4.82 1 94.19 640 LEU B C 1
ATOM 10929 O O . LEU B 1 640 ? 18.266 35.594 -5.387 1 94.19 640 LEU B O 1
ATOM 10933 N N . LEU B 1 641 ? 18.578 33.438 -4.855 1 92.94 641 LEU B N 1
ATOM 10934 C CA . LEU B 1 641 ? 19.812 33.375 -5.637 1 92.94 641 LEU B CA 1
ATOM 10935 C C . LEU B 1 641 ? 19.531 33.562 -7.117 1 92.94 641 LEU B C 1
ATOM 10937 O O . LEU B 1 641 ? 20.312 34.219 -7.824 1 92.94 641 LEU B O 1
ATOM 10941 N N . VAL B 1 642 ? 18.453 33.062 -7.598 1 91 642 VAL B N 1
ATOM 10942 C CA . VAL B 1 642 ? 18.062 33.25 -8.992 1 91 642 VAL B CA 1
ATOM 10943 C C . VAL B 1 642 ? 17.766 34.719 -9.242 1 91 642 VAL B C 1
ATOM 10945 O O . VAL B 1 642 ? 18.141 35.281 -10.281 1 91 642 VAL B O 1
ATOM 10948 N N . LEU B 1 643 ? 17.094 35.375 -8.297 1 92.44 643 LEU B N 1
ATOM 10949 C CA . LEU B 1 643 ? 16.75 36.781 -8.43 1 92.44 643 LEU B CA 1
ATOM 10950 C C . LEU B 1 643 ? 18.016 37.656 -8.453 1 92.44 643 LEU B C 1
ATOM 10952 O O . LEU B 1 643 ? 18.094 38.625 -9.219 1 92.44 643 LEU B O 1
ATOM 10956 N N . LEU B 1 644 ? 18.938 37.312 -7.656 1 93.5 644 LEU B N 1
ATOM 10957 C CA . LEU B 1 644 ? 20.188 38.031 -7.605 1 93.5 644 LEU B CA 1
ATOM 10958 C C . LEU B 1 644 ? 21 37.844 -8.883 1 93.5 644 LEU B C 1
ATOM 10960 O O . LEU B 1 644 ? 21.672 38.781 -9.352 1 93.5 644 LEU B O 1
ATOM 10964 N N . LYS B 1 645 ? 20.953 36.688 -9.422 1 90.69 645 LYS B N 1
ATOM 10965 C CA . LYS B 1 645 ? 21.703 36.375 -10.641 1 90.69 645 LYS B CA 1
ATOM 10966 C C . LYS B 1 645 ? 21.094 37.094 -11.844 1 90.69 645 LYS B C 1
ATOM 10968 O O . LYS B 1 645 ? 21.812 37.531 -12.758 1 90.69 645 LYS B O 1
ATOM 10973 N N . LYS B 1 646 ? 19.812 37.188 -11.883 1 89.94 646 LYS B N 1
ATOM 10974 C CA . LYS B 1 646 ? 19.141 37.844 -13.008 1 89.94 646 LYS B CA 1
ATOM 10975 C C . LYS B 1 646 ? 19.266 39.344 -12.938 1 89.94 646 LYS B C 1
ATOM 10977 O O . LYS B 1 646 ? 19.141 40.031 -13.953 1 89.94 646 LYS B O 1
ATOM 10982 N N . ARG B 1 647 ? 19.469 39.969 -11.82 1 89.31 647 ARG B N 1
ATOM 10983 C CA . ARG B 1 647 ? 19.812 41.344 -11.602 1 89.31 647 ARG B CA 1
ATOM 10984 C C . ARG B 1 647 ? 18.672 42.281 -12.031 1 89.31 647 ARG B C 1
ATOM 10986 O O . ARG B 1 647 ? 18.891 43.281 -12.703 1 89.31 647 ARG B O 1
ATOM 10993 N N . GLU B 1 648 ? 17.5 41.781 -11.836 1 86.31 648 GLU B N 1
ATOM 10994 C CA . GLU B 1 648 ? 16.359 42.656 -12.078 1 86.31 648 GLU B CA 1
ATOM 10995 C C . GLU B 1 648 ? 15.977 43.438 -10.828 1 86.31 648 GLU B C 1
ATOM 10997 O O . GLU B 1 648 ? 15.008 43.094 -10.141 1 86.31 648 GLU B O 1
ATOM 11002 N N . PHE B 1 649 ? 16.703 44.5 -10.633 1 90.88 649 PHE B N 1
ATOM 11003 C CA . PHE B 1 649 ? 16.562 45.281 -9.398 1 90.88 649 PHE B CA 1
ATOM 11004 C C . PHE B 1 649 ? 15.773 46.562 -9.641 1 90.88 649 PHE B C 1
ATOM 11006 O O . PHE B 1 649 ? 15.688 47.031 -10.773 1 90.88 649 PHE B O 1
ATOM 11013 N N . LEU B 1 650 ? 15.203 46.938 -8.562 1 90.38 650 LEU B N 1
ATOM 11014 C CA . LEU B 1 650 ? 14.484 48.219 -8.562 1 90.38 650 LEU B CA 1
ATOM 11015 C C . LEU B 1 650 ? 15.367 49.344 -8.031 1 90.38 650 LEU B C 1
ATOM 11017 O O . LEU B 1 650 ? 16.141 49.125 -7.094 1 90.38 650 LEU B O 1
ATOM 11021 N N . ARG B 1 651 ? 15.203 50.562 -8.586 1 88 651 ARG B N 1
ATOM 11022 C CA . ARG B 1 651 ? 16 51.688 -8.164 1 88 651 ARG B CA 1
ATOM 11023 C C . ARG B 1 651 ? 15.453 52.312 -6.871 1 88 651 ARG B C 1
ATOM 11025 O O . ARG B 1 651 ? 16.188 52.938 -6.129 1 88 651 ARG B O 1
ATOM 11032 N N . ALA B 1 652 ? 14.141 52.188 -6.715 1 84.19 652 ALA B N 1
ATOM 11033 C CA . ALA B 1 652 ? 13.508 52.719 -5.508 1 84.19 652 ALA B CA 1
ATOM 11034 C C . ALA B 1 652 ? 12.516 51.719 -4.922 1 84.19 652 ALA B C 1
ATOM 11036 O O . ALA B 1 652 ? 11.977 50.875 -5.641 1 84.19 652 ALA B O 1
ATOM 11037 N N . GLN B 1 653 ? 12.352 51.812 -3.67 1 79.62 653 GLN B N 1
ATOM 11038 C CA . GLN B 1 653 ? 11.508 50.875 -2.922 1 79.62 653 GLN B CA 1
ATOM 11039 C C . GLN B 1 653 ? 10.047 50.969 -3.346 1 79.62 653 GLN B C 1
ATOM 11041 O O . GLN B 1 653 ? 9.305 50 -3.301 1 79.62 653 GLN B O 1
ATOM 11046 N N . GLU B 1 654 ? 9.695 52.156 -3.809 1 76.44 654 GLU B N 1
ATOM 11047 C CA . GLU B 1 654 ? 8.281 52.438 -4.082 1 76.44 654 GLU B CA 1
ATOM 11048 C C . GLU B 1 654 ? 7.902 52 -5.496 1 76.44 654 GLU B C 1
ATOM 11050 O O . GLU B 1 654 ? 6.719 51.844 -5.809 1 76.44 654 GLU B O 1
ATOM 11055 N N . LEU B 1 655 ? 8.844 51.656 -6.242 1 73.38 655 LEU B N 1
ATOM 11056 C CA . LEU B 1 655 ? 8.57 51.281 -7.625 1 73.38 655 LEU B CA 1
ATOM 11057 C C . LEU B 1 655 ? 8.258 49.812 -7.738 1 73.38 655 LEU B C 1
ATOM 11059 O O . LEU B 1 655 ? 8.953 48.969 -7.156 1 73.38 655 LEU B O 1
ATOM 11063 N N . ARG B 1 656 ? 7.02 49.5 -8.047 1 76.69 656 ARG B N 1
ATOM 11064 C CA . ARG B 1 656 ? 6.695 48.094 -8.289 1 76.69 656 ARG B CA 1
ATOM 11065 C C . ARG B 1 656 ? 6.453 47.844 -9.766 1 76.69 656 ARG B C 1
ATOM 11067 O O . ARG B 1 656 ? 5.789 48.625 -10.445 1 76.69 656 ARG B O 1
ATOM 11074 N N . TYR B 1 657 ? 7.188 46.812 -10.164 1 75.19 657 TYR B N 1
ATOM 11075 C CA . TYR B 1 657 ? 6.93 46.406 -11.547 1 75.19 657 TYR B CA 1
ATOM 11076 C C . TYR B 1 657 ? 5.566 45.719 -11.672 1 75.19 657 TYR B C 1
ATOM 11078 O O . TYR B 1 657 ? 5.141 45 -10.766 1 75.19 657 TYR B O 1
ATOM 11086 N N . PRO B 1 658 ? 4.902 46.094 -12.719 1 75.81 658 PRO B N 1
ATOM 11087 C CA . PRO B 1 658 ? 3.658 45.344 -12.969 1 75.81 658 PRO B CA 1
ATOM 11088 C C . PRO B 1 658 ? 3.875 43.844 -13.117 1 75.81 658 PRO B C 1
ATOM 11090 O O . PRO B 1 658 ? 4.961 43.406 -13.508 1 75.81 658 PRO B O 1
ATOM 11093 N N . LYS B 1 659 ? 2.941 43.094 -12.789 1 78.56 659 LYS B N 1
ATOM 11094 C CA . LYS B 1 659 ? 2.982 41.656 -12.828 1 78.56 659 LYS B CA 1
ATOM 11095 C C . LYS B 1 659 ? 3.375 41.156 -14.211 1 78.56 659 LYS B C 1
ATOM 11097 O O . LYS B 1 659 ? 4.121 40.156 -14.336 1 78.56 659 LYS B O 1
ATOM 11102 N N . GLU B 1 660 ? 2.938 41.812 -15.172 1 78.12 660 GLU B N 1
ATOM 11103 C CA . GLU B 1 660 ? 3.178 41.375 -16.547 1 78.12 660 GLU B CA 1
ATOM 11104 C C . GLU B 1 660 ? 4.652 41.531 -16.906 1 78.12 660 GLU B C 1
ATOM 11106 O O . GLU B 1 660 ? 5.191 40.688 -17.641 1 78.12 660 GLU B O 1
ATOM 11111 N N . TYR B 1 661 ? 5.211 42.562 -16.406 1 78.69 661 TYR B N 1
ATOM 11112 C CA . TYR B 1 661 ? 6.633 42.75 -16.688 1 78.69 661 TYR B CA 1
ATOM 11113 C C . TYR B 1 661 ? 7.469 41.656 -16.047 1 78.69 661 TYR B C 1
ATOM 11115 O O . TYR B 1 661 ? 8.367 41.094 -16.688 1 78.69 661 TYR B O 1
ATOM 11123 N N . VAL B 1 662 ? 7.148 41.375 -14.883 1 83.5 662 VAL B N 1
ATOM 11124 C CA . VAL B 1 662 ? 7.891 40.344 -14.164 1 83.5 662 VAL B CA 1
ATOM 11125 C C . VAL B 1 662 ? 7.684 38.969 -14.828 1 83.5 662 VAL B C 1
ATOM 11127 O O . VAL B 1 662 ? 8.617 38.188 -14.93 1 83.5 662 VAL B O 1
ATOM 11130 N N . ALA B 1 663 ? 6.469 38.719 -15.305 1 81.62 663 ALA B N 1
ATOM 11131 C CA . ALA B 1 663 ? 6.141 37.469 -15.969 1 81.62 663 ALA B CA 1
ATOM 11132 C C . ALA B 1 663 ? 6.918 37.312 -17.266 1 81.62 663 ALA B C 1
ATOM 11134 O O . ALA B 1 663 ? 7.172 36.188 -17.719 1 81.62 663 ALA B O 1
ATOM 11135 N N . GLY B 1 664 ? 7.234 38.375 -17.844 1 79 664 GLY B N 1
ATOM 11136 C CA . GLY B 1 664 ? 7.996 38.344 -19.094 1 79 664 GLY B CA 1
ATOM 11137 C C . GLY B 1 664 ? 9.477 38.094 -18.875 1 79 664 GLY B C 1
ATOM 11138 O O . GLY B 1 664 ? 10.164 37.594 -19.766 1 79 664 GLY B O 1
ATOM 11139 N N . ARG B 1 665 ? 9.922 38.438 -17.719 1 82.31 665 ARG B N 1
ATOM 11140 C CA . ARG B 1 665 ? 11.359 38.344 -17.484 1 82.31 665 ARG B CA 1
ATOM 11141 C C . ARG B 1 665 ? 11.719 37.031 -16.797 1 82.31 665 ARG B C 1
ATOM 11143 O O . ARG B 1 665 ? 12.852 36.562 -16.891 1 82.31 665 ARG B O 1
ATOM 11150 N N . PHE B 1 666 ? 10.805 36.594 -16.031 1 85.94 666 PHE B N 1
ATOM 11151 C CA . PHE B 1 666 ? 11.062 35.375 -15.289 1 85.94 666 PHE B CA 1
ATOM 11152 C C . PHE B 1 666 ? 10.164 34.219 -15.773 1 85.94 666 PHE B C 1
ATOM 11154 O O . PHE B 1 666 ? 8.969 34.438 -16 1 85.94 666 PHE B O 1
ATOM 11161 N N . GLN B 1 667 ? 10.797 33.125 -15.984 1 79.25 667 GLN B N 1
ATOM 11162 C CA . GLN B 1 667 ? 10.062 31.938 -16.344 1 79.25 667 GLN B CA 1
ATOM 11163 C C . GLN B 1 667 ? 10.164 30.875 -15.25 1 79.25 667 GLN B C 1
ATOM 11165 O O . GLN B 1 667 ? 11.094 30.906 -14.438 1 79.25 667 GLN B O 1
ATOM 11170 N N . ALA B 1 668 ? 9.203 30.016 -15.188 1 77.12 668 ALA B N 1
ATOM 11171 C CA . ALA B 1 668 ? 9.172 28.953 -14.188 1 77.12 668 ALA B CA 1
ATOM 11172 C C . ALA B 1 668 ? 10.438 28.094 -14.25 1 77.12 668 ALA B C 1
ATOM 11174 O O . ALA B 1 668 ? 10.914 27.609 -13.227 1 77.12 668 ALA B O 1
ATOM 11175 N N . GLU B 1 669 ? 11 28 -15.383 1 77.94 669 GLU B N 1
ATOM 11176 C CA . GLU B 1 669 ? 12.164 27.156 -15.602 1 77.94 669 GLU B CA 1
ATOM 11177 C C . GLU B 1 669 ? 13.398 27.734 -14.914 1 77.94 669 GLU B C 1
ATOM 11179 O O . GLU B 1 669 ? 14.352 27 -14.617 1 77.94 669 GLU B O 1
ATOM 11184 N N . ASP B 1 670 ? 13.359 28.984 -14.68 1 81.12 670 ASP B N 1
ATOM 11185 C CA . ASP B 1 670 ? 14.484 29.641 -14.016 1 81.12 670 ASP B CA 1
ATOM 11186 C C . ASP B 1 670 ? 14.633 29.156 -12.578 1 81.12 670 ASP B C 1
ATOM 11188 O O . ASP B 1 670 ? 15.727 29.219 -12.008 1 81.12 670 ASP B O 1
ATOM 11192 N N . PHE B 1 671 ? 13.57 28.656 -12.055 1 82.12 671 PHE B N 1
ATOM 11193 C CA . PHE B 1 671 ? 13.57 28.266 -10.656 1 82.12 671 PHE B CA 1
ATOM 11194 C C . PHE B 1 671 ? 13.594 26.75 -10.516 1 82.12 671 PHE B C 1
ATOM 11196 O O . PHE B 1 671 ? 13.297 26.219 -9.445 1 82.12 671 PHE B O 1
ATOM 11203 N N . ASP B 1 672 ? 13.945 26.125 -11.562 1 76.56 672 ASP B N 1
ATOM 11204 C CA . ASP B 1 672 ? 14.031 24.672 -11.57 1 76.56 672 ASP B CA 1
ATOM 11205 C C . ASP B 1 672 ? 15.109 24.172 -10.609 1 76.56 672 ASP B C 1
ATOM 11207 O O . ASP B 1 672 ? 16.156 24.797 -10.469 1 76.56 672 ASP B O 1
ATOM 11211 N N . LYS B 1 673 ? 14.719 23.109 -9.938 1 76.19 673 LYS B N 1
ATOM 11212 C CA . LYS B 1 673 ? 15.68 22.516 -9.016 1 76.19 673 LYS B CA 1
ATOM 11213 C C . LYS B 1 673 ? 16.812 21.828 -9.773 1 76.19 673 LYS B C 1
ATOM 11215 O O . LYS B 1 673 ? 16.578 21.156 -10.773 1 76.19 673 LYS B O 1
ATOM 11220 N N . ARG B 1 674 ? 18.031 22.109 -9.359 1 73.12 674 ARG B N 1
ATOM 11221 C CA . ARG B 1 674 ? 19.203 21.484 -9.961 1 73.12 674 ARG B CA 1
ATOM 11222 C C . ARG B 1 674 ? 19.297 20.016 -9.539 1 73.12 674 ARG B C 1
ATOM 11224 O O . ARG B 1 674 ? 18.516 19.547 -8.727 1 73.12 674 ARG B O 1
ATOM 11231 N N . GLY B 1 675 ? 20.125 19.344 -10.234 1 67.94 675 GLY B N 1
ATOM 11232 C CA . GLY B 1 675 ? 20.328 17.938 -9.945 1 67.94 675 GLY B CA 1
ATOM 11233 C C . GLY B 1 675 ? 20.828 17.688 -8.539 1 67.94 675 GLY B C 1
ATOM 11234 O O . GLY B 1 675 ? 21.188 18.625 -7.824 1 67.94 675 GLY B O 1
ATOM 11235 N N . SER B 1 676 ? 20.844 16.484 -8.141 1 67.38 676 SER B N 1
ATOM 11236 C CA . SER B 1 676 ? 21.219 16.047 -6.809 1 67.38 676 SER B CA 1
ATOM 11237 C C . SER B 1 676 ? 22.625 16.547 -6.441 1 67.38 676 SER B C 1
ATOM 11239 O O . SER B 1 676 ? 23.578 16.344 -7.203 1 67.38 676 SER B O 1
ATOM 11241 N N . GLY B 1 677 ? 22.688 17.25 -5.406 1 61.56 677 GLY B N 1
ATOM 11242 C CA . GLY B 1 677 ? 23.969 17.672 -4.852 1 61.56 677 GLY B CA 1
ATOM 11243 C C . GLY B 1 677 ? 24.453 18.984 -5.441 1 61.56 677 GLY B C 1
ATOM 11244 O O . GLY B 1 677 ? 25.484 19.516 -5.008 1 61.56 677 GLY B O 1
ATOM 11245 N N . LYS B 1 678 ? 23.75 19.5 -6.414 1 65.1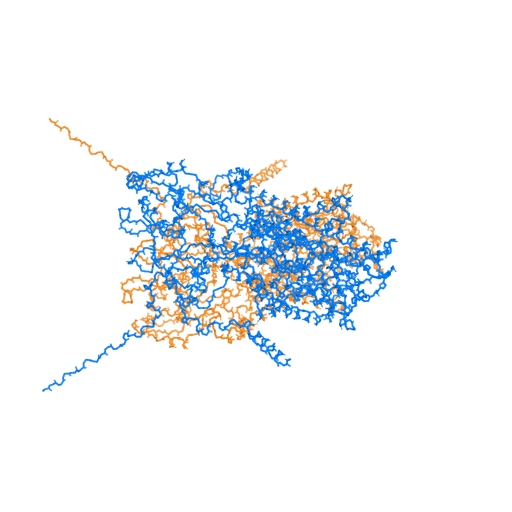2 678 LYS B N 1
ATOM 11246 C CA . LYS B 1 678 ? 24.234 20.734 -7.035 1 65.12 678 LYS B CA 1
ATOM 11247 C C . LYS B 1 678 ? 23.391 21.938 -6.586 1 65.12 678 LYS B C 1
ATOM 11249 O O . LYS B 1 678 ? 22.156 21.875 -6.598 1 65.12 678 LYS B O 1
ATOM 11254 N N . GLN B 1 679 ? 24.047 22.812 -5.852 1 66.75 679 GLN B N 1
ATOM 11255 C CA . GLN B 1 679 ? 23.344 24.016 -5.414 1 66.75 679 GLN B CA 1
ATOM 11256 C C . GLN B 1 679 ? 24.109 25.281 -5.793 1 66.75 679 GLN B C 1
ATOM 11258 O O . GLN B 1 679 ? 25.344 25.266 -5.863 1 66.75 679 GLN B O 1
ATOM 11263 N N . ASP B 1 680 ? 23.297 26.234 -6.184 1 75.62 680 ASP B N 1
ATOM 11264 C CA . ASP B 1 680 ? 23.906 27.547 -6.371 1 75.62 680 ASP B CA 1
ATOM 11265 C C . ASP B 1 680 ? 24.344 28.141 -5.039 1 75.62 680 ASP B C 1
ATOM 11267 O O . ASP B 1 680 ? 23.719 27.891 -4.004 1 75.62 680 ASP B O 1
ATOM 11271 N N . THR B 1 681 ? 25.484 28.75 -5.066 1 83.75 681 THR B N 1
ATOM 11272 C CA . THR B 1 681 ? 26 29.359 -3.842 1 83.75 681 THR B CA 1
ATOM 11273 C C . THR B 1 681 ? 26.078 30.875 -3.986 1 83.75 681 THR B C 1
ATOM 11275 O O . THR B 1 681 ? 26.188 31.391 -5.098 1 83.75 681 THR B O 1
ATOM 11278 N N . ILE B 1 682 ? 25.938 31.5 -2.926 1 89.25 682 ILE B N 1
ATOM 11279 C CA . ILE B 1 682 ? 25.969 32.969 -2.877 1 89.25 682 ILE B CA 1
ATOM 11280 C C . ILE B 1 682 ? 27.359 33.469 -3.264 1 89.25 682 ILE B C 1
ATOM 11282 O O . ILE B 1 682 ? 27.5 34.594 -3.764 1 89.25 682 ILE B O 1
ATOM 11286 N N . GLY B 1 683 ? 28.359 32.688 -3.115 1 86.06 683 GLY B N 1
ATOM 11287 C CA . GLY B 1 683 ? 29.719 33.062 -3.465 1 86.06 683 GLY B CA 1
ATOM 11288 C C . GLY B 1 683 ? 29.906 33.312 -4.949 1 86.06 683 GLY B C 1
ATOM 11289 O O . GLY B 1 683 ? 30.797 34.094 -5.344 1 86.06 683 GLY B O 1
ATOM 11290 N N . ALA B 1 684 ? 29.047 32.812 -5.73 1 84.12 684 ALA B N 1
ATOM 11291 C CA . ALA B 1 684 ? 29.188 32.938 -7.18 1 84.12 684 ALA B CA 1
ATOM 11292 C C . ALA B 1 684 ? 28.531 34.219 -7.68 1 84.12 684 ALA B C 1
ATOM 11294 O O . ALA B 1 684 ? 28.703 34.594 -8.844 1 84.12 684 ALA B O 1
ATOM 11295 N N . VAL B 1 685 ? 27.828 34.906 -6.816 1 89.38 685 VAL B N 1
ATOM 11296 C CA . VAL B 1 685 ? 27.125 36.125 -7.215 1 89.38 685 VAL B CA 1
ATOM 11297 C C . VAL B 1 685 ? 27.984 37.344 -6.883 1 89.38 685 VAL B C 1
ATOM 11299 O O . VAL B 1 685 ? 28.312 37.594 -5.723 1 89.38 685 VAL B O 1
ATOM 11302 N N . GLN B 1 686 ? 28.406 38 -7.934 1 88.88 686 GLN B N 1
ATOM 11303 C CA . GLN B 1 686 ? 29.156 39.25 -7.762 1 88.88 686 GLN B CA 1
ATOM 11304 C C . GLN B 1 686 ? 28.328 40.438 -8.172 1 88.88 686 GLN B C 1
ATOM 11306 O O . GLN B 1 686 ? 27.891 40.562 -9.32 1 88.88 686 GLN B O 1
ATOM 11311 N N . LEU B 1 687 ? 28.094 41.312 -7.188 1 92.56 687 LEU B N 1
ATOM 11312 C CA . LEU B 1 687 ? 27.266 42.469 -7.43 1 92.56 687 LEU B CA 1
ATOM 11313 C C . LEU B 1 687 ? 28.078 43.75 -7.211 1 92.56 687 LEU B C 1
ATOM 11315 O O . LEU B 1 687 ? 28.984 43.781 -6.371 1 92.56 687 LEU B O 1
ATOM 11319 N N . SER B 1 688 ? 27.781 44.844 -7.965 1 93.06 688 SER B N 1
ATOM 11320 C CA . SER B 1 688 ? 28.422 46.125 -7.82 1 93.06 688 SER B CA 1
ATOM 11321 C C . SER B 1 688 ? 27.875 46.875 -6.613 1 93.06 688 SER B C 1
ATOM 11323 O O . SER B 1 688 ? 26.797 46.562 -6.105 1 93.06 688 SER B O 1
ATOM 11325 N N . PRO B 1 689 ? 28.672 47.875 -6.172 1 93.12 689 PRO B N 1
ATOM 11326 C CA . PRO B 1 689 ? 28.203 48.656 -5.039 1 93.12 689 PRO B CA 1
ATOM 11327 C C . PRO B 1 689 ? 26.891 49.406 -5.34 1 93.12 689 PRO B C 1
ATOM 11329 O O . PRO B 1 689 ? 26.062 49.562 -4.441 1 93.12 689 PRO B O 1
ATOM 11332 N N . GLU B 1 690 ? 26.688 49.781 -6.512 1 93.5 690 GLU B N 1
ATOM 11333 C CA . GLU B 1 690 ? 25.453 50.469 -6.891 1 93.5 690 GLU B CA 1
ATOM 11334 C C . GLU B 1 690 ? 24.266 49.5 -6.82 1 93.5 690 GLU B C 1
ATOM 11336 O O . GLU B 1 690 ? 23.172 49.875 -6.383 1 93.5 690 GLU B O 1
ATOM 11341 N N . GLU B 1 691 ? 24.531 48.312 -7.211 1 93.88 691 GLU B N 1
ATOM 11342 C CA . GLU B 1 691 ? 23.484 47.312 -7.203 1 93.88 691 GLU B CA 1
ATOM 11343 C C . GLU B 1 691 ? 23.109 46.906 -5.781 1 93.88 691 GLU B C 1
ATOM 11345 O O . GLU B 1 691 ? 21.953 46.594 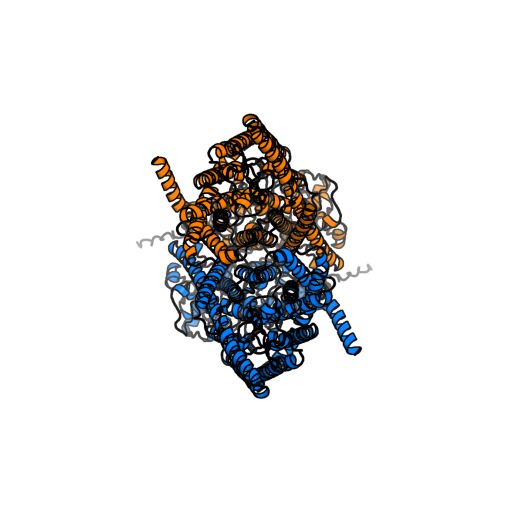-5.512 1 93.88 691 GLU B O 1
ATOM 11350 N N . MET B 1 692 ? 24.031 46.938 -4.906 1 94.69 692 MET B N 1
ATOM 11351 C CA . MET B 1 692 ? 23.797 46.594 -3.508 1 94.69 692 MET B CA 1
ATOM 11352 C C . MET B 1 692 ? 22.844 47.594 -2.842 1 94.69 692 MET B C 1
ATOM 11354 O O . MET B 1 692 ? 22.203 47.25 -1.847 1 94.69 692 MET B O 1
ATOM 11358 N N . GLU B 1 693 ? 22.781 48.75 -3.434 1 93.88 693 GLU B N 1
ATOM 11359 C CA . GLU B 1 693 ? 21.922 49.781 -2.867 1 93.88 693 GLU B CA 1
ATOM 11360 C C . GLU B 1 693 ? 20.531 49.75 -3.494 1 93.88 693 GLU B C 1
ATOM 11362 O O . GLU B 1 693 ? 19.609 50.406 -3.014 1 93.88 693 GLU B O 1
ATOM 11367 N N . MET B 1 694 ? 20.344 48.906 -4.414 1 94.88 694 MET B N 1
ATOM 11368 C CA . MET B 1 694 ? 19.047 48.781 -5.082 1 94.88 694 MET B CA 1
ATOM 11369 C C . MET B 1 694 ? 18.125 47.844 -4.301 1 94.88 694 MET B C 1
ATOM 11371 O O . MET B 1 694 ? 18.453 47.438 -3.188 1 94.88 694 MET B O 1
ATOM 11375 N N . TYR B 1 695 ? 16.891 47.656 -4.891 1 94.44 695 TYR B N 1
ATOM 11376 C CA . TYR B 1 695 ? 15.875 46.875 -4.184 1 94.44 695 TYR B CA 1
ATOM 11377 C C . TYR B 1 695 ? 15.336 45.75 -5.059 1 94.44 695 TYR B C 1
ATOM 11379 O O . TYR B 1 695 ? 15.461 45.812 -6.285 1 94.44 695 TYR B O 1
ATOM 11387 N N . VAL B 1 696 ? 14.812 44.75 -4.43 1 93.69 696 VAL B N 1
ATOM 11388 C CA . VAL B 1 696 ? 14.141 43.656 -5.109 1 93.69 696 VAL B CA 1
ATOM 11389 C C . VAL B 1 696 ? 12.742 43.438 -4.52 1 93.69 696 VAL B C 1
ATOM 11391 O O . VAL B 1 696 ? 12.57 43.469 -3.301 1 93.69 696 VAL B O 1
ATOM 11394 N N . ASP B 1 697 ? 11.734 43.375 -5.348 1 92.19 697 ASP B N 1
ATOM 11395 C CA . ASP B 1 697 ? 10.391 43.031 -4.918 1 92.19 697 ASP B CA 1
ATOM 11396 C C . ASP B 1 697 ? 10.219 41.5 -4.797 1 92.19 697 ASP B C 1
ATOM 11398 O O . ASP B 1 697 ? 10.203 40.781 -5.805 1 92.19 697 ASP B O 1
ATOM 11402 N N . LEU B 1 698 ? 10.008 41.031 -3.627 1 93.31 698 LEU B N 1
ATOM 11403 C CA . LEU B 1 698 ? 9.953 39.594 -3.385 1 93.31 698 LEU B CA 1
ATOM 11404 C C . LEU B 1 698 ? 8.523 39.062 -3.488 1 93.31 698 LEU B C 1
ATOM 11406 O O . LEU B 1 698 ? 8.289 37.875 -3.527 1 93.31 698 LEU B O 1
ATOM 11410 N N . HIS B 1 699 ? 7.484 39.875 -3.619 1 90.69 699 HIS B N 1
ATOM 11411 C CA . HIS B 1 699 ? 6.074 39.531 -3.543 1 90.69 699 HIS B CA 1
ATOM 11412 C C . HIS B 1 699 ? 5.699 38.531 -4.625 1 90.69 699 HIS B C 1
ATOM 11414 O O . HIS B 1 699 ? 5.086 37.5 -4.336 1 90.69 699 HIS B O 1
ATOM 11420 N N . PRO B 1 700 ? 6.16 38.719 -5.812 1 90.06 700 PRO B N 1
ATOM 11421 C CA . PRO B 1 700 ? 5.738 37.812 -6.871 1 90.06 700 PRO B CA 1
ATOM 11422 C C . PRO B 1 700 ? 6.359 36.406 -6.727 1 90.06 700 PRO B C 1
ATOM 11424 O O . PRO B 1 700 ? 5.852 35.438 -7.289 1 90.06 700 PRO B O 1
ATOM 11427 N N . PHE B 1 701 ? 7.43 36.312 -5.953 1 91.88 701 PHE B N 1
ATOM 11428 C CA . PHE B 1 701 ? 8.188 35.062 -5.898 1 91.88 701 PHE B CA 1
ATOM 11429 C C . PHE B 1 701 ? 7.945 34.344 -4.582 1 91.88 701 PHE B C 1
ATOM 11431 O O . PHE B 1 701 ? 8.398 33.188 -4.398 1 91.88 701 PHE B O 1
ATOM 11438 N N . THR B 1 702 ? 7.246 34.906 -3.697 1 92.38 702 THR B N 1
ATOM 11439 C CA . THR B 1 702 ? 7.027 34.406 -2.354 1 92.38 702 THR B CA 1
ATOM 11440 C C . THR B 1 702 ? 5.836 33.438 -2.33 1 92.38 702 THR B C 1
ATOM 11442 O O . THR B 1 702 ? 4.816 33.688 -2.975 1 92.38 702 THR B O 1
ATOM 11445 N N . ASN B 1 703 ? 6.047 32.25 -1.662 1 92.19 703 ASN B N 1
ATOM 11446 C CA . ASN B 1 703 ? 4.93 31.359 -1.387 1 92.19 703 ASN B CA 1
ATOM 11447 C C . ASN B 1 703 ? 3.934 31.984 -0.417 1 92.19 703 ASN B C 1
ATOM 11449 O O . ASN B 1 703 ? 4.207 32.094 0.779 1 92.19 703 ASN B O 1
ATOM 11453 N N . THR B 1 704 ? 2.797 32.344 -0.862 1 89.56 704 THR B N 1
ATOM 11454 C CA . THR B 1 704 ? 1.821 33.094 -0.086 1 89.56 704 THR B CA 1
ATOM 11455 C C . THR B 1 704 ? 1.029 32.156 0.835 1 89.56 704 THR B C 1
ATOM 11457 O O . THR B 1 704 ? 0.315 32.625 1.726 1 89.56 704 THR B O 1
ATOM 11460 N N . SER B 1 705 ? 1.216 30.875 0.646 1 90.69 705 SER B N 1
ATOM 11461 C CA . SER B 1 705 ? 0.424 29.938 1.436 1 90.69 705 SER B CA 1
ATOM 11462 C C . SER B 1 705 ? 1.315 28.938 2.164 1 90.69 705 SER B C 1
ATOM 11464 O O . SER B 1 705 ? 1.118 27.719 2.057 1 90.69 705 SER B O 1
ATOM 11466 N N . PRO B 1 706 ? 2.141 29.453 2.996 1 91.44 706 PRO B N 1
ATOM 11467 C CA . PRO B 1 706 ? 2.963 28.516 3.754 1 91.44 706 PRO B CA 1
ATOM 11468 C C . PRO B 1 706 ? 2.182 27.812 4.863 1 91.44 706 PRO B C 1
ATOM 11470 O O . PRO B 1 706 ? 1.181 28.344 5.352 1 91.44 706 PRO B O 1
ATOM 11473 N N . TYR B 1 707 ? 2.576 26.672 5.227 1 94.25 707 TYR B N 1
ATOM 11474 C CA . TYR B 1 707 ? 1.985 25.969 6.363 1 94.25 707 TYR B CA 1
ATOM 11475 C C . TYR B 1 707 ? 2.459 26.578 7.68 1 94.25 707 TYR B C 1
ATOM 11477 O O . TYR B 1 707 ? 3.623 26.969 7.809 1 94.25 707 TYR B O 1
ATOM 11485 N N . THR B 1 708 ? 1.541 26.656 8.602 1 92.56 708 THR B N 1
ATOM 11486 C CA . THR B 1 708 ? 1.856 27.312 9.867 1 92.56 708 THR B CA 1
ATOM 11487 C C . THR B 1 708 ? 1.289 26.5 11.039 1 92.56 708 THR B C 1
ATOM 11489 O O . THR B 1 708 ? 0.351 25.719 10.867 1 92.56 708 THR B O 1
ATOM 11492 N N . VAL B 1 709 ? 1.95 26.641 12.203 1 92.38 709 VAL B N 1
ATOM 11493 C CA . VAL B 1 709 ? 1.455 26.062 13.453 1 92.38 709 VAL B CA 1
ATOM 11494 C C . VAL B 1 709 ? 1.582 27.094 14.57 1 92.38 709 VAL B C 1
ATOM 11496 O O . VAL B 1 709 ? 2.438 27.984 14.516 1 92.38 709 VAL B O 1
ATOM 11499 N N . VAL B 1 710 ? 0.729 26.969 15.531 1 88.81 710 VAL B N 1
ATOM 11500 C CA . VAL B 1 710 ? 0.8 27.875 16.688 1 88.81 710 VAL B CA 1
ATOM 11501 C C . VAL B 1 710 ? 1.896 27.406 17.641 1 88.81 710 VAL B C 1
ATOM 11503 O O . VAL B 1 710 ? 2.145 26.203 17.766 1 88.81 710 VAL B O 1
ATOM 11506 N N . GLU B 1 711 ? 2.508 28.25 18.281 1 88.19 711 GLU B N 1
ATOM 11507 C CA . GLU B 1 711 ? 3.668 27.969 19.125 1 88.19 711 GLU B CA 1
ATOM 11508 C C . GLU B 1 711 ? 3.297 27.031 20.266 1 88.19 711 GLU B C 1
ATOM 11510 O O . GLU B 1 711 ? 4.156 26.328 20.812 1 88.19 711 GLU B O 1
ATOM 11515 N N . THR B 1 712 ? 2.049 26.906 20.625 1 86.44 712 THR B N 1
ATOM 11516 C CA . THR B 1 712 ? 1.624 26.094 21.766 1 86.44 712 THR B CA 1
ATOM 11517 C C . THR B 1 712 ? 1.292 24.672 21.312 1 86.44 712 THR B C 1
ATOM 11519 O O . THR B 1 712 ? 0.974 23.812 22.141 1 86.44 712 THR B O 1
ATOM 11522 N N . MET B 1 713 ? 1.355 24.469 20.047 1 91.62 713 MET B N 1
ATOM 11523 C CA . MET B 1 713 ? 1.077 23.125 19.562 1 91.62 713 MET B CA 1
ATOM 11524 C C . MET B 1 713 ? 2.111 22.125 20.078 1 91.62 713 MET B C 1
ATOM 11526 O O . MET B 1 713 ? 3.291 22.453 20.203 1 91.62 713 MET B O 1
ATOM 11530 N N . SER B 1 714 ? 1.617 20.984 20.359 1 92.25 714 SER B N 1
ATOM 11531 C CA . SER B 1 714 ? 2.541 19.953 20.797 1 92.25 714 SER B CA 1
ATOM 11532 C C . SER B 1 714 ? 3.52 19.578 19.688 1 92.25 714 SER B C 1
ATOM 11534 O O . SER B 1 714 ? 3.166 19.594 18.516 1 92.25 714 SER B O 1
ATOM 11536 N N . LEU B 1 715 ? 4.699 19.219 20.078 1 93.06 715 LEU B N 1
ATOM 11537 C CA . LEU B 1 715 ? 5.719 18.812 19.109 1 93.06 715 LEU B CA 1
ATOM 11538 C C . LEU B 1 715 ? 5.316 17.531 18.391 1 93.06 715 LEU B C 1
ATOM 11540 O O . LEU B 1 715 ? 5.645 17.344 17.219 1 93.06 715 LEU B O 1
ATOM 11544 N N . ALA B 1 716 ? 4.594 16.672 19.047 1 91.94 716 ALA B N 1
ATOM 11545 C CA . ALA B 1 716 ? 4.129 15.414 18.469 1 91.94 716 ALA B CA 1
ATOM 11546 C C . ALA B 1 716 ? 3.197 15.672 17.281 1 91.94 716 ALA B C 1
ATOM 11548 O O . ALA B 1 716 ? 3.342 15.055 16.219 1 91.94 716 ALA B O 1
ATOM 11549 N N . LYS B 1 717 ? 2.275 16.516 17.453 1 93.12 717 LYS B N 1
ATOM 11550 C CA . LYS B 1 717 ? 1.327 16.844 16.391 1 93.12 717 LYS B CA 1
ATOM 11551 C C . LYS B 1 717 ? 2.008 17.594 15.258 1 93.12 717 LYS B C 1
ATOM 11553 O O . LYS B 1 717 ? 1.646 17.422 14.086 1 93.12 717 LYS B O 1
ATOM 11558 N N . ALA B 1 718 ? 2.918 18.422 15.656 1 94.75 718 ALA B N 1
ATOM 11559 C CA . ALA B 1 718 ? 3.672 19.141 14.633 1 94.75 718 ALA B CA 1
ATOM 11560 C C . ALA B 1 718 ? 4.465 18.172 13.758 1 94.75 718 ALA B C 1
ATOM 11562 O O . ALA B 1 718 ? 4.582 18.375 12.547 1 94.75 718 ALA B O 1
ATOM 11563 N N . LEU B 1 719 ? 5.023 17.188 14.406 1 94.44 719 LEU B N 1
ATOM 11564 C CA . LEU B 1 719 ? 5.77 16.172 13.664 1 94.44 719 LEU B CA 1
ATOM 11565 C C . LEU B 1 719 ? 4.867 15.445 12.68 1 94.44 719 LEU B C 1
ATOM 11567 O O . LEU B 1 719 ? 5.254 15.203 11.531 1 94.44 719 LEU B O 1
ATOM 11571 N N . VAL B 1 720 ? 3.693 15.102 13.102 1 91.31 720 VAL B N 1
ATOM 11572 C CA . VAL B 1 720 ? 2.75 14.383 12.258 1 91.31 720 VAL B CA 1
ATOM 11573 C C . VAL B 1 720 ? 2.389 15.234 11.047 1 91.31 720 VAL B C 1
ATOM 11575 O O . VAL B 1 720 ? 2.373 14.75 9.914 1 91.31 720 VAL B O 1
ATOM 11578 N N . LEU B 1 721 ? 2.129 16.453 11.289 1 93.56 721 LEU B N 1
ATOM 11579 C CA . LEU B 1 721 ? 1.808 17.375 10.203 1 93.56 721 LEU B CA 1
ATOM 11580 C C . LEU B 1 721 ? 2.988 17.516 9.25 1 93.56 721 LEU B C 1
ATOM 11582 O O . LEU B 1 721 ? 2.822 17.422 8.031 1 93.56 721 LEU B O 1
ATOM 11586 N N . PHE B 1 722 ? 4.152 17.703 9.828 1 93.56 722 PHE B N 1
ATOM 11587 C CA . PHE B 1 722 ? 5.367 17.906 9.047 1 93.56 722 PHE B CA 1
ATOM 11588 C C . PHE B 1 722 ? 5.637 16.703 8.148 1 93.56 722 PHE B C 1
ATOM 11590 O O . PHE B 1 722 ? 5.941 16.875 6.961 1 93.56 722 PHE B O 1
ATOM 11597 N N . ARG B 1 723 ? 5.477 15.602 8.633 1 91.38 723 ARG B N 1
ATOM 11598 C CA . ARG B 1 723 ? 5.805 14.375 7.906 1 91.38 723 ARG B CA 1
ATOM 11599 C C . ARG B 1 723 ? 4.715 14.023 6.902 1 91.38 723 ARG B C 1
ATOM 11601 O O . ARG B 1 723 ? 5.012 13.656 5.762 1 91.38 723 ARG B O 1
ATOM 11608 N N . GLU B 1 724 ? 3.453 14.094 7.285 1 88.81 724 GLU B N 1
ATOM 11609 C CA . GLU B 1 724 ? 2.355 13.633 6.441 1 88.81 724 GLU B CA 1
ATOM 11610 C C . GLU B 1 724 ? 2.193 14.523 5.211 1 88.81 724 GLU B C 1
ATOM 11612 O O .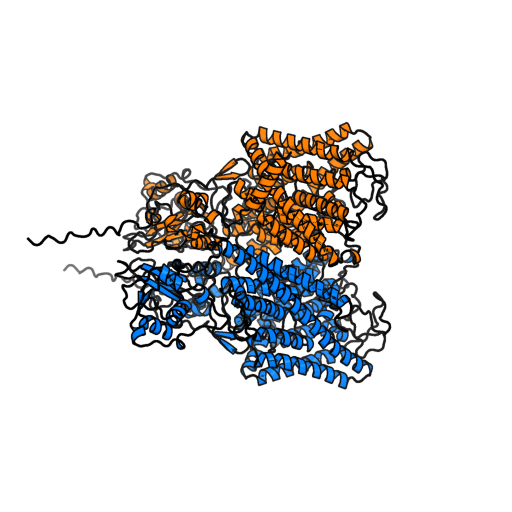 GLU B 1 724 ? 1.777 14.047 4.152 1 88.81 724 GLU B O 1
ATOM 11617 N N . VAL B 1 725 ? 2.594 15.82 5.363 1 89.56 725 VAL B N 1
ATOM 11618 C CA . VAL B 1 725 ? 2.432 16.734 4.234 1 89.56 725 VAL B CA 1
ATOM 11619 C C . VAL B 1 725 ? 3.764 16.891 3.502 1 89.56 725 VAL B C 1
ATOM 11621 O O . VAL B 1 725 ? 3.828 17.531 2.453 1 89.56 725 VAL B O 1
ATOM 11624 N N . GLY B 1 726 ? 4.809 16.219 3.949 1 88.94 726 GLY B N 1
ATOM 11625 C CA . GLY B 1 726 ? 6.105 16.25 3.289 1 88.94 726 GLY B CA 1
ATOM 11626 C C . GLY B 1 726 ? 6.727 17.641 3.273 1 88.94 726 GLY B C 1
ATOM 11627 O O . GLY B 1 726 ? 7.129 18.125 2.217 1 88.94 726 GLY B O 1
ATOM 11628 N N . LEU B 1 727 ? 6.891 18.25 4.441 1 92.88 727 LEU B N 1
ATOM 11629 C CA . LEU B 1 727 ? 7.34 19.625 4.523 1 92.88 727 LEU B CA 1
ATOM 11630 C C . LEU B 1 727 ? 8.852 19.703 4.727 1 92.88 727 LEU B C 1
ATOM 11632 O O . LEU B 1 727 ? 9.461 18.734 5.211 1 92.88 727 LEU B O 1
ATOM 11636 N N . ARG B 1 728 ? 9.414 20.781 4.242 1 93.44 728 ARG B N 1
ATOM 11637 C CA . ARG B 1 728 ? 10.789 21.141 4.559 1 93.44 728 ARG B CA 1
ATOM 11638 C C . ARG B 1 728 ? 10.828 22.219 5.637 1 93.44 728 ARG B C 1
ATOM 11640 O O . ARG B 1 728 ? 11.75 22.25 6.461 1 93.44 728 ARG B O 1
ATOM 11647 N N . HIS B 1 729 ? 9.852 23.094 5.582 1 94.06 729 HIS B N 1
ATOM 11648 C CA . HIS B 1 729 ? 9.75 24.203 6.523 1 94.06 729 HIS B CA 1
ATOM 11649 C C . HIS B 1 729 ? 8.336 24.344 7.074 1 94.06 729 HIS B C 1
ATOM 11651 O O . HIS B 1 729 ? 7.363 24.172 6.336 1 94.06 729 HIS B O 1
ATOM 11657 N N . LEU B 1 730 ? 8.25 24.516 8.312 1 94.88 730 LEU B N 1
ATOM 11658 C CA . LEU B 1 730 ? 6.992 24.766 9.008 1 94.88 730 LEU B CA 1
ATOM 11659 C C . LEU B 1 730 ? 7.086 26.031 9.859 1 94.88 730 LEU B C 1
ATOM 11661 O O . LEU B 1 730 ? 7.887 26.094 10.789 1 94.88 730 LEU B O 1
ATOM 11665 N N . LEU B 1 731 ? 6.242 27.047 9.523 1 93.44 731 LEU B N 1
ATOM 11666 C CA . LEU B 1 731 ? 6.305 28.328 10.219 1 93.44 731 LEU B CA 1
ATOM 11667 C C . LEU B 1 731 ? 5.555 28.266 11.547 1 93.44 731 LEU B C 1
ATOM 11669 O O . LEU B 1 731 ? 4.508 27.625 11.641 1 93.44 731 LEU B O 1
ATOM 11673 N N . VAL B 1 732 ? 6.117 28.906 12.508 1 91.62 732 VAL B N 1
ATOM 11674 C CA . VAL B 1 732 ? 5.5 28.984 13.828 1 91.62 732 VAL B CA 1
ATOM 11675 C C . VAL B 1 732 ? 4.949 30.391 14.07 1 91.62 732 VAL B C 1
ATOM 11677 O O . VAL B 1 732 ? 5.684 31.375 13.984 1 91.62 732 VAL B O 1
ATOM 11680 N N . VAL B 1 733 ? 3.705 30.484 14.32 1 86.56 733 VAL B N 1
ATOM 11681 C CA . VAL B 1 733 ? 3.051 31.75 14.594 1 86.56 733 VAL B CA 1
ATOM 11682 C C . VAL B 1 733 ? 2.783 31.891 16.094 1 86.56 733 VAL B C 1
ATOM 11684 O O . VAL B 1 733 ? 2.59 30.891 16.781 1 86.56 733 VAL B O 1
ATOM 11687 N N . PRO B 1 734 ? 2.828 33.062 16.516 1 81.44 734 PRO B N 1
ATOM 11688 C CA . PRO B 1 734 ? 2.627 33.312 17.938 1 81.44 734 PRO B CA 1
ATOM 11689 C C . PRO B 1 734 ? 1.179 33.094 18.375 1 81.44 734 PRO B C 1
ATOM 11691 O O . PRO B 1 734 ? 0.265 33.188 17.547 1 81.44 734 PRO B O 1
ATOM 11694 N N . LYS B 1 735 ? 1.094 32.781 19.656 1 76 735 LYS B N 1
ATOM 11695 C CA . LYS B 1 735 ? -0.234 32.625 20.25 1 76 735 LYS B CA 1
ATOM 11696 C C . LYS B 1 735 ? -0.914 33.969 20.438 1 76 735 LYS B C 1
ATOM 11698 O O . LYS B 1 735 ? -2.133 34.094 20.297 1 76 735 LYS B O 1
ATOM 11703 N N . ALA B 1 736 ? -0.066 34.969 20.828 1 68.94 736 ALA B N 1
ATOM 11704 C CA . ALA B 1 736 ? -0.601 36.281 21.125 1 68.94 736 ALA B CA 1
ATOM 11705 C C . ALA B 1 736 ? -0.253 37.281 20.031 1 68.94 736 ALA B C 1
ATOM 11707 O O . ALA B 1 736 ? 0.725 37.094 19.297 1 68.94 736 ALA B O 1
ATOM 11708 N N . CYS B 1 737 ? -1.091 38.281 19.859 1 64.62 737 CYS B N 1
ATOM 11709 C CA . CYS B 1 737 ? -0.945 39.25 18.766 1 64.62 737 CYS B CA 1
ATOM 11710 C C . CYS B 1 737 ? 0.038 40.344 19.141 1 64.62 737 CYS B C 1
ATOM 11712 O O . CYS B 1 737 ? 0.105 41.375 18.484 1 64.62 737 CYS B O 1
ATOM 11714 N N . ASP B 1 738 ? 0.762 40.219 20.156 1 63.53 738 ASP B N 1
ATOM 11715 C CA . ASP B 1 738 ? 1.619 41.312 20.594 1 63.53 738 ASP B CA 1
ATOM 11716 C C . ASP B 1 738 ? 3.031 41.156 20.047 1 63.53 738 ASP B C 1
ATOM 11718 O O . ASP B 1 738 ? 3.885 42.031 20.266 1 63.53 738 ASP B O 1
ATOM 11722 N N . ARG B 1 739 ? 3.219 40.156 19.312 1 72.56 739 ARG B N 1
ATOM 11723 C CA . ARG B 1 739 ? 4.57 39.875 18.844 1 72.56 739 ARG B CA 1
ATOM 11724 C C . ARG B 1 739 ? 4.613 39.812 17.312 1 72.56 739 ARG B C 1
ATOM 11726 O O . ARG B 1 739 ? 3.637 40.156 16.656 1 72.56 739 ARG B O 1
ATOM 11733 N N . SER B 1 740 ? 5.762 39.5 16.812 1 77.69 740 SER B N 1
ATOM 11734 C CA . SER B 1 740 ? 5.957 39.312 15.383 1 77.69 740 SER B CA 1
ATOM 11735 C C . SER B 1 740 ? 5.059 38.219 14.852 1 77.69 740 SER B C 1
ATOM 11737 O O . SER B 1 740 ? 4.754 37.25 15.562 1 77.69 740 SER B O 1
ATOM 11739 N N . PRO B 1 741 ? 4.605 38.438 13.672 1 82.88 741 PRO B N 1
ATOM 11740 C CA . PRO B 1 741 ? 3.686 37.438 13.102 1 82.88 741 PRO B CA 1
ATOM 11741 C C . PRO B 1 741 ? 4.312 36.062 12.984 1 82.88 741 PRO B C 1
ATOM 11743 O O . PRO B 1 741 ? 3.598 35.062 12.859 1 82.88 741 PRO B O 1
ATOM 11746 N N . VAL B 1 742 ? 5.598 35.969 12.969 1 87 742 VAL B N 1
ATOM 11747 C CA . VAL B 1 742 ? 6.297 34.688 12.93 1 87 742 VAL B CA 1
ATOM 11748 C C . VAL B 1 742 ? 7.34 34.625 14.039 1 87 742 VAL B C 1
ATOM 11750 O O . VAL B 1 742 ? 8.102 35.594 14.234 1 87 742 VAL B O 1
ATOM 11753 N N . VAL B 1 743 ? 7.355 33.531 14.758 1 86 743 VAL B N 1
ATOM 11754 C CA . VAL B 1 743 ? 8.25 33.406 15.906 1 86 743 VAL B CA 1
ATOM 11755 C C . VAL B 1 743 ? 9.383 32.438 15.586 1 86 743 VAL B C 1
ATOM 11757 O O . VAL B 1 743 ? 10.43 32.469 16.234 1 86 743 VAL B O 1
ATOM 11760 N N . GLY B 1 744 ? 9.203 31.656 14.578 1 89.75 744 GLY B N 1
ATOM 11761 C CA . GLY B 1 744 ? 10.25 30.719 14.227 1 89.75 744 GLY B CA 1
ATOM 11762 C C . GLY B 1 744 ? 9.883 29.828 13.055 1 89.75 744 GLY B C 1
ATOM 11763 O O . GLY B 1 744 ? 8.789 29.938 12.5 1 89.75 744 GLY B O 1
ATOM 11764 N N . ILE B 1 745 ? 10.891 28.984 12.617 1 93.06 745 ILE B N 1
ATOM 11765 C CA . ILE B 1 745 ? 10.711 28.016 11.547 1 93.06 745 ILE B CA 1
ATOM 11766 C C . ILE B 1 745 ? 11.195 26.641 12.016 1 93.06 745 ILE B C 1
ATOM 11768 O O . ILE B 1 745 ? 12.281 26.516 12.578 1 93.06 745 ILE B O 1
ATOM 11772 N N . LEU B 1 746 ? 10.344 25.703 11.867 1 93.31 746 LEU B N 1
ATOM 11773 C CA . LEU B 1 746 ? 10.727 24.328 12.164 1 93.31 746 LEU B CA 1
ATOM 11774 C C . LEU B 1 746 ? 11.234 23.625 10.906 1 93.31 746 LEU B C 1
ATOM 11776 O O . LEU B 1 746 ? 10.68 23.797 9.82 1 93.31 746 LEU B O 1
ATOM 11780 N N . THR B 1 747 ? 12.289 22.922 11.023 1 91.94 747 THR B N 1
ATOM 11781 C CA . THR B 1 747 ? 12.844 22.062 9.977 1 91.94 747 THR B CA 1
ATOM 11782 C C . THR B 1 747 ? 12.969 20.625 10.461 1 91.94 747 THR B C 1
ATOM 11784 O O . THR B 1 747 ? 12.617 20.312 11.602 1 91.94 747 THR B O 1
ATOM 11787 N N . ARG B 1 748 ? 13.414 19.781 9.648 1 90.5 748 ARG B N 1
ATOM 11788 C CA . ARG B 1 748 ? 13.562 18.359 9.953 1 90.5 748 ARG B CA 1
ATOM 11789 C C . ARG B 1 748 ? 14.492 18.156 11.148 1 90.5 748 ARG B C 1
ATOM 11791 O O . ARG B 1 748 ? 14.266 17.266 11.969 1 90.5 748 ARG B O 1
ATOM 11798 N N . HIS B 1 749 ? 15.461 18.922 11.273 1 86.94 749 HIS B N 1
ATOM 11799 C CA . HIS B 1 749 ? 16.469 18.797 12.328 1 86.94 749 HIS B CA 1
ATOM 11800 C C . HIS B 1 749 ? 15.852 19.047 13.703 1 86.94 749 HIS B C 1
ATOM 11802 O O . HIS B 1 749 ? 16.328 18.516 14.703 1 86.94 749 HIS B O 1
ATOM 11808 N N . ASP B 1 750 ? 14.828 19.812 13.711 1 89.88 750 ASP B N 1
ATOM 11809 C CA . ASP B 1 750 ? 14.211 20.188 14.977 1 89.88 750 ASP B CA 1
ATOM 11810 C C . ASP B 1 750 ? 13.422 19.016 15.57 1 89.88 750 ASP B C 1
ATOM 11812 O O . ASP B 1 750 ? 13.078 19.031 16.75 1 89.88 750 ASP B O 1
ATOM 11816 N N . PHE B 1 751 ? 13.156 18.031 14.758 1 91.12 751 PHE B N 1
ATOM 11817 C CA . PHE B 1 751 ? 12.383 16.891 15.219 1 91.12 751 PHE B CA 1
ATOM 11818 C C . PHE B 1 751 ? 13.305 15.719 15.555 1 91.12 751 PHE B C 1
ATOM 11820 O O . PHE B 1 751 ? 12.844 14.688 16.062 1 91.12 751 PHE B O 1
ATOM 11827 N N . MET B 1 752 ? 14.555 15.844 15.289 1 88.38 752 MET B N 1
ATOM 11828 C CA . MET B 1 752 ? 15.492 14.75 15.539 1 88.38 752 MET B CA 1
ATOM 11829 C C . MET B 1 752 ? 15.75 14.586 17.031 1 88.38 752 MET B C 1
ATOM 11831 O O . MET B 1 752 ? 15.844 15.57 17.766 1 88.38 752 MET B O 1
ATOM 11835 N N . PRO B 1 753 ? 15.828 13.391 17.484 1 83.94 753 PRO B N 1
ATOM 11836 C CA . PRO B 1 753 ? 16.031 13.141 18.906 1 83.94 753 PRO B CA 1
ATOM 11837 C C . PRO B 1 753 ? 17.312 13.781 19.453 1 83.94 753 PRO B C 1
ATOM 11839 O O . PRO B 1 753 ? 17.344 14.258 20.578 1 83.94 753 PRO B O 1
ATOM 11842 N N . GLU B 1 754 ? 18.344 13.805 18.672 1 80.81 754 GLU B N 1
ATOM 11843 C CA . GLU B 1 754 ? 19.609 14.375 19.109 1 80.81 754 GLU B CA 1
ATOM 11844 C C . GLU B 1 754 ? 19.469 15.852 19.453 1 80.81 754 GLU B C 1
ATOM 11846 O O . GLU B 1 754 ? 20.062 16.328 20.422 1 80.81 754 GLU B O 1
ATOM 11851 N N . HIS B 1 755 ? 18.719 16.5 18.688 1 82.12 755 HIS B N 1
ATOM 11852 C CA . HIS B 1 755 ? 18.5 17.922 18.938 1 82.12 755 HIS B CA 1
ATOM 11853 C C . HIS B 1 755 ? 17.578 18.141 20.141 1 82.12 755 HIS B C 1
ATOM 11855 O O . HIS B 1 755 ? 17.891 18.953 21.016 1 82.12 755 HIS B O 1
ATOM 11861 N N . ILE B 1 756 ? 16.5 17.438 20.172 1 85.12 756 ILE B N 1
ATOM 11862 C CA . ILE B 1 756 ? 15.5 17.609 21.219 1 85.12 756 ILE B CA 1
ATOM 11863 C C . ILE B 1 756 ? 16.109 17.266 22.578 1 85.12 756 ILE B C 1
ATOM 11865 O O . ILE B 1 756 ? 15.945 18.016 23.547 1 85.12 756 ILE B O 1
ATOM 11869 N N . LEU B 1 757 ? 16.828 16.141 22.625 1 81.88 757 LEU B N 1
ATOM 11870 C CA . LEU B 1 757 ? 17.375 15.672 23.891 1 81.88 757 LEU B CA 1
ATOM 11871 C C . LEU B 1 757 ? 18.594 16.484 24.297 1 81.88 757 LEU B C 1
ATOM 11873 O O . LEU B 1 757 ? 18.953 16.547 25.469 1 81.88 757 LEU B O 1
ATOM 11877 N N . GLY B 1 758 ? 19.219 17.047 23.281 1 78.12 758 GLY B N 1
ATOM 11878 C CA . GLY B 1 758 ? 20.281 17.984 23.594 1 78.12 758 GLY B CA 1
ATOM 11879 C C . GLY B 1 758 ? 19.781 19.25 24.25 1 78.12 758 GLY B C 1
ATOM 11880 O O . GLY B 1 758 ? 20.422 19.766 25.172 1 78.12 758 GLY B O 1
ATOM 11881 N N . LEU B 1 759 ? 18.625 19.703 23.828 1 79.81 759 LEU B N 1
ATOM 11882 C CA . LEU B 1 759 ? 18.016 20.922 24.375 1 79.81 759 LEU B CA 1
ATOM 11883 C C . LEU B 1 759 ? 17.359 20.641 25.719 1 79.81 759 LEU B C 1
ATOM 11885 O O . LEU B 1 759 ? 17.344 21.5 26.594 1 79.81 759 LEU B O 1
ATOM 11889 N N . HIS B 1 760 ? 16.812 19.438 25.797 1 81.31 760 HIS B N 1
ATOM 11890 C CA . HIS B 1 760 ? 16.109 19.047 27 1 81.31 760 HIS B CA 1
ATOM 11891 C C . HIS B 1 760 ? 16.656 17.734 27.562 1 81.31 760 HIS B C 1
ATOM 11893 O O . HIS B 1 760 ? 15.961 16.719 27.547 1 81.31 760 HIS B O 1
ATOM 11899 N N . PRO B 1 761 ? 17.828 17.719 28.141 1 76.56 761 PRO B N 1
ATOM 11900 C CA . PRO B 1 761 ? 18.484 16.5 28.609 1 76.56 761 PRO B CA 1
ATOM 11901 C C . PRO B 1 761 ? 17.703 15.797 29.719 1 76.56 761 PRO B C 1
ATOM 11903 O O . PRO B 1 761 ? 17.875 14.594 29.938 1 76.56 761 PRO B O 1
ATOM 11906 N N . VAL B 1 762 ? 16.875 16.562 30.438 1 70.62 762 VAL B N 1
ATOM 11907 C CA . VAL B 1 762 ? 16.109 16 31.547 1 70.62 762 VAL B CA 1
ATOM 11908 C C . VAL B 1 762 ? 15.156 14.922 31.031 1 70.62 762 VAL B C 1
ATOM 11910 O O . VAL B 1 762 ? 14.797 13.992 31.766 1 70.62 762 VAL B O 1
ATOM 11913 N N . LEU B 1 763 ? 14.836 15.086 29.844 1 72.81 763 LEU B N 1
ATOM 11914 C CA . LEU B 1 763 ? 13.906 14.125 29.266 1 72.81 763 LEU B CA 1
ATOM 11915 C C . LEU B 1 763 ? 14.602 12.789 29 1 72.81 763 LEU B C 1
ATOM 11917 O O . LEU B 1 763 ? 13.945 11.766 28.828 1 72.81 763 LEU B O 1
ATOM 11921 N N . LEU B 1 764 ? 15.984 12.773 28.844 1 62.12 764 LEU B N 1
ATOM 11922 C CA . LEU B 1 764 ? 16.75 11.555 28.625 1 62.12 764 LEU B CA 1
ATOM 11923 C C . LEU B 1 764 ? 16.547 10.57 29.781 1 62.12 764 LEU B C 1
ATOM 11925 O O . LEU B 1 764 ? 16.469 9.359 29.562 1 62.12 764 LEU B O 1
ATOM 11929 N N . GLY B 1 765 ? 16.688 11.078 31.031 1 54.25 765 GLY B N 1
ATOM 11930 C CA . GLY B 1 765 ? 16.562 10.258 32.219 1 54.25 765 GLY B CA 1
ATOM 11931 C C . GLY B 1 765 ? 15.141 9.844 32.531 1 54.25 765 GLY B C 1
ATOM 11932 O O . GLY B 1 765 ? 14.898 9 33.406 1 54.25 765 GLY B O 1
ATOM 11933 N N . SER B 1 766 ? 14.375 10.594 32.094 1 49.5 766 SER B N 1
ATOM 11934 C CA . SER B 1 766 ? 13 10.305 32.469 1 49.5 766 SER B CA 1
ATOM 11935 C C . SER B 1 766 ? 12.531 8.984 31.875 1 49.5 766 SER B C 1
ATOM 11937 O O . SER B 1 766 ? 13.094 8.508 30.875 1 49.5 766 SER B O 1
ATOM 11939 N N . ARG B 1 767 ? 11.664 8.164 32.625 1 43.91 767 ARG B N 1
ATOM 11940 C CA . ARG B 1 767 ? 11.094 6.832 32.469 1 43.91 767 ARG B CA 1
ATOM 11941 C C . ARG B 1 767 ? 10.734 6.547 31.031 1 43.91 767 ARG B C 1
ATOM 11943 O O . ARG B 1 767 ? 10.312 5.438 30.688 1 43.91 767 ARG B O 1
ATOM 11950 N N . TRP B 1 768 ? 10.844 7.48 30.234 1 44.47 768 TRP B N 1
ATOM 11951 C CA . TRP B 1 768 ? 10.156 7.266 28.969 1 44.47 768 TRP B CA 1
ATOM 11952 C C . TRP B 1 768 ? 11 6.402 28.031 1 44.47 768 TRP B C 1
ATOM 11954 O O . TRP B 1 768 ? 10.578 6.105 26.922 1 44.47 768 TRP B O 1
ATOM 11964 N N . LYS B 1 769 ? 12.281 6.336 28.391 1 42.66 769 LYS B N 1
ATOM 11965 C CA . LYS B 1 769 ? 13.109 5.469 27.547 1 42.66 769 LYS B CA 1
ATOM 11966 C C . LYS B 1 769 ? 12.578 4.043 27.547 1 42.66 769 LYS B C 1
ATOM 11968 O O . LYS B 1 769 ? 13.078 3.188 26.812 1 42.66 769 LYS B O 1
ATOM 11973 N N . ARG B 1 770 ? 11.781 3.615 28.656 1 36.66 770 ARG B N 1
ATOM 11974 C CA . ARG B 1 770 ? 11.609 2.221 29.047 1 36.66 770 ARG B CA 1
ATOM 11975 C C . ARG B 1 770 ? 10.578 1.524 28.172 1 36.66 770 ARG B C 1
ATOM 11977 O O . ARG B 1 770 ? 10.375 0.314 28.281 1 36.66 770 ARG B O 1
ATOM 11984 N N . LEU B 1 771 ? 9.625 2.258 27.719 1 35.72 771 LEU B N 1
ATOM 11985 C CA . LEU B 1 771 ? 8.453 1.492 27.297 1 35.72 771 LEU B CA 1
ATOM 11986 C C . LEU B 1 771 ? 8.75 0.681 26.047 1 35.72 771 LEU B C 1
ATOM 11988 O O . LEU B 1 771 ? 7.855 0.028 25.5 1 35.72 771 LEU B O 1
ATOM 11992 N N . ARG B 1 772 ? 9.734 1.092 25.297 1 38.78 772 ARG B N 1
ATOM 11993 C CA . ARG B 1 772 ? 10.055 0.084 24.297 1 38.78 772 ARG B CA 1
ATOM 11994 C C . ARG B 1 772 ? 10.391 -1.252 24.953 1 38.78 772 ARG B C 1
ATOM 11996 O O . ARG B 1 772 ? 11.148 -1.3 25.922 1 38.78 772 ARG B O 1
ATOM 12003 N N . TRP B 1 773 ? 9.594 -2.078 25.109 1 37.75 773 TRP B N 1
ATOM 12004 C CA . TRP B 1 773 ? 10.18 -3.371 25.453 1 37.75 773 TRP B CA 1
ATOM 12005 C C . TRP B 1 773 ? 11.664 -3.404 25.109 1 37.75 773 TRP B C 1
ATOM 12007 O O . TRP B 1 773 ? 12.047 -3.242 23.953 1 37.75 773 TRP B O 1
ATOM 12017 N N . GLN B 1 774 ? 12.406 -2.822 25.812 1 35.12 774 GLN B N 1
ATOM 12018 C CA . GLN B 1 774 ? 13.852 -2.762 25.609 1 35.12 774 GLN B CA 1
ATOM 12019 C C . GLN B 1 774 ? 14.336 -3.938 24.766 1 35.12 774 GLN B C 1
ATOM 12021 O O . GLN B 1 774 ? 14.156 -5.098 25.141 1 35.12 774 GLN B O 1
ATOM 12026 N N . LYS B 1 775 ? 14.32 -3.699 23.516 1 38.78 775 LYS B N 1
ATOM 12027 C CA . LYS B 1 775 ? 15.094 -4.578 22.656 1 38.78 775 LYS B CA 1
ATOM 12028 C C . LYS B 1 775 ? 16.156 -5.344 23.438 1 38.78 775 LYS B C 1
ATOM 12030 O O . LYS B 1 775 ? 16.562 -6.441 23.047 1 38.78 775 LYS B O 1
ATOM 12035 N N . GLY B 1 776 ? 16.547 -4.711 24.578 1 36.97 776 GLY B N 1
ATOM 12036 C CA . GLY B 1 776 ? 17.719 -5.191 25.297 1 36.97 776 GLY B CA 1
ATOM 12037 C C . GLY B 1 776 ? 17.406 -6.281 26.297 1 36.97 776 GLY B C 1
ATOM 12038 O O . GLY B 1 776 ? 18.312 -6.82 26.938 1 36.97 776 GLY B O 1
ATOM 12039 N N . ALA B 1 777 ? 16.219 -6.207 26.766 1 38.56 777 ALA B N 1
ATOM 12040 C CA . ALA B 1 777 ? 16.188 -7.172 27.859 1 38.56 777 ALA B CA 1
ATOM 12041 C C . ALA B 1 777 ? 16.484 -8.578 27.359 1 38.56 777 ALA B C 1
ATOM 12043 O O . ALA B 1 777 ? 17.234 -9.32 28 1 38.56 777 ALA B O 1
ATOM 12044 N N . VAL B 1 778 ? 15.789 -8.789 26.328 1 41.88 778 VAL B N 1
ATOM 12045 C CA . VAL B 1 778 ? 16.203 -10.094 25.812 1 41.88 778 VAL B CA 1
ATOM 12046 C C . VAL B 1 778 ? 17.641 -10.016 25.281 1 41.88 778 VAL B C 1
ATOM 12048 O O . VAL B 1 778 ? 18.422 -10.945 25.484 1 41.88 778 VAL B O 1
ATOM 12051 N N . ALA B 1 779 ? 17.828 -8.852 24.719 1 42.56 779 ALA B N 1
ATOM 12052 C CA . ALA B 1 779 ? 19.219 -8.648 24.328 1 42.56 779 ALA B CA 1
ATOM 12053 C C . ALA B 1 779 ? 20.141 -8.586 25.547 1 42.56 779 ALA B C 1
ATOM 12055 O O . ALA B 1 779 ? 21.266 -9.094 25.516 1 42.56 779 ALA B O 1
ATOM 12056 N N . LYS B 1 780 ? 19.688 -7.973 26.609 1 47.22 780 LYS B N 1
ATOM 12057 C CA . LYS B 1 780 ? 20.469 -8.039 27.844 1 47.22 780 LYS B CA 1
ATOM 12058 C C . LYS B 1 780 ? 20.531 -9.461 28.375 1 47.22 780 LYS B C 1
ATOM 12060 O O . LYS B 1 780 ? 21.594 -9.914 28.812 1 47.22 780 LYS B O 1
ATOM 12065 N N . TYR B 1 781 ? 19.406 -10.062 28.203 1 46.25 781 TYR B N 1
ATOM 12066 C CA . TYR B 1 781 ? 19.469 -11.453 28.625 1 46.25 781 TYR B CA 1
ATOM 12067 C C . TYR B 1 781 ? 20.281 -12.289 27.641 1 46.25 781 TYR B C 1
ATOM 12069 O O . TYR B 1 781 ? 21.078 -13.141 28.047 1 46.25 781 TYR B O 1
ATOM 12077 N N . PHE B 1 782 ? 20.047 -11.945 26.422 1 46.5 782 PHE B N 1
ATOM 12078 C CA . PHE B 1 782 ? 20.891 -12.617 25.438 1 46.5 782 PHE B CA 1
ATOM 12079 C C . PHE B 1 782 ? 22.328 -12.156 25.578 1 46.5 782 PHE B C 1
ATOM 12081 O O . PHE B 1 782 ? 23.266 -12.969 25.516 1 46.5 782 PHE B O 1
ATOM 12088 N N . ARG B 1 783 ? 22.516 -10.914 25.734 1 47.81 783 ARG B N 1
ATOM 12089 C CA . ARG B 1 783 ? 23.859 -10.438 26.047 1 47.81 783 ARG B CA 1
ATOM 12090 C C . ARG B 1 783 ? 24.359 -11.039 27.359 1 47.81 783 ARG B C 1
ATOM 12092 O O . ARG B 1 783 ? 25.516 -11.469 27.453 1 47.81 783 ARG B O 1
ATOM 12099 N N . SER B 1 784 ? 23.5 -10.984 28.328 1 50.69 784 SER B N 1
ATOM 12100 C CA . SER B 1 784 ? 23.891 -11.625 29.578 1 50.69 784 SER B CA 1
ATOM 12101 C C . SER B 1 784 ? 24.125 -13.117 29.391 1 50.69 784 SER B C 1
ATOM 12103 O O . SER B 1 784 ? 25.047 -13.695 29.969 1 50.69 784 SER B O 1
ATOM 12105 N N . LEU B 1 785 ? 23.328 -13.602 28.531 1 47.19 785 LEU B N 1
ATOM 12106 C CA . LEU B 1 785 ? 23.516 -15.008 28.219 1 47.19 785 LEU B CA 1
ATOM 12107 C C . LEU B 1 785 ? 24.797 -15.219 27.406 1 47.19 785 LEU B C 1
ATOM 12109 O O . LEU B 1 785 ? 25.562 -16.141 27.688 1 47.19 785 LEU B O 1
ATOM 12113 N N . LEU B 1 786 ? 24.969 -14.43 26.484 1 46.75 786 LEU B N 1
ATOM 12114 C CA . LEU B 1 786 ? 26.188 -14.523 25.703 1 46.75 786 LEU B CA 1
ATOM 12115 C C . LEU B 1 786 ? 27.406 -14.227 26.562 1 46.75 786 LEU B C 1
ATOM 12117 O O . LEU B 1 786 ? 28.422 -14.914 26.469 1 46.75 786 LEU B O 1
ATOM 12121 N N . VAL B 1 787 ? 27.281 -13.164 27.281 1 51 787 VAL B N 1
ATOM 12122 C CA . VAL B 1 787 ? 28.359 -12.883 28.234 1 51 787 VAL B CA 1
ATOM 12123 C C . VAL B 1 787 ? 28.516 -14.055 29.188 1 51 787 VAL B C 1
ATOM 12125 O O . VAL B 1 787 ? 29.625 -14.453 29.516 1 51 787 VAL B O 1
ATOM 12128 N N . TRP B 1 788 ? 27.453 -14.555 29.578 1 51.22 788 TRP B N 1
ATOM 12129 C CA . TRP B 1 788 ? 27.5 -15.734 30.422 1 51.22 788 TRP B CA 1
ATOM 12130 C C . TRP B 1 788 ? 28.109 -16.922 29.688 1 51.22 788 TRP B C 1
ATOM 12132 O O . TRP B 1 788 ? 28.953 -17.641 30.234 1 51.22 788 TRP B O 1
ATOM 12142 N N . ILE B 1 789 ? 27.672 -17.031 28.484 1 49.16 789 ILE B N 1
ATOM 12143 C CA . ILE B 1 789 ? 28.25 -18.109 27.688 1 49.16 789 ILE B CA 1
ATOM 12144 C C . ILE B 1 789 ? 29.734 -17.844 27.453 1 49.16 789 ILE B C 1
ATOM 12146 O O . ILE B 1 789 ? 30.562 -18.75 27.547 1 49.16 789 ILE B O 1
ATOM 12150 N N . ALA B 1 790 ? 29.984 -16.656 27.094 1 46.59 790 ALA B N 1
ATOM 12151 C CA . ALA B 1 790 ? 31.391 -16.297 26.875 1 46.59 790 ALA B CA 1
ATOM 12152 C C . ALA B 1 790 ? 32.188 -16.469 28.156 1 46.59 790 ALA B C 1
ATOM 12154 O O . ALA B 1 790 ? 33.375 -16.875 28.125 1 46.59 790 ALA B O 1
ATOM 12155 N N . ASN B 1 791 ? 31.562 -16.031 29.188 1 50.41 791 ASN B N 1
ATOM 12156 C CA . ASN B 1 791 ? 32.281 -16.203 30.438 1 50.41 791 ASN B CA 1
ATOM 12157 C C . ASN B 1 791 ? 32.281 -17.656 30.891 1 50.41 791 ASN B C 1
ATOM 12159 O O . ASN B 1 791 ? 33.094 -18.047 31.75 1 50.41 791 ASN B O 1
ATOM 12163 N N . SER B 1 792 ? 31.312 -18.297 30.484 1 46.03 792 SER B N 1
ATOM 12164 C CA . SER B 1 792 ? 31.328 -19.703 30.875 1 46.03 792 SER B CA 1
ATOM 12165 C C . SER B 1 792 ? 32.219 -20.516 29.953 1 46.03 792 SER B C 1
ATOM 12167 O O . SER B 1 792 ? 32.438 -21.719 30.172 1 46.03 792 SER B O 1
ATOM 12169 N N . SER B 1 793 ? 32.531 -19.984 28.828 1 37.41 793 SER B N 1
ATOM 12170 C CA . SER B 1 793 ? 33.562 -20.688 28.062 1 37.41 793 SER B CA 1
ATOM 12171 C C . SER B 1 793 ? 34.969 -20.234 28.469 1 37.41 793 SER B C 1
ATOM 12173 O O . SER B 1 793 ? 35.188 -19.031 28.641 1 37.41 793 SER B O 1
#

Radius of gyration: 35.02 Å; Cα contacts (8 Å, |Δi|>4): 2985; chains: 2; bounding box: 91×131×110 Å